Protein 8DMT (pdb70)

B-factor: mean 33.99, std 9.93, range [16.93, 127.54]

Structure (mmCIF, N/CA/C/O backbone):
data_8DMT
#
_entry.id   8DMT
#
_cell.length_a   48.949
_cell.length_b   90.006
_cell.length_c   212.267
_cell.angle_alpha   90.000
_cell.angle_beta   95.890
_cell.angle_gamma   90.000
#
_symmetry.space_group_name_H-M   'P 1 21 1'
#
loop_
_entity.id
_entity.type
_entity.pdbx_description
1 polymer RE54994p
2 non-polymer '[(2R,3S,4R,5R)-5-(6-AMINOPURIN-9-YL)-3,4-DIHYDROXY-OXOLAN-2-YL]METHYL[HYDROXY-[[(2R,3S,4R,5S)-3,4,5-TRIHYDROXYOXOLAN-2-YL]METHOXY]PHOSPHORYL] HYDROGEN PHOSPHATE'
3 water water
#
loop_
_atom_site.group_PDB
_atom_site.id
_atom_site.type_symbol
_atom_site.label_atom_id
_atom_site.label_alt_id
_atom_site.label_comp_id
_atom_site.label_asym_id
_atom_site.label_entity_id
_atom_site.label_seq_id
_atom_site.pdbx_PDB_ins_code
_atom_site.Cartn_x
_atom_site.Cartn_y
_atom_site.Cartn_z
_atom_site.occupancy
_atom_site.B_iso_or_equiv
_atom_site.auth_seq_id
_atom_site.auth_comp_id
_atom_site.auth_asym_id
_atom_site.auth_atom_id
_atom_site.pdbx_PDB_model_num
ATOM 1 N N . SER A 1 5 ? 8.944 52.953 4.743 1.00 38.87 11 SER A N 1
ATOM 2 C CA . SER A 1 5 ? 8.508 51.614 5.121 1.00 34.41 11 SER A CA 1
ATOM 3 C C . SER A 1 5 ? 7.057 51.372 4.718 1.00 34.26 11 SER A C 1
ATOM 4 O O . SER A 1 5 ? 6.318 52.313 4.425 1.00 36.27 11 SER A O 1
ATOM 6 N N . TRP A 1 6 ? 6.656 50.103 4.704 1.00 36.02 12 TRP A N 1
ATOM 7 C CA . TRP A 1 6 ? 5.314 49.656 4.354 1.00 31.59 12 TRP A CA 1
ATOM 8 C C . TRP A 1 6 ? 4.445 49.558 5.606 1.00 30.05 12 TRP A C 1
ATOM 9 O O . TRP A 1 6 ? 4.914 49.096 6.650 1.00 31.42 12 TRP A O 1
ATOM 20 N N . PRO A 1 7 ? 3.173 49.987 5.544 1.00 33.34 13 PRO A N 1
ATOM 21 C CA . PRO A 1 7 ? 2.536 50.593 4.370 1.00 30.40 13 PRO A CA 1
ATOM 22 C C . PRO A 1 7 ? 2.860 52.076 4.221 1.00 35.65 13 PRO A C 1
ATOM 23 O O . PRO A 1 7 ? 3.205 52.732 5.205 1.00 35.61 13 PRO A O 1
ATOM 27 N N . ALA A 1 8 ? 2.752 52.591 2.999 1.00 40.83 14 ALA A N 1
ATOM 28 C CA . ALA A 1 8 ? 3.027 53.997 2.753 1.00 42.45 14 ALA A CA 1
ATOM 29 C C . ALA A 1 8 ? 1.977 54.873 3.428 1.00 45.20 14 ALA A C 1
ATOM 30 O O . ALA A 1 8 ? 0.821 54.480 3.599 1.00 42.81 14 ALA A O 1
ATOM 32 N N . VAL A 1 9 ? 2.395 56.078 3.816 1.00 44.98 15 VAL A N 1
ATOM 33 C CA . VAL A 1 9 ? 1.494 56.981 4.522 1.00 51.33 15 VAL A CA 1
ATOM 34 C C . VAL A 1 9 ? 0.645 57.784 3.544 1.00 56.79 15 VAL A C 1
ATOM 35 O O . VAL A 1 9 ? -0.568 57.928 3.732 1.00 54.88 15 VAL A O 1
ATOM 39 N N . THR A 1 10 ? 1.257 58.315 2.493 1.00 62.23 16 THR A N 1
ATOM 40 C CA . THR A 1 10 ? 0.579 59.167 1.528 1.00 67.95 16 THR A CA 1
ATOM 41 C C . THR A 1 10 ? 0.402 58.428 0.205 1.00 73.79 16 THR A C 1
ATOM 42 O O . THR A 1 10 ? 0.761 57.255 0.064 1.00 72.26 16 THR A O 1
ATOM 46 N N . GLY A 1 11 ? -0.161 59.136 -0.773 1.00 75.65 17 GLY A N 1
ATOM 47 C CA . GLY A 1 11 ? -0.456 58.539 -2.062 1.00 90.03 17 GLY A CA 1
ATOM 48 C C . GLY A 1 11 ? -1.422 57.381 -2.002 1.00 104.76 17 GLY A C 1
ATOM 49 O O . GLY A 1 11 ? -1.460 56.565 -2.926 1.00 104.70 17 GLY A O 1
ATOM 50 N N . ASP A 1 12 ? -2.216 57.290 -0.935 1.00 127.54 18 ASP A N 1
ATOM 51 C CA . ASP A 1 12 ? -3.064 56.128 -0.704 1.00 119.06 18 ASP A CA 1
ATOM 52 C C . ASP A 1 12 ? -4.362 56.205 -1.496 1.00 123.65 18 ASP A C 1
ATOM 53 O O . ASP A 1 12 ? -4.364 56.001 -2.715 1.00 119.95 18 ASP A O 1
ATOM 55 N N . SER A 1 13 ? -5.465 56.509 -0.804 1.00 121.23 19 SER A N 1
ATOM 56 C CA . SER A 1 13 ? -6.816 56.399 -1.342 1.00 118.63 19 SER A CA 1
ATOM 57 C C . SER A 1 13 ? -7.027 54.977 -1.847 1.00 121.17 19 SER A C 1
ATOM 58 O O . SER A 1 13 ? -6.825 54.708 -3.039 1.00 119.04 19 SER A O 1
ATOM 61 N N . PRO A 1 14 ? -7.399 54.044 -0.967 1.00 115.00 20 PRO A N 1
ATOM 62 C CA . PRO A 1 14 ? -7.571 52.646 -1.385 1.00 107.42 20 PRO A CA 1
ATOM 63 C C . PRO A 1 14 ? -8.454 52.522 -2.619 1.00 104.28 20 PRO A C 1
ATOM 64 O O . PRO A 1 14 ? -9.412 53.277 -2.801 1.00 110.81 20 PRO A O 1
ATOM 68 N N . HIS A 1 15 ? -8.113 51.556 -3.474 1.00 88.88 21 HIS A N 1
ATOM 69 C CA . HIS A 1 15 ? -8.772 51.371 -4.762 1.00 73.36 21 HIS A CA 1
ATOM 70 C C . HIS A 1 15 ? -10.275 51.177 -4.608 1.00 69.40 21 HIS A C 1
ATOM 71 O O . HIS A 1 15 ? -11.059 52.026 -5.047 1.00 81.19 21 HIS A O 1
ATOM 73 N N . LEU A 1 16 ? -10.674 50.058 -3.995 1.00 50.86 22 LEU A N 1
ATOM 74 C CA . LEU A 1 16 ? -12.070 49.717 -3.728 1.00 52.92 22 LEU A CA 1
ATOM 75 C C . LEU A 1 16 ? -12.854 49.433 -5.006 1.00 40.67 22 LEU A C 1
ATOM 76 O O . LEU A 1 16 ? -12.874 50.249 -5.932 1.00 41.49 22 LEU A O 1
ATOM 81 N N . THR A 1 17 ? -13.505 48.274 -5.059 1.00 35.94 23 THR A N 1
ATOM 82 C CA . THR A 1 17 ? -14.405 47.947 -6.153 1.00 32.39 23 THR A CA 1
ATOM 83 C C . THR A 1 17 ? -15.752 48.633 -5.934 1.00 30.84 23 THR A C 1
ATOM 84 O O . THR A 1 17 ? -15.978 49.300 -4.923 1.00 27.79 23 THR A O 1
ATOM 88 N N . ASN A 1 18 ? -16.665 48.461 -6.896 1.00 25.26 24 ASN A N 1
ATOM 89 C CA . ASN A 1 18 ? -18.008 49.019 -6.753 1.00 26.41 24 ASN A CA 1
ATOM 90 C C . ASN A 1 18 ? -18.696 48.489 -5.501 1.00 29.54 24 ASN A C 1
ATOM 91 O O . ASN A 1 18 ? -19.445 49.215 -4.837 1.00 28.56 24 ASN A O 1
ATOM 96 N N . PHE A 1 19 ? -18.448 47.223 -5.165 1.00 33.33 25 PHE A N 1
ATOM 97 C CA . PHE A 1 19 ? -19.040 46.617 -3.977 1.00 29.02 25 PHE A CA 1
ATOM 98 C C . PHE A 1 19 ? -18.554 47.311 -2.708 1.00 29.60 25 PHE A C 1
ATOM 99 O O . PHE A 1 19 ? -19.356 47.808 -1.909 1.00 24.87 25 PHE A O 1
ATOM 107 N N . GLY A 1 20 ? -17.234 47.354 -2.507 1.00 27.64 26 GLY A N 1
ATOM 108 C CA . GLY A 1 20 ? -16.690 48.060 -1.360 1.00 26.92 26 GLY A CA 1
ATOM 109 C C . GLY A 1 20 ? -16.927 49.556 -1.412 1.00 33.25 26 GLY A C 1
ATOM 110 O O . GLY A 1 20 ? -17.026 50.207 -0.367 1.00 30.86 26 GLY A O 1
ATOM 111 N N . ARG A 1 21 ? -17.013 50.119 -2.621 1.00 35.45 27 ARG A N 1
ATOM 112 C CA . ARG A 1 21 ? -17.359 51.529 -2.785 1.00 31.99 27 ARG A CA 1
ATOM 113 C C . ARG A 1 21 ? -18.681 51.852 -2.100 1.00 31.18 27 ARG A C 1
ATOM 114 O O . ARG A 1 21 ? -18.791 52.843 -1.370 1.00 32.14 27 ARG A O 1
ATOM 122 N N . LYS A 1 22 ? -19.700 51.014 -2.315 1.00 28.67 28 LYS A N 1
ATOM 123 C CA . LYS A 1 22 ? -21.019 51.317 -1.774 1.00 32.95 28 LYS A CA 1
ATOM 124 C C . LYS A 1 22 ? -21.097 51.043 -0.279 1.00 35.30 28 LYS A C 1
ATOM 125 O O . LYS A 1 22 ? -21.747 51.792 0.457 1.00 36.00 28 LYS A O 1
ATOM 131 N N . LEU A 1 23 ? -20.457 49.975 0.193 1.00 29.09 29 LEU A N 1
ATOM 132 C CA . LEU A 1 23 ? -20.563 49.654 1.611 1.00 30.96 29 LEU A CA 1
ATOM 133 C C . LEU A 1 23 ? -19.866 50.705 2.465 1.00 30.96 29 LEU A C 1
ATOM 134 O O . LEU A 1 23 ? -20.340 51.037 3.558 1.00 33.42 29 LEU A O 1
ATOM 139 N N . LEU A 1 24 ? -18.739 51.240 1.987 1.00 28.93 30 LEU A N 1
ATOM 140 C CA . LEU A 1 24 ? -18.142 52.398 2.642 1.00 31.02 30 LEU A CA 1
ATOM 141 C C . LEU A 1 24 ? -19.016 53.634 2.480 1.00 34.27 30 LEU A C 1
ATOM 142 O O . LEU A 1 24 ? -19.042 54.495 3.367 1.00 34.29 30 LEU A O 1
ATOM 147 N N . LYS A 1 25 ? -19.737 53.737 1.360 1.00 34.90 31 LYS A N 1
ATOM 148 C CA . LYS A 1 25 ? -20.653 54.856 1.159 1.00 34.07 31 LYS A CA 1
ATOM 149 C C . LYS A 1 25 ? -21.761 54.850 2.206 1.00 34.05 31 LYS A C 1
ATOM 150 O O . LYS A 1 25 ? -22.097 55.893 2.779 1.00 39.35 31 LYS A O 1
ATOM 156 N N . ASP A 1 26 ? -22.338 53.676 2.471 1.00 32.46 32 ASP A N 1
ATOM 157 C CA . ASP A 1 26 ? -23.401 53.558 3.460 1.00 35.71 32 ASP A CA 1
ATOM 158 C C . ASP A 1 26 ? -22.917 53.804 4.883 1.00 38.58 32 ASP A C 1
ATOM 159 O O . ASP A 1 26 ? -23.749 53.994 5.777 1.00 39.74 32 ASP A O 1
ATOM 164 N N . CYS A 1 27 ? -21.603 53.802 5.117 1.00 35.98 33 CYS A N 1
ATOM 165 C CA . CYS A 1 27 ? -21.073 54.098 6.442 1.00 34.55 33 CYS A CA 1
ATOM 166 C C . CYS A 1 27 ? -21.121 55.582 6.775 1.00 35.19 33 CYS A C 1
ATOM 167 O O . CYS A 1 27 ? -21.009 55.942 7.951 1.00 34.73 33 CYS A O 1
ATOM 170 N N . ARG A 1 28 ? -21.284 56.447 5.770 1.00 39.43 34 ARG A N 1
ATOM 171 C CA . ARG A 1 28 ? -21.392 57.879 6.020 1.00 39.00 34 ARG A CA 1
ATOM 172 C C . ARG A 1 28 ? -22.649 58.234 6.802 1.00 37.31 34 ARG A C 1
ATOM 173 O O . ARG A 1 28 ? -22.710 59.317 7.395 1.00 37.57 34 ARG A O 1
ATOM 181 N N . GLN A 1 29 ? -23.646 57.352 6.817 1.00 36.51 35 GLN A N 1
ATOM 182 C CA . GLN A 1 29 ? -24.892 57.582 7.532 1.00 39.02 35 GLN A CA 1
ATOM 183 C C . GLN A 1 29 ? -24.914 56.934 8.910 1.00 37.22 35 GLN A C 1
ATOM 184 O O . GLN A 1 29 ? -25.901 57.089 9.636 1.00 37.72 35 GLN A O 1
ATOM 190 N N . VAL A 1 30 ? -23.858 56.214 9.286 1.00 38.04 36 VAL A N 1
ATOM 191 C CA . VAL A 1 30 ? -23.804 55.579 10.598 1.00 35.33 36 VAL A CA 1
ATOM 192 C C . VAL A 1 30 ? -23.610 56.657 11.657 1.00 33.83 36 VAL A C 1
ATOM 193 O O . VAL A 1 30 ? -22.594 57.361 11.670 1.00 35.18 36 VAL A O 1
ATOM 197 N N . GLN A 1 31 ? -24.588 56.790 12.550 1.00 35.07 37 GLN A N 1
ATOM 198 C CA . GLN A 1 31 ? -24.558 57.851 13.547 1.00 30.99 37 GLN A CA 1
ATOM 199 C C . GLN A 1 31 ? -23.532 57.543 14.631 1.00 32.68 37 GLN A C 1
ATOM 200 O O . GLN A 1 31 ? -23.504 56.437 15.181 1.00 29.43 37 GLN A O 1
ATOM 202 N N . LYS A 1 32 ? -22.693 58.524 14.936 1.00 32.60 38 LYS A N 1
ATOM 203 C CA . LYS A 1 32 ? -21.705 58.378 15.998 1.00 31.59 38 LYS A CA 1
ATOM 204 C C . LYS A 1 32 ? -22.396 58.452 17.354 1.00 34.20 38 LYS A C 1
ATOM 205 O O . LYS A 1 32 ? -23.038 59.467 17.655 1.00 35.80 38 LYS A O 1
ATOM 211 N N . PRO A 1 33 ? -22.303 57.418 18.192 1.00 34.95 39 PRO A N 1
ATOM 212 C CA . PRO A 1 33 ? -22.996 57.456 19.488 1.00 33.46 39 PRO A CA 1
ATOM 213 C C . PRO A 1 33 ? -22.404 58.521 20.398 1.00 33.12 39 PRO A C 1
ATOM 214 O O . PRO A 1 33 ? -21.185 58.610 20.565 1.00 31.82 39 PRO A O 1
ATOM 218 N N . ILE A 1 34 ? -23.279 59.330 20.992 1.00 35.83 40 ILE A N 1
ATOM 219 C CA . ILE A 1 34 ? -22.869 60.452 21.831 1.00 39.71 40 ILE A CA 1
ATOM 220 C C . ILE A 1 34 ? -23.000 60.021 23.290 1.00 38.83 40 ILE A C 1
ATOM 221 O O . ILE A 1 34 ? -24.031 59.456 23.688 1.00 38.58 40 ILE A O 1
ATOM 226 N N . GLY A 1 35 ? -21.960 60.279 24.088 1.00 41.95 41 GLY A N 1
ATOM 227 C CA . GLY A 1 35 ? -21.990 59.916 25.484 1.00 41.22 41 GLY A CA 1
ATOM 228 C C . GLY A 1 35 ? -22.772 60.903 26.335 1.00 45.42 41 GLY A C 1
ATOM 229 O O . GLY A 1 35 ? -22.955 62.065 25.978 1.00 46.03 41 GLY A O 1
ATOM 230 N N . GLY A 1 36 ? -23.243 60.420 27.488 1.00 47.86 42 GLY A N 1
ATOM 231 C CA . GLY A 1 36 ? -24.014 61.251 28.394 1.00 50.76 42 GLY A CA 1
ATOM 232 C C . GLY A 1 36 ? -23.741 60.996 29.864 1.00 63.56 42 GLY A C 1
ATOM 233 O O . GLY A 1 36 ? -22.583 60.877 30.275 1.00 64.29 42 GLY A O 1
ATOM 234 N N . TYR A 1 37 ? -24.802 60.929 30.671 1.00 77.58 43 TYR A N 1
ATOM 235 C CA . TYR A 1 37 ? -24.686 60.655 32.098 1.00 77.87 43 TYR A CA 1
ATOM 236 C C . TYR A 1 37 ? -25.173 59.275 32.496 1.00 74.99 43 TYR A C 1
ATOM 237 O O . TYR A 1 37 ? -24.641 58.699 33.447 1.00 75.39 43 TYR A O 1
ATOM 246 N N . GLU A 1 38 ? -26.170 58.736 31.799 1.00 60.36 44 GLU A N 1
ATOM 247 C CA . GLU A 1 38 ? -26.702 57.417 32.098 1.00 50.12 44 GLU A CA 1
ATOM 248 C C . GLU A 1 38 ? -25.908 56.296 31.444 1.00 47.50 44 GLU A C 1
ATOM 249 O O . GLU A 1 38 ? -26.452 55.204 31.265 1.00 45.09 44 GLU A O 1
ATOM 251 N N . ASN A 1 39 ? -24.644 56.528 31.081 1.00 45.34 45 ASN A N 1
ATOM 252 C CA . ASN A 1 39 ? -23.920 55.467 30.400 1.00 39.82 45 ASN A CA 1
ATOM 253 C C . ASN A 1 39 ? -23.545 54.372 31.385 1.00 34.72 45 ASN A C 1
ATOM 254 O O . ASN A 1 39 ? -23.510 53.188 31.031 1.00 34.25 45 ASN A O 1
ATOM 259 N N . LEU A 1 40 ? -23.218 54.767 32.616 1.00 32.40 46 LEU A N 1
ATOM 260 C CA . LEU A 1 40 ? -22.832 53.815 33.647 1.00 32.78 46 LEU A CA 1
ATOM 261 C C . LEU A 1 40 ? -24.012 52.954 34.076 1.00 31.73 46 LEU A C 1
ATOM 262 O O . LEU A 1 40 ? -23.847 51.761 34.354 1.00 34.28 46 LEU A O 1
ATOM 267 N N . GLY A 1 41 ? -25.209 53.541 34.137 1.00 33.75 47 GLY A N 1
ATOM 268 C CA . GLY A 1 41 ? -26.371 52.783 34.573 1.00 29.17 47 GLY A CA 1
ATOM 269 C C . GLY A 1 41 ? -26.660 51.587 33.688 1.00 30.62 47 GLY A C 1
ATOM 270 O O . GLY A 1 41 ? -26.971 50.498 34.179 1.00 27.61 47 GLY A O 1
ATOM 271 N N . ASN A 1 42 ? -26.555 51.770 32.370 1.00 28.42 48 ASN A N 1
ATOM 272 C CA . ASN A 1 42 ? -26.779 50.659 31.452 1.00 29.85 48 ASN A CA 1
ATOM 273 C C . ASN A 1 42 ? -25.684 49.607 31.581 1.00 30.71 48 ASN A C 1
ATOM 274 O O . ASN A 1 42 ? -25.963 48.404 31.525 1.00 28.86 48 ASN A O 1
ATOM 279 N N . VAL A 1 43 ? -24.435 50.042 31.756 1.00 30.25 49 VAL A N 1
ATOM 280 C CA . VAL A 1 43 ? -23.334 49.096 31.925 1.00 25.30 49 VAL A CA 1
ATOM 281 C C . VAL A 1 43 ? -23.516 48.297 33.209 1.00 28.91 49 VAL A C 1
ATOM 282 O O . VAL A 1 43 ? -23.364 47.070 33.224 1.00 26.79 49 VAL A O 1
ATOM 286 N N . ILE A 1 44 ? -23.855 48.984 34.304 1.00 27.58 50 ILE A N 1
ATOM 287 C CA . ILE A 1 44 ? -24.025 48.316 35.594 1.00 27.88 50 ILE A CA 1
ATOM 288 C C . ILE A 1 44 ? -25.114 47.255 35.507 1.00 29.66 50 ILE A C 1
ATOM 289 O O . ILE A 1 44 ? -24.937 46.116 35.957 1.00 28.65 50 ILE A O 1
ATOM 294 N N . LYS A 1 45 ? -26.258 47.613 34.922 1.00 33.76 51 LYS A N 1
ATOM 295 C CA . LYS A 1 45 ? -27.380 46.683 34.851 1.00 31.68 51 LYS A CA 1
ATOM 296 C C . LYS A 1 45 ? -27.084 45.532 33.896 1.00 33.81 51 LYS A C 1
ATOM 297 O O . LYS A 1 45 ? -27.345 44.366 34.214 1.00 32.26 51 LYS A O 1
ATOM 303 N N . LEU A 1 46 ? -26.532 45.839 32.719 1.00 30.03 52 LEU A N 1
ATOM 304 C CA . LEU A 1 46 ? -26.215 44.786 31.759 1.00 31.17 52 LEU A CA 1
ATOM 305 C C . LEU A 1 46 ? -25.061 43.914 32.238 1.00 30.59 52 LEU A C 1
ATOM 306 O O . LEU A 1 46 ? -24.973 42.742 31.853 1.00 29.47 52 LEU A O 1
ATOM 311 N N . SER A 1 47 ? -24.167 44.460 33.067 1.00 28.19 53 SER A N 1
ATOM 312 C CA . SER A 1 47 ? -23.117 43.634 33.652 1.00 28.06 53 SER A CA 1
ATOM 313 C C . SER A 1 47 ? -23.692 42.621 34.632 1.00 30.60 53 SER A C 1
ATOM 314 O O . SER A 1 47 ? -23.182 41.499 34.735 1.00 29.24 53 SER A O 1
ATOM 317 N N . ALA A 1 48 ? -24.749 42.996 35.356 1.00 29.24 54 ALA A N 1
ATOM 318 C CA . ALA A 1 48 ? -25.398 42.050 36.255 1.00 33.18 54 ALA A CA 1
ATOM 319 C C . ALA A 1 48 ? -26.177 40.992 35.485 1.00 34.58 54 ALA A C 1
ATOM 320 O O . ALA A 1 48 ? -26.344 39.869 35.975 1.00 33.33 54 ALA A O 1
ATOM 322 N N . GLU A 1 49 ? -26.656 41.325 34.290 1.00 30.86 55 GLU A N 1
ATOM 323 C CA . GLU A 1 49 ? -27.396 40.387 33.457 1.00 36.65 55 GLU A CA 1
ATOM 324 C C . GLU A 1 49 ? -26.496 39.554 32.556 1.00 32.04 55 GLU A C 1
ATOM 325 O O . GLU A 1 49 ? -27.009 38.755 31.765 1.00 33.25 55 GLU A O 1
ATOM 331 N N . PHE A 1 50 ? -25.182 39.720 32.645 1.00 32.00 56 PHE A N 1
ATOM 332 C CA . PHE A 1 50 ? -24.280 38.920 31.826 1.00 31.41 56 PHE A CA 1
ATOM 333 C C . PHE A 1 50 ? -24.364 37.460 32.255 1.00 31.44 56 PHE A C 1
ATOM 334 O O . PHE A 1 50 ? -24.210 37.158 33.445 1.00 31.52 56 PHE A O 1
ATOM 342 N N . PRO A 1 51 ? -24.602 36.528 31.327 1.00 29.08 57 PRO A N 1
ATOM 343 C CA . PRO A 1 51 ? -24.871 35.137 31.726 1.00 33.81 57 PRO A CA 1
ATOM 344 C C . PRO A 1 51 ? -23.654 34.388 32.243 1.00 33.36 57 PRO A C 1
ATOM 345 O O . PRO A 1 51 ? -23.812 33.261 32.731 1.00 32.76 57 PRO A O 1
ATOM 349 N N . LEU A 1 52 ? -22.458 34.961 32.157 1.00 33.14 58 LEU A N 1
ATOM 350 C CA . LEU A 1 52 ? -21.237 34.285 32.567 1.00 30.20 58 LEU A CA 1
ATOM 351 C C . LEU A 1 52 ? -20.623 34.991 33.767 1.00 32.02 58 LEU A C 1
ATOM 352 O O . LEU A 1 52 ? -20.636 36.223 33.850 1.00 33.39 58 LEU A O 1
ATOM 357 N N . GLU A 1 53 ? -20.088 34.202 34.694 1.00 31.32 59 GLU A N 1
ATOM 358 C CA . GLU A 1 53 ? -19.465 34.752 35.887 1.00 33.80 59 GLU A CA 1
ATOM 359 C C . GLU A 1 53 ? -18.077 35.291 35.566 1.00 31.29 59 GLU A C 1
ATOM 360 O O . GLU A 1 53 ? -17.335 34.711 34.766 1.00 29.47 59 GLU A O 1
ATOM 366 N N . PHE A 1 54 ? -17.736 36.418 36.183 1.00 29.98 60 PHE A N 1
ATOM 367 C CA . PHE A 1 54 ? -16.417 37.001 35.998 1.00 28.79 60 PHE A CA 1
ATOM 368 C C . PHE A 1 54 ? -15.361 36.149 36.693 1.00 27.37 60 PHE A C 1
ATOM 369 O O . PHE A 1 54 ? -15.635 35.465 37.683 1.00 25.22 60 PHE A O 1
ATOM 377 N N . GLY A 1 55 ? -14.139 36.190 36.159 1.00 29.11 61 GLY A N 1
ATOM 378 C CA . GLY A 1 55 ? -13.031 35.535 36.835 1.00 27.89 61 GLY A CA 1
ATOM 379 C C . GLY A 1 55 ? -12.783 36.115 38.214 1.00 29.56 61 GLY A C 1
ATOM 380 O O . GLY A 1 55 ? -12.599 35.382 39.190 1.00 30.78 61 GLY A O 1
ATOM 381 N N . VAL A 1 56 ? -12.766 37.444 38.310 1.00 26.81 62 VAL A N 1
ATOM 382 C CA . VAL A 1 56 ? -12.756 38.152 39.582 1.00 27.26 62 VAL A CA 1
ATOM 383 C C . VAL A 1 56 ? -13.855 39.201 39.545 1.00 29.48 62 VAL A C 1
ATOM 384 O O . VAL A 1 56 ? -14.252 39.678 38.476 1.00 31.11 62 VAL A O 1
ATOM 388 N N . ASN A 1 57 ? -14.352 39.561 40.723 1.00 29.09 63 ASN A N 1
ATOM 389 C CA . ASN A 1 57 ? -15.420 40.540 40.826 1.00 31.68 63 ASN A CA 1
ATOM 390 C C . ASN A 1 57 ? -14.915 41.953 41.087 1.00 31.71 63 ASN A C 1
ATOM 391 O O . ASN A 1 57 ? -15.682 42.901 40.912 1.00 31.07 63 ASN A O 1
ATOM 396 N N . SER A 1 58 ? -13.641 42.121 41.451 1.00 29.51 64 SER A N 1
ATOM 397 C CA . SER A 1 58 ? -13.134 43.438 41.826 1.00 32.71 64 SER A CA 1
ATOM 398 C C . SER A 1 58 ? -13.057 44.406 40.650 1.00 33.85 64 SER A C 1
ATOM 399 O O . SER A 1 58 ? -12.941 45.616 40.872 1.00 32.66 64 SER A O 1
ATOM 402 N N . VAL A 1 59 ? -13.121 43.912 39.414 1.00 32.82 65 VAL A N 1
ATOM 403 C CA . VAL A 1 59 ? -13.008 44.775 38.243 1.00 28.88 65 VAL A CA 1
ATOM 404 C C . VAL A 1 59 ? -14.384 45.250 37.799 1.00 32.14 65 VAL A C 1
ATOM 405 O O . VAL A 1 59 ? -14.514 45.923 36.771 1.00 32.63 65 VAL A O 1
ATOM 409 N N . LYS A 1 60 ? -15.416 44.910 38.565 1.00 31.77 66 LYS A N 1
ATOM 410 C CA . LYS A 1 60 ? -16.766 45.328 38.218 1.00 32.50 66 LYS A CA 1
ATOM 411 C C . LYS A 1 60 ? -16.994 46.780 38.617 1.00 33.30 66 LYS A C 1
ATOM 412 O O . LYS A 1 60 ? -16.351 47.309 39.529 1.00 30.06 66 LYS A O 1
ATOM 418 N N . VAL A 1 61 ? -17.922 47.426 37.911 1.00 35.02 67 VAL A N 1
ATOM 419 C CA . VAL A 1 61 ? -18.117 48.862 38.077 1.00 33.52 67 VAL A CA 1
ATOM 420 C C . VAL A 1 61 ? -18.665 49.183 39.466 1.00 34.33 67 VAL A C 1
ATOM 421 O O . VAL A 1 61 ? -18.270 50.179 40.084 1.00 33.49 67 VAL A O 1
ATOM 425 N N . TYR A 1 62 ? -19.559 48.342 39.994 1.00 30.37 68 TYR A N 1
ATOM 426 C CA . TYR A 1 62 ? -20.244 48.678 41.239 1.00 34.81 68 TYR A CA 1
ATOM 427 C C . TYR A 1 62 ? -19.339 48.606 42.463 1.00 33.90 68 TYR A C 1
ATOM 428 O O . TYR A 1 62 ? -19.732 49.084 43.533 1.00 36.83 68 TYR A O 1
ATOM 437 N N . ARG A 1 63 ? -18.150 48.027 42.331 1.00 33.52 69 ARG A N 1
ATOM 438 C CA . ARG A 1 63 ? -17.176 47.893 43.408 1.00 36.09 69 ARG A CA 1
ATOM 439 C C . ARG A 1 63 ? -16.097 48.961 43.339 1.00 33.61 69 ARG A C 1
ATOM 440 O O . ARG A 1 63 ? -15.180 48.947 44.166 1.00 32.57 69 ARG A O 1
ATOM 448 N N . GLN A 1 64 ? -16.162 49.863 42.356 1.00 31.45 70 GLN A N 1
ATOM 449 C CA . GLN A 1 64 ? -15.254 51.000 42.287 1.00 32.47 70 GLN A CA 1
ATOM 450 C C . GLN A 1 64 ? -15.800 52.131 43.145 1.00 31.24 70 GLN A C 1
ATOM 451 O O . GLN A 1 64 ? -17.014 52.260 43.332 1.00 31.64 70 GLN A O 1
ATOM 457 N N . SER A 1 65 ? -14.889 52.941 43.673 1.00 35.65 71 SER A N 1
ATOM 458 C CA . SER A 1 65 ? -15.272 54.014 44.579 1.00 34.06 71 SER A CA 1
ATOM 459 C C . SER A 1 65 ? -16.280 54.939 43.903 1.00 32.16 71 SER A C 1
ATOM 460 O O . SER A 1 65 ? -16.086 55.309 42.737 1.00 33.43 71 SER A O 1
ATOM 463 N N . PRO A 1 66 ? -17.365 55.320 44.584 1.00 31.98 72 PRO A N 1
ATOM 464 C CA . PRO A 1 66 ? -18.386 56.154 43.927 1.00 31.04 72 PRO A CA 1
ATOM 465 C C . PRO A 1 66 ? -17.868 57.505 43.467 1.00 31.63 72 PRO A C 1
ATOM 466 O O . PRO A 1 66 ? -18.429 58.084 42.529 1.00 32.28 72 PRO A O 1
ATOM 470 N N . SER A 1 67 ? -16.813 58.028 44.096 1.00 30.95 73 SER A N 1
ATOM 471 C CA . SER A 1 67 ? -16.252 59.302 43.664 1.00 33.88 73 SER A CA 1
ATOM 472 C C . SER A 1 67 ? -15.627 59.217 42.280 1.00 35.16 73 SER A C 1
ATOM 473 O O . SER A 1 67 ? -15.446 60.253 41.631 1.00 32.08 73 SER A O 1
ATOM 476 N N . ARG A 1 68 ? -15.294 58.015 41.817 1.00 32.30 74 ARG A N 1
ATOM 477 C CA . ARG A 1 68 ? -14.701 57.815 40.504 1.00 34.35 74 ARG A CA 1
ATOM 478 C C . ARG A 1 68 ? -15.713 57.358 39.462 1.00 31.68 74 ARG A C 1
ATOM 479 O O . ARG A 1 68 ? -15.331 57.106 38.316 1.00 31.64 74 ARG A O 1
ATOM 487 N N . LEU A 1 69 ? -16.993 57.252 39.830 1.00 28.94 75 LEU A N 1
ATOM 488 C CA . LEU A 1 69 ? -18.001 56.795 38.879 1.00 29.96 75 LEU A CA 1
ATOM 489 C C . LEU A 1 69 ? -18.225 57.806 37.762 1.00 29.77 75 LEU A C 1
ATOM 490 O O . LEU A 1 69 ? -18.587 57.420 36.644 1.00 32.42 75 LEU A O 1
ATOM 495 N N . ALA A 1 70 ? -18.022 59.095 38.040 1.00 27.91 76 ALA A N 1
ATOM 496 C CA . ALA A 1 70 ? -18.164 60.104 36.995 1.00 30.65 76 ALA A CA 1
ATOM 497 C C . ALA A 1 70 ? -17.093 59.943 35.926 1.00 31.50 76 ALA A C 1
ATOM 498 O O . ALA A 1 70 ? -17.369 60.108 34.731 1.00 31.95 76 ALA A O 1
ATOM 500 N N . ARG A 1 71 ? -15.864 59.625 36.336 1.00 31.96 77 ARG A N 1
ATOM 501 C CA . ARG A 1 71 ? -14.796 59.406 35.369 1.00 29.89 77 ARG A CA 1
ATOM 502 C C . ARG A 1 71 ? -14.996 58.093 34.620 1.00 30.95 77 ARG A C 1
ATOM 503 O O . ARG A 1 71 ? -14.768 58.023 33.406 1.00 28.18 77 ARG A O 1
ATOM 511 N N . ILE A 1 72 ? -15.429 57.044 35.326 1.00 28.34 78 ILE A N 1
ATOM 512 C CA . ILE A 1 72 ? -15.720 55.770 34.673 1.00 30.06 78 ILE A CA 1
ATOM 513 C C . ILE A 1 72 ? -16.837 55.935 33.651 1.00 30.59 78 ILE A C 1
ATOM 514 O O . ILE A 1 72 ? -16.857 55.246 32.623 1.00 29.15 78 ILE A O 1
ATOM 519 N N . ASN A 1 73 ? -17.774 56.852 33.905 1.00 30.45 79 ASN A N 1
ATOM 520 C CA . ASN A 1 73 ? -18.843 57.109 32.945 1.00 30.03 79 ASN A CA 1
ATOM 521 C C . ASN A 1 73 ? -18.280 57.609 31.620 1.00 31.91 79 ASN A C 1
ATOM 522 O O . ASN A 1 73 ? -18.687 57.150 30.546 1.00 30.77 79 ASN A O 1
ATOM 527 N N . GLU A 1 74 ? -17.338 58.555 31.676 1.00 33.84 80 GLU A N 1
ATOM 528 C CA . GLU A 1 74 ? -16.673 59.005 30.457 1.00 32.17 80 GLU A CA 1
ATOM 529 C C . GLU A 1 74 ? -15.890 57.876 29.803 1.00 27.05 80 GLU A C 1
ATOM 530 O O . GLU A 1 74 ? -15.783 57.826 28.573 1.00 30.07 80 GLU A O 1
ATOM 536 N N . GLU A 1 75 ? -15.334 56.965 30.606 1.00 25.02 81 GLU A N 1
ATOM 537 C CA . GLU A 1 75 ? -14.552 55.866 30.052 1.00 29.61 81 GLU A CA 1
ATOM 538 C C . GLU A 1 75 ? -15.424 54.892 29.271 1.00 27.73 81 GLU A C 1
ATOM 539 O O . GLU A 1 75 ? -14.953 54.282 28.304 1.00 25.56 81 GLU A O 1
ATOM 545 N N . VAL A 1 76 ? -16.689 54.734 29.669 1.00 28.78 82 VAL A N 1
ATOM 546 C CA . VAL A 1 76 ? -17.603 53.878 28.918 1.00 27.82 82 VAL A CA 1
ATOM 547 C C . VAL A 1 76 ? -17.826 54.440 27.520 1.00 25.49 82 VAL A C 1
ATOM 548 O O . VAL A 1 76 ? -17.841 53.698 26.530 1.00 25.97 82 VAL A O 1
ATOM 552 N N . ALA A 1 77 ? -17.987 55.759 27.415 1.00 25.47 83 ALA A N 1
ATOM 553 C CA . ALA A 1 77 ? -18.200 56.408 26.129 1.00 24.67 83 ALA A CA 1
ATOM 554 C C . ALA A 1 77 ? -16.932 56.507 25.291 1.00 24.37 83 ALA A C 1
ATOM 555 O O . ALA A 1 77 ? -17.021 56.828 24.101 1.00 20.86 83 ALA A O 1
ATOM 557 N N . SER A 1 78 ? -15.764 56.243 25.874 1.00 22.00 84 SER A N 1
ATOM 558 C CA . SER A 1 78 ? -14.503 56.331 25.150 1.00 27.02 84 SER A CA 1
ATOM 559 C C . SER A 1 78 ? -14.138 55.045 24.421 1.00 23.68 84 SER A C 1
ATOM 560 O O . SER A 1 78 ? -13.172 55.043 23.650 1.00 21.45 84 SER A O 1
ATOM 563 N N . ALA A 1 79 ? -14.881 53.962 24.638 1.00 22.37 85 ALA A N 1
ATOM 564 C CA . ALA A 1 79 ? -14.560 52.680 24.027 1.00 21.66 85 ALA A CA 1
ATOM 565 C C . ALA A 1 79 ? -15.028 52.631 22.579 1.00 21.10 85 ALA A C 1
ATOM 566 O O . ALA A 1 79 ? -16.116 53.109 22.246 1.00 23.24 85 ALA A O 1
ATOM 568 N N . TYR A 1 80 ? -14.197 52.049 21.715 1.00 20.61 86 TYR A N 1
ATOM 569 C CA . TYR A 1 80 ? -14.610 51.798 20.342 1.00 24.61 86 TYR A CA 1
ATOM 570 C C . TYR A 1 80 ? -13.745 50.695 19.755 1.00 24.90 86 TYR A C 1
ATOM 571 O O . TYR A 1 80 ? -12.573 50.566 20.127 1.00 24.10 86 TYR A O 1
ATOM 580 N N . PRO A 1 81 ? -14.296 49.872 18.866 1.00 25.11 87 PRO A N 1
ATOM 581 C CA . PRO A 1 81 ? -13.451 48.997 18.050 1.00 24.14 87 PRO A CA 1
ATOM 582 C C . PRO A 1 81 ? -12.656 49.809 17.039 1.00 22.38 87 PRO A C 1
ATOM 583 O O . PRO A 1 81 ? -13.028 50.922 16.659 1.00 21.83 87 PRO A O 1
ATOM 587 N N . LEU A 1 82 ? -11.541 49.231 16.598 1.00 24.91 88 LEU A N 1
ATOM 588 C CA . LEU A 1 82 ? -10.569 49.978 15.811 1.00 24.48 88 LEU A CA 1
ATOM 589 C C . LEU A 1 82 ? -9.837 49.041 14.862 1.00 25.46 88 LEU A C 1
ATOM 590 O O . LEU A 1 82 ? -9.411 47.956 15.267 1.00 25.82 88 LEU A O 1
ATOM 595 N N . ILE A 1 83 ? -9.696 49.464 13.602 1.00 21.04 89 ILE A N 1
ATOM 596 C CA . ILE A 1 83 ? -8.936 48.724 12.602 1.00 23.58 89 ILE A CA 1
ATOM 597 C C . ILE A 1 83 ? -8.118 49.702 11.769 1.00 24.65 89 ILE A C 1
ATOM 598 O O . ILE A 1 83 ? -8.448 50.884 11.647 1.00 24.06 89 ILE A O 1
ATOM 603 N N . HIS A 1 84 ? -7.035 49.184 11.195 1.00 23.09 90 HIS A N 1
ATOM 604 C CA . HIS A 1 84 ? -6.245 49.946 10.240 1.00 24.81 90 HIS A CA 1
ATOM 605 C C . HIS A 1 84 ? -7.073 50.241 8.995 1.00 23.31 90 HIS A C 1
ATOM 606 O O . HIS A 1 84 ? -7.984 49.489 8.638 1.00 25.39 90 HIS A O 1
ATOM 613 N N . GLU A 1 85 ? -6.758 51.357 8.331 1.00 23.23 91 GLU A N 1
ATOM 614 C CA . GLU A 1 85 ? -7.383 51.625 7.039 1.00 26.34 91 GLU A CA 1
ATOM 615 C C . GLU A 1 85 ? -7.025 50.544 6.028 1.00 25.22 91 GLU A C 1
ATOM 616 O O . GLU A 1 85 ? -7.830 50.222 5.147 1.00 26.65 91 GLU A O 1
ATOM 622 N N . ARG A 1 86 ? -5.823 49.974 6.149 1.00 23.76 92 ARG A N 1
ATOM 623 C CA . ARG A 1 86 ? -5.452 48.806 5.359 1.00 26.61 92 ARG A CA 1
ATOM 624 C C . ARG A 1 86 ? -6.428 47.660 5.586 1.00 28.37 92 ARG A C 1
ATOM 625 O O . ARG A 1 86 ? -6.834 46.978 4.638 1.00 24.16 92 ARG A O 1
ATOM 633 N N . THR A 1 87 ? -6.816 47.437 6.844 1.00 24.34 93 THR A N 1
ATOM 634 C CA . THR A 1 87 ? -7.727 46.346 7.169 1.00 21.79 93 THR A CA 1
ATOM 635 C C . THR A 1 87 ? -9.141 46.635 6.682 1.00 25.37 93 THR A C 1
ATOM 636 O O . THR A 1 87 ? -9.885 45.703 6.352 1.00 26.45 93 THR A O 1
ATOM 640 N N . LEU A 1 88 ? -9.526 47.913 6.622 1.00 23.09 94 LEU A N 1
ATOM 641 C CA . LEU A 1 88 ? -10.841 48.261 6.096 1.00 21.22 94 LEU A CA 1
ATOM 642 C C . LEU A 1 88 ? -11.004 47.775 4.661 1.00 25.59 94 LEU A C 1
ATOM 643 O O . LEU A 1 88 ? -12.048 47.217 4.301 1.00 23.89 94 LEU A O 1
ATOM 648 N N . GLY A 1 89 ? -9.983 47.978 3.828 1.00 21.90 95 GLY A N 1
ATOM 649 C CA . GLY A 1 89 ? -10.039 47.456 2.473 1.00 20.91 95 GLY A CA 1
ATOM 650 C C . GLY A 1 89 ? -10.141 45.943 2.439 1.00 24.61 95 GLY A C 1
ATOM 651 O O . GLY A 1 89 ? -10.845 45.377 1.598 1.00 26.79 95 GLY A O 1
ATOM 652 N N . LEU A 1 90 ? -9.450 45.268 3.361 1.00 24.76 96 LEU A N 1
ATOM 653 C CA . LEU A 1 90 ? -9.509 43.810 3.405 1.00 25.21 96 LEU A CA 1
ATOM 654 C C . LEU A 1 90 ? -10.892 43.324 3.825 1.00 25.62 96 LEU A C 1
ATOM 655 O O . LEU A 1 90 ? -11.417 42.364 3.250 1.00 22.54 96 LEU A O 1
ATOM 660 N N . TYR A 1 91 ? -11.492 43.971 4.829 1.00 22.93 97 TYR A N 1
ATOM 661 C CA . TYR A 1 91 ? -12.839 43.599 5.254 1.00 23.73 97 TYR A CA 1
ATOM 662 C C . TYR A 1 91 ? -13.832 43.720 4.105 1.00 21.44 97 TYR A C 1
ATOM 663 O O . TYR A 1 91 ? -14.668 42.831 3.898 1.00 22.18 97 TYR A O 1
ATOM 672 N N . LEU A 1 92 ? -13.752 44.814 3.344 1.00 21.73 98 LEU A N 1
ATOM 673 C CA . LEU A 1 92 ? -14.676 45.016 2.233 1.00 23.84 98 LEU A CA 1
ATOM 674 C C . LEU A 1 92 ? -14.422 44.015 1.112 1.00 21.16 98 LEU A C 1
ATOM 675 O O . LEU A 1 92 ? -15.367 43.529 0.481 1.00 27.98 98 LEU A O 1
ATOM 680 N N . GLN A 1 93 ? -13.153 43.696 0.849 1.00 22.25 99 GLN A N 1
ATOM 681 C CA . GLN A 1 93 ? -12.842 42.675 -0.147 1.00 24.84 99 GLN A CA 1
ATOM 682 C C . GLN A 1 93 ? -13.273 41.294 0.332 1.00 25.51 99 GLN A C 1
ATOM 683 O O . GLN A 1 93 ? -13.719 40.463 -0.469 1.00 21.83 99 GLN A O 1
ATOM 689 N N . TYR A 1 94 ? -13.144 41.033 1.634 1.00 26.36 100 TYR A N 1
ATOM 690 C CA . TYR A 1 94 ? -13.565 39.752 2.192 1.00 24.30 100 TYR A CA 1
ATOM 691 C C . TYR A 1 94 ? -15.071 39.570 2.066 1.00 26.70 100 TYR A C 1
ATOM 692 O O . TYR A 1 94 ? -15.547 38.505 1.656 1.00 23.10 100 TYR A O 1
ATOM 701 N N . LEU A 1 95 ? -15.838 40.599 2.436 1.00 22.68 101 LEU A N 1
ATOM 702 C CA . LEU A 1 95 ? -17.285 40.539 2.267 1.00 22.65 101 LEU A CA 1
ATOM 703 C C . LEU A 1 95 ? -17.645 40.239 0.818 1.00 27.50 101 LEU A C 1
ATOM 704 O O . LEU A 1 95 ? -18.450 39.345 0.542 1.00 25.75 101 LEU A O 1
ATOM 709 N N . GLU A 1 96 ? -17.024 40.956 -0.124 1.00 25.70 102 GLU A N 1
ATOM 710 C CA . GLU A 1 96 ? -17.259 40.685 -1.539 1.00 26.36 102 GLU A CA 1
ATOM 711 C C . GLU A 1 96 ? -16.892 39.251 -1.898 1.00 24.11 102 GLU A C 1
ATOM 712 O O . GLU A 1 96 ? -17.608 38.591 -2.660 1.00 26.96 102 GLU A O 1
ATOM 718 N N . HIS A 1 97 ? -15.774 38.753 -1.364 1.00 25.45 103 HIS A N 1
ATOM 719 C CA . HIS A 1 97 ? -15.349 37.391 -1.671 1.00 25.71 103 HIS A CA 1
ATOM 720 C C . HIS A 1 97 ? -16.331 36.366 -1.118 1.00 25.47 103 HIS A C 1
ATOM 721 O O . HIS A 1 97 ? -16.652 35.380 -1.792 1.00 24.29 103 HIS A O 1
ATOM 728 N N . LYS A 1 98 ? -16.818 36.579 0.107 1.00 23.42 104 LYS A N 1
ATOM 729 C CA . LYS A 1 98 ? -17.760 35.636 0.700 1.00 29.41 104 LYS A CA 1
ATOM 730 C C . LYS A 1 98 ? -19.131 35.726 0.045 1.00 27.08 104 LYS A C 1
ATOM 731 O O . LYS A 1 98 ? -19.893 34.752 0.068 1.00 30.26 104 LYS A O 1
ATOM 737 N N . CYS A 1 99 ? -19.460 36.878 -0.544 1.00 29.72 105 CYS A N 1
ATOM 738 C CA . CYS A 1 99 ? -20.762 37.044 -1.181 1.00 31.51 105 CYS A CA 1
ATOM 739 C C . CYS A 1 99 ? -20.904 36.144 -2.402 1.00 32.26 105 CYS A C 1
ATOM 740 O O . CYS A 1 99 ? -21.986 35.602 -2.658 1.00 33.98 105 CYS A O 1
ATOM 743 N N . ARG A 1 100 ? -19.826 35.970 -3.166 1.00 27.03 106 ARG A N 1
ATOM 744 C CA . ARG A 1 100 ? -19.850 35.168 -4.383 1.00 30.25 106 ARG A CA 1
ATOM 745 C C . ARG A 1 100 ? -19.299 33.763 -4.184 1.00 33.86 106 ARG A C 1
ATOM 746 O O . ARG A 1 100 ? -19.868 32.802 -4.711 1.00 38.22 106 ARG A O 1
ATOM 754 N N . TRP A 1 101 ? -18.203 33.616 -3.443 1.00 33.86 107 TRP A N 1
ATOM 755 C CA . TRP A 1 101 ? -17.534 32.330 -3.303 1.00 30.53 107 TRP A CA 1
ATOM 756 C C . TRP A 1 101 ? -17.968 31.556 -2.066 1.00 33.32 107 TRP A C 1
ATOM 757 O O . TRP A 1 101 ? -17.501 30.430 -1.865 1.00 33.25 107 TRP A O 1
ATOM 768 N N . GLY A 1 102 ? -18.839 32.122 -1.236 1.00 31.74 108 GLY A N 1
ATOM 769 C CA . GLY A 1 102 ? -19.312 31.400 -0.074 1.00 34.76 108 GLY A CA 1
ATOM 770 C C . GLY A 1 102 ? -20.176 30.215 -0.459 1.00 32.96 108 GLY A C 1
ATOM 771 O O . GLY A 1 102 ? -20.880 30.226 -1.468 1.00 36.52 108 GLY A O 1
ATOM 772 N N . ASN A 1 103 ? -20.111 29.169 0.359 1.00 31.04 109 ASN A N 1
ATOM 773 C CA . ASN A 1 103 ? -20.920 27.979 0.132 1.00 35.21 109 ASN A CA 1
ATOM 774 C C . ASN A 1 103 ? -22.358 28.256 0.569 1.00 35.84 109 ASN A C 1
ATOM 775 O O . ASN A 1 103 ? -22.727 29.387 0.898 1.00 34.41 109 ASN A O 1
ATOM 780 N N . ALA A 1 104 ? -23.193 27.214 0.579 1.00 31.14 110 ALA A N 1
ATOM 781 C CA . ALA A 1 104 ? -24.597 27.387 0.938 1.00 31.77 110 ALA A CA 1
ATOM 782 C C . ALA A 1 104 ? -24.778 27.828 2.384 1.00 34.47 110 ALA A C 1
ATOM 783 O O . ALA A 1 104 ? -25.829 28.382 2.724 1.00 33.47 110 ALA A O 1
ATOM 785 N N . VAL A 1 105 ? -23.783 27.601 3.237 1.00 34.78 111 VAL A N 1
ATOM 786 C CA . VAL A 1 105 ? -23.877 27.988 4.641 1.00 33.42 111 VAL A CA 1
ATOM 787 C C . VAL A 1 105 ? -23.432 29.431 4.852 1.00 32.60 111 VAL A C 1
ATOM 788 O O . VAL A 1 105 ? -24.021 30.157 5.657 1.00 35.30 111 VAL A O 1
ATOM 792 N N . GLU A 1 106 ? -22.409 29.875 4.120 1.00 32.85 112 GLU A N 1
ATOM 793 C CA . GLU A 1 106 ? -21.824 31.189 4.366 1.00 33.95 112 GLU A CA 1
ATOM 794 C C . GLU A 1 106 ? -22.640 32.311 3.736 1.00 35.87 112 GLU A C 1
ATOM 795 O O . GLU A 1 106 ? -22.792 33.381 4.337 1.00 35.55 112 GLU A O 1
ATOM 801 N N . LYS A 1 107 ? -23.163 32.088 2.530 1.00 35.75 113 LYS A N 1
ATOM 802 C CA . LYS A 1 107 ? -23.859 33.152 1.810 1.00 39.89 113 LYS A CA 1
ATOM 803 C C . LYS A 1 107 ? -25.017 33.780 2.583 1.00 40.57 113 LYS A C 1
ATOM 804 O O . LYS A 1 107 ? -25.135 35.017 2.551 1.00 37.98 113 LYS A O 1
ATOM 810 N N . PRO A 1 108 ? -25.889 33.033 3.273 1.00 41.19 114 PRO A N 1
ATOM 811 C CA . PRO A 1 108 ? -26.960 33.699 4.036 1.00 42.49 114 PRO A CA 1
ATOM 812 C C . PRO A 1 108 ? -26.452 34.596 5.152 1.00 43.07 114 PRO A C 1
ATOM 813 O O . PRO A 1 108 ? -27.211 35.444 5.637 1.00 42.76 114 PRO A O 1
ATOM 817 N N . ILE A 1 109 ? -25.199 34.446 5.572 1.00 39.48 115 ILE A N 1
ATOM 818 C CA . ILE A 1 109 ? -24.659 35.264 6.652 1.00 34.85 115 ILE A CA 1
ATOM 819 C C . ILE A 1 109 ? -24.002 36.532 6.122 1.00 36.49 115 ILE A C 1
ATOM 820 O O . ILE A 1 109 ? -24.204 37.616 6.673 1.00 36.12 115 ILE A O 1
ATOM 825 N N . TYR A 1 110 ? -23.227 36.427 5.041 1.00 37.90 116 TYR A N 1
ATOM 826 C CA . TYR A 1 110 ? -22.345 37.514 4.636 1.00 32.75 116 TYR A CA 1
ATOM 827 C C . TYR A 1 110 ? -22.965 38.495 3.652 1.00 32.01 116 TYR A C 1
ATOM 828 O O . TYR A 1 110 ? -22.504 39.640 3.582 1.00 37.62 116 TYR A O 1
ATOM 837 N N . ARG A 1 111 ? -23.974 38.098 2.883 1.00 38.24 117 ARG A N 1
ATOM 838 C CA . ARG A 1 111 ? -24.570 39.050 1.956 1.00 47.55 117 ARG A CA 1
ATOM 839 C C . ARG A 1 111 ? -25.572 39.955 2.649 1.00 43.90 117 ARG A C 1
ATOM 840 O O . ARG A 1 111 ? -26.283 39.547 3.572 1.00 43.32 117 ARG A O 1
ATOM 848 N N . ASN A 1 112 ? -25.614 41.200 2.179 1.00 36.01 118 ASN A N 1
ATOM 849 C CA . ASN A 1 112 ? -26.317 42.315 2.800 1.00 42.91 118 ASN A CA 1
ATOM 850 C C . ASN A 1 112 ? -25.761 42.657 4.176 1.00 36.82 118 ASN A C 1
ATOM 851 O O . ASN A 1 112 ? -26.387 43.421 4.921 1.00 39.25 118 ASN A O 1
ATOM 856 N N . LEU A 1 113 ? -24.600 42.110 4.532 1.00 32.65 119 LEU A N 1
ATOM 857 C CA . LEU A 1 113 ? -23.873 42.548 5.719 1.00 33.19 119 LEU A CA 1
ATOM 858 C C . LEU A 1 113 ? -23.214 43.887 5.433 1.00 28.63 119 LEU A C 1
ATOM 859 O O . LEU A 1 113 ? -22.313 43.976 4.593 1.00 27.87 119 LEU A O 1
ATOM 864 N N . SER A 1 114 ? -23.662 44.929 6.121 1.00 25.29 120 SER A N 1
ATOM 865 C CA . SER A 1 114 ? -22.937 46.185 6.084 1.00 28.95 120 SER A CA 1
ATOM 866 C C . SER A 1 114 ? -21.560 46.000 6.715 1.00 26.28 120 SER A C 1
ATOM 867 O O . SER A 1 114 ? -21.307 45.039 7.448 1.00 23.96 120 SER A O 1
ATOM 870 N N . LEU A 1 115 ? -20.655 46.927 6.400 1.00 23.03 121 LEU A N 1
ATOM 871 C CA . LEU A 1 115 ? -19.344 46.933 7.040 1.00 24.99 121 LEU A CA 1
ATOM 872 C C . LEU A 1 115 ? -19.467 46.904 8.558 1.00 29.76 121 LEU A C 1
ATOM 873 O O . LEU A 1 115 ? -18.862 46.060 9.229 1.00 27.46 121 LEU A O 1
ATOM 878 N N . CYS A 1 116 ? -20.246 47.835 9.114 1.00 25.34 122 CYS A N 1
ATOM 879 C CA . CYS A 1 116 ? -20.394 47.920 10.561 1.00 26.60 122 CYS A CA 1
ATOM 880 C C . CYS A 1 116 ? -21.062 46.677 11.130 1.00 24.59 122 CYS A C 1
ATOM 881 O O . CYS A 1 116 ? -20.751 46.264 12.253 1.00 25.89 122 CYS A O 1
ATOM 884 N N . GLY A 1 117 ? -21.977 46.066 10.374 1.00 27.36 123 GLY A N 1
ATOM 885 C CA . GLY A 1 117 ? -22.577 44.821 10.817 1.00 26.09 123 GLY A CA 1
ATOM 886 C C . GLY A 1 117 ? -21.598 43.665 10.827 1.00 22.92 123 GLY A C 1
ATOM 887 O O . GLY A 1 117 ? -21.718 42.754 11.651 1.00 21.62 123 GLY A O 1
ATOM 888 N N . PHE A 1 118 ? -20.620 43.682 9.918 1.00 22.03 124 PHE A N 1
ATOM 889 C CA . PHE A 1 118 ? -19.591 42.648 9.924 1.00 25.20 124 PHE A CA 1
ATOM 890 C C . PHE A 1 118 ? -18.651 42.818 11.110 1.00 23.69 124 PHE A C 1
ATOM 891 O O . PHE A 1 118 ? -18.212 41.828 11.709 1.00 23.12 124 PHE A O 1
ATOM 899 N N . VAL A 1 119 ? -18.319 44.064 11.455 1.00 22.16 125 VAL A N 1
ATOM 900 C CA . VAL A 1 119 ? -17.554 44.316 12.672 1.00 21.12 125 VAL A CA 1
ATOM 901 C C . VAL A 1 119 ? -18.350 43.870 13.891 1.00 22.63 125 VAL A C 1
ATOM 902 O O . VAL A 1 119 ? -17.799 43.292 14.836 1.00 22.91 125 VAL A O 1
ATOM 906 N N . GLN A 1 120 ? -19.662 44.121 13.882 1.00 23.07 126 GLN A N 1
ATOM 907 C CA . GLN A 1 120 ? -20.506 43.682 14.988 1.00 21.38 126 GLN A CA 1
ATOM 908 C C . GLN A 1 120 ? -20.556 42.165 15.083 1.00 21.71 126 GLN A C 1
ATOM 909 O O . GLN A 1 120 ? -20.644 41.616 16.187 1.00 23.06 126 GLN A O 1
ATOM 915 N N . ARG A 1 121 ? -20.500 41.470 13.945 1.00 21.98 127 ARG A N 1
ATOM 916 C CA . ARG A 1 121 ? -20.408 40.014 13.982 1.00 19.43 127 ARG A CA 1
ATOM 917 C C . ARG A 1 121 ? -19.079 39.566 14.577 1.00 21.83 127 ARG A C 1
ATOM 918 O O . ARG A 1 121 ? -19.032 38.609 15.359 1.00 23.69 127 ARG A O 1
ATOM 926 N N . LEU A 1 122 ? -17.988 40.252 14.225 1.00 19.76 128 LEU A N 1
ATOM 927 C CA . LEU A 1 122 ? -16.680 39.914 14.776 1.00 22.82 128 LEU A CA 1
ATOM 928 C C . LEU A 1 122 ? -16.577 40.215 16.264 1.00 25.71 128 LEU A C 1
ATOM 929 O O . LEU A 1 122 ? -15.626 39.762 16.905 1.00 27.97 128 LEU A O 1
ATOM 934 N N . LEU A 1 123 ? -17.516 40.978 16.823 1.00 21.94 129 LEU A N 1
ATOM 935 C CA . LEU A 1 123 ? -17.510 41.304 18.244 1.00 25.21 129 LEU A CA 1
ATOM 936 C C . LEU A 1 123 ? -18.426 40.400 19.059 1.00 27.58 129 LEU A C 1
ATOM 937 O O . LEU A 1 123 ? -18.030 39.921 20.126 1.00 25.74 129 LEU A O 1
ATOM 942 N N . VAL A 1 124 ? -19.646 40.157 18.582 1.00 23.63 130 VAL A N 1
ATOM 943 C CA . VAL A 1 124 ? -20.628 39.448 19.399 1.00 25.99 130 VAL A CA 1
ATOM 944 C C . VAL A 1 124 ? -20.541 37.934 19.228 1.00 29.69 130 VAL A C 1
ATOM 945 O O . VAL A 1 124 ? -20.902 37.195 20.147 1.00 33.84 130 VAL A O 1
ATOM 949 N N . LYS A 1 125 ? -20.074 37.458 18.079 1.00 27.39 131 LYS A N 1
ATOM 950 C CA . LYS A 1 125 ? -20.010 36.033 17.801 1.00 27.22 131 LYS A CA 1
ATOM 951 C C . LYS A 1 125 ? -18.697 35.402 18.243 1.00 27.00 131 LYS A C 1
ATOM 952 O O . LYS A 1 125 ? -18.492 34.204 18.008 1.00 24.02 131 LYS A O 1
ATOM 958 N N . ARG A 1 126 ? -17.806 36.169 18.864 1.00 24.39 132 ARG A N 1
ATOM 959 C CA . ARG A 1 126 ? -16.644 35.572 19.502 1.00 23.64 132 ARG A CA 1
ATOM 960 C C . ARG A 1 126 ? -17.090 34.622 20.602 1.00 24.25 132 ARG A C 1
ATOM 961 O O . ARG A 1 126 ? -18.172 34.764 21.178 1.00 27.87 132 ARG A O 1
ATOM 969 N N . CYS A 1 127 ? -16.246 33.640 20.891 1.00 22.91 133 CYS A N 1
ATOM 970 C CA . CYS A 1 127 ? -16.428 32.890 22.118 1.00 24.13 133 CYS A CA 1
ATOM 971 C C . CYS A 1 127 ? -16.101 33.783 23.308 1.00 23.02 133 CYS A C 1
ATOM 972 O O . CYS A 1 127 ? -15.466 34.833 23.175 1.00 25.07 133 CYS A O 1
ATOM 975 N N . ALA A 1 128 ? -16.556 33.366 24.488 1.00 23.00 134 ALA A N 1
ATOM 976 C CA . ALA A 1 128 ? -16.063 33.996 25.705 1.00 23.30 134 ALA A CA 1
ATOM 977 C C . ALA A 1 128 ? -14.593 33.660 25.912 1.00 24.19 134 ALA A C 1
ATOM 978 O O . ALA A 1 128 ? -13.757 34.553 26.094 1.00 24.33 134 ALA A O 1
ATOM 980 N N . SER A 1 129 ? -14.260 32.374 25.860 1.00 22.21 135 SER A N 1
ATOM 981 C CA . SER A 1 129 ? -12.888 31.901 25.945 1.00 23.30 135 SER A CA 1
ATOM 982 C C . SER A 1 129 ? -12.573 31.053 24.721 1.00 28.21 135 SER A C 1
ATOM 983 O O . SER A 1 129 ? -13.438 30.332 24.212 1.00 22.44 135 SER A O 1
ATOM 986 N N . PHE A 1 130 ? -11.328 31.148 24.248 1.00 26.53 136 PHE A N 1
ATOM 987 C CA . PHE A 1 130 ? -10.895 30.405 23.066 1.00 27.76 136 PHE A CA 1
ATOM 988 C C . PHE A 1 130 ? -9.367 30.406 23.086 1.00 27.69 136 PHE A C 1
ATOM 989 O O . PHE A 1 130 ? -8.744 31.380 22.654 1.00 29.56 136 PHE A O 1
ATOM 997 N N . PHE A 1 131 ? -8.781 29.322 23.589 1.00 27.34 137 PHE A N 1
ATOM 998 C CA . PHE A 1 131 ? -7.347 29.273 23.828 1.00 30.03 137 PHE A CA 1
ATOM 999 C C . PHE A 1 131 ? -6.849 27.845 23.633 1.00 32.63 137 PHE A C 1
ATOM 1000 O O . PHE A 1 131 ? -7.620 26.934 23.315 1.00 32.64 137 PHE A O 1
ATOM 1008 N N . ALA A 1 132 ? -5.537 27.669 23.821 1.00 32.89 138 ALA A N 1
ATOM 1009 C CA . ALA A 1 132 ? -4.840 26.388 23.716 1.00 33.83 138 ALA A CA 1
ATOM 1010 C C . ALA A 1 132 ? -4.818 25.861 22.285 1.00 37.27 138 ALA A C 1
ATOM 1011 O O . ALA A 1 132 ? -5.602 26.299 21.437 1.00 36.99 138 ALA A O 1
ATOM 1013 N N . ARG A 1 133 ? -3.913 24.916 22.013 1.00 38.39 139 ARG A N 1
ATOM 1014 C CA . ARG A 1 133 ? -3.737 24.419 20.652 1.00 40.31 139 ARG A CA 1
ATOM 1015 C C . ARG A 1 133 ? -4.950 23.635 20.168 1.00 37.99 139 ARG A C 1
ATOM 1016 O O . ARG A 1 133 ? -5.261 23.658 18.971 1.00 43.70 139 ARG A O 1
ATOM 1018 N N . ASN A 1 134 ? -5.642 22.940 21.068 1.00 32.37 140 ASN A N 1
ATOM 1019 C CA . ASN A 1 134 ? -6.809 22.147 20.707 1.00 35.74 140 ASN A CA 1
ATOM 1020 C C . ASN A 1 134 ? -8.104 22.951 20.737 1.00 38.54 140 ASN A C 1
ATOM 1021 O O . ASN A 1 134 ? -9.184 22.363 20.615 1.00 38.67 140 ASN A O 1
ATOM 1026 N N . ASP A 1 135 ? -8.017 24.271 20.907 1.00 36.76 141 ASP A N 1
ATOM 1027 C CA . ASP A 1 135 ? -9.164 25.177 20.830 1.00 35.22 141 ASP A CA 1
ATOM 1028 C C . ASP A 1 135 ? -10.208 24.860 21.904 1.00 33.00 141 ASP A C 1
ATOM 1029 O O . ASP A 1 135 ? -11.353 24.504 21.617 1.00 28.30 141 ASP A O 1
ATOM 1034 N N . LYS A 1 136 ? -9.791 25.002 23.159 1.00 32.12 142 LYS A N 1
ATOM 1035 C CA . LYS A 1 136 ? -10.741 24.968 24.262 1.00 32.45 142 LYS A CA 1
ATOM 1036 C C . LYS A 1 136 ? -11.594 26.228 24.222 1.00 28.65 142 LYS A C 1
ATOM 1037 O O . LYS A 1 136 ? -11.065 27.342 24.157 1.00 29.45 142 LYS A O 1
ATOM 1043 N N . TYR A 1 137 ? -12.914 26.061 24.248 1.00 26.71 143 TYR A N 1
ATOM 1044 C CA . TYR A 1 137 ? -13.806 27.194 24.055 1.00 29.16 143 TYR A CA 1
ATOM 1045 C C . TYR A 1 137 ? -14.934 27.176 25.076 1.00 31.32 143 TYR A C 1
ATOM 1046 O O . TYR A 1 137 ? -15.301 26.133 25.623 1.00 28.55 143 TYR A O 1
ATOM 1055 N N . LEU A 1 138 ? -15.475 28.368 25.321 1.00 28.32 144 LEU A N 1
ATOM 1056 C CA . LEU A 1 138 ? -16.689 28.554 26.105 1.00 27.20 144 LEU A CA 1
ATOM 1057 C C . LEU A 1 138 ? -17.479 29.679 25.458 1.00 28.24 144 LEU A C 1
ATOM 1058 O O . LEU A 1 138 ? -16.948 30.778 25.271 1.00 30.22 144 LEU A O 1
ATOM 1063 N N . LEU A 1 139 ? -18.727 29.406 25.101 1.00 29.14 145 LEU A N 1
ATOM 1064 C CA . LEU A 1 139 ? -19.566 30.414 24.472 1.00 26.95 145 LEU A CA 1
ATOM 1065 C C . LEU A 1 139 ? -20.281 31.251 25.528 1.00 31.27 145 LEU A C 1
ATOM 1066 O O . LEU A 1 139 ? -20.432 30.847 26.684 1.00 30.30 145 LEU A O 1
ATOM 1071 N N . VAL A 1 140 ? -20.720 32.441 25.110 1.00 29.51 146 VAL A N 1
ATOM 1072 C CA . VAL A 1 140 ? -21.472 33.314 26.006 1.00 30.26 146 VAL A CA 1
ATOM 1073 C C . VAL A 1 140 ? -22.784 32.657 26.415 1.00 31.89 146 VAL A C 1
ATOM 1074 O O . VAL A 1 140 ? -23.263 32.851 27.540 1.00 30.33 146 VAL A O 1
ATOM 1078 N N . SER A 1 141 ? -23.369 31.850 25.531 1.00 31.23 147 SER A N 1
ATOM 1079 C CA . SER A 1 141 ? -24.610 31.148 25.834 1.00 30.49 147 SER A CA 1
ATOM 1080 C C . SER A 1 141 ? -24.416 29.962 26.771 1.00 32.19 147 SER A C 1
ATOM 1081 O O . SER A 1 141 ? -25.408 29.344 27.171 1.00 34.06 147 SER A O 1
ATOM 1084 N N . GLY A 1 142 ? -23.177 29.622 27.128 1.00 31.19 148 GLY A N 1
ATOM 1085 C CA . GLY A 1 142 ? -22.899 28.616 28.132 1.00 31.17 148 GLY A CA 1
ATOM 1086 C C . GLY A 1 142 ? -22.259 27.347 27.611 1.00 36.29 148 GLY A C 1
ATOM 1087 O O . GLY A 1 142 ? -21.613 26.634 28.392 1.00 36.43 148 GLY A O 1
ATOM 1088 N N . GLU A 1 143 ? -22.418 27.036 26.326 1.00 35.14 149 GLU A N 1
ATOM 1089 C CA . GLU A 1 143 ? -21.853 25.808 25.783 1.00 32.27 149 GLU A CA 1
ATOM 1090 C C . GLU A 1 143 ? -20.331 25.858 25.808 1.00 33.23 149 GLU A C 1
ATOM 1091 O O . GLU A 1 143 ? -19.719 26.882 25.488 1.00 32.69 149 GLU A O 1
ATOM 1097 N N . SER A 1 144 ? -19.720 24.741 26.195 1.00 30.12 150 SER A N 1
ATOM 1098 C CA . SER A 1 144 ? -18.273 24.619 26.270 1.00 31.65 150 SER A CA 1
ATOM 1099 C C . SER A 1 144 ? -17.838 23.331 25.585 1.00 35.08 150 SER A C 1
ATOM 1100 O O . SER A 1 144 ? -18.645 22.442 25.299 1.00 37.00 150 SER A O 1
ATOM 1103 N N . GLY A 1 145 ? -16.539 23.243 25.324 1.00 36.31 151 GLY A N 1
ATOM 1104 C CA . GLY A 1 145 ? -15.989 22.076 24.664 1.00 29.25 151 GLY A CA 1
ATOM 1105 C C . GLY A 1 145 ? -14.554 22.332 24.253 1.00 30.19 151 GLY A C 1
ATOM 1106 O O . GLY A 1 145 ? -13.864 23.170 24.836 1.00 29.93 151 GLY A O 1
ATOM 1107 N N . ALA A 1 146 ? -14.124 21.591 23.238 1.00 30.09 152 ALA A N 1
ATOM 1108 C CA . ALA A 1 146 ? -12.785 21.718 22.691 1.00 32.57 152 ALA A CA 1
ATOM 1109 C C . ALA A 1 146 ? -12.839 21.286 21.237 1.00 31.31 152 ALA A C 1
ATOM 1110 O O . ALA A 1 146 ? -13.523 20.315 20.900 1.00 31.49 152 ALA A O 1
ATOM 1112 N N . SER A 1 147 ? -12.142 22.040 20.383 1.00 31.59 153 SER A N 1
ATOM 1113 C CA . SER A 1 147 ? -12.004 21.760 18.957 1.00 32.95 153 SER A CA 1
ATOM 1114 C C . SER A 1 147 ? -13.345 21.854 18.241 1.00 34.16 153 SER A C 1
ATOM 1115 O O . SER A 1 147 ? -14.368 22.187 18.854 1.00 29.62 153 SER A O 1
ATOM 1118 N N . GLY A 1 148 ? -13.341 21.572 16.941 1.00 32.87 154 GLY A N 1
ATOM 1119 C CA . GLY A 1 148 ? -14.547 21.560 16.143 1.00 23.79 154 GLY A CA 1
ATOM 1120 C C . GLY A 1 148 ? -14.814 22.811 15.342 1.00 30.17 154 GLY A C 1
ATOM 1121 O O . GLY A 1 148 ? -15.890 22.919 14.746 1.00 29.11 154 GLY A O 1
ATOM 1122 N N . PHE A 1 149 ? -13.873 23.756 15.298 1.00 29.07 155 PHE A N 1
ATOM 1123 C CA . PHE A 1 149 ? -14.111 25.023 14.621 1.00 30.17 155 PHE A CA 1
ATOM 1124 C C . PHE A 1 149 ? -13.737 25.002 13.146 1.00 28.86 155 PHE A C 1
ATOM 1125 O O . PHE A 1 149 ? -14.204 25.865 12.395 1.00 26.40 155 PHE A O 1
ATOM 1133 N N . GLU A 1 150 ? -12.913 24.045 12.713 1.00 26.86 156 GLU A N 1
ATOM 1134 C CA . GLU A 1 150 ? -12.559 23.970 11.299 1.00 32.87 156 GLU A CA 1
ATOM 1135 C C . GLU A 1 150 ? -13.771 23.656 10.433 1.00 31.89 156 GLU A C 1
ATOM 1136 O O . GLU A 1 150 ? -13.789 24.000 9.245 1.00 35.19 156 GLU A O 1
ATOM 1142 N N . ALA A 1 151 ? -14.786 23.005 11.002 1.00 27.75 157 ALA A N 1
ATOM 1143 C CA . ALA A 1 151 ? -15.999 22.696 10.257 1.00 29.01 157 ALA A CA 1
ATOM 1144 C C . ALA A 1 151 ? -16.948 23.883 10.161 1.00 32.59 157 ALA A C 1
ATOM 1145 O O . ALA A 1 151 ? -17.850 23.869 9.315 1.00 32.39 157 ALA A O 1
ATOM 1147 N N . VAL A 1 152 ? -16.767 24.903 11.005 1.00 29.50 158 VAL A N 1
ATOM 1148 C CA . VAL A 1 152 ? -17.645 26.067 10.975 1.00 31.16 158 VAL A CA 1
ATOM 1149 C C . VAL A 1 152 ? -17.534 26.754 9.623 1.00 31.17 158 VAL A C 1
ATOM 1150 O O . VAL A 1 152 ? -16.431 27.020 9.130 1.00 29.68 158 VAL A O 1
ATOM 1154 N N . GLY A 1 153 ? -18.682 27.038 9.013 1.00 28.14 159 GLY A N 1
ATOM 1155 C CA . GLY A 1 153 ? -18.720 27.671 7.714 1.00 29.81 159 GLY A CA 1
ATOM 1156 C C . GLY A 1 153 ? -18.754 26.723 6.537 1.00 33.84 159 GLY A C 1
ATOM 1157 O O . GLY A 1 153 ? -18.768 27.189 5.390 1.00 33.41 159 GLY A O 1
ATOM 1158 N N . THR A 1 154 ? -18.764 25.416 6.776 1.00 31.89 160 THR A N 1
ATOM 1159 C CA . THR A 1 154 ? -18.846 24.415 5.724 1.00 31.97 160 THR A CA 1
ATOM 1160 C C . THR A 1 154 ? -20.212 23.737 5.767 1.00 36.83 160 THR A C 1
ATOM 1161 O O . THR A 1 154 ? -21.081 24.075 6.576 1.00 38.70 160 THR A O 1
ATOM 1165 N N . ARG A 1 155 ? -20.395 22.759 4.877 1.00 38.99 161 ARG A N 1
ATOM 1166 C CA . ARG A 1 155 ? -21.682 22.083 4.767 1.00 38.17 161 ARG A CA 1
ATOM 1167 C C . ARG A 1 155 ? -21.939 21.119 5.918 1.00 40.59 161 ARG A C 1
ATOM 1168 O O . ARG A 1 155 ? -23.100 20.794 6.187 1.00 45.36 161 ARG A O 1
ATOM 1170 N N . GLU A 1 156 ? -20.896 20.655 6.599 1.00 37.57 162 GLU A N 1
ATOM 1171 C CA . GLU A 1 156 ? -21.032 19.695 7.688 1.00 46.22 162 GLU A CA 1
ATOM 1172 C C . GLU A 1 156 ? -20.618 20.302 9.023 1.00 39.60 162 GLU A C 1
ATOM 1173 O O . GLU A 1 156 ? -19.970 19.657 9.848 1.00 43.29 162 GLU A O 1
ATOM 1179 N N . GLU A 1 157 ? -20.992 21.558 9.246 1.00 39.17 163 GLU A N 1
ATOM 1180 C CA . GLU A 1 157 ? -20.857 22.155 10.565 1.00 39.80 163 GLU A CA 1
ATOM 1181 C C . GLU A 1 157 ? -21.928 21.600 11.498 1.00 32.60 163 GLU A C 1
ATOM 1182 O O . GLU A 1 157 ? -23.023 21.227 11.070 1.00 38.34 163 GLU A O 1
ATOM 1188 N N . LYS A 1 158 ? -21.602 21.540 12.787 1.00 29.27 164 LYS A N 1
ATOM 1189 C CA . LYS A 1 158 ? -22.497 20.986 13.794 1.00 29.53 164 LYS A CA 1
ATOM 1190 C C . LYS A 1 158 ? -22.742 22.016 14.886 1.00 29.33 164 LYS A C 1
ATOM 1191 O O . LYS A 1 158 ? -21.796 22.637 15.382 1.00 27.98 164 LYS A O 1
ATOM 1197 N N . ALA A 1 159 ? -24.010 22.193 15.251 1.00 31.08 165 ALA A N 1
ATOM 1198 C CA . ALA A 1 159 ? -24.353 23.071 16.357 1.00 29.82 165 ALA A CA 1
ATOM 1199 C C . ALA A 1 159 ? -23.737 22.537 17.651 1.00 28.91 165 ALA A C 1
ATOM 1200 O O . ALA A 1 159 ? -23.600 21.323 17.825 1.00 25.08 165 ALA A O 1
ATOM 1202 N N . PRO A 1 160 ? -23.356 23.425 18.587 1.00 26.96 166 PRO A N 1
ATOM 1203 C CA . PRO A 1 160 ? -23.550 24.879 18.573 1.00 26.95 166 PRO A CA 1
ATOM 1204 C C . PRO A 1 160 ? -22.514 25.636 17.747 1.00 28.19 166 PRO A C 1
ATOM 1205 O O . PRO A 1 160 ? -22.540 26.866 17.718 1.00 33.44 166 PRO A O 1
ATOM 1209 N N . LEU A 1 161 ? -21.615 24.909 17.086 1.00 24.96 167 LEU A N 1
ATOM 1210 C CA . LEU A 1 161 ? -20.568 25.531 16.274 1.00 25.56 167 LEU A CA 1
ATOM 1211 C C . LEU A 1 161 ? -21.059 25.681 14.833 1.00 28.82 167 LEU A C 1
ATOM 1212 O O . LEU A 1 161 ? -20.620 24.998 13.905 1.00 28.67 167 LEU A O 1
ATOM 1217 N N . VAL A 1 162 ? -22.002 26.604 14.663 1.00 25.92 168 VAL A N 1
ATOM 1218 C CA . VAL A 1 162 ? -22.523 26.962 13.352 1.00 29.12 168 VAL A CA 1
ATOM 1219 C C . VAL A 1 162 ? -22.149 28.409 13.069 1.00 30.29 168 VAL A C 1
ATOM 1220 O O . VAL A 1 162 ? -21.978 29.217 13.988 1.00 31.12 168 VAL A O 1
ATOM 1224 N N . LEU A 1 163 ? -22.022 28.732 11.778 1.00 31.30 169 LEU A N 1
ATOM 1225 C CA . LEU A 1 163 ? -21.536 30.051 11.383 1.00 29.45 169 LEU A CA 1
ATOM 1226 C C . LEU A 1 163 ? -22.434 31.171 11.892 1.00 28.49 169 LEU A C 1
ATOM 1227 O O . LEU A 1 163 ? -21.951 32.274 12.174 1.00 28.63 169 LEU A O 1
ATOM 1232 N N . ALA A 1 164 ? -23.737 30.915 12.018 1.00 26.00 170 ALA A N 1
ATOM 1233 C CA . ALA A 1 164 ? -24.648 31.942 12.506 1.00 26.97 170 ALA A CA 1
ATOM 1234 C C . ALA A 1 164 ? -24.452 32.237 13.988 1.00 27.96 170 ALA A C 1
ATOM 1235 O O . ALA A 1 164 ? -24.893 33.289 14.460 1.00 30.69 170 ALA A O 1
ATOM 1237 N N . ASN A 1 165 ? -23.798 31.341 14.727 1.00 28.30 171 ASN A N 1
ATOM 1238 C CA . ASN A 1 165 ? -23.628 31.496 16.165 1.00 27.24 171 ASN A CA 1
ATOM 1239 C C . ASN A 1 165 ? -22.192 31.757 16.591 1.00 28.49 171 ASN A C 1
ATOM 1240 O O . ASN A 1 165 ? -21.978 32.431 17.600 1.00 29.38 171 ASN A O 1
ATOM 1245 N N . VAL A 1 166 ? -21.206 31.238 15.859 1.00 27.16 172 VAL A N 1
ATOM 1246 C CA . VAL A 1 166 ? -19.799 31.444 16.171 1.00 24.49 172 VAL A CA 1
ATOM 1247 C C . VAL A 1 166 ? -19.069 31.838 14.892 1.00 26.03 172 VAL A C 1
ATOM 1248 O O . VAL A 1 166 ? -19.636 31.840 13.799 1.00 27.01 172 VAL A O 1
ATOM 1252 N N . LEU A 1 167 ? -17.791 32.169 15.046 1.00 24.97 173 LEU A N 1
ATOM 1253 C CA . LEU A 1 167 ? -16.964 32.586 13.925 1.00 26.17 173 LEU A CA 1
ATOM 1254 C C . LEU A 1 167 ? -16.241 31.395 13.307 1.00 26.65 173 LEU A C 1
ATOM 1255 O O . LEU A 1 167 ? -15.859 30.446 13.997 1.00 24.88 173 LEU A O 1
ATOM 1260 N N . SER A 1 168 ? -16.060 31.455 11.991 1.00 24.10 174 SER A N 1
ATOM 1261 C CA . SER A 1 168 ? -15.198 30.506 11.308 1.00 22.46 174 SER A CA 1
ATOM 1262 C C . SER A 1 168 ? -13.746 30.960 11.412 1.00 24.12 174 SER A C 1
ATOM 1263 O O . SER A 1 168 ? -13.449 32.096 11.792 1.00 25.19 174 SER A O 1
ATOM 1266 N N . TYR A 1 169 ? -12.827 30.055 11.064 1.00 21.78 175 TYR A N 1
ATOM 1267 C CA . TYR A 1 169 ? -11.413 30.417 11.083 1.00 26.63 175 TYR A CA 1
ATOM 1268 C C . TYR A 1 169 ? -11.098 31.529 10.093 1.00 25.73 175 TYR A C 1
ATOM 1269 O O . TYR A 1 169 ? -10.123 32.266 10.282 1.00 28.45 175 TYR A O 1
ATOM 1278 N N . ASP A 1 170 ? -11.901 31.665 9.038 1.00 21.16 176 ASP A N 1
ATOM 1279 C CA . ASP A 1 170 ? -11.748 32.808 8.146 1.00 21.30 176 ASP A CA 1
ATOM 1280 C C . ASP A 1 170 ? -12.168 34.100 8.838 1.00 25.46 176 ASP A C 1
ATOM 1281 O O . ASP A 1 170 ? -11.534 35.146 8.651 1.00 24.96 176 ASP A O 1
ATOM 1286 N N . ASP A 1 171 ? -13.232 34.045 9.644 1.00 23.91 177 ASP A N 1
ATOM 1287 C CA . ASP A 1 171 ? -13.635 35.210 10.426 1.00 22.72 177 ASP A CA 1
ATOM 1288 C C . ASP A 1 171 ? -12.589 35.550 11.480 1.00 22.54 177 ASP A C 1
ATOM 1289 O O . ASP A 1 171 ? -12.223 36.719 11.652 1.00 22.59 177 ASP A O 1
ATOM 1294 N N . ILE A 1 172 ? -12.103 34.536 12.203 1.00 20.42 178 ILE A N 1
ATOM 1295 C CA . ILE A 1 172 ? -11.109 34.768 13.247 1.00 23.05 178 ILE A CA 1
ATOM 1296 C C . ILE A 1 172 ? -9.836 35.357 12.658 1.00 23.66 178 ILE A C 1
ATOM 1297 O O . ILE A 1 172 ? -9.144 36.145 13.316 1.00 24.60 178 ILE A O 1
ATOM 1302 N N . LYS A 1 173 ? -9.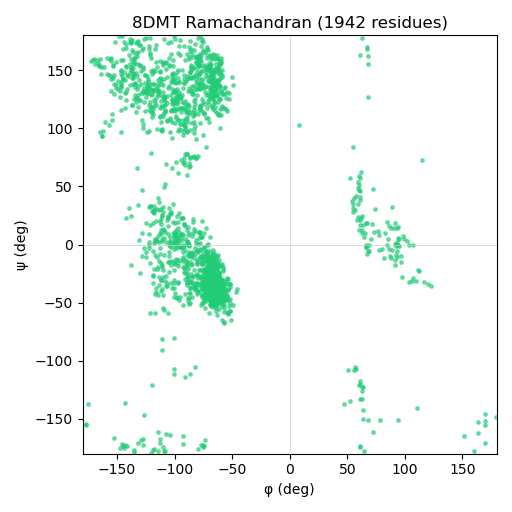509 34.999 11.414 1.00 22.68 179 LYS A N 1
ATOM 1303 C CA . LYS A 1 173 ? -8.339 35.582 10.764 1.00 25.65 179 LYS A CA 1
ATOM 1304 C C . LYS A 1 173 ? -8.490 37.088 10.608 1.00 24.48 179 LYS A C 1
ATOM 1305 O O . LYS A 1 173 ? -7.510 37.834 10.724 1.00 26.73 179 LYS A O 1
ATOM 1311 N N . LEU A 1 174 ? -9.711 37.556 10.346 1.00 25.45 180 LEU A N 1
ATOM 1312 C CA . LEU A 1 174 ? -9.942 38.991 10.244 1.00 22.67 180 LEU A CA 1
ATOM 1313 C C . LEU A 1 174 ? -10.156 39.631 11.605 1.00 22.18 180 LEU A C 1
ATOM 1314 O O . LEU A 1 174 ? -9.791 40.795 11.802 1.00 25.48 180 LEU A O 1
ATOM 1319 N N . SER A 1 175 ? -10.760 38.901 12.543 1.00 23.69 181 SER A N 1
ATOM 1320 C CA . SER A 1 175 ? -10.948 39.427 13.886 1.00 22.51 181 SER A CA 1
ATOM 1321 C C . SER A 1 175 ? -9.623 39.661 14.597 1.00 21.95 181 SER A C 1
ATOM 1322 O O . SER A 1 175 ? -9.563 40.489 15.512 1.00 26.75 181 SER A O 1
ATOM 1325 N N . ALA A 1 176 ? -8.562 38.957 14.193 1.00 22.77 182 ALA A N 1
ATOM 1326 C CA . ALA A 1 176 ? -7.241 39.198 14.758 1.00 23.62 182 ALA A CA 1
ATOM 1327 C C . ALA A 1 176 ? -6.682 40.556 14.357 1.00 22.58 182 ALA A C 1
ATOM 1328 O O . ALA A 1 176 ? -5.735 41.035 14.990 1.00 22.52 182 ALA A O 1
ATOM 1330 N N . LEU A 1 177 ? -7.240 41.182 13.323 1.00 19.21 183 LEU A N 1
ATOM 1331 C CA . LEU A 1 177 ? -6.854 42.524 12.914 1.00 24.64 183 LEU A CA 1
ATOM 1332 C C . LEU A 1 177 ? -7.792 43.589 13.468 1.00 24.95 183 LEU A C 1
ATOM 1333 O O . LEU A 1 177 ? -7.672 44.762 13.099 1.00 23.70 183 LEU A O 1
ATOM 1338 N N . LEU A 1 178 ? -8.719 43.207 14.342 1.00 24.58 184 LEU A N 1
ATOM 1339 C CA . LEU A 1 178 ? -9.681 44.123 14.938 1.00 21.80 184 LEU A CA 1
ATOM 1340 C C . LEU A 1 178 ? -9.327 44.335 16.403 1.00 22.64 184 LEU A C 1
ATOM 1341 O O . LEU A 1 178 ? -9.184 43.367 17.159 1.00 24.36 184 LEU A O 1
ATOM 1346 N N . SER A 1 179 ? -9.188 45.597 16.798 1.00 19.97 185 SER A N 1
ATOM 1347 C CA . SER A 1 179 ? -8.802 45.962 18.150 1.00 24.59 185 SER A CA 1
ATOM 1348 C C . SER A 1 179 ? -9.928 46.725 18.834 1.00 26.48 185 SER A C 1
ATOM 1349 O O . SER A 1 179 ? -10.794 47.315 18.184 1.00 22.99 185 SER A O 1
ATOM 1352 N N . VAL A 1 180 ? -9.908 46.697 20.165 1.00 22.75 186 VAL A N 1
ATOM 1353 C CA . VAL A 1 180 ? -10.804 47.491 20.996 1.00 23.13 186 VAL A CA 1
ATOM 1354 C C . VAL A 1 180 ? -9.949 48.312 21.949 1.00 23.15 186 VAL A C 1
ATOM 1355 O O . VAL A 1 180 ? -9.030 47.779 22.581 1.00 23.09 186 VAL A O 1
ATOM 1359 N N . SER A 1 181 ? -10.246 49.606 22.045 1.00 24.61 187 SER A N 1
ATOM 1360 C CA . SER A 1 181 ? -9.481 50.517 22.882 1.00 21.95 187 SER A CA 1
ATOM 1361 C C . SER A 1 181 ? -10.434 51.429 23.639 1.00 23.80 187 SER A C 1
ATOM 1362 O O . SER A 1 181 ? -11.522 51.754 23.157 1.00 22.09 187 SER A O 1
ATOM 1365 N N . SER A 1 182 ? -10.010 51.844 24.831 1.00 25.40 188 SER A N 1
ATOM 1366 C CA . SER A 1 182 ? -10.822 52.718 25.667 1.00 24.09 188 SER A CA 1
ATOM 1367 C C . SER A 1 182 ? -9.960 53.296 26.776 1.00 22.31 188 SER A C 1
ATOM 1368 O O . SER A 1 182 ? -8.958 52.697 27.176 1.00 22.49 188 SER A O 1
ATOM 1371 N N . ARG A 1 183 ? -10.363 54.467 27.263 1.00 22.24 189 ARG A N 1
ATOM 1372 C CA . ARG A 1 183 ? -9.884 54.921 28.558 1.00 25.24 189 ARG A CA 1
ATOM 1373 C C . ARG A 1 183 ? -10.359 53.950 29.631 1.00 26.14 189 ARG A C 1
ATOM 1374 O O . ARG A 1 183 ? -11.412 53.318 29.503 1.00 24.77 189 ARG A O 1
ATOM 1382 N N . THR A 1 184 ? -9.573 53.817 30.695 1.00 25.11 190 THR A N 1
ATOM 1383 C CA . THR A 1 184 ? -9.900 52.816 31.696 1.00 24.27 190 THR A CA 1
ATOM 1384 C C . THR A 1 184 ? -9.347 53.215 33.053 1.00 27.58 190 THR A C 1
ATOM 1385 O O . THR A 1 184 ? -8.372 53.965 33.155 1.00 29.09 190 THR A O 1
ATOM 1389 N N . GLU A 1 185 ? -10.001 52.709 34.093 1.00 28.53 191 GLU A N 1
ATOM 1390 C CA . GLU A 1 185 ? -9.435 52.716 35.430 1.00 25.61 191 GLU A CA 1
ATOM 1391 C C . GLU A 1 185 ? -8.540 51.497 35.599 1.00 27.51 191 GLU A C 1
ATOM 1392 O O . GLU A 1 185 ? -8.828 50.420 35.068 1.00 27.57 191 GLU A O 1
ATOM 1398 N N . PHE A 1 186 ? -7.445 51.669 36.329 1.00 26.50 192 PHE A N 1
ATOM 1399 C CA . PHE A 1 186 ? -6.524 50.577 36.607 1.00 24.64 192 PHE A CA 1
ATOM 1400 C C . PHE A 1 186 ? -6.788 50.065 38.017 1.00 29.75 192 PHE A C 1
ATOM 1401 O O . PHE A 1 186 ? -6.605 50.799 38.995 1.00 29.34 192 PHE A O 1
ATOM 1409 N N . VAL A 1 187 ? -7.228 48.810 38.112 1.00 27.94 193 VAL A N 1
ATOM 1410 C CA . VAL A 1 187 ? -7.641 48.251 39.395 1.00 26.95 193 VAL A CA 1
ATOM 1411 C C . VAL A 1 187 ? -6.428 47.907 40.252 1.00 27.07 193 VAL A C 1
ATOM 1412 O O . VAL A 1 187 ? -6.408 48.182 41.457 1.00 27.49 193 VAL A O 1
ATOM 1416 N N . ASN A 1 188 ? -5.402 47.307 39.653 1.00 27.28 194 ASN A N 1
ATOM 1417 C CA . ASN A 1 188 ? -4.125 47.098 40.323 1.00 24.09 194 ASN A CA 1
ATOM 1418 C C . ASN A 1 188 ? -3.020 47.324 39.295 1.00 23.75 194 ASN A C 1
ATOM 1419 O O . ASN A 1 188 ? -3.278 47.739 38.161 1.00 24.43 194 ASN A O 1
ATOM 1424 N N . GLU A 1 189 ? -1.775 47.049 39.695 1.00 24.02 195 GLU A N 1
ATOM 1425 C CA . GLU A 1 189 ? -0.629 47.381 38.855 1.00 23.80 195 GLU A CA 1
ATOM 1426 C C . GLU A 1 189 ? -0.599 46.590 37.554 1.00 27.24 195 GLU A C 1
ATOM 1427 O O . GLU A 1 189 ? 0.068 47.013 36.603 1.00 28.89 195 GLU A O 1
ATOM 1433 N N . GLY A 1 190 ? -1.295 45.461 37.485 1.00 26.18 196 GLY A N 1
ATOM 1434 C CA . GLY A 1 190 ? -1.395 44.718 36.248 1.00 26.32 196 GLY A CA 1
ATOM 1435 C C . GLY A 1 190 ? -0.331 43.670 36.021 1.00 26.24 196 GLY A C 1
ATOM 1436 O O . GLY A 1 190 ? -0.195 43.191 34.889 1.00 26.63 196 GLY A O 1
ATOM 1437 N N . GLU A 1 191 ? 0.433 43.303 37.048 1.00 25.61 197 GLU A N 1
ATOM 1438 C CA . GLU A 1 191 ? 1.338 42.173 36.915 1.00 25.37 197 GLU A CA 1
ATOM 1439 C C . GLU A 1 191 ? 0.541 40.907 36.612 1.00 25.99 197 GLU A C 1
ATOM 1440 O O . GLU A 1 191 ? -0.662 40.822 36.875 1.00 25.53 197 GLU A O 1
ATOM 1446 N N . ARG A 1 192 ? 1.226 39.915 36.038 1.00 26.63 198 ARG A N 1
ATOM 1447 C CA . ARG A 1 192 ? 0.530 38.721 35.568 1.00 27.16 198 ARG A CA 1
ATOM 1448 C C . ARG A 1 192 ? -0.175 37.995 36.708 1.00 29.55 198 ARG A C 1
ATOM 1449 O O . ARG A 1 192 ? -1.263 37.438 36.520 1.00 31.28 198 ARG A O 1
ATOM 1457 N N . THR A 1 193 ? 0.418 38.004 37.901 1.00 27.82 199 THR A N 1
ATOM 1458 C CA . THR A 1 193 ? -0.107 37.264 39.040 1.00 29.18 199 THR A CA 1
ATOM 1459 C C . THR A 1 193 ? -1.073 38.082 39.894 1.00 28.94 199 THR A C 1
ATOM 1460 O O . THR A 1 193 ? -1.363 37.684 41.029 1.00 31.94 199 THR A O 1
ATOM 1464 N N . ASN A 1 194 ? -1.584 39.205 39.379 1.00 25.71 200 ASN A N 1
ATOM 1465 C CA . ASN A 1 194 ? -2.381 40.098 40.217 1.00 27.97 200 ASN A CA 1
ATOM 1466 C C . ASN A 1 194 ? -3.684 39.438 40.658 1.00 28.22 200 ASN A C 1
ATOM 1467 O O . ASN A 1 194 ? -4.105 39.600 41.810 1.00 32.45 200 ASN A O 1
ATOM 1472 N N . CYS A 1 195 ? -4.332 38.691 39.761 1.00 25.19 201 CYS A N 1
ATOM 1473 C CA . CYS A 1 195 ? -5.514 37.889 40.088 1.00 33.19 201 CYS A CA 1
ATOM 1474 C C . CYS A 1 195 ? -6.642 38.728 40.686 1.00 28.33 201 CYS A C 1
ATOM 1475 O O . CYS A 1 195 ? -7.436 38.234 41.490 1.00 31.92 201 CYS A O 1
ATOM 1478 N N . GLY A 1 196 ? -6.727 39.999 40.304 1.00 27.74 202 GLY A N 1
ATOM 1479 C CA . GLY A 1 196 ? -7.789 40.856 40.789 1.00 29.16 202 GLY A CA 1
ATOM 1480 C C . GLY A 1 196 ? -7.614 41.379 42.196 1.00 32.27 202 GLY A C 1
ATOM 1481 O O . GLY A 1 196 ? -8.553 41.977 42.735 1.00 26.80 202 GLY A O 1
ATOM 1482 N N . HIS A 1 197 ? -6.453 41.171 42.812 1.00 32.40 203 HIS A N 1
ATOM 1483 C CA . HIS A 1 197 ? -6.208 41.709 44.142 1.00 36.82 203 HIS A CA 1
ATOM 1484 C C . HIS A 1 197 ? -6.156 43.230 44.097 1.00 39.78 203 HIS A C 1
ATOM 1485 O O . HIS A 1 197 ? -5.548 43.821 43.200 1.00 36.41 203 HIS A O 1
ATOM 1492 N N . VAL A 1 198 ? -6.803 43.865 45.070 1.00 39.35 204 VAL A N 1
ATOM 1493 C CA . VAL A 1 198 ? -6.845 45.318 45.180 1.00 40.34 204 VAL A CA 1
ATOM 1494 C C . VAL A 1 198 ? -6.112 45.724 46.450 1.00 44.44 204 VAL A C 1
ATOM 1495 O O . VAL A 1 198 ? -6.372 45.174 47.527 1.00 44.58 204 VAL A O 1
ATOM 1499 N N . ASP A 1 199 ? -5.194 46.676 46.321 1.00 45.25 205 ASP A N 1
ATOM 1500 C CA . ASP A 1 199 ? -4.522 47.295 47.460 1.00 47.35 205 ASP A CA 1
ATOM 1501 C C . ASP A 1 199 ? -5.031 48.731 47.525 1.00 41.94 205 ASP A C 1
ATOM 1502 O O . ASP A 1 199 ? -4.564 49.599 46.782 1.00 41.15 205 ASP A O 1
ATOM 1507 N N . LEU A 1 200 ? -5.993 48.972 48.419 1.00 42.55 206 LEU A N 1
ATOM 1508 C CA . LEU A 1 200 ? -6.760 50.214 48.382 1.00 45.72 206 LEU A CA 1
ATOM 1509 C C . LEU A 1 200 ? -5.882 51.430 48.645 1.00 50.93 206 LEU A C 1
ATOM 1510 O O . LEU A 1 200 ? -6.065 52.482 48.022 1.00 52.01 206 LEU A O 1
ATOM 1515 N N . ASN A 1 201 ? -4.928 51.312 49.566 1.00 58.88 207 ASN A N 1
ATOM 1516 C CA . ASN A 1 201 ? -4.050 52.434 49.875 1.00 62.65 207 ASN A CA 1
ATOM 1517 C C . ASN A 1 201 ? -2.645 52.189 49.340 1.00 57.66 207 ASN A C 1
ATOM 1518 O O . ASN A 1 201 ? -1.659 52.305 50.076 1.00 55.30 207 ASN A O 1
ATOM 1523 N N . THR A 1 202 ? -2.548 51.848 48.059 1.00 48.90 208 THR A N 1
ATOM 1524 C CA . THR A 1 202 ? -1.260 51.697 47.406 1.00 44.18 208 THR A CA 1
ATOM 1525 C C . THR A 1 202 ? -0.717 53.060 46.988 1.00 40.93 208 THR A C 1
ATOM 1526 O O . THR A 1 202 ? -1.460 54.028 46.800 1.00 37.99 208 THR A O 1
ATOM 1530 N N . LYS A 1 203 ? 0.604 53.127 46.844 1.00 39.23 209 LYS A N 1
ATOM 1531 C CA . LYS A 1 203 ? 1.285 54.358 46.472 1.00 37.68 209 LYS A CA 1
ATOM 1532 C C . LYS A 1 203 ? 1.979 54.268 45.121 1.00 31.58 209 LYS A C 1
ATOM 1533 O O . LYS A 1 203 ? 2.630 55.234 44.711 1.00 29.11 209 LYS A O 1
ATOM 1539 N N . THR A 1 204 ? 1.853 53.140 44.415 1.00 30.31 210 THR A N 1
ATOM 1540 C CA . THR A 1 204 ? 2.606 52.908 43.188 1.00 34.46 210 THR A CA 1
ATOM 1541 C C . THR A 1 204 ? 1.704 52.564 42.007 1.00 33.18 210 THR A C 1
ATOM 1542 O O . THR A 1 204 ? 2.184 52.020 41.008 1.00 32.92 210 THR A O 1
ATOM 1546 N N . LEU A 1 205 ? 0.414 52.874 42.091 1.00 31.60 211 LEU A N 1
ATOM 1547 C CA . LEU A 1 205 ? -0.550 52.506 41.059 1.00 29.46 211 LEU A CA 1
ATOM 1548 C C . LEU A 1 205 ? -0.975 53.747 40.285 1.00 29.20 211 LEU A C 1
ATOM 1549 O O . LEU A 1 205 ? -1.584 54.663 40.849 1.00 30.37 211 LEU A O 1
ATOM 1554 N N . GLU A 1 206 ? -0.650 53.773 38.996 1.00 28.86 212 GLU A N 1
ATOM 1555 C CA . GLU A 1 206 ? -1.327 54.659 38.059 1.00 30.69 212 GLU A CA 1
ATOM 1556 C C . GLU A 1 206 ? -2.737 54.124 37.848 1.00 31.29 212 GLU A C 1
ATOM 1557 O O . GLU A 1 206 ? -2.922 53.074 37.226 1.00 36.43 212 GLU A O 1
ATOM 1563 N N . ARG A 1 207 ? -3.729 54.831 38.374 1.00 28.99 213 ARG A N 1
ATOM 1564 C CA . ARG A 1 207 ? -5.097 54.334 38.396 1.00 35.99 213 ARG A CA 1
ATOM 1565 C C . ARG A 1 207 ? -5.916 54.597 37.135 1.00 32.08 213 ARG A C 1
ATOM 1566 O O . ARG A 1 207 ? -6.934 53.929 36.955 1.00 30.73 213 ARG A O 1
ATOM 1574 N N . HIS A 1 208 ? -5.533 55.507 36.245 1.00 29.76 214 HIS A N 1
ATOM 1575 C CA . HIS A 1 208 ? -6.343 55.612 35.037 1.00 31.94 214 HIS A CA 1
ATOM 1576 C C . HIS A 1 208 ? -5.488 55.990 33.833 1.00 28.69 214 HIS A C 1
ATOM 1577 O O . HIS A 1 208 ? -4.493 56.710 33.949 1.00 29.53 214 HIS A O 1
ATOM 1584 N N . GLY A 1 209 ? -5.890 55.473 32.671 1.00 24.86 215 GLY A N 1
ATOM 1585 C CA . GLY A 1 209 ? -5.175 55.677 31.425 1.00 26.62 215 GLY A CA 1
ATOM 1586 C C . GLY A 1 209 ? -5.936 55.078 30.263 1.00 25.74 215 GLY A C 1
ATOM 1587 O O . GLY A 1 209 ? -7.160 55.208 30.187 1.00 26.79 215 GLY A O 1
ATOM 1588 N N . VAL A 1 210 ? -5.228 54.402 29.361 1.00 23.80 216 VAL A N 1
ATOM 1589 C CA . VAL A 1 210 ? -5.819 53.806 28.170 1.00 24.24 216 VAL A CA 1
ATOM 1590 C C . VAL A 1 210 ? -5.349 52.361 28.069 1.00 25.86 216 VAL A C 1
ATOM 1591 O O . VAL A 1 210 ? -4.193 52.052 28.375 1.00 26.28 216 VAL A O 1
ATOM 1595 N N . ILE A 1 211 ? -6.251 51.475 27.651 1.00 19.72 217 ILE A N 1
ATOM 1596 C CA . ILE A 1 211 ? -5.947 50.063 27.453 1.00 22.25 217 ILE A CA 1
ATOM 1597 C C . ILE A 1 211 ? -6.340 49.690 26.028 1.00 23.69 217 ILE A C 1
ATOM 1598 O O . ILE A 1 211 ? -7.439 50.029 25.573 1.00 25.47 217 ILE A O 1
ATOM 1603 N N . VAL A 1 212 ? -5.435 49.021 25.316 1.00 23.78 218 VAL A N 1
ATOM 1604 C CA . VAL A 1 212 ? -5.616 48.710 23.900 1.00 25.02 218 VAL A CA 1
ATOM 1605 C C . VAL A 1 212 ? -5.324 47.231 23.683 1.00 23.31 218 VAL A C 1
ATOM 1606 O O . VAL A 1 212 ? -4.232 46.754 24.015 1.00 23.07 218 VAL A O 1
ATOM 1610 N N . GLY A 1 213 ? -6.288 46.513 23.112 1.00 23.99 219 GLY A N 1
ATOM 1611 C CA . GLY A 1 213 ? -6.118 45.100 22.834 1.00 25.30 219 GLY A CA 1
ATOM 1612 C C . GLY A 1 213 ? -5.457 44.816 21.502 1.00 27.31 219 GLY A C 1
ATOM 1613 O O . GLY A 1 213 ? -6.027 45.102 20.445 1.00 25.69 219 GLY A O 1
ATOM 1614 N N . MET A 1 214 ? -4.255 44.248 21.540 1.00 26.95 220 MET A N 1
ATOM 1615 C CA . MET A 1 214 ? -3.517 43.886 20.339 1.00 24.04 220 MET A CA 1
ATOM 1616 C C . MET A 1 214 ? -3.419 42.375 20.214 1.00 26.18 220 MET A C 1
ATOM 1617 O O . MET A 1 214 ? -3.232 41.667 21.208 1.00 23.86 220 MET A O 1
ATOM 1622 N N . ILE A 1 215 ? -3.542 41.891 18.982 1.00 27.74 221 ILE A N 1
ATOM 1623 C CA . ILE A 1 215 ? -3.599 40.467 18.689 1.00 26.75 221 ILE A CA 1
ATOM 1624 C C . ILE A 1 215 ? -2.407 40.115 17.815 1.00 25.48 221 ILE A C 1
ATOM 1625 O O . ILE A 1 215 ? -2.264 40.644 16.705 1.00 25.78 221 ILE A O 1
ATOM 1630 N N . GLY A 1 216 ? -1.553 39.230 18.316 1.00 24.51 222 GLY A N 1
ATOM 1631 C CA . GLY A 1 216 ? -0.428 38.752 17.548 1.00 24.59 222 GLY A CA 1
ATOM 1632 C C . GLY A 1 216 ? -0.854 37.753 16.486 1.00 28.47 222 GLY A C 1
ATOM 1633 O O . GLY A 1 216 ? -2.035 37.486 16.260 1.00 30.29 222 GLY A O 1
ATOM 1634 N N . ALA A 1 217 ? 0.147 37.189 15.820 1.00 27.38 223 ALA A N 1
ATOM 1635 C CA . ALA A 1 217 ? -0.081 36.220 14.758 1.00 29.62 223 ALA A CA 1
ATOM 1636 C C . ALA A 1 217 ? -0.150 34.819 15.355 1.00 27.13 223 ALA A C 1
ATOM 1637 O O . ALA A 1 217 ? 0.807 34.362 15.991 1.00 27.89 223 ALA A O 1
ATOM 1639 N N . ARG A 1 218 ? -1.281 34.143 15.159 1.00 27.54 224 ARG A N 1
ATOM 1640 C CA . ARG A 1 218 ? -1.411 32.754 15.575 1.00 29.58 224 ARG A CA 1
ATOM 1641 C C . ARG A 1 218 ? -0.820 31.863 14.496 1.00 31.35 224 ARG A C 1
ATOM 1642 O O . ARG A 1 218 ? -1.294 31.846 13.354 1.00 32.67 224 ARG A O 1
ATOM 1650 N N . LEU A 1 219 ? 0.216 31.123 14.872 1.00 31.33 225 LEU A N 1
ATOM 1651 C CA . LEU A 1 219 ? 1.124 30.468 13.941 1.00 30.73 225 LEU A CA 1
ATOM 1652 C C . LEU A 1 219 ? 1.274 28.979 14.195 1.00 32.03 225 LEU A C 1
ATOM 1653 O O . LEU A 1 219 ? 1.998 28.309 13.451 1.00 31.72 225 LEU A O 1
ATOM 1658 N N . SER A 1 220 ? 0.628 28.451 15.238 1.00 32.14 226 SER A N 1
ATOM 1659 C CA . SER A 1 220 ? 0.767 27.054 15.628 1.00 33.70 226 SER A CA 1
ATOM 1660 C C . SER A 1 220 ? -0.263 26.136 14.983 1.00 33.58 226 SER A C 1
ATOM 1661 O O . SER A 1 220 ? -0.003 24.935 14.861 1.00 39.36 226 SER A O 1
ATOM 1664 N N . ARG A 1 221 ? -1.421 26.657 14.580 1.00 34.56 227 ARG A N 1
ATOM 1665 C CA . ARG A 1 221 ? -2.426 25.846 13.896 1.00 33.28 227 ARG A CA 1
ATOM 1666 C C . ARG A 1 221 ? -2.074 25.783 12.416 1.00 35.81 227 ARG A C 1
ATOM 1667 O O . ARG A 1 221 ? -2.116 26.800 11.716 1.00 34.82 227 ARG A O 1
ATOM 1675 N N . ARG A 1 222 ? -1.724 24.592 11.939 1.00 37.46 228 ARG A N 1
ATOM 1676 C CA . ARG A 1 222 ? -1.267 24.446 10.565 1.00 38.03 228 ARG A CA 1
ATOM 1677 C C . ARG A 1 222 ? -2.401 24.710 9.582 1.00 38.40 228 ARG A C 1
ATOM 1678 O O . ARG A 1 222 ? -3.555 24.339 9.819 1.00 33.54 228 ARG A O 1
ATOM 1686 N N . ASN A 1 223 ? -2.057 25.375 8.480 1.00 36.23 229 ASN A N 1
ATOM 1687 C CA . ASN A 1 223 ? -2.964 25.686 7.382 1.00 35.14 229 ASN A CA 1
ATOM 1688 C C . ASN A 1 223 ? -4.118 26.581 7.819 1.00 32.34 229 ASN A C 1
ATOM 1689 O O . ASN A 1 223 ? -5.171 26.608 7.167 1.00 31.14 229 ASN A O 1
ATOM 1694 N N . LEU A 1 224 ? -3.952 27.326 8.909 1.00 33.20 230 LEU A N 1
ATOM 1695 C CA . LEU A 1 224 ? -5.033 28.135 9.460 1.00 30.63 230 LEU A CA 1
ATOM 1696 C C . LEU A 1 224 ? -4.496 29.466 9.961 1.00 29.68 230 LEU A C 1
ATOM 1697 O O . LEU A 1 224 ? -3.481 29.505 10.661 1.00 31.32 230 LEU A O 1
ATOM 1702 N N . MET A 1 225 ? -5.189 30.541 9.604 1.00 30.40 231 MET A N 1
ATOM 1703 C CA . MET A 1 225 ? -4.899 31.915 10.058 1.00 29.31 231 MET A CA 1
ATOM 1704 C C . MET A 1 225 ? -3.517 32.325 9.534 1.00 29.52 231 MET A C 1
ATOM 1705 O O . MET A 1 225 ? -3.164 31.975 8.397 1.00 32.65 231 MET A O 1
ATOM 1710 N N . GLU A 1 226 ? -2.725 33.062 10.321 1.00 29.03 232 GLU A N 1
ATOM 1711 C CA . GLU A 1 226 ? -1.489 33.659 9.822 1.00 30.38 232 GLU A CA 1
ATOM 1712 C C . GLU A 1 226 ? -0.516 32.626 9.268 1.00 28.14 232 GLU A C 1
ATOM 1713 O O . GLU A 1 226 ? 0.389 32.990 8.509 1.00 28.94 232 GLU A O 1
ATOM 1719 N N . PHE A 1 227 ? -0.679 31.352 9.636 1.00 30.87 233 PHE A N 1
ATOM 1720 C CA . PHE A 1 227 ? 0.079 30.280 9.000 1.00 29.33 233 PHE A CA 1
ATOM 1721 C C . PHE A 1 227 ? -0.081 30.310 7.485 1.00 29.80 233 PHE A C 1
ATOM 1722 O O . PHE A 1 227 ? 0.861 29.988 6.752 1.00 28.12 233 PHE A O 1
ATOM 1730 N N . GLN A 1 228 ? -1.261 30.707 7.000 1.00 25.65 234 GLN A N 1
ATOM 1731 C CA . GLN A 1 228 ? -1.523 30.699 5.564 1.00 28.77 234 GLN A CA 1
ATOM 1732 C C . GLN A 1 228 ? -0.676 31.721 4.818 1.00 31.48 234 GLN A C 1
ATOM 1733 O O . GLN A 1 228 ? -0.397 31.540 3.627 1.00 32.63 234 GLN A O 1
ATOM 1739 N N . ASP A 1 229 ? -0.256 32.793 5.488 1.00 28.64 235 ASP A N 1
ATOM 1740 C CA . ASP A 1 229 ? 0.457 33.874 4.824 1.00 27.94 235 ASP A CA 1
ATOM 1741 C C . ASP A 1 229 ? 1.922 33.986 5.215 1.00 30.26 235 ASP A C 1
ATOM 1742 O O . ASP A 1 229 ? 2.689 34.615 4.483 1.00 33.17 235 ASP A O 1
ATOM 1747 N N . ILE A 1 230 ? 2.319 33.408 6.346 1.00 28.08 236 ILE A N 1
ATOM 1748 C CA . ILE A 1 230 ? 3.653 33.580 6.898 1.00 30.07 236 ILE A CA 1
ATOM 1749 C C . ILE A 1 230 ? 4.475 32.299 6.832 1.00 32.88 236 ILE A C 1
ATOM 1750 O O . ILE A 1 230 ? 5.676 32.349 6.555 1.00 33.33 236 ILE A O 1
ATOM 1755 N N . VAL A 1 231 ? 3.856 31.151 7.062 1.00 29.87 237 VAL A N 1
ATOM 1756 C CA . VAL A 1 231 ? 4.550 29.875 6.995 1.00 32.27 237 VAL A CA 1
ATOM 1757 C C . VAL A 1 231 ? 4.344 29.279 5.611 1.00 33.65 237 VAL A C 1
ATOM 1758 O O . VAL A 1 231 ? 3.207 29.167 5.132 1.00 30.23 237 VAL A O 1
ATOM 1762 N N . ILE A 1 232 ? 5.444 28.912 4.961 1.00 32.55 238 ILE A N 1
ATOM 1763 C CA . ILE A 1 232 ? 5.422 28.285 3.647 1.00 34.06 238 ILE A CA 1
ATOM 1764 C C . ILE A 1 232 ? 5.664 26.796 3.857 1.00 36.55 238 ILE A C 1
ATOM 1765 O O . ILE A 1 232 ? 6.791 26.371 4.133 1.00 36.21 238 ILE A O 1
ATOM 1770 N N . ALA A 1 233 ? 4.607 26.001 3.725 1.00 38.04 239 ALA A N 1
ATOM 1771 C CA . ALA A 1 233 ? 4.640 24.586 4.059 1.00 35.56 239 ALA A CA 1
ATOM 1772 C C . ALA A 1 233 ? 4.406 23.736 2.817 1.00 36.18 239 ALA A C 1
ATOM 1773 O O . ALA A 1 233 ? 4.059 24.233 1.743 1.00 37.60 239 ALA A O 1
ATOM 1775 N N . ARG A 1 234 ? 4.593 22.426 2.990 1.00 40.77 240 ARG A N 1
ATOM 1776 C CA . ARG A 1 234 ? 4.495 21.498 1.868 1.00 40.74 240 ARG A CA 1
ATOM 1777 C C . ARG A 1 234 ? 3.044 21.259 1.467 1.00 39.38 240 ARG A C 1
ATOM 1778 O O . ARG A 1 234 ? 2.692 21.355 0.285 1.00 39.54 240 ARG A O 1
ATOM 1786 N N . GLN A 1 235 ? 2.185 20.941 2.439 1.00 36.37 241 GLN A N 1
ATOM 1787 C CA . GLN A 1 235 ? 0.800 20.608 2.123 1.00 38.77 241 GLN A CA 1
ATOM 1788 C C . GLN A 1 235 ? 0.004 21.832 1.682 1.00 35.22 241 GLN A C 1
ATOM 1789 O O . GLN A 1 235 ? -0.868 21.722 0.810 1.00 36.23 241 GLN A O 1
ATOM 1795 N N . GLN A 1 236 ? 0.298 23.001 2.248 1.00 34.61 242 GLN A N 1
ATOM 1796 C CA . GLN A 1 236 ? -0.534 24.184 2.061 1.00 34.85 242 GLN A CA 1
ATOM 1797 C C . GLN A 1 236 ? -0.168 24.976 0.811 1.00 35.56 242 GLN A C 1
ATOM 1798 O O . GLN A 1 236 ? -1.043 25.309 0.006 1.00 33.57 242 GLN A O 1
ATOM 1804 N N . ASN A 1 237 ? 1.116 25.292 0.641 1.00 36.38 243 ASN A N 1
ATOM 1805 C CA . ASN A 1 237 ? 1.560 26.214 -0.403 1.00 31.87 243 ASN A CA 1
ATOM 1806 C C . ASN A 1 237 ? 1.672 25.473 -1.737 1.00 32.54 243 ASN A C 1
ATOM 1807 O O . ASN A 1 237 ? 2.754 25.162 -2.238 1.00 29.64 243 ASN A O 1
ATOM 1812 N N . THR A 1 238 ? 0.508 25.194 -2.317 1.00 31.31 244 THR A N 1
ATOM 1813 C CA . THR A 1 238 ? 0.413 24.514 -3.598 1.00 34.03 244 THR A CA 1
ATOM 1814 C C . THR A 1 238 ? -0.315 25.399 -4.600 1.00 34.73 244 THR A C 1
ATOM 1815 O O . THR A 1 238 ? -1.041 26.327 -4.234 1.00 33.37 244 THR A O 1
ATOM 1819 N N . ARG A 1 239 ? -0.115 25.092 -5.881 1.00 34.36 245 ARG A N 1
ATOM 1820 C CA . ARG A 1 239 ? -0.787 25.848 -6.932 1.00 38.26 245 ARG A CA 1
ATOM 1821 C C . ARG A 1 239 ? -2.29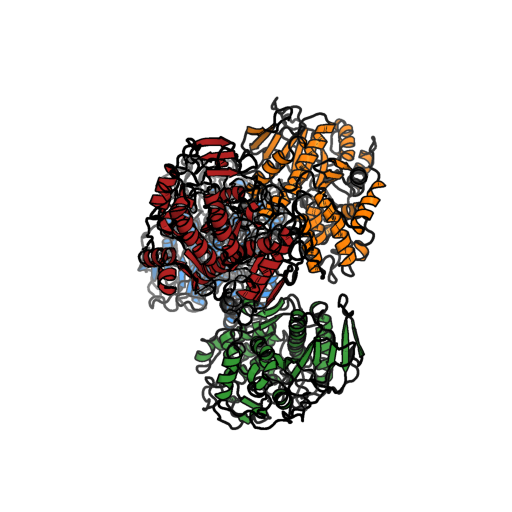5 25.624 -6.904 1.00 42.17 245 ARG A C 1
ATOM 1822 O O . ARG A 1 239 ? -3.069 26.533 -7.232 1.00 37.50 245 ARG A O 1
ATOM 1830 N N . GLU A 1 240 ? -2.725 24.435 -6.499 1.00 38.39 246 GLU A N 1
ATOM 1831 C CA . GLU A 1 240 ? -4.163 24.081 -6.467 1.00 38.16 246 GLU A CA 1
ATOM 1832 C C . GLU A 1 240 ? -4.905 24.813 -5.350 1.00 38.12 246 GLU A C 1
ATOM 1833 O O . GLU A 1 240 ? -6.138 24.797 -5.370 1.00 38.14 246 GLU A O 1
ATOM 1835 N N . ARG A 1 241 ? -4.182 25.448 -4.437 1.00 36.06 247 ARG A N 1
ATOM 1836 C CA . ARG A 1 241 ? -4.839 26.125 -3.303 1.00 34.54 247 ARG A CA 1
ATOM 1837 C C . ARG A 1 241 ? -4.645 27.630 -3.446 1.00 33.22 247 ARG A C 1
ATOM 1838 O O . ARG A 1 241 ? -4.747 28.309 -2.440 1.00 33.70 247 ARG A O 1
ATOM 1846 N N . GLY A 1 242 ? -4.347 28.111 -4.647 1.00 33.54 248 GLY A N 1
ATOM 1847 C CA . GLY A 1 242 ? -4.306 29.564 -4.903 1.00 31.03 248 GLY A CA 1
ATOM 1848 C C . GLY A 1 242 ? -2.966 30.231 -4.744 1.00 34.26 248 GLY A C 1
ATOM 1849 O O . GLY A 1 242 ? -2.889 31.431 -4.983 1.00 42.98 248 GLY A O 1
ATOM 1850 N N . TYR A 1 243 ? -1.943 29.490 -4.364 1.00 33.75 249 TYR A N 1
ATOM 1851 C CA . TYR A 1 243 ? -0.644 30.076 -4.116 1.00 31.82 249 TYR A CA 1
ATOM 1852 C C . TYR A 1 243 ? 0.136 30.193 -5.416 1.00 40.00 249 TYR A C 1
ATOM 1853 O O . TYR A 1 243 ? 0.046 29.330 -6.296 1.00 38.36 249 TYR A O 1
ATOM 1862 N N . GLY A 1 244 ? 0.904 31.270 -5.528 1.00 40.94 250 GLY A N 1
ATOM 1863 C CA . GLY A 1 244 ? 1.806 31.442 -6.646 1.00 31.95 250 GLY A CA 1
ATOM 1864 C C . GLY A 1 244 ? 1.228 32.118 -7.868 1.00 40.72 250 GLY A C 1
ATOM 1865 O O . GLY A 1 244 ? 1.648 31.807 -8.989 1.00 44.01 250 GLY A O 1
ATOM 1866 N N . MET A 1 245 ? 0.286 33.040 -7.695 1.00 43.15 251 MET A N 1
ATOM 1867 C CA . MET A 1 245 ? -0.347 33.729 -8.808 1.00 43.53 251 MET A CA 1
ATOM 1868 C C . MET A 1 245 ? 0.132 35.173 -8.885 1.00 43.99 251 MET A C 1
ATOM 1869 O O . MET A 1 245 ? 0.482 35.786 -7.873 1.00 45.04 251 MET A O 1
ATOM 1874 N N . ALA A 1 246 ? 0.133 35.713 -10.102 1.00 42.86 252 ALA A N 1
ATOM 1875 C CA . ALA A 1 246 ? 0.587 37.076 -10.324 1.00 46.86 252 ALA A CA 1
ATOM 1876 C C . ALA A 1 246 ? -0.460 38.079 -9.840 1.00 52.53 252 ALA A C 1
ATOM 1877 O O . ALA A 1 246 ? -1.572 37.722 -9.438 1.00 55.64 252 ALA A O 1
ATOM 1879 N N . LEU A 1 247 ? -0.083 39.359 -9.892 1.00 50.72 253 LEU A N 1
ATOM 1880 C CA . LEU A 1 247 ? -0.937 40.426 -9.377 1.00 52.00 253 LEU A CA 1
ATOM 1881 C C . LEU A 1 247 ? -2.287 40.446 -10.086 1.00 57.90 253 LEU A C 1
ATOM 1882 O O . LEU A 1 247 ? -3.331 40.196 -9.473 1.00 55.94 253 LEU A O 1
ATOM 1887 N N . ASP A 1 248 ? -2.284 40.744 -11.382 1.00 55.91 254 ASP A N 1
ATOM 1888 C CA . ASP A 1 248 ? -3.511 40.878 -12.153 1.00 57.00 254 ASP A CA 1
ATOM 1889 C C . ASP A 1 248 ? -3.980 39.562 -12.760 1.00 50.25 254 ASP A C 1
ATOM 1890 O O . ASP A 1 248 ? -4.866 39.573 -13.621 1.00 45.70 254 ASP A O 1
ATOM 1895 N N . GLU A 1 249 ? -3.414 38.442 -12.337 1.00 51.78 255 GLU A N 1
ATOM 1896 C CA . GLU A 1 249 ? -3.870 37.132 -12.786 1.00 49.01 255 GLU A CA 1
ATOM 1897 C C . GLU A 1 249 ? -5.214 36.819 -12.141 1.00 43.55 255 GLU A C 1
ATOM 1898 O O . GLU A 1 249 ? -5.257 36.561 -10.931 1.00 44.94 255 GLU A O 1
ATOM 1904 N N . PRO A 1 250 ? -6.319 36.825 -12.887 1.00 40.63 256 PRO A N 1
ATOM 1905 C CA . PRO A 1 250 ? -7.636 36.717 -12.249 1.00 34.97 256 PRO A CA 1
ATOM 1906 C C . PRO A 1 250 ? -7.867 35.340 -11.646 1.00 36.39 256 PRO A C 1
ATOM 1907 O O . PRO A 1 250 ? -7.448 34.318 -12.194 1.00 34.43 256 PRO A O 1
ATOM 1911 N N . ALA A 1 251 ? -8.549 35.328 -10.503 1.00 34.72 257 ALA A N 1
ATOM 1912 C CA . ALA A 1 251 ? -8.837 34.102 -9.773 1.00 31.80 257 ALA A CA 1
ATOM 1913 C C . ALA A 1 251 ? -10.137 33.489 -10.277 1.00 33.21 257 ALA A C 1
ATOM 1914 O O . ALA A 1 251 ? -11.149 34.186 -10.411 1.00 32.34 257 ALA A O 1
ATOM 1916 N N . THR A 1 252 ? -10.108 32.184 -10.550 1.00 32.57 258 THR A N 1
ATOM 1917 C CA . THR A 1 252 ? -11.260 31.480 -11.102 1.00 31.15 258 THR A CA 1
ATOM 1918 C C . THR A 1 252 ? -11.814 30.416 -10.161 1.00 31.60 258 THR A C 1
ATOM 1919 O O . THR A 1 252 ? -12.730 29.681 -10.549 1.00 34.06 258 THR A O 1
ATOM 1923 N N . THR A 1 253 ? -11.283 30.301 -8.945 1.00 31.44 259 THR A N 1
ATOM 1924 C CA . THR A 1 253 ? -11.795 29.376 -7.944 1.00 31.66 259 THR A CA 1
ATOM 1925 C C . THR A 1 253 ? -11.918 30.097 -6.608 1.00 31.69 259 THR A C 1
ATOM 1926 O O . THR A 1 253 ? -11.495 31.246 -6.453 1.00 32.98 259 THR A O 1
ATOM 1930 N N . ARG A 1 254 ? -12.509 29.402 -5.632 1.00 34.02 260 ARG A N 1
ATOM 1931 C CA . ARG A 1 254 ? -12.616 29.960 -4.287 1.00 32.47 260 ARG A CA 1
ATOM 1932 C C . ARG A 1 254 ? -11.245 30.091 -3.636 1.00 31.45 260 ARG A C 1
ATOM 1933 O O . ARG A 1 254 ? -10.943 31.114 -3.012 1.00 31.32 260 ARG A O 1
ATOM 1941 N N . ASP A 1 255 ? -10.406 29.060 -3.765 1.00 30.71 261 ASP A N 1
ATOM 1942 C CA . ASP A 1 255 ? -9.085 29.096 -3.145 1.00 32.60 261 ASP A CA 1
ATOM 1943 C C . ASP A 1 255 ? -8.220 30.197 -3.745 1.00 32.26 261 ASP A C 1
ATOM 1944 O O . ASP A 1 255 ? -7.465 30.864 -3.028 1.00 27.77 261 ASP A O 1
ATOM 1949 N N . GLU A 1 256 ? -8.318 30.404 -5.061 1.00 31.67 262 GLU A N 1
ATOM 1950 C CA . GLU A 1 256 ? -7.510 31.433 -5.708 1.00 32.29 262 GLU A CA 1
ATOM 1951 C C . GLU A 1 256 ? -7.954 32.831 -5.294 1.00 26.92 262 GLU A C 1
ATOM 1952 O O . GLU A 1 256 ? -7.118 33.723 -5.109 1.00 24.16 262 GLU A O 1
ATOM 1958 N N . ASP A 1 257 ? -9.264 33.043 -5.146 1.00 27.25 263 ASP A N 1
ATOM 1959 C CA . ASP A 1 257 ? -9.750 34.358 -4.740 1.00 29.14 263 ASP A CA 1
ATOM 1960 C C . ASP A 1 257 ? -9.449 34.639 -3.274 1.00 25.37 263 ASP A C 1
ATOM 1961 O O . ASP A 1 257 ? -9.216 35.795 -2.903 1.00 24.83 263 ASP A O 1
ATOM 1966 N N . TYR A 1 258 ? -9.455 33.606 -2.430 1.00 22.36 264 TYR A N 1
ATOM 1967 C CA . TYR A 1 258 ? -9.097 33.795 -1.028 1.00 26.85 264 TYR A CA 1
ATOM 1968 C C . TYR A 1 258 ? -7.637 34.207 -0.892 1.00 28.00 264 TYR A C 1
ATOM 1969 O O . TYR A 1 258 ? -7.306 35.129 -0.137 1.00 26.73 264 TYR A O 1
ATOM 1978 N N . ARG A 1 259 ? -6.746 33.531 -1.622 1.00 24.88 265 ARG A N 1
ATOM 1979 C CA . ARG A 1 259 ? -5.339 33.915 -1.608 1.00 26.81 265 ARG A CA 1
ATOM 1980 C C . ARG A 1 259 ? -5.135 35.300 -2.203 1.00 28.61 265 ARG A C 1
ATOM 1981 O O . ARG A 1 259 ? -4.199 36.010 -1.817 1.00 33.51 265 ARG A O 1
ATOM 1989 N N . ARG A 1 260 ? -5.997 35.703 -3.140 1.00 24.89 266 ARG A N 1
ATOM 1990 C CA . ARG A 1 260 ? -5.900 37.043 -3.709 1.00 28.17 266 ARG A CA 1
ATOM 1991 C C . ARG A 1 260 ? -6.213 38.109 -2.666 1.00 29.63 266 ARG A C 1
ATOM 1992 O O . ARG A 1 260 ? -5.604 39.185 -2.671 1.00 29.89 266 ARG A O 1
ATOM 2000 N N . LEU A 1 261 ? -7.164 37.828 -1.768 1.00 28.53 267 LEU A N 1
ATOM 2001 C CA . LEU A 1 261 ? -7.487 38.770 -0.699 1.00 29.28 267 LEU A CA 1
ATOM 2002 C C . LEU A 1 261 ? -6.254 39.114 0.125 1.00 28.46 267 LEU A C 1
ATOM 2003 O O . LEU A 1 261 ? -6.057 40.271 0.513 1.00 26.94 267 LEU A O 1
ATOM 2008 N N . TRP A 1 262 ? -5.412 38.120 0.397 1.00 27.83 268 TRP A N 1
ATOM 2009 C CA . TRP A 1 262 ? -4.264 38.305 1.272 1.00 29.52 268 TRP A CA 1
ATOM 2010 C C . TRP A 1 262 ? -3.012 38.728 0.522 1.00 30.85 268 TRP A C 1
ATOM 2011 O O . TRP A 1 262 ? -2.167 39.427 1.093 1.00 31.63 268 TRP A O 1
ATOM 2022 N N . ARG A 1 263 ? -2.872 38.322 -0.742 1.00 29.80 269 ARG A N 1
ATOM 2023 C CA . ARG A 1 263 ? -1.801 38.866 -1.570 1.00 30.79 269 ARG A CA 1
ATOM 2024 C C . ARG A 1 263 ? -1.930 40.377 -1.701 1.00 34.60 269 ARG A C 1
ATOM 2025 O O . ARG A 1 263 ? -0.934 41.105 -1.611 1.00 33.48 269 ARG A O 1
ATOM 2033 N N . GLU A 1 264 ? -3.153 40.868 -1.901 1.00 34.15 270 GLU A N 1
ATOM 2034 C CA . GLU A 1 264 ? -3.375 42.294 -2.087 1.00 34.73 270 GLU A CA 1
ATOM 2035 C C . GLU A 1 264 ? -3.473 43.051 -0.769 1.00 34.39 270 GLU A C 1
ATOM 2036 O O . GLU A 1 264 ? -3.252 44.267 -0.753 1.00 35.55 270 GLU A O 1
ATOM 2042 N N . PHE A 1 265 ? -3.792 42.367 0.333 1.00 34.09 271 PHE A N 1
ATOM 2043 C CA . PHE A 1 265 ? -3.736 43.012 1.641 1.00 32.13 271 PHE A CA 1
ATOM 2044 C C . PHE A 1 265 ? -2.295 43.317 2.032 1.00 32.57 271 PHE A C 1
ATOM 2045 O O . PHE A 1 265 ? -1.964 44.452 2.394 1.00 30.17 271 PHE A O 1
ATOM 2053 N N . TYR A 1 266 ? -1.423 42.313 1.959 1.00 30.70 272 TYR A N 1
ATOM 2054 C CA . TYR A 1 266 ? -0.010 42.490 2.265 1.00 33.53 272 TYR A CA 1
ATOM 2055 C C . TYR A 1 266 ? 0.776 43.101 1.113 1.00 33.70 272 TYR A C 1
ATOM 2056 O O . TYR A 1 266 ? 1.969 43.377 1.281 1.00 34.50 272 TYR A O 1
ATOM 2065 N N . ALA A 1 267 ? 0.140 43.312 -0.043 1.00 32.06 273 ALA A N 1
ATOM 2066 C CA . ALA A 1 267 ? 0.779 43.930 -1.207 1.00 32.12 273 ALA A CA 1
ATOM 2067 C C . ALA A 1 267 ? 2.020 43.154 -1.644 1.00 36.52 273 ALA A C 1
ATOM 2068 O O . ALA A 1 267 ? 3.053 43.737 -1.980 1.00 37.26 273 ALA A O 1
ATOM 2070 N N . THR A 1 268 ? 1.917 41.828 -1.642 1.00 35.70 274 THR A N 1
ATOM 2071 C CA . THR A 1 268 ? 3.027 40.983 -2.058 1.00 37.43 274 THR A CA 1
ATOM 2072 C C . THR A 1 268 ? 2.484 39.641 -2.523 1.00 39.07 274 THR A C 1
ATOM 2073 O O . THR A 1 268 ? 1.366 39.246 -2.183 1.00 45.70 274 THR A O 1
ATOM 2077 N N . ARG A 1 269 ? 3.299 38.949 -3.312 1.00 36.14 275 ARG A N 1
ATOM 2078 C CA . ARG A 1 269 ? 2.965 37.620 -3.794 1.00 41.39 275 ARG A CA 1
ATOM 2079 C C . ARG A 1 269 ? 2.958 36.615 -2.645 1.00 36.56 275 ARG A C 1
ATOM 2080 O O . ARG A 1 269 ? 3.616 36.798 -1.618 1.00 41.33 275 ARG A O 1
ATOM 2088 N N . ASP A 1 270 ? 2.197 35.540 -2.830 1.00 35.60 276 ASP A N 1
ATOM 2089 C CA . ASP A 1 270 ? 2.349 34.350 -2.010 1.00 36.41 276 ASP A CA 1
ATOM 2090 C C . ASP A 1 270 ? 3.274 33.379 -2.741 1.00 38.60 276 ASP A C 1
ATOM 2091 O O . ASP A 1 270 ? 3.710 33.628 -3.867 1.00 41.20 276 ASP A O 1
ATOM 2096 N N . LEU A 1 271 ? 3.587 32.260 -2.094 1.00 38.57 277 LEU A N 1
ATOM 2097 C CA . LEU A 1 271 ? 4.662 31.406 -2.573 1.00 33.93 277 LEU A CA 1
ATOM 2098 C C . LEU A 1 271 ? 4.241 29.945 -2.569 1.00 37.36 277 LEU A C 1
ATOM 2099 O O . LEU A 1 271 ? 3.600 29.474 -1.626 1.00 34.89 277 LEU A O 1
ATOM 2104 N N . ILE A 1 272 ? 4.607 29.241 -3.635 1.00 34.41 278 ILE A N 1
ATOM 2105 C CA . ILE A 1 272 ? 4.447 27.795 -3.707 1.00 35.14 278 ILE A CA 1
ATOM 2106 C C . ILE A 1 272 ? 5.649 27.140 -3.041 1.00 37.55 278 ILE A C 1
ATOM 2107 O O . ILE A 1 272 ? 6.775 27.646 -3.127 1.00 35.24 278 ILE A O 1
ATOM 2112 N N . HIS A 1 273 ? 5.408 26.024 -2.352 1.00 37.84 279 HIS A N 1
ATOM 2113 C CA . HIS A 1 273 ? 6.487 25.262 -1.735 1.00 43.54 279 HIS A CA 1
ATOM 2114 C C . HIS A 1 273 ? 7.570 24.940 -2.759 1.00 42.95 279 HIS A C 1
ATOM 2115 O O . HIS A 1 273 ? 7.282 24.457 -3.857 1.00 49.14 279 HIS A O 1
ATOM 2122 N N . GLY A 1 274 ? 8.821 25.222 -2.392 1.00 41.40 280 GLY A N 1
ATOM 2123 C CA . GLY A 1 274 ? 9.956 25.072 -3.269 1.00 39.27 280 GLY A CA 1
ATOM 2124 C C . GLY A 1 274 ? 10.482 26.382 -3.824 1.00 42.61 280 GLY A C 1
ATOM 2125 O O . GLY A 1 274 ? 11.690 26.507 -4.052 1.00 41.54 280 GLY A O 1
ATOM 2126 N N . GLN A 1 275 ? 9.600 27.360 -4.045 1.00 41.13 281 GLN A N 1
ATOM 2127 C CA . GLN A 1 275 ? 10.033 28.662 -4.536 1.00 43.15 281 GLN A CA 1
ATOM 2128 C C . GLN A 1 275 ? 10.769 29.466 -3.476 1.00 39.54 281 GLN A C 1
ATOM 2129 O O . GLN A 1 275 ? 11.552 30.357 -3.824 1.00 31.58 281 GLN A O 1
ATOM 2135 N N . ALA A 1 276 ? 10.537 29.179 -2.198 1.00 38.70 282 ALA A N 1
ATOM 2136 C CA . ALA A 1 276 ? 11.099 29.953 -1.096 1.00 39.39 282 ALA A CA 1
ATOM 2137 C C . ALA A 1 276 ? 12.206 29.143 -0.432 1.00 39.61 282 ALA A C 1
ATOM 2138 O O . ALA A 1 276 ? 11.933 28.165 0.272 1.00 45.89 282 ALA A O 1
ATOM 2140 N N . VAL A 1 277 ? 13.446 29.556 -0.652 1.00 38.80 283 VAL A N 1
ATOM 2141 C CA . VAL A 1 277 ? 14.607 28.992 0.021 1.00 42.59 283 VAL A CA 1
ATOM 2142 C C . VAL A 1 277 ? 15.144 30.026 0.996 1.00 44.21 283 VAL A C 1
ATOM 2143 O O . VAL A 1 277 ? 15.142 31.226 0.706 1.00 43.60 283 VAL A O 1
ATOM 2147 N N . ILE A 1 278 ? 15.595 29.553 2.156 1.00 39.61 284 ILE A N 1
ATOM 2148 C CA . ILE A 1 278 ? 15.940 30.435 3.267 1.00 44.49 284 ILE A CA 1
ATOM 2149 C C . ILE A 1 278 ? 17.150 31.284 2.894 1.00 49.62 284 ILE A C 1
ATOM 2150 O O . ILE A 1 278 ? 18.248 30.763 2.666 1.00 50.36 284 ILE A O 1
ATOM 2155 N N . ASP A 1 279 ? 16.950 32.600 2.833 1.00 47.90 285 ASP A N 1
ATOM 2156 C CA . ASP A 1 279 ? 18.028 33.559 2.639 1.00 46.29 285 ASP A CA 1
ATOM 2157 C C . ASP A 1 279 ? 18.238 34.450 3.854 1.00 52.62 285 ASP A C 1
ATOM 2158 O O . ASP A 1 279 ? 19.087 35.348 3.812 1.00 54.48 285 ASP A O 1
ATOM 2163 N N . ASN A 1 280 ? 17.475 34.231 4.925 1.00 55.68 286 ASN A N 1
ATOM 2164 C CA . ASN A 1 280 ? 17.589 34.954 6.190 1.00 59.03 286 ASN A CA 1
ATOM 2165 C C . ASN A 1 280 ? 17.386 36.459 6.036 1.00 58.15 286 ASN A C 1
ATOM 2166 O O . ASN A 1 280 ? 17.863 37.238 6.868 1.00 68.25 286 ASN A O 1
ATOM 2171 N N . GLN A 1 281 ? 16.688 36.895 4.987 1.00 55.76 287 GLN A N 1
ATOM 2172 C CA . GLN A 1 281 ? 16.194 38.267 4.917 1.00 58.80 287 GLN A CA 1
ATOM 2173 C C . GLN A 1 281 ? 14.677 38.301 4.776 1.00 62.29 287 GLN A C 1
ATOM 2174 O O . GLN A 1 281 ? 14.002 38.876 5.636 1.00 60.83 287 GLN A O 1
ATOM 2180 N N . ARG A 1 282 ? 14.112 37.689 3.735 1.00 50.78 288 ARG A N 1
ATOM 2181 C CA . ARG A 1 282 ? 12.673 37.472 3.670 1.00 46.46 288 ARG A CA 1
ATOM 2182 C C . ARG A 1 282 ? 12.272 36.078 4.129 1.00 41.19 288 ARG A C 1
ATOM 2183 O O . ARG A 1 282 ? 11.206 35.915 4.732 1.00 40.86 288 ARG A O 1
ATOM 2191 N N . PHE A 1 283 ? 13.109 35.076 3.878 1.00 41.34 289 PHE A N 1
ATOM 2192 C CA . PHE A 1 283 ? 12.823 33.694 4.238 1.00 40.63 289 PHE A CA 1
ATOM 2193 C C . PHE A 1 283 ? 13.724 33.281 5.392 1.00 42.52 289 PHE A C 1
ATOM 2194 O O . PHE A 1 283 ? 14.953 33.308 5.266 1.00 41.86 289 PHE A O 1
ATOM 2202 N N . GLY A 1 284 ? 13.112 32.906 6.512 1.00 35.18 290 GLY A N 1
ATOM 2203 C CA . GLY A 1 284 ? 13.842 32.432 7.662 1.00 34.47 290 GLY A CA 1
ATOM 2204 C C . GLY A 1 284 ? 13.353 31.069 8.107 1.00 35.18 290 GLY A C 1
ATOM 2205 O O . GLY A 1 284 ? 12.410 30.508 7.542 1.00 34.14 290 GLY A O 1
ATOM 2206 N N . PRO A 1 285 ? 13.992 30.507 9.128 1.00 38.05 291 PRO A N 1
ATOM 2207 C CA . PRO A 1 285 ? 13.551 29.214 9.657 1.00 38.91 291 PRO A CA 1
ATOM 2208 C C . PRO A 1 285 ? 12.322 29.344 10.543 1.00 37.93 291 PRO A C 1
ATOM 2209 O O . PRO A 1 285 ? 12.057 30.391 11.141 1.00 32.84 291 PRO A O 1
ATOM 2213 N N . SER A 1 286 ? 11.562 28.254 10.598 1.00 36.56 292 SER A N 1
ATOM 2214 C CA . SER A 1 286 ? 10.433 28.068 11.499 1.00 38.04 292 SER A CA 1
ATOM 2215 C C . SER A 1 286 ? 10.731 26.869 12.395 1.00 42.07 292 SER A C 1
ATOM 2216 O O . SER A 1 286 ? 11.806 26.264 12.333 1.00 45.69 292 SER A O 1
ATOM 2219 N N . LYS A 1 287 ? 9.764 26.520 13.231 1.00 42.47 293 LYS A N 1
ATOM 2220 C CA . LYS A 1 287 ? 9.969 25.388 14.112 1.00 46.02 293 LYS A CA 1
ATOM 2221 C C . LYS A 1 287 ? 9.936 24.069 13.340 1.00 48.49 293 LYS A C 1
ATOM 2222 O O . LYS A 1 287 ? 10.653 23.127 13.697 1.00 54.92 293 LYS A O 1
ATOM 2228 N N . ASN A 1 288 ? 9.166 23.981 12.256 1.00 44.53 294 ASN A N 1
ATOM 2229 C CA . ASN A 1 288 ? 9.231 22.794 11.412 1.00 48.15 294 ASN A CA 1
ATOM 2230 C C . ASN A 1 288 ? 10.411 22.920 10.456 1.00 48.11 294 ASN A C 1
ATOM 2231 O O . ASN A 1 288 ? 10.534 23.916 9.735 1.00 49.32 294 ASN A O 1
ATOM 2233 N N . LYS A 1 289 ? 11.287 21.914 10.465 1.00 47.09 295 LYS A N 1
ATOM 2234 C CA . LYS A 1 289 ? 12.530 21.996 9.711 1.00 46.52 295 LYS A CA 1
ATOM 2235 C C . LYS A 1 289 ? 12.307 22.005 8.207 1.00 50.53 295 LYS A C 1
ATOM 2236 O O . LYS A 1 289 ? 13.174 22.487 7.472 1.00 48.01 295 LYS A O 1
ATOM 2238 N N . MET A 1 290 ? 11.175 21.489 7.731 1.00 51.27 296 MET A N 1
ATOM 2239 C CA . MET A 1 290 ? 10.888 21.434 6.304 1.00 49.71 296 MET A CA 1
ATOM 2240 C C . MET A 1 290 ? 9.972 22.562 5.843 1.00 47.61 296 MET A C 1
ATOM 2241 O O . MET A 1 290 ? 9.499 22.536 4.702 1.00 53.68 296 MET A O 1
ATOM 2246 N N . ASP A 1 291 ? 9.712 23.545 6.698 1.00 43.44 297 ASP A N 1
ATOM 2247 C CA . ASP A 1 291 ? 8.929 24.719 6.345 1.00 43.69 297 ASP A CA 1
ATOM 2248 C C . ASP A 1 291 ? 9.844 25.928 6.194 1.00 41.03 297 ASP A C 1
ATOM 2249 O O . ASP A 1 291 ? 11.046 25.869 6.467 1.00 45.73 297 ASP A O 1
ATOM 2254 N N . VAL A 1 292 ? 9.257 27.035 5.745 1.00 36.13 298 VAL A N 1
ATOM 2255 C CA . VAL A 1 292 ? 9.972 28.292 5.558 1.00 34.17 298 VAL A CA 1
ATOM 2256 C C . VAL A 1 292 ? 9.129 29.419 6.138 1.00 33.03 298 VAL A C 1
ATOM 2257 O O . VAL A 1 292 ? 7.912 29.469 5.928 1.00 33.22 298 VAL A O 1
ATOM 2261 N N . PHE A 1 293 ? 9.777 30.319 6.872 1.00 31.57 299 PHE A N 1
ATOM 2262 C CA . PHE A 1 293 ? 9.117 31.445 7.519 1.00 30.30 299 PHE A CA 1
ATOM 2263 C C . PHE A 1 293 ? 9.248 32.686 6.645 1.00 32.66 299 PHE A C 1
ATOM 2264 O O . PHE A 1 293 ? 10.358 33.054 6.247 1.00 33.30 299 PHE A O 1
ATOM 2272 N N . ASP A 1 294 ? 8.118 33.327 6.352 1.00 31.80 300 ASP A N 1
ATOM 2273 C CA . ASP A 1 294 ? 8.100 34.542 5.538 1.00 31.12 300 ASP A CA 1
ATOM 2274 C C . ASP A 1 294 ? 8.328 35.736 6.458 1.00 30.86 300 ASP A C 1
ATOM 2275 O O . ASP A 1 294 ? 7.399 36.223 7.107 1.00 30.62 300 ASP A O 1
ATOM 2280 N N . ASN A 1 295 ? 9.574 36.213 6.512 1.00 32.84 301 ASN A N 1
ATOM 2281 C CA . ASN A 1 295 ? 9.904 37.342 7.374 1.00 34.13 301 ASN A CA 1
ATOM 2282 C C . ASN A 1 295 ? 9.293 38.648 6.883 1.00 31.83 301 ASN A C 1
ATOM 2283 O O . ASN A 1 295 ? 9.092 39.562 7.689 1.00 29.88 301 ASN A O 1
ATOM 2288 N N . LEU A 1 296 ? 8.995 38.760 5.587 1.00 29.76 302 LEU A N 1
ATOM 2289 C CA . LEU A 1 296 ? 8.412 39.995 5.074 1.00 28.87 302 LEU A CA 1
ATOM 2290 C C . LEU A 1 296 ? 6.946 40.117 5.472 1.00 30.63 302 LEU A C 1
ATOM 2291 O O . LEU A 1 296 ? 6.514 41.163 5.971 1.00 32.18 302 LEU A O 1
ATOM 2296 N N . VAL A 1 297 ? 6.163 39.055 5.260 1.00 28.68 303 VAL A N 1
ATOM 2297 C CA . VAL A 1 297 ? 4.750 39.091 5.626 1.00 30.04 303 VAL A CA 1
ATOM 2298 C C . VAL A 1 297 ? 4.586 39.242 7.132 1.00 28.37 303 VAL A C 1
ATOM 2299 O O . VAL A 1 297 ? 3.631 39.874 7.602 1.00 30.42 303 VAL A O 1
ATOM 2303 N N . MET A 1 298 ? 5.512 38.681 7.914 1.00 30.19 304 MET A N 1
ATOM 2304 C CA . MET A 1 298 ? 5.478 38.886 9.359 1.00 29.55 304 MET A CA 1
ATOM 2305 C C . MET A 1 298 ? 5.728 40.347 9.713 1.00 26.20 304 MET A C 1
ATOM 2306 O O . MET A 1 298 ? 5.102 40.885 10.634 1.00 23.64 304 MET A O 1
ATOM 2311 N N . LYS A 1 299 ? 6.640 41.003 8.992 1.00 27.54 305 LYS A N 1
ATOM 2312 C CA . LYS A 1 299 ? 6.882 42.425 9.217 1.00 28.28 305 LYS A CA 1
ATOM 2313 C C . LYS A 1 299 ? 5.656 43.256 8.865 1.00 27.96 305 LYS A C 1
ATOM 2314 O O . LYS A 1 299 ? 5.280 44.168 9.610 1.00 27.41 305 LYS A O 1
ATOM 2320 N N . ARG A 1 300 ? 5.018 42.950 7.735 1.00 26.16 306 ARG A N 1
ATOM 2321 C CA . ARG A 1 300 ? 3.871 43.736 7.297 1.00 25.29 306 ARG A CA 1
ATOM 2322 C C . ARG A 1 300 ? 2.666 43.531 8.206 1.00 25.39 306 ARG A C 1
ATOM 2323 O O . ARG A 1 300 ? 1.873 44.459 8.398 1.00 26.39 306 ARG A O 1
ATOM 2331 N N . ARG A 1 301 ? 2.514 42.333 8.776 1.00 24.89 307 ARG A N 1
ATOM 2332 C CA . ARG A 1 301 ? 1.441 42.107 9.739 1.00 26.55 307 ARG A CA 1
ATOM 2333 C C . ARG A 1 301 ? 1.680 42.895 11.021 1.00 27.61 307 ARG A C 1
ATOM 2334 O O . ARG A 1 301 ? 0.756 43.518 11.557 1.00 27.21 307 ARG A O 1
ATOM 2342 N N . TYR A 1 302 ? 2.917 42.881 11.528 1.00 24.60 308 TYR A N 1
ATOM 2343 C CA . TYR A 1 302 ? 3.244 43.687 12.699 1.00 24.04 308 TYR A CA 1
ATOM 2344 C C . TYR A 1 302 ? 3.176 45.176 12.391 1.00 25.53 308 TYR A C 1
ATOM 2345 O O . TYR A 1 302 ? 2.827 45.973 13.270 1.00 24.80 308 TYR A O 1
ATOM 2354 N N . ALA A 1 303 ? 3.507 45.569 11.158 1.00 24.54 309 ALA A N 1
ATOM 2355 C CA . ALA A 1 303 ? 3.437 46.977 10.782 1.00 21.94 309 ALA A CA 1
ATOM 2356 C C . ALA A 1 303 ? 2.017 47.510 10.908 1.00 28.72 309 ALA A C 1
ATOM 2357 O O . ALA A 1 303 ? 1.806 48.632 11.386 1.00 27.06 309 ALA A O 1
ATOM 2359 N N . ILE A 1 304 ? 1.030 46.718 10.486 1.00 25.28 310 ILE A N 1
ATOM 2360 C CA . ILE A 1 304 ? -0.366 47.130 10.599 1.00 24.12 310 ILE A CA 1
ATOM 2361 C C . ILE A 1 304 ? -0.742 47.330 12.062 1.00 26.60 310 ILE A C 1
ATOM 2362 O O . ILE A 1 304 ? -1.373 48.328 12.432 1.00 26.28 310 ILE A O 1
ATOM 2367 N N . SER A 1 305 ? -0.348 46.384 12.918 1.00 25.01 311 SER A N 1
ATOM 2368 C CA . SER A 1 305 ? -0.694 46.472 14.333 1.00 24.03 311 SER A CA 1
ATOM 2369 C C . SER A 1 305 ? -0.010 47.658 14.999 1.00 22.54 311 SER A C 1
ATOM 2370 O O . SER A 1 305 ? -0.590 48.306 15.879 1.00 26.11 311 SER A O 1
ATOM 2373 N N . PHE A 1 306 ? 1.225 47.961 14.593 1.00 22.02 312 PHE A N 1
ATOM 2374 C CA . PHE A 1 306 ? 1.962 49.048 15.228 1.00 26.00 312 PHE A CA 1
ATOM 2375 C C . PHE A 1 306 ? 1.395 50.405 14.833 1.00 25.55 312 PHE A C 1
ATOM 2376 O O . PHE A 1 306 ? 1.359 51.329 15.654 1.00 24.77 312 PHE A O 1
ATOM 2384 N N . ASP A 1 307 ? 0.956 50.548 13.580 1.00 25.19 313 ASP A N 1
ATOM 2385 C CA . ASP A 1 307 ? 0.272 51.772 13.178 1.00 28.66 313 ASP A CA 1
ATOM 2386 C C . ASP A 1 307 ? -0.966 52.006 14.031 1.00 26.31 313 ASP A C 1
ATOM 2387 O O . ASP A 1 307 ? -1.242 53.138 14.443 1.00 26.66 313 ASP A O 1
ATOM 2392 N N . MET A 1 308 ? -1.722 50.942 14.312 1.00 26.79 314 MET A N 1
ATOM 2393 C CA . MET A 1 308 ? -2.895 51.076 15.167 1.00 26.73 314 MET A CA 1
ATOM 2394 C C . MET A 1 308 ? -2.505 51.505 16.575 1.00 26.21 314 MET A C 1
ATOM 2395 O O . MET A 1 308 ? -3.177 52.344 17.182 1.00 26.76 314 MET A O 1
ATOM 2400 N N . LEU A 1 309 ? -1.417 50.947 17.111 1.00 25.52 315 LEU A N 1
ATOM 2401 C CA . LEU A 1 309 ? -1.007 51.286 18.470 1.00 27.62 315 LEU A CA 1
ATOM 2402 C C . LEU A 1 309 ? -0.557 52.738 18.566 1.00 25.91 315 LEU A C 1
ATOM 2403 O O . LEU A 1 309 ? -0.960 53.467 19.480 1.00 28.11 315 LEU A O 1
ATOM 2408 N N . LEU A 1 310 ? 0.275 53.179 17.622 1.00 23.69 316 LEU A N 1
ATOM 2409 C CA . LEU A 1 310 ? 0.839 54.520 17.706 1.00 24.43 316 LEU A CA 1
ATOM 2410 C C . LEU A 1 310 ? -0.202 55.583 17.372 1.00 26.82 316 LEU A C 1
ATOM 2411 O O . LEU A 1 310 ? -0.281 56.613 18.051 1.00 26.21 316 LEU A O 1
ATOM 2416 N N . LEU A 1 311 ? -1.015 55.350 16.338 1.00 25.97 317 LEU A N 1
ATOM 2417 C CA . LEU A 1 311 ? -2.036 56.328 15.976 1.00 27.58 317 LEU A CA 1
ATOM 2418 C C . LEU A 1 311 ? -3.139 56.409 17.023 1.00 27.55 317 LEU A C 1
ATOM 2419 O O . LEU A 1 311 ? -3.708 57.486 17.237 1.00 26.40 317 LEU A O 1
ATOM 2424 N N . GLU A 1 312 ? -3.456 55.292 17.685 1.00 29.36 318 GLU A N 1
ATOM 2425 C CA . GLU A 1 312 ? -4.487 55.316 18.721 1.00 26.42 318 GLU A CA 1
ATOM 2426 C C . GLU A 1 312 ? -3.991 56.019 19.976 1.00 25.74 318 GLU A C 1
ATOM 2427 O O . GLU A 1 312 ? -4.717 56.823 20.571 1.00 26.71 318 GLU A O 1
ATOM 2433 N N . ALA A 1 313 ? -2.760 55.725 20.400 1.00 25.78 319 ALA A N 1
ATOM 2434 C CA . ALA A 1 313 ? -2.186 56.455 21.524 1.00 27.44 319 ALA A CA 1
ATOM 2435 C C . ALA A 1 313 ? -2.026 57.935 21.211 1.00 26.15 319 ALA A C 1
ATOM 2436 O O . ALA A 1 313 ? -2.112 58.770 22.120 1.00 26.43 319 ALA A O 1
ATOM 2438 N N . GLU A 1 314 ? -1.789 58.289 19.946 1.00 28.21 320 GLU A N 1
ATOM 2439 C CA . GLU A 1 314 ? -1.553 59.694 19.635 1.00 26.90 320 GLU A CA 1
ATOM 2440 C C . GLU A 1 314 ? -2.866 60.463 19.683 1.00 29.07 320 GLU A C 1
ATOM 2441 O O . GLU A 1 314 ? -2.897 61.639 20.064 1.00 28.20 320 GLU A O 1
ATOM 2447 N N . ALA A 1 315 ? -3.965 59.790 19.330 1.00 25.63 321 ALA A N 1
ATOM 2448 C CA . ALA A 1 315 ? -5.292 60.391 19.399 1.00 28.40 321 ALA A CA 1
ATOM 2449 C C . ALA A 1 315 ? -5.769 60.542 20.840 1.00 30.14 321 ALA A C 1
ATOM 2450 O O . ALA A 1 315 ? -6.357 61.570 21.199 1.00 30.01 321 ALA A O 1
ATOM 2452 N N . ARG A 1 316 ? -5.544 59.525 21.678 1.00 25.97 322 ARG A N 1
ATOM 2453 C CA . ARG A 1 316 ? -5.965 59.615 23.074 1.00 29.06 322 ARG A CA 1
ATOM 2454 C C . ARG A 1 316 ? -5.207 60.716 23.803 1.00 27.13 322 ARG A C 1
ATOM 2455 O O . ARG A 1 316 ? -5.799 61.512 24.541 1.00 30.40 322 ARG A O 1
ATOM 2463 N N . ALA A 1 317 ? -3.888 60.773 23.607 1.00 26.89 323 ALA A N 1
ATOM 2464 C CA . ALA A 1 317 ? -3.083 61.799 24.260 1.00 33.44 323 ALA A CA 1
ATOM 2465 C C . ALA A 1 317 ? -3.405 63.189 23.730 1.00 30.52 323 ALA A C 1
ATOM 2466 O O . ALA A 1 317 ? -3.301 64.174 24.469 1.00 27.11 323 ALA A O 1
ATOM 2468 N N . LYS A 1 318 ? -3.797 63.288 22.458 1.00 35.31 324 LYS A N 1
ATOM 2469 C CA . LYS A 1 318 ? -4.150 64.581 21.882 1.00 36.46 324 LYS A CA 1
ATOM 2470 C C . LYS A 1 318 ? -5.435 65.127 22.492 1.00 38.04 324 LYS A C 1
ATOM 2471 O O . LYS A 1 318 ? -5.576 66.342 22.674 1.00 34.54 324 LYS A O 1
ATOM 2477 N N . ARG A 1 319 ? -6.381 64.243 22.818 1.00 33.59 325 ARG A N 1
ATOM 2478 C CA . ARG A 1 319 ? -7.670 64.687 23.336 1.00 34.01 325 ARG A CA 1
ATOM 2479 C C . ARG A 1 319 ? -7.545 65.268 24.740 1.00 37.36 325 ARG A C 1
ATOM 2480 O O . ARG A 1 319 ? -8.276 66.203 25.089 1.00 39.54 325 ARG A O 1
ATOM 2488 N N . VAL A 1 320 ? -6.620 64.750 25.549 1.00 35.92 326 VAL A N 1
ATOM 2489 C CA . VAL A 1 320 ? -6.419 65.237 26.910 1.00 31.66 326 VAL A CA 1
ATOM 2490 C C . VAL A 1 320 ? -5.239 66.200 27.003 1.00 31.01 326 VAL A C 1
ATOM 2491 O O . VAL A 1 320 ? -4.862 66.603 28.108 1.00 33.06 326 VAL A O 1
ATOM 2495 N N . LYS A 1 321 ? -4.653 66.581 25.869 1.00 32.53 327 LYS A N 1
ATOM 2496 C CA . LYS A 1 321 ? -3.501 67.481 25.809 1.00 31.24 327 LYS A CA 1
ATOM 2497 C C . LYS A 1 321 ? -2.374 66.990 26.721 1.00 33.06 327 LYS A C 1
ATOM 2498 O O . LYS A 1 321 ? -1.913 67.680 27.633 1.00 30.34 327 LYS A O 1
ATOM 2504 N N . LYS A 1 322 ? -1.945 65.759 26.460 1.00 30.63 328 LYS A N 1
ATOM 2505 C CA . LYS A 1 322 ? -0.822 65.157 27.161 1.00 28.58 328 LYS A CA 1
ATOM 2506 C C . LYS A 1 322 ? 0.025 64.398 26.151 1.00 30.29 328 LYS A C 1
ATOM 2507 O O . LYS A 1 322 ? -0.324 64.285 24.973 1.00 26.11 328 LYS A O 1
ATOM 2513 N N . LEU A 1 323 ? 1.156 63.885 26.622 1.00 30.67 329 LEU A N 1
ATOM 2514 C CA . LEU A 1 323 ? 2.009 63.019 25.822 1.00 29.33 329 LEU A CA 1
ATOM 2515 C C . LEU A 1 323 ? 1.757 61.570 26.212 1.00 27.99 329 LEU A C 1
ATOM 2516 O O . LEU A 1 323 ? 1.552 61.260 27.390 1.00 27.57 329 LEU A O 1
ATOM 2521 N N . ALA A 1 324 ? 1.766 60.686 25.220 1.00 22.71 330 ALA A N 1
ATOM 2522 C CA . ALA A 1 324 ? 1.449 59.287 25.457 1.00 26.61 330 ALA A CA 1
ATOM 2523 C C . ALA A 1 324 ? 2.668 58.529 25.968 1.00 25.04 330 ALA A C 1
ATOM 2524 O O . ALA A 1 324 ? 3.782 58.695 25.463 1.00 24.70 330 ALA A O 1
ATOM 2526 N N . TYR A 1 325 ? 2.445 57.699 26.985 1.00 25.02 331 TYR A N 1
ATOM 2527 C CA . TYR A 1 325 ? 3.435 56.756 27.499 1.00 24.84 331 TYR A CA 1
ATOM 2528 C C . TYR A 1 325 ? 2.912 55.366 27.153 1.00 22.02 331 TYR A C 1
ATOM 2529 O O . TYR A 1 325 ? 2.056 54.823 27.857 1.00 23.46 331 TYR A O 1
ATOM 2538 N N . ILE A 1 326 ? 3.422 54.794 26.068 1.00 25.17 332 ILE A N 1
ATOM 2539 C CA . ILE A 1 326 ? 2.900 53.539 25.540 1.00 25.25 332 ILE A CA 1
ATOM 2540 C C . ILE A 1 326 ? 3.653 52.383 26.188 1.00 25.65 332 ILE A C 1
ATOM 2541 O O . ILE A 1 326 ? 4.856 52.210 25.973 1.00 21.17 332 ILE A O 1
ATOM 2546 N N . HIS A 1 327 ? 2.939 51.592 26.986 1.00 23.82 333 HIS A N 1
ATOM 2547 C CA . HIS A 1 327 ? 3.464 50.339 27.517 1.00 21.96 333 HIS A CA 1
ATOM 2548 C C . HIS A 1 327 ? 3.267 49.259 26.459 1.00 21.93 333 HIS A C 1
ATOM 2549 O O . HIS A 1 327 ? 2.145 48.790 26.241 1.00 20.74 333 HIS A O 1
ATOM 2556 N N . VAL A 1 328 ? 4.350 48.872 25.794 1.00 23.10 334 VAL A N 1
ATOM 2557 C CA . VAL A 1 328 ? 4.294 47.969 24.650 1.00 21.18 334 VAL A CA 1
ATOM 2558 C C . VAL A 1 328 ? 4.641 46.564 25.118 1.00 21.99 334 VAL A C 1
ATOM 2559 O O . VAL A 1 328 ? 5.702 46.342 25.714 1.00 25.01 334 VAL A O 1
ATOM 2563 N N . VAL A 1 329 ? 3.749 45.616 24.849 1.00 20.51 335 VAL A N 1
ATOM 2564 C CA . VAL A 1 329 ? 3.998 44.210 25.120 1.00 23.20 335 VAL A CA 1
ATOM 2565 C C . VAL A 1 329 ? 4.226 43.498 23.794 1.00 22.39 335 VAL A C 1
ATOM 2566 O O . VAL A 1 329 ? 3.786 43.944 22.730 1.00 20.30 335 VAL A O 1
ATOM 2570 N N . GLY A 1 330 ? 4.933 42.375 23.864 1.00 23.13 336 GLY A N 1
A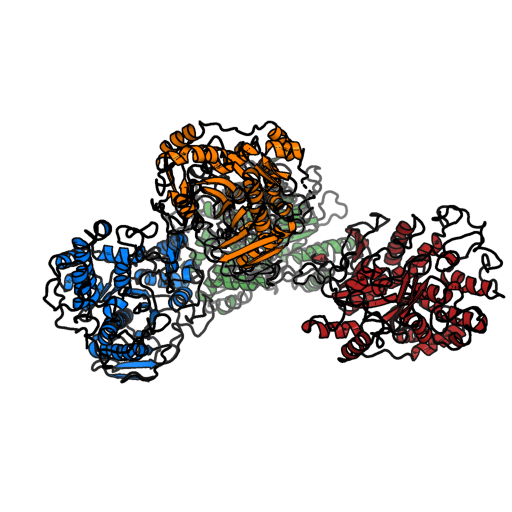TOM 2571 C CA . GLY A 1 330 ? 5.191 41.587 22.677 1.00 24.79 336 GLY A CA 1
ATOM 2572 C C . GLY A 1 330 ? 4.052 40.647 22.345 1.00 24.84 336 GLY A C 1
ATOM 2573 O O . GLY A 1 330 ? 4.149 39.440 22.586 1.00 22.78 336 GLY A O 1
ATOM 2574 N N . PHE A 1 331 ? 2.963 41.185 21.800 1.00 22.48 337 PHE A N 1
ATOM 2575 C CA . PHE A 1 331 ? 1.828 40.347 21.441 1.00 26.22 337 PHE A CA 1
ATOM 2576 C C . PHE A 1 331 ? 2.215 39.410 20.304 1.00 27.23 337 PHE A C 1
ATOM 2577 O O . PHE A 1 331 ? 2.793 39.836 19.299 1.00 25.89 337 PHE A O 1
ATOM 2585 N N . GLY A 1 332 ? 1.902 38.126 20.472 1.00 23.62 338 GLY A N 1
ATOM 2586 C CA . GLY A 1 332 ? 2.358 37.097 19.567 1.00 24.67 338 GLY A CA 1
ATOM 2587 C C . GLY A 1 332 ? 3.704 36.502 19.916 1.00 26.39 338 GLY A C 1
ATOM 2588 O O . GLY A 1 332 ? 4.078 35.475 19.336 1.00 26.09 338 GLY A O 1
ATOM 2589 N N . LEU A 1 333 ? 4.441 37.108 20.846 1.00 24.05 339 LEU A N 1
ATOM 2590 C CA . LEU A 1 333 ? 5.758 36.633 21.244 1.00 25.39 339 LEU A CA 1
ATOM 2591 C C . LEU A 1 333 ? 5.730 35.802 22.520 1.00 23.36 339 LEU A C 1
ATOM 2592 O O . LEU A 1 333 ? 6.776 35.296 22.936 1.00 23.58 339 LEU A O 1
ATOM 2597 N N . GLY A 1 334 ? 4.568 35.654 23.151 1.00 25.70 340 GLY A N 1
ATOM 2598 C CA . GLY A 1 334 ? 4.457 34.839 24.344 1.00 26.05 340 GLY A CA 1
ATOM 2599 C C . GLY A 1 334 ? 4.199 33.382 24.024 1.00 26.65 340 GLY A C 1
ATOM 2600 O O . GLY A 1 334 ? 5.070 32.695 23.484 1.00 30.42 340 GLY A O 1
ATOM 2601 N N . VAL A 1 335 ? 2.997 32.899 24.350 1.00 28.36 341 VAL A N 1
ATOM 2602 C CA . VAL A 1 335 ? 2.633 31.520 24.044 1.00 28.12 341 VAL A CA 1
ATOM 2603 C C . VAL A 1 335 ? 2.419 31.287 22.558 1.00 30.36 341 VAL A C 1
ATOM 2604 O O . VAL A 1 335 ? 2.295 30.132 22.133 1.00 27.19 341 VAL A O 1
ATOM 2608 N N . TRP A 1 336 ? 2.380 32.350 21.756 1.00 29.67 342 TRP A N 1
ATOM 2609 C CA . TRP A 1 336 ? 2.130 32.250 20.326 1.00 30.55 342 TRP A CA 1
ATOM 2610 C C . TRP A 1 336 ? 3.391 32.363 19.483 1.00 28.28 342 TRP A C 1
ATOM 2611 O O . TRP A 1 336 ? 3.296 32.329 18.252 1.00 32.17 342 TRP A O 1
ATOM 2622 N N . LYS A 1 337 ? 4.562 32.501 20.101 1.00 30.02 343 LYS A N 1
ATOM 2623 C CA . LYS A 1 337 ? 5.786 32.655 19.327 1.00 40.18 343 LYS A CA 1
ATOM 2624 C C . LYS A 1 337 ? 6.073 31.384 18.534 1.00 42.71 343 LYS A C 1
ATOM 2625 O O . LYS A 1 337 ? 5.864 30.266 19.016 1.00 43.12 343 LYS A O 1
ATOM 2631 N N . ALA A 1 338 ? 6.520 31.565 17.292 1.00 40.33 344 ALA A N 1
ATOM 2632 C CA . ALA A 1 338 ? 6.763 30.448 16.388 1.00 42.95 344 ALA A CA 1
ATOM 2633 C C . ALA A 1 338 ? 8.123 30.478 15.714 1.00 46.74 344 ALA A C 1
ATOM 2634 O O . ALA A 1 338 ? 8.607 29.417 15.308 1.00 47.47 344 ALA A O 1
ATOM 2636 N N . ALA A 1 339 ? 8.748 31.641 15.568 1.00 38.12 345 ALA A N 1
ATOM 2637 C CA . ALA A 1 339 ? 10.087 31.749 15.014 1.00 39.12 345 ALA A CA 1
ATOM 2638 C C . ALA A 1 339 ? 10.966 32.516 15.989 1.00 36.52 345 ALA A C 1
ATOM 2639 O O . ALA A 1 339 ? 10.504 33.426 16.682 1.00 38.58 345 ALA A O 1
ATOM 2641 N N . GLU A 1 340 ? 12.243 32.133 16.044 1.00 32.98 346 GLU A N 1
ATOM 2642 C CA . GLU A 1 340 ? 13.172 32.788 16.955 1.00 32.16 346 GLU A CA 1
ATOM 2643 C C . GLU A 1 340 ? 13.483 34.220 16.537 1.00 33.74 346 GLU A C 1
ATOM 2644 O O . GLU A 1 340 ? 13.957 35.004 17.366 1.00 34.36 346 GLU A O 1
ATOM 2646 N N . GLN A 1 341 ? 13.222 34.578 15.282 1.00 32.50 347 GLN A N 1
ATOM 2647 C CA . GLN A 1 341 ? 13.514 35.908 14.766 1.00 31.12 347 GLN A CA 1
ATOM 2648 C C . GLN A 1 341 ? 12.310 36.840 14.815 1.00 32.65 347 GLN A C 1
ATOM 2649 O O . GLN A 1 341 ? 12.384 37.956 14.291 1.00 31.60 347 GLN A O 1
ATOM 2655 N N . GLN A 1 342 ? 11.204 36.410 15.431 1.00 30.15 348 GLN A N 1
ATOM 2656 C CA . GLN A 1 342 ? 10.013 37.253 15.484 1.00 30.53 348 GLN A CA 1
ATOM 2657 C C . GLN A 1 342 ? 10.267 38.528 16.278 1.00 34.07 348 GLN A C 1
ATOM 2658 O O . GLN A 1 342 ? 9.842 39.616 15.871 1.00 30.78 348 GLN A O 1
ATOM 2664 N N . GLU A 1 343 ? 10.956 38.413 17.415 1.00 30.20 349 GLU A N 1
ATOM 2665 C CA . GLU A 1 343 ? 11.157 39.572 18.279 1.00 29.09 349 GLU A CA 1
ATOM 2666 C C . GLU A 1 343 ? 12.031 40.622 17.604 1.00 29.17 349 GLU A C 1
ATOM 2667 O O . GLU A 1 343 ? 11.811 41.827 17.780 1.00 28.94 349 GLU A O 1
ATOM 2673 N N . ARG A 1 344 ? 13.026 40.189 16.826 1.00 28.97 350 ARG A N 1
ATOM 2674 C CA . ARG A 1 344 ? 13.832 41.141 16.069 1.00 30.18 350 ARG A CA 1
ATOM 2675 C C . ARG A 1 344 ? 12.995 41.843 15.007 1.00 30.65 350 ARG A C 1
ATOM 2676 O O . ARG A 1 344 ? 13.100 43.062 14.831 1.00 31.51 350 ARG A O 1
ATOM 2678 N N . ILE A 1 345 ? 12.156 41.087 14.294 1.00 30.38 351 ILE A N 1
ATOM 2679 C CA . ILE A 1 345 ? 11.245 41.689 13.324 1.00 28.80 351 ILE A CA 1
ATOM 2680 C C . ILE A 1 345 ? 10.271 42.626 14.025 1.00 26.44 351 ILE A C 1
ATOM 2681 O O . ILE A 1 345 ? 9.922 43.691 13.502 1.00 25.39 351 ILE A O 1
ATOM 2686 N N . PHE A 1 346 ? 9.823 42.243 15.224 1.00 26.03 352 PHE A N 1
ATOM 2687 C CA . PHE A 1 346 ? 8.911 43.070 16.008 1.00 26.98 352 PHE A CA 1
ATOM 2688 C C . PHE A 1 346 ? 9.474 44.473 16.210 1.00 28.25 352 PHE A C 1
ATOM 2689 O O . PHE A 1 346 ? 8.856 45.471 15.823 1.00 23.11 352 PHE A O 1
ATOM 2697 N N . MET A 1 347 ? 10.659 44.563 16.814 1.00 27.54 353 MET A N 1
ATOM 2698 C CA . MET A 1 347 ? 11.208 45.862 17.184 1.00 27.88 353 MET A CA 1
ATOM 2699 C C . MET A 1 347 ? 11.759 46.621 15.984 1.00 28.12 353 MET A C 1
ATOM 2700 O O . MET A 1 347 ? 11.697 47.855 15.962 1.00 27.03 353 MET A O 1
ATOM 2705 N N . GLU A 1 348 ? 12.299 45.914 14.988 1.00 28.08 354 GLU A N 1
ATOM 2706 C CA . GLU A 1 348 ? 12.704 46.575 13.751 1.00 30.59 354 GLU A CA 1
ATOM 2707 C C . GLU A 1 348 ? 11.516 47.265 13.093 1.00 29.47 354 GLU A C 1
ATOM 2708 O O . GLU A 1 348 ? 11.606 48.427 12.679 1.00 28.58 354 GLU A O 1
ATOM 2714 N N . THR A 1 349 ? 10.386 46.560 12.998 1.00 27.36 355 THR A N 1
ATOM 2715 C CA . THR A 1 349 ? 9.199 47.135 12.376 1.00 27.20 355 THR A CA 1
ATOM 2716 C C . THR A 1 349 ? 8.603 48.254 13.220 1.00 28.73 355 THR A C 1
ATOM 2717 O O . THR A 1 349 ? 8.054 49.215 12.670 1.00 28.44 355 THR A O 1
ATOM 2721 N N . PHE A 1 350 ? 8.696 48.151 14.548 1.00 27.15 356 PHE A N 1
ATOM 2722 C CA . PHE A 1 350 ? 8.170 49.207 15.407 1.00 27.30 356 PHE A CA 1
ATOM 2723 C C . PHE A 1 350 ? 8.916 50.516 15.182 1.00 29.71 356 PHE A C 1
ATOM 2724 O O . PHE A 1 350 ? 8.299 51.568 14.975 1.00 25.09 356 PHE A O 1
ATOM 2732 N N . GLU A 1 351 ? 10.250 50.469 15.219 1.00 27.14 357 GLU A N 1
ATOM 2733 C CA . GLU A 1 351 ? 11.038 51.673 14.976 1.00 27.42 357 GLU A CA 1
ATOM 2734 C C . GLU A 1 351 ? 10.808 52.205 13.567 1.00 30.68 357 GLU A C 1
ATOM 2735 O O . GLU A 1 351 ? 10.770 53.423 13.353 1.00 32.51 357 GLU A O 1
ATOM 2741 N N . GLN A 1 352 ? 10.644 51.305 12.594 1.00 29.11 358 GLN A N 1
ATOM 2742 C CA . GLN A 1 352 ? 10.373 51.729 11.224 1.00 27.79 358 GLN A CA 1
ATOM 2743 C C . GLN A 1 352 ? 9.083 52.536 11.144 1.00 27.63 358 GLN A C 1
ATOM 2744 O O . GLN A 1 352 ? 9.045 53.612 10.536 1.00 29.03 358 GLN A O 1
ATOM 2750 N N . ARG A 1 353 ? 8.011 52.031 11.761 1.00 28.56 359 ARG A N 1
ATOM 2751 C CA . ARG A 1 353 ? 6.737 52.740 11.721 1.00 30.87 359 ARG A CA 1
ATOM 2752 C C . ARG A 1 353 ? 6.777 54.020 12.545 1.00 31.27 359 ARG A C 1
ATOM 2753 O O . ARG A 1 353 ? 6.042 54.968 12.247 1.00 29.88 359 ARG A O 1
ATOM 2761 N N . MET A 1 354 ? 7.618 54.068 13.582 1.00 29.04 360 MET A N 1
ATOM 2762 C CA . MET A 1 354 ? 7.764 55.300 14.350 1.00 29.57 360 MET A CA 1
ATOM 2763 C C . MET A 1 354 ? 8.390 56.401 13.504 1.00 33.93 360 MET A C 1
ATOM 2764 O O . MET A 1 354 ? 7.961 57.559 13.566 1.00 35.28 360 MET A O 1
ATOM 2769 N N . ARG A 1 355 ? 9.401 56.058 12.704 1.00 33.72 361 ARG A N 1
ATOM 2770 C CA . ARG A 1 355 ? 10.043 57.043 11.842 1.00 31.36 361 ARG A CA 1
ATOM 2771 C C . ARG A 1 355 ? 9.181 57.376 10.632 1.00 31.94 361 ARG A C 1
ATOM 2772 O O . ARG A 1 355 ? 9.152 58.529 10.186 1.00 36.02 361 ARG A O 1
ATOM 2780 N N . THR A 1 356 ? 8.476 56.382 10.086 1.00 29.37 362 THR A N 1
ATOM 2781 C CA . THR A 1 356 ? 7.646 56.622 8.910 1.00 30.92 362 THR A CA 1
ATOM 2782 C C . THR A 1 356 ? 6.460 57.519 9.243 1.00 30.76 362 THR A C 1
ATOM 2783 O O . THR A 1 356 ? 6.152 58.454 8.494 1.00 30.84 362 THR A O 1
ATOM 2787 N N . LEU A 1 357 ? 5.782 57.253 10.363 1.00 31.32 363 LEU A N 1
ATOM 2788 C CA . LEU A 1 357 ? 4.685 58.123 10.777 1.00 36.52 363 LEU A CA 1
ATOM 2789 C C . LEU A 1 357 ? 5.195 59.518 11.127 1.00 34.34 363 LEU A C 1
ATOM 2790 O O . LEU A 1 357 ? 4.574 60.521 10.759 1.00 33.21 363 LEU A O 1
ATOM 2795 N N . GLY A 1 358 ? 6.323 59.599 11.835 1.00 34.31 364 GLY A N 1
ATOM 2796 C CA . GLY A 1 358 ? 6.988 60.858 12.101 1.00 33.20 364 GLY A CA 1
ATOM 2797 C C . GLY A 1 358 ? 6.171 61.882 12.864 1.00 34.30 364 GLY A C 1
ATOM 2798 O O . GLY A 1 358 ? 5.730 61.631 13.991 1.00 35.48 364 GLY A O 1
ATOM 2799 N N . ASN A 1 359 ? 5.968 63.051 12.252 1.00 33.72 365 ASN A N 1
ATOM 2800 C CA . ASN A 1 359 ? 5.252 64.141 12.904 1.00 35.25 365 ASN A CA 1
ATOM 2801 C C . ASN A 1 359 ? 3.801 63.798 13.200 1.00 34.43 365 ASN A C 1
ATOM 2802 O O . ASN A 1 359 ? 3.158 64.520 13.971 1.00 40.49 365 ASN A O 1
ATOM 2807 N N . ARG A 1 360 ? 3.270 62.721 12.619 1.00 32.41 366 ARG A N 1
ATOM 2808 C CA . ARG A 1 360 ? 1.962 62.221 13.019 1.00 30.82 366 ARG A CA 1
ATOM 2809 C C . ARG A 1 360 ? 1.960 61.669 14.438 1.00 33.25 366 ARG A C 1
ATOM 2810 O O . ARG A 1 360 ? 0.894 61.291 14.937 1.00 28.48 366 ARG A O 1
ATOM 2818 N N . LEU A 1 361 ? 3.122 61.608 15.090 1.00 33.10 367 LEU A N 1
ATOM 2819 C CA . LEU A 1 361 ? 3.257 61.124 16.458 1.00 33.06 367 LEU A CA 1
ATOM 2820 C C . LEU A 1 361 ? 3.731 62.231 17.394 1.00 32.28 367 LEU A C 1
ATOM 2821 O O . LEU A 1 361 ? 4.413 61.965 18.385 1.00 34.37 367 LEU A O 1
ATOM 2826 N N . ASN A 1 362 ? 3.371 63.482 17.090 1.00 33.06 368 ASN A N 1
ATOM 2827 C CA . ASN A 1 362 ? 3.851 64.613 17.879 1.00 35.61 368 ASN A CA 1
ATOM 2828 C C . ASN A 1 362 ? 3.362 64.574 19.322 1.00 37.79 368 ASN A C 1
ATOM 2829 O O . ASN A 1 362 ? 3.933 65.262 20.175 1.00 38.24 368 ASN A O 1
ATOM 2834 N N . ASN A 1 363 ? 2.326 63.791 19.617 1.00 31.40 369 ASN A N 1
ATOM 2835 C CA . ASN A 1 363 ? 1.800 63.678 20.971 1.00 36.41 369 ASN A CA 1
ATOM 2836 C C . ASN A 1 363 ? 2.168 62.357 21.634 1.00 31.17 369 ASN A C 1
ATOM 2837 O O . ASN A 1 363 ? 1.648 62.049 22.711 1.00 30.42 369 ASN A O 1
ATOM 2842 N N . VAL A 1 364 ? 3.043 61.568 21.017 1.00 32.36 370 VAL A N 1
ATOM 2843 C CA . VAL A 1 364 ? 3.598 60.378 21.651 1.00 28.24 370 VAL A CA 1
ATOM 2844 C C . VAL A 1 364 ? 4.920 60.758 22.304 1.00 27.49 370 VAL A C 1
ATOM 2845 O O . VAL A 1 364 ? 5.813 61.308 21.648 1.00 30.88 370 VAL A O 1
ATOM 2849 N N . GLY A 1 365 ? 5.045 60.470 23.595 1.00 27.10 371 GLY A N 1
ATOM 2850 C CA . GLY A 1 365 ? 6.223 60.873 24.335 1.00 27.87 371 GLY A CA 1
ATOM 2851 C C . GLY A 1 365 ? 7.240 59.769 24.538 1.00 27.94 371 GLY A C 1
ATOM 2852 O O . GLY A 1 365 ? 8.440 59.983 24.344 1.00 27.38 371 GLY A O 1
ATOM 2853 N N . LEU A 1 366 ? 6.776 58.584 24.928 1.00 29.28 372 LEU A N 1
ATOM 2854 C CA . LEU A 1 366 ? 7.677 57.495 25.273 1.00 28.06 372 LEU A CA 1
ATOM 2855 C C . LEU A 1 366 ? 7.070 56.167 24.845 1.00 26.28 372 LEU A C 1
ATOM 2856 O O . LEU A 1 366 ? 5.856 55.967 24.946 1.00 26.09 372 LEU A O 1
ATOM 2861 N N . VAL A 1 367 ? 7.927 55.266 24.375 1.00 20.59 373 VAL A N 1
ATOM 2862 C CA . VAL A 1 367 ? 7.555 53.893 24.059 1.00 26.44 373 VAL A CA 1
ATOM 2863 C C . VAL A 1 367 ? 8.338 52.978 24.991 1.00 22.79 373 VAL A C 1
ATOM 2864 O O . VAL A 1 367 ? 9.575 52.986 24.981 1.00 25.22 373 VAL A O 1
ATOM 2868 N N . HIS A 1 368 ? 7.621 52.199 25.797 1.00 23.81 374 HIS A N 1
ATOM 2869 C CA . HIS A 1 368 ? 8.226 51.322 26.796 1.00 24.88 374 HIS A CA 1
ATOM 2870 C C . HIS A 1 368 ? 8.008 49.873 26.379 1.00 25.69 374 HIS A C 1
ATOM 2871 O O . HIS A 1 368 ? 6.896 49.347 26.497 1.00 22.45 374 HIS A O 1
ATOM 2878 N N . PHE A 1 369 ? 9.070 49.230 25.898 1.00 24.91 375 PHE A N 1
ATOM 2879 C CA . PHE A 1 369 ? 9.026 47.811 25.560 1.00 26.59 375 PHE A CA 1
ATOM 2880 C C . PHE A 1 369 ? 9.261 47.005 26.831 1.00 27.80 375 PHE A C 1
ATOM 2881 O O . PHE A 1 369 ? 10.365 47.014 27.385 1.00 26.13 375 PHE A O 1
ATOM 2889 N N . SER A 1 370 ? 8.228 46.310 27.297 1.00 25.54 376 SER A N 1
ATOM 2890 C CA . SER A 1 370 ? 8.280 45.574 28.551 1.00 25.78 376 SER A CA 1
ATOM 2891 C C . SER A 1 370 ? 8.268 44.075 28.288 1.00 23.48 376 SER A C 1
ATOM 2892 O O . SER A 1 370 ? 7.511 43.589 27.441 1.00 23.31 376 SER A O 1
ATOM 2895 N N . TRP A 1 371 ? 9.111 43.352 29.029 1.00 26.87 377 TRP A N 1
ATOM 2896 C CA . TRP A 1 371 ? 9.230 41.897 28.927 1.00 27.33 377 TRP A CA 1
ATOM 2897 C C . TRP A 1 371 ? 9.654 41.472 27.521 1.00 28.31 377 TRP A C 1
ATOM 2898 O O . TRP A 1 371 ? 9.036 40.613 26.888 1.00 28.47 377 TRP A O 1
ATOM 2909 N N . PHE A 1 372 ? 10.725 42.091 27.034 1.00 29.36 378 PHE A N 1
ATOM 2910 C CA . PHE A 1 372 ? 11.379 41.700 25.795 1.00 32.65 378 PHE A CA 1
ATOM 2911 C C . PHE A 1 372 ? 12.762 41.152 26.119 1.00 32.91 378 PHE A C 1
ATOM 2912 O O . PHE A 1 372 ? 13.438 41.647 27.026 1.00 31.90 378 PHE A O 1
ATOM 2920 N N . SER A 1 373 ? 13.181 40.125 25.377 1.00 31.82 379 SER A N 1
ATOM 2921 C CA . SER A 1 373 ? 14.471 39.503 25.652 1.00 34.75 379 SER A CA 1
ATOM 2922 C C . SER A 1 373 ? 15.623 40.245 24.987 1.00 35.29 379 SER A C 1
ATOM 2923 O O . SER A 1 373 ? 16.753 40.194 25.486 1.00 37.50 379 SER A O 1
ATOM 2926 N N . ILE A 1 374 ? 15.368 40.933 23.878 1.00 31.37 380 ILE A N 1
ATOM 2927 C CA . ILE A 1 374 ? 16.394 41.717 23.198 1.00 31.92 380 ILE A CA 1
ATOM 2928 C C . ILE A 1 374 ? 16.473 43.090 23.851 1.00 34.90 380 ILE A C 1
ATOM 2929 O O . ILE A 1 374 ? 15.453 43.768 24.023 1.00 38.88 380 ILE A O 1
ATOM 2934 N N . THR A 1 375 ? 17.688 43.504 24.212 1.00 30.36 381 THR A N 1
ATOM 2935 C CA . THR A 1 375 ? 17.892 44.746 24.945 1.00 32.51 381 THR A CA 1
ATOM 2936 C C . THR A 1 375 ? 18.263 45.926 24.057 1.00 36.01 381 THR A C 1
ATOM 2937 O O . THR A 1 375 ? 18.173 47.072 24.511 1.00 36.39 381 THR A O 1
ATOM 2941 N N . HIS A 1 376 ? 18.678 45.683 22.815 1.00 32.11 382 HIS A N 1
ATOM 2942 C CA . HIS A 1 376 ? 18.997 46.765 21.893 1.00 32.81 382 HIS A CA 1
ATOM 2943 C C . HIS A 1 376 ? 18.700 46.305 20.474 1.00 32.49 382 HIS A C 1
ATOM 2944 O O . HIS A 1 376 ? 19.073 45.193 20.091 1.00 32.81 382 HIS A O 1
ATOM 2951 N N . CYS A 1 377 ? 18.028 47.162 19.704 1.00 31.24 383 CYS A N 1
ATOM 2952 C CA . CYS A 1 377 ? 17.672 46.839 18.323 1.00 33.25 383 CYS A CA 1
ATOM 2953 C C . CYS A 1 377 ? 17.717 48.135 17.520 1.00 33.04 383 CYS A C 1
ATOM 2954 O O . CYS A 1 377 ? 16.743 48.894 17.510 1.00 31.36 383 CYS A O 1
ATOM 2957 N N . GLY A 1 378 ? 18.841 48.373 16.848 1.00 34.70 384 GLY A N 1
ATOM 2958 C CA . GLY A 1 378 ? 18.984 49.592 16.070 1.00 27.03 384 GLY A CA 1
ATOM 2959 C C . GLY A 1 378 ? 18.909 50.812 16.965 1.00 33.45 384 GLY A C 1
ATOM 2960 O O . GLY A 1 378 ? 19.642 50.934 17.953 1.00 31.69 384 GLY A O 1
ATOM 2961 N N . GLY A 1 379 ? 18.006 51.730 16.624 1.00 29.52 385 GLY A N 1
ATOM 2962 C CA . GLY A 1 379 ? 17.797 52.906 17.445 1.00 28.59 385 GLY A CA 1
ATOM 2963 C C . GLY A 1 379 ? 17.087 52.639 18.755 1.00 28.05 385 GLY A C 1
ATOM 2964 O O . GLY A 1 379 ? 17.030 53.538 19.601 1.00 31.89 385 GLY A O 1
ATOM 2965 N N . LEU A 1 380 ? 16.556 51.434 18.945 1.00 27.27 386 LEU A N 1
ATOM 2966 C CA . LEU A 1 380 ? 15.813 51.093 20.151 1.00 31.36 386 LEU A CA 1
ATOM 2967 C C . LEU A 1 380 ? 16.767 50.566 21.216 1.00 32.72 386 LEU A C 1
ATOM 2968 O O . LEU A 1 380 ? 17.386 49.511 21.038 1.00 34.56 386 LEU A O 1
ATOM 2973 N N . SER A 1 381 ? 16.880 51.303 22.316 1.00 28.47 387 SER A N 1
ATOM 2974 C CA . SER A 1 381 ? 17.611 50.856 23.492 1.00 28.94 387 SER A CA 1
ATOM 2975 C C . SER A 1 381 ? 17.099 51.652 24.682 1.00 31.39 387 SER A C 1
ATOM 2976 O O . SER A 1 381 ? 16.487 52.712 24.521 1.00 30.29 387 SER A O 1
ATOM 2979 N N . ASN A 1 382 ? 17.345 51.122 25.878 1.00 29.56 388 ASN A N 1
ATOM 2980 C CA . ASN A 1 382 ? 16.879 51.779 27.093 1.00 28.61 388 ASN A CA 1
ATOM 2981 C C . ASN A 1 382 ? 17.463 53.183 27.189 1.00 28.68 388 ASN A C 1
ATOM 2982 O O . ASN A 1 382 ? 18.685 53.356 27.236 1.00 29.01 388 ASN A O 1
ATOM 2987 N N . GLY A 1 383 ? 16.586 54.184 27.204 1.00 28.62 389 GLY A N 1
ATOM 2988 C CA . GLY A 1 383 ? 17.000 55.568 27.268 1.00 26.71 389 GLY A CA 1
ATOM 2989 C C . GLY A 1 383 ? 17.321 56.211 25.936 1.00 32.20 389 GLY A C 1
ATOM 2990 O O . GLY A 1 383 ? 17.758 57.369 25.918 1.00 36.21 389 GLY A O 1
ATOM 2991 N N . SER A 1 384 ? 17.120 55.509 24.824 1.00 29.30 390 SER A N 1
ATOM 2992 C CA . SER A 1 384 ? 17.422 56.072 23.519 1.00 31.73 390 SER A CA 1
ATOM 2993 C C . SER A 1 384 ? 16.339 57.063 23.099 1.00 30.37 390 SER A C 1
ATOM 2994 O O . SER A 1 384 ? 15.320 57.241 23.772 1.00 35.17 390 SER A O 1
ATOM 2997 N N . LEU A 1 385 ? 16.573 57.717 21.963 1.00 33.10 391 LEU A N 1
ATOM 2998 C CA . LEU A 1 385 ? 15.653 58.718 21.434 1.00 33.60 391 LEU A CA 1
ATOM 2999 C C . LEU A 1 385 ? 15.502 58.507 19.938 1.00 31.36 391 LEU A C 1
ATOM 3000 O O . LEU A 1 385 ? 16.487 58.584 19.198 1.00 37.10 391 LEU A O 1
ATOM 3005 N N . ILE A 1 386 ? 14.273 58.247 19.496 1.00 30.45 392 ILE A N 1
ATOM 3006 C CA . ILE A 1 386 ? 13.969 58.163 18.070 1.00 32.16 392 ILE A CA 1
ATOM 3007 C C . ILE A 1 386 ? 13.768 59.593 17.577 1.00 35.16 392 ILE A C 1
ATOM 3008 O O . ILE A 1 386 ? 12.722 60.201 17.807 1.00 33.50 392 ILE A O 1
ATOM 3013 N N . GLU A 1 387 ? 14.780 60.136 16.904 1.00 40.03 393 GLU A N 1
ATOM 3014 C CA . GLU A 1 387 ? 14.747 61.527 16.469 1.00 38.71 393 GLU A CA 1
ATOM 3015 C C . GLU A 1 387 ? 13.668 61.727 15.413 1.00 36.30 393 GLU A C 1
ATOM 3016 O O . GLU A 1 387 ? 13.664 61.049 14.380 1.00 38.16 393 GLU A O 1
ATOM 3022 N N . ILE A 1 388 ? 12.750 62.658 15.674 1.00 37.16 394 ILE A N 1
ATOM 3023 C CA . ILE A 1 388 ? 11.736 63.062 14.714 1.00 38.38 394 ILE A CA 1
ATOM 3024 C C . ILE A 1 388 ? 11.823 64.576 14.561 1.00 42.29 394 ILE A C 1
ATOM 3025 O O . ILE A 1 388 ? 11.573 65.305 15.528 1.00 38.24 394 ILE A O 1
ATOM 3030 N N . PRO A 1 389 ? 12.179 65.100 13.390 1.00 43.36 395 PRO A N 1
ATOM 3031 C CA . PRO A 1 389 ? 12.235 66.559 13.220 1.00 41.33 395 PRO A CA 1
ATOM 3032 C C . PRO A 1 389 ? 10.847 67.171 13.346 1.00 38.84 395 PRO A C 1
ATOM 3033 O O . PRO A 1 389 ? 9.887 66.701 12.732 1.00 36.31 395 PRO A O 1
ATOM 3037 N N . GLY A 1 390 ? 10.749 68.227 14.150 1.00 36.91 396 GLY A N 1
ATOM 3038 C CA . GLY A 1 390 ? 9.485 68.880 14.405 1.00 36.81 396 GLY A CA 1
ATOM 3039 C C . GLY A 1 390 ? 8.740 68.382 15.624 1.00 43.23 396 GLY A C 1
ATOM 3040 O O . GLY A 1 390 ? 7.697 68.954 15.968 1.00 42.28 396 GLY A O 1
ATOM 3041 N N . HIS A 1 391 ? 9.234 67.339 16.284 1.00 40.35 397 HIS A N 1
ATOM 3042 C CA . HIS A 1 391 ? 8.572 66.837 17.477 1.00 41.41 397 HIS A CA 1
ATOM 3043 C C . HIS A 1 391 ? 8.755 67.826 18.627 1.00 44.45 397 HIS A C 1
ATOM 3044 O O . HIS A 1 391 ? 9.830 68.417 18.771 1.00 47.51 397 HIS A O 1
ATOM 3051 N N . PRO A 1 392 ? 7.722 68.037 19.451 1.00 47.12 398 PRO A N 1
ATOM 3052 C CA . PRO A 1 392 ? 7.864 68.988 20.570 1.00 47.21 398 PRO A CA 1
ATOM 3053 C C . PRO A 1 392 ? 9.016 68.657 21.503 1.00 50.51 398 PRO A C 1
ATOM 3054 O O . PRO A 1 392 ? 9.763 69.559 21.902 1.00 50.40 398 PRO A O 1
ATOM 3058 N N . LYS A 1 393 ? 9.182 67.385 21.864 1.00 48.15 399 LYS A N 1
ATOM 3059 C CA . LYS A 1 393 ? 10.311 66.940 22.670 1.00 53.17 399 LYS A CA 1
ATOM 3060 C C . LYS A 1 393 ? 11.429 66.348 21.818 1.00 50.48 399 LYS A C 1
ATOM 3061 O O 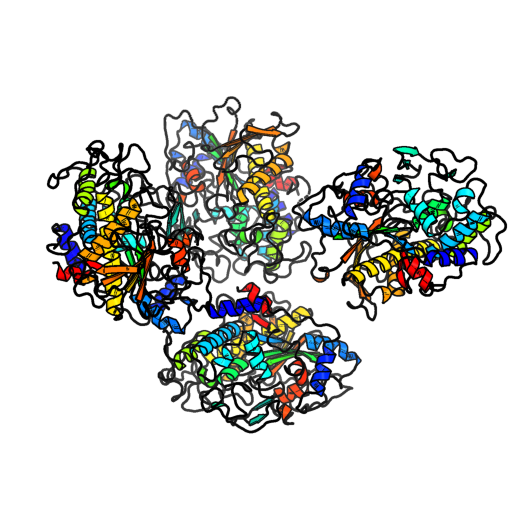. LYS A 1 393 ? 12.205 65.521 22.312 1.00 53.07 399 LYS A O 1
ATOM 3067 N N . ASP A 1 394 ? 11.505 66.741 20.543 1.00 46.64 400 ASP A N 1
ATOM 3068 C CA . ASP A 1 394 ? 12.566 66.360 19.613 1.00 49.12 400 ASP A CA 1
ATOM 3069 C C . ASP A 1 394 ? 12.528 64.883 19.232 1.00 44.26 400 ASP A C 1
ATOM 3070 O O . ASP A 1 394 ? 13.301 64.448 18.373 1.00 40.06 400 ASP A O 1
ATOM 3075 N N . GLY A 1 395 ? 11.643 64.106 19.842 1.00 42.95 401 GLY A N 1
ATOM 3076 C CA . GLY A 1 395 ? 11.542 62.701 19.494 1.00 34.30 401 GLY A CA 1
ATOM 3077 C C . GLY A 1 395 ? 10.784 61.930 20.563 1.00 35.31 401 GLY A C 1
ATOM 3078 O O . GLY A 1 395 ? 10.075 62.512 21.381 1.00 37.62 401 GLY A O 1
ATOM 3079 N N . ILE A 1 396 ? 10.965 60.610 20.532 1.00 30.63 402 ILE A N 1
ATOM 3080 C CA . ILE A 1 396 ? 10.282 59.690 21.432 1.00 32.06 402 ILE A CA 1
ATOM 3081 C C . ILE A 1 396 ? 11.328 58.891 22.197 1.00 29.14 402 ILE A C 1
ATOM 3082 O O . ILE A 1 396 ? 12.156 58.190 21.596 1.00 29.61 402 ILE A O 1
ATOM 3087 N N . ARG A 1 397 ? 11.295 59.011 23.522 1.00 27.48 403 ARG A N 1
ATOM 3088 C CA . ARG A 1 397 ? 12.093 58.171 24.408 1.00 34.70 403 ARG A CA 1
ATOM 3089 C C . ARG A 1 397 ? 11.749 56.698 24.205 1.00 27.45 403 ARG A C 1
ATOM 3090 O O . ARG A 1 397 ? 10.603 56.344 23.923 1.00 26.14 403 ARG A O 1
ATOM 3098 N N . VAL A 1 398 ? 12.755 55.838 24.341 1.00 27.65 404 VAL A N 1
ATOM 3099 C CA . VAL A 1 398 ? 12.568 54.391 24.346 1.00 26.53 404 VAL A CA 1
ATOM 3100 C C . VAL A 1 398 ? 13.045 53.858 25.685 1.00 26.29 404 VAL A C 1
ATOM 3101 O O . VAL A 1 398 ? 14.117 54.243 26.162 1.00 31.70 404 VAL A O 1
ATOM 3105 N N . LEU A 1 399 ? 12.239 52.996 26.299 1.00 25.00 405 LEU A N 1
ATOM 3106 C CA . LEU A 1 399 ? 12.613 52.296 27.519 1.00 26.23 405 LEU A CA 1
ATOM 3107 C C . LEU A 1 399 ? 12.397 50.809 27.297 1.00 28.24 405 LEU A C 1
ATOM 3108 O O . LEU A 1 399 ? 11.342 50.400 26.801 1.00 30.26 405 LEU A O 1
ATOM 3113 N N . ILE A 1 400 ? 13.396 50.006 27.651 1.00 27.26 406 ILE A N 1
ATOM 3114 C CA . ILE A 1 400 ? 13.355 48.558 27.469 1.00 26.89 406 ILE A CA 1
ATOM 3115 C C . ILE A 1 400 ? 13.683 47.925 28.815 1.00 31.09 406 ILE A C 1
ATOM 3116 O O . ILE A 1 400 ? 14.855 47.837 29.199 1.00 34.58 406 ILE A O 1
ATOM 3121 N N . SER A 1 401 ? 12.654 47.481 29.532 1.00 28.33 407 SER A N 1
ATOM 3122 C CA . SER A 1 401 ? 12.816 46.835 30.827 1.00 29.66 407 SER A CA 1
ATOM 3123 C C . SER A 1 401 ? 11.479 46.234 31.231 1.00 29.50 407 SER A C 1
ATOM 3124 O O . SER A 1 401 ? 10.424 46.635 30.731 1.00 27.14 407 SER A O 1
ATOM 3127 N N . LYS A 1 402 ? 11.537 45.265 32.142 1.00 28.61 408 LYS A N 1
ATOM 3128 C CA . LYS A 1 402 ? 10.321 44.695 32.703 1.00 26.59 408 LYS A CA 1
ATOM 3129 C C . LYS A 1 402 ? 9.619 45.734 33.568 1.00 25.62 408 LYS A C 1
ATOM 3130 O O . LYS A 1 402 ? 10.229 46.323 34.466 1.00 27.85 408 LYS A O 1
ATOM 3136 N N . ARG A 1 403 ? 8.337 45.960 33.298 1.00 28.15 409 ARG A N 1
ATOM 3137 C CA . ARG A 1 403 ? 7.579 46.969 34.020 1.00 27.37 409 ARG A CA 1
ATOM 3138 C C . ARG A 1 403 ? 6.139 46.505 34.167 1.00 27.29 409 ARG A C 1
ATOM 3139 O O . ARG A 1 403 ? 5.571 45.922 33.239 1.00 27.16 409 ARG A O 1
ATOM 3147 N N . ASN A 1 404 ? 5.562 46.756 35.338 1.00 21.79 410 ASN A N 1
ATOM 3148 C CA . ASN A 1 404 ? 4.143 46.507 35.525 1.00 21.46 410 ASN A CA 1
ATOM 3149 C C . ASN A 1 404 ? 3.338 47.456 34.640 1.00 26.79 410 ASN A C 1
ATOM 3150 O O . ASN A 1 404 ? 3.677 48.639 34.531 1.00 24.51 410 ASN A O 1
ATOM 3155 N N . PRO A 1 405 ? 2.282 46.965 33.985 1.00 23.73 411 PRO A N 1
ATOM 3156 C CA . PRO A 1 405 ? 1.530 47.829 33.054 1.00 24.85 411 PRO A CA 1
ATOM 3157 C C . PRO A 1 405 ? 1.031 49.122 33.677 1.00 27.10 411 PRO A C 1
ATOM 3158 O O . PRO A 1 405 ? 1.160 50.191 33.067 1.00 26.90 411 PRO A O 1
ATOM 3162 N N . ALA A 1 406 ? 0.471 49.058 34.886 1.00 26.01 412 ALA A N 1
ATOM 3163 C CA . ALA A 1 406 ? -0.110 50.224 35.540 1.00 24.46 412 ALA A CA 1
ATOM 3164 C C . ALA A 1 406 ? 0.764 50.761 36.668 1.00 27.33 412 ALA A C 1
ATOM 3165 O O . ALA A 1 406 ? 0.251 51.411 37.585 1.00 31.38 412 ALA A O 1
ATOM 3167 N N . ARG A 1 407 ? 2.069 50.497 36.627 1.00 28.25 413 ARG A N 1
ATOM 3168 C CA . ARG A 1 407 ? 2.981 51.124 37.574 1.00 29.09 413 ARG A CA 1
ATOM 3169 C C . ARG A 1 407 ? 2.905 52.637 37.424 1.00 30.64 413 ARG A C 1
ATOM 3170 O O . ARG A 1 407 ? 2.945 53.163 36.307 1.00 26.56 413 ARG A O 1
ATOM 3178 N N . LYS A 1 408 ? 2.779 53.334 38.551 1.00 30.30 414 LYS A N 1
ATOM 3179 C CA . LYS A 1 408 ? 2.564 54.774 38.519 1.00 28.02 414 LYS A CA 1
ATOM 3180 C C . LYS A 1 408 ? 3.722 55.484 37.830 1.00 27.31 414 LYS A C 1
ATOM 3181 O O . LYS A 1 408 ? 4.893 55.173 38.062 1.00 30.82 414 LYS A O 1
ATOM 3187 N N . LEU A 1 409 ? 3.382 56.440 36.965 1.00 26.91 415 LEU A N 1
ATOM 3188 C CA . LEU A 1 409 ? 4.375 57.283 36.301 1.00 32.51 415 LEU A CA 1
ATOM 3189 C C . LEU A 1 409 ? 4.761 58.399 37.268 1.00 33.57 415 LEU A C 1
ATOM 3190 O O . LEU A 1 409 ? 4.365 59.559 37.133 1.00 32.38 415 LEU A O 1
ATOM 3195 N N . SER A 1 410 ? 5.553 58.027 38.274 1.00 35.63 416 SER A N 1
ATOM 3196 C CA . SER A 1 410 ? 5.937 58.951 39.331 1.00 39.14 416 SER A CA 1
ATOM 3197 C C . SER A 1 410 ? 7.200 59.738 39.013 1.00 41.37 416 SER A C 1
ATOM 3198 O O . SER A 1 410 ? 7.420 60.796 39.614 1.00 39.81 416 SER A O 1
ATOM 3201 N N . ASP A 1 411 ? 8.028 59.251 38.093 1.00 42.51 417 ASP A N 1
ATOM 3202 C CA . ASP A 1 411 ? 9.261 59.947 37.764 1.00 46.59 417 ASP A CA 1
ATOM 3203 C C . ASP A 1 411 ? 8.947 61.324 37.183 1.00 47.87 417 ASP A C 1
ATOM 3204 O O . ASP A 1 411 ? 7.977 61.474 36.430 1.00 40.95 417 ASP A O 1
ATOM 3209 N N . PRO A 1 412 ? 9.735 62.350 37.515 1.00 50.37 418 PRO A N 1
ATOM 3210 C CA . PRO A 1 412 ? 9.502 63.672 36.910 1.00 51.08 418 PRO A CA 1
ATOM 3211 C C . PRO A 1 412 ? 9.701 63.679 35.409 1.00 51.82 418 PRO A C 1
ATOM 3212 O O . PRO A 1 412 ? 9.135 64.542 34.726 1.00 54.15 418 PRO A O 1
ATOM 3216 N N . GLU A 1 413 ? 10.484 62.740 34.873 1.00 66.04 419 GLU A N 1
ATOM 3217 C CA . GLU A 1 413 ? 10.661 62.651 33.429 1.00 58.63 419 GLU A CA 1
ATOM 3218 C C . GLU A 1 413 ? 9.357 62.289 32.728 1.00 59.68 419 GLU A C 1
ATOM 3219 O O . GLU A 1 413 ? 9.129 62.706 31.586 1.00 61.42 419 GLU A O 1
ATOM 3225 N N . HIS A 1 414 ? 8.491 61.523 33.392 1.00 50.68 420 HIS A N 1
ATOM 3226 C CA . HIS A 1 414 ? 7.226 61.082 32.817 1.00 42.65 420 HIS A CA 1
ATOM 3227 C C . HIS A 1 414 ? 6.019 61.705 33.506 1.00 40.35 420 HIS A C 1
ATOM 3228 O O . HIS A 1 414 ? 4.887 61.290 33.240 1.00 39.81 420 HIS A O 1
ATOM 3235 N N . ALA A 1 415 ? 6.233 62.689 34.377 1.00 43.65 421 ALA A N 1
ATOM 3236 C CA . ALA A 1 415 ? 5.156 63.230 35.199 1.00 42.02 421 ALA A CA 1
ATOM 3237 C C . ALA A 1 415 ? 4.045 63.815 34.335 1.00 38.23 421 ALA A C 1
ATOM 3238 O O . ALA A 1 415 ? 4.291 64.679 33.488 1.00 39.62 421 ALA A O 1
ATOM 3240 N N . GLY A 1 416 ? 2.822 63.336 34.552 1.00 34.98 422 GLY A N 1
ATOM 3241 C CA . GLY A 1 416 ? 1.661 63.880 33.880 1.00 34.69 422 GLY A CA 1
ATOM 3242 C C . GLY A 1 416 ? 1.397 63.352 32.489 1.00 33.88 422 GLY A C 1
ATOM 3243 O O . GLY A 1 416 ? 0.542 63.907 31.790 1.00 31.97 422 GLY A O 1
ATOM 3244 N N . MET A 1 417 ? 2.096 62.307 32.059 1.00 32.25 423 MET A N 1
ATOM 3245 C CA . MET A 1 417 ? 1.845 61.742 30.744 1.00 32.69 423 MET A CA 1
ATOM 3246 C C . MET A 1 417 ? 0.641 60.804 30.789 1.00 29.23 423 MET A C 1
ATOM 3247 O O . MET A 1 417 ? 0.221 60.339 31.852 1.00 24.22 423 MET A O 1
ATOM 3252 N N . LEU A 1 418 ? 0.080 60.534 29.613 1.00 26.49 424 LEU A N 1
ATOM 3253 C CA . LEU A 1 418 ? -1.051 59.624 29.492 1.00 27.58 424 LEU A CA 1
ATOM 3254 C C . LEU A 1 418 ? -0.534 58.208 29.272 1.00 26.11 424 LEU A C 1
ATOM 3255 O O . LEU A 1 418 ? 0.103 57.924 28.251 1.00 26.98 424 LEU A O 1
ATOM 3260 N N . LEU A 1 419 ? -0.812 57.322 30.224 1.00 23.58 425 LEU A N 1
ATOM 3261 C CA . LEU A 1 419 ? -0.368 55.938 30.133 1.00 23.19 425 LEU A CA 1
ATOM 3262 C C . LEU A 1 419 ? -1.281 55.165 29.190 1.00 26.25 425 LEU A C 1
ATOM 3263 O O . LEU A 1 419 ? -2.475 54.998 29.467 1.00 23.27 425 LEU A O 1
ATOM 3268 N N . VAL A 1 420 ? -0.723 54.698 28.077 1.00 24.50 426 VAL A N 1
ATOM 3269 C CA . VAL A 1 420 ? -1.436 53.868 27.112 1.00 24.45 426 VAL A CA 1
ATOM 3270 C C . VAL A 1 420 ? -0.863 52.462 27.206 1.00 23.08 426 VAL A C 1
ATOM 3271 O O . VAL A 1 420 ? 0.336 52.256 26.980 1.00 24.88 426 VAL A O 1
ATOM 3275 N N . VAL A 1 421 ? -1.712 51.495 27.542 1.00 23.67 427 VAL A N 1
ATOM 3276 C CA . VAL A 1 421 ? -1.289 50.121 27.784 1.00 20.08 427 VAL A CA 1
ATOM 3277 C C . VAL A 1 421 ? -1.801 49.240 26.655 1.00 23.73 427 VAL A C 1
ATOM 3278 O O . VAL A 1 421 ? -2.999 49.245 26.346 1.00 22.43 427 VAL A O 1
ATOM 3282 N N . SER A 1 422 ? -0.895 48.486 26.044 1.00 20.75 428 SER A N 1
ATOM 3283 C CA . SER A 1 422 ? -1.249 47.433 25.107 1.00 22.29 428 SER A CA 1
ATOM 3284 C C . SER A 1 422 ? -1.257 46.094 25.833 1.00 21.77 428 SER A C 1
ATOM 3285 O O . SER A 1 422 ? -0.528 45.895 26.808 1.00 24.88 428 SER A O 1
ATOM 3288 N N . TYR A 1 423 ? -2.097 45.177 25.360 1.00 23.07 429 TYR A N 1
ATOM 3289 C CA . TYR A 1 423 ? -2.134 43.841 25.938 1.00 23.12 429 TYR A CA 1
ATOM 3290 C C . TYR A 1 423 ? -2.455 42.828 24.849 1.00 24.48 429 TYR A C 1
ATOM 3291 O O . TYR A 1 423 ? -3.151 43.135 23.876 1.00 23.64 429 TYR A O 1
ATOM 3300 N N . ALA A 1 424 ? -1.927 41.618 25.023 1.00 22.36 430 ALA A N 1
ATOM 3301 C CA . ALA A 1 424 ? -2.062 40.563 24.026 1.00 24.31 430 ALA A CA 1
ATOM 3302 C C . ALA A 1 424 ? -3.452 39.944 24.113 1.00 27.44 430 ALA A C 1
ATOM 3303 O O . ALA A 1 424 ? -3.816 39.358 25.139 1.00 24.54 430 ALA A O 1
ATOM 3305 N N . TRP A 1 425 ? -4.219 40.063 23.034 1.00 26.26 431 TRP A N 1
ATOM 3306 C CA . TRP A 1 425 ? -5.605 39.629 22.982 1.00 23.19 431 TRP A CA 1
ATOM 3307 C C . TRP A 1 425 ? -5.752 38.441 22.027 1.00 28.18 431 TRP A C 1
ATOM 3308 O O . TRP A 1 425 ? -4.766 37.862 21.554 1.00 25.03 431 TRP A O 1
ATOM 3319 N N . ASP A 1 426 ? -7.002 38.075 21.750 1.00 26.61 432 ASP A N 1
ATOM 3320 C CA . ASP A 1 426 ? -7.346 36.982 20.855 1.00 25.12 432 ASP A CA 1
ATOM 3321 C C . ASP A 1 426 ? -8.496 37.430 19.967 1.00 25.87 432 ASP A C 1
ATOM 3322 O O . ASP A 1 426 ? -9.391 38.152 20.416 1.00 26.33 432 ASP A O 1
ATOM 3327 N N . GLY A 1 427 ? -8.469 36.999 18.705 1.00 24.06 433 GLY A N 1
ATOM 3328 C CA . GLY A 1 427 ? -9.509 37.390 17.770 1.00 22.54 433 GLY A CA 1
ATOM 3329 C C . GLY A 1 427 ? -10.846 36.721 18.011 1.00 26.00 433 GLY A C 1
ATOM 3330 O O . GLY A 1 427 ? -11.872 37.225 17.543 1.00 25.38 433 GLY A O 1
ATOM 3331 N N . ASN A 1 428 ? -10.863 35.604 18.737 1.00 24.94 434 ASN A N 1
ATOM 3332 C CA . ASN A 1 428 ? -12.080 34.829 18.946 1.00 23.03 434 ASN A CA 1
ATOM 3333 C C . ASN A 1 428 ? -12.431 34.720 20.427 1.00 22.68 434 ASN A C 1
ATOM 3334 O O . ASN A 1 428 ? -12.979 33.709 20.869 1.00 25.34 434 ASN A O 1
ATOM 3339 N N . ALA A 1 429 ? -12.130 35.754 21.208 1.00 23.26 435 ALA A N 1
ATOM 3340 C CA . ALA A 1 429 ? -12.401 35.703 22.635 1.00 24.48 435 ALA A CA 1
ATOM 3341 C C . ALA A 1 429 ? -12.761 37.090 23.142 1.00 22.51 435 ALA A C 1
ATOM 3342 O O . ALA A 1 429 ? -12.305 38.104 22.608 1.00 24.25 435 ALA A O 1
ATOM 3344 N N . LEU A 1 430 ? -13.595 37.118 24.178 1.00 23.65 436 LEU A N 1
ATOM 3345 C CA . LEU A 1 430 ? -13.862 38.349 24.892 1.00 24.47 436 LEU A CA 1
ATOM 3346 C C . LEU A 1 430 ? -12.608 38.777 25.651 1.00 25.04 436 LEU A C 1
ATOM 3347 O O . LEU A 1 430 ? -11.689 37.977 25.844 1.00 25.32 436 LEU A O 1
ATOM 3352 N N . PRO A 1 431 ? -12.532 40.042 26.064 1.00 25.78 437 PRO A N 1
ATOM 3353 C CA . PRO A 1 431 ? -11.393 40.480 26.880 1.00 25.22 437 PRO A CA 1
ATOM 3354 C C . PRO A 1 431 ? -11.198 39.581 28.092 1.00 26.27 437 PRO A C 1
ATOM 3355 O O . PRO A 1 431 ? -12.119 39.356 28.880 1.00 23.63 437 PRO A O 1
ATOM 3359 N N . GLY A 1 432 ? -9.981 39.049 28.226 1.00 25.96 438 GLY A N 1
ATOM 3360 C CA . GLY A 1 432 ? -9.630 38.122 29.278 1.00 28.59 438 GLY A CA 1
ATOM 3361 C C . GLY A 1 432 ? -9.481 36.689 28.805 1.00 26.65 438 GLY A C 1
ATOM 3362 O O . GLY A 1 432 ? -8.669 35.943 29.368 1.00 28.30 438 GLY A O 1
ATOM 3363 N N . ASN A 1 433 ? -10.248 36.293 27.786 1.00 26.97 439 ASN A N 1
ATOM 3364 C CA . ASN A 1 433 ? -10.192 34.946 27.227 1.00 24.15 439 ASN A CA 1
ATOM 3365 C C . ASN A 1 433 ? -10.437 33.896 28.304 1.00 26.10 439 ASN A C 1
ATOM 3366 O O . ASN A 1 433 ? -11.563 33.746 28.789 1.00 26.87 439 ASN A O 1
ATOM 3371 N N . GLU A 1 434 ? -9.383 33.172 28.691 1.00 26.35 440 GLU A N 1
ATOM 3372 C CA . GLU A 1 434 ? -9.488 32.168 29.745 1.00 27.82 440 GLU A CA 1
ATOM 3373 C C . GLU A 1 434 ? -9.879 32.765 31.090 1.00 29.87 440 GLU A C 1
ATOM 3374 O O . GLU A 1 434 ? -10.154 32.009 32.029 1.00 33.54 440 GLU A O 1
ATOM 3380 N N . PHE A 1 435 ? -9.891 34.096 31.203 1.00 28.82 441 PHE A N 1
ATOM 3381 C CA . PHE A 1 435 ? -10.424 34.765 32.385 1.00 30.40 441 PHE A CA 1
ATOM 3382 C C . PHE A 1 435 ? -11.831 34.278 32.709 1.00 29.50 441 PHE A C 1
ATOM 3383 O O . PHE A 1 435 ? -12.208 34.172 33.882 1.00 28.75 441 PHE A O 1
ATOM 3391 N N . TRP A 1 436 ? -12.615 33.958 31.679 1.00 28.28 442 TRP A N 1
ATOM 3392 C CA . TRP A 1 436 ? -13.981 33.484 31.859 1.00 30.22 442 TRP A CA 1
ATOM 3393 C C . TRP A 1 436 ? -14.058 32.008 32.225 1.00 32.84 442 TRP A C 1
ATOM 3394 O O . TRP A 1 436 ? -15.157 31.514 32.501 1.00 29.13 442 TRP A O 1
ATOM 3405 N N . MET A 1 437 ? -12.932 31.296 32.231 1.00 33.13 443 MET A N 1
ATOM 3406 C CA . MET A 1 437 ? -12.867 29.925 32.720 1.00 32.28 443 MET A CA 1
ATOM 3407 C C . MET A 1 437 ? -12.083 29.833 34.026 1.00 33.58 443 MET A C 1
ATOM 3408 O O . MET A 1 437 ? -11.471 28.802 34.319 1.00 38.81 443 MET A O 1
ATOM 3413 N N . LYS A 1 438 ? -12.083 30.917 34.804 1.00 34.15 444 LYS A N 1
ATOM 3414 C CA . LYS A 1 438 ? -11.462 30.989 36.127 1.00 34.41 444 LYS A CA 1
ATOM 3415 C C . LYS A 1 438 ? -9.948 30.798 36.084 1.00 35.05 444 LYS A C 1
ATOM 3416 O O . LYS A 1 438 ? -9.327 30.524 37.117 1.00 37.74 444 LYS A O 1
ATOM 3422 N N . MET A 1 439 ? -9.336 30.941 34.912 1.00 33.19 445 MET A N 1
ATOM 3423 C CA . MET A 1 439 ? -7.880 30.936 34.779 1.00 34.78 445 MET A CA 1
ATOM 3424 C C . MET A 1 439 ? -7.447 32.396 34.682 1.00 37.66 445 MET A C 1
ATOM 3425 O O . MET A 1 439 ? -7.612 33.037 33.641 1.00 36.85 445 MET A O 1
ATOM 3430 N N . LEU A 1 440 ? -6.892 32.918 35.776 1.00 34.68 446 LEU A N 1
ATOM 3431 C CA . LEU A 1 440 ? -6.715 34.351 35.957 1.00 31.91 446 LEU A CA 1
ATOM 3432 C C . LEU A 1 440 ? -5.296 34.841 35.696 1.00 31.92 446 LEU A C 1
ATOM 3433 O O . LEU A 1 440 ? -5.096 36.056 35.563 1.00 35.96 446 LEU A O 1
ATOM 3438 N N . GLN A 1 441 ? -4.313 33.935 35.616 1.00 30.91 447 GLN A N 1
ATOM 3439 C CA . GLN A 1 441 ? -2.898 34.297 35.650 1.00 32.51 447 GLN A CA 1
ATOM 3440 C C . GLN A 1 441 ? -2.066 33.483 34.671 1.00 33.47 447 GLN A C 1
ATOM 3441 O O . GLN A 1 441 ? -0.882 33.225 34.924 1.00 34.71 447 GLN A O 1
ATOM 3447 N N . SER A 1 442 ? -2.649 33.085 33.542 1.00 31.91 448 SER A N 1
ATOM 3448 C CA . SER A 1 442 ? -1.938 32.255 32.578 1.00 33.42 448 SER A CA 1
ATOM 3449 C C . SER A 1 442 ? -1.387 33.033 31.394 1.00 34.01 448 SER A C 1
ATOM 3450 O O . SER A 1 442 ? -0.357 32.639 30.843 1.00 32.23 448 SER A O 1
ATOM 3453 N N . THR A 1 443 ? -2.045 34.118 30.979 1.00 27.01 449 THR A N 1
ATOM 3454 C CA . THR A 1 443 ? -1.543 34.968 29.905 1.00 30.65 449 THR A CA 1
ATOM 3455 C C . THR A 1 443 ? -1.762 36.427 30.283 1.00 28.12 449 THR A C 1
ATOM 3456 O O . THR A 1 443 ? -2.342 36.742 31.326 1.00 30.20 449 THR A O 1
ATOM 3460 N N . GLY A 1 444 ? -1.288 37.327 29.419 1.00 24.66 450 GLY A N 1
ATOM 3461 C CA . GLY A 1 444 ? -1.580 38.738 29.591 1.00 25.92 450 GLY A CA 1
ATOM 3462 C C . GLY A 1 444 ? -3.029 39.091 29.333 1.00 27.10 450 GLY A C 1
ATOM 3463 O O . GLY A 1 444 ? -3.504 40.119 29.827 1.00 26.16 450 GLY A O 1
ATOM 3464 N N . ASP A 1 445 ? -3.739 38.259 28.569 1.00 26.42 451 ASP A N 1
ATOM 3465 C CA . ASP A 1 445 ? -5.163 38.482 28.343 1.00 26.72 451 ASP A CA 1
ATOM 3466 C C . ASP A 1 445 ? -5.946 38.365 29.645 1.00 26.94 451 ASP A C 1
ATOM 3467 O O . ASP A 1 445 ? -6.710 39.266 30.009 1.00 28.75 451 ASP A O 1
ATOM 3472 N N . SER A 1 446 ? -5.763 37.254 30.365 1.00 27.83 452 SER A N 1
ATOM 3473 C CA . SER A 1 446 ? -6.488 37.053 31.615 1.00 27.49 452 SER A CA 1
ATOM 3474 C C . SER A 1 446 ? -6.006 37.998 32.708 1.00 26.58 452 SER A C 1
ATOM 3475 O O . SER A 1 446 ? -6.796 38.395 33.573 1.00 26.39 452 SER A O 1
ATOM 3478 N N . SER A 1 447 ? -4.723 38.367 32.691 1.00 26.86 453 SER A N 1
ATOM 3479 C CA . SER A 1 447 ? -4.210 39.285 33.703 1.00 23.90 453 SER A CA 1
ATOM 3480 C C . SER A 1 447 ? -4.739 40.698 33.499 1.00 25.05 453 SER A C 1
ATOM 3481 O O . SER A 1 447 ? -4.931 41.433 34.475 1.00 25.76 453 SER A O 1
ATOM 3484 N N . THR A 1 448 ? -4.983 41.096 32.248 1.00 21.50 454 THR A N 1
ATOM 3485 C CA . THR A 1 448 ? -5.515 42.430 31.990 1.00 24.82 454 THR A CA 1
ATOM 3486 C C . THR A 1 448 ? -6.960 42.549 32.461 1.00 22.91 454 THR A C 1
ATOM 3487 O O . THR A 1 448 ? -7.336 43.551 33.080 1.00 24.27 454 THR A O 1
ATOM 3491 N N . ALA A 1 449 ? -7.782 41.533 32.186 1.00 21.57 455 ALA A N 1
ATOM 3492 C CA . ALA A 1 449 ? -9.172 41.558 32.630 1.00 25.93 45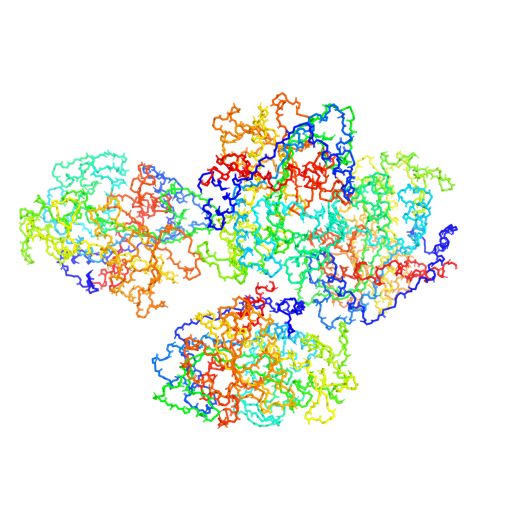5 ALA A CA 1
ATOM 3493 C C . ALA A 1 449 ? -9.298 41.502 34.146 1.00 24.84 455 ALA A C 1
ATOM 3494 O O . ALA A 1 449 ? -10.369 41.814 34.678 1.00 21.54 455 ALA A O 1
ATOM 3496 N N . CYS A 1 450 ? -8.239 41.104 34.850 1.00 24.90 456 CYS A N 1
ATOM 3497 C CA . CYS A 1 450 ? -8.218 41.128 36.305 1.00 23.61 456 CYS A CA 1
ATOM 3498 C C . CYS A 1 450 ? -7.717 42.451 36.867 1.00 23.36 456 CYS A C 1
ATOM 3499 O O . CYS A 1 450 ? -7.810 42.665 38.081 1.00 24.26 456 CYS A O 1
ATOM 3502 N N . SER A 1 451 ? -7.201 43.344 36.021 1.00 20.51 457 SER A N 1
ATOM 3503 C CA . SER A 1 451 ? -6.600 44.586 36.479 1.00 25.33 457 SER A CA 1
ATOM 3504 C C . SER A 1 451 ? -7.205 45.837 35.857 1.00 25.16 457 SER A C 1
ATOM 3505 O O . SER A 1 451 ? -6.893 46.942 36.316 1.00 26.51 457 SER A O 1
ATOM 3508 N N . THR A 1 452 ? -8.040 45.705 34.826 1.00 21.50 458 THR A N 1
ATOM 3509 C CA . THR A 1 452 ? -8.693 46.860 34.220 1.00 22.84 458 THR A CA 1
ATOM 3510 C C . THR A 1 452 ? -10.199 46.638 34.147 1.00 24.57 458 THR A C 1
ATOM 3511 O O . THR A 1 452 ? -10.725 45.708 34.765 1.00 25.98 458 THR A O 1
ATOM 3515 N N . LEU A 1 453 ? -10.901 47.483 33.391 1.00 22.33 459 LEU A N 1
ATOM 3516 C CA . LEU A 1 453 ? -12.345 47.370 33.226 1.00 26.88 459 LEU A CA 1
ATOM 3517 C C . LEU A 1 453 ? -12.730 46.830 31.852 1.00 26.54 459 LEU A C 1
ATOM 3518 O O . LEU A 1 453 ? -13.857 47.051 31.398 1.00 28.19 459 LEU A O 1
ATOM 3523 N N . VAL A 1 454 ? -11.816 46.121 31.184 1.00 23.66 460 VAL A N 1
ATOM 3524 C CA . VAL A 1 454 ? -12.092 45.648 29.830 1.00 22.66 460 VAL A CA 1
ATOM 3525 C C . VAL A 1 454 ? -13.193 44.596 29.828 1.00 23.54 460 VAL A C 1
ATOM 3526 O O . VAL A 1 454 ? -13.930 44.466 28.843 1.00 27.85 460 VAL A O 1
ATOM 3530 N N . ALA A 1 455 ? -13.330 43.833 30.917 1.00 23.91 461 ALA A N 1
ATOM 3531 C CA . ALA A 1 455 ? -14.348 42.790 30.973 1.00 23.39 461 ALA A CA 1
ATOM 3532 C C . ALA A 1 455 ? -15.761 43.353 30.892 1.00 25.93 461 ALA A C 1
ATOM 3533 O O . ALA A 1 455 ? -16.704 42.597 30.633 1.00 22.97 461 ALA A O 1
ATOM 3535 N N . GLU A 1 456 ? -15.928 44.653 31.107 1.00 31.11 462 GLU A N 1
ATOM 3536 C CA . GLU A 1 456 ? -17.211 45.327 30.949 1.00 29.16 462 GLU A CA 1
ATOM 3537 C C . GLU A 1 456 ? -17.202 46.377 29.851 1.00 27.63 462 GLU A C 1
ATOM 3538 O O . GLU A 1 456 ? -18.173 46.483 29.099 1.00 30.11 462 GLU A O 1
ATOM 3544 N N . LEU A 1 457 ? -16.125 47.157 29.737 1.00 27.59 463 LEU A N 1
ATOM 3545 C CA . LEU A 1 457 ? -16.104 48.269 28.792 1.00 28.30 463 LEU A CA 1
ATOM 3546 C C . LEU A 1 457 ? -15.773 47.804 27.379 1.00 26.15 463 LEU A C 1
ATOM 3547 O O . LEU A 1 457 ? -16.306 48.348 26.405 1.00 25.98 463 LEU A O 1
ATOM 3552 N N . HIS A 1 458 ? -14.895 46.811 27.245 1.00 26.03 464 HIS A N 1
ATOM 3553 C CA . HIS A 1 458 ? -14.589 46.213 25.954 1.00 27.58 464 HIS A CA 1
ATOM 3554 C C . HIS A 1 458 ? -15.472 45.006 25.653 1.00 26.56 464 HIS A C 1
ATOM 3555 O O . HIS A 1 458 ? -15.133 44.201 24.778 1.00 25.89 464 HIS A O 1
ATOM 3562 N N . ASN A 1 459 ? -16.592 44.866 26.363 1.00 25.14 465 ASN A N 1
ATOM 3563 C CA . ASN A 1 459 ? -17.497 43.742 26.182 1.00 28.68 465 ASN A CA 1
ATOM 3564 C C . ASN A 1 459 ? -18.706 44.195 25.382 1.00 26.34 465 ASN A C 1
ATOM 3565 O O . ASN A 1 459 ? -19.468 45.049 25.864 1.00 24.12 465 ASN A O 1
ATOM 3570 N N . PRO A 1 460 ? -18.931 43.665 24.175 1.00 25.63 466 PRO A N 1
ATOM 3571 C CA . PRO A 1 460 ? -20.083 44.106 23.373 1.00 23.53 466 PRO A CA 1
ATOM 3572 C C . PRO A 1 460 ? -21.426 43.632 23.905 1.00 24.23 466 PRO A C 1
ATOM 3573 O O . PRO A 1 460 ? -22.461 44.026 23.355 1.00 27.15 466 PRO A O 1
ATOM 3577 N N . TYR A 1 461 ? -21.448 42.797 24.944 1.00 25.59 467 TYR A N 1
ATOM 3578 C CA . TYR A 1 461 ? -22.693 42.423 25.600 1.00 25.54 467 TYR A CA 1
ATOM 3579 C C . TYR A 1 461 ? -23.038 43.336 26.767 1.00 24.55 467 TYR A C 1
ATOM 3580 O O . TYR A 1 461 ? -24.205 43.389 27.172 1.00 22.50 467 TYR A O 1
ATOM 3589 N N . ILE A 1 462 ? -22.054 44.048 27.314 1.00 27.56 468 ILE A N 1
ATOM 3590 C CA . ILE A 1 462 ? -22.254 44.953 28.444 1.00 28.54 468 ILE A CA 1
ATOM 3591 C C . ILE A 1 462 ? -22.215 46.412 27.995 1.00 25.77 468 ILE A C 1
ATOM 3592 O O . ILE A 1 462 ? -23.176 47.157 28.190 1.00 27.45 468 ILE A O 1
ATOM 3597 N N . ASN A 1 463 ? -21.105 46.838 27.390 1.00 23.30 469 ASN A N 1
ATOM 3598 C CA . ASN A 1 463 ? -20.993 48.185 26.829 1.00 24.55 469 ASN A CA 1
ATOM 3599 C C . ASN A 1 463 ? -21.524 48.167 25.394 1.00 27.42 469 ASN A C 1
ATOM 3600 O O . ASN A 1 463 ? -20.792 48.297 24.412 1.00 26.90 469 ASN A O 1
ATOM 3605 N N . THR A 1 464 ? -22.846 48.007 25.294 1.00 30.05 470 THR A N 1
ATOM 3606 C CA . THR A 1 464 ? -23.471 47.766 23.997 1.00 27.55 470 THR A CA 1
ATOM 3607 C C . THR A 1 464 ? -23.498 49.015 23.125 1.00 27.67 470 THR A C 1
ATOM 3608 O O . THR A 1 464 ? -23.516 48.905 21.893 1.00 28.62 470 THR A O 1
ATOM 3612 N N . LYS A 1 465 ? -23.505 50.202 23.731 1.00 27.51 471 LYS A N 1
ATOM 3613 C CA . LYS A 1 465 ? -23.648 51.423 22.944 1.00 26.24 471 LYS A CA 1
ATOM 3614 C C . LYS A 1 465 ? -22.361 51.791 22.217 1.00 29.30 471 LYS A C 1
ATOM 3615 O O . LYS A 1 465 ? -22.397 52.169 21.041 1.00 25.54 471 LYS A O 1
ATOM 3621 N N . PHE A 1 466 ? -21.219 51.689 22.894 1.00 28.75 472 PHE A N 1
ATOM 3622 C CA . PHE A 1 466 ? -19.956 52.153 22.338 1.00 25.34 472 PHE A CA 1
ATOM 3623 C C . PHE A 1 466 ? -19.041 51.036 21.867 1.00 26.29 472 PHE A C 1
ATOM 3624 O O . PHE A 1 466 ? -18.095 51.311 21.125 1.00 26.11 472 PHE A O 1
ATOM 3632 N N . CYS A 1 467 ? -19.300 49.796 22.265 1.00 24.86 473 CYS A N 1
ATOM 3633 C CA . CYS A 1 467 ? -18.537 48.652 21.768 1.00 27.69 473 CYS A CA 1
ATOM 3634 C C . CYS A 1 467 ? -19.401 47.845 20.801 1.00 28.82 473 CYS A C 1
ATOM 3635 O O . CYS A 1 467 ? -19.829 46.724 21.080 1.00 26.76 473 CYS A O 1
ATOM 3638 N N . ASN A 1 468 ? -19.667 48.459 19.643 1.00 27.81 474 ASN A N 1
ATOM 3639 C CA . ASN A 1 468 ? -20.348 47.781 18.552 1.00 26.96 474 ASN A CA 1
ATOM 3640 C C . ASN A 1 468 ? -19.755 48.282 17.242 1.00 25.71 474 ASN A C 1
ATOM 3641 O O . ASN A 1 468 ? -18.922 49.192 17.224 1.00 21.97 474 ASN A O 1
ATOM 3646 N N . GLY A 1 469 ? -20.188 47.679 16.132 1.00 26.02 475 GLY A N 1
ATOM 3647 C CA . GLY A 1 469 ? -19.658 48.071 14.831 1.00 26.88 475 GLY A CA 1
ATOM 3648 C C . GLY A 1 469 ? -20.015 49.496 14.457 1.00 27.53 475 GLY A C 1
ATOM 3649 O O . GLY A 1 469 ? -19.245 50.181 13.781 1.00 25.16 475 GLY A O 1
ATOM 3650 N N . GLY A 1 470 ? -21.188 49.962 14.895 1.00 29.81 476 GLY A N 1
ATOM 3651 C CA . GLY A 1 470 ? -21.608 51.334 14.644 1.00 27.17 476 GLY A CA 1
ATOM 3652 C C . GLY A 1 470 ? -20.698 52.383 15.245 1.00 25.64 476 GLY A C 1
ATOM 3653 O O . GLY A 1 470 ? -20.828 53.562 14.897 1.00 27.40 476 GLY A O 1
ATOM 3654 N N . ASN A 1 471 ? -19.789 51.989 16.137 1.00 24.48 477 ASN A N 1
ATOM 3655 C CA . ASN A 1 471 ? -18.785 52.884 16.695 1.00 23.86 477 ASN A CA 1
ATOM 3656 C C . ASN A 1 471 ? -17.381 52.535 16.214 1.00 23.96 477 ASN A C 1
ATOM 3657 O O . ASN A 1 471 ? -16.400 52.844 16.897 1.00 25.86 477 ASN A O 1
ATOM 3662 N N . LEU A 1 472 ? -17.268 51.890 15.055 1.00 22.87 478 LEU A N 1
ATOM 3663 C CA . LEU A 1 472 ? -15.962 51.521 14.527 1.00 25.94 478 LEU A CA 1
ATOM 3664 C C . LEU A 1 472 ? -15.148 52.766 14.205 1.00 24.26 478 LEU A C 1
ATOM 3665 O O . LEU A 1 472 ? -15.645 53.706 13.578 1.00 24.80 478 LEU A O 1
ATOM 3670 N N . HIS A 1 473 ? -13.896 52.775 14.647 1.00 23.04 479 HIS A N 1
ATOM 3671 C CA . HIS A 1 473 ? -12.961 53.846 14.343 1.00 25.22 479 HIS A CA 1
ATOM 3672 C C . HIS A 1 473 ? -11.865 53.310 13.433 1.00 25.20 479 HIS A C 1
ATOM 3673 O O . HIS A 1 473 ? -11.433 52.162 13.576 1.00 24.99 479 HIS A O 1
ATOM 3680 N N . ILE A 1 474 ? -11.428 54.138 12.489 1.00 27.46 480 ILE A N 1
ATOM 3681 C CA . ILE A 1 474 ? -10.439 53.750 11.491 1.00 27.94 480 ILE A CA 1
ATOM 3682 C C . ILE A 1 474 ? -9.132 54.465 11.797 1.00 27.51 480 ILE A C 1
ATOM 3683 O O . ILE A 1 474 ? -9.100 55.697 11.905 1.00 30.42 480 ILE A O 1
ATOM 3688 N N . ALA A 1 475 ? -8.058 53.693 11.938 1.00 26.01 481 ALA A N 1
ATOM 3689 C CA . ALA A 1 475 ? -6.720 54.243 12.138 1.00 28.43 481 ALA A CA 1
ATOM 3690 C C . ALA A 1 475 ? -6.082 54.428 10.768 1.00 29.02 481 ALA A C 1
ATOM 3691 O O . ALA A 1 475 ? -5.576 53.475 10.170 1.00 25.07 481 ALA A O 1
ATOM 3693 N N . SER A 1 476 ? -6.117 55.658 10.262 1.00 30.93 482 SER A N 1
ATOM 3694 C CA . SER A 1 476 ? -5.513 55.986 8.980 1.00 31.77 482 SER A CA 1
ATOM 3695 C C . SER A 1 476 ? -4.273 56.831 9.213 1.00 32.97 482 SER A C 1
ATOM 3696 O O . SER A 1 476 ? -4.362 57.869 9.885 1.00 34.60 482 SER A O 1
ATOM 3699 N N . PRO A 1 477 ? -3.105 56.432 8.703 1.00 32.99 483 PRO A N 1
ATOM 3700 C CA . PRO A 1 477 ? -1.919 57.291 8.852 1.00 32.97 483 PRO A CA 1
ATOM 3701 C C . PRO A 1 477 ? -2.112 58.675 8.261 1.00 33.89 483 PRO A C 1
ATOM 3702 O O . PRO A 1 477 ? -1.557 59.648 8.785 1.00 37.12 483 PRO A O 1
ATOM 3706 N N . GLU A 1 478 ? -2.902 58.797 7.196 1.00 38.84 484 GLU A N 1
ATOM 3707 C CA . GLU A 1 478 ? -3.137 60.100 6.585 1.00 40.89 484 GLU A CA 1
ATOM 3708 C C . GLU A 1 478 ? -4.105 60.941 7.410 1.00 33.16 484 GLU A C 1
ATOM 3709 O O . GLU A 1 478 ? -3.818 62.100 7.727 1.00 39.33 484 GLU A O 1
ATOM 3715 N N . HIS A 1 479 ? -5.254 60.372 7.767 1.00 35.09 485 HIS A N 1
ATOM 3716 C CA . HIS A 1 479 ? -6.330 61.117 8.406 1.00 38.24 485 HIS A CA 1
ATOM 3717 C C . HIS A 1 479 ? -6.389 60.921 9.916 1.00 36.20 485 HIS A C 1
ATOM 3718 O O . HIS A 1 479 ? -7.314 61.431 10.555 1.00 37.05 485 HIS A O 1
ATOM 3725 N N . GLY A 1 480 ? -5.432 60.204 10.501 1.00 34.76 486 GLY A N 1
ATOM 3726 C CA . GLY A 1 480 ? -5.454 59.975 11.933 1.00 32.59 486 GLY A CA 1
ATOM 3727 C C . GLY A 1 480 ? -6.443 58.885 12.319 1.00 35.54 486 GLY A C 1
ATOM 3728 O O . GLY A 1 480 ? -6.726 57.963 11.551 1.00 31.86 486 GLY A O 1
ATOM 3729 N N . VAL A 1 481 ? -6.971 59.000 13.534 1.00 31.55 487 VAL A N 1
ATOM 3730 C CA . VAL A 1 481 ? -7.988 58.086 14.041 1.00 30.23 487 VAL A CA 1
ATOM 3731 C C . VAL A 1 481 ? -9.333 58.796 13.972 1.00 32.77 487 VAL A C 1
ATOM 3732 O O . VAL A 1 481 ? -9.552 59.799 14.662 1.00 38.41 487 VAL A O 1
ATOM 3736 N N . LEU A 1 482 ? -10.231 58.281 13.136 1.00 24.98 488 LEU A N 1
ATOM 3737 C CA . LEU A 1 482 ? -11.537 58.884 12.922 1.00 29.37 488 LEU A CA 1
ATOM 3738 C C . LEU A 1 482 ? -12.624 57.829 13.056 1.00 30.54 488 LEU A C 1
ATOM 3739 O O . LEU A 1 482 ? -12.386 56.638 12.836 1.00 29.42 488 LEU A O 1
ATOM 3744 N N . HIS A 1 483 ? -13.822 58.281 13.416 1.00 29.88 489 HIS A N 1
ATOM 3745 C CA . HIS A 1 483 ? -14.989 57.415 13.346 1.00 28.29 489 HIS A CA 1
ATOM 3746 C C . HIS A 1 483 ? -15.227 56.990 11.901 1.00 27.37 489 HIS A C 1
ATOM 3747 O O . HIS A 1 483 ? -14.874 57.702 10.957 1.00 30.00 489 HIS A O 1
ATOM 3754 N N . ILE A 1 484 ? -15.829 55.809 11.736 1.00 26.85 490 ILE A N 1
ATOM 3755 C CA . ILE A 1 484 ? -16.022 55.242 10.402 1.00 25.14 490 ILE A CA 1
ATOM 3756 C C . ILE A 1 484 ? -16.816 56.187 9.509 1.00 30.28 490 ILE A C 1
ATOM 3757 O O . ILE A 1 484 ? -16.597 56.235 8.292 1.00 32.31 490 ILE A O 1
ATOM 3762 N N . ALA A 1 485 ? -17.731 56.968 10.091 1.00 30.63 491 ALA A N 1
ATOM 3763 C CA . ALA A 1 485 ? -18.516 57.903 9.291 1.00 32.53 491 ALA A CA 1
ATOM 3764 C C . ALA A 1 485 ? -17.649 59.025 8.733 1.00 34.87 491 ALA A C 1
ATOM 3765 O O . ALA A 1 485 ? -17.801 59.411 7.568 1.00 33.81 491 ALA A O 1
ATOM 3767 N N . GLU A 1 486 ? -16.735 59.562 9.544 1.00 32.00 492 GLU A N 1
ATOM 3768 C CA . GLU A 1 486 ? -15.879 60.640 9.057 1.00 36.32 492 GLU A CA 1
ATOM 3769 C C . GLU A 1 486 ? -14.820 60.130 8.091 1.00 35.84 492 GLU A C 1
ATOM 3770 O O . GLU A 1 486 ? -14.490 60.814 7.115 1.00 40.28 492 GLU A O 1
ATOM 3776 N N . TYR A 1 487 ? -14.269 58.943 8.344 1.00 32.45 493 TYR A N 1
ATOM 3777 C CA . TYR A 1 487 ? -13.323 58.376 7.391 1.00 34.79 493 TYR A CA 1
ATOM 3778 C C . TYR A 1 487 ? -13.988 58.130 6.044 1.00 36.49 493 TYR A C 1
ATOM 3779 O O . TYR A 1 487 ? -13.379 58.352 4.990 1.00 37.43 493 TYR A O 1
ATOM 3788 N N . ALA A 1 488 ? -15.239 57.665 6.058 1.00 35.31 494 ALA A N 1
ATOM 3789 C CA . ALA A 1 488 ? -15.951 57.431 4.807 1.00 37.24 494 ALA A CA 1
ATOM 3790 C C . ALA A 1 488 ? -16.243 58.740 4.086 1.00 41.27 494 ALA A C 1
ATOM 3791 O O . ALA A 1 488 ? -16.117 58.821 2.859 1.00 42.81 494 ALA A O 1
ATOM 3793 N N . LYS A 1 489 ? -16.625 59.780 4.832 1.00 39.93 495 LYS A N 1
ATOM 3794 C CA . LYS A 1 489 ? -16.895 61.073 4.211 1.00 41.30 495 LYS A CA 1
ATOM 3795 C C . LYS A 1 489 ? -15.644 61.671 3.582 1.00 44.01 495 LYS A C 1
ATOM 3796 O O . LYS A 1 489 ? -15.740 62.416 2.600 1.00 49.78 495 LYS A O 1
ATOM 3802 N N . ARG A 1 490 ? -14.465 61.357 4.120 1.00 44.81 496 ARG A N 1
ATOM 3803 C CA . ARG A 1 490 ? -13.236 62.024 3.712 1.00 49.45 496 ARG A CA 1
ATOM 3804 C C . ARG A 1 490 ? -12.394 61.219 2.730 1.00 48.83 496 ARG A C 1
ATOM 3805 O O . ARG A 1 490 ? -11.372 61.732 2.259 1.00 53.23 496 ARG A O 1
ATOM 3813 N N . VAL A 1 491 ? -12.783 59.989 2.400 1.00 47.56 497 VAL A N 1
ATOM 3814 C CA . VAL A 1 491 ? -12.084 59.234 1.370 1.00 52.91 497 VAL A CA 1
ATOM 3815 C C . VAL A 1 491 ? -12.966 58.988 0.146 1.00 48.37 497 VAL A C 1
ATOM 3816 O O . VAL A 1 491 ? -12.429 58.714 -0.938 1.00 51.00 497 VAL A O 1
ATOM 3820 N N . ILE A 1 492 ? -14.287 59.096 0.276 1.00 47.82 498 ILE A N 1
ATOM 3821 C CA . ILE A 1 492 ? -15.202 58.962 -0.849 1.00 53.27 498 ILE A CA 1
ATOM 3822 C C . ILE A 1 492 ? -15.248 60.261 -1.646 1.00 52.40 498 ILE A C 1
ATOM 3823 O O . ILE A 1 492 ? -15.553 61.322 -1.101 1.00 52.27 498 ILE A O 1
ATOM 3828 N N . SER B 1 5 ? -16.043 0.118 51.231 1.00 37.31 11 SER B N 1
ATOM 3829 C CA . SER B 1 5 ? -17.054 -0.873 51.578 1.00 39.30 11 SER B CA 1
ATOM 3830 C C . SER B 1 5 ? -18.424 -0.232 51.778 1.00 33.28 11 SER B C 1
ATOM 3831 O O . SER B 1 5 ? -19.431 -0.931 51.875 1.00 36.66 11 SER B O 1
ATOM 3834 N N . TRP B 1 6 ? -18.458 1.100 51.845 1.00 33.46 12 TRP B N 1
ATOM 3835 C CA . TRP B 1 6 ? -19.777 1.708 51.982 1.00 34.86 12 TRP B CA 1
ATOM 3836 C C . TRP B 1 6 ? -20.422 1.888 50.609 1.00 34.50 12 TRP B C 1
ATOM 3837 O O . TRP B 1 6 ? -19.759 2.328 49.665 1.00 33.16 12 TRP B O 1
ATOM 3848 N N . PRO B 1 7 ? -21.717 1.560 50.466 1.00 34.66 13 PRO B N 1
ATOM 3849 C CA . PRO B 1 7 ? -22.558 1.020 51.540 1.00 33.87 13 PRO B CA 1
ATOM 3850 C C . PRO B 1 7 ? -22.423 -0.491 51.699 1.00 32.82 13 PRO B C 1
ATOM 3851 O O . PRO B 1 7 ? -22.120 -1.189 50.731 1.00 31.52 13 PRO B O 1
ATOM 3855 N N . ALA B 1 8 ? -22.639 -0.977 52.919 1.00 33.85 14 ALA B N 1
ATOM 3856 C CA . ALA B 1 8 ? -22.516 -2.401 53.192 1.00 32.82 14 ALA B CA 1
ATOM 3857 C C . ALA B 1 8 ? -23.564 -3.188 52.416 1.00 40.73 14 ALA B C 1
ATOM 3858 O O . ALA B 1 8 ? -24.649 -2.688 52.105 1.00 40.78 14 ALA B O 1
ATOM 3860 N N . VAL B 1 9 ? -23.229 -4.440 52.104 1.00 40.57 15 VAL B N 1
ATOM 3861 C CA . VAL B 1 9 ? -24.116 -5.255 51.282 1.00 41.79 15 VAL B CA 1
ATOM 3862 C C . VAL B 1 9 ? -25.313 -5.756 52.084 1.00 47.07 15 VAL B C 1
ATOM 3863 O O . VAL B 1 9 ? -26.417 -5.884 51.542 1.00 51.13 15 VAL B O 1
ATOM 3867 N N . THR B 1 10 ? -25.129 -6.042 53.371 1.00 45.35 16 THR B N 1
ATOM 3868 C CA . THR B 1 10 ? -26.204 -6.534 54.222 1.00 54.14 16 THR B CA 1
ATOM 3869 C C . THR B 1 10 ? -26.214 -5.750 55.525 1.00 55.08 16 THR B C 1
ATOM 3870 O O . THR B 1 10 ? -25.189 -5.665 56.209 1.00 64.43 16 THR B O 1
ATOM 3872 N N . GLY B 1 11 ? -27.368 -5.184 55.863 1.00 59.56 17 GLY B N 1
ATOM 3873 C CA . GLY B 1 11 ? -27.513 -4.421 57.089 1.00 59.31 17 GLY B CA 1
ATOM 3874 C C . GLY B 1 11 ? -27.799 -2.951 56.855 1.00 58.22 17 GLY B C 1
ATOM 3875 O O . GLY B 1 11 ? -27.098 -2.083 57.374 1.00 56.93 17 GLY B O 1
ATOM 3876 N N . PRO B 1 14 ? -32.617 0.068 54.951 1.00 86.09 20 PRO B N 1
ATOM 3877 C CA . PRO B 1 14 ? -33.811 -0.413 55.650 1.00 85.20 20 PRO B CA 1
ATOM 3878 C C . PRO B 1 14 ? -34.384 0.616 56.637 1.00 84.11 20 PRO B C 1
ATOM 3879 O O . PRO B 1 14 ? -34.317 1.813 56.319 1.00 86.48 20 PRO B O 1
ATOM 3883 N N . HIS B 1 15 ? -34.849 0.171 57.815 1.00 75.74 21 HIS B N 1
ATOM 3884 C CA . HIS B 1 15 ? -35.923 0.802 58.593 1.00 65.19 21 HIS B CA 1
ATOM 3885 C C . HIS B 1 15 ? -36.646 1.935 57.879 1.00 52.49 21 HIS B C 1
ATOM 3886 O O . HIS B 1 15 ? -36.147 3.067 57.828 1.00 52.79 21 HIS B O 1
ATOM 3893 N N . LEU B 1 16 ? -37.833 1.649 57.374 1.00 47.19 22 LEU B N 1
ATOM 3894 C CA . LEU B 1 16 ? -38.738 2.671 56.888 1.00 42.85 22 LEU B CA 1
ATOM 3895 C C . LEU B 1 16 ? -39.631 3.161 58.024 1.00 38.32 22 LEU B C 1
ATOM 3896 O O . LEU B 1 16 ? -39.742 2.528 59.076 1.00 41.09 22 LEU B O 1
ATOM 3901 N N . THR B 1 17 ? -40.264 4.310 57.800 1.00 31.79 23 THR B N 1
ATOM 3902 C CA . THR B 1 17 ? -41.277 4.810 58.718 1.00 32.40 23 THR B CA 1
ATOM 3903 C C . THR B 1 17 ? -42.636 4.213 58.358 1.00 30.57 23 THR B C 1
ATOM 3904 O O . THR B 1 17 ? -42.782 3.491 57.369 1.00 29.61 23 THR B O 1
ATOM 3908 N N . ASN B 1 18 ? -43.648 4.503 59.180 1.00 31.18 24 ASN B N 1
ATOM 3909 C CA . ASN B 1 18 ? -44.996 4.038 58.864 1.00 30.44 24 ASN B CA 1
ATOM 3910 C C . ASN B 1 18 ? -45.491 4.634 57.554 1.00 31.09 24 ASN B C 1
ATOM 3911 O O . ASN B 1 18 ? -46.256 3.990 56.825 1.00 31.17 24 ASN B O 1
ATOM 3916 N N . PHE B 1 19 ? -45.063 5.857 57.240 1.00 31.02 25 PHE B N 1
ATOM 3917 C CA . PHE B 1 19 ? -45.358 6.445 55.938 1.00 29.65 25 PHE B CA 1
ATOM 3918 C C . PHE B 1 19 ? -44.647 5.684 54.827 1.00 27.02 25 PHE B C 1
ATOM 3919 O O . PHE B 1 19 ? -45.278 5.237 53.862 1.00 22.98 25 PHE B O 1
ATOM 3927 N N . GLY B 1 20 ? -43.326 5.531 54.947 1.00 27.57 26 GLY B N 1
ATOM 3928 C CA . GLY B 1 20 ? -42.569 4.843 53.916 1.00 26.32 26 GLY B CA 1
ATOM 3929 C C . GLY B 1 20 ? -42.931 3.379 53.782 1.00 29.50 26 GLY B C 1
ATOM 3930 O O . GLY B 1 20 ? -42.892 2.826 52.680 1.00 31.70 26 GLY B O 1
ATOM 3931 N N . ARG B 1 21 ? -43.285 2.729 54.894 1.00 31.24 27 ARG B N 1
ATOM 3932 C CA . ARG B 1 21 ? -43.689 1.329 54.825 1.00 27.21 27 ARG B CA 1
ATOM 3933 C C . ARG B 1 21 ? -44.956 1.165 53.996 1.00 30.07 27 ARG B C 1
ATOM 3934 O O . ARG B 1 21 ? -45.038 0.267 53.152 1.00 28.23 27 ARG B O 1
ATOM 3942 N N . LYS B 1 22 ? -45.948 2.033 54.214 1.00 26.93 28 LYS B N 1
ATOM 3943 C CA . LYS B 1 22 ? -47.202 1.929 53.473 1.00 27.37 28 LYS B CA 1
ATOM 3944 C C . LYS B 1 22 ? -46.985 2.143 51.980 1.00 32.35 28 LYS B C 1
ATOM 3945 O O . LYS B 1 22 ? -47.606 1.464 51.153 1.00 31.91 28 LYS B O 1
ATOM 3947 N N . LEU B 1 23 ? -46.109 3.082 51.616 1.00 34.09 29 LEU B N 1
ATOM 3948 C CA . LEU B 1 23 ? -45.837 3.332 50.204 1.00 30.77 29 LEU B CA 1
ATOM 3949 C C . LEU B 1 23 ? -45.154 2.133 49.557 1.00 29.83 29 LEU B C 1
ATOM 3950 O O . LEU B 1 23 ? -45.555 1.687 48.475 1.00 28.84 29 LEU B O 1
ATOM 3955 N N . LEU B 1 24 ? -44.117 1.598 50.206 1.00 28.75 30 LEU B N 1
ATOM 3956 C CA . LEU B 1 24 ? -43.475 0.391 49.696 1.00 32.95 30 LEU B CA 1
ATOM 3957 C C . LEU B 1 24 ? -44.430 -0.794 49.742 1.00 30.37 30 LEU B C 1
ATOM 3958 O O . LEU B 1 24 ? -44.430 -1.639 48.839 1.00 32.08 30 LEU B O 1
ATOM 3963 N N . LYS B 1 25 ? -45.254 -0.869 50.790 1.00 31.81 31 LYS B N 1
ATOM 3964 C CA . LYS B 1 25 ? -46.260 -1.923 50.882 1.00 35.64 31 LYS B CA 1
ATOM 3965 C C . LYS B 1 25 ? -47.234 -1.852 49.714 1.00 30.43 31 LYS B C 1
ATOM 3966 O O . LYS B 1 25 ? -47.680 -2.886 49.203 1.00 29.06 31 LYS B O 1
ATOM 3972 N N . ASP B 1 26 ? -47.566 -0.638 49.273 1.00 30.24 32 ASP B N 1
ATOM 3973 C CA . ASP B 1 26 ? -48.476 -0.458 48.150 1.00 35.73 32 ASP B CA 1
ATOM 3974 C C . ASP B 1 26 ? -47.847 -0.825 46.813 1.00 37.62 32 ASP B C 1
ATOM 3975 O O . ASP B 1 26 ? -48.574 -0.948 45.822 1.00 37.77 32 ASP B O 1
ATOM 3980 N N . CYS B 1 27 ? -46.525 -0.995 46.756 1.00 29.62 33 CYS B N 1
ATOM 3981 C CA . CYS B 1 27 ? -45.877 -1.402 45.515 1.00 33.12 33 CYS B CA 1
ATOM 3982 C C . CYS B 1 27 ? -46.058 -2.883 45.217 1.00 36.63 33 CYS B C 1
ATOM 3983 O O . CYS B 1 27 ? -45.798 -3.309 44.087 1.00 38.62 33 CYS B O 1
ATOM 3986 N N . ARG B 1 28 ? -46.501 -3.673 46.199 1.00 31.52 34 ARG B N 1
ATOM 3987 C CA . ARG B 1 28 ? -46.640 -5.111 46.005 1.00 34.94 34 ARG B CA 1
ATOM 3988 C C . ARG B 1 28 ? -47.742 -5.463 45.017 1.00 38.38 34 ARG B C 1
ATOM 3989 O O . ARG B 1 28 ? -47.734 -6.571 44.469 1.00 44.76 34 ARG B O 1
ATOM 3997 N N . GLN B 1 29 ? -48.690 -4.558 44.786 1.00 41.63 35 GLN B N 1
ATOM 3998 C CA . GLN B 1 29 ? -49.730 -4.781 43.794 1.00 44.36 35 GLN B CA 1
ATOM 3999 C C . GLN B 1 29 ? -49.378 -4.208 42.426 1.00 46.04 35 GLN B C 1
ATOM 4000 O O . GLN B 1 29 ? -50.121 -4.440 41.467 1.00 45.12 35 GLN B O 1
ATOM 4006 N N . VAL B 1 30 ? -48.272 -3.473 42.307 1.00 44.35 36 VAL B N 1
ATOM 4007 C CA . VAL B 1 30 ? -47.829 -3.035 40.994 1.00 43.80 36 VAL B CA 1
ATOM 4008 C C . VAL B 1 30 ? -47.356 -4.250 40.211 1.00 39.12 36 VAL B C 1
ATOM 4009 O O . VAL B 1 30 ? -46.625 -5.102 40.720 1.00 44.82 36 VAL B O 1
ATOM 4013 N N . GLN B 1 31 ? -47.799 -4.346 38.973 1.00 44.72 37 GLN B N 1
ATOM 4014 C CA . GLN B 1 31 ? -47.602 -5.501 38.105 1.00 47.18 37 GLN B CA 1
ATOM 4015 C C . GLN B 1 31 ? -46.619 -5.205 36.988 1.00 40.84 37 GLN B C 1
ATOM 4016 O O . GLN B 1 31 ? -46.780 -4.236 36.236 1.00 40.48 37 GLN B O 1
ATOM 4022 N N . LYS B 1 32 ? -45.627 -6.077 36.877 1.00 39.18 38 LYS B N 1
ATOM 4023 C CA . LYS B 1 32 ? -44.553 -5.946 35.910 1.00 39.48 38 LYS B CA 1
ATOM 4024 C C . LYS B 1 32 ? -45.107 -6.072 34.502 1.00 38.13 38 LYS B C 1
ATOM 4025 O O . LYS B 1 32 ? -45.739 -7.089 34.180 1.00 33.17 38 LYS B O 1
ATOM 4031 N N . PRO B 1 33 ? -44.915 -5.076 33.647 1.00 37.32 39 PRO B N 1
ATOM 4032 C CA . PRO B 1 33 ? -45.406 -5.185 32.274 1.00 32.76 39 PRO B CA 1
ATOM 4033 C C . PRO B 1 33 ? -44.698 -6.303 31.526 1.00 37.51 39 PRO B C 1
ATOM 4034 O O . PRO B 1 33 ? -43.485 -6.496 31.656 1.00 39.38 39 PRO B O 1
ATOM 4038 N N . ILE B 1 34 ? -45.475 -7.052 30.748 1.00 36.93 40 ILE B N 1
ATOM 4039 C CA . ILE B 1 34 ? -44.964 -8.132 29.911 1.00 38.92 40 ILE B CA 1
ATOM 4040 C C . ILE B 1 34 ? -45.162 -7.740 28.453 1.00 36.83 40 ILE B C 1
ATOM 4041 O O . ILE B 1 34 ? -46.250 -7.296 28.059 1.00 40.02 40 ILE B O 1
ATOM 4046 N N . GLY B 1 35 ? -44.110 -7.892 27.660 1.00 35.83 41 GLY B N 1
ATOM 4047 C CA . GLY B 1 35 ? -44.161 -7.616 26.242 1.00 41.70 41 GLY B CA 1
ATOM 4048 C C . GLY B 1 35 ? -44.286 -8.888 25.426 1.00 42.64 41 GLY B C 1
ATOM 4049 O O . GLY B 1 35 ? -43.881 -9.965 25.856 1.00 45.13 41 GLY B O 1
ATOM 4050 N N . GLY B 1 36 ? -44.873 -8.751 24.240 1.00 45.93 42 GLY B N 1
ATOM 4051 C CA . GLY B 1 36 ? -44.952 -9.853 23.302 1.00 42.77 42 GLY B CA 1
ATOM 4052 C C . GLY B 1 36 ? -44.252 -9.513 22.005 1.00 42.87 42 GLY B C 1
ATOM 4053 O O . GLY B 1 36 ? -43.055 -9.210 21.999 1.00 49.51 42 GLY B O 1
ATOM 4054 N N . TYR B 1 37 ? -44.989 -9.554 20.897 1.00 41.91 43 TYR B N 1
ATOM 4055 C CA . TYR B 1 37 ? -44.459 -9.147 19.605 1.00 46.00 43 TYR B CA 1
ATOM 4056 C C . TYR B 1 37 ? -44.971 -7.786 19.157 1.00 45.01 43 TYR B C 1
ATOM 4057 O O . TYR B 1 37 ? -44.452 -7.238 18.179 1.00 43.02 43 TYR B O 1
ATOM 4066 N N . GLU B 1 38 ? -45.966 -7.227 19.847 1.00 47.35 44 GLU B N 1
ATOM 4067 C CA . GLU B 1 38 ? -46.537 -5.933 19.501 1.00 47.56 44 GLU B CA 1
ATOM 4068 C C . GLU B 1 38 ? -45.904 -4.783 20.278 1.00 47.55 44 GLU B C 1
ATOM 4069 O O . GLU B 1 38 ? -46.529 -3.725 20.418 1.00 52.41 44 GLU B O 1
ATOM 4071 N N . ASN B 1 39 ? -44.682 -4.964 20.786 1.00 38.56 45 ASN B N 1
ATOM 4072 C CA . ASN B 1 39 ? -44.016 -3.878 21.497 1.00 34.19 45 ASN B CA 1
ATOM 4073 C C . ASN B 1 39 ? -43.640 -2.741 20.556 1.00 31.79 45 ASN B C 1
ATOM 4074 O O . ASN B 1 39 ? -43.669 -1.572 20.957 1.00 33.81 45 ASN B O 1
ATOM 4079 N N . LEU B 1 40 ? -43.293 -3.061 19.307 1.00 31.88 46 LEU B N 1
ATOM 4080 C CA . LEU B 1 40 ? -42.842 -2.035 18.372 1.00 32.51 46 LEU B CA 1
ATOM 4081 C C . LEU B 1 40 ? -43.975 -1.114 17.943 1.00 31.49 46 LEU B C 1
ATOM 4082 O O . LEU B 1 40 ? -43.732 0.061 17.643 1.00 31.62 46 LEU B O 1
ATOM 4087 N N . GLY B 1 41 ? -45.209 -1.623 17.903 1.00 31.30 47 GLY B N 1
ATOM 4088 C CA . GLY B 1 41 ? -46.317 -0.821 17.406 1.00 29.71 47 GLY B CA 1
ATOM 4089 C C . GLY B 1 41 ? -46.518 0.457 18.198 1.00 34.40 47 GLY B C 1
ATOM 4090 O O . GLY B 1 41 ? -46.714 1.533 17.628 1.00 37.36 47 GLY B O 1
ATOM 4091 N N . ASN B 1 42 ? -46.463 0.356 19.527 1.00 32.63 48 ASN B N 1
ATOM 4092 C CA . ASN B 1 42 ? -46.635 1.538 20.365 1.00 28.39 48 ASN B CA 1
ATOM 4093 C C . ASN B 1 42 ? -45.462 2.498 20.216 1.00 30.24 48 ASN B C 1
ATOM 4094 O O . ASN B 1 42 ? -45.654 3.719 20.165 1.00 30.60 48 ASN B O 1
ATOM 4099 N N . VAL B 1 43 ? -44.240 1.966 20.139 1.00 27.97 49 VAL B N 1
ATOM 4100 C CA . VAL B 1 43 ? -43.059 2.820 20.048 1.00 29.21 49 VAL B CA 1
ATOM 4101 C C . VAL B 1 43 ? -43.032 3.556 18.714 1.00 31.11 49 VAL B C 1
ATOM 4102 O O . VAL B 1 43 ? -42.790 4.767 18.662 1.00 30.65 49 VAL B O 1
ATOM 4106 N N . ILE B 1 44 ? -43.283 2.835 17.618 1.00 31.29 50 ILE B N 1
ATOM 4107 C CA . ILE B 1 44 ? -43.285 3.458 16.296 1.00 31.68 50 ILE B CA 1
ATOM 4108 C C . ILE B 1 44 ? -44.347 4.547 16.219 1.00 33.54 50 ILE B C 1
ATOM 4109 O O . ILE B 1 44 ? -44.109 5.634 15.677 1.00 31.08 50 ILE B O 1
ATOM 4114 N N . LYS B 1 45 ? -45.531 4.279 16.773 1.00 32.58 51 LYS B N 1
ATOM 4115 C CA . LYS B 1 45 ? -46.633 5.230 16.676 1.00 35.98 51 LYS B CA 1
ATOM 4116 C C . LYS B 1 45 ? -46.379 6.465 17.533 1.00 34.96 51 LYS B C 1
ATOM 4117 O O . LYS B 1 45 ? -46.581 7.598 17.081 1.00 37.13 51 LYS B O 1
ATOM 4123 N N . LEU B 1 46 ? -45.930 6.268 18.775 1.00 28.63 52 LEU B N 1
ATOM 4124 C CA . LEU B 1 46 ? -45.676 7.404 19.653 1.00 35.49 52 LEU B CA 1
ATOM 4125 C C . LEU B 1 46 ? -44.408 8.159 19.278 1.00 32.46 52 LEU B C 1
ATOM 4126 O O . LEU B 1 46 ? -44.275 9.334 19.637 1.00 28.49 52 LEU B O 1
ATOM 4131 N N . SER B 1 47 ? -43.477 7.519 18.568 1.00 32.46 53 SER B N 1
ATOM 4132 C CA . SER B 1 47 ? -42.293 8.235 18.102 1.00 33.33 53 SER B CA 1
ATOM 4133 C C . SER B 1 47 ? -42.650 9.227 17.004 1.00 34.33 53 SER B C 1
ATOM 4134 O O . SER B 1 47 ? -42.137 10.352 16.984 1.00 32.62 53 SER B O 1
ATOM 4137 N N . ALA B 1 48 ? -43.531 8.830 16.082 1.00 35.22 54 ALA B N 1
ATOM 4138 C CA . ALA B 1 48 ? -43.956 9.729 15.018 1.00 33.71 54 ALA B CA 1
ATOM 4139 C C . ALA B 1 48 ? -44.804 10.881 15.538 1.00 36.06 54 ALA B C 1
ATOM 4140 O O . ALA B 1 48 ? -44.892 11.919 14.874 1.00 40.59 54 ALA B O 1
ATOM 4142 N N . GLU B 1 49 ? -45.425 10.725 16.705 1.00 35.87 55 GLU B N 1
ATOM 4143 C CA . GLU B 1 49 ? -46.270 11.755 17.289 1.00 36.73 55 GLU B CA 1
ATOM 4144 C C . GLU B 1 49 ? -45.556 12.561 18.367 1.00 34.18 55 GLU B C 1
ATOM 4145 O O . GLU B 1 49 ? -46.192 13.381 19.036 1.00 33.66 55 GLU B O 1
ATOM 4151 N N . PHE B 1 50 ? -44.258 12.348 18.549 1.00 34.64 56 PHE B N 1
ATOM 4152 C CA . PHE B 1 50 ? -43.510 13.116 19.537 1.00 34.10 56 PHE B CA 1
ATOM 4153 C C . PHE B 1 50 ? -43.349 14.553 19.051 1.00 34.83 56 PHE B C 1
ATOM 4154 O O . PHE B 1 50 ? -42.913 14.772 17.915 1.00 36.27 56 PHE B O 1
ATOM 4162 N N . PRO B 1 51 ? -43.681 15.553 19.874 1.00 34.78 57 PRO B N 1
ATOM 4163 C CA . PRO B 1 51 ? -43.705 16.942 19.389 1.00 33.59 57 PRO B CA 1
ATOM 4164 C C . PRO B 1 51 ? -42.335 17.546 19.121 1.00 35.10 57 PRO B C 1
ATOM 4165 O O . PRO B 1 51 ? -42.267 18.704 18.695 1.00 38.17 57 PRO B O 1
ATOM 4169 N N . LEU B 1 52 ? -41.246 16.818 19.348 1.00 37.49 58 LEU B N 1
ATOM 4170 C CA . LEU B 1 52 ? -39.902 17.340 19.146 1.00 36.11 58 LEU B CA 1
ATOM 4171 C C . LEU B 1 52 ? -39.181 16.529 18.081 1.00 38.05 58 LEU B C 1
ATOM 4172 O O . LEU B 1 52 ? -39.277 15.298 18.052 1.00 41.82 58 LEU B O 1
ATOM 4177 N N . GLU B 1 53 ? -38.460 17.225 17.207 1.00 33.27 59 GLU B N 1
ATOM 4178 C CA . GLU B 1 53 ? -37.668 16.557 16.186 1.00 34.45 59 GLU B CA 1
ATOM 4179 C C . GLU B 1 53 ? -36.377 16.023 16.789 1.00 32.07 59 GLU B C 1
ATOM 4180 O O . GLU B 1 53 ? -35.735 16.684 17.611 1.00 30.44 59 GLU B O 1
ATOM 4186 N N . PHE B 1 54 ? -36.001 14.819 16.374 1.00 30.17 60 PHE B N 1
ATOM 4187 C CA . PHE B 1 54 ? -34.768 14.214 16.850 1.00 29.45 60 PHE B CA 1
ATOM 4188 C C . PHE B 1 54 ? -33.565 14.956 16.282 1.00 27.38 60 PHE B C 1
ATOM 4189 O O . PHE B 1 54 ? -33.637 15.583 15.222 1.00 27.91 60 PHE B O 1
ATOM 4197 N N . GLY B 1 55 ? -32.449 14.892 17.011 1.00 27.33 61 GLY B N 1
ATOM 4198 C CA . GLY B 1 55 ? -31.206 15.429 16.481 1.00 25.10 61 GLY B CA 1
ATOM 4199 C C . GLY B 1 55 ? -30.808 14.762 15.179 1.00 28.28 61 GLY B C 1
ATOM 4200 O O . GLY B 1 55 ? -30.418 15.428 14.217 1.00 31.26 61 GLY B O 1
ATOM 4201 N N . VAL B 1 56 ? -30.901 13.433 15.134 1.00 27.37 62 VAL B N 1
ATOM 4202 C CA . VAL B 1 56 ? -30.746 12.666 13.905 1.00 26.71 62 VAL B CA 1
ATOM 4203 C C . VAL B 1 56 ? -31.843 11.613 13.864 1.00 28.32 62 VAL B C 1
ATOM 4204 O O . VAL B 1 56 ? -32.269 11.091 14.899 1.00 28.77 62 VAL B O 1
ATOM 4208 N N . ASN B 1 57 ? -32.304 11.304 12.656 1.00 28.53 63 ASN B N 1
ATOM 4209 C CA . ASN B 1 57 ? -33.375 10.336 12.461 1.00 28.32 63 ASN B CA 1
ATOM 4210 C C . ASN B 1 57 ? -32.866 8.916 12.252 1.00 25.80 63 ASN B C 1
ATOM 4211 O O . ASN B 1 57 ? -33.680 7.991 12.170 1.00 27.77 63 ASN B O 1
ATOM 4216 N N . SER B 1 58 ? -31.550 8.719 12.167 1.00 24.53 64 SER B N 1
ATOM 4217 C CA . SER B 1 58 ? -31.007 7.383 11.952 1.00 29.89 64 SER B CA 1
ATOM 4218 C C . SER B 1 58 ? -31.133 6.488 13.178 1.00 30.31 64 SER B C 1
ATOM 4219 O O . SER B 1 58 ? -30.949 5.272 13.055 1.00 30.11 64 SER B O 1
ATOM 4222 N N . VAL B 1 59 ? -31.442 7.052 14.351 1.00 25.44 65 VAL B N 1
ATOM 4223 C CA . VAL B 1 59 ? -31.605 6.255 15.562 1.00 26.29 65 VAL B CA 1
ATOM 4224 C C . VAL B 1 59 ? -33.043 5.811 15.779 1.00 29.82 65 VAL B C 1
ATOM 4225 O O . VAL B 1 59 ? -33.326 5.124 16.771 1.00 33.07 65 VAL B O 1
ATOM 4229 N N . LYS B 1 60 ? -33.959 6.180 14.891 1.00 29.45 66 LYS B N 1
ATOM 4230 C CA . LYS B 1 60 ? -35.351 5.797 15.045 1.00 30.95 66 LYS B CA 1
ATOM 4231 C C . LYS B 1 60 ? -35.567 4.364 14.564 1.00 31.89 66 LYS B C 1
ATOM 4232 O O . LYS B 1 60 ? -34.757 3.798 13.825 1.00 33.32 66 LYS B O 1
ATOM 4238 N N . VAL B 1 61 ? -36.684 3.778 14.999 1.00 32.83 67 VAL B N 1
ATOM 4239 C CA . VAL B 1 61 ? -36.930 2.363 14.738 1.00 31.54 67 VAL B CA 1
ATOM 4240 C C . VAL B 1 61 ? -37.169 2.116 13.253 1.00 29.68 67 VAL B C 1
ATOM 4241 O O . VAL B 1 61 ? -36.661 1.140 12.686 1.00 29.69 67 VAL B O 1
ATOM 4245 N N . TYR B 1 62 ? -37.934 2.990 12.593 1.00 27.85 68 TYR B N 1
ATOM 4246 C CA . TYR B 1 62 ? -38.283 2.748 11.197 1.00 31.98 68 TYR B CA 1
ATOM 4247 C C . TYR B 1 62 ? -37.088 2.858 10.257 1.00 33.64 68 TYR B C 1
ATOM 4248 O O . TYR B 1 62 ? -37.191 2.423 9.106 1.00 34.81 68 TYR B O 1
ATOM 4257 N N . ARG B 1 63 ? -35.969 3.419 10.711 1.00 33.90 69 ARG B N 1
ATOM 4258 C CA . ARG B 1 63 ? -34.757 3.468 9.905 1.00 30.42 69 ARG B CA 1
ATOM 4259 C C . ARG B 1 63 ? -33.890 2.227 10.060 1.00 29.24 69 ARG B C 1
ATOM 4260 O O . ARG B 1 63 ? -32.930 2.063 9.299 1.00 28.00 69 ARG B O 1
ATOM 4268 N N . GLN B 1 64 ? -34.201 1.356 11.015 1.00 29.13 70 GLN B N 1
ATOM 4269 C CA . GLN B 1 64 ? -33.407 0.158 11.231 1.00 30.15 70 GLN B CA 1
ATOM 4270 C C . GLN B 1 64 ? -33.791 -0.931 10.234 1.00 29.95 70 GLN B C 1
ATOM 4271 O O . GLN B 1 64 ? -34.875 -0.921 9.643 1.00 26.20 70 GLN B O 1
ATOM 4277 N N . SER B 1 65 ? -32.878 -1.879 10.053 1.00 31.54 71 SER B N 1
ATOM 4278 C CA . SER B 1 65 ? -33.100 -2.949 9.094 1.00 32.14 71 SER B CA 1
ATOM 4279 C C . SER B 1 65 ? -34.271 -3.820 9.541 1.00 30.84 71 SER B C 1
ATOM 4280 O O . SER B 1 65 ? -34.431 -4.078 10.740 1.00 29.67 71 SER B O 1
ATOM 4283 N N . PRO B 1 66 ? -35.112 -4.281 8.611 1.00 31.24 72 PRO B N 1
ATOM 4284 C CA . PRO B 1 66 ? -36.257 -5.116 9.011 1.00 31.12 72 PRO B CA 1
ATOM 4285 C C . PRO B 1 66 ? -35.853 -6.418 9.678 1.00 30.51 72 PRO B C 1
ATOM 4286 O O . PRO B 1 66 ? -36.633 -6.967 10.467 1.00 28.64 72 PRO B O 1
ATOM 4290 N N . SER B 1 67 ? -34.655 -6.931 9.389 1.00 30.95 73 SER B N 1
ATOM 4291 C CA . SER B 1 67 ? -34.202 -8.174 9.999 1.00 32.91 73 SER B CA 1
ATOM 4292 C C . SER B 1 67 ? -33.750 -7.991 11.441 1.00 31.32 73 SER B C 1
ATOM 4293 O O . SER B 1 67 ? -33.630 -8.983 12.169 1.00 28.49 73 SER B O 1
ATOM 4296 N N . ARG B 1 68 ? -33.490 -6.758 11.867 1.00 34.44 74 ARG B N 1
ATOM 4297 C CA . ARG B 1 68 ? -33.169 -6.467 13.257 1.00 30.78 74 ARG B CA 1
ATOM 4298 C C . ARG B 1 68 ? -34.393 -6.066 14.069 1.00 28.64 74 ARG B C 1
ATOM 4299 O O . ARG B 1 68 ? -34.275 -5.862 15.281 1.00 26.67 74 ARG B O 1
ATOM 4307 N N . LEU B 1 69 ? -35.563 -5.960 13.432 1.00 30.28 75 LEU B N 1
ATOM 4308 C CA . LEU B 1 69 ? -36.748 -5.461 14.123 1.00 27.55 75 LEU B CA 1
ATOM 4309 C C . LEU B 1 69 ? -37.235 -6.441 15.183 1.00 30.80 75 LEU B C 1
ATOM 4310 O O . LEU B 1 69 ? -37.731 -6.025 16.236 1.00 31.47 75 LEU B O 1
ATOM 4315 N N . ALA B 1 70 ? -37.111 -7.745 14.920 1.00 28.62 76 ALA B N 1
ATOM 4316 C CA . ALA B 1 70 ? -37.525 -8.737 15.907 1.00 28.66 76 ALA B CA 1
ATOM 4317 C C . ALA B 1 70 ? -36.728 -8.594 17.197 1.00 32.13 76 ALA B C 1
ATOM 4318 O O . ALA B 1 70 ? -37.284 -8.706 18.297 1.00 30.96 76 ALA B O 1
ATOM 4320 N N . ARG B 1 71 ? -35.423 -8.339 17.083 1.00 31.02 77 ARG B N 1
ATOM 4321 C CA . ARG B 1 71 ? -34.604 -8.127 18.271 1.00 26.62 77 ARG B CA 1
ATOM 4322 C C . ARG B 1 71 ? -34.919 -6.786 18.923 1.00 28.84 77 ARG B C 1
ATOM 4323 O O . ARG B 1 71 ? -34.988 -6.692 20.154 1.00 27.29 77 ARG B O 1
ATOM 4331 N N . ILE B 1 72 ? -35.110 -5.740 18.114 1.00 28.03 78 ILE B N 1
ATOM 4332 C CA . ILE B 1 72 ? -35.470 -4.427 18.647 1.00 30.59 78 ILE B CA 1
ATOM 4333 C C . ILE B 1 72 ? -36.789 -4.488 19.399 1.00 32.46 78 ILE B C 1
ATOM 4334 O O . ILE B 1 72 ? -36.961 -3.809 20.420 1.00 31.34 78 ILE B O 1
ATOM 4339 N N . ASN B 1 73 ? -37.744 -5.284 18.905 1.00 30.75 79 ASN B N 1
ATOM 4340 C CA . ASN B 1 73 ? -38.974 -5.534 19.652 1.00 33.59 79 ASN B CA 1
ATOM 4341 C C . ASN B 1 73 ? -38.666 -5.993 21.060 1.00 32.42 79 ASN B C 1
ATOM 4342 O O . ASN B 1 73 ? -39.412 -5.696 21.999 1.00 28.70 79 ASN B O 1
ATOM 4347 N N . GLU B 1 74 ? -37.575 -6.739 21.223 1.00 38.78 80 GLU B N 1
ATOM 4348 C CA . GLU B 1 74 ? -37.364 -7.406 22.496 1.00 41.62 80 GLU B CA 1
ATOM 4349 C C . GLU B 1 74 ? -36.729 -6.400 23.442 1.00 39.87 80 GLU B C 1
ATOM 4350 O O . GLU B 1 74 ? -37.024 -6.389 24.639 1.00 38.21 80 GLU B O 1
ATOM 4356 N N . GLU B 1 75 ? -35.848 -5.556 22.881 1.00 31.88 81 GLU B N 1
ATOM 4357 C CA . GLU B 1 75 ? -35.161 -4.448 23.541 1.00 30.76 81 GLU B CA 1
ATOM 4358 C C . GLU B 1 75 ? -36.120 -3.364 24.042 1.00 30.01 81 GLU B C 1
ATOM 4359 O O . GLU B 1 75 ? -35.818 -2.671 25.026 1.00 28.08 81 GLU B O 1
ATOM 4365 N N . VAL B 1 76 ? -37.230 -3.131 23.335 1.00 31.66 82 VAL B N 1
ATOM 4366 C CA . VAL B 1 76 ? -38.257 -2.237 23.867 1.00 25.08 82 VAL B CA 1
ATOM 4367 C C . VAL B 1 76 ? -38.725 -2.738 25.226 1.00 27.21 82 VAL B C 1
ATOM 4368 O O . VAL B 1 76 ? -38.853 -1.965 26.184 1.00 25.95 82 VAL B O 1
ATOM 4372 N N . ALA B 1 77 ? -38.949 -4.046 25.338 1.00 27.47 83 ALA B N 1
ATOM 4373 C CA . ALA B 1 77 ? -39.404 -4.650 26.582 1.00 26.16 83 ALA B CA 1
ATOM 4374 C C . ALA B 1 77 ? -38.296 -4.809 27.613 1.00 26.05 83 ALA B C 1
ATOM 4375 O O . ALA B 1 77 ? -38.593 -5.128 28.770 1.00 29.45 83 ALA B O 1
ATOM 4377 N N . SER B 1 78 ? -37.036 -4.600 27.232 1.00 27.92 84 SER B N 1
ATOM 4378 C CA . SER B 1 78 ? -35.928 -4.735 28.169 1.00 23.90 84 SER B CA 1
ATOM 4379 C C . SER B 1 78 ? -35.659 -3.463 28.962 1.00 24.21 84 SER B C 1
ATOM 4380 O O . SER B 1 78 ? -34.834 -3.490 29.881 1.00 24.38 84 SER B O 1
ATOM 4383 N N . ALA B 1 79 ? -36.331 -2.362 28.637 1.00 23.90 85 ALA B N 1
ATOM 4384 C CA . ALA B 1 79 ? -36.077 -1.092 29.298 1.00 24.85 85 ALA B CA 1
ATOM 4385 C C . ALA B 1 79 ? -36.813 -1.004 30.629 1.00 23.23 85 ALA B C 1
ATOM 4386 O O . ALA B 1 79 ? -37.920 -1.527 30.789 1.00 24.98 85 ALA B O 1
ATOM 4388 N N . TYR B 1 80 ? -36.178 -0.337 31.591 1.00 22.89 86 TYR B N 1
ATOM 4389 C CA . TYR B 1 80 ? -36.822 -0.002 32.854 1.00 23.45 86 TYR B CA 1
ATOM 4390 C C . TYR B 1 80 ? -36.006 1.077 33.547 1.00 24.34 86 TYR B C 1
ATOM 4391 O O . TYR B 1 80 ? -34.780 1.116 33.391 1.00 26.58 86 TYR B O 1
ATOM 4400 N N . PRO B 1 81 ? -36.650 1.977 34.286 1.00 26.07 87 PRO B N 1
ATOM 4401 C CA . PRO B 1 81 ? -35.897 2.858 35.182 1.00 22.86 87 PRO B CA 1
ATOM 4402 C C . PRO B 1 81 ? -35.355 2.070 36.363 1.00 23.41 87 PRO B C 1
ATOM 4403 O O . PRO B 1 81 ? -35.911 1.043 36.761 1.00 21.67 87 PRO B O 1
ATOM 4407 N N . LEU B 1 82 ? -34.251 2.559 36.924 1.00 24.15 88 LEU B N 1
ATOM 4408 C CA . LEU B 1 82 ? -33.516 1.787 37.916 1.00 24.38 88 LEU B CA 1
ATOM 4409 C C . LEU B 1 82 ? -32.884 2.717 38.941 1.00 23.22 88 LEU B C 1
ATOM 4410 O O . LEU B 1 82 ? -32.298 3.741 38.575 1.00 24.02 88 LEU B O 1
ATOM 4415 N N . ILE B 1 83 ? -33.005 2.354 40.220 1.00 20.38 89 ILE B N 1
ATOM 4416 C CA . ILE B 1 83 ? -32.401 3.101 41.316 1.00 24.17 89 ILE B CA 1
ATOM 4417 C C . ILE B 1 83 ? -31.759 2.122 42.288 1.00 24.88 89 ILE B C 1
ATOM 4418 O O . ILE B 1 83 ? -32.120 0.945 42.355 1.00 29.19 89 ILE B O 1
ATOM 4423 N N . HIS B 1 84 ? -30.789 2.627 43.044 1.00 20.75 90 HIS B N 1
ATOM 4424 C CA . HIS B 1 84 ? -30.228 1.870 44.152 1.00 24.57 90 HIS B CA 1
ATOM 4425 C C . HIS B 1 84 ? -31.265 1.736 45.262 1.00 24.44 90 HIS B C 1
ATOM 4426 O O . HIS B 1 84 ? -32.129 2.598 45.437 1.00 26.69 90 HIS B O 1
ATOM 4433 N N . GLU B 1 85 ? -31.182 0.636 46.015 1.00 27.33 91 GLU B N 1
ATOM 4434 C CA . GLU B 1 85 ? -32.146 0.438 47.093 1.00 29.20 91 GLU B CA 1
ATOM 4435 C C . GLU B 1 85 ? -31.982 1.485 48.187 1.00 27.89 91 GLU B C 1
ATOM 4436 O O . GLU B 1 85 ? -32.960 1.835 48.858 1.00 28.74 91 GLU B O 1
ATOM 4442 N N . ARG B 1 86 ? -30.765 2.000 48.378 1.00 25.51 92 ARG B N 1
ATOM 4443 C CA . ARG B 1 86 ? -30.581 3.133 49.278 1.00 25.91 92 ARG B CA 1
ATOM 4444 C C . ARG B 1 86 ? -31.281 4.372 48.738 1.00 25.96 92 ARG B C 1
ATOM 4445 O O . ARG B 1 86 ? -31.838 5.167 49.506 1.00 24.47 92 ARG B O 1
ATOM 4453 N N . THR B 1 87 ? -31.262 4.553 47.415 1.00 26.24 93 THR B N 1
ATOM 4454 C CA . THR B 1 87 ? -32.024 5.635 46.800 1.00 24.58 93 THR B CA 1
ATOM 4455 C C . THR B 1 87 ? -33.523 5.429 46.979 1.00 24.35 93 THR B C 1
ATOM 4456 O O . THR B 1 87 ? -34.274 6.404 47.094 1.00 24.97 93 THR B O 1
ATOM 4460 N N . LEU B 1 88 ? -33.972 4.172 47.009 1.00 24.52 94 LEU B N 1
ATOM 4461 C CA . LEU B 1 88 ? -35.384 3.889 47.243 1.00 23.90 94 LEU B CA 1
ATOM 4462 C C . LEU B 1 88 ? -35.833 4.423 48.598 1.00 26.80 94 LEU B C 1
ATOM 4463 O O . LEU B 1 88 ? -36.849 5.121 48.698 1.00 26.22 94 LEU B O 1
ATOM 4468 N N . GLY B 1 89 ? -35.088 4.097 49.656 1.00 28.15 95 GLY B N 1
ATOM 4469 C CA . GLY B 1 89 ? -35.408 4.637 50.966 1.00 25.55 95 GLY B CA 1
ATOM 4470 C C . GLY B 1 89 ? -35.334 6.150 51.011 1.00 25.70 95 GLY B C 1
ATOM 4471 O O . GLY B 1 89 ? -36.088 6.791 51.747 1.00 27.89 95 GLY B O 1
ATOM 4472 N N . LEU B 1 90 ? -34.433 6.740 50.223 1.00 26.16 96 LEU B N 1
ATOM 4473 C CA . LEU B 1 90 ? -34.363 8.194 50.133 1.00 22.01 96 LEU B CA 1
ATOM 4474 C C . LEU B 1 90 ? -35.617 8.764 49.482 1.00 23.73 96 LEU B C 1
ATOM 4475 O O . LEU B 1 90 ? -36.119 9.813 49.902 1.00 22.43 96 LEU B O 1
ATOM 4480 N N . TYR B 1 91 ? -36.138 8.084 48.457 1.00 23.61 97 TYR B N 1
ATOM 4481 C CA . TYR B 1 91 ? -37.362 8.543 47.807 1.00 23.24 97 TYR B CA 1
ATOM 4482 C C . TYR B 1 91 ? -38.543 8.510 48.769 1.00 23.55 97 TYR B C 1
ATOM 4483 O O . TYR B 1 91 ? -39.358 9.439 48.797 1.00 25.33 97 TYR B O 1
ATOM 4492 N N . LEU B 1 92 ? -38.651 7.444 49.565 1.00 25.91 98 LEU B N 1
ATOM 4493 C CA . LEU B 1 92 ? -39.758 7.331 50.509 1.00 24.82 98 LEU B CA 1
ATOM 4494 C C . LEU B 1 92 ? -39.664 8.390 51.601 1.00 22.00 98 LEU B C 1
ATOM 4495 O O . LEU B 1 92 ? -40.686 8.939 52.031 1.00 22.82 98 LEU B O 1
ATOM 4500 N N . GLN B 1 93 ? -38.449 8.691 52.062 1.00 25.72 99 GLN B N 1
ATOM 4501 C CA . GLN B 1 93 ? -38.278 9.744 53.056 1.00 26.93 99 GLN B CA 1
ATOM 4502 C C . GLN B 1 93 ? -38.531 11.122 52.459 1.00 24.61 99 GLN B C 1
ATOM 4503 O O . GLN B 1 93 ? -39.022 12.018 53.155 1.00 24.96 99 GLN B O 1
ATOM 4509 N N . TYR B 1 94 ? -38.204 11.309 51.179 1.00 26.95 100 TYR B N 1
ATOM 4510 C CA . TYR B 1 94 ? -38.445 12.593 50.528 1.00 27.35 100 TYR B CA 1
ATOM 4511 C C . TYR B 1 94 ? -39.936 12.869 50.389 1.00 26.96 100 TYR B C 1
ATOM 4512 O O . TYR B 1 94 ? -40.380 14.012 50.556 1.00 27.50 100 TYR B O 1
ATOM 4521 N N . LEU B 1 95 ? -40.724 11.837 50.081 1.00 25.84 101 LEU B N 1
ATOM 4522 C CA . LEU B 1 95 ? -42.167 12.019 49.967 1.00 26.87 101 LEU B CA 1
ATOM 4523 C C . LEU B 1 95 ? -42.782 12.390 51.310 1.00 25.04 101 LEU B C 1
ATOM 4524 O O . LEU B 1 95 ? -43.662 13.256 51.380 1.00 27.88 101 LEU B O 1
ATOM 4529 N N . GLU B 1 96 ? -42.327 11.750 52.391 1.00 24.98 102 GLU B N 1
ATOM 4530 C CA . GLU B 1 96 ? -42.804 12.116 53.720 1.00 27.49 102 GLU B CA 1
ATOM 4531 C C . GLU B 1 96 ? -42.403 13.543 54.073 1.00 27.89 102 GLU B C 1
ATOM 4532 O O . GLU B 1 96 ? -43.180 14.280 54.691 1.00 26.89 102 GLU B O 1
ATOM 4538 N N . HIS B 1 97 ? -41.194 13.950 53.683 1.00 26.36 103 HIS B N 1
ATOM 4539 C CA . HIS B 1 97 ? -40.732 15.302 53.979 1.00 24.81 103 HIS B CA 1
ATOM 4540 C C . HIS B 1 97 ? -41.578 16.342 53.255 1.00 26.81 103 HIS B C 1
ATOM 4541 O O . HIS B 1 97 ? -42.004 17.338 53.852 1.00 27.52 103 HIS B O 1
ATOM 4548 N N . LYS B 1 98 ? -41.835 16.126 51.963 1.00 26.94 104 LYS B N 1
ATOM 4549 C CA . LYS B 1 98 ? -42.611 17.093 51.192 1.00 29.98 104 LYS B CA 1
ATOM 4550 C C . LYS B 1 98 ? -44.068 17.121 51.639 1.00 28.42 104 LYS B C 1
ATOM 4551 O O . LYS B 1 98 ? -44.702 18.183 51.639 1.00 27.95 104 LYS B O 1
ATOM 4557 N N . CYS B 1 99 ? -44.618 15.966 52.021 1.00 23.96 105 CYS B N 1
ATOM 4558 C CA . CYS B 1 99 ? -45.991 15.934 52.515 1.00 27.89 105 CYS B CA 1
ATOM 4559 C C . CYS B 1 99 ? -46.131 16.690 53.829 1.00 28.01 105 CYS B C 1
ATOM 4560 O O . CYS B 1 99 ? -47.209 17.214 54.130 1.00 29.11 105 CYS B O 1
ATOM 4563 N N . ARG B 1 100 ? -45.058 16.764 54.615 1.00 26.11 106 ARG B N 1
ATOM 4564 C CA . ARG B 1 100 ? -45.084 17.434 55.909 1.00 26.41 106 ARG B CA 1
ATOM 4565 C C . ARG B 1 100 ? -44.606 18.880 55.818 1.00 29.89 106 ARG B C 1
ATOM 4566 O O . ARG B 1 100 ? -45.235 19.780 56.383 1.00 25.57 106 ARG B O 1
ATOM 4574 N N . TRP B 1 101 ? -43.505 19.120 55.107 1.00 27.11 107 TRP B N 1
ATOM 4575 C CA . TRP B 1 101 ? -42.840 20.417 55.110 1.00 29.95 107 TRP B CA 1
ATOM 4576 C C . TRP B 1 101 ? -42.989 21.174 53.797 1.00 28.98 107 TRP B C 1
ATOM 4577 O O . TRP B 1 101 ? -42.381 22.237 53.636 1.00 28.60 107 TRP B O 1
ATOM 4588 N N . GLY B 1 102 ? -43.775 20.659 52.855 1.00 28.00 108 GLY B N 1
ATOM 4589 C CA . GLY B 1 102 ? -43.960 21.359 51.600 1.00 32.82 108 GLY B CA 1
ATOM 4590 C C . GLY B 1 102 ? -44.815 22.602 51.761 1.00 30.41 108 GLY B C 1
ATOM 4591 O O . GLY B 1 102 ? -45.674 22.691 52.638 1.00 28.90 108 GLY B O 1
ATOM 4592 N N . ASN B 1 103 ? -44.566 23.583 50.897 1.00 27.95 109 ASN B N 1
ATOM 4593 C CA . ASN B 1 103 ? -45.385 24.783 50.880 1.00 31.71 109 ASN B CA 1
ATOM 4594 C C . ASN B 1 103 ? -46.688 24.509 50.130 1.00 35.97 109 ASN B C 1
ATOM 4595 O O . ASN B 1 103 ? -46.969 23.384 49.706 1.00 30.74 109 ASN B O 1
ATOM 4600 N N . ALA B 1 104 ? -47.500 25.556 49.960 1.00 36.36 110 ALA B N 1
ATOM 4601 C CA . ALA B 1 104 ? -48.809 25.391 49.337 1.00 33.30 110 ALA B CA 1
ATOM 4602 C C . ALA B 1 104 ? -48.713 24.944 47.884 1.00 30.75 110 ALA B C 1
ATOM 4603 O O . ALA B 1 104 ? -49.695 24.425 47.342 1.00 31.53 110 ALA B O 1
ATOM 4605 N N . VAL B 1 105 ? -47.560 25.130 47.243 1.00 32.72 111 VAL B N 1
ATOM 4606 C CA . VAL B 1 105 ? -47.406 24.718 45.852 1.00 33.94 111 VAL B CA 1
ATOM 4607 C C . VAL B 1 105 ? -47.065 23.235 45.759 1.00 31.68 111 VAL B C 1
ATOM 4608 O O . VAL B 1 105 ? -47.540 22.532 44.861 1.00 31.51 111 VAL B O 1
ATOM 4612 N N . GLU B 1 106 ? -46.255 22.733 46.692 1.00 30.49 112 GLU B N 1
ATOM 4613 C CA . GLU B 1 106 ? -45.806 21.346 46.625 1.00 29.65 112 GLU B CA 1
ATOM 4614 C C . GLU B 1 106 ? -46.790 20.378 47.269 1.00 28.04 112 GLU B C 1
ATOM 4615 O O . GLU B 1 106 ? -46.884 19.224 46.837 1.00 30.61 112 GLU B O 1
ATOM 4621 N N . LYS B 1 107 ? -47.518 20.822 48.293 1.00 28.88 113 LYS B N 1
ATOM 4622 C CA . LYS B 1 107 ? -48.419 19.932 49.022 1.00 29.43 113 LYS B CA 1
ATOM 4623 C C . LYS B 1 107 ? -49.431 19.201 48.143 1.00 33.63 113 LYS B C 1
ATOM 4624 O O . LYS B 1 107 ? -49.611 17.988 48.347 1.00 30.18 113 LYS B O 1
ATOM 4630 N N . PRO B 1 108 ? -50.115 19.832 47.179 1.00 31.36 114 PRO B N 1
ATOM 4631 C CA . PRO B 1 108 ? -51.058 19.063 46.349 1.00 33.68 114 PRO B CA 1
ATOM 4632 C C . PRO B 1 108 ? -50.379 18.109 45.383 1.00 34.12 114 PRO B C 1
ATOM 4633 O O . PRO B 1 108 ? -51.029 17.166 44.914 1.00 25.92 114 PRO B O 1
ATOM 4637 N N . ILE B 1 109 ? -49.103 18.318 45.073 1.00 31.16 115 ILE B N 1
ATOM 4638 C CA . ILE B 1 109 ? -48.413 17.478 44.099 1.00 24.03 115 ILE B CA 1
ATOM 4639 C C . ILE B 1 109 ? -47.815 16.239 44.752 1.00 26.85 115 ILE B C 1
ATOM 4640 O O . ILE B 1 109 ? -47.909 15.140 44.201 1.00 29.49 115 ILE B O 1
ATOM 4645 N N . TYR B 1 110 ? -47.208 16.383 45.930 1.00 25.89 116 TYR B N 1
ATOM 4646 C CA . TYR B 1 110 ? -46.527 15.262 46.567 1.00 29.97 116 TYR B CA 1
ATOM 4647 C C . TYR B 1 110 ? -47.435 14.443 47.474 1.00 28.36 116 TYR B C 1
ATOM 4648 O O . TYR B 1 110 ? -47.185 13.247 47.665 1.00 26.34 116 TYR B O 1
ATOM 4657 N N . ARG B 1 111 ? -48.474 15.047 48.042 1.00 28.75 117 ARG B N 1
ATOM 4658 C CA . ARG B 1 111 ? -49.449 14.272 48.795 1.00 31.97 117 ARG B CA 1
ATOM 4659 C C . ARG B 1 111 ? -50.237 13.383 47.842 1.00 29.09 117 ARG B C 1
ATOM 4660 O O . ARG B 1 111 ? -50.665 13.831 46.773 1.00 31.35 117 ARG B O 1
ATOM 4668 N N . ASN B 1 112 ? -50.407 12.118 48.229 1.00 30.98 118 ASN B N 1
ATOM 4669 C CA . ASN B 1 112 ? -51.063 11.061 47.461 1.00 36.23 118 ASN B CA 1
ATOM 4670 C C . ASN B 1 112 ? -50.229 10.562 46.288 1.00 33.22 118 ASN B C 1
ATOM 4671 O O . ASN B 1 112 ? -50.748 9.815 45.449 1.00 41.99 118 ASN B O 1
ATOM 4676 N N . LEU B 1 113 ? -48.956 10.943 46.198 1.00 30.95 119 LEU B N 1
ATOM 4677 C CA . LEU B 1 113 ? -48.062 10.312 45.233 1.00 31.32 119 LEU B CA 1
ATOM 4678 C C . LEU B 1 113 ? -47.639 8.939 45.725 1.00 30.16 119 LEU B C 1
ATOM 4679 O O . LEU B 1 113 ? -47.107 8.805 46.829 1.00 28.47 119 LEU B O 1
ATOM 4684 N N . SER B 1 114 ? -47.864 7.924 44.901 1.00 31.36 120 SER B N 1
ATOM 4685 C CA . SER B 1 114 ? -47.233 6.640 45.135 1.00 29.65 120 SER B CA 1
ATOM 4686 C C . SER B 1 114 ? -45.743 6.728 44.815 1.00 27.24 120 SER B C 1
ATOM 4687 O O . SER B 1 114 ? -45.276 7.660 44.151 1.00 24.52 120 SER B O 1
ATOM 4690 N N . LEU B 1 115 ? -44.988 5.748 45.319 1.00 26.71 121 LEU B N 1
ATOM 4691 C CA . LEU B 1 115 ? -43.581 5.633 44.948 1.00 26.49 121 LEU B CA 1
ATOM 4692 C C . LEU B 1 115 ? -43.409 5.644 43.436 1.00 27.39 121 LEU B C 1
ATOM 4693 O O . LEU B 1 115 ? -42.678 6.477 42.888 1.00 25.60 121 LEU B O 1
ATOM 4698 N N . CYS B 1 116 ? -44.067 4.709 42.747 1.00 25.86 122 CYS B N 1
ATOM 4699 C CA . CYS B 1 116 ? -43.933 4.634 41.299 1.00 25.92 122 CYS B CA 1
ATOM 4700 C C . CYS B 1 116 ? -44.441 5.903 40.632 1.00 24.41 122 CYS B C 1
ATOM 4701 O O . CYS B 1 116 ? -43.907 6.312 39.596 1.00 26.17 122 CYS B O 1
ATOM 4704 N N . GLY B 1 117 ? -45.464 6.539 41.209 1.00 23.75 123 GLY B N 1
ATOM 4705 C CA . GLY B 1 117 ? -45.919 7.818 40.692 1.00 23.16 123 GLY B CA 1
ATOM 4706 C C . GLY B 1 117 ? -44.885 8.917 40.829 1.00 22.69 123 GLY B C 1
ATOM 4707 O O . GLY B 1 117 ? -44.852 9.847 40.018 1.00 23.27 123 GLY B O 1
ATOM 4708 N N . PHE B 1 118 ? -44.029 8.832 41.851 1.00 24.97 124 PHE B N 1
ATOM 4709 C CA . PHE B 1 118 ? -42.958 9.812 41.991 1.00 21.19 124 PHE B CA 1
ATOM 4710 C C . PHE B 1 118 ? -41.864 9.581 40.956 1.00 23.86 124 PHE B C 1
ATOM 4711 O O . PHE B 1 118 ? -41.337 10.538 40.377 1.00 23.11 124 PHE B O 1
ATOM 4719 N N . VAL B 1 119 ? -41.507 8.316 40.714 1.00 23.39 125 VAL B N 1
ATOM 4720 C CA . VAL B 1 119 ? -40.531 8.003 39.674 1.00 21.04 125 VAL B CA 1
ATOM 4721 C C . VAL B 1 119 ? -41.067 8.409 38.308 1.00 23.93 125 VAL B C 1
ATOM 4722 O O . VAL B 1 119 ? -40.328 8.929 37.462 1.00 19.94 125 VAL B O 1
ATOM 4726 N N . GLN B 1 120 ? -42.364 8.186 38.074 1.00 22.78 126 GLN B N 1
ATOM 4727 C CA . GLN B 1 120 ? -42.969 8.586 36.807 1.00 22.32 126 GLN B CA 1
ATOM 4728 C C . GLN B 1 120 ? -42.946 10.100 36.640 1.00 24.33 126 GLN B C 1
ATOM 4729 O O . GLN B 1 120 ? -42.742 10.604 35.530 1.00 24.08 126 GLN B O 1
ATOM 4735 N N . ARG B 1 121 ? -43.155 10.841 37.730 1.00 20.94 127 ARG B N 1
ATOM 4736 C CA . ARG B 1 121 ? -42.988 12.289 37.675 1.00 20.37 127 ARG B CA 1
ATOM 4737 C C . ARG B 1 121 ? -41.551 12.659 37.329 1.00 22.51 127 ARG B C 1
ATOM 4738 O O . ARG B 1 121 ? -41.312 13.544 36.500 1.00 26.29 127 ARG B O 1
ATOM 4746 N N . LEU B 1 122 ? -40.581 11.981 37.948 1.00 20.59 128 LEU B N 1
ATOM 4747 C CA . LEU B 1 122 ? -39.176 12.253 37.667 1.00 22.96 128 LEU B CA 1
ATOM 4748 C C . LEU B 1 122 ? -38.806 11.963 36.219 1.00 27.62 128 LEU B C 1
ATOM 4749 O O . LEU B 1 122 ? -37.781 12.461 35.743 1.00 27.64 128 LEU B O 1
ATOM 4754 N N . LEU B 1 123 ? -39.611 11.171 35.509 1.00 26.55 129 LEU B N 1
ATOM 4755 C CA . LEU B 1 123 ? -39.317 10.822 34.124 1.00 26.18 129 LEU B CA 1
ATOM 4756 C C . LEU B 1 123 ? -39.979 11.774 33.133 1.00 26.28 129 LEU B C 1
ATOM 4757 O O . LEU B 1 123 ? -39.307 12.321 32.253 1.00 27.00 129 LEU B O 1
ATOM 4762 N N . VAL B 1 124 ? -41.294 11.986 33.263 1.00 23.62 130 VAL B N 1
ATOM 4763 C CA . VAL B 1 124 ? -42.045 12.734 32.257 1.00 26.16 130 VAL B CA 1
ATOM 4764 C C . VAL B 1 124 ? -42.146 14.221 32.565 1.00 29.83 130 VAL B C 1
ATOM 4765 O O . VAL B 1 124 ? -42.725 14.968 31.764 1.00 31.12 130 VAL B O 1
ATOM 4769 N N . LYS B 1 125 ? -41.612 14.680 33.694 1.00 27.79 131 LYS B N 1
ATOM 4770 C CA . LYS B 1 125 ? -41.550 16.106 33.980 1.00 23.17 131 LYS B CA 1
ATOM 4771 C C . LYS B 1 125 ? -40.154 16.677 33.793 1.00 23.98 131 LYS B C 1
ATOM 4772 O O . LYS B 1 125 ? -39.947 17.869 34.046 1.00 27.93 131 LYS B O 1
ATOM 4778 N N . ARG B 1 126 ? -39.193 15.862 33.365 1.00 26.52 132 ARG B N 1
ATOM 4779 C CA . ARG B 1 126 ? -37.907 16.385 32.936 1.00 22.36 132 ARG B CA 1
ATOM 4780 C C . ARG B 1 126 ? -38.093 17.342 31.766 1.00 23.85 132 ARG B C 1
ATOM 4781 O O . ARG B 1 126 ? -39.093 17.300 31.043 1.00 26.54 132 ARG B O 1
ATOM 4789 N N . CYS B 1 127 ? -37.108 18.209 31.576 1.00 23.72 133 CYS B N 1
ATOM 4790 C CA . CYS B 1 127 ? -36.999 18.879 30.295 1.00 25.67 133 CYS B CA 1
ATOM 4791 C C . CYS B 1 127 ? -36.516 17.884 29.247 1.00 25.76 133 CYS B C 1
ATOM 4792 O O . CYS B 1 127 ? -35.960 16.829 29.563 1.00 27.59 133 CYS B O 1
ATOM 4795 N N . ALA B 1 128 ? -36.750 18.218 27.981 1.00 23.62 134 ALA B N 1
ATOM 4796 C CA . ALA B 1 128 ? -36.079 17.484 26.916 1.00 25.02 134 ALA B CA 1
ATOM 4797 C C . ALA B 1 128 ? -34.593 17.805 26.915 1.00 27.14 134 ALA B C 1
ATOM 4798 O O . ALA B 1 128 ? -33.747 16.904 26.854 1.00 27.46 134 ALA B O 1
ATOM 4800 N N . SER B 1 129 ? -34.261 19.088 27.003 1.00 27.18 135 SER B N 1
ATOM 4801 C CA . SER B 1 129 ? -32.888 19.558 27.074 1.00 28.12 135 SER B CA 1
ATOM 4802 C C . SER B 1 129 ? -32.736 20.441 28.302 1.00 27.16 135 SER B C 1
ATOM 4803 O O . SER B 1 129 ? -33.623 21.240 28.615 1.00 26.05 135 SER B O 1
ATOM 4806 N N . PHE B 1 130 ? -31.614 20.282 29.004 1.00 25.73 136 PHE B N 1
ATOM 4807 C CA . PHE B 1 130 ? -31.346 21.056 30.219 1.00 24.56 136 PHE B CA 1
ATOM 4808 C C . PHE B 1 130 ? -29.841 20.933 30.479 1.00 27.32 136 PHE B C 1
ATOM 4809 O O . PHE B 1 130 ? -29.391 19.981 31.118 1.00 31.27 136 PHE B O 1
ATOM 4817 N N . PHE B 1 131 ? -29.081 21.897 29.966 1.00 26.85 137 PHE B N 1
ATOM 4818 C CA . PHE B 1 131 ? -27.629 21.811 29.982 1.00 30.53 137 PHE B CA 1
ATOM 4819 C C . PHE B 1 131 ? -27.046 23.199 30.209 1.00 27.86 137 PHE B C 1
ATOM 4820 O O . PHE B 1 131 ? -27.770 24.172 30.439 1.00 26.47 137 PHE B O 1
ATOM 4828 N N . ALA B 1 132 ? -25.714 23.269 30.140 1.00 26.57 138 ALA B N 1
ATOM 4829 C CA . ALA B 1 132 ? -24.932 24.492 30.294 1.00 33.79 138 ALA B CA 1
ATOM 4830 C C . ALA B 1 132 ? -24.992 25.035 31.717 1.00 35.89 138 ALA B C 1
ATOM 4831 O O . ALA B 1 132 ? -25.942 24.777 32.463 1.00 35.25 138 ALA B O 1
ATOM 4833 N N . ARG B 1 133 ? -23.965 25.797 32.089 1.00 39.98 139 ARG B N 1
ATOM 4834 C CA . ARG B 1 133 ? -23.831 26.358 33.424 1.00 36.12 139 ARG B CA 1
ATOM 4835 C C . ARG B 1 133 ? -24.894 27.408 33.727 1.00 39.53 139 ARG B C 1
ATOM 4836 O O . ARG B 1 133 ? -25.003 27.846 34.877 1.00 43.16 139 ARG B O 1
ATOM 4844 N N . ASN B 1 134 ? -25.688 27.800 32.729 1.00 41.66 140 ASN B N 1
ATOM 4845 C CA . ASN B 1 134 ? -26.696 28.841 32.864 1.00 36.59 140 ASN B CA 1
ATOM 4846 C C . ASN B 1 134 ? -28.120 28.301 32.784 1.00 36.31 140 ASN B C 1
ATOM 4847 O O . ASN B 1 134 ? -29.069 29.092 32.815 1.00 37.74 140 ASN B O 1
ATOM 4852 N N . ASP B 1 135 ? -28.288 26.978 32.671 1.00 33.22 141 ASP B N 1
ATOM 4853 C CA . ASP B 1 135 ? -29.597 26.314 32.676 1.00 33.04 141 ASP B CA 1
ATOM 4854 C C . ASP B 1 135 ? -30.369 26.568 31.378 1.00 33.78 141 ASP B C 1
ATOM 4855 O O . ASP B 1 135 ? -31.553 26.909 31.395 1.00 33.65 141 ASP B O 1
ATOM 4860 N N . LYS B 1 136 ? -29.692 26.389 30.245 1.00 33.65 142 LYS B N 1
ATOM 4861 C CA . LYS B 1 136 ? -30.383 26.403 28.961 1.00 34.08 142 LYS B CA 1
ATOM 4862 C C . LYS B 1 136 ? -31.298 25.190 28.865 1.00 29.85 142 LYS B C 1
ATOM 4863 O O . LYS B 1 136 ? -30.863 24.057 29.088 1.00 31.57 142 LYS B O 1
ATOM 4869 N N . TYR B 1 137 ? -32.567 25.422 28.534 1.00 28.08 143 TYR B N 1
ATOM 4870 C CA . TYR B 1 137 ? -33.554 24.355 28.586 1.00 26.89 143 TYR B CA 1
ATOM 4871 C C . TYR B 1 137 ? -34.467 24.394 27.370 1.00 28.45 143 TYR B C 1
ATOM 4872 O O . TYR B 1 137 ? -34.692 25.447 26.767 1.00 27.87 143 TYR B O 1
ATOM 4881 N N . LEU B 1 138 ? -34.988 23.219 27.024 1.00 27.36 144 LEU B N 1
ATOM 4882 C CA . LEU B 1 138 ? -36.079 23.067 26.073 1.00 28.00 144 LEU B CA 1
ATOM 4883 C C . LEU B 1 138 ? -37.094 22.106 26.671 1.00 27.46 144 LEU B C 1
ATOM 4884 O O . LEU B 1 138 ? -36.736 20.992 27.067 1.00 27.35 144 LEU B O 1
ATOM 4889 N N . LEU B 1 139 ? -38.347 22.538 26.748 1.00 28.25 145 LEU B N 1
ATOM 4890 C CA . LEU B 1 139 ? -39.410 21.694 27.268 1.00 30.35 145 LEU B CA 1
ATOM 4891 C C . LEU B 1 139 ? -39.984 20.825 26.157 1.00 29.30 145 LEU B C 1
ATOM 4892 O O . LEU B 1 139 ? -39.962 21.193 24.979 1.00 32.76 145 LEU B O 1
ATOM 4897 N N . VAL B 1 140 ? -40.494 19.654 26.548 1.00 28.55 146 VAL B N 1
ATOM 4898 C CA . VAL B 1 140 ? -41.127 18.755 25.586 1.00 32.90 146 VAL B CA 1
ATOM 4899 C C . VAL B 1 140 ? -42.293 19.447 24.894 1.00 32.18 146 VAL B C 1
ATOM 4900 O O . VAL B 1 140 ? -42.575 19.185 23.718 1.00 32.05 146 VAL B O 1
ATOM 4904 N N . SER B 1 141 ? -42.973 20.353 25.595 1.00 35.64 147 SER B N 1
ATOM 4905 C CA . SER B 1 141 ? -44.091 21.095 25.027 1.00 34.26 147 SER B CA 1
ATOM 4906 C C . SER B 1 141 ? -43.653 22.242 24.123 1.00 38.90 147 SER B C 1
ATOM 4907 O O . SER B 1 141 ? -44.516 22.967 23.615 1.00 43.48 147 SER B O 1
ATOM 4910 N N . GLY B 1 142 ? -42.349 22.435 23.915 1.00 35.55 148 GLY B N 1
ATOM 4911 C CA . GLY B 1 142 ? -41.841 23.356 22.919 1.00 32.85 148 GLY B CA 1
ATOM 4912 C C . GLY B 1 142 ? -41.153 24.590 23.467 1.00 35.74 148 GLY B C 1
ATOM 4913 O O . GLY B 1 142 ? -40.357 25.205 22.745 1.00 36.28 148 GLY B O 1
ATOM 4914 N N . GLU B 1 143 ? -41.431 24.976 24.709 1.00 33.87 149 GLU B N 1
ATOM 4915 C CA . GLU B 1 143 ? -40.857 26.201 25.250 1.00 34.72 149 GLU B CA 1
ATOM 4916 C C . GLU B 1 143 ? -39.356 26.051 25.476 1.00 34.02 149 GLU B C 1
ATOM 4917 O O . GLU B 1 143 ? -38.859 24.981 25.837 1.00 33.25 149 GLU B O 1
ATOM 4923 N N . SER B 1 144 ? -38.632 27.147 25.257 1.00 33.84 150 SER B N 1
ATOM 4924 C CA . SER B 1 144 ? -37.189 27.175 25.434 1.00 32.73 150 SER B CA 1
ATOM 4925 C C . SER B 1 144 ? -36.790 28.487 26.094 1.00 33.16 150 SER B C 1
ATOM 4926 O O . SER B 1 144 ? -37.555 29.454 26.117 1.00 37.74 150 SER B O 1
ATOM 4929 N N . GLY B 1 145 ? -35.579 28.507 26.632 1.00 30.86 151 GLY B N 1
ATOM 4930 C CA . GLY B 1 145 ? -35.068 29.688 27.311 1.00 29.95 151 GLY B CA 1
ATOM 4931 C C . GLY B 1 145 ? -33.867 29.330 28.172 1.00 32.42 151 GLY B C 1
ATOM 4932 O O . GLY B 1 145 ? -33.152 28.368 27.889 1.00 33.53 151 GLY B O 1
ATOM 4933 N N . ALA B 1 146 ? -33.671 30.123 29.222 1.00 29.20 152 ALA B N 1
ATOM 4934 C CA . ALA B 1 146 ? -32.558 29.915 30.137 1.00 32.07 152 ALA B CA 1
ATOM 4935 C C . ALA B 1 146 ? -32.961 30.367 31.533 1.00 35.82 152 ALA B C 1
ATOM 4936 O O . ALA B 1 146 ? -33.657 31.374 31.688 1.00 36.72 152 ALA B O 1
ATOM 4938 N N . SER B 1 147 ? -32.524 29.604 32.538 1.00 34.12 153 SER B N 1
ATOM 4939 C CA . SER B 1 147 ? -32.744 29.913 33.948 1.00 31.84 153 SER B CA 1
ATOM 4940 C C . SER B 1 147 ? -34.225 29.975 34.308 1.00 31.51 153 SER B C 1
ATOM 4941 O O . SER B 1 147 ? -35.090 29.662 33.483 1.00 34.73 153 SER B O 1
ATOM 4944 N N . GLY B 1 148 ? -34.520 30.374 35.544 1.00 31.91 154 GLY B N 1
ATOM 4945 C CA . GLY B 1 148 ? -35.875 30.404 36.050 1.00 31.36 154 GLY B CA 1
ATOM 4946 C C . GLY B 1 148 ? -36.301 29.166 36.807 1.00 34.03 154 GLY B C 1
ATOM 4947 O O . GLY B 1 148 ? -37.474 29.068 37.187 1.00 33.15 154 GLY B O 1
ATOM 4948 N N . PHE B 1 149 ? -35.387 28.224 37.047 1.00 31.88 155 PHE B N 1
ATOM 4949 C CA . PHE B 1 149 ? -35.735 26.957 37.675 1.00 30.84 155 PHE B CA 1
ATOM 4950 C C . PHE B 1 149 ? -35.610 26.978 39.190 1.00 33.99 155 PHE B C 1
ATOM 4951 O O . PHE B 1 149 ? -36.204 26.122 39.857 1.00 33.54 155 PHE B O 1
ATOM 4959 N N . GLU B 1 150 ? -34.851 27.923 39.749 1.00 34.55 156 GLU B N 1
ATOM 4960 C CA . GLU B 1 150 ? -34.728 28.000 41.201 1.00 35.52 156 GLU B CA 1
ATOM 4961 C C . GLU B 1 150 ? -36.057 28.346 41.857 1.00 32.34 156 GLU B C 1
ATOM 4962 O O . GLU B 1 150 ? -36.301 27.960 43.006 1.00 37.24 156 GLU B O 1
ATOM 4968 N N . ALA B 1 151 ? -36.928 29.060 41.145 1.00 33.77 157 ALA B N 1
ATOM 4969 C CA . ALA B 1 151 ? -38.222 29.454 41.685 1.00 37.42 157 ALA B CA 1
ATOM 4970 C C . ALA B 1 151 ? -39.288 28.377 41.534 1.00 32.36 157 ALA B C 1
ATOM 4971 O O . ALA B 1 151 ? -40.390 28.546 42.067 1.00 34.64 157 ALA B O 1
ATOM 4973 N N . VAL B 1 152 ? -38.994 27.285 40.828 1.00 32.08 158 VAL B N 1
ATOM 4974 C CA . VAL B 1 152 ? -39.972 26.218 40.650 1.00 32.08 158 VAL B CA 1
ATOM 4975 C C . VAL B 1 152 ? -40.269 25.572 41.996 1.00 32.07 158 VAL B C 1
ATOM 4976 O O . VAL B 1 152 ? -39.354 25.174 42.729 1.00 31.87 158 VAL B O 1
ATOM 4980 N N . GLY B 1 153 ? -41.553 25.468 42.330 1.00 33.80 159 GLY B N 1
ATOM 4981 C CA . GLY B 1 153 ? -41.971 24.885 43.585 1.00 28.70 159 GLY B CA 1
ATOM 4982 C C . GLY B 1 153 ? -42.170 25.867 44.716 1.00 34.29 159 GLY B C 1
ATOM 4983 O O . GLY B 1 153 ? -42.489 25.441 45.834 1.00 40.17 159 GLY B O 1
ATOM 4984 N N . THR B 1 154 ? -41.988 27.160 44.471 1.00 38.97 160 THR B N 1
ATOM 4985 C CA . THR B 1 154 ? -42.205 28.200 45.465 1.00 39.85 160 THR B CA 1
ATOM 4986 C C . THR B 1 154 ? -43.372 29.083 45.034 1.00 40.65 160 THR B C 1
ATOM 4987 O O . THR B 1 154 ? -44.017 28.849 44.007 1.00 39.22 160 THR B O 1
ATOM 4991 N N . ARG B 1 155 ? -43.640 30.115 45.837 1.00 45.54 161 ARG B N 1
ATOM 4992 C CA . ARG B 1 155 ? -44.769 30.997 45.555 1.00 45.64 161 ARG B CA 1
ATOM 4993 C C . ARG B 1 155 ? -44.551 31.812 44.287 1.00 42.00 161 ARG B C 1
ATOM 4994 O O . ARG B 1 155 ? -45.513 32.100 43.566 1.00 49.79 161 ARG B O 1
ATOM 4996 N N . GLU B 1 156 ? -43.306 32.184 43.994 1.00 43.53 162 GLU B N 1
ATOM 4997 C CA . GLU B 1 156 ? -42.992 33.035 42.856 1.00 48.55 162 GLU B CA 1
ATOM 4998 C C . GLU B 1 156 ? -42.645 32.244 41.598 1.00 45.81 162 GLU B C 1
ATOM 4999 O O . GLU B 1 156 ? -41.972 32.780 40.709 1.00 47.18 162 GLU B O 1
ATOM 5005 N N . GLU B 1 157 ? -43.083 30.991 41.501 1.00 44.60 163 GLU B N 1
ATOM 5006 C CA . GLU B 1 157 ? -42.851 30.223 40.286 1.00 41.06 163 GLU B CA 1
ATOM 5007 C C . GLU B 1 157 ? -43.667 30.803 39.137 1.00 44.21 163 GLU B C 1
ATOM 5008 O O . GLU B 1 157 ? -44.821 31.204 39.312 1.00 42.25 163 GLU B O 1
ATOM 5014 N N . LYS B 1 158 ? -43.054 30.862 37.959 1.00 44.95 164 LYS B N 1
ATOM 5015 C CA . LYS B 1 158 ? -43.643 31.510 36.796 1.00 47.02 164 LYS B CA 1
ATOM 5016 C C . LYS B 1 158 ? -43.772 30.506 35.661 1.00 42.35 164 LYS B C 1
ATOM 5017 O O . LYS B 1 158 ? -42.820 29.777 35.362 1.00 44.34 164 LYS B O 1
ATOM 5023 N N . ALA B 1 159 ? -44.947 30.473 35.037 1.00 39.70 165 ALA B N 1
ATOM 5024 C CA . ALA B 1 159 ? -45.167 29.600 33.896 1.00 40.71 165 ALA B CA 1
ATOM 5025 C C . ALA B 1 159 ? -44.201 29.962 32.768 1.00 41.15 165 ALA B C 1
ATOM 5026 O O . ALA B 1 159 ? -43.846 31.132 32.596 1.00 41.62 165 ALA B O 1
ATOM 5028 N N . PRO B 1 160 ? -43.756 28.973 31.973 1.00 40.93 166 PRO B N 1
ATOM 5029 C CA . PRO B 1 160 ? -44.145 27.559 32.032 1.00 39.26 166 PRO B CA 1
ATOM 5030 C C . PRO B 1 160 ? -43.402 26.758 33.099 1.00 36.34 166 PRO B C 1
ATOM 5031 O O . PRO B 1 160 ? -43.636 25.557 33.231 1.00 37.41 166 PRO B O 1
ATOM 5035 N N . LEU B 1 161 ? -42.523 27.418 33.852 1.00 33.68 167 LEU B N 1
ATOM 5036 C CA . LEU B 1 161 ? -41.721 26.742 34.873 1.00 33.88 167 LEU B CA 1
ATOM 5037 C C . LEU B 1 161 ? -42.499 26.694 36.190 1.00 34.25 167 LEU B C 1
ATOM 5038 O O . LEU B 1 161 ? -42.224 27.415 37.151 1.00 35.32 167 LEU B O 1
ATOM 5043 N N . VAL B 1 162 ? -43.494 25.812 36.213 1.00 32.82 168 VAL B N 1
ATOM 5044 C CA . VAL B 1 162 ? -44.312 25.575 37.395 1.00 29.82 168 VAL B CA 1
ATOM 5045 C C . VAL B 1 162 ? -44.138 24.124 37.819 1.00 31.59 168 VAL B C 1
ATOM 5046 O O . VAL B 1 162 ? -43.936 23.234 36.986 1.00 30.59 168 VAL B O 1
ATOM 5050 N N . LEU B 1 163 ? -44.227 23.889 39.133 1.00 27.99 169 LEU B N 1
ATOM 5051 C CA . LEU B 1 163 ? -43.904 22.576 39.686 1.00 26.28 169 LEU B CA 1
ATOM 5052 C C . LEU B 1 163 ? -44.796 21.476 39.121 1.00 29.54 169 LEU B C 1
ATOM 5053 O O . LEU B 1 163 ? -44.370 20.319 39.031 1.00 31.85 169 LEU B O 1
ATOM 5058 N N . ALA B 1 164 ? -46.028 21.810 38.733 1.00 27.05 170 ALA B N 1
ATOM 5059 C CA . ALA B 1 164 ? -46.927 20.802 38.183 1.00 27.08 170 ALA B CA 1
ATOM 5060 C C . ALA B 1 164 ? -46.499 20.333 36.799 1.00 29.67 170 ALA B C 1
ATOM 5061 O O . ALA B 1 164 ? -46.915 19.252 36.370 1.00 32.35 170 ALA B O 1
ATOM 5063 N N . ASN B 1 165 ? -45.677 21.112 36.097 1.00 28.00 171 ASN B N 1
ATOM 5064 C CA . ASN B 1 165 ? -45.240 20.766 34.751 1.00 29.11 171 ASN B CA 1
ATOM 5065 C C . ASN B 1 165 ? -43.760 20.434 34.649 1.00 29.12 171 ASN B C 1
ATOM 5066 O O . ASN B 1 165 ? -43.381 19.632 33.793 1.00 29.83 171 ASN B O 1
ATOM 5071 N N . VAL B 1 166 ? -42.913 21.028 35.491 1.00 28.13 172 VAL B N 1
ATOM 5072 C CA . VAL B 1 166 ? -41.476 20.795 35.455 1.00 31.17 172 VAL B CA 1
ATOM 5073 C C . VAL B 1 166 ? -41.005 20.401 36.849 1.00 28.05 172 VAL B C 1
ATOM 5074 O O . VAL B 1 166 ? -41.736 20.505 37.834 1.00 27.33 172 VAL B O 1
ATOM 5078 N N . LEU B 1 167 ? -39.756 19.947 36.917 1.00 29.44 173 LEU B N 1
ATOM 5079 C CA . LEU B 1 167 ? -39.157 19.507 38.168 1.00 25.47 173 LEU B CA 1
ATOM 5080 C C . LEU B 1 167 ? -38.472 20.668 38.875 1.00 26.39 173 LEU B C 1
ATOM 5081 O O . LEU B 1 167 ? -37.829 21.509 38.239 1.00 29.19 173 LEU B O 1
ATOM 5086 N N . SER B 1 168 ? -38.613 20.707 40.196 1.00 21.64 174 SER B N 1
ATOM 5087 C CA . SER B 1 168 ? -37.811 21.605 41.007 1.00 24.37 174 SER B CA 1
ATOM 5088 C C . SER B 1 168 ? -36.410 21.028 41.184 1.00 24.81 174 SER B C 1
ATOM 5089 O O . SER B 1 168 ? -36.167 19.844 40.940 1.00 23.02 174 SER B O 1
ATOM 5092 N N . TYR B 1 169 ? -35.479 21.884 41.617 1.00 24.64 175 TYR B N 1
ATOM 5093 C CA . TYR B 1 169 ? -34.123 21.408 41.877 1.00 23.97 175 TYR B CA 1
ATOM 5094 C C . TYR B 1 169 ? -34.103 20.318 42.937 1.00 24.43 175 TYR B C 1
ATOM 5095 O O . TYR B 1 169 ? -33.233 19.440 42.904 1.00 29.13 175 TYR B O 1
ATOM 5104 N N . ASP B 1 170 ? -35.044 20.355 43.882 1.00 24.42 176 ASP B N 1
ATOM 5105 C CA . ASP B 1 170 ? -35.186 19.246 44.818 1.00 25.90 176 ASP B CA 1
ATOM 5106 C C . ASP B 1 170 ? -35.523 17.954 44.084 1.00 25.55 176 ASP B C 1
ATOM 5107 O O . ASP B 1 170 ? -34.979 16.890 44.402 1.00 26.65 176 ASP B O 1
ATOM 5112 N N . ASP B 1 171 ? -36.413 18.030 43.091 1.00 23.84 177 ASP B N 1
ATOM 5113 C CA . ASP B 1 171 ? -36.730 16.856 42.285 1.00 24.69 177 ASP B CA 1
ATOM 5114 C C . ASP B 1 171 ? -35.535 16.430 41.441 1.00 25.93 177 ASP B C 1
ATOM 5115 O O . ASP B 1 171 ? -35.191 15.243 41.390 1.00 23.39 177 ASP B O 1
ATOM 5120 N N . ILE B 1 172 ? -34.890 17.389 40.769 1.00 22.08 178 ILE B N 1
ATOM 5121 C CA . ILE B 1 172 ? -33.779 17.059 39.880 1.00 27.06 178 ILE B CA 1
ATOM 5122 C C . ILE B 1 172 ? -32.632 16.429 40.655 1.00 23.97 178 ILE B C 1
ATOM 5123 O O . ILE B 1 172 ? -31.922 15.560 40.133 1.00 22.66 178 ILE B O 1
ATOM 5128 N N . LYS B 1 173 ? -32.428 16.849 41.906 1.00 24.33 179 LYS B N 1
ATOM 5129 C CA . LYS B 1 173 ? -31.387 16.239 42.726 1.00 24.33 179 LYS B CA 1
ATOM 5130 C C . LYS B 1 173 ? -31.669 14.765 42.979 1.00 23.70 179 LYS B C 1
ATOM 5131 O O . LYS B 1 173 ? -30.734 13.962 43.085 1.00 25.73 179 LYS B O 1
ATOM 5137 N N . LEU B 1 174 ? -32.946 14.389 43.082 1.00 23.92 180 LEU B N 1
ATOM 5138 C CA . LEU B 1 174 ? -33.301 12.982 43.214 1.00 22.78 180 LEU B CA 1
ATOM 5139 C C . LEU B 1 174 ? -33.288 12.264 41.873 1.00 22.98 180 LEU B C 1
ATOM 5140 O O . LEU B 1 174 ? -32.959 11.074 41.815 1.00 24.77 180 LEU B O 1
ATOM 5145 N N . SER B 1 175 ? -33.649 12.963 40.795 1.00 22.92 181 SER B N 1
ATOM 5146 C CA . SER B 1 175 ? -33.610 12.363 39.468 1.00 20.46 181 SER B CA 1
ATOM 5147 C C . SER B 1 175 ? -32.190 12.043 39.026 1.00 22.79 181 SER B C 1
ATOM 5148 O O . SER B 1 175 ? -32.002 11.174 38.168 1.00 25.78 181 SER B O 1
ATOM 5151 N N . ALA B 1 176 ? -31.188 12.721 39.594 1.00 23.79 182 ALA B N 1
ATOM 5152 C CA . ALA B 1 176 ? -29.799 12.399 39.296 1.00 21.23 182 ALA B CA 1
ATOM 5153 C C . ALA B 1 176 ? -29.411 11.013 39.791 1.00 24.24 182 ALA B C 1
ATOM 5154 O O . ALA B 1 176 ? -28.416 10.454 39.318 1.00 24.88 182 ALA B O 1
ATOM 5156 N N . LEU B 1 177 ? -30.168 10.450 40.730 1.00 22.59 183 LEU B N 1
ATOM 5157 C CA . LEU B 1 177 ? -29.934 9.104 41.230 1.00 26.22 183 LEU B CA 1
ATOM 5158 C C . LEU B 1 177 ? -30.825 8.071 40.553 1.00 26.18 183 LEU B C 1
ATOM 5159 O O . LEU B 1 177 ? -30.933 6.942 41.042 1.00 25.33 183 LEU B O 1
ATOM 5164 N N . LEU B 1 178 ? -31.462 8.432 39.441 1.00 24.02 184 LEU B N 1
ATOM 5165 C CA . LEU B 1 178 ? -32.378 7.554 38.723 1.00 23.32 184 LEU B CA 1
ATOM 5166 C C . LEU B 1 178 ? -31.813 7.288 37.336 1.00 26.26 184 LEU B C 1
ATOM 5167 O O . LEU B 1 178 ? -31.566 8.228 36.572 1.00 26.31 184 LEU B O 1
ATOM 5172 N N . SER B 1 179 ? -31.609 6.015 37.015 1.00 23.83 185 SER B N 1
ATOM 5173 C CA . SER B 1 179 ? -31.063 5.598 35.735 1.00 29.13 185 SER B CA 1
ATOM 5174 C C . SER B 1 179 ? -32.113 4.848 34.927 1.00 26.24 185 SER B C 1
ATOM 5175 O O . SER B 1 179 ? -33.082 4.311 35.470 1.00 25.34 185 SER B O 1
ATOM 5178 N N . VAL B 1 180 ? -31.909 4.824 33.613 1.00 25.44 186 VAL B N 1
ATOM 5179 C CA . VAL B 1 180 ? -32.713 4.028 32.693 1.00 27.25 186 VAL B CA 1
ATOM 5180 C C . VAL B 1 180 ? -31.767 3.142 31.896 1.00 25.65 186 VAL B C 1
ATOM 5181 O O . VAL B 1 180 ? -30.806 3.635 31.293 1.00 25.29 186 VAL B O 1
ATOM 5185 N N . SER B 1 181 ? -32.035 1.839 31.900 1.00 20.40 187 SER B N 1
ATOM 5186 C CA . SER B 1 181 ? -31.181 0.861 31.245 1.00 23.25 187 SER B CA 1
ATOM 5187 C C . SER B 1 181 ? -32.020 -0.035 30.347 1.00 25.25 187 SER B C 1
ATOM 5188 O O . SER B 1 181 ? -33.191 -0.303 30.631 1.00 23.62 187 SER B O 1
ATOM 5191 N N . SER B 1 182 ? -31.407 -0.501 29.262 1.00 22.67 188 SER B N 1
ATOM 5192 C CA . SER B 1 182 ? -32.100 -1.353 28.306 1.00 25.50 188 SER B CA 1
ATOM 5193 C C . SER B 1 182 ? -31.085 -2.000 27.382 1.00 27.36 188 SER B C 1
ATOM 5194 O O . SER B 1 182 ? -29.991 -1.468 27.170 1.00 26.78 188 SER B O 1
ATOM 5197 N N . ARG B 1 183 ? -31.461 -3.153 26.837 1.00 24.88 189 ARG B N 1
ATOM 5198 C CA . ARG B 1 183 ? -30.763 -3.678 25.677 1.00 27.89 189 ARG B CA 1
ATOM 5199 C C . ARG B 1 183 ? -31.004 -2.756 24.488 1.00 28.37 189 ARG B C 1
ATOM 5200 O O . ARG B 1 183 ? -32.056 -2.124 24.370 1.00 27.57 189 ARG B O 1
ATOM 5208 N N . THR B 1 184 ? -30.013 -2.668 23.606 1.00 27.18 190 THR B N 1
ATOM 5209 C CA . THR B 1 184 ? -30.106 -1.723 22.505 1.00 30.71 190 THR B CA 1
ATOM 5210 C C . THR B 1 184 ? -29.329 -2.235 21.305 1.00 27.74 190 THR B C 1
ATOM 5211 O O . THR B 1 184 ? -28.426 -3.067 21.427 1.00 28.25 190 THR B O 1
ATOM 5215 N N . GLU B 1 185 ? -29.710 -1.731 20.137 1.00 27.37 191 GLU B N 1
ATOM 5216 C CA . GLU B 1 185 ? -28.880 -1.824 18.950 1.00 28.26 191 GLU B CA 1
ATOM 5217 C C . GLU B 1 185 ? -27.914 -0.650 18.931 1.00 30.61 191 GLU B C 1
ATOM 5218 O O . GLU B 1 185 ? -28.221 0.440 19.421 1.00 30.33 191 GLU B O 1
ATOM 5224 N N . PHE B 1 186 ? -26.736 -0.882 18.369 1.00 30.06 192 PHE B N 1
ATOM 5225 C CA . PHE B 1 186 ? -25.722 0.154 18.232 1.00 29.06 192 PHE B CA 1
ATOM 5226 C C . PHE B 1 186 ? -25.703 0.605 16.776 1.00 30.36 192 PHE B C 1
ATOM 5227 O O . PHE B 1 186 ? -25.278 -0.145 15.891 1.00 28.82 192 PHE B O 1
ATOM 5235 N N . VAL B 1 187 ? -26.183 1.827 16.535 1.00 26.43 193 VAL B N 1
ATOM 5236 C CA . VAL B 1 187 ? -26.291 2.334 15.171 1.00 28.11 193 VAL B CA 1
ATOM 5237 C C . VAL B 1 187 ? -24.908 2.510 14.555 1.00 28.24 193 VAL B C 1
ATOM 5238 O O . VAL B 1 187 ? -24.689 2.182 13.382 1.00 29.62 193 VAL B O 1
ATOM 5242 N N . ASN B 1 188 ? -23.955 3.020 15.330 1.00 26.34 194 ASN B N 1
ATOM 5243 C CA . ASN B 1 188 ? -22.562 3.088 14.908 1.00 24.82 194 ASN B CA 1
ATOM 5244 C C . ASN B 1 188 ? -21.689 2.822 16.130 1.00 24.50 194 ASN B C 1
ATOM 5245 O O . ASN B 1 188 ? -22.184 2.469 17.205 1.00 26.54 194 ASN B O 1
ATOM 5250 N N . GLU B 1 189 ? -20.376 2.996 15.966 1.00 25.69 195 GLU B N 1
ATOM 5251 C CA . GLU B 1 189 ? -19.439 2.628 17.021 1.00 24.96 195 GLU B CA 1
ATOM 5252 C C . GLU B 1 189 ? -19.532 3.542 18.236 1.00 25.83 195 GLU B C 1
ATOM 5253 O O . GLU B 1 189 ? -19.053 3.169 19.312 1.00 25.18 195 GLU B O 1
ATOM 5259 N N . GLY B 1 190 ? -20.129 4.720 18.094 1.00 27.55 196 GLY B N 1
ATOM 5260 C CA . GLY B 1 190 ? -20.413 5.558 19.240 1.00 27.00 196 GLY B CA 1
ATOM 5261 C C . GLY B 1 190 ? -19.364 6.585 19.592 1.00 25.54 196 GLY B C 1
ATOM 5262 O O . GLY B 1 190 ? -19.411 7.133 20.699 1.00 26.78 196 GLY B O 1
ATOM 5263 N N . GLU B 1 191 ? -18.414 6.862 18.701 1.00 24.60 197 GLU B N 1
ATOM 5264 C CA . GLU B 1 191 ? -17.470 7.939 18.954 1.00 28.87 197 GLU B CA 1
ATOM 5265 C C . GLU B 1 191 ? -18.219 9.262 19.091 1.00 27.09 197 GLU B C 1
ATOM 5266 O O . GLU B 1 191 ? -19.330 9.434 18.581 1.00 27.58 197 GLU B O 1
ATOM 5272 N N . ARG B 1 192 ? -17.599 10.206 19.805 1.00 26.00 198 ARG B N 1
ATOM 5273 C CA . ARG B 1 192 ? -18.293 11.445 20.146 1.00 28.30 198 ARG B CA 1
ATOM 5274 C C . ARG B 1 192 ? -18.730 12.217 18.907 1.00 29.46 198 ARG B C 1
ATOM 5275 O O . ARG B 1 192 ? -19.750 12.914 18.940 1.00 30.57 198 ARG B O 1
ATOM 5283 N N . THR B 1 193 ? -17.992 12.094 17.804 1.00 28.45 199 THR B N 1
ATOM 5284 C CA . THR B 1 193 ? -18.298 12.818 16.578 1.00 31.12 199 THR B CA 1
ATOM 5285 C C . THR B 1 193 ? -19.091 11.979 15.581 1.00 30.75 199 THR B C 1
ATOM 5286 O O . THR B 1 193 ? -19.115 12.308 14.390 1.00 30.42 199 THR B O 1
ATOM 5290 N N . ASN B 1 194 ? -19.747 10.909 16.040 1.00 29.12 200 ASN B N 1
ATOM 5291 C CA . ASN B 1 194 ? -20.432 10.015 15.108 1.00 29.48 200 ASN B CA 1
ATOM 5292 C C . ASN B 1 194 ? -21.607 10.709 14.429 1.00 29.11 200 ASN B C 1
ATOM 5293 O O . ASN B 1 194 ? -21.854 10.491 13.237 1.00 28.90 200 ASN B O 1
ATOM 5298 N N . CYS B 1 195 ? -22.335 11.550 15.168 1.00 24.57 201 CYS B N 1
ATOM 5299 C CA . CYS B 1 195 ? -23.397 12.392 14.606 1.00 25.25 201 CYS B CA 1
ATOM 5300 C C . CYS B 1 195 ? -24.438 11.572 13.847 1.00 25.99 201 CYS B C 1
ATOM 5301 O O . CYS B 1 195 ? -24.997 12.015 12.842 1.00 27.23 201 CYS B O 1
ATOM 5304 N N . GLY B 1 196 ? -24.704 10.361 14.333 1.00 26.78 202 GLY B N 1
ATOM 5305 C CA . GLY B 1 196 ? -25.712 9.518 13.720 1.00 27.67 202 GLY B CA 1
ATOM 5306 C C . GLY B 1 196 ? -25.339 8.940 12.375 1.00 25.42 202 GLY B C 1
ATOM 5307 O O . GLY B 1 196 ? -26.222 8.495 11.638 1.00 22.98 202 GLY B O 1
ATOM 5308 N N . HIS B 1 197 ? -24.054 8.931 12.031 1.00 26.78 203 HIS B N 1
ATOM 5309 C CA . HIS B 1 197 ? -23.624 8.365 10.762 1.00 29.87 203 HIS B CA 1
ATOM 5310 C C . HIS B 1 197 ? -23.724 6.844 10.789 1.00 29.51 203 HIS B C 1
ATOM 5311 O O . HIS B 1 197 ? -23.558 6.204 11.831 1.00 30.41 203 HIS B O 1
ATOM 5318 N N . VAL B 1 198 ? -23.999 6.265 9.622 1.00 31.90 204 VAL B N 1
ATOM 5319 C CA . VAL B 1 198 ? -24.172 4.825 9.474 1.00 33.73 204 VAL B CA 1
ATOM 5320 C C . VAL B 1 198 ? -23.259 4.337 8.359 1.00 36.36 204 VAL B C 1
ATOM 5321 O O . VAL B 1 198 ? -23.254 4.904 7.261 1.00 36.56 204 VAL B O 1
ATOM 5325 N N . ASP B 1 199 ? -22.489 3.289 8.642 1.00 33.70 205 ASP B N 1
ATOM 5326 C CA . ASP B 1 199 ? -21.682 2.598 7.642 1.00 42.15 205 ASP B CA 1
ATOM 5327 C C . ASP B 1 199 ? -22.336 1.245 7.387 1.00 44.50 205 ASP B C 1
ATOM 5328 O O . ASP B 1 199 ? -22.371 0.387 8.276 1.00 45.93 205 ASP B O 1
ATOM 5333 N N . LEU B 1 200 ? -22.854 1.057 6.173 1.00 40.84 206 LEU B N 1
ATOM 5334 C CA . LEU B 1 200 ? -23.626 -0.135 5.846 1.00 48.71 206 LEU B CA 1
ATOM 5335 C C . LEU B 1 200 ? -22.768 -1.379 5.650 1.00 50.09 206 LEU B C 1
ATOM 5336 O O . LEU B 1 200 ? -23.324 -2.476 5.526 1.00 53.28 206 LEU B O 1
ATOM 5341 N N . ASN B 1 201 ? -21.440 -1.245 5.621 1.00 54.86 207 ASN B N 1
ATOM 5342 C CA . ASN B 1 201 ? -20.534 -2.375 5.416 1.00 56.31 207 ASN B CA 1
ATOM 5343 C C . ASN B 1 201 ? -19.419 -2.303 6.463 1.00 55.56 207 ASN B C 1
ATOM 5344 O O . ASN B 1 201 ? -18.247 -2.108 6.139 1.00 65.17 207 ASN B O 1
ATOM 5349 N N . THR B 1 202 ? -19.795 -2.469 7.728 1.00 49.62 208 THR B N 1
ATOM 5350 C CA . THR B 1 202 ? -18.855 -2.412 8.837 1.00 47.30 208 THR B CA 1
ATOM 5351 C C . THR B 1 202 ? -18.520 -3.818 9.314 1.00 40.46 208 THR B C 1
ATOM 5352 O O . THR B 1 202 ? -19.392 -4.690 9.376 1.00 39.51 208 THR B O 1
ATOM 5356 N N . LYS B 1 203 ? -17.249 -4.032 9.647 1.00 44.17 209 LYS B N 1
ATOM 5357 C CA . LYS B 1 203 ? -16.800 -5.260 10.283 1.00 44.34 209 LYS B CA 1
ATOM 5358 C C . LYS B 1 203 ? -16.323 -5.035 11.710 1.00 44.97 209 LYS B C 1
ATOM 5359 O O . LYS B 1 203 ? -15.977 -6.004 12.395 1.00 48.33 209 LYS B O 1
ATOM 5361 N N . THR B 1 204 ? -16.304 -3.786 12.179 1.00 39.38 210 THR B N 1
ATOM 5362 C CA . THR B 1 204 ? -15.769 -3.435 13.489 1.00 41.71 210 THR B CA 1
ATOM 5363 C C . THR B 1 204 ? -16.837 -2.830 14.395 1.00 40.58 210 THR B C 1
ATOM 5364 O O . THR B 1 204 ? -16.528 -2.018 15.271 1.00 34.94 210 THR B O 1
ATOM 5368 N N . LEU B 1 205 ? -18.095 -3.220 14.205 1.00 41.89 211 LEU B N 1
ATOM 5369 C CA . LEU B 1 205 ? -19.206 -2.707 14.997 1.00 36.83 211 LEU B CA 1
ATOM 5370 C C . LEU B 1 205 ? -19.857 -3.855 15.753 1.00 33.34 211 LEU B C 1
ATOM 5371 O O . LEU B 1 205 ? -20.264 -4.851 15.145 1.00 38.90 211 LEU B O 1
ATOM 5376 N N . GLU B 1 206 ? -19.950 -3.717 17.074 1.00 31.65 212 GLU B N 1
ATOM 5377 C CA . GLU B 1 206 ? -20.749 -4.634 17.877 1.00 34.23 212 GLU B CA 1
ATOM 5378 C C . GLU B 1 206 ? -22.217 -4.258 17.713 1.00 33.44 212 GLU B C 1
ATOM 5379 O O . GLU B 1 206 ? -22.613 -3.131 18.029 1.00 33.66 212 GLU B O 1
ATOM 5385 N N . ARG B 1 207 ? -23.020 -5.201 17.217 1.00 33.42 213 ARG B N 1
ATOM 5386 C CA . ARG B 1 207 ? -24.360 -4.863 16.747 1.00 34.25 213 ARG B CA 1
ATOM 5387 C C . ARG B 1 207 ? -25.284 -4.483 17.897 1.00 32.84 213 ARG B C 1
ATOM 5388 O O . ARG B 1 207 ? -25.987 -3.467 17.829 1.00 32.06 213 ARG B O 1
ATOM 5396 N N . HIS B 1 208 ? -25.305 -5.283 18.961 1.00 32.43 214 HIS B N 1
ATOM 5397 C CA . HIS B 1 208 ? -26.260 -5.077 20.039 1.00 32.58 214 HIS B CA 1
ATOM 5398 C C . HIS B 1 208 ? -25.580 -5.259 21.389 1.00 28.54 214 HIS B C 1
ATOM 5399 O O . HIS B 1 208 ? -24.528 -5.894 21.505 1.00 25.37 214 HIS B O 1
ATOM 5406 N N . GLY B 1 209 ? -26.208 -4.689 22.413 1.00 26.44 215 GLY B N 1
ATOM 5407 C CA . GLY B 1 209 ? -25.723 -4.783 23.774 1.00 27.15 215 GLY B CA 1
ATOM 5408 C C . GLY B 1 209 ? -26.662 -4.105 24.749 1.00 24.58 215 GLY B C 1
ATOM 5409 O O . GLY B 1 209 ? -27.857 -3.969 24.471 1.00 28.00 215 GLY B O 1
ATOM 5410 N N . VAL B 1 210 ? -26.138 -3.670 25.890 1.00 24.21 216 VAL B N 1
ATOM 5411 C CA . VAL B 1 210 ? -26.914 -2.972 26.906 1.00 22.63 216 VAL B CA 1
ATOM 5412 C C . VAL B 1 210 ? -26.389 -1.547 27.016 1.00 26.89 216 VAL B C 1
ATOM 5413 O O . VAL B 1 210 ? -25.175 -1.318 26.974 1.00 28.58 216 VAL B O 1
ATOM 5417 N N . ILE B 1 211 ? -27.305 -0.589 27.140 1.00 21.78 217 ILE B N 1
ATOM 5418 C CA . ILE B 1 211 ? -26.961 0.813 27.339 1.00 20.60 217 ILE B CA 1
ATOM 5419 C C . ILE B 1 211 ? -27.552 1.260 28.671 1.00 20.73 217 ILE B C 1
ATOM 5420 O O . ILE B 1 211 ? -28.734 1.020 28.946 1.00 25.36 217 ILE B O 1
ATOM 5425 N N . VAL B 1 212 ? -26.724 1.881 29.507 1.00 20.37 218 VAL B N 1
ATOM 5426 C CA . VAL B 1 212 ? -27.120 2.283 30.853 1.00 22.14 218 VAL B CA 1
ATOM 5427 C C . VAL B 1 212 ? -26.745 3.745 31.045 1.00 23.16 218 VAL B C 1
ATOM 5428 O O . VAL B 1 212 ? -25.576 4.116 30.881 1.00 23.08 218 VAL B O 1
ATOM 5432 N N . GLY B 1 213 ? -27.727 4.569 31.399 1.00 24.08 219 GLY B N 1
ATOM 5433 C CA . GLY B 1 213 ? -27.485 5.981 31.616 1.00 22.66 219 GLY B CA 1
ATOM 5434 C C . GLY B 1 213 ? -27.126 6.322 33.046 1.00 26.04 219 GLY B C 1
ATOM 5435 O O . GLY B 1 213 ? -27.980 6.268 33.935 1.00 27.43 219 GLY B O 1
ATOM 5436 N N . MET B 1 214 ? -25.866 6.674 33.280 1.00 24.25 220 MET B N 1
ATOM 5437 C CA . MET B 1 214 ? -25.399 7.070 34.599 1.00 23.57 220 MET B CA 1
ATOM 5438 C C . MET B 1 214 ? -25.266 8.585 34.676 1.00 27.16 220 MET B C 1
ATOM 5439 O O . MET B 1 214 ? -24.930 9.250 33.693 1.00 28.25 220 MET B O 1
ATOM 5444 N N . ILE B 1 215 ? -25.537 9.127 35.860 1.00 26.58 221 ILE B N 1
ATOM 5445 C CA . ILE B 1 215 ? -25.554 10.567 36.085 1.00 23.99 221 ILE B CA 1
ATOM 5446 C C . ILE B 1 215 ? -24.518 10.896 37.150 1.00 23.44 221 ILE B C 1
ATOM 5447 O O . ILE B 1 215 ? -24.621 10.429 38.291 1.00 23.55 221 ILE B O 1
ATOM 5452 N N . GLY B 1 216 ? -23.524 11.699 36.778 1.00 21.50 222 GLY B N 1
ATOM 5453 C CA . GLY B 1 216 ? -22.527 12.156 37.718 1.00 25.56 222 GLY B CA 1
ATOM 5454 C C . GLY B 1 216 ? -23.043 13.278 38.597 1.00 26.18 222 GLY B C 1
ATOM 5455 O O . GLY B 1 216 ? -24.182 13.732 38.488 1.00 24.13 222 GLY B O 1
ATOM 5456 N N . ALA B 1 217 ? -22.171 13.735 39.491 1.00 24.89 223 ALA B N 1
ATOM 5457 C CA . ALA B 1 217 ? -22.522 14.793 40.429 1.00 27.18 223 ALA B CA 1
ATOM 5458 C C . ALA B 1 217 ? -22.366 16.151 39.759 1.00 28.31 223 ALA B C 1
ATOM 5459 O O . ALA B 1 217 ? -21.284 16.483 39.260 1.00 28.77 223 ALA B O 1
ATOM 5461 N N . ARG B 1 218 ? -23.441 16.936 39.749 1.00 28.20 224 ARG B N 1
ATOM 5462 C CA . ARG B 1 218 ? -23.406 18.292 39.217 1.00 29.66 224 ARG B CA 1
ATOM 5463 C C . ARG B 1 218 ? -23.085 19.255 40.352 1.00 29.96 224 ARG B C 1
ATOM 5464 O O . ARG B 1 218 ? -23.864 19.385 41.303 1.00 29.17 224 ARG B O 1
ATOM 5472 N N . LEU B 1 219 ? -21.942 19.934 40.248 1.00 30.03 225 LEU B N 1
ATOM 5473 C CA . LEU B 1 219 ? -21.470 20.831 41.295 1.00 30.12 225 LEU B CA 1
ATOM 5474 C C . LEU B 1 219 ? -21.286 22.257 40.786 1.00 34.23 225 LEU B C 1
ATOM 5475 O O . LEU B 1 219 ? -20.614 23.063 41.439 1.00 37.64 225 LEU B O 1
ATOM 5480 N N . SER B 1 220 ? -21.880 22.589 39.640 1.00 33.79 226 SER B N 1
ATOM 5481 C CA . SER B 1 220 ? -21.690 23.898 39.027 1.00 33.84 226 SER B CA 1
ATOM 5482 C C . SER B 1 220 ? -22.680 24.940 39.539 1.00 37.82 226 SER B C 1
ATOM 5483 O O . SER B 1 220 ? -22.292 26.089 39.781 1.00 42.15 226 SER B O 1
ATOM 5486 N N . ARG B 1 221 ? -23.952 24.578 39.705 1.00 29.83 227 ARG B N 1
ATOM 5487 C CA . ARG B 1 221 ? -24.932 25.495 40.282 1.00 32.75 227 ARG B CA 1
ATOM 5488 C C . ARG B 1 221 ? -24.683 25.586 41.780 1.00 31.97 227 ARG B C 1
ATOM 5489 O O . ARG B 1 221 ? -24.891 24.612 42.511 1.00 31.45 227 ARG B O 1
ATOM 5497 N N . ARG B 1 222 ? -24.233 26.750 42.236 1.00 32.98 228 ARG B N 1
ATOM 5498 C CA . ARG B 1 222 ? -23.974 26.937 43.655 1.00 36.19 228 ARG B CA 1
ATOM 5499 C C . ARG B 1 222 ? -25.260 26.768 44.456 1.00 33.24 228 ARG B C 1
ATOM 5500 O O . ARG B 1 222 ? -26.340 27.182 44.025 1.00 34.81 228 ARG B O 1
ATOM 5508 N N . ASN B 1 223 ? -25.135 26.120 45.615 1.00 32.00 229 ASN B N 1
ATOM 5509 C CA . ASN B 1 223 ? -26.220 25.893 46.566 1.00 32.66 229 ASN B CA 1
ATOM 5510 C C . ASN B 1 223 ? -27.310 24.971 46.026 1.00 29.82 229 ASN B C 1
ATOM 5511 O O . ASN B 1 223 ? -28.421 24.952 46.566 1.00 30.96 229 ASN B O 1
ATOM 5516 N N . LEU B 1 224 ? -27.035 24.189 44.982 1.00 28.84 230 LEU B N 1
ATOM 5517 C CA . LEU B 1 224 ? -28.064 23.349 44.388 1.00 29.24 230 LEU B CA 1
ATOM 5518 C C . LEU B 1 224 ? -27.511 21.975 44.040 1.00 27.11 230 LEU B C 1
ATOM 5519 O O . LEU B 1 224 ? -26.344 21.826 43.671 1.00 25.34 230 LEU B O 1
ATOM 5524 N N . MET B 1 225 ? -28.389 20.975 44.145 1.00 29.93 231 MET B N 1
ATOM 5525 C CA . MET B 1 225 ? -28.071 19.568 43.912 1.00 27.86 231 MET B CA 1
ATOM 5526 C C . MET B 1 225 ? -26.798 19.119 44.619 1.00 29.48 231 MET B C 1
ATOM 5527 O O . MET B 1 225 ? -26.592 19.457 45.788 1.00 26.39 231 MET B O 1
ATOM 5532 N N . GLU B 1 226 ? -25.951 18.342 43.937 1.00 29.29 232 GLU B N 1
ATOM 5533 C CA . GLU B 1 226 ? -24.826 17.696 44.612 1.00 29.10 232 GLU B CA 1
ATOM 5534 C C . GLU B 1 226 ? -23.875 18.696 45.256 1.00 29.81 232 GLU B C 1
ATOM 5535 O O . GLU B 1 226 ? -23.079 18.310 46.119 1.00 31.63 232 GLU B O 1
ATOM 5541 N N . PHE B 1 227 ? -23.935 19.967 44.852 1.00 30.65 233 PHE B N 1
ATOM 5542 C CA . PHE B 1 227 ? -23.220 21.016 45.571 1.00 28.85 233 PHE B CA 1
ATOM 5543 C C . PHE B 1 227 ? -23.642 21.070 47.034 1.00 26.17 233 PHE B C 1
ATOM 5544 O O . PHE B 1 227 ? -22.818 21.363 47.908 1.00 25.13 233 PHE B O 1
ATOM 5552 N N . GLN B 1 228 ? -24.915 20.779 47.320 1.00 24.50 234 GLN B N 1
ATOM 5553 C CA . GLN B 1 228 ? -25.436 20.899 48.677 1.00 27.23 234 GLN B CA 1
ATOM 5554 C C . GLN B 1 228 ? -24.768 19.938 49.652 1.00 25.80 234 GLN B C 1
ATOM 5555 O O . GLN B 1 228 ? -24.768 20.202 50.858 1.00 29.36 234 GLN B O 1
ATOM 5561 N N . ASP B 1 229 ? -24.200 18.834 49.164 1.00 27.07 235 ASP B N 1
ATOM 5562 C CA . ASP B 1 229 ? -23.621 17.819 50.032 1.00 26.49 235 ASP B CA 1
ATOM 5563 C C . ASP B 1 229 ? -22.127 17.610 49.846 1.00 25.69 235 ASP B C 1
ATOM 5564 O O . ASP B 1 229 ? -21.481 17.086 50.760 1.00 24.75 235 ASP B O 1
ATOM 5569 N N . ILE B 1 230 ? -21.561 17.995 48.707 1.00 29.08 236 ILE B N 1
ATOM 5570 C CA . ILE B 1 230 ? -20.160 17.735 48.411 1.00 29.29 236 ILE B CA 1
ATOM 5571 C C . ILE B 1 230 ? -19.299 18.974 48.619 1.00 28.23 236 ILE B C 1
ATOM 5572 O O . ILE B 1 230 ? -18.173 18.873 49.108 1.00 28.58 236 ILE B O 1
ATOM 5577 N N . VAL B 1 231 ? -19.812 20.150 48.271 1.00 27.82 237 VAL B N 1
ATOM 5578 C CA . VAL B 1 231 ? -19.072 21.400 48.403 1.00 30.24 237 VAL B CA 1
ATOM 5579 C C . VAL B 1 231 ? -19.510 22.098 49.681 1.00 28.84 237 VAL B C 1
ATOM 5580 O O . VAL B 1 231 ? -20.708 22.316 49.903 1.00 30.47 237 VAL B O 1
ATOM 5584 N N . ILE B 1 232 ? -18.543 22.450 50.520 1.00 32.01 238 ILE B N 1
ATOM 5585 C CA . ILE B 1 232 ? -18.802 23.148 51.777 1.00 33.98 238 ILE B CA 1
ATOM 5586 C C . ILE B 1 232 ? -18.455 24.611 51.525 1.00 35.11 238 ILE B C 1
ATOM 5587 O O . ILE B 1 232 ? -17.312 25.044 51.685 1.00 35.68 238 ILE B O 1
ATOM 5592 N N . ALA B 1 233 ? -19.461 25.384 51.122 1.00 37.69 239 ALA B N 1
ATOM 5593 C CA . ALA B 1 233 ? -19.274 26.758 50.690 1.00 37.81 239 ALA B CA 1
ATOM 5594 C C . ALA B 1 233 ? -19.646 27.731 51.807 1.00 41.57 239 ALA B C 1
ATOM 5595 O O . ALA B 1 233 ? -20.073 27.344 52.897 1.00 38.38 239 ALA B O 1
ATOM 5597 N N . ARG B 1 234 ? -19.492 29.023 51.511 1.00 45.02 240 ARG B N 1
ATOM 5598 C CA . ARG B 1 234 ? -19.638 30.061 52.526 1.00 40.54 240 ARG B CA 1
ATOM 5599 C C . ARG B 1 234 ? -21.100 30.397 52.800 1.00 45.30 240 ARG B C 1
ATOM 5600 O O . ARG B 1 234 ? -21.494 30.557 53.961 1.00 44.35 240 ARG B O 1
ATOM 5608 N N . GLN B 1 235 ? -21.917 30.509 51.753 1.00 42.39 241 GLN B N 1
ATOM 5609 C CA . GLN B 1 235 ? -23.298 30.947 51.907 1.00 44.14 241 GLN B CA 1
ATOM 5610 C C . GLN B 1 235 ? -24.258 29.816 52.247 1.00 41.46 241 GLN B C 1
ATOM 5611 O O . GLN B 1 235 ? -25.365 30.087 52.725 1.00 39.84 241 GLN B O 1
ATOM 5617 N N . GLN B 1 236 ? -23.864 28.564 52.021 1.00 37.36 242 GLN B N 1
ATOM 5618 C CA . GLN B 1 236 ? -24.765 27.425 52.150 1.00 32.83 242 GLN B CA 1
ATOM 5619 C C . GLN B 1 236 ? -24.641 26.711 53.491 1.00 32.05 242 GLN B C 1
ATOM 5620 O O . GLN B 1 236 ? -25.654 26.413 54.130 1.00 31.24 242 GLN B O 1
ATOM 5626 N N . ASN B 1 237 ? -23.415 26.437 53.937 1.00 35.52 243 ASN B N 1
ATOM 5627 C CA . ASN B 1 237 ? -23.187 25.554 55.082 1.00 33.76 243 ASN B CA 1
ATOM 5628 C C . ASN B 1 237 ? -23.250 26.349 56.388 1.00 31.87 243 ASN B C 1
ATOM 5629 O O . ASN B 1 237 ? -22.243 26.649 57.033 1.00 32.41 243 ASN B O 1
ATOM 5634 N N . THR B 1 238 ? -24.480 26.680 56.777 1.00 32.84 244 THR B N 1
ATOM 5635 C CA . THR B 1 238 ? -24.752 27.372 58.029 1.00 32.13 244 THR B CA 1
ATOM 5636 C C . THR B 1 238 ? -25.803 26.604 58.816 1.00 34.00 244 THR B C 1
ATOM 5637 O O . THR B 1 238 ? -26.640 25.900 58.243 1.00 34.22 244 THR B O 1
ATOM 5641 N N . ARG B 1 239 ? -25.752 26.748 60.144 1.00 37.12 245 ARG B N 1
ATOM 5642 C CA .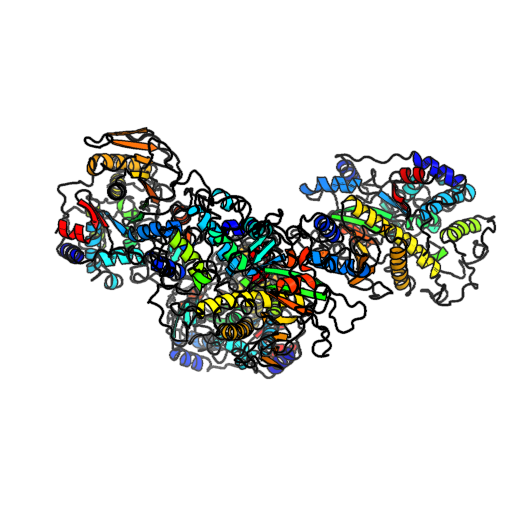 ARG B 1 239 ? -26.718 26.065 61.001 1.00 35.78 245 ARG B CA 1
ATOM 5643 C C . ARG B 1 239 ? -28.137 26.559 60.750 1.00 37.64 245 ARG B C 1
ATOM 5644 O O . ARG B 1 239 ? -29.093 25.783 60.863 1.00 34.12 245 ARG B O 1
ATOM 5652 N N . GLU B 1 240 ? -28.294 27.838 60.399 1.00 35.71 246 GLU B N 1
ATOM 5653 C CA . GLU B 1 240 ? -29.609 28.370 60.059 1.00 35.02 246 GLU B CA 1
ATOM 5654 C C . GLU B 1 240 ? -30.188 27.737 58.801 1.00 34.67 246 GLU B C 1
ATOM 5655 O O . GLU B 1 240 ? -31.387 27.891 58.546 1.00 34.40 246 GLU B O 1
ATOM 5657 N N . ARG B 1 241 ? -29.371 27.042 58.010 1.00 33.09 247 ARG B N 1
ATOM 5658 C CA . ARG B 1 241 ? -29.839 26.289 56.856 1.00 32.02 247 ARG B CA 1
ATOM 5659 C C . ARG B 1 241 ? -29.963 24.798 57.150 1.00 33.20 247 ARG B C 1
ATOM 5660 O O . ARG B 1 241 ? -30.219 24.014 56.231 1.00 36.51 247 ARG B O 1
ATOM 5662 N N . GLY B 1 242 ? -29.784 24.393 58.406 1.00 34.98 248 GLY B N 1
ATOM 5663 C CA . GLY B 1 242 ? -29.916 23.008 58.803 1.00 31.45 248 GLY B CA 1
ATOM 5664 C C . GLY B 1 242 ? -28.629 22.214 58.829 1.00 34.97 248 GLY B C 1
ATOM 5665 O O . GLY B 1 242 ? -28.677 21.003 59.077 1.00 40.13 248 GLY B O 1
ATOM 5666 N N . TYR B 1 243 ? -27.485 22.850 58.593 1.00 35.88 249 TYR B N 1
ATOM 5667 C CA . TYR B 1 243 ? -26.213 22.150 58.512 1.00 33.28 249 TYR B CA 1
ATOM 5668 C C . TYR B 1 243 ? -25.591 21.983 59.894 1.00 38.40 249 TYR B C 1
ATOM 5669 O O . TYR B 1 243 ? -25.837 22.773 60.809 1.00 43.57 249 TYR B O 1
ATOM 5678 N N . GLY B 1 244 ? -24.780 20.933 60.036 1.00 38.01 250 GLY B N 1
ATOM 5679 C CA . GLY B 1 244 ? -23.997 20.714 61.233 1.00 40.31 250 GLY B CA 1
ATOM 5680 C C . GLY B 1 244 ? -24.673 19.912 62.325 1.00 44.94 250 GLY B C 1
ATOM 5681 O O . GLY B 1 244 ? -24.023 19.605 63.333 1.00 47.57 250 GLY B O 1
ATOM 5682 N N . MET B 1 245 ? -25.945 19.559 62.164 1.00 44.64 251 MET B N 1
ATOM 5683 C CA . MET B 1 245 ? -26.657 18.839 63.210 1.00 44.57 251 MET B CA 1
ATOM 5684 C C . MET B 1 245 ? -26.137 17.413 63.346 1.00 51.03 251 MET B C 1
ATOM 5685 O O . MET B 1 245 ? -25.689 16.794 62.378 1.00 52.41 251 MET B O 1
ATOM 5690 N N . ALA B 1 246 ? -26.210 16.891 64.569 1.00 48.52 252 ALA B N 1
ATOM 5691 C CA . ALA B 1 246 ? -25.854 15.500 64.807 1.00 49.15 252 ALA B CA 1
ATOM 5692 C C . ALA B 1 246 ? -26.818 14.577 64.070 1.00 59.69 252 ALA B C 1
ATOM 5693 O O . ALA B 1 246 ? -27.961 14.938 63.777 1.00 59.59 252 ALA B O 1
ATOM 5695 N N . LEU B 1 247 ? -26.343 13.366 63.769 1.00 63.00 253 LEU B N 1
ATOM 5696 C CA . LEU B 1 247 ? -27.142 12.423 62.994 1.00 60.45 253 LEU B CA 1
ATOM 5697 C C . LEU B 1 247 ? -28.368 11.929 63.752 1.00 64.95 253 LEU B C 1
ATOM 5698 O O . LEU B 1 247 ? -29.299 11.411 63.126 1.00 67.29 253 LEU B O 1
ATOM 5703 N N . ASP B 1 248 ? -28.394 12.077 65.076 1.00 64.94 254 ASP B N 1
ATOM 5704 C CA . ASP B 1 248 ? -29.498 11.598 65.898 1.00 70.74 254 ASP B CA 1
ATOM 5705 C C . ASP B 1 248 ? -30.325 12.732 66.491 1.00 65.18 254 ASP B C 1
ATOM 5706 O O . ASP B 1 248 ? -31.134 12.491 67.393 1.00 63.87 254 ASP B O 1
ATOM 5711 N N . GLU B 1 249 ? -30.146 13.958 66.007 1.00 60.51 255 GLU B N 1
ATOM 5712 C CA . GLU B 1 249 ? -30.867 15.114 66.529 1.00 53.16 255 GLU B CA 1
ATOM 5713 C C . GLU B 1 249 ? -32.124 15.361 65.702 1.00 52.83 255 GLU B C 1
ATOM 5714 O O . GLU B 1 249 ? -32.040 15.438 64.470 1.00 46.57 255 GLU B O 1
ATOM 5720 N N . PRO B 1 250 ? -33.292 15.485 66.331 1.00 49.27 256 PRO B N 1
ATOM 5721 C CA . PRO B 1 250 ? -34.531 15.634 65.560 1.00 41.62 256 PRO B CA 1
ATOM 5722 C C . PRO B 1 250 ? -34.591 16.965 64.826 1.00 43.78 256 PRO B C 1
ATOM 5723 O O . PRO B 1 250 ? -34.035 17.975 65.265 1.00 41.33 256 PRO B O 1
ATOM 5727 N N . ALA B 1 251 ? -35.283 16.951 63.691 1.00 39.96 257 ALA B N 1
ATOM 5728 C CA . ALA B 1 251 ? -35.453 18.129 62.853 1.00 36.43 257 ALA B CA 1
ATOM 5729 C C . ALA B 1 251 ? -36.788 18.792 63.166 1.00 32.32 257 ALA B C 1
ATOM 5730 O O . ALA B 1 251 ? -37.828 18.125 63.183 1.00 34.63 257 ALA B O 1
ATOM 5732 N N . THR B 1 252 ? -36.756 20.104 63.407 1.00 30.48 258 THR B N 1
ATOM 5733 C CA . THR B 1 252 ? -37.944 20.845 63.805 1.00 34.41 258 THR B CA 1
ATOM 5734 C C . THR B 1 252 ? -38.365 21.923 62.818 1.00 33.56 258 THR B C 1
ATOM 5735 O O . THR B 1 252 ? -39.448 22.495 62.982 1.00 32.16 258 THR B O 1
ATOM 5739 N N . THR B 1 253 ? -37.551 22.225 61.814 1.00 33.92 259 THR B N 1
ATOM 5740 C CA . THR B 1 253 ? -37.906 23.203 60.803 1.00 32.54 259 THR B CA 1
ATOM 5741 C C .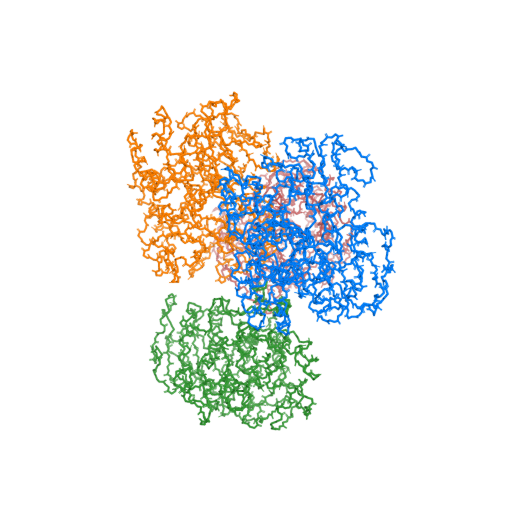 THR B 1 253 ? -37.889 22.549 59.434 1.00 33.66 259 THR B C 1
ATOM 5742 O O . THR B 1 253 ? -37.325 21.468 59.241 1.00 27.61 259 THR B O 1
ATOM 5746 N N . ARG B 1 254 ? -38.521 23.227 58.480 1.00 36.98 260 ARG B N 1
ATOM 5747 C CA . ARG B 1 254 ? -38.503 22.740 57.111 1.00 33.39 260 ARG B CA 1
ATOM 5748 C C . ARG B 1 254 ? -37.075 22.459 56.653 1.00 33.12 260 ARG B C 1
ATOM 5749 O O . ARG B 1 254 ? -36.790 21.401 56.079 1.00 29.84 260 ARG B O 1
ATOM 5757 N N . ASP B 1 255 ? -36.175 23.430 56.844 1.00 34.24 261 ASP B N 1
ATOM 5758 C CA . ASP B 1 255 ? -34.832 23.318 56.282 1.00 33.00 261 ASP B CA 1
ATOM 5759 C C . ASP B 1 255 ? -34.009 22.262 57.002 1.00 34.14 261 ASP B C 1
ATOM 5760 O O . ASP B 1 255 ? -33.142 21.630 56.388 1.00 28.49 261 ASP B O 1
ATOM 5765 N N . GLU B 1 256 ? -34.263 22.055 58.296 1.00 31.62 262 GLU B N 1
ATOM 5766 C CA . GLU B 1 256 ? -33.516 21.046 59.035 1.00 32.08 262 GLU B CA 1
ATOM 5767 C C . GLU B 1 256 ? -33.900 19.641 58.590 1.00 30.17 262 GLU B C 1
ATOM 5768 O O . GLU B 1 256 ? -33.050 18.745 58.546 1.00 30.45 262 GLU B O 1
ATOM 5774 N N . ASP B 1 257 ? -35.176 19.430 58.255 1.00 27.90 263 ASP B N 1
ATOM 5775 C CA . ASP B 1 257 ? -35.615 18.109 57.817 1.00 29.02 263 ASP B CA 1
ATOM 5776 C C . ASP B 1 257 ? -35.043 17.761 56.449 1.00 28.62 263 ASP B C 1
ATOM 5777 O O . ASP B 1 257 ? -34.723 16.596 56.182 1.00 23.93 263 ASP B O 1
ATOM 5782 N N . TYR B 1 258 ? -34.912 18.755 55.568 1.00 29.41 264 TYR B N 1
ATOM 5783 C CA . TYR B 1 258 ? -34.319 18.508 54.258 1.00 27.39 264 TYR B CA 1
ATOM 5784 C C . TYR B 1 258 ? -32.858 18.095 54.386 1.00 28.36 264 TYR B C 1
ATOM 5785 O O . TYR B 1 258 ? -32.400 17.179 53.693 1.00 27.08 264 TYR B O 1
ATOM 5794 N N . ARG B 1 259 ? -32.109 18.759 55.271 1.00 29.44 265 ARG B N 1
ATOM 5795 C CA . ARG B 1 259 ? -30.721 18.372 55.499 1.00 31.85 265 ARG B CA 1
ATOM 5796 C C . ARG B 1 259 ? -30.622 16.989 56.128 1.00 29.64 265 ARG B C 1
ATOM 5797 O O . ARG B 1 259 ? -29.668 16.251 55.852 1.00 31.07 265 ARG B O 1
ATOM 5805 N N . ARG B 1 260 ? -31.589 16.621 56.972 1.00 26.22 266 ARG B N 1
ATOM 5806 C CA . ARG B 1 260 ? -31.582 15.292 57.573 1.00 31.03 266 ARG B CA 1
ATOM 5807 C C . ARG B 1 260 ? -31.773 14.204 56.525 1.00 29.82 266 ARG B C 1
ATOM 5808 O O . ARG B 1 260 ? -31.240 13.099 56.679 1.00 30.45 266 ARG B O 1
ATOM 5816 N N . LEU B 1 261 ? -32.529 14.496 55.463 1.00 26.25 267 LEU B N 1
ATOM 5817 C CA . LEU B 1 261 ? -32.698 13.540 54.373 1.00 29.84 267 LEU B CA 1
ATOM 5818 C C . LEU B 1 261 ? -31.353 13.119 53.799 1.00 27.10 267 LEU B C 1
ATOM 5819 O O . LEU B 1 261 ? -31.087 11.928 53.604 1.00 29.19 267 LEU B O 1
ATOM 5824 N N . TRP B 1 262 ? -30.486 14.093 53.530 1.00 27.38 268 TRP B N 1
ATOM 5825 C CA . TRP B 1 262 ? -29.233 13.809 52.843 1.00 27.50 268 TRP B CA 1
ATOM 5826 C C . TRP B 1 262 ? -28.131 13.376 53.798 1.00 27.83 268 TRP B C 1
ATOM 5827 O O . TRP B 1 262 ? -27.207 12.668 53.385 1.00 32.36 268 TRP B O 1
ATOM 5838 N N . ARG B 1 263 ? -28.208 13.782 55.066 1.00 28.62 269 ARG B N 1
ATOM 5839 C CA . ARG B 1 263 ? -27.307 13.224 56.068 1.00 31.49 269 ARG B CA 1
ATOM 5840 C C . ARG B 1 263 ? -27.568 11.736 56.258 1.00 30.62 269 ARG B C 1
ATOM 5841 O O . ARG B 1 263 ? -26.635 10.925 56.288 1.00 30.23 269 ARG B O 1
ATOM 5849 N N . GLU B 1 264 ? -28.843 11.357 56.379 1.00 31.00 270 GLU B N 1
ATOM 5850 C CA . GLU B 1 264 ? -29.190 9.953 56.571 1.00 27.94 270 GLU B CA 1
ATOM 5851 C C . GLU B 1 264 ? -28.866 9.126 55.333 1.00 25.91 270 GLU B C 1
ATOM 5852 O O . GLU B 1 264 ? -28.425 7.977 55.445 1.00 28.56 270 GLU B O 1
ATOM 5858 N N . PHE B 1 265 ? -29.080 9.693 54.143 1.00 27.16 271 PHE B N 1
ATOM 5859 C CA . PHE B 1 265 ? -28.791 8.967 52.910 1.00 27.08 271 PHE B CA 1
ATOM 5860 C C . PHE B 1 265 ? -27.302 8.667 52.789 1.00 30.54 271 PHE B C 1
ATOM 5861 O O . PHE B 1 265 ? -26.905 7.528 52.513 1.00 29.61 271 PHE B O 1
ATOM 5869 N N . TYR B 1 266 ? -26.460 9.679 52.999 1.00 28.59 272 TYR B N 1
ATOM 5870 C CA . TYR B 1 266 ? -25.017 9.493 52.936 1.00 29.76 272 TYR B CA 1
ATOM 5871 C C . TYR B 1 266 ? -24.432 8.943 54.229 1.00 31.94 272 TYR B C 1
ATOM 5872 O O . TYR B 1 266 ? -23.244 8.600 54.251 1.00 31.90 272 TYR B O 1
ATOM 5881 N N . ALA B 1 267 ? -25.232 8.854 55.294 1.00 32.57 273 ALA B N 1
ATOM 5882 C CA . ALA B 1 267 ? -24.794 8.301 56.578 1.00 31.98 273 ALA B CA 1
ATOM 5883 C C . ALA B 1 267 ? -23.557 9.025 57.104 1.00 34.11 273 ALA B C 1
ATOM 5884 O O . ALA B 1 267 ? -22.639 8.414 57.654 1.00 36.10 273 ALA B O 1
ATOM 5886 N N . THR B 1 268 ? -23.531 10.344 56.931 1.00 29.30 274 THR B N 1
ATOM 5887 C CA . THR B 1 268 ? -22.421 11.153 57.411 1.00 40.19 274 THR B CA 1
ATOM 5888 C C . THR B 1 268 ? -22.916 12.564 57.695 1.00 38.50 274 THR B C 1
ATOM 5889 O O . THR B 1 268 ? -23.808 13.070 57.009 1.00 36.32 274 THR B O 1
ATOM 5893 N N . ARG B 1 269 ? -22.338 13.183 58.720 1.00 41.31 275 ARG B N 1
ATOM 5894 C CA . ARG B 1 269 ? -22.761 14.513 59.135 1.00 42.92 275 ARG B CA 1
ATOM 5895 C C . ARG B 1 269 ? -22.285 15.567 58.142 1.00 39.43 275 ARG B C 1
ATOM 5896 O O . ARG B 1 269 ? -21.138 15.543 57.687 1.00 37.31 275 ARG B O 1
ATOM 5904 N N . ASP B 1 270 ? -23.176 16.496 57.804 1.00 36.73 276 ASP B N 1
ATOM 5905 C CA . ASP B 1 270 ? -22.788 17.614 56.959 1.00 37.35 276 ASP B CA 1
ATOM 5906 C C . ASP B 1 270 ? -22.044 18.661 57.784 1.00 35.33 276 ASP B C 1
ATOM 5907 O O . ASP B 1 270 ? -22.108 18.683 59.016 1.00 35.24 276 ASP B O 1
ATOM 5912 N N . LEU B 1 271 ? -21.333 19.539 57.086 1.00 33.39 277 LEU B N 1
ATOM 5913 C CA . LEU B 1 271 ? -20.351 20.406 57.717 1.00 32.75 277 LEU B CA 1
ATOM 5914 C C . LEU B 1 271 ? -20.814 21.858 57.714 1.00 31.98 277 LEU B C 1
ATOM 5915 O O . LEU B 1 271 ? -21.645 22.273 56.902 1.00 29.93 277 LEU B O 1
ATOM 5920 N N . ILE B 1 272 ? -20.259 22.625 58.648 1.00 33.51 278 ILE B N 1
ATOM 5921 C CA . ILE B 1 272 ? -20.451 24.067 58.723 1.00 30.58 278 ILE B CA 1
ATOM 5922 C C . ILE B 1 272 ? -19.233 24.736 58.104 1.00 35.60 278 ILE B C 1
ATOM 5923 O O . ILE B 1 272 ? -18.108 24.231 58.200 1.00 37.62 278 ILE B O 1
ATOM 5928 N N . HIS B 1 273 ? -19.458 25.871 57.441 1.00 35.37 279 HIS B N 1
ATOM 5929 C CA . HIS B 1 273 ? -18.361 26.629 56.850 1.00 37.97 279 HIS B CA 1
ATOM 5930 C C . HIS B 1 273 ? -17.334 26.989 57.916 1.00 39.52 279 HIS B C 1
ATOM 5931 O O . HIS B 1 273 ? -17.640 27.710 58.871 1.00 41.23 279 HIS B O 1
ATOM 5938 N N . GLY B 1 274 ? -16.111 26.479 57.751 1.00 40.30 280 GLY B N 1
ATOM 5939 C CA . GLY B 1 274 ? -15.042 26.637 58.713 1.00 34.90 280 GLY B CA 1
ATOM 5940 C C . GLY B 1 274 ? -14.689 25.356 59.443 1.00 36.40 280 GLY B C 1
ATOM 5941 O O . GLY B 1 274 ? -13.526 25.167 59.818 1.00 45.04 280 GLY B O 1
ATOM 5942 N N . GLN B 1 275 ? -15.670 24.472 59.651 1.00 38.61 281 GLN B N 1
ATOM 5943 C CA . GLN B 1 275 ? -15.392 23.193 60.295 1.00 35.63 281 GLN B CA 1
ATOM 5944 C C . GLN B 1 275 ? -14.495 22.312 59.434 1.00 38.43 281 GLN B C 1
ATOM 5945 O O . GLN B 1 275 ? -13.764 21.468 59.965 1.00 39.11 281 GLN B O 1
ATOM 5951 N N . ALA B 1 276 ? -14.540 22.486 58.117 1.00 37.20 282 ALA B N 1
ATOM 5952 C CA . ALA B 1 276 ? -13.774 21.667 57.188 1.00 36.81 282 ALA B CA 1
ATOM 5953 C C . ALA B 1 276 ? -12.554 22.446 56.715 1.00 40.57 282 ALA B C 1
ATOM 5954 O O . ALA B 1 276 ? -12.688 23.536 56.148 1.00 40.67 282 ALA B O 1
ATOM 5956 N N . VAL B 1 277 ? -11.372 21.884 56.949 1.00 39.79 283 VAL B N 1
ATOM 5957 C CA . VAL B 1 277 ? -10.108 22.480 56.535 1.00 37.85 283 VAL B CA 1
ATOM 5958 C C . VAL B 1 277 ? -9.476 21.579 55.485 1.00 42.32 283 VAL B C 1
ATOM 5959 O O . VAL B 1 277 ? -9.478 20.350 55.626 1.00 37.62 283 VAL B O 1
ATOM 5963 N N . ILE B 1 278 ? -8.948 22.192 54.425 1.00 43.14 284 ILE B N 1
ATOM 5964 C CA . ILE B 1 278 ? -8.336 21.430 53.342 1.00 37.87 284 ILE B CA 1
ATOM 5965 C C . ILE B 1 278 ? -7.139 20.661 53.879 1.00 41.13 284 ILE B C 1
ATOM 5966 O O . ILE B 1 278 ? -6.208 21.244 54.449 1.00 41.56 284 ILE B O 1
ATOM 5971 N N . ASP B 1 279 ? -7.165 19.340 53.707 1.00 45.37 285 ASP B N 1
ATOM 5972 C CA . ASP B 1 279 ? -6.023 18.493 54.009 1.00 50.36 285 ASP B CA 1
ATOM 5973 C C . ASP B 1 279 ? -5.697 17.534 52.873 1.00 47.71 285 ASP B C 1
ATOM 5974 O O . ASP B 1 279 ? -4.796 16.701 53.027 1.00 48.71 285 ASP B O 1
ATOM 5979 N N . ASN B 1 280 ? -6.408 17.624 51.747 1.00 40.29 286 ASN B N 1
ATOM 5980 C CA . ASN B 1 280 ? -6.230 16.754 50.586 1.00 39.69 286 ASN B CA 1
ATOM 5981 C C . ASN B 1 280 ? -6.489 15.286 50.917 1.00 41.41 286 ASN B C 1
ATOM 5982 O O . ASN B 1 280 ? -6.099 14.396 50.155 1.00 39.24 286 ASN B O 1
ATOM 5987 N N . GLN B 1 281 ? -7.155 15.022 52.046 1.00 41.52 287 GLN B N 1
ATOM 5988 C CA . GLN B 1 281 ? -7.512 13.669 52.424 1.00 40.94 287 GLN B CA 1
ATOM 5989 C C . GLN B 1 281 ? -9.046 13.564 52.312 1.00 40.58 287 GLN B C 1
ATOM 5990 O O . GLN B 1 281 ? -9.551 13.214 51.235 1.00 36.40 287 GLN B O 1
ATOM 5992 N N . ARG B 1 282 ? -9.789 13.851 53.376 1.00 44.63 288 ARG B N 1
ATOM 5993 C CA . ARG B 1 282 ? -11.243 13.899 53.236 1.00 39.08 288 ARG B CA 1
ATOM 5994 C C . ARG B 1 282 ? -11.707 15.211 52.618 1.00 37.05 288 ARG B C 1
ATOM 5995 O O . ARG B 1 282 ? -12.745 15.243 51.947 1.00 34.77 288 ARG B O 1
ATOM 6003 N N . PHE B 1 283 ? -10.959 16.292 52.827 1.00 34.42 289 PHE B N 1
ATOM 6004 C CA . PHE B 1 283 ? -11.325 17.613 52.331 1.00 37.39 289 PHE B CA 1
ATOM 6005 C C . PHE B 1 283 ? -10.253 18.096 51.366 1.00 37.66 289 PHE B C 1
ATOM 6006 O O . PHE B 1 283 ? -9.096 18.284 51.759 1.00 37.49 289 PHE B O 1
ATOM 6014 N N . GLY B 1 284 ? -10.638 18.293 50.108 1.00 35.95 290 GLY B N 1
ATOM 6015 C CA . GLY B 1 284 ? -9.733 18.775 49.095 1.00 35.61 290 GLY B CA 1
ATOM 6016 C C . GLY B 1 284 ? -10.215 20.070 48.477 1.00 32.13 290 GLY B C 1
ATOM 6017 O O . GLY B 1 284 ? -11.289 20.582 48.810 1.00 31.95 290 GLY B O 1
ATOM 6018 N N . PRO B 1 285 ? -9.428 20.628 47.564 1.00 34.89 291 PRO B N 1
ATOM 6019 C CA . PRO B 1 285 ? -9.811 21.891 46.928 1.00 34.62 291 PRO B CA 1
ATOM 6020 C C . PRO B 1 285 ? -10.884 21.690 45.868 1.00 40.00 291 PRO B C 1
ATOM 6021 O O . PRO B 1 285 ? -11.132 20.583 45.387 1.00 39.13 291 PRO B O 1
ATOM 6025 N N . SER B 1 286 ? -11.524 22.798 45.514 1.00 48.14 292 SER B N 1
ATOM 6026 C CA . SER B 1 286 ? -12.544 22.845 44.477 1.00 47.25 292 SER B CA 1
ATOM 6027 C C . SER B 1 286 ? -12.074 23.756 43.347 1.00 55.96 292 SER B C 1
ATOM 6028 O O . SER B 1 286 ? -10.952 24.268 43.357 1.00 53.08 292 SER B O 1
ATOM 6031 N N . LYS B 1 287 ? -12.950 23.953 42.358 1.00 76.80 293 LYS B N 1
ATOM 6032 C CA . LYS B 1 287 ? -12.665 24.934 41.318 1.00 78.56 293 LYS B CA 1
ATOM 6033 C C . LYS B 1 287 ? -12.651 26.347 41.885 1.00 79.89 293 LYS B C 1
ATOM 6034 O O . LYS B 1 287 ? -11.894 27.200 41.408 1.00 91.76 293 LYS B O 1
ATOM 6036 N N . ASN B 1 288 ? -13.475 26.609 42.896 1.00 61.98 294 ASN B N 1
ATOM 6037 C CA . ASN B 1 288 ? -13.446 27.868 43.628 1.00 58.47 294 ASN B CA 1
ATOM 6038 C C . ASN B 1 288 ? -12.489 27.717 44.804 1.00 56.21 294 ASN B C 1
ATOM 6039 O O . ASN B 1 288 ? -12.661 26.821 45.639 1.00 56.11 294 ASN B O 1
ATOM 6044 N N . LYS B 1 289 ? -11.482 28.592 44.869 1.00 52.81 295 LYS B N 1
ATOM 6045 C CA . LYS B 1 289 ? -10.458 28.481 45.901 1.00 52.02 295 LYS B CA 1
ATOM 6046 C C . LYS B 1 289 ? -11.002 28.742 47.300 1.00 52.25 295 LYS B C 1
ATOM 6047 O O . LYS B 1 289 ? -10.352 28.368 48.282 1.00 48.02 295 LYS B O 1
ATOM 6049 N N . MET B 1 290 ? -12.169 29.370 47.416 1.00 52.56 296 MET B N 1
ATOM 6050 C CA . MET B 1 290 ? -12.766 29.655 48.713 1.00 55.69 296 MET B CA 1
ATOM 6051 C C . MET B 1 290 ? -13.762 28.591 49.155 1.00 53.93 296 MET B C 1
ATOM 6052 O O . MET B 1 290 ? -14.410 28.762 50.193 1.00 52.40 296 MET B O 1
ATOM 6057 N N . ASP B 1 291 ? -13.895 27.504 48.402 1.00 52.05 297 ASP B N 1
ATOM 6058 C CA . ASP B 1 291 ? -14.779 26.403 48.751 1.00 48.40 297 ASP B CA 1
ATOM 6059 C C . ASP B 1 291 ? -13.976 25.232 49.308 1.00 45.35 297 ASP B C 1
ATOM 6060 O O . ASP B 1 291 ? -12.743 25.241 49.332 1.00 50.21 297 ASP B O 1
ATOM 6065 N N . VAL B 1 292 ? -14.700 24.212 49.763 1.00 41.64 298 VAL B N 1
ATOM 6066 C CA . VAL B 1 292 ? -14.108 22.984 50.281 1.00 33.85 298 VAL B CA 1
ATOM 6067 C C . VAL B 1 292 ? -14.826 21.803 49.641 1.00 37.85 298 VAL B C 1
ATOM 6068 O O . VAL B 1 292 ? -16.060 21.783 49.576 1.00 37.67 298 VAL B O 1
ATOM 6072 N N . PHE B 1 293 ? -14.055 20.827 49.169 1.00 34.77 299 PHE B N 1
ATOM 6073 C CA . PHE B 1 293 ? -14.588 19.636 48.520 1.00 30.39 299 PHE B CA 1
ATOM 6074 C C . PHE B 1 293 ? -14.569 18.477 49.510 1.00 30.02 299 PHE B C 1
ATOM 6075 O O . PHE B 1 293 ? -13.513 18.144 50.058 1.00 30.09 299 PHE B O 1
ATOM 6083 N N . ASP B 1 294 ? -15.730 17.867 49.738 1.00 27.35 300 ASP B N 1
ATOM 6084 C CA . ASP B 1 294 ? -15.842 16.718 50.636 1.00 31.48 300 ASP B CA 1
ATOM 6085 C C . ASP B 1 294 ? -15.612 15.453 49.817 1.00 32.28 300 ASP B C 1
ATOM 6086 O O . ASP B 1 294 ? -16.525 14.949 49.158 1.00 29.60 300 ASP B O 1
ATOM 6091 N N . ASN B 1 295 ? -14.382 14.933 49.865 1.00 32.91 301 ASN B N 1
ATOM 6092 C CA . ASN B 1 295 ? -14.043 13.753 49.077 1.00 31.03 301 ASN B CA 1
ATOM 6093 C C . ASN B 1 295 ? -14.798 12.517 49.550 1.00 27.97 301 ASN B C 1
ATOM 6094 O O . ASN B 1 295 ? -15.016 11.589 48.763 1.00 26.49 301 ASN B O 1
ATOM 6099 N N . LEU B 1 296 ? -15.204 12.483 50.822 1.00 25.72 302 LEU B N 1
ATOM 6100 C CA . LEU B 1 296 ? -15.929 11.324 51.334 1.00 29.69 302 LEU B CA 1
ATOM 6101 C C . LEU B 1 296 ? -17.320 11.230 50.718 1.00 28.96 302 LEU B C 1
ATOM 6102 O O . LEU B 1 296 ? -17.711 10.176 50.202 1.00 24.13 302 LEU B O 1
ATOM 6107 N N . VAL B 1 297 ? -18.083 12.325 50.764 1.00 27.41 303 VAL B N 1
ATOM 6108 C CA . VAL B 1 297 ? -19.415 12.329 50.164 1.00 30.12 303 VAL B CA 1
ATOM 6109 C C . VAL B 1 297 ? -19.326 12.115 48.660 1.00 27.61 303 VAL B C 1
ATOM 6110 O O . VAL B 1 297 ? -20.219 11.508 48.055 1.00 26.40 303 VAL B O 1
ATOM 6114 N N . MET B 1 298 ? -18.249 12.592 48.032 1.00 25.51 304 MET B N 1
ATOM 6115 C CA . MET B 1 298 ? -18.039 12.309 46.616 1.00 25.57 304 MET B CA 1
ATOM 6116 C C . MET B 1 298 ? -17.825 10.820 46.379 1.00 27.85 304 MET B C 1
ATOM 6117 O O . MET B 1 298 ? -18.359 10.253 45.418 1.00 26.78 304 MET B O 1
ATOM 6122 N N . LYS B 1 299 ? -17.048 10.169 47.249 1.00 28.54 305 LYS B N 1
ATOM 6123 C CA . LYS B 1 299 ? -16.841 8.729 47.125 1.00 27.75 305 LYS B CA 1
ATOM 6124 C C . LYS B 1 299 ? -18.143 7.967 47.332 1.00 27.35 305 LYS B C 1
ATOM 6125 O O . LYS B 1 299 ? -18.415 6.983 46.633 1.00 29.03 305 LYS B O 1
ATOM 6131 N N . ARG B 1 300 ? -18.970 8.415 48.279 1.00 28.55 306 ARG B N 1
ATOM 6132 C CA . ARG B 1 300 ? -20.219 7.717 48.561 1.00 29.48 306 ARG B CA 1
ATOM 6133 C C . ARG B 1 300 ? -21.252 7.943 47.466 1.00 27.00 306 ARG B C 1
ATOM 6134 O O . ARG B 1 300 ? -22.048 7.043 47.172 1.00 22.26 306 ARG B O 1
ATOM 6142 N N . ARG B 1 301 ? -21.258 9.130 46.853 1.00 28.89 307 ARG B N 1
ATOM 6143 C CA . ARG B 1 301 ? -22.162 9.378 45.735 1.00 26.83 307 ARG B CA 1
ATOM 6144 C C . ARG B 1 301 ? -21.820 8.490 44.543 1.00 29.02 307 ARG B C 1
ATOM 6145 O O . ARG B 1 301 ? -22.718 7.976 43.866 1.00 29.25 307 ARG B O 1
ATOM 6153 N N . TYR B 1 302 ? -20.526 8.298 44.272 1.00 28.45 308 TYR B N 1
ATOM 6154 C CA . TYR B 1 302 ? -20.122 7.368 43.220 1.00 27.49 308 TYR B CA 1
ATOM 6155 C C . TYR B 1 302 ? -20.370 5.919 43.614 1.00 26.40 308 TYR B C 1
ATOM 6156 O O . TYR B 1 302 ? -20.649 5.084 42.746 1.00 29.00 308 TYR B O 1
ATOM 6165 N N . ALA B 1 303 ? -20.266 5.604 44.907 1.00 24.41 309 ALA B N 1
ATOM 6166 C CA . ALA B 1 303 ? -20.532 4.245 45.366 1.00 28.02 309 ALA B CA 1
ATOM 6167 C C . ALA B 1 303 ? -21.955 3.820 45.029 1.00 30.96 309 ALA B C 1
ATOM 6168 O O . ALA B 1 303 ? -22.193 2.670 44.637 1.00 28.12 309 ALA B O 1
ATOM 6170 N N . ILE B 1 304 ? -22.915 4.736 45.176 1.00 30.17 310 ILE B N 1
ATOM 6171 C CA . ILE B 1 304 ? -24.290 4.448 44.780 1.00 24.83 310 ILE B CA 1
ATOM 6172 C C . ILE B 1 304 ? -24.370 4.214 43.277 1.00 27.71 310 ILE B C 1
ATOM 6173 O O . ILE B 1 304 ? -25.035 3.281 42.812 1.00 27.36 310 ILE B O 1
ATOM 6178 N N . SER B 1 305 ? -23.684 5.052 42.495 1.00 26.36 311 SER B N 1
ATOM 6179 C CA . SER B 1 305 ? -23.729 4.916 41.042 1.00 23.66 311 SER B CA 1
ATOM 6180 C C . SER B 1 305 ? -23.071 3.620 40.585 1.00 26.79 311 SER B C 1
ATOM 6181 O O . SER B 1 305 ? -23.606 2.913 39.723 1.00 29.36 311 SER B O 1
ATOM 6184 N N . PHE B 1 306 ? -21.909 3.291 41.154 1.00 24.14 312 PHE B N 1
ATOM 6185 C CA . PHE B 1 306 ? -21.172 2.115 40.701 1.00 27.57 312 PHE B CA 1
ATOM 6186 C C . PHE B 1 306 ? -21.916 0.829 41.036 1.00 29.98 312 PHE B C 1
ATOM 6187 O O . PHE B 1 306 ? -21.879 -0.133 40.260 1.00 27.76 312 PHE B O 1
ATOM 6195 N N . ASP B 1 307 ? -22.594 0.793 42.186 1.00 29.63 313 ASP B N 1
ATOM 6196 C CA . ASP B 1 307 ? -23.403 -0.373 42.526 1.00 25.52 313 ASP B CA 1
ATOM 6197 C C . ASP B 1 307 ? -24.499 -0.598 41.493 1.00 26.75 313 ASP B C 1
ATOM 6198 O O . ASP B 1 307 ? -24.760 -1.738 41.093 1.00 28.63 313 ASP B O 1
ATOM 6203 N N . MET B 1 308 ? -25.145 0.480 41.043 1.00 24.36 314 MET B N 1
ATOM 6204 C CA . MET B 1 308 ? -26.185 0.349 40.028 1.00 29.37 314 MET B CA 1
ATOM 6205 C C . MET B 1 308 ? -25.607 -0.178 38.721 1.00 27.77 314 MET B C 1
ATOM 6206 O O . MET B 1 308 ? -26.161 -1.098 38.111 1.00 27.94 314 MET B O 1
ATOM 6211 N N . LEU B 1 309 ? -24.484 0.393 38.280 1.00 26.90 315 LEU B N 1
ATOM 6212 C CA . LEU B 1 309 ? -23.891 -0.010 37.008 1.00 25.58 315 LEU B CA 1
ATOM 6213 C C . LEU B 1 309 ? -23.435 -1.464 37.048 1.00 26.61 315 LEU B C 1
ATOM 6214 O O . LEU B 1 309 ? -23.701 -2.236 36.119 1.00 28.17 315 LEU B O 1
ATOM 6219 N N . LEU B 1 310 ? -22.746 -1.856 38.121 1.00 26.80 316 LEU B N 1
ATOM 6220 C CA . LEU B 1 310 ? -22.213 -3.213 38.203 1.00 24.54 316 LEU B CA 1
ATOM 6221 C C . LEU B 1 310 ? -23.330 -4.238 38.358 1.00 25.76 316 LEU B C 1
ATOM 6222 O O . LEU B 1 310 ? -23.329 -5.276 37.684 1.00 27.95 316 LEU B O 1
ATOM 6227 N N . LEU B 1 311 ? -24.296 -3.966 39.240 1.00 23.31 317 LEU B N 1
ATOM 6228 C CA . LEU B 1 311 ? -25.392 -4.910 39.435 1.00 24.74 317 LEU B CA 1
ATOM 6229 C C . LEU B 1 311 ? -26.293 -4.991 38.209 1.00 25.90 317 LEU B C 1
ATOM 6230 O O . LEU B 1 311 ? -26.845 -6.059 37.920 1.00 25.22 317 LEU B O 1
ATOM 6235 N N . GLU B 1 312 ? -26.454 -3.884 37.479 1.00 29.01 318 GLU B N 1
ATOM 6236 C CA . GLU B 1 312 ? -27.249 -3.922 36.256 1.00 27.25 318 GLU B CA 1
ATOM 6237 C C . GLU B 1 312 ? -26.554 -4.741 35.175 1.00 27.92 318 GLU B C 1
ATOM 6238 O O . GLU B 1 312 ? -27.198 -5.537 34.483 1.00 28.33 318 GLU B O 1
ATOM 6244 N N . ALA B 1 313 ? -25.240 -4.562 35.018 1.00 25.40 319 ALA B N 1
ATOM 6245 C CA . ALA B 1 313 ? -24.498 -5.363 34.050 1.00 25.96 319 ALA B CA 1
ATOM 6246 C C . ALA B 1 313 ? -24.466 -6.830 34.458 1.00 29.45 319 ALA B C 1
ATOM 6247 O O . ALA B 1 313 ? -24.533 -7.720 33.602 1.00 32.01 319 ALA B O 1
ATOM 6249 N N . GLU B 1 314 ? -24.356 -7.100 35.762 1.00 26.87 320 GLU B N 1
ATOM 6250 C CA . GLU B 1 314 ? -24.460 -8.467 36.261 1.00 25.91 320 GLU B CA 1
ATOM 6251 C C . GLU B 1 314 ? -25.782 -9.103 35.849 1.00 29.96 320 GLU B C 1
ATOM 6252 O O . GLU B 1 314 ? -25.817 -10.237 35.357 1.00 35.43 320 GLU B O 1
ATOM 6258 N N . ALA B 1 315 ? -26.886 -8.376 36.038 1.00 25.28 321 ALA B N 1
ATOM 6259 C CA . ALA B 1 315 ? -28.203 -8.933 35.752 1.00 26.89 321 ALA B CA 1
ATOM 6260 C C . ALA B 1 315 ? -28.422 -9.112 34.255 1.00 29.93 321 ALA B C 1
ATOM 6261 O O . ALA B 1 315 ? -28.969 -10.134 33.823 1.00 35.96 321 ALA B O 1
ATOM 6263 N N . ARG B 1 316 ? -28.011 -8.129 33.449 1.00 29.90 322 ARG B N 1
ATOM 6264 C CA . ARG B 1 316 ? -28.197 -8.228 32.004 1.00 29.32 322 ARG B CA 1
ATOM 6265 C C . ARG B 1 316 ? -27.446 -9.425 31.436 1.00 29.98 322 ARG B C 1
ATOM 6266 O O . ARG B 1 316 ? -27.995 -10.201 30.645 1.00 30.39 322 ARG B O 1
ATOM 6274 N N . ALA B 1 317 ? -26.184 -9.592 31.835 1.00 29.97 323 ALA B N 1
ATOM 6275 C CA . ALA B 1 317 ? -25.392 -10.714 31.351 1.00 33.73 323 ALA B CA 1
ATOM 6276 C C . ALA B 1 317 ? -25.921 -12.051 31.849 1.00 33.38 323 ALA B C 1
ATOM 6277 O O . ALA B 1 317 ? -25.602 -13.090 31.261 1.00 32.79 323 ALA B O 1
ATOM 6279 N N . LYS B 1 318 ? -26.729 -12.052 32.911 1.00 33.16 324 LYS B N 1
ATOM 6280 C CA . LYS B 1 318 ? -27.168 -13.315 33.492 1.00 32.41 324 LYS B CA 1
ATOM 6281 C C . LYS B 1 318 ? -28.281 -13.969 32.677 1.00 35.28 324 LYS B C 1
ATOM 6282 O O . LYS B 1 318 ? -28.281 -15.194 32.513 1.00 43.84 324 LYS B O 1
ATOM 6288 N N . ARG B 1 319 ? -29.238 -13.189 32.161 1.00 32.47 325 ARG B N 1
ATOM 6289 C CA . ARG B 1 319 ? -30.289 -13.787 31.341 1.00 41.23 325 ARG B CA 1
ATOM 6290 C C . ARG B 1 319 ? -29.834 -14.116 29.923 1.00 41.55 325 ARG B C 1
ATOM 6291 O O . ARG B 1 319 ? -30.525 -14.878 29.239 1.00 45.97 325 ARG B O 1
ATOM 6299 N N . VAL B 1 320 ? -28.698 -13.581 29.466 1.00 38.77 326 VAL B N 1
ATOM 6300 C CA . VAL B 1 320 ? -28.124 -13.997 28.196 1.00 37.99 326 VAL B CA 1
ATOM 6301 C C . VAL B 1 320 ? -27.064 -15.070 28.372 1.00 36.29 326 VAL B C 1
ATOM 6302 O O . VAL B 1 320 ? -26.492 -15.532 27.374 1.00 42.21 326 VAL B O 1
ATOM 6306 N N . LYS B 1 321 ? -26.781 -15.475 29.613 1.00 35.70 327 LYS B N 1
ATOM 6307 C CA . LYS B 1 321 ? -25.801 -16.518 29.917 1.00 40.89 327 LYS B CA 1
ATOM 6308 C C . LYS B 1 321 ? -24.415 -16.140 29.393 1.00 40.45 327 LYS B C 1
ATOM 6309 O O . LYS B 1 321 ? -23.734 -16.931 28.737 1.00 40.03 327 LYS B O 1
ATOM 6315 N N . LYS B 1 322 ? -23.996 -14.911 29.694 1.00 36.09 328 LYS B N 1
ATOM 6316 C CA . LYS B 1 322 ? -22.737 -14.375 29.198 1.00 33.05 328 LYS B CA 1
ATOM 6317 C C . LYS B 1 322 ? -22.024 -13.640 30.325 1.00 34.90 328 LYS B C 1
ATOM 6318 O O . LYS B 1 322 ? -22.546 -13.494 31.435 1.00 33.22 328 LYS B O 1
ATOM 6324 N N . LEU B 1 323 ? -20.813 -13.177 30.028 1.00 31.60 329 LEU B N 1
ATOM 6325 C CA . LEU B 1 323 ? -20.052 -12.316 30.920 1.00 31.28 329 LEU B CA 1
ATOM 6326 C C . LEU B 1 323 ? -20.145 -10.879 30.425 1.00 30.60 329 LEU B C 1
ATOM 6327 O O . LEU B 1 323 ? -20.157 -10.629 29.216 1.00 29.30 329 LEU B O 1
ATOM 6332 N N . ALA B 1 324 ? -20.212 -9.937 31.361 1.00 26.63 330 ALA B N 1
ATOM 6333 C CA . ALA B 1 324 ? -20.414 -8.539 31.010 1.00 27.77 330 ALA B CA 1
ATOM 6334 C C . ALA B 1 324 ? -19.090 -7.870 30.659 1.00 27.08 330 ALA B C 1
ATOM 6335 O O . ALA B 1 324 ? -18.116 -7.962 31.413 1.00 29.38 330 ALA B O 1
ATOM 6337 N N . TYR B 1 325 ? -19.059 -7.201 29.508 1.00 25.97 331 TYR B N 1
ATOM 6338 C CA . TYR B 1 325 ? -17.950 -6.336 29.109 1.00 24.36 331 TYR B CA 1
ATOM 6339 C C . TYR B 1 325 ? -18.430 -4.904 29.316 1.00 23.60 331 TYR B C 1
ATOM 6340 O O . TYR B 1 325 ? -19.110 -4.337 28.458 1.00 26.57 331 TYR B O 1
ATOM 6349 N N . ILE B 1 326 ? -18.080 -4.322 30.458 1.00 23.99 332 ILE B N 1
ATOM 6350 C CA . ILE B 1 326 ? -18.594 -3.015 30.854 1.00 25.28 332 ILE B CA 1
ATOM 6351 C C . ILE B 1 326 ? -17.705 -1.926 30.268 1.00 24.19 332 ILE B C 1
ATOM 6352 O O . ILE B 1 326 ? -16.508 -1.858 30.569 1.00 25.74 332 ILE B O 1
ATOM 6357 N N . HIS B 1 327 ? -18.292 -1.070 29.436 1.00 26.43 333 HIS B N 1
ATOM 6358 C CA . HIS B 1 327 ? -17.621 0.124 28.936 1.00 27.51 333 HIS B CA 1
ATOM 6359 C C . HIS B 1 327 ? -17.926 1.270 29.895 1.00 23.29 333 HIS B C 1
ATOM 6360 O O . HIS B 1 327 ? -19.048 1.788 29.919 1.00 22.55 333 HIS B O 1
ATOM 6367 N N . VAL B 1 328 ? -16.933 1.659 30.690 1.00 22.63 334 VAL B N 1
ATOM 6368 C CA . VAL B 1 328 ? -17.108 2.646 31.749 1.00 24.86 334 VAL B CA 1
ATOM 6369 C C . VAL B 1 328 ? -16.648 4.002 31.236 1.00 25.23 334 VAL B C 1
ATOM 6370 O O . VAL B 1 328 ? -15.494 4.161 30.820 1.00 25.65 334 VAL B O 1
ATOM 6374 N N . VAL B 1 329 ? -17.547 4.980 31.268 1.00 18.46 335 VAL B N 1
ATOM 6375 C CA . VAL B 1 329 ? -17.203 6.367 30.986 1.00 21.94 335 VAL B CA 1
ATOM 6376 C C . VAL B 1 329 ? -17.166 7.125 32.304 1.00 23.68 335 VAL B C 1
ATOM 6377 O O . VAL B 1 329 ? -17.827 6.754 33.281 1.00 20.71 335 VAL B O 1
ATOM 6381 N N . GLY B 1 330 ? -16.376 8.192 32.338 1.00 24.71 336 GLY B N 1
ATOM 6382 C CA . GLY B 1 330 ? -16.270 8.995 33.538 1.00 25.05 336 GLY B CA 1
ATOM 6383 C C . GLY B 1 330 ? -17.381 10.016 33.658 1.00 27.95 336 GLY B C 1
ATOM 6384 O O . GLY B 1 330 ? -17.163 11.205 33.403 1.00 26.80 336 GLY B O 1
ATOM 6385 N N . PHE B 1 331 ? -18.578 9.570 34.036 1.00 27.66 337 PHE B N 1
ATOM 6386 C CA . PHE B 1 331 ? -19.693 10.494 34.188 1.00 26.59 337 PHE B CA 1
ATOM 6387 C C . PHE B 1 331 ? -19.429 11.431 35.359 1.00 23.53 337 PHE B C 1
ATOM 6388 O O . PHE B 1 331 ? -19.055 10.992 36.451 1.00 25.04 337 PHE B O 1
ATOM 6396 N N . GLY B 1 332 ? -19.608 12.730 35.120 1.00 24.70 338 GLY B N 1
ATOM 6397 C CA . GLY B 1 332 ? -19.247 13.749 36.077 1.00 25.65 338 GLY B CA 1
ATOM 6398 C C . GLY B 1 332 ? -17.842 14.291 35.926 1.00 26.87 338 GLY B C 1
ATOM 6399 O O . GLY B 1 332 ? -17.532 15.336 36.512 1.00 26.90 338 GLY B O 1
ATOM 6400 N N . LEU B 1 333 ? -16.987 13.625 35.150 1.00 23.48 339 LEU B N 1
ATOM 6401 C CA . LEU B 1 333 ? -15.592 14.014 34.995 1.00 28.28 339 LEU B CA 1
ATOM 6402 C C . LEU B 1 333 ? -15.329 14.819 33.728 1.00 26.96 339 LEU B C 1
ATOM 6403 O O . LEU B 1 333 ? -14.173 15.161 33.459 1.00 25.43 339 LEU B O 1
ATOM 6408 N N . GLY B 1 334 ? -16.362 15.129 32.948 1.00 25.08 340 GLY B N 1
ATOM 6409 C CA . GLY B 1 334 ? -16.194 15.893 31.727 1.00 26.71 340 GLY B CA 1
ATOM 6410 C C . GLY B 1 334 ? -16.560 17.355 31.890 1.00 28.33 340 GLY B C 1
ATOM 6411 O O . GLY B 1 334 ? -15.825 18.118 32.521 1.00 30.12 340 GLY B O 1
ATOM 6412 N N . VAL B 1 335 ? -17.700 17.759 31.323 1.00 26.89 341 VAL B N 1
ATOM 6413 C CA . VAL B 1 335 ? -18.158 19.129 31.484 1.00 27.41 341 VAL B CA 1
ATOM 6414 C C . VAL B 1 335 ? -18.671 19.388 32.895 1.00 26.14 341 VAL B C 1
ATOM 6415 O O . VAL B 1 335 ? -18.848 20.550 33.282 1.00 27.18 341 VAL B O 1
ATOM 6419 N N . TRP B 1 336 ? -18.917 18.343 33.684 1.00 27.67 342 TRP B N 1
ATOM 6420 C CA . TRP B 1 336 ? -19.337 18.510 35.071 1.00 24.79 342 TRP B CA 1
ATOM 6421 C C . TRP B 1 336 ? -18.179 18.401 36.050 1.00 28.42 342 TRP B C 1
ATOM 6422 O O . TRP B 1 336 ? -18.399 18.488 37.261 1.00 34.39 342 TRP B O 1
ATOM 6433 N N . LYS B 1 337 ? -16.961 18.201 35.544 1.00 28.01 343 LYS B N 1
ATOM 6434 C CA . LYS B 1 337 ? -15.758 18.207 36.365 1.00 30.82 343 LYS B CA 1
ATOM 6435 C C . LYS B 1 337 ? -15.723 19.434 37.269 1.00 29.00 343 LYS B C 1
ATOM 6436 O O . LYS B 1 337 ? -16.046 20.548 36.846 1.00 33.05 343 LYS B O 1
ATOM 6442 N N . ALA B 1 338 ? -15.334 19.221 38.528 1.00 28.24 344 ALA B N 1
ATOM 6443 C CA . ALA B 1 338 ? -15.246 20.320 39.488 1.00 35.20 344 ALA B CA 1
ATOM 6444 C C . ALA B 1 338 ? -14.005 20.276 40.366 1.00 34.97 344 ALA B C 1
ATOM 6445 O O . ALA B 1 338 ? -13.665 21.302 40.967 1.00 37.14 344 ALA B O 1
ATOM 6447 N N . ALA B 1 339 ? -13.315 19.142 40.474 1.00 28.93 345 ALA B N 1
ATOM 6448 C CA . ALA B 1 339 ? -12.092 19.046 41.255 1.00 32.25 345 ALA B CA 1
ATOM 6449 C C . ALA B 1 339 ? -11.153 18.080 40.553 1.00 33.01 345 ALA B C 1
ATOM 6450 O O . ALA B 1 339 ? -11.596 17.068 40.002 1.00 29.72 345 ALA B O 1
ATOM 6452 N N . GLU B 1 340 ? -9.858 18.399 40.576 1.00 33.27 346 GLU B N 1
ATOM 6453 C CA . GLU B 1 340 ? -8.874 17.566 39.897 1.00 28.19 346 GLU B CA 1
ATOM 6454 C C . GLU B 1 340 ? -8.749 16.182 40.520 1.00 28.66 346 GLU B C 1
ATOM 6455 O O . GLU B 1 340 ? -8.193 15.280 39.885 1.00 30.83 346 GLU B O 1
ATOM 6457 N N . GLN B 1 341 ? -9.255 15.992 41.736 1.00 30.01 347 GLN B N 1
ATOM 6458 C CA . GLN B 1 341 ? -9.143 14.720 42.436 1.00 29.35 347 GLN B CA 1
ATOM 6459 C C . GLN B 1 341 ? -10.340 13.804 42.215 1.00 31.07 347 GLN B C 1
ATOM 6460 O O . GLN B 1 341 ? -10.343 12.684 42.734 1.00 33.05 347 GLN B O 1
ATOM 6466 N N . GLN B 1 342 ? -11.350 14.245 41.458 1.00 28.68 348 GLN B N 1
ATOM 6467 C CA . GLN B 1 342 ? -12.528 13.410 41.239 1.00 29.96 348 GLN B CA 1
ATOM 6468 C C . GLN B 1 342 ? -12.179 12.143 40.468 1.00 26.67 348 GLN B C 1
ATOM 6469 O O . GLN B 1 342 ? -12.728 11.070 40.744 1.00 28.26 348 GLN B O 1
ATOM 6475 N N . GLU B 1 343 ? -11.275 12.251 39.492 1.00 28.73 349 GLU B N 1
ATOM 6476 C CA . GLU B 1 343 ? -10.938 11.098 38.662 1.00 28.35 349 GLU B CA 1
ATOM 6477 C C . GLU B 1 343 ? -10.304 9.987 39.489 1.00 30.29 349 GLU B C 1
ATOM 6478 O O . GLU B 1 343 ? -10.579 8.802 39.265 1.00 27.42 349 GLU B O 1
ATOM 6484 N N . ARG B 1 344 ? -9.453 10.349 40.452 1.00 28.46 350 ARG B N 1
ATOM 6485 C CA . ARG B 1 344 ? -8.878 9.340 41.335 1.00 33.57 350 ARG B CA 1
ATOM 6486 C C . ARG B 1 344 ? -9.934 8.759 42.269 1.00 31.60 350 ARG B C 1
ATOM 6487 O O . ARG B 1 344 ? -9.906 7.561 42.575 1.00 32.17 350 ARG B O 1
ATOM 6495 N N . ILE B 1 345 ? -10.872 9.595 42.731 1.00 28.75 351 ILE B N 1
ATOM 6496 C CA . ILE B 1 345 ? -11.974 9.112 43.559 1.00 29.88 351 ILE B CA 1
ATOM 6497 C C . ILE B 1 345 ? -12.879 8.201 42.748 1.00 29.25 351 ILE B C 1
ATOM 6498 O O . ILE B 1 345 ? -13.368 7.188 43.256 1.00 29.04 351 ILE B O 1
ATOM 6503 N N . PHE B 1 346 ? -13.098 8.525 41.475 1.00 27.92 352 PHE B N 1
ATOM 6504 C CA . PHE B 1 346 ? -13.783 7.606 40.569 1.00 27.57 352 PHE B CA 1
ATOM 6505 C C . PHE B 1 346 ? -13.115 6.224 40.546 1.00 29.42 352 PHE B C 1
ATOM 6506 O O . PHE B 1 346 ? -13.759 5.220 40.810 1.00 26.49 352 PHE B O 1
ATOM 6514 N N . MET B 1 347 ? -11.838 6.126 40.185 1.00 33.30 353 MET B N 1
ATOM 6515 C CA . MET B 1 347 ? -11.184 4.804 40.185 1.00 33.35 353 MET B CA 1
ATOM 6516 C C . MET B 1 347 ? -11.334 4.098 41.536 1.00 31.92 353 MET B C 1
ATOM 6517 O O . MET B 1 347 ? -11.807 2.950 41.627 1.00 34.07 353 MET B O 1
ATOM 6522 N N . GLU B 1 348 ? -10.826 4.743 42.577 1.00 29.34 354 GLU B N 1
ATOM 6523 C CA . GLU B 1 348 ? -10.715 4.108 43.875 1.00 33.09 354 GLU B CA 1
ATOM 6524 C C . GLU B 1 348 ? -12.059 3.576 44.316 1.00 30.18 354 GLU B C 1
ATOM 6525 O O . GLU B 1 348 ? -12.159 2.447 44.802 1.00 33.57 354 GLU B O 1
ATOM 6531 N N . THR B 1 349 ? -13.115 4.377 44.141 1.00 29.22 355 THR B N 1
ATOM 6532 C CA . THR B 1 349 ? -14.447 3.932 44.537 1.00 32.00 355 THR B CA 1
ATOM 6533 C C . THR B 1 349 ? -14.926 2.776 43.665 1.00 29.60 355 THR B C 1
ATOM 6534 O O . THR B 1 349 ? -15.602 1.859 44.151 1.00 27.45 355 THR B O 1
ATOM 6538 N N . PHE B 1 350 ? -14.574 2.791 42.378 1.00 28.65 356 PHE B N 1
ATOM 6539 C CA . PHE B 1 350 ? -15.007 1.720 41.486 1.00 29.04 356 PHE B CA 1
ATOM 6540 C C . PHE B 1 350 ? -14.377 0.390 41.879 1.00 28.29 356 PHE B C 1
ATOM 6541 O O . PHE B 1 350 ? -15.066 -0.634 41.956 1.00 25.46 356 PHE B O 1
ATOM 6549 N N . GLU B 1 351 ? -13.066 0.385 42.136 1.00 30.08 357 GLU B N 1
ATOM 6550 C CA . GLU B 1 351 ? -12.407 -0.842 42.570 1.00 26.80 357 GLU B CA 1
ATOM 6551 C C . GLU B 1 351 ? -12.933 -1.299 43.926 1.00 30.60 357 GLU B C 1
ATOM 6552 O O . GLU B 1 351 ? -13.081 -2.502 44.171 1.00 32.55 357 GLU B O 1
ATOM 6558 N N . GLN B 1 352 ? -13.229 -0.349 44.817 1.00 26.37 358 GLN B N 1
ATOM 6559 C CA . GLN B 1 352 ? -13.753 -0.702 46.133 1.00 26.71 358 GLN B CA 1
ATOM 6560 C C . GLN B 1 352 ? -15.094 -1.416 46.023 1.00 27.53 358 GLN B C 1
ATOM 6561 O O . GLN B 1 352 ? -15.330 -2.419 46.707 1.00 28.06 358 GLN B O 1
ATOM 6567 N N . ARG B 1 353 ? -15.989 -0.911 45.169 1.00 27.19 359 ARG B N 1
ATOM 6568 C CA . ARG B 1 353 ? -17.299 -1.535 45.022 1.00 26.59 359 ARG B CA 1
ATOM 6569 C C . ARG B 1 353 ? -17.202 -2.889 44.332 1.00 25.60 359 ARG B C 1
ATOM 6570 O O . ARG B 1 353 ? -17.984 -3.796 44.641 1.00 27.94 359 ARG B O 1
ATOM 6578 N N . MET B 1 354 ? -16.257 -3.046 43.401 1.00 26.18 360 MET B N 1
ATOM 6579 C CA . MET B 1 354 ? -16.075 -4.336 42.743 1.00 29.45 360 MET B CA 1
ATOM 6580 C C . MET B 1 354 ? -15.673 -5.411 43.743 1.00 31.09 360 MET B C 1
ATOM 6581 O O . MET B 1 354 ? -16.163 -6.545 43.680 1.00 32.55 360 MET B O 1
ATOM 6586 N N . ARG B 1 355 ? -14.787 -5.071 44.681 1.00 28.46 361 ARG B N 1
ATOM 6587 C CA . ARG B 1 355 ? -14.337 -6.045 45.668 1.00 29.79 361 ARG B CA 1
ATOM 6588 C C . ARG B 1 355 ? -15.388 -6.280 46.746 1.00 30.31 361 ARG B C 1
ATOM 6589 O O . ARG B 1 355 ? -15.535 -7.406 47.235 1.00 33.15 361 ARG B O 1
ATOM 6597 N N . THR B 1 356 ? -16.123 -5.234 47.129 1.00 26.96 362 THR B N 1
ATOM 6598 C CA . THR B 1 356 ? -17.155 -5.393 48.149 1.00 31.73 362 THR B CA 1
ATOM 6599 C C . THR B 1 356 ? -18.293 -6.275 47.651 1.00 32.38 362 THR B C 1
ATOM 6600 O O . THR B 1 356 ? -18.757 -7.166 48.373 1.00 36.62 362 THR B O 1
ATOM 6604 N N . LEU B 1 357 ? -18.754 -6.047 46.418 1.00 27.91 363 LEU B N 1
ATOM 6605 C CA . LEU B 1 357 ? -19.821 -6.876 45.867 1.00 35.01 363 LEU B CA 1
ATOM 6606 C C . LEU B 1 357 ? -19.353 -8.312 45.662 1.00 33.41 363 LEU B C 1
ATOM 6607 O O . LEU B 1 357 ? -20.124 -9.257 45.866 1.00 30.18 363 LEU B O 1
ATOM 6612 N N . GLY B 1 358 ? -18.099 -8.493 45.259 1.00 31.36 364 GLY B N 1
ATOM 6613 C CA . GLY B 1 358 ? -17.495 -9.816 45.244 1.00 34.04 364 GLY B CA 1
ATOM 6614 C C . GLY B 1 358 ? -18.187 -10.766 44.285 1.00 33.21 364 GLY B C 1
ATOM 6615 O O . GLY B 1 358 ? -18.300 -10.503 43.081 1.00 34.28 364 GLY B O 1
ATOM 6616 N N . ASN B 1 359 ? -18.659 -11.893 44.823 1.00 34.87 365 ASN B N 1
ATOM 6617 C CA . ASN B 1 359 ? -19.290 -12.930 44.015 1.00 35.75 365 ASN B CA 1
ATOM 6618 C C . ASN B 1 359 ? -20.626 -12.498 43.428 1.00 32.81 365 ASN B C 1
ATOM 6619 O O . ASN B 1 359 ? -21.156 -13.200 42.560 1.00 35.05 365 ASN B O 1
ATOM 6624 N N . ARG B 1 360 ? -21.184 -11.372 43.876 1.00 30.33 366 ARG B N 1
ATOM 6625 C CA . ARG B 1 360 ? -22.380 -10.829 43.247 1.00 31.40 366 ARG B CA 1
ATOM 6626 C C . ARG B 1 360 ? -22.110 -10.299 41.845 1.00 33.99 366 ARG B C 1
ATOM 6627 O O . ARG B 1 360 ? -23.056 -9.903 41.158 1.00 29.62 366 ARG B O 1
ATOM 6635 N N . LEU B 1 361 ? -20.848 -10.280 41.412 1.00 33.35 367 LEU B N 1
ATOM 6636 C CA . LEU B 1 361 ? -20.463 -9.837 40.079 1.00 30.14 367 LEU B CA 1
ATOM 6637 C C . LEU B 1 361 ? -19.801 -10.965 39.294 1.00 32.97 367 LEU B C 1
ATOM 6638 O O . LEU B 1 361 ? -18.948 -10.718 38.439 1.00 33.60 367 LEU B O 1
ATOM 6643 N N . ASN B 1 362 ? -20.186 -12.212 39.579 1.00 33.43 368 ASN B N 1
ATOM 6644 C CA . ASN B 1 362 ? -19.576 -13.354 38.907 1.00 37.75 368 ASN B CA 1
ATOM 6645 C C . ASN B 1 362 ? -19.878 -13.380 37.415 1.00 37.42 368 ASN B C 1
ATOM 6646 O O . ASN B 1 362 ? -19.137 -14.014 36.657 1.00 40.83 368 ASN B O 1
ATOM 6651 N N . ASN B 1 363 ? -20.943 -12.712 36.976 1.00 35.17 369 ASN B N 1
ATOM 6652 C CA . ASN B 1 363 ? -21.270 -12.612 35.561 1.00 33.81 369 ASN B CA 1
ATOM 6653 C C . ASN B 1 363 ? -20.695 -11.358 34.913 1.00 31.72 369 ASN B C 1
ATOM 6654 O O . ASN B 1 363 ? -21.038 -11.054 33.766 1.00 33.00 369 ASN B O 1
ATOM 6659 N N . VAL B 1 364 ? -19.838 -10.627 35.619 1.00 33.69 370 VAL B N 1
ATOM 6660 C CA . VAL B 1 364 ? -19.119 -9.487 35.063 1.00 32.40 370 VAL B CA 1
ATOM 6661 C C . VAL B 1 364 ? -17.731 -9.967 34.668 1.00 28.26 370 VAL B C 1
ATOM 6662 O O . VAL B 1 364 ? -16.988 -10.494 35.503 1.00 38.15 370 VAL B O 1
ATOM 6666 N N . GLY B 1 365 ? -17.377 -9.789 33.400 1.00 27.95 371 GLY B N 1
ATOM 6667 C CA . GLY B 1 365 ? -16.117 -10.308 32.909 1.00 30.77 371 GLY B CA 1
ATOM 6668 C C . GLY B 1 365 ? -15.013 -9.278 32.793 1.00 33.76 371 GLY B C 1
ATOM 6669 O O . GLY B 1 365 ? -13.847 -9.581 33.065 1.00 30.01 371 GLY B O 1
ATOM 6670 N N . LEU B 1 366 ? -15.361 -8.057 32.392 1.00 32.69 372 LEU B N 1
ATOM 6671 C CA . LEU B 1 366 ? -14.356 -7.038 32.132 1.00 28.80 372 LEU B CA 1
ATOM 6672 C C . LEU B 1 366 ? -14.953 -5.653 32.329 1.00 29.62 372 LEU B C 1
ATOM 6673 O O . LEU B 1 366 ? -16.121 -5.418 32.009 1.00 27.18 372 LEU B O 1
ATOM 6678 N N . VAL B 1 367 ? -14.139 -4.743 32.857 1.00 31.80 373 VAL B N 1
ATOM 6679 C CA . VAL B 1 367 ? -14.464 -3.324 32.933 1.00 27.29 373 VAL B CA 1
ATOM 6680 C C . VAL B 1 367 ? -13.440 -2.569 32.096 1.00 28.45 373 VAL B C 1
ATOM 6681 O O . VAL B 1 367 ? -12.235 -2.835 32.192 1.00 29.53 373 VAL B O 1
ATOM 6685 N N . HIS B 1 368 ? -13.917 -1.650 31.261 1.00 27.13 374 HIS B N 1
ATOM 6686 C CA . HIS B 1 368 ? -13.057 -0.881 30.366 1.00 26.86 374 HIS B CA 1
ATOM 6687 C C . HIS B 1 368 ? -13.220 0.599 30.684 1.00 26.83 374 HIS B C 1
ATOM 6688 O O . HIS B 1 368 ? -14.297 1.169 30.481 1.00 26.58 374 HIS B O 1
ATOM 6695 N N . PHE B 1 369 ? -12.150 1.217 31.178 1.00 30.24 375 PHE B N 1
ATOM 6696 C CA . PHE B 1 369 ? -12.143 2.642 31.498 1.00 26.58 375 PHE B CA 1
ATOM 6697 C C . PHE B 1 369 ? -11.657 3.397 30.268 1.00 30.94 375 PHE B C 1
ATOM 6698 O O . PHE B 1 369 ? -10.459 3.427 29.974 1.00 36.96 375 PHE B O 1
ATOM 6706 N N . SER B 1 370 ? -12.589 4.008 29.543 1.00 32.73 376 SER B N 1
ATOM 6707 C CA . SER B 1 370 ? -12.273 4.752 28.333 1.00 37.15 376 SER B CA 1
ATOM 6708 C C . SER B 1 370 ? -12.238 6.246 28.622 1.00 32.13 376 SER B C 1
ATOM 6709 O O . SER B 1 370 ? -13.075 6.767 29.366 1.00 33.80 376 SER B O 1
ATOM 6712 N N . TRP B 1 371 ? -11.258 6.926 28.024 1.00 28.92 377 TRP B N 1
ATOM 6713 C CA . TRP B 1 371 ? -11.088 8.373 28.155 1.00 30.70 377 TRP B CA 1
ATOM 6714 C C . TRP B 1 371 ? -10.863 8.777 29.612 1.00 32.98 377 TRP B C 1
ATOM 6715 O O . TRP B 1 371 ? -11.473 9.716 30.128 1.00 30.92 377 TRP B O 1
ATOM 6726 N N . PHE B 1 372 ? -9.975 8.044 30.275 1.00 33.83 378 PHE B N 1
ATOM 6727 C CA . PHE B 1 372 ? -9.445 8.410 31.580 1.00 33.90 378 PHE B CA 1
ATOM 6728 C C . PHE B 1 372 ? -7.971 8.753 31.426 1.00 36.92 378 PHE B C 1
ATOM 6729 O O . PHE B 1 372 ? -7.240 8.067 30.704 1.00 39.27 378 PHE B O 1
ATOM 6737 N N . SER B 1 373 ? -7.533 9.818 32.099 1.00 35.77 379 SER B N 1
ATOM 6738 C CA . SER B 1 373 ? -6.129 10.206 32.008 1.00 41.58 379 SER B CA 1
ATOM 6739 C C . SER B 1 373 ? -5.243 9.367 32.919 1.00 38.56 379 SER B C 1
ATOM 6740 O O . SER B 1 373 ? -4.047 9.215 32.644 1.00 42.89 379 SER B O 1
ATOM 6743 N N . ILE B 1 374 ? -5.802 8.816 33.991 1.00 39.13 380 ILE B N 1
ATOM 6744 C CA . ILE B 1 374 ? -5.041 7.994 34.924 1.00 35.79 380 ILE B CA 1
ATOM 6745 C C . ILE B 1 374 ? -4.808 6.620 34.311 1.00 41.04 380 ILE B C 1
ATOM 6746 O O . ILE B 1 374 ? -5.703 6.041 33.683 1.00 42.86 380 ILE B O 1
ATOM 6751 N N . THR B 1 375 ? -3.593 6.093 34.484 1.00 40.96 381 THR B N 1
ATOM 6752 C CA . THR B 1 375 ? -3.257 4.755 34.021 1.00 43.37 381 THR B CA 1
ATOM 6753 C C . THR B 1 375 ? -3.052 3.751 35.146 1.00 39.40 381 THR B C 1
ATOM 6754 O O . THR B 1 375 ? -3.173 2.546 34.903 1.00 36.77 381 THR B O 1
ATOM 6758 N N . HIS B 1 376 ? -2.748 4.208 36.360 1.00 38.89 382 HIS B N 1
ATOM 6759 C CA . HIS B 1 376 ? -2.552 3.334 37.508 1.00 41.53 382 HIS B CA 1
ATOM 6760 C C . HIS B 1 376 ? -3.296 3.905 38.704 1.00 44.45 382 HIS B C 1
ATOM 6761 O O . HIS B 1 376 ? -3.135 5.085 39.032 1.00 47.64 382 HIS B O 1
ATOM 6768 N N . CYS B 1 377 ? -4.110 3.069 39.353 1.00 41.44 383 CYS B N 1
ATOM 6769 C CA . CYS B 1 377 ? -4.800 3.485 40.573 1.00 42.76 383 CYS B CA 1
ATOM 6770 C C . CYS B 1 377 ? -5.155 2.223 41.358 1.00 37.71 383 CYS B C 1
ATOM 6771 O O . CYS B 1 377 ? -6.122 1.536 41.020 1.00 36.60 383 CYS B O 1
ATOM 6774 N N . GLY B 1 378 ? -4.381 1.945 42.402 1.00 38.84 384 GLY B N 1
ATOM 6775 C CA . GLY B 1 378 ? -4.614 0.742 43.184 1.00 42.26 384 GLY B CA 1
ATOM 6776 C C . GLY B 1 378 ? -4.416 -0.493 42.330 1.00 40.00 384 GLY B C 1
ATOM 6777 O O . GLY B 1 378 ? -3.432 -0.616 41.591 1.00 41.39 384 GLY B O 1
ATOM 6778 N N . GLY B 1 379 ? -5.363 -1.421 42.419 1.00 40.88 385 GLY B N 1
ATOM 6779 C CA . GLY B 1 379 ? -5.337 -2.611 41.597 1.00 41.72 385 GLY B CA 1
ATOM 6780 C C . GLY B 1 379 ? -5.779 -2.414 40.167 1.00 39.99 385 GLY B C 1
ATOM 6781 O O . GLY B 1 379 ? -5.895 -3.393 39.424 1.00 38.34 385 GLY B O 1
ATOM 6782 N N . LEU B 1 380 ? -6.028 -1.175 39.751 1.00 42.18 386 LEU B N 1
ATOM 6783 C CA . LEU B 1 380 ? -6.511 -0.875 38.411 1.00 40.80 386 LEU B CA 1
ATOM 6784 C C . LEU B 1 380 ? -5.348 -0.473 37.513 1.00 39.95 386 LEU B C 1
ATOM 6785 O O . LEU B 1 380 ? -4.580 0.434 37.851 1.00 38.72 386 LEU B O 1
ATOM 6790 N N . SER B 1 381 ? -5.229 -1.151 36.375 1.00 36.86 387 SER B N 1
ATOM 6791 C CA . SER B 1 381 ? -4.246 -0.817 35.354 1.00 37.61 387 SER B CA 1
ATOM 6792 C C . SER B 1 381 ? -4.641 -1.533 34.072 1.00 34.81 387 SER B C 1
ATOM 6793 O O . SER B 1 381 ? -5.401 -2.505 34.094 1.00 32.89 387 SER B O 1
ATOM 6796 N N . ASN B 1 382 ? -4.121 -1.035 32.950 1.00 35.00 388 ASN B N 1
ATOM 6797 C CA . ASN B 1 382 ? -4.424 -1.619 31.649 1.00 33.49 388 ASN B CA 1
ATOM 6798 C C . ASN B 1 382 ? -3.973 -3.074 31.596 1.00 36.79 388 ASN B C 1
ATOM 6799 O O . ASN B 1 382 ? -2.787 -3.357 31.400 1.00 43.57 388 ASN B O 1
ATOM 6804 N N . GLY B 1 383 ? -4.913 -4.001 31.771 1.00 32.00 389 GLY B N 1
ATOM 6805 C CA . GLY B 1 383 ? -4.611 -5.417 31.783 1.00 32.58 389 GLY B CA 1
ATOM 6806 C C . GLY B 1 383 ? -4.602 -6.054 33.153 1.00 34.86 389 GLY B C 1
ATOM 6807 O O . GLY B 1 383 ? -4.364 -7.264 33.254 1.00 34.59 389 GLY B O 1
ATOM 6808 N N . SER B 1 384 ? -4.861 -5.284 34.204 1.00 34.53 390 SER B N 1
ATOM 6809 C CA . SER B 1 384 ? -4.830 -5.796 35.561 1.00 38.67 390 SER B CA 1
ATOM 6810 C C . SER B 1 384 ? -6.014 -6.729 35.816 1.00 39.63 390 SER B C 1
ATOM 6811 O O . SER B 1 384 ? -6.975 -6.788 35.045 1.00 36.74 390 SER B O 1
ATOM 6814 N N . LEU B 1 385 ? -5.941 -7.458 36.929 1.00 38.45 391 LEU B N 1
ATOM 6815 C CA . LEU B 1 385 ? -6.986 -8.397 37.323 1.00 37.68 391 LEU B CA 1
ATOM 6816 C C . LEU B 1 385 ? -7.425 -8.082 38.745 1.00 36.77 391 LEU B C 1
ATOM 6817 O O . LEU B 1 385 ? -6.600 -8.074 39.664 1.00 35.83 391 LEU B O 1
ATOM 6822 N N . ILE B 1 386 ? -8.719 -7.820 38.922 1.00 32.74 392 ILE B N 1
ATOM 6823 C CA . ILE B 1 386 ? -9.299 -7.618 40.251 1.00 34.39 392 ILE B CA 1
ATOM 6824 C C . ILE B 1 386 ? -9.814 -8.984 40.693 1.00 37.99 392 ILE B C 1
ATOM 6825 O O . ILE B 1 386 ? -10.933 -9.388 40.376 1.00 42.32 392 ILE B O 1
ATOM 6830 N N . GLU B 1 387 ? -8.977 -9.708 41.432 1.00 36.54 393 GLU B N 1
ATOM 6831 C CA . GLU B 1 387 ? -9.290 -11.088 41.773 1.00 42.59 393 GLU B CA 1
ATOM 6832 C C . GLU B 1 387 ? -10.445 -11.155 42.765 1.00 40.31 393 GLU B C 1
ATOM 6833 O O . GLU B 1 387 ? -10.560 -10.331 43.679 1.00 34.25 393 GLU B O 1
ATOM 6839 N N . ILE B 1 388 ? -11.328 -12.136 42.559 1.00 40.98 394 ILE B N 1
ATOM 6840 C CA . ILE B 1 388 ? -12.468 -12.368 43.424 1.00 39.86 394 ILE B CA 1
ATOM 6841 C C . ILE B 1 388 ? -12.571 -13.870 43.652 1.00 43.22 394 ILE B C 1
ATOM 6842 O O . ILE B 1 388 ? -12.725 -14.633 42.693 1.00 42.52 394 ILE B O 1
ATOM 6847 N N . PRO B 1 389 ? -12.483 -14.352 44.895 1.00 45.67 395 PRO B N 1
ATOM 6848 C CA . PRO B 1 389 ? -12.534 -15.803 45.127 1.00 43.76 395 PRO B CA 1
ATOM 6849 C C . PRO B 1 389 ? -13.886 -16.378 44.723 1.00 40.73 395 PRO B C 1
ATOM 6850 O O . PRO B 1 389 ? -14.940 -15.891 45.138 1.00 42.69 395 PRO B O 1
ATOM 6854 N N . GLY B 1 390 ? -13.848 -17.428 43.900 1.00 47.70 396 GLY B N 1
ATOM 6855 C CA . GLY B 1 390 ? -15.035 -18.077 43.400 1.00 49.50 396 GLY B CA 1
ATOM 6856 C C . GLY B 1 390 ? -15.473 -17.617 42.024 1.00 46.02 396 GLY B C 1
ATOM 6857 O O . GLY B 1 390 ? -16.298 -18.291 41.394 1.00 49.33 396 GLY B O 1
ATOM 6858 N N . HIS B 1 391 ? -14.948 -16.494 41.550 1.00 46.13 397 HIS B N 1
ATOM 6859 C CA . HIS B 1 391 ? -15.298 -15.997 40.229 1.00 47.59 397 HIS B CA 1
ATOM 6860 C C . HIS B 1 391 ? -14.881 -17.015 39.169 1.00 49.66 397 HIS B C 1
ATOM 6861 O O . HIS B 1 391 ? -13.787 -17.585 39.253 1.00 54.28 397 HIS B O 1
ATOM 6868 N N . PRO B 1 392 ? -15.734 -17.287 38.173 1.00 53.31 398 PRO B N 1
ATOM 6869 C CA . PRO B 1 3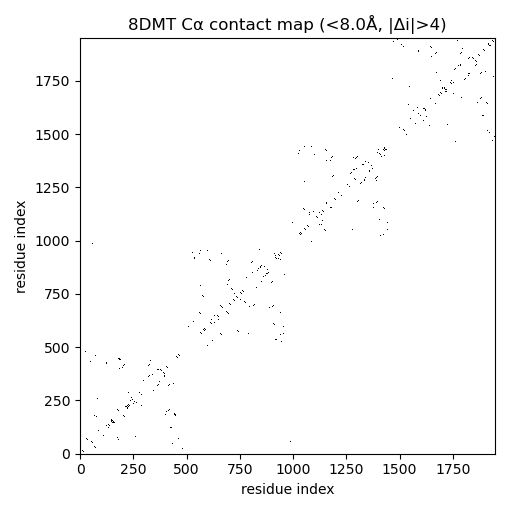92 ? -15.390 -18.322 37.178 1.00 53.72 398 PRO B CA 1
ATOM 6870 C C . PRO B 1 392 ? -14.091 -18.047 36.440 1.00 52.98 398 PRO B C 1
ATOM 6871 O O . PRO B 1 392 ? -13.303 -18.973 36.214 1.00 60.45 398 PRO B O 1
ATOM 6875 N N . LYS B 1 393 ? -13.850 -16.797 36.051 1.00 53.48 399 LYS B N 1
ATOM 6876 C CA . LYS B 1 393 ? -12.584 -16.377 35.470 1.00 53.89 399 LYS B CA 1
ATOM 6877 C C . LYS B 1 393 ? -11.576 -15.937 36.527 1.00 52.49 399 LYS B C 1
ATOM 6878 O O . LYS B 1 393 ? -10.583 -15.282 36.189 1.00 53.05 399 LYS B O 1
ATOM 6884 N N . ASP B 1 394 ? -11.821 -16.270 37.796 1.00 53.44 400 ASP B N 1
ATOM 6885 C CA . ASP B 1 394 ? -10.994 -15.945 38.957 1.00 54.31 400 ASP B CA 1
ATOM 6886 C C . ASP B 1 394 ? -10.939 -14.451 39.255 1.00 53.30 400 ASP B C 1
ATOM 6887 O O . ASP B 1 394 ? -10.306 -14.057 40.244 1.00 51.90 400 ASP B O 1
ATOM 6892 N N . GLY B 1 395 ? -11.579 -13.609 38.453 1.00 46.78 401 GLY B N 1
ATOM 6893 C CA . GLY B 1 395 ? -11.554 -12.183 38.698 1.00 44.34 401 GLY B CA 1
ATOM 6894 C C . GLY B 1 395 ? -12.134 -11.427 37.519 1.00 46.33 401 GLY B C 1
ATOM 6895 O O . GLY B 1 395 ? -12.698 -12.016 36.594 1.00 49.94 401 GLY B O 1
ATOM 6896 N N . ILE B 1 396 ? -11.979 -10.106 37.574 1.00 38.36 402 ILE B N 1
ATOM 6897 C CA . ILE B 1 396 ? -12.471 -9.204 36.540 1.00 34.97 402 ILE B CA 1
ATOM 6898 C C . ILE B 1 396 ? -11.278 -8.510 35.899 1.00 33.37 402 ILE B C 1
ATOM 6899 O O . ILE B 1 396 ? -10.454 -7.909 36.598 1.00 35.23 402 ILE B O 1
ATOM 6904 N N . ARG B 1 397 ? -11.188 -8.595 34.575 1.00 28.96 403 ARG B N 1
ATOM 6905 C CA . ARG B 1 397 ? -10.116 -7.942 33.840 1.00 33.52 403 ARG B CA 1
ATOM 6906 C C . ARG B 1 397 ? -10.406 -6.452 33.689 1.00 34.25 403 ARG B C 1
ATOM 6907 O O . ARG B 1 397 ? -11.559 -6.029 33.573 1.00 33.91 403 ARG B O 1
ATOM 6915 N N . VAL B 1 398 ? -9.340 -5.654 33.698 1.00 33.07 404 VAL B N 1
ATOM 6916 C CA . VAL B 1 398 ? -9.434 -4.202 33.610 1.00 32.27 404 VAL B CA 1
ATOM 6917 C C . VAL B 1 398 ? -8.666 -3.737 32.382 1.00 32.49 404 VAL B C 1
ATOM 6918 O O . VAL B 1 398 ? -7.537 -4.181 32.145 1.00 33.59 404 VAL B O 1
ATOM 6922 N N . LEU B 1 399 ? -9.278 -2.847 31.605 1.00 30.47 405 LEU B N 1
ATOM 6923 C CA . LEU B 1 399 ? -8.619 -2.187 30.486 1.00 29.71 405 LEU B CA 1
ATOM 6924 C C . LEU B 1 399 ? -8.782 -0.684 30.648 1.00 31.92 405 LEU B C 1
ATOM 6925 O O . LEU B 1 399 ? -9.889 -0.204 30.913 1.00 34.32 405 LEU B O 1
ATOM 6930 N N . ILE B 1 400 ? -7.684 0.051 30.503 1.00 33.67 406 ILE B N 1
ATOM 6931 C CA . ILE B 1 400 ? -7.688 1.508 30.595 1.00 31.97 406 ILE B CA 1
ATOM 6932 C C . ILE B 1 400 ? -7.103 2.035 29.292 1.00 34.57 406 ILE B C 1
ATOM 6933 O O . ILE B 1 400 ? -5.878 2.113 29.134 1.00 36.50 406 ILE B O 1
ATOM 6938 N N . SER B 1 401 ? -7.974 2.399 28.356 1.00 37.57 407 SER B N 1
ATOM 6939 C CA . SER B 1 401 ? -7.562 2.915 27.058 1.00 35.17 407 SER B CA 1
ATOM 6940 C C . SER B 1 401 ? -8.773 3.543 26.387 1.00 33.10 407 SER B C 1
ATOM 6941 O O . SER B 1 401 ? -9.919 3.200 26.691 1.00 35.88 407 SER B O 1
ATOM 6944 N N . LYS B 1 402 ? -8.504 4.471 25.471 1.00 30.67 408 LYS B N 1
ATOM 6945 C CA . LYS B 1 402 ? -9.574 5.086 24.700 1.00 33.72 408 LYS B CA 1
ATOM 6946 C C . LYS B 1 402 ? -10.199 4.053 23.772 1.00 37.99 408 LYS B C 1
ATOM 6947 O O . LYS B 1 402 ? -9.497 3.380 23.011 1.00 37.23 408 LYS B O 1
ATOM 6953 N N . ARG B 1 403 ? -11.521 3.923 23.839 1.00 34.11 409 ARG B N 1
ATOM 6954 C CA . ARG B 1 403 ? -12.223 2.907 23.070 1.00 33.38 409 ARG B CA 1
ATOM 6955 C C . ARG B 1 403 ? -13.589 3.435 22.661 1.00 30.80 409 ARG B C 1
ATOM 6956 O O . ARG B 1 403 ? -14.289 4.054 23.467 1.00 28.05 409 ARG B O 1
ATOM 6964 N N . ASN B 1 404 ? -13.954 3.193 21.407 1.00 31.89 410 ASN B N 1
ATOM 6965 C CA . ASN B 1 404 ? -15.297 3.522 20.959 1.00 27.53 410 ASN B CA 1
ATOM 6966 C C . ASN B 1 404 ? -16.307 2.657 21.708 1.00 27.37 410 ASN B C 1
ATOM 6967 O O . ASN B 1 404 ? -16.053 1.469 21.939 1.00 25.30 410 ASN B O 1
ATOM 6972 N N . PRO B 1 405 ? -17.449 3.220 22.116 1.00 26.37 411 PRO B N 1
ATOM 6973 C CA . PRO B 1 405 ? -18.405 2.436 22.920 1.00 27.17 411 PRO B CA 1
ATOM 6974 C C . PRO B 1 405 ? -18.844 1.137 22.266 1.00 25.85 411 PRO B C 1
ATOM 6975 O O . PRO B 1 405 ? -18.933 0.108 22.947 1.00 23.80 411 PRO B O 1
ATOM 6979 N N . ALA B 1 406 ? -19.111 1.148 20.960 1.00 21.95 412 ALA B N 1
ATOM 6980 C CA . ALA B 1 406 ? -19.625 -0.022 20.260 1.00 28.30 412 ALA B CA 1
ATOM 6981 C C . ALA B 1 406 ? -18.610 -0.611 19.283 1.00 29.35 412 ALA B C 1
ATOM 6982 O O . ALA B 1 406 ? -18.988 -1.179 18.255 1.00 29.75 412 ALA B O 1
ATOM 6984 N N . ARG B 1 407 ? -17.321 -0.485 19.586 1.00 28.11 413 ARG B N 1
ATOM 6985 C CA . ARG B 1 407 ? -16.304 -1.153 18.786 1.00 29.06 413 ARG B CA 1
ATOM 6986 C C . ARG B 1 407 ? -16.416 -2.661 18.981 1.00 33.59 413 ARG B C 1
ATOM 6987 O O . ARG B 1 407 ? -16.576 -3.140 20.108 1.00 28.35 413 ARG B O 1
ATOM 6995 N N . LYS B 1 408 ? -16.353 -3.403 17.874 1.00 36.41 414 LYS B N 1
ATOM 6996 C CA . LYS B 1 408 ? -16.515 -4.852 17.907 1.00 35.20 414 LYS B CA 1
ATOM 6997 C C . LYS B 1 408 ? -15.544 -5.495 18.888 1.00 37.80 414 LYS B C 1
ATOM 6998 O O . LYS B 1 408 ? -14.346 -5.199 18.885 1.00 41.89 414 LYS B O 1
ATOM 7004 N N . LEU B 1 409 ? -16.073 -6.375 19.734 1.00 38.09 415 LEU B N 1
ATOM 7005 C CA . LEU B 1 409 ? -15.251 -7.177 20.638 1.00 38.17 415 LEU B CA 1
ATOM 7006 C C . LEU B 1 409 ? -14.721 -8.363 19.842 1.00 50.23 415 LEU B C 1
ATOM 7007 O O . LEU B 1 409 ? -15.355 -9.416 19.750 1.00 49.34 415 LEU B O 1
ATOM 7012 N N . SER B 1 410 ? -13.542 -8.182 19.246 1.00 53.52 416 SER B N 1
ATOM 7013 C CA . SER B 1 410 ? -12.948 -9.185 18.373 1.00 55.09 416 SER B CA 1
ATOM 7014 C C . SER B 1 410 ? -11.906 -10.052 19.068 1.00 56.69 416 SER B C 1
ATOM 7015 O O . SER B 1 410 ? -11.517 -11.084 18.512 1.00 57.26 416 SER B O 1
ATOM 7018 N N . ASP B 1 411 ? -11.445 -9.660 20.250 1.00 56.29 417 ASP B N 1
ATOM 7019 C CA . ASP B 1 411 ? -10.511 -10.489 20.997 1.00 59.11 417 ASP B CA 1
ATOM 7020 C C . ASP B 1 411 ? -11.188 -11.802 21.379 1.00 60.38 417 ASP B C 1
ATOM 7021 O O . ASP B 1 411 ? -12.306 -11.781 21.913 1.00 59.57 417 ASP B O 1
ATOM 7026 N N . PRO B 1 412 ? -10.572 -12.955 21.097 1.00 60.85 418 PRO B N 1
ATOM 7027 C CA . PRO B 1 412 ? -11.175 -14.231 21.524 1.00 55.71 418 PRO B CA 1
ATOM 7028 C C . PRO B 1 412 ? -11.501 -14.284 23.007 1.00 53.30 418 PRO B C 1
ATOM 7029 O O . PRO B 1 412 ? -12.547 -14.824 23.388 1.00 52.32 418 PRO B O 1
ATOM 7033 N N . GLU B 1 413 ? -10.635 -13.731 23.859 1.00 53.87 419 GLU B N 1
ATOM 7034 C CA . GLU B 1 413 ? -10.945 -13.652 25.281 1.00 54.62 419 GLU B CA 1
ATOM 7035 C C . GLU B 1 413 ? -12.067 -12.665 25.569 1.00 55.73 419 GLU B C 1
ATOM 7036 O O . GLU B 1 413 ? -12.639 -12.697 26.664 1.00 55.25 419 GLU B O 1
ATOM 7038 N N . HIS B 1 414 ? -12.396 -11.793 24.613 1.00 55.48 420 HIS B N 1
ATOM 7039 C CA . HIS B 1 414 ? -13.459 -10.814 24.780 1.00 53.16 420 HIS B CA 1
ATOM 7040 C C . HIS B 1 414 ? -14.647 -11.049 23.858 1.00 49.81 420 HIS B C 1
ATOM 7041 O O . HIS B 1 414 ? -15.703 -10.443 24.075 1.00 42.78 420 HIS B O 1
ATOM 7048 N N . ALA B 1 415 ? -14.506 -11.888 22.837 1.00 47.59 421 ALA B N 1
ATOM 7049 C CA . ALA B 1 415 ? -15.640 -12.220 21.989 1.00 49.16 421 ALA B CA 1
ATOM 7050 C C . ALA B 1 415 ? -16.602 -13.135 22.737 1.00 48.41 421 ALA B C 1
ATOM 7051 O O . ALA B 1 415 ? -16.197 -13.968 23.553 1.00 46.47 421 ALA B O 1
ATOM 7053 N N . GLY B 1 416 ? -17.891 -12.969 22.457 1.00 37.59 422 GLY B N 1
ATOM 7054 C CA . GLY B 1 416 ? -18.916 -13.719 23.146 1.00 38.10 422 GLY B CA 1
ATOM 7055 C C . GLY B 1 416 ? -19.394 -13.108 24.445 1.00 35.71 422 GLY B C 1
ATOM 7056 O O . GLY B 1 416 ? -20.309 -13.661 25.069 1.00 36.91 422 GLY B O 1
ATOM 7057 N N . MET B 1 417 ? -18.804 -11.999 24.880 1.00 33.97 423 MET B N 1
ATOM 7058 C CA . MET B 1 417 ? -19.295 -11.300 26.055 1.00 32.59 423 MET B CA 1
ATOM 7059 C C . MET B 1 417 ? -20.429 -10.354 25.675 1.00 29.60 423 MET B C 1
ATOM 7060 O O . MET B 1 417 ? -20.633 -10.022 24.505 1.00 27.21 423 MET B O 1
ATOM 7065 N N . LEU B 1 418 ? -21.172 -9.921 26.689 1.00 29.78 424 LEU B N 1
ATOM 7066 C CA . LEU B 1 418 ? -22.238 -8.946 26.505 1.00 27.30 424 LEU B CA 1
ATOM 7067 C C . LEU B 1 418 ? -21.673 -7.549 26.726 1.00 23.52 424 LEU B C 1
ATOM 7068 O O . LEU B 1 418 ? -21.136 -7.255 27.800 1.00 25.41 424 LEU B O 1
ATOM 7073 N N . LEU B 1 419 ? -21.790 -6.696 25.713 1.00 23.86 425 LEU B N 1
ATOM 7074 C CA . LEU B 1 419 ? -21.316 -5.323 25.814 1.00 24.78 425 LEU B CA 1
ATOM 7075 C C . LEU B 1 419 ? -22.312 -4.497 26.620 1.00 25.35 425 LEU B C 1
ATOM 7076 O O . LEU B 1 419 ? -23.478 -4.364 26.231 1.00 22.77 425 LEU B O 1
ATOM 7081 N N . VAL B 1 420 ? -21.856 -3.951 27.741 1.00 23.02 426 VAL B N 1
ATOM 7082 C CA . VAL B 1 420 ? -22.650 -3.055 28.573 1.00 23.88 426 VAL B CA 1
ATOM 7083 C C . VAL B 1 420 ? -22.009 -1.677 28.484 1.00 21.27 426 VAL B C 1
ATOM 7084 O O . VAL B 1 420 ? -20.902 -1.463 28.993 1.00 23.18 426 VAL B O 1
ATOM 7088 N N . VAL B 1 421 ? -22.695 -0.743 27.835 1.00 22.00 427 VAL B N 1
ATOM 7089 C CA . VAL B 1 421 ? -22.179 0.602 27.617 1.00 19.79 427 VAL B CA 1
ATOM 7090 C C . VAL B 1 421 ? -22.852 1.545 28.604 1.00 22.42 427 VAL B C 1
ATOM 7091 O O . VAL B 1 421 ? -24.085 1.615 28.670 1.00 23.15 427 VAL B O 1
ATOM 7095 N N . SER B 1 422 ? -22.044 2.264 29.375 1.00 18.21 428 SER B N 1
ATOM 7096 C CA . SER B 1 422 ? -22.525 3.338 30.227 1.00 22.93 428 SER B CA 1
ATOM 7097 C C . SER B 1 422 ? -22.318 4.674 29.526 1.00 20.31 428 SER B C 1
ATOM 7098 O O . SER B 1 422 ? -21.375 4.846 28.749 1.00 21.33 428 SER B O 1
ATOM 7101 N N . TYR B 1 423 ? -23.213 5.622 29.796 1.00 23.32 429 TYR B N 1
ATOM 7102 C CA . TYR B 1 423 ? -23.076 6.962 29.247 1.00 24.32 429 TYR B CA 1
ATOM 7103 C C . TYR B 1 423 ? -23.514 7.987 30.282 1.00 24.32 429 TYR B C 1
ATOM 7104 O O . TYR B 1 423 ? -24.330 7.700 31.161 1.00 25.31 429 TYR B O 1
ATOM 7113 N N . ALA B 1 424 ? -22.949 9.188 30.169 1.00 30.56 430 ALA B N 1
ATOM 7114 C CA . ALA B 1 424 ? -23.212 10.262 31.118 1.00 27.35 430 ALA B CA 1
ATOM 7115 C C . ALA B 1 424 ? -24.516 10.961 30.753 1.00 27.33 430 ALA B C 1
ATOM 7116 O O . ALA B 1 424 ? -24.652 11.500 29.650 1.00 32.31 430 ALA B O 1
ATOM 7118 N N . TRP B 1 425 ? -25.466 10.958 31.681 1.00 23.31 431 TRP B N 1
ATOM 7119 C CA . TRP B 1 425 ? -26.806 11.478 31.467 1.00 26.62 431 TRP B CA 1
ATOM 7120 C C . TRP B 1 425 ? -27.024 12.730 32.319 1.00 26.50 431 TRP B C 1
ATOM 7121 O O . TRP B 1 425 ? -26.082 13.306 32.876 1.00 23.28 431 TRP B O 1
ATOM 7132 N N . ASP B 1 426 ? -28.283 13.154 32.416 1.00 23.65 432 ASP B N 1
ATOM 7133 C CA . ASP B 1 426 ? -28.673 14.327 33.183 1.00 25.25 432 ASP B CA 1
ATOM 7134 C C . ASP B 1 426 ? -29.980 14.027 33.900 1.00 27.37 432 ASP B C 1
ATOM 7135 O O . ASP B 1 426 ? -30.835 13.308 33.372 1.00 28.40 432 ASP B O 1
ATOM 7140 N N . GLY B 1 427 ? -30.131 14.581 35.104 1.00 22.56 433 GLY B N 1
ATOM 7141 C CA . GLY B 1 427 ? -31.326 14.314 35.885 1.00 23.19 433 GLY B CA 1
ATOM 7142 C C . GLY B 1 427 ? -32.568 14.999 35.353 1.00 24.76 433 GLY B C 1
ATOM 7143 O O . GLY B 1 427 ? -33.685 14.530 35.589 1.00 23.38 433 GLY B O 1
ATOM 7144 N N . ASN B 1 428 ? -32.401 16.104 34.629 1.00 23.90 434 ASN B N 1
ATOM 7145 C CA . ASN B 1 428 ? -33.522 16.896 34.139 1.00 24.58 434 ASN B CA 1
ATOM 7146 C C . ASN B 1 428 ? -33.557 16.943 32.616 1.00 25.66 434 ASN B C 1
ATOM 7147 O O . ASN B 1 428 ? -33.964 17.946 32.028 1.00 27.37 434 ASN B O 1
ATOM 7152 N N . ALA B 1 429 ? -33.135 15.866 31.958 1.00 26.07 435 ALA B N 1
ATOM 7153 C CA . ALA B 1 429 ? -33.082 15.852 30.505 1.00 22.69 435 ALA B CA 1
ATOM 7154 C C . ALA B 1 429 ? -33.467 14.483 29.972 1.00 24.07 435 ALA B C 1
ATOM 7155 O O . ALA B 1 429 ? -33.115 13.454 30.556 1.00 25.97 435 ALA B O 1
ATOM 7157 N N . LEU B 1 430 ? -34.197 14.484 28.856 1.00 26.13 436 LEU B N 1
ATOM 7158 C CA . LEU B 1 430 ? -34.444 13.264 28.112 1.00 26.23 436 LEU B CA 1
ATOM 7159 C C . LEU B 1 430 ? -33.118 12.709 27.591 1.00 24.92 436 LEU B C 1
ATOM 7160 O O . LEU B 1 430 ? -32.107 13.416 27.574 1.00 25.60 436 LEU B O 1
ATOM 7165 N N . PRO B 1 431 ? -33.089 11.439 27.183 1.00 25.75 437 PRO B N 1
ATOM 7166 C CA . PRO B 1 431 ? -31.844 10.875 26.639 1.00 23.08 437 PRO B CA 1
ATOM 7167 C C . PRO B 1 431 ? -31.316 11.708 25.480 1.00 25.69 437 PRO B C 1
ATOM 7168 O O . PRO B 1 431 ? -32.029 11.984 24.512 1.00 24.90 437 PRO B O 1
ATOM 7172 N N . GLY B 1 432 ? -30.053 12.123 25.596 1.00 26.57 438 GLY B N 1
ATOM 7173 C CA . GLY B 1 432 ? -29.393 12.956 24.616 1.00 27.16 438 GLY B CA 1
ATOM 7174 C C . GLY B 1 432 ? -29.199 14.392 25.063 1.00 29.19 438 GLY B C 1
ATOM 7175 O O . GLY B 1 432 ? -28.243 15.044 24.623 1.00 29.24 438 GLY B O 1
ATOM 7176 N N . ASN B 1 433 ? -30.086 14.895 25.925 1.00 30.39 439 ASN B N 1
ATOM 7177 C CA . ASN B 1 433 ? -30.014 16.257 26.449 1.00 28.02 439 ASN B CA 1
ATOM 7178 C C . ASN B 1 433 ? -30.014 17.289 25.327 1.00 29.18 439 ASN B C 1
ATOM 7179 O O . ASN B 1 433 ? -31.053 17.540 24.708 1.00 28.21 439 ASN B O 1
ATOM 7184 N N . GLU B 1 434 ? -28.853 17.894 25.058 1.00 24.94 440 GLU B N 1
ATOM 7185 C CA . GLU B 1 434 ? -28.742 18.869 23.978 1.00 28.96 440 GLU B CA 1
ATOM 7186 C C . GLU B 1 434 ? -28.950 18.247 22.604 1.00 31.07 440 GLU B C 1
ATOM 7187 O O . GLU B 1 434 ? -28.997 18.980 21.610 1.00 28.56 440 GLU B O 1
ATOM 7193 N N . PHE B 1 435 ? -29.060 16.918 22.531 1.00 31.33 441 PHE B N 1
ATOM 7194 C CA . PHE B 1 435 ? -29.451 16.240 21.300 1.00 26.92 441 PHE B CA 1
ATOM 7195 C C . PHE B 1 435 ? -30.762 16.787 20.753 1.00 27.22 441 PHE B C 1
ATOM 7196 O O . PHE B 1 435 ? -30.966 16.815 19.534 1.00 29.09 441 PHE B O 1
ATOM 7204 N N . TRP B 1 436 ? -31.657 17.235 21.633 1.00 25.21 442 TRP B N 1
ATOM 7205 C CA . TRP B 1 436 ? -32.941 17.787 21.226 1.00 25.72 442 TRP B CA 1
ATOM 7206 C C . TRP B 1 436 ? -32.868 19.265 20.868 1.00 25.12 442 TRP B C 1
ATOM 7207 O O . TRP B 1 436 ? -33.851 19.811 20.353 1.00 24.54 442 TRP B O 1
ATOM 7218 N N . MET B 1 437 ? -31.739 19.925 21.131 1.00 26.90 443 MET B N 1
ATOM 7219 C CA . MET B 1 437 ? -31.464 21.255 20.600 1.00 27.06 443 MET B CA 1
ATOM 7220 C C . MET B 1 437 ? -30.467 21.206 19.447 1.00 28.11 443 MET B C 1
ATOM 7221 O O . MET B 1 437 ? -29.728 22.171 19.219 1.00 28.27 443 MET B O 1
ATOM 7226 N N . LYS B 1 438 ? -30.425 20.079 18.732 1.00 26.72 444 LYS B N 1
ATOM 7227 C CA . LYS B 1 438 ? -29.667 19.893 17.497 1.00 26.34 444 LYS B CA 1
ATOM 7228 C C . LYS B 1 438 ? -28.156 19.935 17.699 1.00 26.15 444 LYS B C 1
ATOM 7229 O O . LYS B 1 438 ? -27.411 20.126 16.733 1.00 27.61 444 LYS B O 1
ATOM 7231 N N . MET B 1 439 ? -27.675 19.755 18.926 1.00 26.23 445 MET B N 1
ATOM 7232 C CA . MET B 1 439 ? -26.249 19.604 19.193 1.00 25.46 445 MET B CA 1
ATOM 7233 C C . MET B 1 439 ? -25.958 18.124 19.406 1.00 27.94 445 MET B C 1
ATOM 7234 O O . MET B 1 439 ? -26.450 17.524 20.367 1.00 30.38 445 MET B O 1
ATOM 7239 N N . LEU B 1 440 ? -25.156 17.540 18.513 1.00 28.86 446 LEU B N 1
ATOM 7240 C CA . LEU B 1 440 ? -25.011 16.094 18.434 1.00 26.22 446 LEU B CA 1
ATOM 7241 C C . LEU B 1 440 ? -23.667 15.565 18.914 1.00 25.71 446 LEU B C 1
ATOM 7242 O O . LEU B 1 440 ? -23.519 14.344 19.040 1.00 27.18 446 LEU B O 1
ATOM 7247 N N . GLN B 1 441 ? -22.685 16.430 19.184 1.00 24.76 447 GLN B N 1
ATOM 7248 C CA . GLN B 1 441 ? -21.343 15.930 19.459 1.00 25.92 447 GLN B CA 1
ATOM 7249 C C . GLN B 1 441 ? -20.616 16.713 20.549 1.00 25.04 447 GLN B C 1
ATOM 7250 O O . GLN B 1 441 ? -19.380 16.681 20.598 1.00 29.07 447 GLN B O 1
ATOM 7256 N N . SER B 1 442 ? -21.337 17.404 21.428 1.00 27.27 448 SER B N 1
ATOM 7257 C CA . SER B 1 442 ? -20.686 18.196 22.464 1.00 28.46 448 SER B CA 1
ATOM 7258 C C . SER B 1 442 ? -20.392 17.400 23.728 1.00 27.06 448 SER B C 1
ATOM 7259 O O . SER B 1 442 ? -19.427 17.714 24.434 1.00 32.68 448 SER B O 1
ATOM 7262 N N . THR B 1 443 ? -21.190 16.378 24.030 1.00 26.86 449 THR B N 1
ATOM 7263 C CA . THR B 1 443 ? -20.988 15.564 25.221 1.00 27.11 449 THR B CA 1
ATOM 7264 C C . THR B 1 443 ? -21.294 14.108 24.899 1.00 24.51 449 THR B C 1
ATOM 7265 O O . THR B 1 443 ? -21.778 13.773 23.815 1.00 23.01 449 THR B O 1
ATOM 7269 N N . GLY B 1 444 ? -21.006 13.237 25.869 1.00 22.59 450 GLY B N 1
ATOM 7270 C CA . GLY B 1 444 ? -21.327 11.829 25.721 1.00 25.75 450 GLY B CA 1
ATOM 7271 C C . GLY B 1 444 ? -22.812 11.539 25.693 1.00 27.50 450 GLY B C 1
ATOM 7272 O O . GLY B 1 444 ? -23.220 10.497 25.170 1.00 24.69 450 GLY B O 1
ATOM 7273 N N . ASP B 1 445 ? -23.630 12.439 26.244 1.00 24.00 451 ASP B N 1
ATOM 7274 C CA . ASP B 1 445 ? -25.076 12.241 26.222 1.00 23.38 451 ASP B CA 1
ATOM 7275 C C . ASP B 1 445 ? -25.621 12.342 24.803 1.00 28.39 451 ASP B C 1
ATOM 7276 O O . ASP B 1 445 ? -26.343 11.451 24.339 1.00 26.85 451 ASP B O 1
ATOM 7281 N N . SER B 1 446 ? -25.282 13.422 24.095 1.00 25.77 452 SER B N 1
ATOM 7282 C CA . SER B 1 446 ? -25.785 13.604 22.737 1.00 26.71 452 SER B CA 1
ATOM 7283 C C . SER B 1 446 ? -25.189 12.577 21.782 1.00 24.67 452 SER B C 1
ATOM 7284 O O . SER B 1 446 ? -25.880 12.083 20.884 1.00 23.24 452 SER B O 1
ATOM 7287 N N . SER B 1 447 ? -23.908 12.245 21.958 1.00 23.65 453 SER B N 1
ATOM 7288 C CA . SER B 1 447 ? -23.280 11.247 21.099 1.00 22.83 453 SER B CA 1
ATOM 7289 C C . SER B 1 447 ? -23.917 9.876 21.291 1.00 26.85 453 SER B C 1
ATOM 7290 O O . SER B 1 447 ? -24.036 9.098 20.337 1.00 25.81 453 SER B O 1
ATOM 7293 N N . THR B 1 448 ? -24.333 9.563 22.520 1.00 23.72 454 THR B N 1
ATOM 7294 C CA . THR B 1 448 ? -25.014 8.296 22.769 1.00 23.78 454 THR B CA 1
ATOM 7295 C C . THR B 1 448 ? -26.369 8.256 22.073 1.00 23.50 454 THR B C 1
ATOM 7296 O O . THR B 1 448 ? -26.749 7.228 21.500 1.00 25.42 454 THR B O 1
ATOM 7300 N N . ALA B 1 449 ? -27.110 9.366 22.108 1.00 23.03 455 ALA B N 1
ATOM 7301 C CA . ALA B 1 449 ? -28.403 9.429 21.437 1.00 25.45 455 ALA B CA 1
ATOM 7302 C C . ALA B 1 449 ? -28.283 9.382 19.921 1.00 24.97 455 ALA B C 1
ATOM 7303 O O . ALA B 1 449 ? -29.293 9.158 19.246 1.00 23.86 455 ALA B O 1
ATOM 7305 N N . CYS B 1 450 ? -27.087 9.592 19.373 1.00 23.12 456 CYS B N 1
ATOM 7306 C CA . CYS B 1 450 ? -26.855 9.466 17.942 1.00 25.22 456 CYS B CA 1
ATOM 7307 C C . CYS B 1 450 ? -26.375 8.079 17.540 1.00 25.30 456 CYS B C 1
ATOM 7308 O O . CYS B 1 450 ? -26.403 7.752 16.348 1.00 26.96 456 CYS B O 1
ATOM 7311 N N . SER B 1 451 ? -25.944 7.257 18.497 1.00 25.13 457 SER B N 1
ATOM 7312 C CA . SER B 1 451 ? -25.397 5.941 18.207 1.00 26.86 457 SER B CA 1
ATOM 7313 C C . SER B 1 451 ? -26.226 4.791 18.757 1.00 28.00 457 SER B C 1
ATOM 7314 O O . SER B 1 451 ? -25.957 3.638 18.401 1.00 26.66 457 SER B O 1
ATOM 7317 N N . THR B 1 452 ? -27.208 5.060 19.615 1.00 25.96 458 THR B N 1
ATOM 7318 C CA . THR B 1 452 ? -28.035 4.003 20.184 1.00 27.52 458 THR B CA 1
ATOM 7319 C C . THR B 1 452 ? -29.513 4.309 19.974 1.00 28.17 458 THR B C 1
ATOM 7320 O O . THR B 1 452 ? -29.861 5.261 19.269 1.00 23.74 458 THR B O 1
ATOM 7324 N N . LEU B 1 453 ? -30.388 3.509 20.586 1.00 24.54 459 LEU B N 1
ATOM 7325 C CA . LEU B 1 453 ? -31.829 3.711 20.506 1.00 22.93 459 LEU B CA 1
ATOM 7326 C C . LEU B 1 453 ? -32.395 4.327 21.782 1.00 26.71 459 LEU B C 1
ATOM 7327 O O . LEU B 1 453 ? -33.578 4.140 22.089 1.00 28.32 459 LEU B O 1
ATOM 7332 N N . VAL B 1 454 ? -31.572 5.066 22.531 1.00 25.24 460 VAL B N 1
ATOM 7333 C CA . VAL B 1 454 ? -32.020 5.612 23.809 1.00 26.58 460 VAL B CA 1
ATOM 7334 C C . VAL B 1 454 ? -33.060 6.705 23.607 1.00 26.02 460 VAL B C 1
ATOM 7335 O O . VAL B 1 454 ? -33.940 6.894 24.455 1.00 26.56 460 VAL B O 1
ATOM 7339 N N . ALA B 1 455 ? -32.985 7.438 22.492 1.00 23.23 461 ALA B N 1
ATOM 7340 C CA . ALA B 1 455 ? -33.903 8.549 22.268 1.00 25.17 461 ALA B CA 1
ATOM 7341 C C . ALA B 1 455 ? -35.352 8.093 22.175 1.00 27.50 461 ALA B C 1
ATOM 7342 O O . ALA B 1 455 ? -36.261 8.913 22.347 1.00 29.57 461 ALA B O 1
ATOM 7344 N N . GLU B 1 456 ? -35.588 6.811 21.909 1.00 27.87 462 GLU B N 1
ATOM 7345 C CA . GLU B 1 456 ? -36.928 6.239 21.890 1.00 29.08 462 GLU B CA 1
ATOM 7346 C C . GLU B 1 456 ? -37.160 5.219 22.991 1.00 30.17 462 GLU B C 1
ATOM 7347 O O . GLU B 1 456 ? -38.214 5.238 23.631 1.00 33.06 462 GLU B O 1
ATOM 7353 N N . LEU B 1 457 ? -36.194 4.331 23.237 1.00 30.67 463 LEU B N 1
ATOM 7354 C CA . LEU B 1 457 ? -36.395 3.250 24.196 1.00 30.70 463 LEU B CA 1
ATOM 7355 C C . LEU B 1 457 ? -36.276 3.727 25.638 1.00 29.55 463 LEU B C 1
ATOM 7356 O O . LEU B 1 457 ? -36.894 3.138 26.532 1.00 26.98 463 LEU B O 1
ATOM 7361 N N . HIS B 1 458 ? -35.491 4.774 25.887 1.00 28.58 464 HIS B N 1
ATOM 7362 C CA . HIS B 1 458 ? -35.396 5.382 27.207 1.00 24.45 464 HIS B CA 1
ATOM 7363 C C . HIS B 1 458 ? -36.247 6.640 27.324 1.00 27.91 464 HIS B C 1
ATOM 7364 O O . HIS B 1 458 ? -36.114 7.379 28.305 1.00 27.63 464 HIS B O 1
ATOM 7371 N N . ASN B 1 459 ? -37.114 6.898 26.345 1.00 30.05 465 ASN B N 1
ATOM 7372 C CA . ASN B 1 459 ? -37.958 8.084 26.352 1.00 28.84 465 ASN B CA 1
ATOM 7373 C C . ASN B 1 459 ? -39.305 7.723 26.963 1.00 27.78 465 ASN B C 1
ATOM 7374 O O . ASN B 1 459 ? -40.046 6.924 26.369 1.00 30.28 465 ASN B O 1
ATOM 7379 N N . PRO B 1 460 ? -39.667 8.272 28.127 1.00 28.65 466 PRO B N 1
ATOM 7380 C CA . PRO B 1 460 ? -40.964 7.928 28.734 1.00 26.91 466 PRO B CA 1
ATOM 7381 C C . PRO B 1 460 ? -42.166 8.390 27.927 1.00 26.02 466 PRO B C 1
ATOM 7382 O O . PRO B 1 460 ? -43.281 7.928 28.200 1.00 22.96 466 PRO B O 1
ATOM 7386 N N . TYR B 1 461 ? -41.986 9.283 26.953 1.00 26.95 467 TYR B N 1
ATOM 7387 C CA . TYR B 1 461 ? -43.072 9.687 26.071 1.00 26.20 467 TYR B CA 1
ATOM 7388 C C . TYR B 1 461 ? -43.225 8.775 24.861 1.00 29.25 467 TYR B C 1
ATOM 7389 O O . TYR B 1 461 ? -44.207 8.912 24.123 1.00 29.43 467 TYR B O 1
ATOM 7398 N N . ILE B 1 462 ? -42.285 7.859 24.639 1.00 27.68 468 ILE B N 1
ATOM 7399 C CA . ILE B 1 462 ? -42.324 6.976 23.479 1.00 28.59 468 ILE B CA 1
ATOM 7400 C C . ILE B 1 462 ? -42.448 5.533 23.950 1.00 24.23 468 ILE B C 1
ATOM 7401 O O . ILE B 1 462 ? -43.405 4.834 23.601 1.00 29.01 468 ILE B O 1
ATOM 7406 N N . ASN B 1 463 ? -41.483 5.079 24.749 1.00 25.70 469 ASN B N 1
ATOM 7407 C CA . ASN B 1 463 ? -41.529 3.738 25.335 1.00 28.87 469 ASN B CA 1
ATOM 7408 C C . ASN B 1 463 ? -42.327 3.790 26.639 1.00 27.83 469 ASN B C 1
ATOM 7409 O O . ASN B 1 463 ? -41.811 3.608 27.742 1.00 28.23 469 ASN B O 1
ATOM 7414 N N . THR B 1 464 ? -43.629 4.041 26.487 1.00 27.73 470 THR B N 1
ATOM 7415 C CA . THR B 1 464 ? -44.481 4.284 27.647 1.00 31.25 470 THR B CA 1
ATOM 7416 C C . THR B 1 464 ? -44.829 3.008 28.404 1.00 30.01 470 THR B C 1
ATOM 7417 O O . THR B 1 464 ? -45.077 3.063 29.613 1.00 29.26 470 THR B O 1
ATOM 7421 N N . LYS B 1 465 ? -44.858 1.859 27.726 1.00 27.90 471 LYS B N 1
ATOM 7422 C CA . LYS B 1 465 ? -45.227 0.627 28.414 1.00 27.90 471 LYS B CA 1
ATOM 7423 C C . LYS B 1 465 ? -44.125 0.149 29.352 1.00 31.00 471 LYS B C 1
ATOM 7424 O O . LYS B 1 465 ? -44.417 -0.472 30.380 1.00 29.30 471 LYS B O 1
ATOM 7430 N N . PHE B 1 466 ? -42.867 0.437 29.031 1.00 27.07 472 PHE B N 1
ATOM 7431 C CA . PHE B 1 466 ? -41.743 -0.100 29.783 1.00 27.36 472 PHE B CA 1
ATOM 7432 C C . PHE B 1 466 ? -40.870 0.954 30.445 1.00 25.43 472 PHE B C 1
ATOM 7433 O O . PHE B 1 466 ? -40.244 0.657 31.464 1.00 23.59 472 PHE B O 1
ATOM 7441 N N . CYS B 1 467 ? -40.807 2.169 29.906 1.00 27.64 473 CYS B N 1
ATOM 7442 C CA . CYS B 1 467 ? -40.061 3.252 30.545 1.00 26.09 473 CYS B CA 1
ATOM 7443 C C . CYS B 1 467 ? -41.030 4.146 31.316 1.00 29.06 473 CYS B C 1
ATOM 7444 O O . CYS B 1 467 ? -41.318 5.286 30.947 1.00 30.90 473 CYS B O 1
ATOM 7447 N N . ASN B 1 468 ? -41.543 3.591 32.412 1.00 25.51 474 ASN B N 1
ATOM 7448 C CA . ASN B 1 468 ? -42.470 4.309 33.273 1.00 29.04 474 ASN B CA 1
ATOM 7449 C C . ASN B 1 468 ? -42.220 3.902 34.719 1.00 29.07 474 ASN B C 1
ATOM 7450 O O . ASN B 1 468 ? -41.507 2.936 35.002 1.00 26.84 474 ASN B O 1
ATOM 7455 N N . GLY B 1 469 ? -42.828 4.657 35.638 1.00 23.82 475 GLY B N 1
ATOM 7456 C CA . GLY B 1 469 ? -42.601 4.419 37.054 1.00 26.26 475 GLY B CA 1
ATOM 7457 C C . GLY B 1 469 ? -43.081 3.060 37.526 1.00 28.68 475 GLY B C 1
ATOM 7458 O O . GLY B 1 469 ? -42.515 2.491 38.463 1.00 28.29 475 GLY B O 1
ATOM 7459 N N . GLY B 1 470 ? -44.124 2.522 36.891 1.00 30.76 476 GLY B N 1
ATOM 7460 C CA . GLY B 1 470 ? -44.626 1.212 37.266 1.00 26.31 476 GLY B CA 1
ATOM 7461 C C . GLY B 1 470 ? -43.665 0.077 36.981 1.00 30.99 476 GLY B C 1
ATOM 7462 O O . GLY B 1 470 ? -43.804 -1.001 37.568 1.00 32.44 476 GLY B O 1
ATOM 7463 N N . ASN B 1 471 ? -42.694 0.295 36.093 1.00 31.48 477 ASN B N 1
ATOM 7464 C CA . ASN B 1 471 ? -41.685 -0.700 35.759 1.00 27.18 477 ASN B CA 1
ATOM 7465 C C . ASN B 1 471 ? -40.352 -0.425 36.449 1.00 23.88 477 ASN B C 1
ATOM 7466 O O . ASN B 1 471 ? -39.315 -0.933 36.009 1.00 23.06 477 ASN B O 1
ATOM 7471 N N . LEU B 1 472 ? -40.359 0.367 37.518 1.00 22.93 478 LEU B N 1
ATOM 7472 C CA . LEU B 1 472 ? -39.124 0.691 38.218 1.00 25.60 478 LEU B CA 1
ATOM 7473 C C . LEU B 1 472 ? -38.478 -0.569 38.783 1.00 24.86 478 LEU B C 1
ATOM 7474 O O . LEU B 1 472 ? -39.151 -1.432 39.352 1.00 25.54 478 LEU B O 1
ATOM 7479 N N . HIS B 1 473 ? -37.165 -0.676 38.609 1.00 21.79 479 HIS B N 1
ATOM 7480 C CA . HIS B 1 473 ? -36.391 -1.788 39.135 1.00 23.66 479 HIS B CA 1
ATOM 7481 C C . HIS B 1 473 ? -35.446 -1.290 40.220 1.00 26.17 479 HIS B C 1
ATOM 7482 O O . HIS B 1 473 ? -34.975 -0.150 40.182 1.00 22.28 479 HIS B O 1
ATOM 7489 N N . ILE B 1 474 ? -35.177 -2.156 41.192 1.00 24.51 480 ILE B N 1
ATOM 7490 C CA . ILE B 1 474 ? -34.359 -1.819 42.351 1.00 25.17 480 ILE B CA 1
ATOM 7491 C C . ILE B 1 474 ? -33.050 -2.588 42.256 1.00 24.90 480 ILE B C 1
ATOM 7492 O O . ILE B 1 474 ? -33.046 -3.825 42.258 1.00 26.70 480 ILE B O 1
ATOM 7497 N N . ALA B 1 475 ? -31.941 -1.857 42.174 1.00 26.81 481 ALA B N 1
ATOM 7498 C CA . ALA B 1 475 ? -30.612 -2.459 42.238 1.00 26.61 481 ALA B CA 1
ATOM 7499 C C . ALA B 1 475 ? -30.261 -2.660 43.706 1.00 27.36 481 ALA B C 1
ATOM 7500 O O . ALA B 1 475 ? -29.845 -1.725 44.394 1.00 29.03 481 ALA B O 1
ATOM 7502 N N . SER B 1 476 ? -30.442 -3.884 44.196 1.00 30.16 482 SER B N 1
ATOM 7503 C CA . SER B 1 476 ? -30.166 -4.208 45.587 1.00 32.50 482 SER B CA 1
ATOM 7504 C C . SER B 1 476 ? -28.918 -5.070 45.667 1.00 33.16 482 SER B C 1
ATOM 7505 O O . SER B 1 476 ? -28.869 -6.133 45.030 1.00 34.48 482 SER B O 1
ATOM 7508 N N . PRO B 1 477 ? -27.892 -4.657 46.416 1.00 37.38 483 PRO B N 1
ATOM 7509 C CA . PRO B 1 477 ? -26.693 -5.502 46.539 1.00 36.26 483 PRO B CA 1
ATOM 7510 C C . PRO B 1 477 ? -26.984 -6.886 47.095 1.00 39.55 483 PRO B C 1
ATOM 7511 O O . PRO B 1 477 ? -26.315 -7.850 46.705 1.00 40.92 483 PRO B O 1
ATOM 7515 N N . GLU B 1 478 ? -27.969 -7.018 47.983 1.00 40.72 484 GLU B N 1
ATOM 7516 C CA . GLU B 1 478 ? -28.282 -8.311 48.576 1.00 41.80 484 GLU B CA 1
ATOM 7517 C C . GLU B 1 478 ? -29.217 -9.148 47.713 1.00 37.58 484 GLU B C 1
ATOM 7518 O O . GLU B 1 478 ? -29.156 -10.383 47.766 1.00 41.39 484 GLU B O 1
ATOM 7524 N N . HIS B 1 479 ? -30.068 -8.514 46.906 1.00 37.77 485 HIS B N 1
ATOM 7525 C CA . HIS B 1 479 ? -31.100 -9.228 46.163 1.00 38.52 485 HIS B CA 1
ATOM 7526 C C . HIS B 1 479 ? -31.005 -9.029 44.655 1.00 38.52 485 HIS B C 1
ATOM 7527 O O . HIS B 1 479 ? -31.919 -9.442 43.931 1.00 36.27 485 HIS B O 1
ATOM 7534 N N . GLY B 1 480 ? -29.930 -8.419 44.161 1.00 36.06 486 GLY B N 1
ATOM 7535 C CA . GLY B 1 480 ? -29.810 -8.219 42.731 1.00 30.35 486 GLY B CA 1
ATOM 7536 C C . GLY B 1 480 ? -30.766 -7.150 42.219 1.00 28.41 486 GLY B C 1
ATOM 7537 O O . GLY B 1 480 ? -31.293 -6.323 42.968 1.00 29.31 486 GLY B O 1
ATOM 7538 N N . VAL B 1 481 ? -30.986 -7.182 40.909 1.00 28.00 487 VAL B N 1
ATOM 7539 C CA . VAL B 1 481 ? -31.860 -6.224 40.240 1.00 28.69 487 VAL B CA 1
ATOM 7540 C C . VAL B 1 481 ? -33.255 -6.833 40.168 1.00 26.34 487 VAL B C 1
ATOM 7541 O O . VAL B 1 481 ? -33.502 -7.756 39.388 1.00 26.10 487 VAL B O 1
ATOM 7545 N N . LEU B 1 482 ? -34.170 -6.311 40.980 1.00 25.37 488 LEU B N 1
ATOM 7546 C CA . LEU B 1 482 ? -35.534 -6.809 41.053 1.00 22.22 488 LEU B CA 1
ATOM 7547 C C . LEU B 1 482 ? -36.518 -5.712 40.671 1.00 24.51 488 LEU B C 1
ATOM 7548 O O . LEU B 1 482 ? -36.284 -4.527 40.928 1.00 25.12 488 LEU B O 1
ATOM 7553 N N . HIS B 1 483 ? -37.621 -6.122 40.049 1.00 23.24 489 HIS B N 1
ATOM 7554 C CA . HIS B 1 483 ? -38.741 -5.215 39.852 1.00 22.53 489 HIS B CA 1
ATOM 7555 C C . HIS B 1 483 ? -39.255 -4.738 41.206 1.00 26.51 489 HIS B C 1
ATOM 7556 O O . HIS B 1 483 ? -39.169 -5.450 42.211 1.00 23.69 489 HIS B O 1
ATOM 7563 N N . ILE B 1 484 ? -39.784 -3.510 41.230 1.00 25.68 490 ILE B N 1
ATOM 7564 C CA . ILE B 1 484 ? -40.144 -2.871 42.495 1.00 21.21 490 ILE B CA 1
ATOM 7565 C C . ILE B 1 484 ? -41.157 -3.706 43.269 1.00 25.10 490 ILE B C 1
ATOM 7566 O O . ILE B 1 484 ? -41.123 -3.746 44.506 1.00 27.01 490 ILE B O 1
ATOM 7571 N N . ALA B 1 485 ? -42.058 -4.398 42.568 1.00 22.42 491 ALA B N 1
ATOM 7572 C CA . ALA B 1 485 ? -43.035 -5.236 43.256 1.00 29.61 491 ALA B CA 1
ATOM 7573 C C . ALA B 1 485 ? -42.373 -6.445 43.901 1.00 30.38 491 ALA B C 1
ATOM 7574 O O . ALA B 1 485 ? -42.684 -6.792 45.047 1.00 32.08 491 ALA B O 1
ATOM 7576 N N . GLU B 1 486 ? -41.472 -7.109 43.174 1.00 29.07 492 GLU B N 1
ATOM 7577 C CA . GLU B 1 486 ? -40.768 -8.253 43.740 1.00 28.90 492 GLU B CA 1
ATOM 7578 C C . GLU B 1 486 ? -39.872 -7.827 44.895 1.00 31.07 492 GLU B C 1
ATOM 7579 O O . GLU B 1 486 ? -39.734 -8.554 45.885 1.00 33.20 492 GLU B O 1
ATOM 7581 N N . TYR B 1 487 ? -39.256 -6.646 44.788 1.00 25.36 493 TYR B N 1
ATOM 7582 C CA . TYR B 1 487 ? -38.433 -6.149 45.885 1.00 30.54 493 TYR B CA 1
ATOM 7583 C C . TYR B 1 487 ? -39.280 -5.850 47.114 1.00 30.33 493 TYR B C 1
ATOM 7584 O O . TYR B 1 487 ? -38.872 -6.152 48.242 1.00 29.67 493 TYR B O 1
ATOM 7593 N N . ALA B 1 488 ? -40.455 -5.247 46.917 1.00 26.71 494 ALA B N 1
ATOM 7594 C CA . ALA B 1 488 ? -41.324 -4.936 48.047 1.00 32.70 494 ALA B CA 1
ATOM 7595 C C . ALA B 1 488 ? -41.757 -6.203 48.773 1.00 35.46 494 ALA B C 1
ATOM 7596 O O . ALA B 1 488 ? -41.735 -6.258 50.008 1.00 36.81 494 ALA B O 1
ATOM 7598 N N . LYS B 1 489 ? -42.145 -7.238 48.023 1.00 32.73 495 LYS B N 1
ATOM 7599 C CA . LYS B 1 489 ? -42.490 -8.512 48.646 1.00 30.29 495 LYS B CA 1
ATOM 7600 C C . LYS B 1 489 ? -41.284 -9.150 49.322 1.00 33.78 495 LYS B C 1
ATOM 7601 O O . LYS B 1 489 ? -41.442 -9.897 50.294 1.00 39.69 495 LYS B O 1
ATOM 7607 N N . ARG B 1 490 ? -40.078 -8.865 48.828 1.00 33.50 496 ARG B N 1
ATOM 7608 C CA . ARG B 1 490 ? -38.881 -9.489 49.381 1.00 33.47 496 ARG B CA 1
ATOM 7609 C C . ARG B 1 490 ? -38.487 -8.881 50.721 1.00 36.96 496 ARG B C 1
ATOM 7610 O O . ARG B 1 490 ? -37.976 -9.592 51.594 1.00 41.29 496 ARG B O 1
ATOM 7618 N N . VAL B 1 491 ? -38.719 -7.582 50.910 1.00 38.37 497 VAL B N 1
ATOM 7619 C CA . VAL B 1 491 ? -38.229 -6.889 52.096 1.00 38.87 497 VAL B CA 1
ATOM 7620 C C . VAL B 1 491 ? -39.317 -6.592 53.125 1.00 42.23 497 VAL B C 1
ATOM 7621 O O . VAL B 1 491 ? -38.996 -6.424 54.311 1.00 41.22 497 VAL B O 1
ATOM 7625 N N . ILE B 1 492 ? -40.582 -6.525 52.718 1.00 44.01 498 ILE B N 1
ATOM 7626 C CA . ILE B 1 492 ? -41.659 -6.206 53.651 1.00 50.36 498 ILE B CA 1
ATOM 7627 C C . ILE B 1 492 ? -41.933 -7.389 54.572 1.00 62.78 498 ILE B C 1
ATOM 7628 O O . ILE B 1 492 ? -42.280 -8.478 54.115 1.00 74.50 498 ILE B O 1
ATOM 7633 N N . SER C 1 5 ? -42.697 43.146 52.023 1.00 37.50 11 SER C N 1
ATOM 7634 C CA . SER C 1 5 ? -42.433 44.528 52.407 1.00 33.33 11 SER C CA 1
ATOM 7635 C C . SER C 1 5 ? -40.940 44.838 52.370 1.00 36.38 11 SER C C 1
ATOM 7636 O O . SER C 1 5 ? -40.104 43.944 52.511 1.00 33.09 11 SER C O 1
ATOM 7639 N N . TRP C 1 6 ? -40.614 46.114 52.179 1.00 33.28 12 TRP C N 1
ATOM 7640 C CA . TRP C 1 6 ? -39.227 46.557 52.157 1.00 31.33 12 TRP C CA 1
ATOM 7641 C C . TRP C 1 6 ? -38.687 46.659 53.584 1.00 35.06 12 TRP C C 1
ATOM 7642 O O . TRP C 1 6 ? -39.390 47.133 54.481 1.00 34.03 12 TRP C O 1
ATOM 7653 N N . PRO C 1 7 ? -37.441 46.220 53.826 1.00 33.58 13 PRO C N 1
ATOM 7654 C CA . PRO C 1 7 ? -36.560 45.610 52.826 1.00 33.55 13 PRO C CA 1
ATOM 7655 C C . PRO C 1 7 ? -36.787 44.110 52.684 1.00 36.38 13 PRO C C 1
ATOM 7656 O O . PRO C 1 7 ? -37.259 43.466 53.622 1.00 31.39 13 PRO C O 1
ATOM 7660 N N . ALA C 1 8 ? -36.455 43.566 51.516 1.00 35.95 14 ALA C N 1
ATOM 7661 C CA . ALA C 1 8 ? -36.603 42.136 51.293 1.00 39.95 14 ALA C CA 1
ATOM 7662 C C . ALA C 1 8 ? -35.621 41.360 52.161 1.00 40.38 14 ALA C C 1
ATOM 7663 O O . ALA C 1 8 ? -34.478 41.777 52.366 1.00 44.15 14 ALA C O 1
ATOM 7665 N N . VAL C 1 9 ? -36.076 40.217 52.669 1.00 39.91 15 VAL C N 1
ATOM 7666 C CA . VAL C 1 9 ? -35.261 39.361 53.522 1.00 41.74 15 VAL C CA 1
ATOM 7667 C C . VAL C 1 9 ? -34.233 38.635 52.664 1.00 48.11 15 VAL C C 1
ATOM 7668 O O . VAL C 1 9 ? -33.394 37.884 53.176 1.00 53.95 15 VAL C O 1
ATOM 7672 N N . THR C 1 10 ? -34.284 38.867 51.356 1.00 48.70 16 THR C N 1
ATOM 7673 C CA . THR C 1 10 ? -33.539 38.054 50.401 1.00 54.25 16 THR C CA 1
ATOM 7674 C C . THR C 1 10 ? -33.257 38.874 49.147 1.00 54.52 16 THR C C 1
ATOM 7675 O O . THR C 1 10 ? -34.178 39.237 48.409 1.00 58.55 16 THR C O 1
ATOM 7679 N N . GLY C 1 11 ? -31.981 39.182 48.918 1.00 62.61 17 GLY C N 1
ATOM 7680 C CA . GLY C 1 11 ? -31.567 39.904 47.725 1.00 66.49 17 GLY C CA 1
ATOM 7681 C C . GLY C 1 11 ? -31.663 41.410 47.797 1.00 74.66 17 GLY C C 1
ATOM 7682 O O . GLY C 1 11 ? -31.678 42.064 46.749 1.00 71.43 17 GLY C O 1
ATOM 7683 N N . ASP C 1 12 ? -31.720 41.986 48.998 1.00 91.00 18 ASP C N 1
ATOM 7684 C CA . ASP C 1 12 ? -31.902 43.424 49.145 1.00 76.78 18 ASP C CA 1
ATOM 7685 C C . ASP C 1 12 ? -30.639 44.158 49.574 1.00 84.90 18 ASP C C 1
ATOM 7686 O O . ASP C 1 12 ? -30.594 45.387 49.466 1.00 78.48 18 ASP C O 1
ATOM 7688 N N . SER C 1 13 ? -29.627 43.446 50.054 1.00 92.21 19 SER C N 1
ATOM 7689 C CA . SER C 1 13 ? -28.404 44.083 50.519 1.00 84.75 19 SER C CA 1
ATOM 7690 C C . SER C 1 13 ? -27.685 44.763 49.359 1.00 86.17 19 SER C C 1
ATOM 7691 O O . SER C 1 13 ? -27.293 44.081 48.399 1.00 83.49 19 SER C O 1
ATOM 7694 N N . PRO C 1 14 ? -27.497 46.082 49.396 1.00 91.18 20 PRO C N 1
ATOM 7695 C CA . PRO C 1 14 ? -26.746 46.744 48.323 1.00 80.76 20 PRO C CA 1
ATOM 7696 C C . PRO C 1 14 ? -25.298 46.277 48.311 1.00 76.57 20 PRO C C 1
ATOM 7697 O O . PRO C 1 14 ? -24.682 46.071 49.359 1.00 73.00 20 PRO C O 1
ATOM 7701 N N . HIS C 1 15 ? -24.764 46.104 47.105 1.00 65.63 21 HIS C N 1
ATOM 7702 C CA . HIS C 1 15 ? -23.440 45.520 46.949 1.00 54.70 21 HIS C CA 1
ATOM 7703 C C . HIS C 1 15 ? -22.369 46.415 47.560 1.00 43.67 21 HIS C C 1
ATOM 7704 O O . HIS C 1 15 ? -22.424 47.643 47.457 1.00 45.28 21 HIS C O 1
ATOM 7711 N N . LEU C 1 16 ? -21.390 45.785 48.200 1.00 38.73 22 LEU C N 1
ATOM 7712 C CA . LEU C 1 16 ? -20.284 46.512 48.801 1.00 38.23 22 LEU C CA 1
ATOM 7713 C C . LEU C 1 16 ? -19.242 46.857 47.747 1.00 32.66 22 LEU C C 1
ATOM 7714 O O . LEU C 1 16 ? -18.975 46.071 46.834 1.00 37.62 22 LEU C O 1
ATOM 7719 N N . THR C 1 17 ? -18.657 48.043 47.875 1.00 26.76 23 THR C N 1
ATOM 7720 C CA . THR C 1 17 ? -17.521 48.394 47.044 1.00 30.28 23 THR C CA 1
ATOM 7721 C C . THR C 1 17 ? -16.265 47.697 47.563 1.00 30.83 23 THR C C 1
ATOM 7722 O O . THR C 1 17 ? -16.258 47.089 48.637 1.00 34.43 23 THR C O 1
ATOM 7726 N N . ASN C 1 18 ? -15.189 47.783 46.777 1.00 33.68 24 ASN C N 1
ATOM 7727 C CA . ASN C 1 18 ? -13.916 47.225 47.221 1.00 30.11 24 ASN C CA 1
ATOM 7728 C C . ASN C 1 18 ? -13.452 47.869 48.521 1.00 29.02 24 ASN C C 1
ATOM 7729 O O . ASN C 1 18 ? -12.771 47.223 49.326 1.00 30.11 24 ASN C O 1
ATOM 7734 N N . PHE C 1 19 ? -13.818 49.133 48.744 1.00 30.28 25 PHE C N 1
ATOM 7735 C CA . PHE C 1 19 ? -13.500 49.792 50.007 1.00 31.10 25 PHE C CA 1
ATOM 7736 C C . PHE C 1 19 ? -14.215 49.113 51.169 1.00 32.34 25 PHE C C 1
ATOM 7737 O O . PHE C 1 19 ? -13.581 48.701 52.148 1.00 32.82 25 PHE C O 1
ATOM 7745 N N . GLY C 1 20 ? -15.541 48.988 51.077 1.00 29.98 26 GLY C N 1
ATOM 7746 C CA . GLY C 1 20 ? -16.299 48.388 52.160 1.00 31.63 26 GLY C CA 1
ATOM 7747 C C . GLY C 1 20 ? -16.012 46.913 52.354 1.00 30.12 26 GLY C C 1
ATOM 7748 O O . GLY C 1 20 ? -16.046 46.416 53.483 1.00 27.54 26 GLY C O 1
ATOM 7749 N N . ARG C 1 21 ? -15.727 46.195 51.265 1.00 29.26 27 ARG C N 1
ATOM 7750 C CA . ARG C 1 21 ? -15.411 44.775 51.380 1.00 31.88 27 ARG C CA 1
ATOM 7751 C C . ARG C 1 21 ? -14.132 44.554 52.177 1.00 33.21 27 ARG C C 1
ATOM 7752 O O . ARG C 1 21 ? -14.056 43.634 53.000 1.00 35.17 27 ARG C O 1
ATOM 7760 N N . LYS C 1 22 ? -13.114 45.385 51.941 1.00 31.61 28 LYS C N 1
ATOM 7761 C CA . LYS C 1 22 ? -11.887 45.305 52.727 1.00 35.36 28 LYS C CA 1
ATOM 7762 C C . LYS C 1 22 ? -12.167 45.582 54.198 1.00 36.35 28 LYS C C 1
ATOM 7763 O O . LYS C 1 22 ? -11.697 44.855 55.080 1.00 38.03 28 LYS C O 1
ATOM 7769 N N . LEU C 1 23 ? -12.923 46.647 54.480 1.00 35.58 29 LEU C N 1
ATOM 7770 C CA . LEU C 1 23 ? -13.271 46.965 55.861 1.00 34.93 29 LEU C CA 1
ATOM 7771 C C . LEU C 1 23 ? -14.018 45.814 56.518 1.00 35.14 29 LEU C C 1
ATOM 7772 O O . LEU C 1 23 ? -13.737 45.457 57.669 1.00 35.75 29 LEU C O 1
ATOM 7777 N N . LEU C 1 24 ? -14.974 45.219 55.801 1.00 34.89 30 LEU C N 1
ATOM 7778 C CA . LEU C 1 24 ? -15.687 44.067 56.338 1.00 34.46 30 LEU C CA 1
ATOM 7779 C C . LEU C 1 24 ? -14.767 42.862 56.482 1.00 35.09 30 LEU C C 1
ATOM 7780 O O . LEU C 1 24 ? -14.952 42.051 57.396 1.00 35.82 30 LEU C O 1
ATOM 7785 N N . LYS C 1 25 ? -13.780 42.727 55.591 1.00 33.78 31 LYS C N 1
ATOM 7786 C CA . LYS C 1 25 ? -12.784 41.670 55.738 1.00 35.49 31 LYS C CA 1
ATOM 7787 C C . LYS C 1 25 ? -12.042 41.797 57.061 1.00 39.28 31 LYS C C 1
ATOM 7788 O O . LYS C 1 25 ? -11.825 40.800 57.760 1.00 40.96 31 LYS C O 1
ATOM 7794 N N . ASP C 1 26 ? -11.647 43.021 57.423 1.00 36.45 32 ASP C N 1
ATOM 7795 C CA . ASP C 1 26 ? -10.936 43.243 58.676 1.00 38.55 32 ASP C CA 1
ATOM 7796 C C . ASP C 1 26 ? -11.793 42.909 59.890 1.00 39.32 32 ASP C C 1
ATOM 7797 O O . ASP C 1 26 ? -11.247 42.642 60.966 1.00 41.43 32 ASP C O 1
ATOM 7802 N N . CYS C 1 27 ? -13.120 42.916 59.742 1.00 37.03 33 CYS C N 1
ATOM 7803 C CA . CYS C 1 27 ? -13.998 42.570 60.852 1.00 35.07 33 CYS C CA 1
ATOM 7804 C C . CYS C 1 27 ? -13.991 41.077 61.152 1.00 38.38 33 CYS C C 1
ATOM 7805 O O . CYS C 1 27 ? -14.450 40.673 62.225 1.00 43.58 33 CYS C O 1
ATOM 7808 N N . ARG C 1 28 ? -13.485 40.253 60.232 1.00 37.88 34 ARG C N 1
ATOM 7809 C CA . ARG C 1 28 ? -13.441 38.814 60.463 1.00 37.89 34 ARG C CA 1
ATOM 7810 C C . ARG C 1 28 ? -12.445 38.431 61.549 1.00 37.98 34 ARG C C 1
ATOM 7811 O O . ARG C 1 28 ? -12.554 37.338 62.114 1.00 41.36 34 ARG C O 1
ATOM 7819 N N . GLN C 1 29 ? -11.482 39.302 61.855 1.00 38.65 35 GLN C N 1
ATOM 7820 C CA . GLN C 1 29 ? -10.490 39.026 62.884 1.00 39.86 35 GLN C CA 1
ATOM 7821 C C . GLN C 1 29 ? -10.831 39.648 64.232 1.00 43.39 35 GLN C C 1
ATOM 7822 O O . GLN C 1 29 ? -10.271 39.224 65.249 1.00 46.65 35 GLN C O 1
ATOM 7828 N N . VAL C 1 30 ? -11.721 40.637 64.265 1.00 39.98 36 VAL C N 1
ATOM 7829 C CA . VAL C 1 30 ? -12.208 41.191 65.525 1.00 40.86 36 VAL C CA 1
ATOM 7830 C C . VAL C 1 30 ? -13.093 40.137 66.184 1.00 42.17 36 VAL C C 1
ATOM 7831 O O . VAL C 1 30 ? -14.224 39.910 65.749 1.00 49.96 36 VAL C O 1
ATOM 7835 N N . GLN C 1 31 ? -12.589 39.493 67.230 1.00 44.58 37 GLN C N 1
ATOM 7836 C CA . GLN C 1 31 ? -13.284 38.367 67.836 1.00 55.11 37 GLN C CA 1
ATOM 7837 C C . GLN C 1 31 ? -14.131 38.810 69.025 1.00 49.66 37 GLN C C 1
ATOM 7838 O O . GLN C 1 31 ? -13.963 39.901 69.575 1.00 44.69 37 GLN C O 1
ATOM 7844 N N . LYS C 1 32 ? -15.055 37.930 69.413 1.00 42.93 38 LYS C N 1
ATOM 7845 C CA . LYS C 1 32 ? -16.042 38.196 70.450 1.00 37.42 38 LYS C CA 1
ATOM 7846 C C . LYS C 1 32 ? -15.397 38.142 71.834 1.00 38.12 38 LYS C C 1
ATOM 7847 O O . LYS C 1 32 ? -14.578 37.260 72.103 1.00 41.00 38 LYS C O 1
ATOM 7853 N N . PRO C 1 33 ? -15.747 39.069 72.724 1.00 40.02 39 PRO C N 1
ATOM 7854 C CA . PRO C 1 33 ? -15.237 38.995 74.098 1.00 38.20 39 PRO C CA 1
ATOM 7855 C C . PRO C 1 33 ? -15.902 37.865 74.869 1.00 38.73 39 PRO C C 1
ATOM 7856 O O . PRO C 1 33 ? -17.118 37.667 74.795 1.00 34.95 39 PRO C O 1
ATOM 7860 N N . ILE C 1 34 ? -15.089 37.120 75.613 1.00 44.78 40 ILE C N 1
ATOM 7861 C CA . ILE C 1 34 ? -15.553 35.981 76.397 1.00 46.16 40 ILE C CA 1
ATOM 7862 C C . ILE C 1 34 ? -15.804 36.444 77.824 1.00 41.38 40 ILE C C 1
ATOM 7863 O O . ILE C 1 34 ? -14.914 37.016 78.465 1.00 48.58 40 ILE C O 1
ATOM 7865 N N . GLY C 1 35 ? -17.009 36.194 78.323 1.00 36.27 41 GLY C N 1
ATOM 7866 C CA . GLY C 1 35 ? -17.400 36.613 79.659 1.00 42.34 41 GLY C CA 1
ATOM 7867 C C . GLY C 1 35 ? -17.238 35.490 80.669 1.00 43.01 41 GLY C C 1
ATOM 7868 O O . GLY C 1 35 ? -17.479 34.322 80.362 1.00 44.69 41 GLY C O 1
ATOM 7869 N N . GLY C 1 36 ? -16.826 35.862 81.877 1.00 41.10 42 GLY C N 1
ATOM 7870 C CA . GLY C 1 36 ? -16.668 34.942 82.980 1.00 42.82 42 GLY C CA 1
ATOM 7871 C C . GLY C 1 36 ? -17.428 35.426 84.201 1.00 48.12 42 GLY C C 1
ATOM 7872 O O . GLY C 1 36 ? -18.489 36.045 84.099 1.00 51.48 42 GLY C O 1
ATOM 7873 N N . TYR C 1 37 ? -16.863 35.132 85.371 1.00 53.72 43 TYR C N 1
ATOM 7874 C CA . TYR C 1 37 ? -17.446 35.564 86.633 1.00 50.77 43 TYR C CA 1
ATOM 7875 C C . TYR C 1 37 ? -16.942 36.926 87.086 1.00 45.61 43 TYR C C 1
ATOM 7876 O O . TYR C 1 37 ? -17.533 37.516 87.998 1.00 49.69 43 TYR C O 1
ATOM 7885 N N . GLU C 1 38 ? -15.872 37.435 86.480 1.00 43.60 44 GLU C N 1
ATOM 7886 C CA . GLU C 1 38 ? -15.295 38.720 86.846 1.00 39.46 44 GLU C CA 1
ATOM 7887 C C . GLU C 1 38 ? -15.816 39.868 85.993 1.00 38.35 44 GLU C C 1
ATOM 7888 O O . GLU C 1 38 ? -15.283 40.979 86.086 1.00 40.97 44 GLU C O 1
ATOM 7890 N N . ASN C 1 39 ? -16.835 39.626 85.163 1.00 34.93 45 ASN C N 1
ATOM 7891 C CA . ASN C 1 39 ? -17.416 40.702 84.364 1.00 32.64 45 ASN C CA 1
ATOM 7892 C C . ASN C 1 39 ? -17.932 41.826 85.248 1.00 34.19 45 ASN C C 1
ATOM 7893 O O . ASN C 1 39 ? -17.885 43.001 84.866 1.00 34.44 45 ASN C O 1
ATOM 7898 N N . LEU C 1 40 ? -18.434 41.479 86.433 1.00 31.99 46 LEU C N 1
ATOM 7899 C CA . LEU C 1 40 ? -19.152 42.447 87.250 1.00 29.95 46 LEU C CA 1
ATOM 7900 C C . LEU C 1 40 ? -18.185 43.422 87.912 1.00 31.46 46 LEU C C 1
ATOM 7901 O O . LEU C 1 40 ? -18.525 44.591 88.128 1.00 32.20 46 LEU C O 1
ATOM 7906 N N . GLY C 1 41 ? -16.971 42.958 88.217 1.00 32.80 47 GLY C N 1
ATOM 7907 C CA . GLY C 1 41 ? -16.015 43.801 88.912 1.00 31.24 47 GLY C CA 1
ATOM 7908 C C . GLY C 1 41 ? -15.545 44.982 88.083 1.00 38.18 47 GLY C C 1
ATOM 7909 O O . GLY C 1 41 ? -15.335 46.080 88.610 1.00 37.12 47 GLY C O 1
ATOM 7910 N N . ASN C 1 42 ? -15.356 44.775 86.777 1.00 38.58 48 ASN C N 1
ATOM 7911 C CA . ASN C 1 42 ? -15.000 45.892 85.906 1.00 35.38 48 ASN C CA 1
ATOM 7912 C C . ASN C 1 42 ? -16.118 46.924 85.874 1.00 32.51 48 ASN C C 1
ATOM 7913 O O . ASN C 1 42 ? -15.862 48.133 85.945 1.00 30.92 48 ASN C O 1
ATOM 7918 N N . VAL C 1 43 ? -17.367 46.464 85.781 1.00 31.29 49 VAL C N 1
ATOM 7919 C CA . VAL C 1 43 ? -18.501 47.381 85.720 1.00 29.80 49 VAL C CA 1
ATOM 7920 C C . VAL C 1 43 ? -18.631 48.158 87.024 1.00 35.49 49 VAL C C 1
ATOM 7921 O O . VAL C 1 43 ? -18.936 49.356 87.021 1.00 35.58 49 VAL C O 1
ATOM 7925 N N . ILE C 1 44 ? -18.382 47.497 88.156 1.00 35.16 50 ILE C N 1
ATOM 7926 C CA . ILE C 1 44 ? -18.524 48.157 89.451 1.00 33.61 50 ILE C CA 1
ATOM 7927 C C . ILE C 1 44 ? -17.437 49.209 89.638 1.00 32.16 50 ILE C C 1
ATOM 7928 O O . ILE C 1 44 ? -17.715 50.347 90.035 1.00 30.25 50 ILE C O 1
ATOM 7933 N N . LYS C 1 45 ? -16.183 48.844 89.357 1.00 30.81 51 LYS C N 1
ATOM 7934 C CA . LYS C 1 45 ? -15.079 49.777 89.563 1.00 33.57 51 LYS C CA 1
ATOM 7935 C C . LYS C 1 45 ? -15.199 50.988 88.646 1.00 39.18 51 LYS C C 1
ATOM 7936 O O . LYS C 1 45 ? -15.003 52.129 89.082 1.00 35.81 51 LYS C O 1
ATOM 7942 N N . LEU C 1 46 ? -15.524 50.761 87.372 1.00 38.89 52 LEU C N 1
ATOM 7943 C CA . LEU C 1 46 ? -15.645 51.867 86.430 1.00 38.48 52 LEU C CA 1
ATOM 7944 C C . LEU C 1 46 ? -16.900 52.696 86.669 1.00 35.28 52 LEU C C 1
ATOM 7945 O O . LEU C 1 46 ? -16.939 53.865 86.271 1.00 30.87 52 LEU C O 1
ATOM 7950 N N . SER C 1 47 ? -17.922 52.123 87.309 1.00 35.14 53 SER C N 1
ATOM 7951 C CA . SER C 1 47 ? -19.107 52.905 87.649 1.00 35.82 53 SER C CA 1
ATOM 7952 C C . SER C 1 47 ? -18.826 53.849 88.811 1.00 36.58 53 SER C C 1
ATOM 7953 O O . SER C 1 47 ? -19.341 54.972 88.845 1.00 32.68 53 SER C O 1
ATOM 7956 N N . ALA C 1 48 ? -18.013 53.408 89.775 1.00 38.21 54 ALA C N 1
ATOM 7957 C CA . ALA C 1 48 ? -17.634 54.275 90.883 1.00 38.47 54 ALA C CA 1
ATOM 7958 C C . ALA C 1 48 ? -16.694 55.388 90.446 1.00 36.82 54 ALA C C 1
ATOM 7959 O O . ALA C 1 48 ? -16.547 56.379 91.170 1.00 41.21 54 ALA C O 1
ATOM 7961 N N . GLU C 1 49 ? -16.059 55.250 89.284 1.00 37.10 55 GLU C N 1
ATOM 7962 C CA . GLU C 1 49 ? -15.161 56.265 88.753 1.00 41.53 55 GLU C CA 1
ATOM 7963 C C . GLU C 1 49 ? -15.779 57.062 87.613 1.00 37.52 55 GLU C C 1
ATOM 7964 O O . GLU C 1 49 ? -15.119 57.953 87.069 1.00 34.57 55 GLU C O 1
ATOM 7970 N N . PHE C 1 50 ? -17.018 56.759 87.238 1.00 36.34 56 PHE C N 1
ATOM 7971 C CA . PHE C 1 50 ? -17.711 57.540 86.224 1.00 34.43 56 PHE C CA 1
ATOM 7972 C C . PHE C 1 50 ? -17.836 58.986 86.696 1.00 33.66 56 PHE C C 1
ATOM 7973 O O . PHE C 1 50 ? -18.356 59.231 87.794 1.00 39.52 56 PHE C O 1
ATOM 7981 N N . PRO C 1 51 ? -17.377 59.963 85.913 1.00 35.49 57 PRO C N 1
ATOM 7982 C CA . PRO C 1 51 ? -17.313 61.349 86.393 1.00 36.46 57 PRO C CA 1
ATOM 7983 C C . PRO C 1 51 ? -18.652 62.066 86.469 1.00 37.91 57 PRO C C 1
ATOM 7984 O O . PRO C 1 51 ? -18.665 63.280 86.686 1.00 42.56 57 PRO C O 1
ATOM 7988 N N . LEU C 1 52 ? -19.773 61.367 86.304 1.00 39.26 58 LEU C N 1
ATOM 7989 C CA . LEU C 1 52 ? -21.091 61.976 86.387 1.00 37.10 58 LEU C CA 1
ATOM 7990 C C . LEU C 1 52 ? -21.941 61.228 87.402 1.00 36.80 58 LEU C C 1
ATOM 7991 O O . LEU C 1 52 ? -21.830 60.008 87.552 1.00 35.86 58 LEU C O 1
ATOM 7996 N N . GLU C 1 53 ? -22.793 61.975 88.098 1.00 36.62 59 GLU C N 1
ATOM 7997 C CA . GLU C 1 53 ? -23.694 61.384 89.077 1.00 38.21 59 GLU C CA 1
ATOM 7998 C C . GLU C 1 53 ? -24.921 60.805 88.385 1.00 34.98 59 GLU C C 1
ATOM 7999 O O . GLU C 1 53 ? -25.459 61.395 87.443 1.00 29.47 59 GLU C O 1
ATOM 8001 N N . PHE C 1 54 ? -25.353 59.638 88.852 1.00 37.22 60 PHE C N 1
ATOM 8002 C CA . PHE C 1 54 ? -26.563 59.024 88.328 1.00 32.14 60 PHE C CA 1
ATOM 8003 C C . PHE C 1 54 ? -27.783 59.840 88.738 1.00 30.80 60 PHE C C 1
ATOM 8004 O O . PHE C 1 54 ? -27.787 60.516 89.771 1.00 31.63 60 PHE C O 1
ATOM 8012 N N . GLY C 1 55 ? -28.822 59.786 87.905 1.00 27.58 61 GLY C N 1
ATOM 8013 C CA . GLY C 1 55 ? -30.077 60.420 88.274 1.00 32.78 61 GLY C CA 1
ATOM 8014 C C . GLY C 1 55 ? -30.655 59.839 89.549 1.00 31.44 61 GLY C C 1
ATOM 8015 O O . GLY C 1 55 ? -31.126 60.570 90.422 1.00 30.35 61 GLY C O 1
ATOM 8016 N N . VAL C 1 56 ? -30.626 58.516 89.671 1.00 31.61 62 VAL C N 1
ATOM 8017 C CA . VAL C 1 56 ? -30.895 57.817 90.919 1.00 31.95 62 VAL C CA 1
ATOM 8018 C C . VAL C 1 56 ? -29.858 56.718 91.076 1.00 31.17 62 VAL C C 1
ATOM 8019 O O . VAL C 1 56 ? -29.425 56.109 90.096 1.00 28.94 62 VAL C O 1
ATOM 8023 N N . ASN C 1 57 ? -29.454 56.476 92.320 1.00 34.33 63 ASN C N 1
ATOM 8024 C CA . ASN C 1 57 ? -28.456 55.461 92.632 1.00 37.01 63 ASN C CA 1
ATOM 8025 C C . ASN C 1 57 ? -29.064 54.082 92.850 1.00 35.25 63 ASN C C 1
ATOM 8026 O O . ASN C 1 57 ? -28.321 53.124 93.085 1.00 35.74 63 ASN C O 1
ATOM 8031 N N . SER C 1 58 ? -30.389 53.957 92.772 1.00 31.67 64 SER C N 1
ATOM 8032 C CA . SER C 1 58 ? -31.050 52.679 92.997 1.00 33.63 64 SER C CA 1
ATOM 8033 C C . SER C 1 58 ? -30.903 51.714 91.827 1.00 30.83 64 SER C C 1
ATOM 8034 O O . SER C 1 58 ? -31.253 50.538 91.970 1.00 33.06 64 SER C O 1
ATOM 8037 N N . VAL C 1 59 ? -30.400 52.175 90.679 1.00 31.74 65 VAL C N 1
ATOM 8038 C CA . VAL C 1 59 ? -30.184 51.306 89.529 1.00 29.68 65 VAL C CA 1
ATOM 8039 C C . VAL C 1 59 ? -28.736 50.857 89.401 1.00 32.51 65 VAL C C 1
ATOM 8040 O O . VAL C 1 59 ? -28.393 50.171 88.429 1.00 31.88 65 VAL C O 1
ATOM 8044 N N . LYS C 1 60 ? -27.878 51.221 90.350 1.00 30.15 66 LYS C N 1
ATOM 8045 C CA . LYS C 1 60 ? -26.484 50.815 90.306 1.00 35.15 66 LYS C CA 1
ATOM 8046 C C . LYS C 1 60 ? -26.332 49.375 90.792 1.00 34.54 66 LYS C C 1
ATOM 8047 O O . LYS C 1 60 ? -27.198 48.826 91.479 1.00 30.54 66 LYS C O 1
ATOM 8053 N N . VAL C 1 61 ? -25.204 48.763 90.421 1.00 34.38 67 VAL C N 1
ATOM 8054 C CA . VAL C 1 61 ? -24.997 47.347 90.710 1.00 34.99 67 VAL C CA 1
ATOM 8055 C C . VAL C 1 61 ? -24.754 47.123 92.198 1.00 33.40 67 VAL C C 1
ATOM 8056 O O . VAL C 1 61 ? -25.324 46.203 92.798 1.00 30.63 67 VAL C O 1
ATOM 8060 N N . TYR C 1 62 ? -23.919 47.962 92.821 1.00 34.66 68 TYR C N 1
ATOM 8061 C CA . TYR C 1 62 ? -23.538 47.754 94.217 1.00 38.57 68 TYR C CA 1
ATOM 8062 C C . TYR C 1 62 ? -24.734 47.730 95.160 1.00 36.81 68 TYR C C 1
ATOM 8063 O O . TYR C 1 62 ? -24.638 47.186 96.265 1.00 34.11 68 TYR C O 1
ATOM 8072 N N . ARG C 1 63 ? -25.855 48.295 94.743 1.00 34.82 69 ARG C N 1
ATOM 8073 C CA . ARG C 1 63 ? -27.020 48.484 95.587 1.00 32.44 69 ARG C CA 1
ATOM 8074 C C . ARG C 1 63 ? -28.177 47.591 95.139 1.00 32.77 69 ARG C C 1
ATOM 8075 O O . ARG C 1 63 ? -29.347 47.863 95.436 1.00 33.12 69 ARG C O 1
ATOM 8083 N N . GLN C 1 64 ? -27.862 46.517 94.416 1.00 36.90 70 GLN C N 1
ATOM 8084 C CA . GLN C 1 64 ? -28.774 45.410 94.174 1.00 29.42 70 GLN C CA 1
ATOM 8085 C C . GLN C 1 64 ? -28.468 44.306 95.174 1.00 32.34 70 GLN C C 1
ATOM 8086 O O . GLN C 1 64 ? -27.426 44.311 95.836 1.00 29.20 70 GLN C O 1
ATOM 8092 N N . SER C 1 65 ? -29.400 43.372 95.292 1.00 31.32 71 SER C N 1
ATOM 8093 C CA . SER C 1 65 ? -29.229 42.281 96.236 1.00 33.93 71 SER C CA 1
ATOM 8094 C C . SER C 1 65 ? -28.006 41.449 95.852 1.00 34.15 71 SER C C 1
ATOM 8095 O O . SER C 1 65 ? -27.762 41.215 94.663 1.00 29.42 71 SER C O 1
ATOM 8098 N N . PRO C 1 66 ? -27.212 40.995 96.828 1.00 32.22 72 PRO C N 1
ATOM 8099 C CA . PRO C 1 66 ? -26.005 40.226 96.482 1.00 31.32 72 PRO C CA 1
ATOM 8100 C C . PRO C 1 66 ? -26.308 38.882 95.849 1.00 33.15 72 PRO C C 1
ATOM 8101 O O . PRO C 1 66 ? -25.515 38.405 95.028 1.00 32.53 72 PRO C O 1
ATOM 8105 N N . SER C 1 67 ? -27.428 38.251 96.207 1.00 28.88 73 SER C N 1
ATOM 8106 C CA . SER C 1 67 ? -27.780 36.966 95.618 1.00 32.35 73 SER C CA 1
ATOM 8107 C C . SER C 1 67 ? -28.191 37.080 94.157 1.00 35.89 73 SER C C 1
ATOM 8108 O O . SER C 1 67 ? -28.244 36.057 93.466 1.00 33.66 73 SER C O 1
ATOM 8111 N N . ARG C 1 68 ? -28.486 38.285 93.676 1.00 31.25 74 ARG C N 1
ATOM 8112 C CA . ARG C 1 68 ? -28.796 38.514 92.272 1.00 34.04 74 ARG C CA 1
ATOM 8113 C C . ARG C 1 68 ? -27.581 38.950 91.467 1.00 32.89 74 ARG C C 1
ATOM 8114 O O . ARG C 1 68 ? -27.693 39.129 90.251 1.00 31.92 74 ARG C O 1
ATOM 8122 N N . LEU C 1 69 ? -26.426 39.120 92.114 1.00 31.88 75 LEU C N 1
ATOM 8123 C CA . LEU C 1 69 ? -25.241 39.589 91.402 1.00 30.34 75 LEU C CA 1
ATOM 8124 C C . LEU C 1 69 ? -24.733 38.558 90.403 1.00 33.42 75 LEU C C 1
ATOM 8125 O O . LEU C 1 69 ? -24.063 38.922 89.430 1.00 29.14 75 LEU C O 1
ATOM 8130 N N . ALA C 1 70 ? -25.034 37.277 90.623 1.00 31.92 76 ALA C N 1
ATOM 8131 C CA . ALA C 1 70 ? -24.647 36.249 89.663 1.00 32.07 76 ALA C CA 1
ATOM 8132 C C . ALA C 1 70 ? -25.367 36.447 88.335 1.00 31.67 76 ALA C C 1
ATOM 8133 O O . ALA C 1 70 ? -24.749 36.399 87.265 1.00 29.42 76 ALA C O 1
ATOM 8135 N N . ARG C 1 71 ? -26.681 36.679 88.386 1.00 31.55 77 ARG C N 1
ATOM 8136 C CA . ARG C 1 71 ? -27.444 36.892 87.161 1.00 30.54 77 ARG C CA 1
ATOM 8137 C C . ARG C 1 71 ? -27.085 38.223 86.510 1.00 33.93 77 ARG C C 1
ATOM 8138 O O . ARG C 1 71 ? -27.041 38.326 85.279 1.00 34.23 77 ARG C O 1
ATOM 8146 N N . ILE C 1 72 ? -26.827 39.254 87.318 1.00 30.63 78 ILE C N 1
ATOM 8147 C CA . ILE C 1 72 ? -26.396 40.535 86.765 1.00 30.98 78 ILE C CA 1
ATOM 8148 C C . ILE C 1 72 ? -25.038 40.394 86.092 1.00 32.46 78 ILE C C 1
ATOM 8149 O O . ILE C 1 72 ? -24.751 41.079 85.101 1.00 29.49 78 ILE C O 1
ATOM 8154 N N . ASN C 1 73 ? -24.191 39.493 86.600 1.00 32.10 79 ASN C N 1
ATOM 8155 C CA . ASN C 1 73 ? -22.866 39.307 86.018 1.00 31.20 79 ASN C CA 1
ATOM 8156 C C . ASN C 1 73 ? -22.954 38.817 84.578 1.00 30.54 79 ASN C C 1
ATOM 8157 O O . ASN C 1 73 ? -22.206 39.283 83.710 1.00 32.64 79 ASN C O 1
ATOM 8162 N N . GLU C 1 74 ? -23.858 37.875 84.302 1.00 31.36 80 GLU C N 1
ATOM 8163 C CA . GLU C 1 74 ? -24.059 37.432 82.928 1.00 36.21 80 GLU C CA 1
ATOM 8164 C C . GLU C 1 74 ? -24.884 38.423 82.119 1.00 32.35 80 GLU C C 1
ATOM 8165 O O . GLU C 1 74 ? -24.804 38.413 80.885 1.00 30.06 80 GLU C O 1
ATOM 8171 N N . GLU C 1 75 ? -25.667 39.279 82.782 1.00 30.57 81 GLU C N 1
ATOM 8172 C CA . GLU C 1 75 ? -26.357 40.352 82.073 1.00 28.80 81 GLU C CA 1
ATOM 8173 C C . GLU C 1 75 ? -25.364 41.360 81.509 1.00 28.51 81 GLU C C 1
ATOM 8174 O O . GLU C 1 75 ? -25.582 41.915 80.425 1.00 25.73 81 GLU C O 1
ATOM 8180 N N . VAL C 1 76 ? -24.274 41.614 82.239 1.00 27.09 82 VAL C N 1
ATOM 8181 C CA . VAL C 1 76 ? -23.196 42.456 81.723 1.00 23.22 82 VAL C CA 1
ATOM 8182 C C . VAL C 1 76 ? -22.669 41.891 80.411 1.00 24.33 82 VAL C C 1
ATOM 8183 O O . VAL C 1 76 ? -22.507 42.613 79.420 1.00 24.85 82 VAL C O 1
ATOM 8187 N N . ALA C 1 77 ? -22.403 40.584 80.386 1.00 25.59 83 ALA C N 1
ATOM 8188 C CA . ALA C 1 77 ? -21.874 39.928 79.198 1.00 23.08 83 ALA C CA 1
ATOM 8189 C C . ALA C 1 77 ? -22.903 39.790 78.083 1.00 25.69 83 ALA C C 1
ATOM 8190 O O . ALA C 1 77 ? -22.526 39.442 76.959 1.00 26.92 83 ALA C O 1
ATOM 8192 N N . SER C 1 78 ? -24.178 40.051 78.359 1.00 27.51 84 SER C N 1
ATOM 8193 C CA . SER C 1 78 ? -25.230 39.930 77.360 1.00 22.97 84 SER C CA 1
ATOM 8194 C C . SER C 1 78 ? -25.458 41.215 76.576 1.00 24.81 84 SER C C 1
ATOM 8195 O O . SER C 1 78 ? -26.352 41.253 75.725 1.00 27.02 84 SER C O 1
ATOM 8198 N N . ALA C 1 79 ? -24.674 42.260 76.832 1.00 25.26 85 ALA C N 1
ATOM 8199 C CA . ALA C 1 79 ? -24.861 43.545 76.175 1.00 25.87 85 ALA C CA 1
ATOM 8200 C C . ALA C 1 79 ? -24.009 43.641 74.918 1.00 28.93 85 ALA C C 1
ATOM 8201 O O . ALA C 1 79 ? -22.872 43.161 74.884 1.00 31.28 85 ALA C O 1
ATOM 8203 N N . TYR C 1 80 ? -24.568 44.266 73.882 1.00 25.01 86 TYR C N 1
ATOM 8204 C CA . TYR C 1 80 ? -23.823 44.555 72.664 1.00 26.27 86 TYR C CA 1
ATOM 8205 C C . TYR C 1 80 ? -24.559 45.635 71.889 1.00 27.96 86 TYR C C 1
ATOM 8206 O O . TYR C 1 80 ? -25.781 45.764 72.025 1.00 25.05 86 TYR C O 1
ATOM 8215 N N . PRO C 1 81 ? -23.854 46.431 71.091 1.00 27.91 87 PRO C N 1
ATOM 8216 C CA . PRO C 1 81 ? -24.535 47.306 70.134 1.00 23.24 87 PRO C CA 1
ATOM 8217 C C . PRO C 1 81 ? -25.054 46.507 68.950 1.00 22.72 87 PRO C C 1
ATOM 8218 O O . PRO C 1 81 ? -24.529 45.446 68.604 1.00 25.57 87 PRO C O 1
ATOM 8222 N N . LEU C 1 82 ? -26.106 47.032 68.325 1.00 24.19 88 LEU C N 1
ATOM 8223 C CA . LEU C 1 82 ? -26.829 46.288 67.302 1.00 23.99 88 LEU C CA 1
ATOM 8224 C C . LEU C 1 82 ? -27.268 47.220 66.184 1.00 24.92 88 LEU C C 1
ATOM 8225 O O . LEU C 1 82 ? -27.849 48.276 66.447 1.00 29.26 88 LEU C O 1
ATOM 8230 N N . ILE C 1 83 ? -26.991 46.823 64.940 1.00 24.08 89 ILE C N 1
ATOM 8231 C CA . ILE C 1 83 ? -27.434 47.556 63.762 1.00 25.44 89 ILE C CA 1
ATOM 8232 C C . ILE C 1 83 ? -28.014 46.576 62.752 1.00 27.18 89 ILE C C 1
ATOM 8233 O O . ILE C 1 83 ? -27.698 45.384 62.747 1.00 23.55 89 ILE C O 1
ATOM 8238 N N . HIS C 1 84 ? -28.880 47.103 61.892 1.00 28.52 90 HIS C N 1
ATOM 8239 C CA . HIS C 1 84 ? -29.377 46.351 60.752 1.00 27.48 90 HIS C CA 1
ATOM 8240 C C . HIS C 1 84 ? -28.256 46.146 59.742 1.00 27.51 90 HIS C C 1
ATOM 8241 O O . HIS C 1 84 ? -27.310 46.935 59.666 1.00 28.09 90 HIS C O 1
ATOM 8248 N N . GLU C 1 85 ? -28.360 45.069 58.961 1.00 26.47 91 GLU C N 1
ATOM 8249 C CA . GLU C 1 85 ? -27.347 44.829 57.938 1.00 29.57 91 GLU C CA 1
ATOM 8250 C C . GLU C 1 85 ? -27.398 45.889 56.847 1.00 25.47 91 GLU C C 1
ATOM 8251 O O . GLU C 1 85 ? -26.376 46.177 56.215 1.00 28.31 91 GLU C O 1
ATOM 8257 N N . ARG C 1 86 ? -28.573 46.478 56.608 1.00 27.31 92 ARG C N 1
ATOM 8258 C CA . ARG C 1 86 ? -28.648 47.630 55.716 1.00 28.28 92 ARG C CA 1
ATOM 8259 C C . ARG C 1 86 ? -27.886 48.813 56.297 1.00 26.53 92 ARG C C 1
ATOM 8260 O O . ARG C 1 86 ? -27.188 49.532 55.571 1.00 27.12 92 ARG C O 1
ATOM 8268 N N . THR C 1 87 ? -28.014 49.033 57.609 1.00 29.60 93 THR C N 1
ATOM 8269 C CA . THR C 1 87 ? -27.217 50.056 58.276 1.00 27.00 93 THR C CA 1
ATOM 8270 C C . THR C 1 87 ? -25.734 49.729 58.194 1.00 28.74 93 THR C C 1
ATOM 8271 O O . THR C 1 87 ? -24.894 50.637 58.146 1.00 27.75 93 THR C O 1
ATOM 8275 N N . LEU C 1 88 ? -25.398 48.438 58.155 1.00 26.39 94 LEU C N 1
ATOM 8276 C CA . LEU C 1 88 ? -24.004 48.036 58.022 1.00 26.36 94 LEU C CA 1
ATOM 8277 C C . LEU C 1 88 ? -23.411 48.555 56.719 1.00 28.61 94 LEU C C 1
ATOM 8278 O O . LEU C 1 88 ? -22.320 49.137 56.706 1.00 28.63 94 LEU C O 1
ATOM 8283 N N . GLY C 1 89 ? -24.121 48.354 55.606 1.00 25.34 95 GLY C N 1
ATOM 8284 C CA . GLY C 1 89 ? -23.650 48.871 54.334 1.00 29.96 95 GLY C CA 1
ATOM 8285 C C . GLY C 1 89 ? -23.640 50.384 54.276 1.00 28.50 95 GLY C C 1
ATOM 8286 O O . GLY C 1 89 ? -22.778 50.978 53.622 1.00 32.73 95 GLY C O 1
ATOM 8287 N N . LEU C 1 90 ? -24.590 51.029 54.956 1.00 26.37 96 LEU C N 1
ATOM 8288 C CA . LEU C 1 90 ? -24.606 52.487 55.000 1.00 27.16 96 LEU C CA 1
ATOM 8289 C C . LEU C 1 90 ? -23.433 53.026 55.810 1.00 26.51 96 LEU C C 1
ATOM 8290 O O . LEU C 1 90 ? -22.861 54.068 55.467 1.00 26.68 96 LEU C O 1
ATOM 8295 N N . TYR C 1 91 ? -23.059 52.330 56.886 1.00 29.24 97 TYR C N 1
ATOM 8296 C CA . TYR C 1 91 ? -21.888 52.727 57.661 1.00 27.95 97 TYR C CA 1
ATOM 8297 C C . TYR C 1 91 ? -20.622 52.637 56.818 1.00 26.10 97 TYR C C 1
ATOM 8298 O O . TYR C 1 91 ? -19.807 53.567 56.795 1.00 22.60 97 TYR C O 1
ATOM 8307 N N . LEU C 1 92 ? -20.445 51.514 56.117 1.00 29.98 98 LEU C N 1
ATOM 8308 C CA . LEU C 1 92 ? -19.255 51.321 55.295 1.00 28.65 98 LEU C CA 1
ATOM 8309 C C . LEU C 1 92 ? -19.167 52.373 54.196 1.00 29.28 98 LEU C C 1
ATOM 8310 O O . LEU C 1 92 ? -18.083 52.897 53.911 1.00 29.00 98 LEU C O 1
ATOM 8315 N N . GLN C 1 93 ? -20.300 52.699 53.572 1.00 27.69 99 GLN C N 1
ATOM 8316 C CA . GLN C 1 93 ? -20.308 53.718 52.529 1.00 26.60 99 GLN C CA 1
ATOM 8317 C C . GLN C 1 93 ? -20.071 55.109 53.102 1.00 25.22 99 GLN C C 1
ATOM 8318 O O . GLN C 1 93 ? -19.479 55.962 52.431 1.00 28.47 99 GLN C O 1
ATOM 8324 N N . TYR C 1 94 ? -20.525 55.356 54.333 1.00 26.00 100 TYR C N 1
ATOM 8325 C CA . TYR C 1 94 ? -20.281 56.643 54.975 1.00 27.52 100 TYR C CA 1
ATOM 8326 C C . TYR C 1 94 ? -18.793 56.865 55.212 1.00 29.04 100 TYR C C 1
ATOM 8327 O O . TYR C 1 94 ? -18.283 57.975 55.015 1.00 28.10 100 TYR C O 1
ATOM 8336 N N . LEU C 1 95 ? -18.080 55.819 55.639 1.00 26.80 101 LEU C N 1
ATOM 8337 C CA . LEU C 1 95 ? -16.639 55.936 55.831 1.00 29.08 101 LEU C CA 1
ATOM 8338 C C . LEU C 1 95 ? -15.932 56.216 54.511 1.00 32.12 101 LEU C C 1
ATOM 8339 O O . LEU C 1 95 ? -15.018 57.046 54.452 1.00 33.75 101 LEU C O 1
ATOM 8344 N N . GLU C 1 96 ? -16.349 55.539 53.438 1.00 28.89 102 GLU C N 1
ATOM 8345 C CA . GLU C 1 96 ? -15.756 55.790 52.128 1.00 31.19 102 GLU C CA 1
ATOM 8346 C C . GLU C 1 96 ? -16.053 57.205 51.651 1.00 32.86 102 GLU C C 1
ATOM 8347 O O . GLU C 1 96 ? -15.196 57.855 51.040 1.00 28.59 102 GLU C O 1
ATOM 8353 N N . HIS C 1 97 ? -17.263 57.698 51.921 1.00 30.21 103 HIS C N 1
ATOM 8354 C CA . HIS C 1 97 ? -17.625 59.050 51.510 1.00 28.57 103 HIS C CA 1
ATOM 8355 C C . HIS C 1 97 ? -16.775 60.088 52.233 1.00 32.96 103 HIS C C 1
ATOM 8356 O O . HIS C 1 97 ? -16.220 60.999 51.607 1.00 31.41 103 HIS C O 1
ATOM 8363 N N . LYS C 1 98 ? -16.656 59.960 53.557 1.00 31.54 104 LYS C N 1
ATOM 8364 C CA . LYS C 1 98 ? -15.883 60.928 54.329 1.00 32.65 104 LYS C CA 1
ATOM 8365 C C . LYS C 1 98 ? -14.392 60.829 54.033 1.00 34.99 104 LYS C C 1
ATOM 8366 O O . LYS C 1 98 ? -13.679 61.837 54.114 1.00 33.78 104 LYS C O 1
ATOM 8372 N N . CYS C 1 99 ? -13.901 59.635 53.688 1.00 36.01 105 CYS C N 1
ATOM 8373 C CA . CYS C 1 99 ? -12.480 59.468 53.402 1.00 37.00 105 CYS C CA 1
ATOM 8374 C C . CYS C 1 99 ? -12.047 60.212 52.147 1.00 36.41 105 CYS C C 1
ATOM 8375 O O . CYS C 1 99 ? -10.850 60.469 51.977 1.00 42.99 105 CYS C O 1
ATOM 8378 N N . ARG C 1 100 ? -12.985 60.563 51.268 1.00 32.56 106 ARG C N 1
ATOM 8379 C CA . ARG C 1 100 ? -12.682 61.343 50.077 1.00 37.06 106 ARG C CA 1
ATOM 8380 C C . ARG C 1 100 ? -13.307 62.728 50.083 1.00 35.56 106 ARG C C 1
ATOM 8381 O O . ARG C 1 100 ? -12.694 63.670 49.575 1.00 36.20 106 ARG C O 1
ATOM 8389 N N . TRP C 1 101 ? -14.504 62.877 50.644 1.00 35.19 107 TRP C N 1
ATOM 8390 C CA . TRP C 1 101 ? -15.227 64.140 50.614 1.00 33.36 107 TRP C CA 1
ATOM 8391 C C . TRP C 1 101 ? -15.185 64.889 51.939 1.00 36.41 107 TRP C C 1
ATOM 8392 O O . TRP C 1 101 ? -15.813 65.946 52.056 1.00 36.08 107 TRP C O 1
ATOM 8403 N N . GLY C 1 102 ? -14.468 64.373 52.935 1.00 33.95 108 GLY C N 1
ATOM 8404 C CA . GLY C 1 102 ? -14.333 65.085 54.190 1.00 36.07 108 GLY C CA 1
ATOM 8405 C C . GLY C 1 102 ? -13.332 66.222 54.095 1.00 39.75 108 GLY C C 1
ATOM 8406 O O . GLY C 1 102 ? -12.355 66.167 53.350 1.00 37.39 108 GLY C O 1
ATOM 8407 N N . ASN C 1 103 ? -13.587 67.272 54.871 1.00 39.52 109 ASN C N 1
ATOM 8408 C CA . ASN C 1 103 ? -12.723 68.445 54.876 1.00 41.54 109 ASN C CA 1
ATOM 8409 C C . ASN C 1 103 ? -11.441 68.134 55.651 1.00 38.48 109 ASN C C 1
ATOM 8410 O O . ASN C 1 103 ? -11.183 66.993 56.047 1.00 36.69 109 ASN C O 1
ATOM 8415 N N . ALA C 1 104 ? -10.617 69.159 55.878 1.00 35.74 110 ALA C N 1
ATOM 8416 C CA . ALA C 1 104 ? -9.354 68.960 56.580 1.00 38.77 110 ALA C CA 1
ATOM 8417 C C . ALA C 1 104 ? -9.551 68.634 58.054 1.00 41.43 110 ALA C C 1
ATOM 8418 O O . ALA C 1 104 ? -8.619 68.135 58.694 1.00 45.71 110 ALA C O 1
ATOM 8420 N N . VAL C 1 105 ? -10.728 68.908 58.607 1.00 37.74 111 VAL C N 1
ATOM 8421 C CA . VAL C 1 105 ? -11.019 68.551 59.992 1.00 37.50 111 VAL C CA 1
ATOM 8422 C C . VAL C 1 105 ? -11.544 67.124 60.093 1.00 36.42 111 VAL C C 1
ATOM 8423 O O . VAL C 1 105 ? -11.199 66.390 61.024 1.00 32.11 111 VAL C O 1
ATOM 8427 N N . GLU C 1 106 ? -12.359 66.704 59.124 1.00 38.39 112 GLU C N 1
ATOM 8428 C CA . GLU C 1 106 ? -13.010 65.402 59.203 1.00 37.09 112 GLU C CA 1
ATOM 8429 C C . GLU C 1 106 ? -12.096 64.279 58.737 1.00 35.46 112 GLU C C 1
ATOM 8430 O O . GLU C 1 106 ? -12.099 63.193 59.326 1.00 38.02 112 GLU C O 1
ATOM 8436 N N . LYS C 1 107 ? -11.305 64.519 57.686 1.00 38.06 113 LYS C N 1
ATOM 8437 C CA . LYS C 1 107 ? -10.618 63.418 57.015 1.00 40.81 113 LYS C CA 1
ATOM 8438 C C . LYS C 1 107 ? -9.575 62.741 57.902 1.00 37.96 113 LYS C C 1
ATOM 8439 O O . LYS C 1 107 ? -9.455 61.513 57.844 1.00 36.89 113 LYS C O 1
ATOM 8445 N N . PRO C 1 108 ? -8.792 63.465 58.713 1.00 40.13 114 PRO C N 1
ATOM 8446 C CA . PRO C 1 108 ? -7.862 62.762 59.621 1.00 40.30 114 PRO C CA 1
ATOM 8447 C C . PRO C 1 108 ? -8.553 61.946 60.706 1.00 38.36 114 PRO C C 1
ATOM 8448 O O . PRO C 1 108 ? -7.903 61.089 61.317 1.00 40.85 114 PRO C O 1
ATOM 8452 N N . ILE C 1 109 ? -9.836 62.179 60.970 1.00 36.56 115 ILE C N 1
ATOM 8453 C CA . ILE C 1 109 ? -10.553 61.418 61.991 1.00 37.92 115 ILE C CA 1
ATOM 8454 C C . ILE C 1 109 ? -11.163 60.147 61.413 1.00 42.04 115 ILE C C 1
ATOM 8455 O O . ILE C 1 109 ? -11.046 59.066 61.996 1.00 41.10 115 ILE C O 1
ATOM 8460 N N . TYR C 1 110 ? -11.817 60.250 60.255 1.00 37.12 116 TYR C N 1
ATOM 8461 C CA . TYR C 1 110 ? -12.466 59.096 59.647 1.00 39.04 116 TYR C CA 1
ATOM 8462 C C . TYR C 1 110 ? -11.496 58.187 58.903 1.00 39.52 116 TYR C C 1
ATOM 8463 O O . TYR C 1 110 ? -11.874 57.063 58.555 1.00 40.28 116 TYR C O 1
ATOM 8472 N N . ARG C 1 111 ? -10.264 58.636 58.657 1.00 39.36 117 ARG C N 1
ATOM 8473 C CA . ARG C 1 111 ? -9.298 57.790 57.962 1.00 42.57 117 ARG C CA 1
ATOM 8474 C C . ARG C 1 111 ? -8.803 56.662 58.859 1.00 45.17 117 ARG C C 1
ATOM 8475 O O . ARG C 1 111 ? -8.703 55.511 58.420 1.00 50.84 117 ARG C O 1
ATOM 8483 N N . ASN C 1 112 ? -8.492 56.971 60.117 1.00 45.29 118 ASN C N 1
ATOM 8484 C CA . ASN C 1 112 ? -8.014 55.977 61.069 1.00 49.24 118 ASN C CA 1
ATOM 8485 C C . ASN C 1 112 ? -9.132 55.124 61.649 1.00 49.31 118 ASN C C 1
ATOM 8486 O O . ASN C 1 112 ? -8.892 54.387 62.611 1.00 48.90 118 ASN C O 1
ATOM 8491 N N . LEU C 1 113 ? -10.339 55.203 61.099 1.00 46.16 119 LEU C N 1
ATOM 8492 C CA . LEU C 1 113 ? -11.486 54.483 61.631 1.00 38.61 119 LEU C CA 1
ATOM 8493 C C . LEU C 1 113 ? -11.735 53.220 60.818 1.00 38.79 119 LEU C C 1
ATOM 8494 O O . LEU C 1 113 ? -11.761 53.264 59.584 1.00 42.93 119 LEU C O 1
ATOM 8499 N N . SER C 1 114 ? -11.910 52.100 61.512 1.00 33.95 120 SER C N 1
ATOM 8500 C CA . SER C 1 114 ? -12.386 50.876 60.891 1.00 33.95 120 SER C CA 1
ATOM 8501 C C . SER C 1 114 ? -13.906 50.838 61.024 1.00 30.78 120 SER C C 1
ATOM 8502 O O . SER C 1 114 ? -14.545 51.850 61.323 1.00 33.48 120 SER C O 1
ATOM 8505 N N . LEU C 1 115 ? -14.517 49.677 60.813 1.00 28.76 121 LEU C N 1
ATOM 8506 C CA . LEU C 1 115 ? -15.966 49.660 60.954 1.00 29.69 121 LEU C CA 1
ATOM 8507 C C . LEU C 1 115 ? -16.254 49.821 62.435 1.00 33.17 121 LEU C C 1
ATOM 8508 O O . LEU C 1 115 ? -16.931 50.758 62.860 1.00 30.54 121 LEU C O 1
ATOM 8513 N N . CYS C 1 116 ? -15.728 48.879 63.218 1.00 26.20 122 CYS C N 1
ATOM 8514 C CA . CYS C 1 116 ? -15.971 48.863 64.655 1.00 31.26 122 CYS C CA 1
ATOM 8515 C C . CYS C 1 116 ? -15.438 50.125 65.315 1.00 30.88 122 CYS C C 1
ATOM 8516 O O . CYS C 1 116 ? -16.087 50.691 66.203 1.00 30.38 122 CYS C O 1
ATOM 8519 N N . GLY C 1 117 ? -14.254 50.578 64.897 1.00 29.17 123 GLY C N 1
ATOM 8520 C CA . GLY C 1 117 ? -13.735 51.836 65.408 1.00 30.65 123 GLY C CA 1
ATOM 8521 C C . GLY C 1 117 ? -14.694 52.985 65.180 1.00 30.31 123 GLY C C 1
ATOM 8522 O O . GLY C 1 117 ? -14.789 53.901 66.000 1.00 34.95 123 GLY C O 1
ATOM 8523 N N . PHE C 1 118 ? -15.428 52.947 64.065 1.00 30.34 124 PHE C N 1
ATOM 8524 C CA . PHE C 1 118 ? -16.465 53.944 63.832 1.00 30.06 124 PHE C CA 1
ATOM 8525 C C . PHE C 1 118 ? -17.644 53.739 64.775 1.00 29.77 124 PHE C C 1
ATOM 8526 O O . PHE C 1 118 ? -18.196 54.710 65.307 1.00 25.91 124 PHE C O 1
ATOM 8534 N N . VAL C 1 119 ? -18.050 52.484 64.988 1.00 28.65 125 VAL C N 1
ATOM 8535 C CA . VAL C 1 119 ? -19.109 52.203 65.954 1.00 28.15 125 VAL C CA 1
ATOM 8536 C C . VAL C 1 119 ? -18.672 52.623 67.350 1.00 27.40 125 VAL C C 1
ATOM 8537 O O . VAL C 1 119 ? -19.457 53.190 68.120 1.00 30.52 125 VAL C O 1
ATOM 8541 N N . GLN C 1 120 ? -17.409 52.358 67.695 1.00 26.33 126 GLN C N 1
ATOM 8542 C CA . GLN C 1 120 ? -16.888 52.794 68.987 1.00 26.48 126 GLN C CA 1
ATOM 8543 C C . GLN C 1 120 ? -16.926 54.311 69.112 1.00 27.51 126 GLN C C 1
ATOM 8544 O O . GLN C 1 120 ? -17.210 54.844 70.191 1.00 31.77 126 GLN C O 1
ATOM 8550 N N . ARG C 1 121 ? -16.645 55.024 68.018 1.00 27.38 127 ARG C N 1
ATOM 8551 C CA . ARG C 1 121 ? -16.768 56.478 68.039 1.00 26.49 127 ARG C CA 1
ATOM 8552 C C . ARG C 1 121 ? -18.202 56.902 68.327 1.00 26.12 127 ARG C C 1
ATOM 8553 O O . ARG C 1 121 ? -18.440 57.811 69.131 1.00 28.02 127 ARG C O 1
ATOM 8561 N N . LEU C 1 122 ? -19.172 56.248 67.685 1.00 22.07 128 LEU C N 1
ATOM 8562 C CA . LEU C 1 122 ? -20.577 56.553 67.925 1.00 25.82 128 LEU C CA 1
ATOM 8563 C C . LEU C 1 122 ? -21.019 56.223 69.343 1.00 30.45 128 LEU C C 1
ATOM 8564 O O . LEU C 1 122 ? -22.103 56.654 69.750 1.00 31.04 128 LEU C O 1
ATOM 8569 N N . LEU C 1 123 ? -20.220 55.472 70.100 1.00 29.48 129 LEU C N 1
ATOM 8570 C CA . LEU C 1 123 ? -20.573 55.085 71.460 1.00 28.61 129 LEU C CA 1
ATOM 8571 C C . LEU C 1 123 ? -19.960 56.003 72.510 1.00 30.43 129 LEU C C 1
ATOM 8572 O O . LEU C 1 123 ? -20.662 56.457 73.418 1.00 32.84 129 LEU C O 1
ATOM 8577 N N . VAL C 1 124 ? -18.665 56.295 72.403 1.00 27.49 130 VAL C N 1
ATOM 8578 C CA . VAL C 1 124 ? -17.995 57.073 73.440 1.00 28.35 130 VAL C CA 1
ATOM 8579 C C . VAL C 1 124 ? -18.066 58.577 73.182 1.00 33.47 130 VAL C C 1
ATOM 8580 O O . VAL C 1 124 ? -18.166 59.359 74.132 1.00 36.30 130 VAL C O 1
ATOM 8584 N N . LYS C 1 125 ? -18.024 59.008 71.921 1.00 32.03 131 LYS C N 1
ATOM 8585 C CA . LYS C 1 125 ? -18.061 60.433 71.620 1.00 30.28 131 LYS C CA 1
ATOM 8586 C C . LYS C 1 125 ? -19.465 61.018 71.697 1.00 34.45 131 LYS C C 1
ATOM 8587 O O . LYS C 1 125 ? -19.647 62.195 71.367 1.00 35.02 131 LYS C O 1
ATOM 8593 N N . ARG C 1 126 ? -20.451 60.231 72.119 1.00 32.22 132 ARG C N 1
ATOM 8594 C CA . ARG C 1 126 ? -21.770 60.765 72.413 1.00 32.22 132 ARG C CA 1
ATOM 8595 C C . ARG C 1 126 ? -21.695 61.775 73.553 1.00 28.68 132 ARG C C 1
ATOM 8596 O O . ARG C 1 126 ? -20.741 61.805 74.334 1.00 33.11 132 ARG C O 1
ATOM 8604 N N . CYS C 1 127 ? -22.727 62.603 73.646 1.00 28.14 133 CYS C N 1
ATOM 8605 C CA . CYS C 1 127 ? -22.949 63.340 74.875 1.00 27.19 133 CYS C CA 1
ATOM 8606 C C . CYS C 1 127 ? -23.579 62.419 75.913 1.00 32.34 133 CYS C C 1
ATOM 8607 O O . CYS C 1 127 ? -24.125 61.360 75.592 1.00 32.45 133 CYS C O 1
ATOM 8610 N N . ALA C 1 128 ? -23.484 62.826 77.177 1.00 32.33 134 ALA C N 1
ATOM 8611 C CA . ALA C 1 128 ? -24.274 62.163 78.205 1.00 26.38 134 ALA C CA 1
ATOM 8612 C C . ALA C 1 128 ? -25.735 62.576 78.095 1.00 29.62 134 ALA C C 1
ATOM 8613 O O . ALA C 1 128 ? -26.637 61.730 78.109 1.00 30.41 134 ALA C O 1
ATOM 8615 N N . SER C 1 129 ? -25.982 63.875 77.964 1.00 31.14 135 SER C N 1
ATOM 8616 C CA . SER C 1 129 ? -27.315 64.421 77.769 1.00 32.95 135 SER C CA 1
ATOM 8617 C C . SER C 1 129 ? -27.338 65.241 76.487 1.00 32.49 135 SER C C 1
ATOM 8618 O O . SER C 1 129 ? -26.378 65.953 76.177 1.00 31.49 135 SER C O 1
ATOM 8621 N N . PHE C 1 130 ? -28.438 65.127 75.739 1.00 32.33 136 PHE C N 1
ATOM 8622 C CA . PHE C 1 130 ? -28.587 65.845 74.472 1.00 31.63 136 PHE C CA 1
ATOM 8623 C C . PHE C 1 130 ? -30.069 65.784 74.101 1.00 32.63 136 PHE C C 1
ATOM 8624 O O . PHE C 1 130 ? -30.521 64.791 73.527 1.00 38.14 136 PHE C O 1
ATOM 8632 N N . PHE C 1 131 ? -30.806 66.841 74.436 1.00 34.88 137 PHE C N 1
ATOM 8633 C CA . PHE C 1 131 ? -32.247 66.863 74.232 1.00 37.41 137 PHE C CA 1
ATOM 8634 C C . PHE C 1 131 ? -32.687 68.289 73.923 1.00 36.32 137 PHE C C 1
ATOM 8635 O O . PHE C 1 131 ? -31.863 69.197 73.773 1.00 41.27 137 PHE C O 1
ATOM 8643 N N . ALA C 1 132 ? -34.007 68.468 73.813 1.00 34.60 138 ALA C N 1
ATOM 8644 C CA . ALA C 1 132 ? -34.654 69.749 73.538 1.00 42.45 138 ALA C CA 1
ATOM 8645 C C . ALA C 1 132 ? -34.340 70.265 72.137 1.00 45.22 138 ALA C C 1
ATOM 8646 O O . ALA C 1 132 ? -33.454 69.742 71.453 1.00 39.54 138 ALA C O 1
ATOM 8648 N N . ARG C 1 133 ? -35.074 71.292 71.701 1.00 48.03 139 ARG C N 1
ATOM 8649 C CA . ARG C 1 133 ? -34.905 71.820 70.352 1.00 41.75 139 ARG C CA 1
ATOM 8650 C C . ARG C 1 133 ? -33.639 72.655 70.213 1.00 43.87 139 ARG C C 1
ATOM 8651 O O . ARG C 1 133 ? -33.051 72.700 69.127 1.00 47.36 139 ARG C O 1
ATOM 8653 N N . ASN C 1 134 ? -33.209 73.320 71.283 1.00 45.04 140 ASN C N 1
ATOM 8654 C CA . ASN C 1 134 ? -31.999 74.129 71.263 1.00 46.58 140 ASN C CA 1
ATOM 8655 C C . ASN C 1 134 ? -30.746 73.321 71.582 1.00 44.41 140 ASN C C 1
ATOM 8656 O O . ASN C 1 134 ? -29.682 73.912 71.797 1.00 50.24 140 ASN C O 1
ATOM 8661 N N . ASP C 1 135 ? -30.856 71.992 71.627 1.00 39.58 141 ASP C N 1
ATOM 8662 C CA . ASP C 1 135 ? -29.714 71.096 71.822 1.00 38.23 141 ASP C CA 1
ATOM 8663 C C . ASP C 1 135 ? -28.993 71.374 73.141 1.00 39.08 141 ASP C C 1
ATOM 8664 O O . ASP C 1 135 ? -27.780 71.594 73.179 1.00 40.46 141 ASP C O 1
ATOM 8669 N N . LYS C 1 136 ? -29.753 71.364 74.233 1.00 40.85 142 LYS C N 1
ATOM 8670 C CA . LYS C 1 136 ? -29.147 71.414 75.557 1.00 38.89 142 LYS C CA 1
ATOM 8671 C C . LYS C 1 136 ? -28.375 70.124 75.801 1.00 38.61 142 LYS C C 1
ATOM 8672 O O . LYS C 1 136 ? -28.921 69.027 75.648 1.00 38.03 142 LYS C O 1
ATOM 8674 N N . TYR C 1 137 ? -27.102 70.250 76.171 1.00 39.35 143 TYR C N 1
ATOM 8675 C CA . TYR C 1 137 ? -26.219 69.095 76.212 1.00 36.85 143 TYR C CA 1
ATOM 8676 C C . TYR C 1 137 ? -25.408 69.078 77.500 1.00 40.71 143 TYR C C 1
ATOM 8677 O O . TYR C 1 137 ? -25.272 70.088 78.195 1.00 37.74 143 TYR C O 1
ATOM 8686 N N . LEU C 1 138 ? -24.871 67.897 77.802 1.00 40.73 144 LEU C N 1
ATOM 8687 C CA . LEU C 1 138 ? -23.956 67.698 78.920 1.00 36.46 144 LEU C CA 1
ATOM 8688 C C . LEU C 1 138 ? -22.964 66.620 78.517 1.00 38.92 144 LEU C C 1
ATOM 8689 O O . LEU C 1 138 ? -23.357 65.471 78.294 1.00 36.95 144 LEU C O 1
ATOM 8694 N N . LEU C 1 139 ? -21.691 66.987 78.414 1.00 42.47 145 LEU C N 1
ATOM 8695 C CA . LEU C 1 139 ? -20.671 66.030 78.021 1.00 38.81 145 LEU C CA 1
ATOM 8696 C C . LEU C 1 139 ? -20.258 65.166 79.210 1.00 42.01 145 LEU C C 1
ATOM 8697 O O . LEU C 1 139 ? -20.507 65.500 80.372 1.00 41.20 145 LEU C O 1
ATOM 8702 N N . VAL C 1 140 ? -19.622 64.033 78.900 1.00 43.25 146 VAL C N 1
ATOM 8703 C CA . VAL C 1 140 ? -19.116 63.153 79.951 1.00 42.87 146 VAL C CA 1
ATOM 8704 C C . VAL C 1 140 ? -18.083 63.882 80.800 1.00 39.67 146 VAL C C 1
ATOM 8705 O O . VAL C 1 140 ? -17.987 63.664 82.014 1.00 38.23 146 VAL C O 1
ATOM 8709 N N . SER C 1 141 ? -17.314 64.771 80.183 1.00 42.19 147 SER C N 1
ATOM 8710 C CA . SER C 1 141 ? -16.322 65.586 80.878 1.00 45.98 147 SER C CA 1
ATOM 8711 C C . SER C 1 141 ? -16.943 66.695 81.754 1.00 46.22 147 SER C C 1
ATOM 8712 O O . SER C 1 141 ? -16.216 67.605 82.177 1.00 47.85 147 SER C O 1
ATOM 8715 N N . GLY C 1 142 ? -18.249 66.650 82.039 1.00 50.64 148 GLY C N 1
ATOM 8716 C CA . GLY C 1 142 ? -18.892 67.614 82.904 1.00 57.96 148 GLY C CA 1
ATOM 8717 C C . GLY C 1 142 ? -19.240 68.942 82.261 1.00 57.58 148 GLY C C 1
ATOM 8718 O O . GLY C 1 142 ? -19.877 69.778 82.911 1.00 55.94 148 GLY C O 1
ATOM 8719 N N . GLU C 1 143 ? -18.865 69.147 81.003 1.00 52.56 149 GLU C N 1
ATOM 8720 C CA . GLU C 1 143 ? -19.075 70.409 80.306 1.00 54.19 149 GLU C CA 1
ATOM 8721 C C . GLU C 1 143 ? -20.486 70.465 79.729 1.00 47.91 149 GLU C C 1
ATOM 8722 O O . GLU C 1 143 ? -20.934 69.515 79.089 1.00 44.20 149 GLU C O 1
ATOM 8728 N N . SER C 1 144 ? -21.191 71.578 79.957 1.00 46.53 150 SER C N 1
ATOM 8729 C CA . SER C 1 144 ? -22.578 71.706 79.524 1.00 42.74 150 SER C CA 1
ATOM 8730 C C . SER C 1 144 ? -22.826 73.070 78.896 1.00 42.28 150 SER C C 1
ATOM 8731 O O . SER C 1 144 ? -22.031 74.001 79.031 1.00 44.77 150 SER C O 1
ATOM 8734 N N . GLY C 1 145 ? -23.961 73.174 78.213 1.00 41.18 151 GLY C N 1
ATOM 8735 C CA . GLY C 1 145 ? -24.353 74.385 77.519 1.00 39.67 151 GLY C CA 1
ATOM 8736 C C . GLY C 1 145 ? -25.557 74.108 76.644 1.00 41.14 151 GLY C C 1
ATOM 8737 O O . GLY C 1 145 ? -26.403 73.285 77.004 1.00 40.74 151 GLY C O 1
ATOM 8738 N N . ALA C 1 146 ? -25.645 74.768 75.492 1.00 39.68 152 ALA C N 1
ATOM 8739 C CA . ALA C 1 146 ? -26.747 74.545 74.568 1.00 41.20 152 ALA C CA 1
ATOM 8740 C C . ALA C 1 146 ? -26.302 74.918 73.162 1.00 40.22 152 ALA C C 1
ATOM 8741 O O . ALA C 1 146 ? -25.554 75.882 72.979 1.00 40.43 152 ALA C O 1
ATOM 8743 N N . SER C 1 147 ? -26.754 74.135 72.180 1.00 36.36 153 SER C N 1
ATOM 8744 C CA . SER C 1 147 ? -26.518 74.405 70.764 1.00 38.49 153 SER C CA 1
ATOM 8745 C C . SER C 1 147 ? -25.035 74.423 70.409 1.00 37.13 153 SER C C 1
ATOM 8746 O O . SER C 1 147 ? -24.181 74.099 71.240 1.00 38.01 153 SER C O 1
ATOM 8749 N N . GLY C 1 148 ? -24.725 74.800 69.170 1.00 31.82 154 GLY C N 1
ATOM 8750 C CA . GLY C 1 148 ? -23.363 74.809 68.683 1.00 37.04 154 GLY C CA 1
ATOM 8751 C C . GLY C 1 148 ? -22.930 73.553 67.961 1.00 39.80 154 GLY C C 1
ATOM 8752 O O . GLY C 1 148 ? -21.784 73.490 67.498 1.00 39.38 154 GLY C O 1
ATOM 8753 N N . PHE C 1 149 ? -23.805 72.553 67.845 1.00 32.72 155 PHE C N 1
ATOM 8754 C CA . PHE C 1 149 ? -23.445 71.298 67.199 1.00 38.40 155 PHE C CA 1
ATOM 8755 C C . PHE C 1 149 ? -23.491 71.372 65.679 1.00 41.16 155 PHE C C 1
ATOM 8756 O O . PHE C 1 149 ? -23.099 70.404 65.017 1.00 37.06 155 PHE C O 1
ATOM 8764 N N . GLU C 1 150 ? -23.963 72.483 65.112 1.00 41.35 156 GLU C N 1
ATOM 8765 C CA . GLU C 1 150 ? -23.892 72.655 63.665 1.00 40.82 156 GLU C CA 1
ATOM 8766 C C . GLU C 1 150 ? -22.449 72.815 63.205 1.00 38.00 156 GLU C C 1
ATOM 8767 O O . GLU C 1 150 ? -22.078 72.342 62.124 1.00 33.84 156 GLU C O 1
ATOM 8773 N N . ALA C 1 151 ? -21.621 73.471 64.018 1.00 40.84 157 ALA C N 1
ATOM 8774 C CA . ALA C 1 151 ? -20.237 73.746 63.658 1.00 39.99 157 ALA C CA 1
ATOM 8775 C C . ALA C 1 151 ? -19.320 72.543 63.828 1.00 39.79 157 ALA C C 1
ATOM 8776 O O . ALA C 1 151 ? -18.174 72.593 63.370 1.00 45.65 157 ALA C O 1
ATOM 8778 N N . VAL C 1 152 ? -19.787 71.472 64.469 1.00 40.20 158 VAL C N 1
ATOM 8779 C CA . VAL C 1 152 ? -18.943 70.304 64.700 1.00 35.80 158 VAL C CA 1
ATOM 8780 C C . VAL C 1 152 ? -18.631 69.642 63.365 1.00 36.82 158 VAL C C 1
ATOM 8781 O O . VAL C 1 152 ? -19.533 69.178 62.657 1.00 30.76 158 VAL C O 1
ATOM 8785 N N . GLY C 1 153 ? -17.346 69.590 63.018 1.00 36.26 159 GLY C N 1
ATOM 8786 C CA . GLY C 1 153 ? -16.905 68.995 61.775 1.00 34.67 159 GLY C CA 1
ATOM 8787 C C . GLY C 1 153 ? -16.552 69.977 60.681 1.00 38.64 159 GLY C C 1
ATOM 8788 O O . GLY C 1 153 ? -16.223 69.544 59.569 1.00 40.80 159 GLY C O 1
ATOM 8789 N N . THR C 1 154 ? -16.609 71.275 60.953 1.00 38.86 160 THR C N 1
ATOM 8790 C CA . THR C 1 154 ? -16.282 72.308 59.983 1.00 43.63 160 THR C CA 1
ATOM 8791 C C . THR C 1 154 ? -14.969 72.984 60.370 1.00 44.21 160 THR C C 1
ATOM 8792 O O . THR C 1 154 ? -14.365 72.685 61.404 1.00 49.95 160 THR C O 1
ATOM 8796 N N . ARG C 1 155 ? -14.528 73.912 59.518 1.00 43.18 161 ARG C N 1
ATOM 8797 C CA . ARG C 1 155 ? -13.272 74.610 59.772 1.00 47.35 161 ARG C CA 1
ATOM 8798 C C . ARG C 1 155 ? -13.381 75.555 60.961 1.00 47.75 161 ARG C C 1
ATOM 8799 O O . ARG C 1 155 ? -12.371 75.849 61.610 1.00 54.49 161 ARG C O 1
ATOM 8801 N N . GLU C 1 156 ? -14.585 76.037 61.264 1.00 45.23 162 GLU C N 1
ATOM 8802 C CA . GLU C 1 156 ? -14.770 76.974 62.364 1.00 50.18 162 GLU C CA 1
ATOM 8803 C C . GLU C 1 156 ? -15.497 76.321 63.533 1.00 56.11 162 GLU C C 1
ATOM 8804 O O . GLU C 1 156 ? -16.467 76.878 64.056 1.00 57.43 162 GLU C O 1
ATOM 8806 N N . GLU C 1 157 ? -15.040 75.142 63.950 1.00 64.13 163 GLU C N 1
ATOM 8807 C CA . GLU C 1 157 ? -15.612 74.458 65.101 1.00 59.29 163 GLU C CA 1
ATOM 8808 C C . GLU C 1 157 ? -14.954 74.972 66.375 1.00 63.43 163 GLU C C 1
ATOM 8809 O O . GLU C 1 157 ? -13.726 75.088 66.445 1.00 62.70 163 GLU C O 1
ATOM 8815 N N . LYS C 1 158 ? -15.772 75.284 67.375 1.00 59.69 164 LYS C N 1
ATOM 8816 C CA . LYS C 1 158 ? -15.295 75.856 68.625 1.00 68.90 164 LYS C CA 1
ATOM 8817 C C . LYS C 1 158 ? -15.316 74.808 69.730 1.00 62.25 164 LYS C C 1
ATOM 8818 O O . LYS C 1 158 ? -16.281 74.050 69.866 1.00 59.17 164 LYS C O 1
ATOM 8820 N N . ALA C 1 159 ? -14.241 74.772 70.514 1.00 59.36 165 ALA C N 1
ATOM 8821 C CA . ALA C 1 159 ? -14.175 73.877 71.657 1.00 56.18 165 ALA C CA 1
ATOM 8822 C C . ALA C 1 159 ? -15.230 74.274 72.690 1.00 51.52 165 ALA C C 1
ATOM 8823 O O . ALA C 1 159 ? -15.604 75.447 72.785 1.00 54.82 165 ALA C O 1
ATOM 8825 N N . PRO C 1 160 ? -15.734 73.314 73.486 1.00 53.50 166 PRO C N 1
ATOM 8826 C CA . PRO C 1 160 ? -15.363 71.895 73.516 1.00 51.95 166 PRO C CA 1
ATOM 8827 C C . PRO C 1 160 ? -16.089 71.050 72.473 1.00 46.75 166 PRO C C 1
ATOM 8828 O O . PRO C 1 160 ? -16.005 69.822 72.512 1.00 43.54 166 PRO C O 1
ATOM 8832 N N . LEU C 1 161 ? -16.796 71.702 71.552 1.00 46.37 167 LEU C N 1
ATOM 8833 C CA . LEU C 1 161 ? -17.545 70.993 70.513 1.00 44.94 167 LEU C CA 1
ATOM 8834 C C . LEU C 1 161 ? -16.676 70.852 69.263 1.00 41.83 167 LEU C C 1
ATOM 8835 O O . LEU C 1 161 ? -16.899 71.473 68.222 1.00 40.57 167 LEU C O 1
ATOM 8840 N N . VAL C 1 162 ? -15.658 70.004 69.392 1.00 41.66 168 VAL C N 1
ATOM 8841 C CA . VAL C 1 162 ? -14.763 69.669 68.293 1.00 41.11 168 VAL C CA 1
ATOM 8842 C C . VAL C 1 162 ? -15.031 68.230 67.876 1.00 40.87 168 VAL C C 1
ATOM 8843 O O . VAL C 1 162 ? -15.513 67.411 68.667 1.00 37.15 168 VAL C O 1
ATOM 8847 N N . LEU C 1 163 ? -14.713 67.924 66.615 1.00 40.93 169 LEU C N 1
ATOM 8848 C CA . LEU C 1 163 ? -15.052 66.616 66.061 1.00 37.44 169 LEU C CA 1
ATOM 8849 C C . LEU C 1 163 ? -14.281 65.489 66.736 1.00 34.72 169 LEU C C 1
ATOM 8850 O O . LEU C 1 163 ? -14.765 64.352 66.783 1.00 32.91 169 LEU C O 1
ATOM 8855 N N . ALA C 1 164 ? -13.089 65.775 67.262 1.00 37.05 170 ALA C N 1
ATOM 8856 C CA . ALA C 1 164 ? -12.311 64.749 67.946 1.00 36.72 170 ALA C CA 1
ATOM 8857 C C . ALA C 1 164 ? -12.909 64.349 69.286 1.00 36.20 170 ALA C C 1
ATOM 8858 O O . ALA C 1 164 ? -12.507 63.320 69.840 1.00 37.75 170 ALA C O 1
ATOM 8860 N N . ASN C 1 165 ? -13.854 65.122 69.813 1.00 36.18 171 ASN C N 1
ATOM 8861 C CA . ASN C 1 165 ? -14.456 64.843 71.114 1.00 38.59 171 ASN C CA 1
ATOM 8862 C C . ASN C 1 165 ? -15.940 64.533 71.046 1.00 33.90 171 ASN C C 1
ATOM 8863 O O . ASN C 1 165 ? -16.416 63.680 71.800 1.00 37.34 171 ASN C O 1
ATOM 8868 N N . VAL C 1 166 ? -16.690 65.203 70.170 1.00 31.71 172 VAL C N 1
ATOM 8869 C CA . VAL C 1 166 ? -18.132 64.981 70.081 1.00 30.99 172 VAL C CA 1
ATOM 8870 C C . VAL C 1 166 ? -18.488 64.512 68.676 1.00 33.10 172 VAL C C 1
ATOM 8871 O O . VAL C 1 166 ? -17.611 64.360 67.818 1.00 33.60 172 VAL C O 1
ATOM 8875 N N . LEU C 1 167 ? -19.773 64.281 68.435 1.00 31.53 173 LEU C N 1
ATOM 8876 C CA . LEU C 1 167 ? -20.261 63.822 67.145 1.00 28.44 173 LEU C CA 1
ATOM 8877 C C . LEU C 1 167 ? -20.837 64.989 66.357 1.00 32.35 173 LEU C C 1
ATOM 8878 O O . LEU C 1 167 ? -21.466 65.886 66.925 1.00 28.53 173 LEU C O 1
ATOM 8883 N N . SER C 1 168 ? -20.606 64.980 65.046 1.00 28.79 174 SER C N 1
ATOM 8884 C CA . SER C 1 168 ? -21.289 65.896 64.147 1.00 28.81 174 SER C CA 1
ATOM 8885 C C . SER C 1 168 ? -22.712 65.405 63.886 1.00 26.76 174 SER C C 1
ATOM 8886 O O . SER C 1 168 ? -23.033 64.228 64.077 1.00 27.41 174 SER C O 1
ATOM 8889 N N . TYR C 1 169 ? -23.574 66.334 63.459 1.00 27.98 175 TYR C N 1
ATOM 8890 C CA . TYR C 1 169 ? -24.911 65.938 63.020 1.00 34.23 175 TYR C CA 1
ATOM 8891 C C . TYR C 1 169 ? -24.885 64.854 61.954 1.00 30.86 175 TYR C C 1
ATOM 8892 O O . TYR C 1 169 ? -25.824 64.055 61.874 1.00 33.68 175 TYR C O 1
ATOM 8901 N N . ASP C 1 170 ? -23.841 64.791 61.127 1.00 26.83 176 ASP C N 1
ATOM 8902 C CA . ASP C 1 170 ? -23.738 63.657 60.215 1.00 28.99 176 ASP C CA 1
ATOM 8903 C C . ASP C 1 170 ? -23.568 62.363 61.000 1.00 29.29 176 ASP C C 1
ATOM 8904 O O . ASP C 1 170 ? -24.222 61.355 60.713 1.00 29.13 176 ASP C O 1
ATOM 8909 N N . ASP C 1 171 ? -22.717 62.392 62.029 1.00 26.43 177 ASP C N 1
ATOM 8910 C CA . ASP C 1 171 ? -22.494 61.210 62.855 1.00 27.52 177 ASP C CA 1
ATOM 8911 C C . ASP C 1 171 ? -23.741 60.849 63.653 1.00 27.64 177 ASP C C 1
ATOM 8912 O O . ASP C 1 171 ? -24.119 59.676 63.735 1.00 31.12 177 ASP C O 1
ATOM 8917 N N . ILE C 1 172 ? -24.387 61.848 64.262 1.00 27.17 178 ILE C N 1
ATOM 8918 C CA . ILE C 1 172 ? -25.563 61.578 65.087 1.00 29.51 178 ILE C CA 1
ATOM 8919 C C . ILE C 1 172 ? -26.685 60.981 64.250 1.00 26.64 178 ILE C C 1
ATOM 8920 O O . ILE C 1 172 ? -27.465 60.155 64.740 1.00 25.18 178 ILE C O 1
ATOM 8925 N N . LYS C 1 173 ? -26.784 61.378 62.979 1.00 26.17 179 LYS C N 1
ATOM 8926 C CA . LYS C 1 173 ? -27.805 60.807 62.107 1.00 30.69 179 LYS C CA 1
ATOM 8927 C C . LYS C 1 173 ? -27.582 59.313 61.906 1.00 29.84 179 LYS C C 1
ATOM 8928 O O . LYS C 1 173 ? -28.542 58.538 61.833 1.00 29.87 179 LYS C O 1
ATOM 8934 N N . LEU C 1 174 ? -26.319 58.891 61.817 1.00 27.77 180 LEU C N 1
ATOM 8935 C CA . LEU C 1 174 ? -26.026 57.465 61.723 1.00 26.76 180 LEU C CA 1
ATOM 8936 C C . LEU C 1 174 ? -26.219 56.772 63.064 1.00 29.16 180 LEU C C 1
ATOM 8937 O O . LEU C 1 174 ? -26.694 55.631 63.117 1.00 29.74 180 LEU C O 1
ATOM 8942 N N . SER C 1 175 ? -25.847 57.441 64.157 1.00 26.58 181 SER C N 1
ATOM 8943 C CA . SER C 1 175 ? -25.995 56.853 65.482 1.00 29.03 181 SER C CA 1
ATOM 8944 C C . SER C 1 175 ? -27.454 56.616 65.846 1.00 27.67 181 SER C C 1
ATOM 8945 O O . SER C 1 175 ? -27.738 55.788 66.718 1.00 23.94 181 SER C O 1
ATOM 8948 N N . ALA C 1 176 ? -28.384 57.322 65.198 1.00 26.46 182 ALA C N 1
ATOM 8949 C CA . ALA C 1 176 ? -29.805 57.071 65.402 1.00 27.82 182 ALA C CA 1
ATOM 8950 C C . ALA C 1 176 ? -30.239 55.710 64.878 1.00 29.97 182 ALA C C 1
ATOM 8951 O O . ALA C 1 176 ? -31.338 55.256 65.215 1.00 27.77 182 ALA C O 1
ATOM 8953 N N . LEU C 1 177 ? -29.416 55.057 64.060 1.00 30.71 183 LEU C N 1
ATOM 8954 C CA . LEU C 1 177 ? -29.664 53.696 63.609 1.00 29.49 183 LEU C CA 1
ATOM 8955 C C . LEU C 1 177 ? -28.876 52.672 64.414 1.00 27.82 183 LEU C C 1
ATOM 8956 O O . LEU C 1 177 ? -28.796 51.508 64.010 1.00 31.37 183 LEU C O 1
ATOM 8961 N N . LEU C 1 178 ? -28.293 53.081 65.537 1.00 28.72 184 LEU C N 1
ATOM 8962 C CA . LEU C 1 178 ? -27.472 52.218 66.375 1.00 28.76 184 LEU C CA 1
ATOM 8963 C C . LEU C 1 178 ? -28.197 51.971 67.690 1.00 25.23 184 LEU C C 1
ATOM 8964 O O . LEU C 1 178 ? -28.472 52.916 68.438 1.00 29.47 184 LEU C O 1
ATOM 8969 N N . SER C 1 179 ? -28.502 50.709 67.967 1.00 25.35 185 SER C N 1
ATOM 8970 C CA . SER C 1 179 ? -29.175 50.309 69.192 1.00 29.09 185 SER C CA 1
ATOM 8971 C C . SER C 1 179 ? -28.219 49.538 70.092 1.00 29.08 185 SER C C 1
ATOM 8972 O O . SER C 1 179 ? -27.227 48.962 69.638 1.00 27.31 185 SER C O 1
ATOM 8975 N N . VAL C 1 180 ? -28.527 49.544 71.387 1.00 27.41 186 VAL C N 1
ATOM 8976 C CA . VAL C 1 180 ? -27.832 48.732 72.377 1.00 27.03 186 VAL C CA 1
ATOM 8977 C C . VAL C 1 180 ? -28.865 47.862 73.077 1.00 29.64 186 VAL C C 1
ATOM 8978 O O . VAL C 1 180 ? -29.947 48.338 73.439 1.00 26.60 186 VAL C O 1
ATOM 8982 N N . SER C 1 181 ? -28.534 46.586 73.259 1.00 27.89 187 SER C N 1
ATOM 8983 C CA . SER C 1 181 ? -29.468 45.615 73.805 1.00 28.03 187 SER C CA 1
ATOM 8984 C C . SER C 1 181 ? -28.753 44.719 74.805 1.00 26.54 187 SER C C 1
ATOM 8985 O O . SER C 1 181 ? -27.553 44.462 74.681 1.00 27.95 187 SER C O 1
ATOM 8988 N N . SER C 1 182 ? -29.509 44.239 75.790 1.00 26.80 188 SER C N 1
ATOM 8989 C CA . SER C 1 182 ? -28.973 43.361 76.822 1.00 25.57 188 SER C CA 1
ATOM 8990 C C . SER C 1 182 ? -30.122 42.809 77.648 1.00 26.46 188 SER C C 1
ATOM 8991 O O . SER C 1 182 ? -31.217 43.379 77.683 1.00 26.09 188 SER C O 1
ATOM 8994 N N . ARG C 1 183 ? -29.855 41.690 78.314 1.00 26.63 189 ARG C N 1
ATOM 8995 C CA . ARG C 1 183 ? -30.694 41.284 79.428 1.00 26.59 189 ARG C CA 1
ATOM 8996 C C . ARG C 1 183 ? -30.489 42.252 80.587 1.00 27.75 189 ARG C C 1
ATOM 8997 O O . ARG C 1 183 ? -29.438 42.887 80.713 1.00 29.06 189 ARG C O 1
ATOM 9005 N N . THR C 1 184 ? -31.501 42.367 81.442 1.00 25.58 190 THR C N 1
ATOM 9006 C CA . THR C 1 184 ? -31.416 43.313 82.542 1.00 29.12 190 THR C CA 1
ATOM 9007 C C . THR C 1 184 ? -32.321 42.871 83.680 1.00 29.46 190 THR C C 1
ATOM 9008 O O . THR C 1 184 ? -33.247 42.077 83.497 1.00 30.06 190 THR C O 1
ATOM 9012 N N . GLU C 1 185 ? -32.029 43.399 84.864 1.00 30.92 191 GLU C N 1
ATOM 9013 C CA . GLU C 1 185 ? -32.937 43.313 85.996 1.00 31.90 191 GLU C CA 1
ATOM 9014 C C . GLU C 1 185 ? -33.868 44.516 85.970 1.00 29.68 191 GLU C C 1
ATOM 9015 O O . GLU C 1 185 ? -33.457 45.627 85.619 1.00 27.99 191 GLU C O 1
ATOM 9021 N N . PHE C 1 186 ? -35.126 44.289 86.329 1.00 25.59 192 PHE C N 1
ATOM 9022 C CA . PHE C 1 186 ? -36.126 45.349 86.386 1.00 24.10 192 PHE C CA 1
ATOM 9023 C C . PHE C 1 186 ? -36.217 45.836 87.828 1.00 28.24 192 PHE C C 1
ATOM 9024 O O . PHE C 1 186 ? -36.746 45.133 88.696 1.00 32.26 192 PHE C O 1
ATOM 9032 N N . VAL C 1 187 ? -35.690 47.036 88.080 1.00 24.52 193 VAL C N 1
ATOM 9033 C CA . VAL C 1 187 ? -35.674 47.572 89.438 1.00 28.28 193 VAL C CA 1
ATOM 9034 C C . VAL C 1 187 ? -37.093 47.854 89.917 1.00 27.64 193 VAL C C 1
ATOM 9035 O O . VAL C 1 187 ? -37.435 47.594 91.078 1.00 29.79 193 VAL C O 1
ATOM 9039 N N . ASN C 1 188 ? -37.941 48.379 89.038 1.00 26.53 194 ASN C N 1
ATOM 9040 C CA . ASN C 1 188 ? -39.357 48.550 89.339 1.00 24.11 194 ASN C CA 1
ATOM 9041 C C . ASN C 1 188 ? -40.145 48.337 88.049 1.00 28.72 194 ASN C C 1
ATOM 9042 O O . ASN C 1 188 ? -39.592 47.919 87.027 1.00 28.57 194 ASN C O 1
ATOM 9047 N N . GLU C 1 189 ? -41.446 48.632 88.097 1.00 26.00 195 GLU C N 1
ATOM 9048 C CA . GLU C 1 189 ? -42.325 48.306 86.979 1.00 26.56 195 GLU C CA 1
ATOM 9049 C C . GLU C 1 189 ? -42.074 49.176 85.753 1.00 26.54 195 GLU C C 1
ATOM 9050 O O . GLU C 1 189 ? -42.435 48.774 84.642 1.00 26.01 195 GLU C O 1
ATOM 9056 N N . GLY C 1 190 ? -41.474 50.350 85.922 1.00 26.68 196 GLY C N 1
ATOM 9057 C CA . GLY C 1 190 ? -41.049 51.145 84.791 1.00 26.94 196 GLY C CA 1
ATOM 9058 C C . GLY C 1 190 ? -42.026 52.189 84.303 1.00 23.68 196 GLY C C 1
ATOM 9059 O O . GLY C 1 190 ? -41.853 52.693 83.186 1.00 24.97 196 GLY C O 1
ATOM 9060 N N . GLU C 1 191 ? -43.045 52.528 85.088 1.00 27.45 197 GLU C N 1
ATOM 9061 C CA . GLU C 1 191 ? -43.913 53.638 84.724 1.00 27.86 197 GLU C CA 1
ATOM 9062 C C . GLU C 1 191 ? -43.095 54.923 84.614 1.00 27.66 197 GLU C C 1
ATOM 9063 O O . GLU C 1 191 ? -41.985 55.030 85.142 1.00 26.88 197 GLU C O 1
ATOM 9069 N N . ARG C 1 192 ? -43.655 55.907 83.903 1.00 26.42 198 ARG C N 1
ATOM 9070 C CA . ARG C 1 192 ? -42.905 57.130 83.630 1.00 27.25 198 ARG C CA 1
ATOM 9071 C C . ARG C 1 192 ? -42.487 57.838 84.912 1.00 27.66 198 ARG C C 1
ATOM 9072 O O . ARG C 1 192 ? -41.417 58.455 84.958 1.00 28.49 198 ARG C O 1
ATOM 9080 N N . THR C 1 193 ? -43.300 57.745 85.965 1.00 29.67 199 THR C N 1
ATOM 9081 C CA . THR C 1 193 ? -43.015 58.395 87.237 1.00 28.97 199 THR C CA 1
ATOM 9082 C C . THR C 1 193 ? -42.465 57.422 88.278 1.00 29.94 199 THR C C 1
ATOM 9083 O O . THR C 1 193 ? -42.745 57.573 89.473 1.00 32.07 199 THR C O 1
ATOM 9087 N N . ASN C 1 194 ? -41.669 56.434 87.855 1.00 31.33 200 ASN C N 1
ATOM 9088 C CA . ASN C 1 194 ? -41.169 55.426 88.788 1.00 29.55 200 ASN C CA 1
ATOM 9089 C C . ASN C 1 194 ? -40.020 55.969 89.635 1.00 27.90 200 ASN C C 1
ATOM 9090 O O . ASN C 1 194 ? -40.040 55.845 90.867 1.00 27.99 200 ASN C O 1
ATOM 9095 N N . CYS C 1 195 ? -39.000 56.547 88.990 1.00 29.60 201 CYS C N 1
ATOM 9096 C CA . CYS C 1 195 ? -38.036 57.421 89.642 1.00 30.25 201 CYS C CA 1
ATOM 9097 C C . CYS C 1 195 ? -37.047 56.659 90.515 1.00 30.15 201 CYS C C 1
ATOM 9098 O O . CYS C 1 195 ? -36.579 57.180 91.530 1.00 29.85 201 CYS C O 1
ATOM 9101 N N . GLY C 1 196 ? -36.727 55.423 90.141 1.00 29.84 202 GLY C N 1
ATOM 9102 C CA . GLY C 1 196 ? -35.862 54.600 90.957 1.00 28.46 202 GLY C CA 1
ATOM 9103 C C . GLY C 1 196 ? -36.467 54.113 92.252 1.00 27.76 202 GLY C C 1
ATOM 9104 O O . GLY C 1 196 ? -35.757 53.483 93.043 1.00 31.34 202 GLY C O 1
ATOM 9105 N N . HIS C 1 197 ? -37.746 54.387 92.506 1.00 27.54 203 HIS C N 1
ATOM 9106 C CA . HIS C 1 197 ? -38.379 53.875 93.712 1.00 32.48 203 HIS C CA 1
ATOM 9107 C C . HIS C 1 197 ? -38.476 52.359 93.646 1.00 34.09 203 HIS C C 1
ATOM 9108 O O . HIS C 1 197 ? -38.789 51.784 92.599 1.00 31.25 203 HIS C O 1
ATOM 9115 N N . VAL C 1 198 ? -38.197 51.712 94.772 1.00 33.46 204 VAL C N 1
ATOM 9116 C CA . VAL C 1 198 ? -38.175 50.260 94.866 1.00 35.94 204 VAL C CA 1
ATOM 9117 C C . VAL C 1 198 ? -39.172 49.825 95.928 1.00 34.84 204 VAL C C 1
ATOM 9118 O O . VAL C 1 198 ? -39.239 50.415 97.012 1.00 34.42 204 VAL C O 1
ATOM 9122 N N . ASP C 1 199 ? -39.951 48.796 95.610 1.00 36.09 205 ASP C N 1
ATOM 9123 C CA . ASP C 1 199 ? -40.869 48.164 96.555 1.00 37.16 205 ASP C CA 1
ATOM 9124 C C . ASP C 1 199 ? -40.369 46.740 96.772 1.00 38.34 205 ASP C C 1
ATOM 9125 O O . ASP C 1 199 ? -40.613 45.857 95.945 1.00 40.52 205 ASP C O 1
ATOM 9127 N N . LEU C 1 200 ? -39.661 46.519 97.881 1.00 37.55 206 LEU C N 1
ATOM 9128 C CA . LEU C 1 200 ? -39.063 45.216 98.148 1.00 43.28 206 LEU C CA 1
ATOM 9129 C C . LEU C 1 200 ? -40.094 44.129 98.424 1.00 46.59 206 LEU C C 1
ATOM 9130 O O . LEU C 1 200 ? -39.730 42.948 98.446 1.00 44.49 206 LEU C O 1
ATOM 9135 N N . ASN C 1 201 ? -41.359 44.490 98.634 1.00 40.84 207 ASN C N 1
ATOM 9136 C CA . ASN C 1 201 ? -42.412 43.525 98.919 1.00 42.51 207 ASN C CA 1
ATOM 9137 C C . ASN C 1 201 ? -43.389 43.363 97.762 1.00 45.48 207 ASN C C 1
ATOM 9138 O O . ASN C 1 201 ? -44.448 42.753 97.940 1.00 45.13 207 ASN C O 1
ATOM 9143 N N . THR C 1 202 ? -43.061 43.888 96.584 1.00 46.74 208 THR C N 1
ATOM 9144 C CA . THR C 1 202 ? -43.997 43.850 95.470 1.00 43.08 208 THR C CA 1
ATOM 9145 C C . THR C 1 202 ? -44.137 42.433 94.924 1.00 41.21 208 THR C C 1
ATOM 9146 O O . THR C 1 202 ? -43.181 41.652 94.908 1.00 36.48 208 THR C O 1
ATOM 9150 N N . LYS C 1 203 ? -45.353 42.098 94.498 1.00 39.58 209 LYS C N 1
ATOM 9151 C CA . LYS C 1 203 ? -45.645 40.820 93.865 1.00 40.44 209 LYS C CA 1
ATOM 9152 C C . LYS C 1 203 ? -46.063 40.985 92.411 1.00 37.81 209 LYS C C 1
ATOM 9153 O O . LYS C 1 203 ? -46.478 40.009 91.778 1.00 37.75 209 LYS C O 1
ATOM 9155 N N . THR C 1 204 ? -45.959 42.198 91.867 1.00 34.78 210 THR C N 1
ATOM 9156 C CA . THR C 1 204 ? -46.425 42.514 90.522 1.00 33.23 210 THR C CA 1
ATOM 9157 C C . THR C 1 204 ? -45.285 42.982 89.623 1.00 34.53 210 THR C C 1
ATOM 9158 O O . THR C 1 204 ? -45.504 43.748 88.682 1.00 32.60 210 THR C O 1
ATOM 9162 N N . LEU C 1 205 ? -44.064 42.527 89.891 1.00 30.67 211 LEU C N 1
ATOM 9163 C CA . LEU C 1 205 ? -42.883 42.969 89.159 1.00 29.90 211 LEU C CA 1
ATOM 9164 C C . LEU C 1 205 ? -42.197 41.770 88.523 1.00 35.04 211 LEU C C 1
ATOM 9165 O O . LEU C 1 205 ? -41.814 40.826 89.223 1.00 42.18 211 LEU C O 1
ATOM 9170 N N . GLU C 1 206 ? -42.044 41.809 87.201 1.00 30.27 212 GLU C N 1
ATOM 9171 C CA . GLU C 1 206 ? -41.213 40.833 86.509 1.00 33.93 212 GLU C CA 1
ATOM 9172 C C . GLU C 1 206 ? -39.751 41.113 86.833 1.00 36.76 212 GLU C C 1
ATOM 9173 O O . GLU C 1 206 ? -39.261 42.224 86.602 1.00 35.42 212 GLU C O 1
ATOM 9179 N N . ARG C 1 207 ? -39.054 40.109 87.369 1.00 36.87 213 ARG C N 1
ATOM 9180 C CA . ARG C 1 207 ? -37.731 40.347 87.939 1.00 39.55 213 ARG C CA 1
ATOM 9181 C C . ARG C 1 207 ? -36.708 40.701 86.864 1.00 37.35 213 ARG C C 1
ATOM 9182 O O . ARG C 1 207 ? -35.975 41.688 86.996 1.00 37.15 213 ARG C O 1
ATOM 9190 N N . HIS C 1 208 ? -36.636 39.909 85.797 1.00 36.55 214 HIS C N 1
ATOM 9191 C CA . HIS C 1 208 ? -35.623 40.110 84.772 1.00 35.28 214 HIS C CA 1
ATOM 9192 C C . HIS C 1 208 ? -36.248 39.966 83.392 1.00 34.24 214 HIS C C 1
ATOM 9193 O O . HIS C 1 208 ? -37.376 39.490 83.237 1.00 39.14 214 HIS C O 1
ATOM 9200 N N . GLY C 1 209 ? -35.490 40.389 82.383 1.00 28.36 215 GLY C N 1
ATOM 9201 C CA . GLY C 1 209 ? -35.927 40.335 81.003 1.00 26.00 215 GLY C CA 1
ATOM 9202 C C . GLY C 1 209 ? -34.882 40.894 80.060 1.00 27.00 215 GLY C C 1
ATOM 9203 O O . GLY C 1 209 ? -33.682 40.797 80.334 1.00 26.25 215 GLY C O 1
ATOM 9204 N N . VAL C 1 210 ? -35.319 41.487 78.952 1.00 26.43 216 VAL C N 1
ATOM 9205 C CA . VAL C 1 210 ? -34.423 42.073 77.961 1.00 25.91 216 VAL C CA 1
ATOM 9206 C C . VAL C 1 210 ? -34.855 43.512 77.714 1.00 27.41 216 VAL C C 1
ATOM 9207 O O . VAL C 1 210 ? -36.050 43.788 77.560 1.00 27.42 216 VAL C O 1
ATOM 9211 N N . ILE C 1 211 ? -33.887 44.425 77.690 1.00 25.20 217 ILE C N 1
ATOM 9212 C CA . ILE C 1 211 ? -34.125 45.836 77.409 1.00 25.60 217 ILE C CA 1
ATOM 9213 C C . ILE C 1 211 ? -33.403 46.189 76.114 1.00 25.10 217 ILE C C 1
ATOM 9214 O O . ILE C 1 211 ? -32.249 45.791 75.912 1.00 26.30 217 ILE C O 1
ATOM 9219 N N . VAL C 1 212 ? -34.090 46.907 75.227 1.00 21.55 218 VAL C N 1
ATOM 9220 C CA . VAL C 1 212 ? -33.547 47.261 73.918 1.00 25.45 218 VAL C CA 1
ATOM 9221 C C . VAL C 1 212 ? -33.846 48.731 73.654 1.00 28.06 218 VAL C C 1
ATOM 9222 O O . VAL C 1 212 ? -35.008 49.151 73.707 1.00 25.11 218 VAL C O 1
ATOM 9226 N N . GLY C 1 213 ? -32.807 49.508 73.358 1.00 29.24 219 GLY C N 1
ATOM 9227 C CA . GLY C 1 213 ? -32.971 50.919 73.079 1.00 27.55 219 GLY C CA 1
ATOM 9228 C C . GLY C 1 213 ? -33.261 51.223 71.625 1.00 27.21 219 GLY C C 1
ATOM 9229 O O . GLY C 1 213 ? -32.404 51.025 70.759 1.00 25.85 219 GLY C O 1
ATOM 9230 N N . MET C 1 214 ? -34.468 51.705 71.347 1.00 29.64 220 MET C N 1
ATOM 9231 C CA . MET C 1 214 ? -34.869 52.096 70.005 1.00 26.14 220 MET C CA 1
ATOM 9232 C C . MET C 1 214 ? -34.816 53.613 69.870 1.00 27.66 220 MET C C 1
ATOM 9233 O O . MET C 1 214 ? -35.078 54.349 70.824 1.00 29.63 220 MET C O 1
ATOM 9238 N N . ILE C 1 215 ? -34.471 54.076 68.672 1.00 28.56 221 ILE C N 1
ATOM 9239 C CA . ILE C 1 215 ? -34.319 55.500 68.393 1.00 27.66 221 ILE C CA 1
ATOM 9240 C C . ILE C 1 215 ? -35.288 55.876 67.283 1.00 26.84 221 ILE C C 1
ATOM 9241 O O . ILE C 1 215 ? -35.186 55.362 66.161 1.00 27.05 221 ILE C O 1
ATOM 9246 N N . GLY C 1 216 ? -36.219 56.769 67.592 1.00 29.42 222 GLY C N 1
ATOM 9247 C CA . GLY C 1 216 ? -37.142 57.266 66.599 1.00 30.63 222 GLY C CA 1
ATOM 9248 C C . GLY C 1 216 ? -36.472 58.251 65.657 1.00 28.72 222 GLY C C 1
ATOM 9249 O O . GLY C 1 216 ? -35.260 58.474 65.677 1.00 29.72 222 GLY C O 1
ATOM 9250 N N . ALA C 1 217 ? -37.299 58.856 64.811 1.00 30.13 223 ALA C N 1
ATOM 9251 C CA . ALA C 1 217 ? -36.831 59.827 63.832 1.00 33.96 223 ALA C CA 1
ATOM 9252 C C . ALA C 1 217 ? -36.965 61.231 64.410 1.00 30.92 223 ALA C C 1
ATOM 9253 O O . ALA C 1 217 ? -38.077 61.680 64.708 1.00 31.54 223 ALA C O 1
ATOM 9255 N N . ARG C 1 218 ? -35.836 61.918 64.573 1.00 31.13 224 ARG C N 1
ATOM 9256 C CA . ARG C 1 218 ? -35.852 63.311 65.008 1.00 31.95 224 ARG C CA 1
ATOM 9257 C C . ARG C 1 218 ? -36.114 64.194 63.796 1.00 33.28 224 ARG C C 1
ATOM 9258 O O . ARG C 1 218 ? -35.284 64.276 62.884 1.00 31.64 224 ARG C O 1
ATOM 9266 N N . LEU C 1 219 ? -37.271 64.853 63.783 1.00 32.48 225 LEU C N 1
ATOM 9267 C CA . LEU C 1 219 ? -37.654 65.737 62.695 1.00 35.28 225 LEU C CA 1
ATOM 9268 C C . LEU C 1 219 ? -37.810 67.185 63.136 1.00 36.56 225 LEU C C 1
ATOM 9269 O O . LEU C 1 219 ? -38.187 68.030 62.316 1.00 41.13 225 LEU C O 1
ATOM 9274 N N . SER C 1 220 ? -37.528 67.495 64.403 1.00 44.91 226 SER C N 1
ATOM 9275 C CA . SER C 1 220 ? -37.696 68.850 64.913 1.00 46.49 226 SER C CA 1
ATOM 9276 C C . SER C 1 220 ? -36.540 69.768 64.543 1.00 44.11 226 SER C C 1
ATOM 9277 O O . SER C 1 220 ? -36.683 70.992 64.644 1.00 46.59 226 SER C O 1
ATOM 9280 N N . ARG C 1 221 ? -35.405 69.213 64.124 1.00 37.97 227 ARG C N 1
ATOM 9281 C CA . ARG C 1 221 ? -34.231 69.995 63.752 1.00 38.66 227 ARG C CA 1
ATOM 9282 C C . ARG C 1 221 ? -34.207 70.129 62.233 1.00 42.97 227 ARG C C 1
ATOM 9283 O O . ARG C 1 221 ? -33.939 69.155 61.521 1.00 40.42 227 ARG C O 1
ATOM 9291 N N . ARG C 1 222 ? -34.485 71.334 61.742 1.00 37.96 228 ARG C N 1
ATOM 9292 C CA . ARG C 1 222 ? -34.616 71.550 60.308 1.00 37.99 228 ARG C CA 1
ATOM 9293 C C . ARG C 1 222 ? -33.286 71.332 59.597 1.00 37.07 228 ARG C C 1
ATOM 9294 O O . ARG C 1 222 ? -32.218 71.664 60.120 1.00 39.11 228 ARG C O 1
ATOM 9302 N N . ASN C 1 223 ? -33.364 70.757 58.397 1.00 37.92 229 ASN C N 1
ATOM 9303 C CA . ASN C 1 223 ? -32.231 70.456 57.525 1.00 38.96 229 ASN C CA 1
ATOM 9304 C C . ASN C 1 223 ? -31.255 69.455 58.135 1.00 35.93 229 ASN C C 1
ATOM 9305 O O . ASN C 1 223 ? -30.172 69.241 57.578 1.00 37.33 229 ASN C O 1
ATOM 9310 N N . LEU C 1 224 ? -31.606 68.821 59.252 1.00 38.96 230 LEU C N 1
ATOM 9311 C CA . LEU C 1 224 ? -30.673 67.967 59.971 1.00 38.41 230 LEU C CA 1
ATOM 9312 C C . LEU C 1 224 ? -31.318 66.634 60.321 1.00 36.19 230 LEU C C 1
ATOM 9313 O O . LEU C 1 224 ? -32.512 66.559 60.625 1.00 35.40 230 LEU C O 1
ATOM 9318 N N . MET C 1 225 ? -30.496 65.584 60.277 1.00 33.90 231 MET C N 1
ATOM 9319 C CA . MET C 1 225 ? -30.872 64.197 60.600 1.00 40.70 231 MET C CA 1
ATOM 9320 C C . MET C 1 225 ? -32.104 63.808 59.782 1.00 36.52 231 MET C C 1
ATOM 9321 O O . MET C 1 225 ? -32.132 64.075 58.573 1.00 37.22 231 MET C O 1
ATOM 9326 N N . GLU C 1 226 ? -33.119 63.174 60.377 1.00 32.23 232 GLU C N 1
ATOM 9327 C CA . GLU C 1 226 ? -34.186 62.567 59.586 1.00 32.53 232 GLU C CA 1
ATOM 9328 C C . GLU C 1 226 ? -35.018 63.593 58.825 1.00 34.86 232 GLU C C 1
ATOM 9329 O O . GLU C 1 226 ? -35.755 63.212 57.909 1.00 33.17 232 GLU C O 1
ATOM 9335 N N . PHE C 1 227 ? -34.921 64.876 59.182 1.00 35.97 233 PHE C N 1
ATOM 9336 C CA . PHE C 1 227 ? -35.527 65.925 58.368 1.00 33.51 233 PHE C CA 1
ATOM 9337 C C . PHE C 1 227 ? -34.991 65.903 56.943 1.00 33.38 233 PHE C C 1
ATOM 9338 O O . PHE C 1 227 ? -35.725 66.219 55.999 1.00 31.26 233 PHE C O 1
ATOM 9346 N N . GLN C 1 228 ? -33.719 65.534 56.769 1.00 34.27 234 GLN C N 1
ATOM 9347 C CA . GLN C 1 228 ? -33.098 65.561 55.449 1.00 32.53 234 GLN C CA 1
ATOM 9348 C C . GLN C 1 228 ? -33.747 64.580 54.492 1.00 31.31 234 GLN C C 1
ATOM 9349 O O . GLN C 1 228 ? -33.668 64.760 53.271 1.00 32.23 234 GLN C O 1
ATOM 9355 N N . ASP C 1 229 ? -34.388 63.543 55.023 1.00 32.68 235 ASP C N 1
ATOM 9356 C CA . ASP C 1 229 ? -34.835 62.413 54.222 1.00 32.28 235 ASP C CA 1
ATOM 9357 C C . ASP C 1 229 ? -36.348 62.297 54.146 1.00 32.21 235 ASP C C 1
ATOM 9358 O O . ASP C 1 229 ? -36.866 61.795 53.142 1.00 31.52 235 ASP C O 1
ATOM 9363 N N . ILE C 1 230 ? -37.057 62.769 55.172 1.00 29.93 236 ILE C N 1
ATOM 9364 C CA . ILE C 1 230 ? -38.484 62.558 55.297 1.00 32.82 236 ILE C CA 1
ATOM 9365 C C . ILE C 1 230 ? -39.289 63.822 55.001 1.00 35.54 236 ILE C C 1
ATOM 9366 O O . ILE C 1 230 ? -40.390 63.725 54.447 1.00 33.87 236 ILE C O 1
ATOM 9371 N N . VAL C 1 231 ? -38.766 65.001 55.327 1.00 32.07 237 VAL C N 1
ATOM 9372 C CA . VAL C 1 231 ? -39.450 66.262 55.069 1.00 33.38 237 VAL C CA 1
ATOM 9373 C C . VAL C 1 231 ? -38.888 66.874 53.794 1.00 33.00 237 VAL C C 1
ATOM 9374 O O . VAL C 1 231 ? -37.669 67.036 53.657 1.00 33.89 237 VAL C O 1
ATOM 9378 N N . ILE C 1 232 ? -39.775 67.211 52.863 1.00 33.34 238 ILE C N 1
ATOM 9379 C CA . ILE C 1 232 ? -39.407 67.895 51.628 1.00 34.30 238 ILE C CA 1
ATOM 9380 C C . ILE C 1 232 ? -39.632 69.383 51.871 1.00 37.25 238 ILE C C 1
ATOM 9381 O O . ILE C 1 232 ? -40.770 69.862 51.873 1.00 35.67 238 ILE C O 1
ATOM 9386 N N . ALA C 1 233 ? -38.544 70.117 52.084 1.00 38.03 239 ALA C N 1
ATOM 9387 C CA . ALA C 1 233 ? -38.596 71.533 52.412 1.00 37.59 239 ALA C CA 1
ATOM 9388 C C . ALA C 1 233 ? -38.139 72.376 51.228 1.00 38.13 239 ALA C C 1
ATOM 9389 O O . ALA C 1 233 ? -37.404 71.915 50.351 1.00 38.56 239 ALA C O 1
ATOM 9391 N N . ARG C 1 234 ? -38.581 73.635 51.225 1.00 39.33 240 ARG C N 1
ATOM 9392 C CA . ARG C 1 234 ? -38.301 74.524 50.101 1.00 40.10 240 ARG C CA 1
ATOM 9393 C C . ARG C 1 234 ? -36.817 74.864 50.006 1.00 37.12 240 ARG C C 1
ATOM 9394 O O . ARG C 1 234 ? -36.258 74.919 48.905 1.00 36.46 240 ARG C O 1
ATOM 9402 N N . GLN C 1 235 ? -36.162 75.093 51.145 1.00 35.56 241 GLN C N 1
ATOM 9403 C CA . GLN C 1 235 ? -34.770 75.521 51.149 1.00 35.24 241 GLN C CA 1
ATOM 9404 C C . GLN C 1 235 ? -33.788 74.365 51.259 1.00 38.86 241 GLN C C 1
ATOM 9405 O O . GLN C 1 235 ? -32.612 74.536 50.918 1.00 38.22 241 GLN C O 1
ATOM 9411 N N . GLN C 1 236 ? -34.235 73.199 51.722 1.00 40.60 242 GLN C N 1
ATOM 9412 C CA . GLN C 1 236 ? -33.369 72.029 51.793 1.00 36.02 242 GLN C CA 1
ATOM 9413 C C . GLN C 1 236 ? -33.384 71.232 50.494 1.00 31.68 242 GLN C C 1
ATOM 9414 O O . GLN C 1 236 ? -32.327 70.846 49.986 1.00 32.23 242 GLN C O 1
ATOM 9420 N N . ASN C 1 237 ? -34.572 70.990 49.942 1.00 34.61 243 ASN C N 1
ATOM 9421 C CA . ASN C 1 237 ? -34.732 70.091 48.799 1.00 33.11 243 ASN C CA 1
ATOM 9422 C C . ASN C 1 237 ? -34.531 70.863 47.495 1.00 35.77 243 ASN C C 1
ATOM 9423 O O . ASN C 1 237 ? -35.439 71.053 46.683 1.00 31.81 243 ASN C O 1
ATOM 9428 N N . THR C 1 238 ? -33.298 71.316 47.310 1.00 33.50 244 THR C N 1
ATOM 9429 C CA . THR C 1 238 ? -32.860 71.941 46.073 1.00 32.82 244 THR C CA 1
ATOM 9430 C C . THR C 1 238 ? -31.756 71.093 45.453 1.00 38.79 244 THR C C 1
ATOM 9431 O O . THR C 1 238 ? -31.211 70.190 46.095 1.00 35.68 244 THR C O 1
ATOM 9435 N N . ARG C 1 239 ? -31.415 71.400 44.193 1.00 38.04 245 ARG C N 1
ATOM 9436 C CA . ARG C 1 239 ? -30.423 70.590 43.491 1.00 39.78 245 ARG C CA 1
ATOM 9437 C C . ARG C 1 239 ? -29.000 70.990 43.861 1.00 41.85 245 ARG C C 1
ATOM 9438 O O . ARG C 1 239 ? -28.136 70.119 44.037 1.00 40.65 245 ARG C O 1
ATOM 9446 N N . GLU C 1 240 ? -28.740 72.292 44.043 1.00 39.07 246 GLU C N 1
ATOM 9447 C CA . GLU C 1 240 ? -27.397 72.692 44.451 1.00 39.59 246 GLU C CA 1
ATOM 9448 C C . GLU C 1 240 ? -26.999 72.026 45.757 1.00 41.88 246 GLU C C 1
ATOM 9449 O O . GLU C 1 240 ? -25.804 71.869 46.025 1.00 42.94 246 GLU C O 1
ATOM 9451 N N . ARG C 1 241 ? -27.979 71.597 46.551 1.00 38.30 247 ARG C N 1
ATOM 9452 C CA . ARG C 1 241 ? -27.734 70.844 47.770 1.00 36.31 247 ARG C CA 1
ATOM 9453 C C . ARG C 1 241 ? -27.655 69.341 47.537 1.00 39.65 247 ARG C C 1
ATOM 9454 O O . ARG C 1 241 ? -27.459 68.595 48.501 1.00 40.24 247 ARG C O 1
ATOM 9462 N N . GLY C 1 242 ? -27.811 68.880 46.295 1.00 40.58 248 GLY C N 1
ATOM 9463 C CA . GLY C 1 242 ? -27.625 67.483 45.956 1.00 37.98 248 GLY C CA 1
ATOM 9464 C C . GLY C 1 242 ? -28.886 66.653 45.840 1.00 37.80 248 GLY C C 1
ATOM 9465 O O . GLY C 1 242 ? -28.784 65.438 45.631 1.00 34.01 248 GLY C O 1
ATOM 9466 N N . TYR C 1 243 ? -30.064 67.260 45.956 1.00 38.11 249 TYR C N 1
ATOM 9467 C CA . TYR C 1 243 ? -31.308 66.504 45.943 1.00 36.18 249 TYR C CA 1
ATOM 9468 C C . TYR C 1 243 ? -31.804 66.274 44.521 1.00 39.25 249 TYR C C 1
ATOM 9469 O O . TYR C 1 243 ? -31.597 67.096 43.626 1.00 39.20 249 TYR C O 1
ATOM 9478 N N . GLY C 1 244 ? -32.473 65.142 44.324 1.00 36.97 250 GLY C N 1
ATOM 9479 C CA . GLY C 1 244 ? -33.176 64.881 43.083 1.00 34.23 250 GLY C CA 1
ATOM 9480 C C . GLY C 1 244 ? -32.393 64.158 42.013 1.00 41.45 250 GLY C C 1
ATOM 9481 O O . GLY C 1 244 ? -32.791 64.204 40.843 1.00 43.40 250 GLY C O 1
ATOM 9482 N N . MET C 1 245 ? -31.301 63.489 42.365 1.00 43.36 251 MET C N 1
ATOM 9483 C CA . MET C 1 245 ? -30.511 62.758 41.386 1.00 41.35 251 MET C CA 1
ATOM 9484 C C . MET C 1 245 ? -31.062 61.351 41.193 1.00 42.08 251 MET C C 1
ATOM 9485 O O . MET C 1 245 ? -31.617 60.744 42.113 1.00 42.59 251 MET C O 1
ATOM 9490 N N . ALA C 1 246 ? -30.902 60.837 39.977 1.00 46.75 252 ALA C N 1
ATOM 9491 C CA . ALA C 1 246 ? -31.385 59.509 39.647 1.00 45.89 252 ALA C CA 1
ATOM 9492 C C . ALA C 1 246 ? -30.384 58.446 40.094 1.00 44.89 252 ALA C C 1
ATOM 9493 O O . ALA C 1 246 ? -29.273 58.742 40.544 1.00 47.41 252 ALA C O 1
ATOM 9495 N N . LEU C 1 247 ? -30.797 57.188 39.972 1.00 48.36 253 LEU C N 1
ATOM 9496 C CA . LEU C 1 247 ? -29.895 56.082 40.249 1.00 47.54 253 LEU C CA 1
ATOM 9497 C C . LEU C 1 247 ? -28.779 56.042 39.212 1.00 48.74 253 LEU C C 1
ATOM 9498 O O . LEU C 1 247 ? -28.966 56.416 38.050 1.00 48.08 253 LEU C O 1
ATOM 9500 N N . ASP C 1 248 ? -27.596 55.615 39.660 1.00 47.22 254 ASP C N 1
ATOM 9501 C CA . ASP C 1 248 ? -26.408 55.479 38.822 1.00 48.26 254 ASP C CA 1
ATOM 9502 C C . ASP C 1 248 ? -25.885 56.824 38.323 1.00 44.85 254 ASP C C 1
ATOM 9503 O O . ASP C 1 248 ? -24.808 56.882 37.722 1.00 50.10 254 ASP C O 1
ATOM 9505 N N . GLU C 1 249 ? -26.630 57.906 38.560 1.00 42.37 255 GLU C N 1
ATOM 9506 C CA . GLU C 1 249 ? -26.132 59.249 38.290 1.00 41.61 255 GLU C CA 1
ATOM 9507 C C . GLU C 1 249 ? -24.915 59.497 39.170 1.00 40.98 255 GLU C C 1
ATOM 9508 O O . GLU C 1 249 ? -25.048 59.591 40.397 1.00 45.83 255 GLU C O 1
ATOM 9514 N N . PRO C 1 250 ? -23.718 59.603 38.595 1.00 40.93 256 PRO C N 1
ATOM 9515 C CA . PRO C 1 250 ? -22.514 59.724 39.427 1.00 35.69 256 PRO C CA 1
ATOM 9516 C C . PRO C 1 250 ? -22.466 61.070 40.134 1.00 34.69 256 PRO C C 1
ATOM 9517 O O . PRO C 1 250 ? -22.653 62.121 39.517 1.00 31.24 256 PRO C O 1
ATOM 9521 N N . ALA C 1 251 ? -22.219 61.028 41.441 1.00 34.34 257 ALA C N 1
ATOM 9522 C CA . ALA C 1 251 ? -22.131 62.241 42.240 1.00 34.65 257 ALA C CA 1
ATOM 9523 C C . ALA C 1 251 ? -20.770 62.896 42.047 1.00 34.52 257 ALA C C 1
ATOM 9524 O O . ALA C 1 251 ? -19.735 62.222 42.075 1.00 31.32 257 ALA C O 1
ATOM 9526 N N . THR C 1 252 ? -20.772 64.216 41.854 1.00 33.45 258 THR C N 1
ATOM 9527 C CA . THR C 1 252 ? -19.549 64.962 41.594 1.00 38.69 258 THR C CA 1
ATOM 9528 C C . THR C 1 252 ? -19.291 66.071 42.603 1.00 37.03 258 THR C C 1
ATOM 9529 O O . THR C 1 252 ? -18.285 66.779 42.477 1.00 34.62 258 THR C O 1
ATOM 9533 N N . THR C 1 253 ? -20.166 66.254 43.583 1.00 36.98 259 THR C N 1
ATOM 9534 C CA . THR C 1 253 ? -19.964 67.238 44.632 1.00 37.17 259 THR C CA 1
ATOM 9535 C C . THR C 1 253 ? -19.986 66.545 45.983 1.00 37.45 259 THR C C 1
ATOM 9536 O O . THR C 1 253 ? -20.378 65.381 46.113 1.00 34.83 259 THR C O 1
ATOM 9540 N N . ARG C 1 254 ? -19.575 67.285 47.006 1.00 40.04 260 ARG C N 1
ATOM 9541 C CA . ARG C 1 254 ? -19.606 66.702 48.334 1.00 37.37 260 ARG C CA 1
ATOM 9542 C C . ARG C 1 254 ? -21.041 66.494 48.801 1.00 38.62 260 ARG C C 1
ATOM 9543 O O . ARG C 1 254 ? -21.336 65.527 49.515 1.00 40.48 260 ARG C O 1
ATOM 9551 N N . ASP C 1 255 ? -21.942 67.413 48.440 1.00 34.86 261 ASP C N 1
ATOM 9552 C CA . ASP C 1 255 ? -23.337 67.288 48.849 1.00 36.95 261 ASP C CA 1
ATOM 9553 C C . ASP C 1 255 ? -24.054 66.196 48.072 1.00 38.60 261 ASP C C 1
ATOM 9554 O O . ASP C 1 255 ? -24.957 65.547 48.610 1.00 35.35 261 ASP C O 1
ATOM 9559 N N . GLU C 1 256 ? -23.680 65.986 46.807 1.00 37.95 262 GLU C N 1
ATOM 9560 C CA . GLU C 1 256 ? -24.356 64.974 46.004 1.00 34.93 262 GLU C CA 1
ATOM 9561 C C . GLU C 1 256 ? -23.969 63.570 46.447 1.00 32.35 262 GLU C C 1
ATOM 9562 O O . GLU C 1 256 ? -24.801 62.655 46.420 1.00 29.65 262 GLU C O 1
ATOM 9568 N N . ASP C 1 257 ? -22.711 63.375 46.851 1.00 35.27 263 ASP C N 1
ATOM 9569 C CA . ASP C 1 257 ? -22.307 62.077 47.380 1.00 33.48 263 ASP C CA 1
ATOM 9570 C C . ASP C 1 257 ? -22.971 61.791 48.720 1.00 32.96 263 ASP C C 1
ATOM 9571 O O . ASP C 1 257 ? -23.279 60.633 49.022 1.00 31.40 263 ASP C O 1
ATOM 9576 N N . TYR C 1 258 ? -23.195 62.826 49.533 1.00 30.92 264 TYR C N 1
ATOM 9577 C CA . TYR C 1 258 ? -23.919 62.637 50.785 1.00 31.30 264 TYR C CA 1
ATOM 9578 C C . TYR C 1 258 ? -25.364 62.232 50.525 1.00 31.67 264 TYR C C 1
ATOM 9579 O O . TYR C 1 258 ? -25.896 61.342 51.199 1.00 31.10 264 TYR C O 1
ATOM 9588 N N . ARG C 1 259 ? -26.016 62.874 49.553 1.00 31.38 265 ARG C N 1
ATOM 9589 C CA . ARG C 1 259 ? -27.386 62.504 49.217 1.00 31.33 265 ARG C CA 1
ATOM 9590 C C . ARG C 1 259 ? -27.459 61.099 48.634 1.00 32.46 265 ARG C C 1
ATOM 9591 O O . ARG C 1 259 ? -28.459 60.400 48.830 1.00 32.26 265 ARG C O 1
ATOM 9599 N N . ARG C 1 260 ? -26.415 60.670 47.919 1.00 31.04 266 ARG C N 1
ATOM 9600 C CA . ARG C 1 260 ? -26.402 59.323 47.361 1.00 32.88 266 ARG C CA 1
ATOM 9601 C C . ARG C 1 260 ? -26.336 58.264 48.454 1.00 30.00 266 ARG C C 1
ATOM 9602 O O . ARG C 1 260 ? -26.846 57.153 48.269 1.00 32.18 266 ARG C O 1
ATOM 9610 N N . LEU C 1 261 ? -25.716 58.588 49.592 1.00 33.34 267 LEU C N 1
ATOM 9611 C CA . LEU C 1 261 ? -25.657 57.647 50.708 1.00 33.22 267 LEU C CA 1
ATOM 9612 C C . LEU C 1 261 ? -27.055 57.259 51.169 1.00 29.22 267 LEU C C 1
ATOM 9613 O O . LEU C 1 261 ? -27.370 56.072 51.313 1.00 29.83 267 LEU C O 1
ATOM 9618 N N . TRP C 1 262 ? -27.911 58.254 51.400 1.00 29.27 268 TRP C N 1
ATOM 9619 C CA . TRP C 1 262 ? -29.244 57.993 51.925 1.00 32.72 268 TRP C CA 1
ATOM 9620 C C . TRP C 1 262 ? -30.214 57.553 50.837 1.00 32.49 268 TRP C C 1
ATOM 9621 O O . TRP C 1 262 ? -31.180 56.839 51.129 1.00 29.92 268 TRP C O 1
ATOM 9632 N N . ARG C 1 263 ? -29.978 57.965 49.589 1.00 33.87 269 ARG C N 1
ATOM 9633 C CA . ARG C 1 263 ? -30.768 57.441 48.480 1.00 30.59 269 ARG C CA 1
ATOM 9634 C C . ARG C 1 263 ? -30.588 55.935 48.346 1.00 34.58 269 ARG C C 1
ATOM 9635 O O . ARG C 1 263 ? -31.552 55.208 48.080 1.00 34.21 269 ARG C O 1
ATOM 9643 N N . GLU C 1 264 ? -29.359 55.449 48.529 1.00 32.52 270 GLU C N 1
ATOM 9644 C CA . GLU C 1 264 ? -29.091 54.023 48.389 1.00 32.84 270 GLU C CA 1
ATOM 9645 C C . GLU C 1 264 ? -29.467 53.242 49.642 1.00 30.65 270 GLU C C 1
ATOM 9646 O O . GLU C 1 264 ? -29.770 52.047 49.552 1.00 31.37 270 GLU C O 1
ATOM 9652 N N . PHE C 1 265 ? -29.456 53.890 50.809 1.00 28.94 271 PHE C N 1
ATOM 9653 C CA . PHE C 1 265 ? -29.889 53.218 52.029 1.00 28.69 271 PHE C CA 1
ATOM 9654 C C . PHE C 1 265 ? -31.388 52.945 51.998 1.00 32.35 271 PHE C C 1
ATOM 9655 O O . PHE C 1 265 ? -31.831 51.818 52.251 1.00 31.39 271 PHE C O 1
ATOM 9663 N N . TYR C 1 266 ? -32.186 53.968 51.687 1.00 31.06 272 TYR C N 1
ATOM 9664 C CA . TYR C 1 266 ? -33.630 53.811 51.581 1.00 28.92 272 TYR C CA 1
ATOM 9665 C C . TYR C 1 266 ? -34.070 53.270 50.226 1.00 32.10 272 TYR C C 1
ATOM 9666 O O . TYR C 1 266 ? -35.241 52.903 50.079 1.00 31.45 272 TYR C O 1
ATOM 9675 N N . ALA C 1 267 ? -33.167 53.222 49.244 1.00 29.84 273 ALA C N 1
ATOM 9676 C CA . ALA C 1 267 ? -33.455 52.679 47.916 1.00 31.54 273 ALA C CA 1
ATOM 9677 C C . ALA C 1 267 ? -34.594 53.434 47.231 1.00 35.61 273 ALA C C 1
ATOM 9678 O O . ALA C 1 267 ? -35.396 52.852 46.497 1.00 38.90 273 ALA C O 1
ATOM 9680 N N . THR C 1 268 ? -34.672 54.740 47.478 1.00 36.13 274 THR C N 1
ATOM 9681 C CA . THR C 1 268 ? -35.621 55.610 46.796 1.00 38.28 274 THR C CA 1
ATOM 9682 C C . THR C 1 268 ? -34.905 56.882 46.370 1.00 37.91 274 THR C C 1
ATOM 9683 O O . THR C 1 268 ? -33.847 57.228 46.899 1.00 37.36 274 THR C O 1
ATOM 9687 N N . ARG C 1 269 ? -35.497 57.574 45.400 1.00 45.36 275 ARG C N 1
ATOM 9688 C CA . ARG C 1 269 ? -35.022 58.904 45.048 1.00 43.16 275 ARG C CA 1
ATOM 9689 C C . ARG C 1 269 ? -35.460 59.912 46.102 1.00 42.34 275 ARG C C 1
ATOM 9690 O O . ARG C 1 269 ? -36.612 59.908 46.543 1.00 47.61 275 ARG C O 1
ATOM 9698 N N . ASP C 1 270 ? -34.535 60.772 46.517 1.00 39.09 276 ASP C N 1
ATOM 9699 C CA . ASP C 1 270 ? -34.953 61.936 47.278 1.00 37.11 276 ASP C CA 1
ATOM 9700 C C . ASP C 1 270 ? -35.577 62.957 46.330 1.00 38.01 276 ASP C C 1
ATOM 9701 O O . ASP C 1 270 ? -35.473 62.851 45.105 1.00 35.36 276 ASP C O 1
ATOM 9706 N N . LEU C 1 271 ? -36.238 63.956 46.900 1.00 37.69 277 LEU C N 1
ATOM 9707 C CA . LEU C 1 271 ? -37.099 64.823 46.114 1.00 34.54 277 LEU C CA 1
ATOM 9708 C C . LEU C 1 271 ? -36.656 66.275 46.178 1.00 34.14 277 LEU C C 1
ATOM 9709 O O . LEU C 1 271 ? -36.094 66.736 47.176 1.00 36.13 277 LEU C O 1
ATOM 9714 N N . ILE C 1 272 ? -36.923 66.979 45.089 1.00 34.30 278 ILE C N 1
ATOM 9715 C CA . ILE C 1 272 ? -36.755 68.422 44.990 1.00 35.57 278 ILE C CA 1
ATOM 9716 C C . ILE C 1 272 ? -38.101 69.079 45.266 1.00 38.04 278 ILE C C 1
ATOM 9717 O O . ILE C 1 272 ? -39.147 68.579 44.835 1.00 35.65 278 ILE C O 1
ATOM 9722 N N . HIS C 1 273 ? -38.081 70.186 46.010 1.00 34.66 279 HIS C N 1
ATOM 9723 C CA . HIS C 1 273 ? -39.316 70.875 46.361 1.00 36.92 279 HIS C CA 1
ATOM 9724 C C . HIS C 1 273 ? -40.102 71.237 45.107 1.00 41.94 279 HIS C C 1
ATOM 9725 O O . HIS C 1 273 ? -39.544 71.716 44.117 1.00 45.10 279 HIS C O 1
ATOM 9732 N N . GLY C 1 274 ? -41.413 70.991 45.152 1.00 40.03 280 GLY C N 1
ATOM 9733 C CA . GLY C 1 274 ? -42.286 71.152 44.018 1.00 44.46 280 GLY C CA 1
ATOM 9734 C C . GLY C 1 274 ? -42.559 69.861 43.270 1.00 40.50 280 GLY C C 1
ATOM 9735 O O . GLY C 1 274 ? -43.619 69.727 42.649 1.00 40.42 280 GLY C O 1
ATOM 9736 N N . GLN C 1 275 ? -41.623 68.912 43.315 1.00 36.99 281 GLN C N 1
ATOM 9737 C CA . GLN C 1 275 ? -41.828 67.604 42.709 1.00 40.44 281 GLN C CA 1
ATOM 9738 C C . GLN C 1 275 ? -42.767 66.717 43.516 1.00 43.64 281 GLN C C 1
ATOM 9739 O O . GLN C 1 275 ? -43.177 65.665 43.014 1.00 42.59 281 GLN C O 1
ATOM 9745 N N . ALA C 1 276 ? -43.117 67.107 44.740 1.00 44.90 282 ALA C N 1
ATOM 9746 C CA . ALA C 1 276 ? -43.899 66.266 45.645 1.00 42.70 282 ALA C CA 1
ATOM 9747 C C . ALA C 1 276 ? -45.179 66.993 46.046 1.00 42.10 282 ALA C C 1
ATOM 9748 O O . ALA C 1 276 ? -45.170 67.827 46.957 1.00 44.99 282 ALA C O 1
ATOM 9750 N N . VAL C 1 277 ? -46.275 66.676 45.363 1.00 50.10 283 VAL C N 1
ATOM 9751 C CA . VAL C 1 277 ? -47.598 67.122 45.782 1.00 47.68 283 VAL C CA 1
ATOM 9752 C C . VAL C 1 277 ? -48.064 66.271 46.952 1.00 47.62 283 VAL C C 1
ATOM 9753 O O . VAL C 1 277 ? -47.939 65.042 46.928 1.00 48.05 283 VAL C O 1
ATOM 9757 N N . ILE C 1 278 ? -48.603 66.927 47.979 1.00 49.85 284 ILE C N 1
ATOM 9758 C CA . ILE C 1 278 ? -49.296 66.239 49.061 1.00 49.59 284 ILE C CA 1
ATOM 9759 C C . ILE C 1 278 ? -50.517 65.544 48.476 1.00 54.29 284 ILE C C 1
ATOM 9760 O O . ILE C 1 278 ? -51.450 66.200 47.995 1.00 51.87 284 ILE C O 1
ATOM 9765 N N . ASP C 1 279 ? -50.508 64.214 48.489 1.00 57.26 285 ASP C N 1
ATOM 9766 C CA . ASP C 1 279 ? -51.621 63.422 47.994 1.00 51.20 285 ASP C CA 1
ATOM 9767 C C . ASP C 1 279 ? -52.188 62.487 49.050 1.00 53.13 285 ASP C C 1
ATOM 9768 O O . ASP C 1 279 ? -53.106 61.717 48.745 1.00 54.30 285 ASP C O 1
ATOM 9773 N N . ASN C 1 280 ? -51.663 62.527 50.275 1.00 54.75 286 ASN C N 1
ATOM 9774 C CA . ASN C 1 280 ? -52.057 61.637 51.365 1.00 53.83 286 ASN C CA 1
ATOM 9775 C C . ASN C 1 280 ? -51.858 60.167 51.010 1.00 52.69 286 ASN C C 1
ATOM 9776 O O . ASN C 1 280 ? -52.477 59.288 51.617 1.00 56.36 286 ASN C O 1
ATOM 9781 N N . GLN C 1 281 ? -50.999 59.889 50.028 1.00 51.12 287 GLN C N 1
ATOM 9782 C CA . GLN C 1 281 ? -50.606 58.527 49.693 1.00 52.38 287 GLN C CA 1
ATOM 9783 C C . GLN C 1 281 ? -49.148 58.319 50.080 1.00 44.57 287 GLN C C 1
ATOM 9784 O O . GLN C 1 281 ? -48.855 57.771 51.147 1.00 43.05 287 GLN C O 1
ATOM 9786 N N . ARG C 1 282 ? -48.224 58.759 49.223 1.00 41.49 288 ARG C N 1
ATOM 9787 C CA . ARG C 1 282 ? -46.821 58.789 49.620 1.00 35.72 288 ARG C CA 1
ATOM 9788 C C . ARG C 1 282 ? -46.476 60.071 50.368 1.00 38.02 288 ARG C C 1
ATOM 9789 O O . ARG C 1 282 ? -45.625 60.052 51.265 1.00 39.66 288 ARG C O 1
ATOM 9797 N N . PHE C 1 283 ? -47.126 61.179 50.030 1.00 41.68 289 PHE C N 1
ATOM 9798 C CA . PHE C 1 283 ? -46.814 62.482 50.598 1.00 39.15 289 PHE C CA 1
ATOM 9799 C C . PHE C 1 283 ? -47.982 62.978 51.435 1.00 43.49 289 PHE C C 1
ATOM 9800 O O . PHE C 1 283 ? -49.135 62.921 50.996 1.00 44.22 289 PHE C O 1
ATOM 9808 N N . GLY C 1 284 ? -47.679 63.465 52.636 1.00 38.34 290 GLY C N 1
ATOM 9809 C CA . GLY C 1 284 ? -48.684 63.985 53.529 1.00 37.32 290 GLY C CA 1
ATOM 9810 C C . GLY C 1 284 ? -48.258 65.290 54.168 1.00 40.73 290 GLY C C 1
ATOM 9811 O O . GLY C 1 284 ? -47.174 65.818 53.899 1.00 39.50 290 GLY C O 1
ATOM 9812 N N . PRO C 1 285 ? -49.107 65.838 55.030 1.00 39.30 291 PRO C N 1
ATOM 9813 C CA . PRO C 1 285 ? -48.790 67.110 55.684 1.00 40.98 291 PRO C CA 1
ATOM 9814 C C . PRO C 1 285 ? -47.756 66.931 56.789 1.00 45.06 291 PRO C C 1
ATOM 9815 O O . PRO C 1 285 ? -47.469 65.825 57.246 1.00 41.71 291 PRO C O 1
ATOM 9819 N N . SER C 1 286 ? -47.198 68.061 57.213 1.00 49.64 292 SER C N 1
ATOM 9820 C CA . SER C 1 286 ? -46.207 68.117 58.277 1.00 59.78 292 SER C CA 1
ATOM 9821 C C . SER C 1 286 ? -46.667 69.119 59.331 1.00 58.69 292 SER C C 1
ATOM 9822 O O . SER C 1 286 ? -47.705 69.773 59.186 1.00 58.92 292 SER C O 1
ATOM 9825 N N . LYS C 1 287 ? -45.886 69.236 60.407 1.00 57.94 293 LYS C N 1
ATOM 9826 C CA . LYS C 1 287 ? -46.166 70.254 61.413 1.00 62.29 293 LYS C CA 1
ATOM 9827 C C . LYS C 1 287 ? -45.936 71.660 60.877 1.00 60.62 293 LYS C C 1
ATOM 9828 O O . LYS C 1 287 ? -46.439 72.625 61.462 1.00 57.69 293 LYS C O 1
ATOM 9830 N N . ASN C 1 288 ? -45.185 71.792 59.788 1.00 61.82 294 ASN C N 1
ATOM 9831 C CA . ASN C 1 288 ? -45.024 73.052 59.077 1.00 59.24 294 ASN C CA 1
ATOM 9832 C C . ASN C 1 288 ? -45.909 73.015 57.837 1.00 65.78 294 ASN C C 1
ATOM 9833 O O . ASN C 1 288 ? -45.919 72.019 57.107 1.00 63.17 294 ASN C O 1
ATOM 9838 N N . LYS C 1 289 ? -46.648 74.103 57.605 1.00 58.20 295 LYS C N 1
ATOM 9839 C CA . LYS C 1 289 ? -47.662 74.101 56.554 1.00 52.23 295 LYS C CA 1
ATOM 9840 C C . LYS C 1 289 ? -47.041 73.947 55.170 1.00 54.51 295 LYS C C 1
ATOM 9841 O O . LYS C 1 289 ? -47.570 73.215 54.325 1.00 49.35 295 LYS C O 1
ATOM 9843 N N . MET C 1 290 ? -45.922 74.623 54.920 1.00 53.89 296 MET C N 1
ATOM 9844 C CA . MET C 1 290 ? -45.323 74.643 53.591 1.00 52.15 296 MET C CA 1
ATOM 9845 C C . MET C 1 290 ? -44.469 73.417 53.291 1.00 50.24 296 MET C C 1
ATOM 9846 O O . MET C 1 290 ? -43.959 73.301 52.171 1.00 50.40 296 MET C O 1
ATOM 9848 N N . ASP C 1 291 ? -44.304 72.504 54.243 1.00 50.22 297 ASP C N 1
ATOM 9849 C CA . ASP C 1 291 ? -43.462 71.336 54.042 1.00 48.38 297 ASP C CA 1
ATOM 9850 C C . ASP C 1 291 ? -44.275 70.161 53.502 1.00 41.81 297 ASP C C 1
ATOM 9851 O O . ASP C 1 291 ? -45.506 70.193 53.440 1.00 44.76 297 ASP C O 1
ATOM 9856 N N . VAL C 1 292 ? -43.560 69.111 53.103 1.00 40.30 298 VAL C N 1
ATOM 9857 C CA . VAL C 1 292 ? -44.162 67.875 52.618 1.00 39.56 298 VAL C CA 1
ATOM 9858 C C . VAL C 1 292 ? -43.542 66.712 53.380 1.00 36.88 298 VAL C C 1
ATOM 9859 O O . VAL C 1 292 ? -42.314 66.623 53.495 1.00 37.02 298 VAL C O 1
ATOM 9863 N N . PHE C 1 293 ? -44.388 65.830 53.902 1.00 36.65 299 PHE C N 1
ATOM 9864 C CA . PHE C 1 293 ? -43.955 64.655 54.646 1.00 34.89 299 PHE C CA 1
ATOM 9865 C C . PHE C 1 293 ? -43.922 63.450 53.714 1.00 33.45 299 PHE C C 1
ATOM 9866 O O . PHE C 1 293 ? -44.910 63.162 53.032 1.00 35.72 299 PHE C O 1
ATOM 9874 N N . ASP C 1 294 ? -42.789 62.750 53.687 1.00 34.37 300 ASP C N 1
ATOM 9875 C CA . ASP C 1 294 ? -42.598 61.591 52.814 1.00 34.20 300 ASP C CA 1
ATOM 9876 C C . ASP C 1 294 ? -42.937 60.333 53.609 1.00 31.25 300 ASP C C 1
ATOM 9877 O O . ASP C 1 294 ? -42.109 59.821 54.367 1.00 30.39 300 ASP C O 1
ATOM 9882 N N . ASN C 1 295 ? -44.161 59.831 53.425 1.00 30.63 301 ASN C N 1
ATOM 9883 C CA . ASN C 1 295 ? -44.608 58.667 54.182 1.00 32.70 301 ASN C CA 1
ATOM 9884 C C . ASN C 1 295 ? -43.821 57.413 53.819 1.00 33.32 301 ASN C C 1
ATOM 9885 O O . ASN C 1 295 ? -43.650 56.528 54.666 1.00 29.64 301 ASN C O 1
ATOM 9890 N N . LEU C 1 296 ? -43.342 57.315 52.576 1.00 31.37 302 LEU C N 1
ATOM 9891 C CA . LEU C 1 296 ? -42.590 56.133 52.165 1.00 30.13 302 LEU C CA 1
ATOM 9892 C C . LEU C 1 296 ? -41.277 56.025 52.931 1.00 29.39 302 LEU C C 1
ATOM 9893 O O . LEU C 1 296 ? -40.975 54.980 53.519 1.00 29.06 302 LEU C O 1
ATOM 9898 N N . VAL C 1 297 ? -40.482 57.099 52.937 1.00 29.81 303 VAL C N 1
ATOM 9899 C CA . VAL C 1 297 ? -39.206 57.069 53.646 1.00 28.70 303 VAL C CA 1
ATOM 9900 C C . VAL C 1 297 ? -39.426 56.876 55.140 1.00 26.87 303 VAL C C 1
ATOM 9901 O O . VAL C 1 297 ? -38.604 56.252 55.822 1.00 26.02 303 VAL C O 1
ATOM 9905 N N . MET C 1 298 ? -40.539 57.385 55.674 1.00 28.11 304 MET C N 1
ATOM 9906 C CA . MET C 1 298 ? -40.864 57.112 57.070 1.00 26.68 304 MET C CA 1
ATOM 9907 C C . MET C 1 298 ? -41.146 55.630 57.276 1.00 30.65 304 MET C C 1
ATOM 9908 O O . MET C 1 298 ? -40.669 55.022 58.241 1.00 29.64 304 MET C O 1
ATOM 9913 N N . LYS C 1 299 ? -41.929 55.032 56.373 1.00 29.18 305 LYS C N 1
ATOM 9914 C CA . LYS C 1 299 ? -42.205 53.602 56.452 1.00 28.44 305 LYS C CA 1
ATOM 9915 C C . LYS C 1 299 ? -40.917 52.789 56.423 1.00 30.61 305 LYS C C 1
ATOM 9916 O O . LYS C 1 299 ? -40.769 51.819 57.176 1.00 34.91 305 LYS C O 1
ATOM 9922 N N . ARG C 1 300 ? -39.968 53.178 55.572 1.00 29.12 306 ARG C N 1
ATOM 9923 C CA . ARG C 1 300 ? -38.718 52.440 55.451 1.00 32.49 306 ARG C CA 1
ATOM 9924 C C . ARG C 1 300 ? -37.772 52.683 56.621 1.00 29.21 306 ARG C C 1
ATOM 9925 O O . ARG C 1 300 ? -36.916 51.835 56.891 1.00 31.36 306 ARG C O 1
ATOM 9933 N N . ARG C 1 301 ? -37.907 53.811 57.323 1.00 29.09 307 ARG C N 1
ATOM 9934 C CA . ARG C 1 301 ? -37.070 54.048 58.496 1.00 32.72 307 ARG C CA 1
ATOM 9935 C C . ARG C 1 301 ? -37.551 53.225 59.686 1.00 27.84 307 ARG C C 1
ATOM 9936 O O . ARG C 1 301 ? -36.741 52.607 60.389 1.00 26.87 307 ARG C O 1
ATOM 9944 N N . TYR C 1 302 ? -38.865 53.210 59.930 1.00 30.05 308 TYR C N 1
ATOM 9945 C CA . TYR C 1 302 ? -39.431 52.294 60.917 1.00 31.27 308 TYR C CA 1
ATOM 9946 C C . TYR C 1 302 ? -39.208 50.834 60.539 1.00 33.65 308 TYR C C 1
ATOM 9947 O O . TYR C 1 302 ? -38.998 49.991 61.419 1.00 29.12 308 TYR C O 1
ATOM 9956 N N . ALA C 1 303 ? -39.254 50.507 59.244 1.00 26.80 309 ALA C N 1
ATOM 9957 C CA . ALA C 1 303 ? -39.061 49.115 58.842 1.00 31.98 309 ALA C CA 1
ATOM 9958 C C . ALA C 1 303 ? -37.689 48.607 59.264 1.00 30.69 309 ALA C C 1
ATOM 9959 O O . ALA C 1 303 ? -37.550 47.459 59.702 1.00 28.78 309 ALA C O 1
ATOM 9961 N N . ILE C 1 304 ? -36.664 49.454 59.146 1.00 28.06 310 ILE C N 1
ATOM 9962 C CA . ILE C 1 304 ? -35.329 49.078 59.600 1.00 31.69 310 ILE C CA 1
ATOM 9963 C C . ILE C 1 304 ? -35.319 48.875 61.109 1.00 32.82 310 ILE C C 1
ATOM 9964 O O . ILE C 1 304 ? -34.740 47.907 61.618 1.00 30.41 310 ILE C O 1
ATOM 9969 N N . SER C 1 305 ? -35.966 49.780 61.848 1.00 32.71 311 SER C N 1
ATOM 9970 C CA . SER C 1 305 ? -36.000 49.666 63.302 1.00 28.26 311 SER C CA 1
ATOM 9971 C C . SER C 1 305 ? -36.780 48.434 63.743 1.00 28.07 311 SER C C 1
ATOM 9972 O O . SER C 1 305 ? -36.342 47.700 64.636 1.00 26.94 311 SER C O 1
ATOM 9975 N N . PHE C 1 306 ? -37.938 48.188 63.124 1.00 26.98 312 PHE C N 1
ATOM 9976 C CA . PHE C 1 306 ? -38.766 47.057 63.529 1.00 26.61 312 PHE C CA 1
ATOM 9977 C C . PHE C 1 306 ? -38.043 45.735 63.310 1.00 29.17 312 PHE C C 1
ATOM 9978 O O . PHE C 1 306 ? -38.196 44.797 64.102 1.00 24.71 312 PHE C O 1
ATOM 9986 N N . ASP C 1 307 ? -37.250 45.640 62.240 1.00 30.81 313 ASP C N 1
ATOM 9987 C CA . ASP C 1 307 ? -36.449 44.441 62.023 1.00 28.81 313 ASP C CA 1
ATOM 9988 C C . ASP C 1 307 ? -35.431 44.255 63.139 1.00 29.44 313 ASP C C 1
ATOM 9989 O O . ASP C 1 307 ? -35.159 43.124 63.559 1.00 28.18 313 ASP C O 1
ATOM 9994 N N . MET C 1 308 ? -34.858 45.355 63.636 1.00 24.09 314 MET C N 1
ATOM 9995 C CA . MET C 1 308 ? -33.908 45.263 64.740 1.00 31.14 314 MET C CA 1
ATOM 9996 C C . MET C 1 308 ? -34.572 44.683 65.983 1.00 29.71 314 MET C C 1
ATOM 9997 O O . MET C 1 308 ? -34.062 43.736 66.591 1.00 27.70 314 MET C O 1
ATOM 10002 N N . LEU C 1 309 ? -35.719 45.246 66.373 1.00 28.59 315 LEU C N 1
ATOM 10003 C CA . LEU C 1 309 ? -36.373 44.833 67.611 1.00 29.04 315 LEU C CA 1
ATOM 10004 C C . LEU C 1 309 ? -36.895 43.405 67.520 1.00 27.30 315 LEU C C 1
ATOM 10005 O O . LEU C 1 309 ? -36.746 42.623 68.467 1.00 25.52 315 LEU C O 1
ATOM 10010 N N . LEU C 1 310 ? -37.514 43.046 66.394 1.00 23.08 316 LEU C N 1
ATOM 10011 C CA . LEU C 1 310 ? -38.106 41.718 66.266 1.00 28.10 316 LEU C CA 1
ATOM 10012 C C . LEU C 1 310 ? -37.033 40.637 66.216 1.00 28.19 316 LEU C C 1
ATOM 10013 O O . LEU C 1 310 ? -37.147 39.605 66.888 1.00 27.36 316 LEU C O 1
ATOM 10018 N N . LEU C 1 311 ? -35.979 40.855 65.424 1.00 27.23 317 LEU C N 1
ATOM 10019 C CA . LEU C 1 311 ? -34.901 39.875 65.351 1.00 27.67 317 LEU C CA 1
ATOM 10020 C C . LEU C 1 311 ? -34.139 39.776 66.665 1.00 26.55 317 LEU C C 1
ATOM 10021 O O . LEU C 1 311 ? -33.622 38.704 67.000 1.00 30.04 317 LEU C O 1
ATOM 10026 N N . GLU C 1 312 ? -34.057 40.874 67.421 1.00 28.44 318 GLU C N 1
ATOM 10027 C CA . GLU C 1 312 ? -33.384 40.823 68.714 1.00 28.41 318 GLU C CA 1
ATOM 10028 C C . GLU C 1 312 ? -34.227 40.087 69.747 1.00 27.23 318 GLU C C 1
ATOM 10029 O O . GLU C 1 312 ? -33.708 39.252 70.496 1.00 29.47 318 GLU C O 1
ATOM 10035 N N . ALA C 1 313 ? -35.529 40.381 69.804 1.00 28.43 319 ALA C N 1
ATOM 10036 C CA . ALA C 1 313 ? -36.409 39.646 70.707 1.00 26.76 319 ALA C CA 1
ATOM 10037 C C . ALA C 1 313 ? -36.437 38.162 70.368 1.00 28.06 319 ALA C C 1
ATOM 10038 O O . ALA C 1 313 ? -36.562 37.322 71.266 1.00 27.64 319 ALA C O 1
ATOM 10040 N N . GLU C 1 314 ? -36.313 37.822 69.084 1.00 30.91 320 GLU C N 1
ATOM 10041 C CA . GLU C 1 314 ? -36.275 36.420 68.683 1.00 29.48 320 GLU C CA 1
ATOM 10042 C C . GLU C 1 314 ? -34.995 35.746 69.162 1.00 27.16 320 GLU C C 1
ATOM 10043 O O . GLU C 1 314 ? -35.034 34.648 69.729 1.00 28.66 320 GLU C O 1
ATOM 10049 N N . ALA C 1 315 ? -33.847 36.394 68.945 1.00 29.12 321 ALA C N 1
ATOM 10050 C CA . ALA C 1 315 ? -32.571 35.790 69.316 1.00 28.12 321 ALA C CA 1
ATOM 10051 C C . ALA C 1 315 ? -32.451 35.622 70.825 1.00 27.38 321 ALA C C 1
ATOM 10052 O O . ALA C 1 315 ? -31.890 34.629 71.302 1.00 30.97 321 ALA C O 1
ATOM 10054 N N . ARG C 1 316 ? -32.972 36.581 71.594 1.00 31.29 322 ARG C N 1
ATOM 10055 C CA . ARG C 1 316 ? -32.906 36.472 73.048 1.00 31.31 322 ARG C CA 1
ATOM 10056 C C . ARG C 1 316 ? -33.842 35.386 73.564 1.00 31.45 322 ARG C C 1
ATOM 10057 O O . ARG C 1 316 ? -33.473 34.613 74.457 1.00 28.26 322 ARG C O 1
ATOM 10065 N N . ALA C 1 317 ? -35.057 35.312 73.016 1.00 28.65 323 ALA C N 1
ATOM 10066 C CA . ALA C 1 317 ? -36.013 34.308 73.471 1.00 29.90 323 ALA C CA 1
ATOM 10067 C C . ALA C 1 317 ? -35.598 32.903 73.055 1.00 31.70 323 ALA C C 1
ATOM 10068 O O . ALA C 1 317 ? -35.881 31.938 73.773 1.00 31.84 323 ALA C O 1
ATOM 10070 N N . LYS C 1 318 ? -34.930 32.768 71.908 1.00 30.50 324 LYS C N 1
ATOM 10071 C CA . LYS C 1 318 ? -34.503 31.448 71.456 1.00 32.65 324 LYS C CA 1
ATOM 10072 C C . LYS C 1 318 ? -33.348 30.922 72.298 1.00 33.86 324 LYS C C 1
ATOM 10073 O O . LYS C 1 318 ? -33.279 29.722 72.587 1.00 37.44 324 LYS C O 1
ATOM 10075 N N . ARG C 1 319 ? -32.432 31.807 72.704 1.00 32.27 325 ARG C N 1
ATOM 10076 C CA . ARG C 1 319 ? -31.286 31.389 73.502 1.00 36.01 325 ARG C CA 1
ATOM 10077 C C . ARG C 1 319 ? -31.689 30.885 74.881 1.00 34.90 325 ARG C C 1
ATOM 10078 O O . ARG C 1 319 ? -30.918 30.149 75.508 1.00 31.86 325 ARG C O 1
ATOM 10086 N N . VAL C 1 320 ? -32.871 31.260 75.366 1.00 32.10 326 VAL C N 1
ATOM 10087 C CA . VAL C 1 320 ? -33.367 30.829 76.665 1.00 32.15 326 VAL C CA 1
ATOM 10088 C C . VAL C 1 320 ? -34.560 29.888 76.524 1.00 32.57 326 VAL C C 1
ATOM 10089 O O . VAL C 1 320 ? -35.204 29.547 77.523 1.00 33.01 326 VAL C O 1
ATOM 10093 N N . LYS C 1 321 ? -34.863 29.450 75.298 1.00 33.83 327 LYS C N 1
ATOM 10094 C CA . LYS C 1 321 ? -35.914 28.463 75.034 1.00 35.41 327 LYS C CA 1
ATOM 10095 C C . LYS C 1 321 ? -37.287 28.961 75.483 1.00 34.46 327 LYS C C 1
ATOM 10096 O O . LYS C 1 321 ? -38.089 28.208 76.039 1.00 34.60 327 LYS C O 1
ATOM 10102 N N . LYS C 1 322 ? -37.568 30.238 75.231 1.00 33.91 328 LYS C N 1
ATOM 10103 C CA . LYS C 1 322 ? -38.836 30.846 75.602 1.00 32.08 328 LYS C CA 1
ATOM 10104 C C . LYS C 1 322 ? -39.423 31.578 74.404 1.00 30.38 328 LYS C C 1
ATOM 10105 O O . LYS C 1 322 ? -38.788 31.723 73.355 1.00 28.15 328 LYS C O 1
ATOM 10111 N N . LEU C 1 323 ? -40.662 32.028 74.575 1.00 33.67 329 LEU C N 1
ATOM 10112 C CA . LEU C 1 323 ? -41.339 32.865 73.595 1.00 28.98 329 LEU C CA 1
ATOM 10113 C C . LEU C 1 323 ? -41.244 34.313 74.048 1.00 26.79 329 LEU C C 1
ATOM 10114 O O . LEU C 1 323 ? -41.465 34.617 75.226 1.00 26.88 329 LEU C O 1
ATOM 10119 N N . ALA C 1 324 ? -41.021 35.240 73.121 1.00 29.95 330 ALA C N 1
ATOM 10120 C CA . ALA C 1 324 ? -40.823 36.665 73.487 1.00 27.16 330 ALA C CA 1
ATOM 10121 C C . ALA C 1 324 ? -42.111 37.467 73.603 1.00 25.81 330 ALA C C 1
ATOM 10122 O O . ALA C 1 324 ? -42.958 37.375 72.735 1.00 28.56 330 ALA C O 1
ATOM 10124 N N . TYR C 1 325 ? -42.229 38.197 74.691 1.00 28.89 331 TYR C N 1
ATOM 10125 C CA . TYR C 1 325 ? -43.361 39.119 74.910 1.00 32.78 331 TYR C CA 1
ATOM 10126 C C . TYR C 1 325 ? -42.730 40.502 74.801 1.00 31.25 331 TYR C C 1
ATOM 10127 O O . TYR C 1 325 ? -41.965 40.884 75.677 1.00 31.63 331 TYR C O 1
ATOM 10136 N N . ILE C 1 326 ? -43.063 41.216 73.740 1.00 28.59 332 ILE C N 1
ATOM 10137 C CA . ILE C 1 326 ? -42.375 42.490 73.452 1.00 27.18 332 ILE C CA 1
ATOM 10138 C C . ILE C 1 326 ? -43.196 43.691 73.902 1.00 28.83 332 ILE C C 1
ATOM 10139 O O . ILE C 1 326 ? -44.285 43.877 73.386 1.00 29.74 332 ILE C O 1
ATOM 10144 N N . HIS C 1 327 ? -42.681 44.421 74.886 1.00 28.72 333 HIS C N 1
ATOM 10145 C CA . HIS C 1 327 ? -43.307 45.682 75.243 1.00 25.87 333 HIS C CA 1
ATOM 10146 C C . HIS C 1 327 ? -42.889 46.715 74.204 1.00 26.43 333 HIS C C 1
ATOM 10147 O O . HIS C 1 327 ? -41.747 47.180 74.199 1.00 25.13 333 HIS C O 1
ATOM 10154 N N . VAL C 1 328 ? -43.804 47.057 73.302 1.00 25.42 334 VAL C N 1
ATOM 10155 C CA . VAL C 1 328 ? -43.520 47.968 72.200 1.00 24.23 334 VAL C CA 1
ATOM 10156 C C . VAL C 1 328 ? -43.977 49.362 72.600 1.00 24.84 334 VAL C C 1
ATOM 10157 O O . VAL C 1 328 ? -45.171 49.593 72.824 1.00 25.85 334 VAL C O 1
ATOM 10161 N N . VAL C 1 329 ? -43.030 50.287 72.700 1.00 25.10 335 VAL C N 1
ATOM 10162 C CA . VAL C 1 329 ? -43.336 51.687 72.927 1.00 24.48 335 VAL C CA 1
ATOM 10163 C C . VAL C 1 329 ? -43.221 52.421 71.599 1.00 28.07 335 VAL C C 1
ATOM 10164 O O . VAL C 1 329 ? -42.570 51.963 70.655 1.00 24.71 335 VAL C O 1
ATOM 10168 N N . GLY C 1 330 ? -43.865 53.580 71.520 1.00 29.73 336 GLY C N 1
ATOM 10169 C CA . GLY C 1 330 ? -43.844 54.358 70.299 1.00 27.06 336 GLY C CA 1
ATOM 10170 C C . GLY C 1 330 ? -42.684 55.327 70.227 1.00 28.20 336 GLY C C 1
ATOM 10171 O O . GLY C 1 330 ? -42.860 56.528 70.454 1.00 31.04 336 GLY C O 1
ATOM 10172 N N . PHE C 1 331 ? -41.491 54.824 69.918 1.00 26.40 337 PHE C N 1
ATOM 10173 C CA . PHE C 1 331 ? -40.334 55.699 69.788 1.00 31.98 337 PHE C CA 1
ATOM 10174 C C . PHE C 1 331 ? -40.491 56.589 68.561 1.00 30.07 337 PHE C C 1
ATOM 10175 O O . PHE C 1 331 ? -40.862 56.120 67.480 1.00 29.78 337 PHE C O 1
ATOM 10183 N N . GLY C 1 332 ? -40.216 57.880 68.736 1.00 25.94 338 GLY C N 1
ATOM 10184 C CA . GLY C 1 332 ? -40.489 58.869 67.720 1.00 27.99 338 GLY C CA 1
ATOM 10185 C C . GLY C 1 332 ? -41.888 59.442 67.757 1.00 33.83 338 GLY C C 1
ATOM 10186 O O . GLY C 1 332 ? -42.156 60.423 67.053 1.00 32.53 338 GLY C O 1
ATOM 10187 N N . LEU C 1 333 ? -42.785 58.871 68.561 1.00 29.40 339 LEU C N 1
ATOM 10188 C CA . LEU C 1 333 ? -44.173 59.305 68.630 1.00 25.25 339 LEU C CA 1
ATOM 10189 C C . LEU C 1 333 ? -44.484 60.134 69.869 1.00 30.34 339 LEU C C 1
ATOM 10190 O O . LEU C 1 333 ? -45.623 60.585 70.026 1.00 32.48 339 LEU C O 1
ATOM 10195 N N . GLY C 1 334 ? -43.511 60.343 70.752 1.00 28.76 340 GLY C N 1
ATOM 10196 C CA . GLY C 1 334 ? -43.730 61.161 71.928 1.00 26.79 340 GLY C CA 1
ATOM 10197 C C . GLY C 1 334 ? -43.387 62.615 71.684 1.00 32.83 340 GLY C C 1
ATOM 10198 O O . GLY C 1 334 ? -44.039 63.286 70.878 1.00 33.90 340 GLY C O 1
ATOM 10199 N N . VAL C 1 335 ? -42.354 63.113 72.367 1.00 32.48 341 VAL C N 1
ATOM 10200 C CA . VAL C 1 335 ? -41.896 64.482 72.153 1.00 31.44 341 VAL C CA 1
ATOM 10201 C C . VAL C 1 335 ? -41.308 64.695 70.769 1.00 29.02 341 VAL C C 1
ATOM 10202 O O . VAL C 1 335 ? -41.043 65.840 70.388 1.00 27.59 341 VAL C O 1
ATOM 10206 N N . TRP C 1 336 ? -41.104 63.625 70.004 1.00 29.00 342 TRP C N 1
ATOM 10207 C CA . TRP C 1 336 ? -40.433 63.696 68.714 1.00 31.67 342 TRP C CA 1
ATOM 10208 C C . TRP C 1 336 ? -41.376 63.593 67.524 1.00 32.93 342 TRP C C 1
ATOM 10209 O O . TRP C 1 336 ? -40.908 63.655 66.383 1.00 35.28 342 TRP C O 1
ATOM 10220 N N . LYS C 1 337 ? -42.679 63.433 67.742 1.00 32.22 343 LYS C N 1
ATOM 10221 C CA . LYS C 1 337 ? -43.577 63.207 66.619 1.00 35.30 343 LYS C CA 1
ATOM 10222 C C . LYS C 1 337 ? -43.889 64.528 65.924 1.00 33.80 343 LYS C C 1
ATOM 10223 O O . LYS C 1 337 ? -44.099 65.560 66.571 1.00 35.50 343 LYS C O 1
ATOM 10229 N N . ALA C 1 338 ? -43.878 64.494 64.590 1.00 36.22 344 ALA C N 1
ATOM 10230 C CA . ALA C 1 338 ? -44.021 65.690 63.774 1.00 40.99 344 ALA C CA 1
ATOM 10231 C C . ALA C 1 338 ? -45.208 65.657 62.827 1.00 39.88 344 ALA C C 1
ATOM 10232 O O . ALA C 1 338 ? -45.589 66.714 62.312 1.00 42.85 344 ALA C O 1
ATOM 10234 N N . ALA C 1 339 ? -45.792 64.488 62.573 1.00 37.42 345 ALA C N 1
ATOM 10235 C CA . ALA C 1 339 ? -46.983 64.367 61.748 1.00 40.40 345 ALA C CA 1
ATOM 10236 C C . ALA C 1 339 ? -47.949 63.413 62.433 1.00 37.81 345 ALA C C 1
ATOM 10237 O O . ALA C 1 339 ? -47.528 62.427 63.043 1.00 37.03 345 ALA C O 1
ATOM 10239 N N . GLU C 1 340 ? -49.245 63.712 62.334 1.00 39.53 346 GLU C N 1
ATOM 10240 C CA . GLU C 1 340 ? -50.241 62.908 63.030 1.00 45.88 346 GLU C CA 1
ATOM 10241 C C . GLU C 1 340 ? -50.452 61.541 62.394 1.00 44.25 346 GLU C C 1
ATOM 10242 O O . GLU C 1 340 ? -51.079 60.678 63.019 1.00 42.41 346 GLU C O 1
ATOM 10248 N N . GLN C 1 341 ? -49.953 61.321 61.180 1.00 37.93 347 GLN C N 1
ATOM 10249 C CA . GLN C 1 341 ? -50.067 60.029 60.518 1.00 33.78 347 GLN C CA 1
ATOM 10250 C C . GLN C 1 341 ? -48.928 59.082 60.870 1.00 34.32 347 GLN C C 1
ATOM 10251 O O . GLN C 1 341 ? -48.912 57.949 60.378 1.00 36.50 347 GLN C O 1
ATOM 10257 N N . GLN C 1 342 ? -47.981 59.517 61.705 1.00 33.13 348 GLN C N 1
ATOM 10258 C CA . GLN C 1 342 ? -46.848 58.666 62.056 1.00 32.60 348 GLN C CA 1
ATOM 10259 C C . GLN C 1 342 ? -47.300 57.414 62.795 1.00 31.79 348 GLN C C 1
ATOM 10260 O O . GLN C 1 342 ? -46.733 56.332 62.601 1.00 30.51 348 GLN C O 1
ATOM 10266 N N . GLU C 1 343 ? -48.316 57.543 63.652 1.00 33.08 349 GLU C N 1
ATOM 10267 C CA . GLU C 1 343 ? -48.753 56.409 64.460 1.00 34.05 349 GLU C CA 1
ATOM 10268 C C . GLU C 1 343 ? -49.301 55.284 63.592 1.00 29.91 349 GLU C C 1
ATOM 10269 O O . GLU C 1 343 ? -49.022 54.106 63.842 1.00 30.55 349 GLU C O 1
ATOM 10275 N N . ARG C 1 344 ? -50.085 55.626 62.567 1.00 30.01 350 ARG C N 1
ATOM 10276 C CA . ARG C 1 344 ? -50.582 54.604 61.652 1.00 35.18 350 ARG C CA 1
ATOM 10277 C C . ARG C 1 344 ? -49.444 53.976 60.858 1.00 35.32 350 ARG C C 1
ATOM 10278 O O . ARG C 1 344 ? -49.393 52.750 60.699 1.00 34.07 350 ARG C O 1
ATOM 10286 N N . ILE C 1 345 ? -48.522 54.800 60.353 1.00 34.34 351 ILE C N 1
ATOM 10287 C CA . ILE C 1 345 ? -47.366 54.279 59.629 1.00 35.12 351 ILE C CA 1
ATOM 10288 C C . ILE C 1 345 ? -46.533 53.384 60.538 1.00 30.34 351 ILE C C 1
ATOM 10289 O O . ILE C 1 345 ? -45.981 52.367 60.099 1.00 29.70 351 ILE C O 1
ATOM 10294 N N . PHE C 1 346 ? -46.441 53.742 61.820 1.00 30.84 352 PHE C N 1
ATOM 10295 C CA . PHE C 1 346 ? -45.764 52.897 62.799 1.00 30.88 352 PHE C CA 1
ATOM 10296 C C . PHE C 1 346 ? -46.382 51.504 62.840 1.00 28.83 352 PHE C C 1
ATOM 10297 O O . PHE C 1 346 ? -45.701 50.497 62.612 1.00 27.96 352 PHE C O 1
ATOM 10305 N N . MET C 1 347 ? -47.685 51.430 63.120 1.00 29.97 353 MET C N 1
ATOM 10306 C CA . MET C 1 347 ? -48.325 50.137 63.337 1.00 29.99 353 MET C CA 1
ATOM 10307 C C . MET C 1 347 ? -48.467 49.354 62.036 1.00 32.86 353 MET C C 1
ATOM 10308 O O . MET C 1 347 ? -48.317 48.126 62.028 1.00 27.54 353 MET C O 1
ATOM 10313 N N . GLU C 1 348 ? -48.759 50.041 60.928 1.00 32.38 354 GLU C N 1
ATOM 10314 C CA . GLU C 1 348 ? -48.849 49.356 59.640 1.00 32.93 354 GLU C CA 1
ATOM 10315 C C . GLU C 1 348 ? -47.524 48.696 59.279 1.00 31.54 354 GLU C C 1
ATOM 10316 O O . GLU C 1 348 ? -47.484 47.518 58.907 1.00 29.29 354 GLU C O 1
ATOM 10322 N N . THR C 1 349 ? -46.425 49.446 59.390 1.00 34.81 355 THR C N 1
ATOM 10323 C CA . THR C 1 349 ? -45.115 48.895 59.060 1.00 30.23 355 THR C CA 1
ATOM 10324 C C . THR C 1 349 ? -44.717 47.782 60.019 1.00 27.23 355 THR C C 1
ATOM 10325 O O . THR C 1 349 ? -44.042 46.828 59.615 1.00 26.43 355 THR C O 1
ATOM 10329 N N . PHE C 1 350 ? -45.123 47.881 61.287 1.00 29.63 356 PHE C N 1
ATOM 10330 C CA . PHE C 1 350 ? -44.794 46.837 62.253 1.00 29.28 356 PHE C CA 1
ATOM 10331 C C . PHE C 1 350 ? -45.460 45.519 61.879 1.00 28.41 356 PHE C C 1
ATOM 10332 O O . PHE C 1 350 ? -44.826 44.458 61.913 1.00 25.79 356 PHE C O 1
ATOM 10340 N N . GLU C 1 351 ? -46.745 45.568 61.520 1.00 28.81 357 GLU C N 1
ATOM 10341 C CA . GLU C 1 351 ? -47.437 44.357 61.090 1.00 29.78 357 GLU C CA 1
ATOM 10342 C C . GLU C 1 351 ? -46.831 43.805 59.807 1.00 25.59 357 GLU C C 1
ATOM 10343 O O . GLU C 1 351 ? -46.732 42.585 59.631 1.00 26.87 357 GLU C O 1
ATOM 10349 N N . GLN C 1 352 ? -46.411 44.691 58.901 1.00 22.74 358 GLN C N 1
ATOM 10350 C CA . GLN C 1 352 ? -45.834 44.237 57.640 1.00 27.51 358 GLN C CA 1
ATOM 10351 C C . GLN C 1 352 ? -44.480 43.573 57.855 1.00 29.49 358 GLN C C 1
ATOM 10352 O O . GLN C 1 352 ? -44.161 42.577 57.196 1.00 27.09 358 GLN C O 1
ATOM 10358 N N . ARG C 1 353 ? -43.668 44.109 58.769 1.00 26.84 359 ARG C N 1
ATOM 10359 C CA . ARG C 1 353 ? -42.383 43.484 59.058 1.00 25.96 359 ARG C CA 1
ATOM 10360 C C . ARG C 1 353 ? -42.559 42.143 59.759 1.00 27.40 359 ARG C C 1
ATOM 10361 O O . ARG C 1 353 ? -41.715 41.253 59.609 1.00 28.27 359 ARG C O 1
ATOM 10369 N N . MET C 1 354 ? -43.641 41.979 60.525 1.00 26.94 360 MET C N 1
ATOM 10370 C CA . MET C 1 354 ? -43.934 40.679 61.121 1.00 27.15 360 MET C CA 1
ATOM 10371 C C . MET C 1 354 ? -44.237 39.644 60.046 1.00 29.47 360 MET C C 1
ATOM 10372 O O . MET C 1 354 ? -43.645 38.559 60.025 1.00 32.59 360 MET C O 1
ATOM 10377 N N . ARG C 1 355 ? -45.163 39.968 59.139 1.00 25.97 361 ARG C N 1
ATOM 10378 C CA . ARG C 1 355 ? -45.524 39.033 58.078 1.00 29.35 361 ARG C CA 1
ATOM 10379 C C . ARG C 1 355 ? -44.349 38.773 57.146 1.00 29.22 361 ARG C C 1
ATOM 10380 O O . ARG C 1 355 ? -44.153 37.643 56.684 1.00 36.99 361 ARG C O 1
ATOM 10388 N N . THR C 1 356 ? -43.557 39.808 56.857 1.00 27.98 362 THR C N 1
ATOM 10389 C CA . THR C 1 356 ? -42.420 39.645 55.958 1.00 28.27 362 THR C CA 1
ATOM 10390 C C . THR C 1 356 ? -41.381 38.704 56.555 1.00 31.07 362 THR C C 1
ATOM 10391 O O . THR C 1 356 ? -40.874 37.806 55.873 1.00 32.83 362 THR C O 1
ATOM 10395 N N . LEU C 1 357 ? -41.051 38.895 57.835 1.00 30.35 363 LEU C N 1
ATOM 10396 C CA . LEU C 1 357 ? -40.091 38.009 58.484 1.00 30.55 363 LEU C CA 1
ATOM 10397 C C . LEU C 1 357 ? -40.666 36.607 58.651 1.00 31.74 363 LEU C C 1
ATOM 10398 O O . LEU C 1 357 ? -39.944 35.613 58.506 1.00 31.65 363 LEU C O 1
ATOM 10403 N N . GLY C 1 358 ? -41.957 36.510 58.955 1.00 28.33 364 GLY C N 1
ATOM 10404 C CA . GLY C 1 358 ? -42.645 35.229 58.925 1.00 30.48 364 GLY C CA 1
ATOM 10405 C C . GLY C 1 358 ? -42.083 34.238 59.926 1.00 32.47 364 GLY C C 1
ATOM 10406 O O . GLY C 1 358 ? -42.043 34.493 61.137 1.00 36.28 364 GLY C O 1
ATOM 10407 N N . ASN C 1 359 ? -41.640 33.085 59.415 1.00 34.11 365 ASN C N 1
ATOM 10408 C CA . ASN C 1 359 ? -41.137 32.016 60.272 1.00 36.11 365 ASN C CA 1
ATOM 10409 C C . ASN C 1 359 ? -39.889 32.422 61.042 1.00 33.18 365 ASN C C 1
ATOM 10410 O O . ASN C 1 359 ? -39.557 31.778 62.043 1.00 29.90 365 ASN C O 1
ATOM 10415 N N . ARG C 1 360 ? -39.191 33.471 60.601 1.00 29.41 366 ARG C N 1
ATOM 10416 C CA . ARG C 1 360 ? -38.025 33.954 61.329 1.00 31.11 366 ARG C CA 1
ATOM 10417 C C . ARG C 1 360 ? -38.379 34.496 62.707 1.00 33.84 366 ARG C C 1
ATOM 10418 O O . ARG C 1 360 ? -37.470 34.759 63.503 1.00 31.87 366 ARG C O 1
ATOM 10426 N N . LEU C 1 361 ? -39.668 34.666 63.008 1.00 29.79 367 LEU C N 1
ATOM 10427 C CA . LEU C 1 361 ? -40.133 35.132 64.308 1.00 31.69 367 LEU C CA 1
ATOM 10428 C C . LEU C 1 361 ? -40.837 34.026 65.089 1.00 29.52 367 LEU C C 1
ATOM 10429 O O . LEU C 1 361 ? -41.759 34.296 65.861 1.00 29.30 367 LEU C O 1
ATOM 10434 N N . ASN C 1 362 ? -40.407 32.775 64.901 1.00 33.18 368 ASN C N 1
ATOM 10435 C CA . ASN C 1 362 ? -41.082 31.648 65.537 1.00 33.42 368 ASN C CA 1
ATOM 10436 C C . ASN C 1 362 ? -40.952 31.661 67.054 1.00 31.82 368 ASN C C 1
ATOM 10437 O O . ASN C 1 362 ? -41.737 30.992 67.734 1.00 33.14 368 ASN C O 1
ATOM 10442 N N . ASN C 1 363 ? -39.985 32.395 67.600 1.00 32.12 369 ASN C N 1
ATOM 10443 C CA . ASN C 1 363 ? -39.823 32.517 69.042 1.00 29.56 369 ASN C CA 1
ATOM 10444 C C . ASN C 1 363 ? -40.403 33.817 69.586 1.00 28.44 369 ASN C C 1
ATOM 10445 O O . ASN C 1 363 ? -40.192 34.136 70.760 1.00 28.59 369 ASN C O 1
ATOM 10450 N N . VAL C 1 364 ? -41.120 34.572 68.760 1.00 29.83 370 VAL C N 1
ATOM 10451 C CA . VAL C 1 364 ? -41.874 35.732 69.217 1.00 31.08 370 VAL C CA 1
ATOM 10452 C C . VAL C 1 364 ? -43.299 35.277 69.501 1.00 27.65 370 VAL C C 1
ATOM 10453 O O . VAL C 1 364 ? -43.974 34.737 68.617 1.00 29.37 370 VAL C O 1
ATOM 10457 N N . GLY C 1 365 ? -43.757 35.486 70.731 1.00 28.51 371 GLY C N 1
ATOM 10458 C CA . GLY C 1 365 ? -45.070 35.015 71.118 1.00 26.29 371 GLY C CA 1
ATOM 10459 C C . GLY C 1 365 ? -46.127 36.098 71.177 1.00 28.39 371 GLY C C 1
ATOM 10460 O O . GLY C 1 365 ? -47.298 35.842 70.881 1.00 31.11 371 GLY C O 1
ATOM 10461 N N . LEU C 1 366 ? -45.733 37.312 71.554 1.00 28.96 372 LEU C N 1
ATOM 10462 C CA . LEU C 1 366 ? -46.697 38.391 71.714 1.00 29.84 372 LEU C CA 1
ATOM 10463 C C . LEU C 1 366 ? -45.990 39.728 71.541 1.00 31.09 372 LEU C C 1
ATOM 10464 O O . LEU C 1 366 ? -44.824 39.882 71.916 1.00 32.95 372 LEU C O 1
ATOM 10469 N N . VAL C 1 367 ? -46.709 40.686 70.962 1.00 32.30 373 VAL C N 1
ATOM 10470 C CA . VAL C 1 367 ? -46.274 42.076 70.883 1.00 28.41 373 VAL C CA 1
ATOM 10471 C C . VAL C 1 367 ? -47.338 42.937 71.550 1.00 26.94 373 VAL C C 1
ATOM 10472 O O . VAL C 1 367 ? -48.534 42.786 71.270 1.00 24.53 373 VAL C O 1
ATOM 10476 N N . HIS C 1 368 ? -46.908 43.821 72.447 1.00 26.38 374 HIS C N 1
ATOM 10477 C CA . HIS C 1 368 ? -47.814 44.663 73.222 1.00 27.76 374 HIS C CA 1
ATOM 10478 C C . HIS C 1 368 ? -47.508 46.121 72.915 1.00 28.01 374 HIS C C 1
ATOM 10479 O O . HIS C 1 368 ? -46.459 46.639 73.316 1.00 29.11 374 HIS C O 1
ATOM 10486 N N . PHE C 1 369 ? -48.421 46.779 72.206 1.00 30.15 375 PHE C N 1
ATOM 10487 C CA . PHE C 1 369 ? -48.298 48.203 71.916 1.00 27.83 375 PHE C CA 1
ATOM 10488 C C . PHE C 1 369 ? -48.866 48.985 73.093 1.00 27.32 375 PHE C C 1
ATOM 10489 O O . PHE C 1 369 ? -50.087 49.060 73.266 1.00 30.07 375 PHE C O 1
ATOM 10497 N N . SER C 1 370 ? -47.988 49.563 73.906 1.00 28.49 376 SER C N 1
ATOM 10498 C CA . SER C 1 370 ? -48.398 50.340 75.066 1.00 30.97 376 SER C CA 1
ATOM 10499 C C . SER C 1 370 ? -48.374 51.827 74.744 1.00 27.50 376 SER C C 1
ATOM 10500 O O . SER C 1 370 ? -47.452 52.316 74.083 1.00 28.29 376 SER C O 1
ATOM 10503 N N . TRP C 1 371 ? -49.397 52.536 75.223 1.00 26.56 377 TRP C N 1
ATOM 10504 C CA . TRP C 1 371 ? -49.543 53.976 75.025 1.00 30.65 377 TRP C CA 1
ATOM 10505 C C . TRP C 1 371 ? -49.619 54.313 73.534 1.00 30.98 377 TRP C C 1
ATOM 10506 O O . TRP C 1 371 ? -48.810 55.065 72.988 1.00 27.83 377 TRP C O 1
ATOM 10517 N N . PHE C 1 372 ? -50.619 53.728 72.882 1.00 33.61 378 PHE C N 1
ATOM 10518 C CA . PHE C 1 372 ? -50.912 53.995 71.483 1.00 35.24 378 PHE C CA 1
ATOM 10519 C C . PHE C 1 372 ? -52.344 54.487 71.344 1.00 38.83 378 PHE C C 1
ATOM 10520 O O . PHE C 1 372 ? -53.257 53.970 71.998 1.00 35.65 378 PHE C O 1
ATOM 10528 N N . SER C 1 373 ? -52.530 55.493 70.485 1.00 40.16 379 SER C N 1
ATOM 10529 C CA . SER C 1 373 ? -53.852 56.086 70.299 1.00 43.25 379 SER C CA 1
ATOM 10530 C C . SER C 1 373 ? -54.761 55.229 69.432 1.00 43.23 379 SER C C 1
ATOM 10531 O O . SER C 1 373 ? -55.974 55.208 69.650 1.00 38.80 379 SER C O 1
ATOM 10534 N N . ILE C 1 374 ? -54.196 54.516 68.470 1.00 43.05 380 ILE C N 1
ATOM 10535 C CA . ILE C 1 374 ? -54.973 53.721 67.525 1.00 42.81 380 ILE C CA 1
ATOM 10536 C C . ILE C 1 374 ? -55.369 52.401 68.176 1.00 40.78 380 ILE C C 1
ATOM 10537 O O . ILE C 1 374 ? -54.540 51.731 68.802 1.00 39.71 380 ILE C O 1
ATOM 10542 N N . THR C 1 375 ? -56.641 52.018 68.029 1.00 41.26 381 THR C N 1
ATOM 10543 C CA . THR C 1 375 ? -57.135 50.758 68.575 1.00 36.92 381 THR C CA 1
ATOM 10544 C C . THR C 1 375 ? -57.236 49.648 67.537 1.00 37.63 381 THR C C 1
ATOM 10545 O O . THR C 1 375 ? -57.235 48.470 67.912 1.00 32.71 381 THR C O 1
ATOM 10549 N N . HIS C 1 376 ? -57.313 49.990 66.252 1.00 38.27 382 HIS C N 1
ATOM 10550 C CA . HIS C 1 376 ? -57.417 48.999 65.189 1.00 40.79 382 HIS C CA 1
ATOM 10551 C C . HIS C 1 376 ? -56.626 49.474 63.980 1.00 37.20 382 HIS C C 1
ATOM 10552 O O . HIS C 1 376 ? -56.787 50.616 63.540 1.00 44.48 382 HIS C O 1
ATOM 10559 N N . CYS C 1 377 ? -55.782 48.595 63.444 1.00 37.15 383 CYS C N 1
ATOM 10560 C CA . CYS C 1 377 ? -54.976 48.923 62.271 1.00 35.70 383 CYS C CA 1
ATOM 10561 C C . CYS C 1 377 ? -54.645 47.628 61.543 1.00 36.13 383 CYS C C 1
ATOM 10562 O O . CYS C 1 377 ? -53.811 46.849 62.015 1.00 35.06 383 CYS C O 1
ATOM 10565 N N . GLY C 1 378 ? -55.288 47.407 60.402 1.00 40.45 384 GLY C N 1
ATOM 10566 C CA . GLY C 1 378 ? -55.068 46.178 59.658 1.00 36.06 384 GLY C CA 1
ATOM 10567 C C . GLY C 1 378 ? -55.474 44.978 60.490 1.00 37.73 384 GLY C C 1
ATOM 10568 O O . GLY C 1 378 ? -56.640 44.819 60.872 1.00 33.74 384 GLY C O 1
ATOM 10569 N N . GLY C 1 379 ? -54.505 44.117 60.784 1.00 35.15 385 GLY C N 1
ATOM 10570 C CA . GLY C 1 379 ? -54.721 42.985 61.657 1.00 34.53 385 GLY C CA 1
ATOM 10571 C C . GLY C 1 379 ? -54.359 43.220 63.103 1.00 36.97 385 GLY C C 1
ATOM 10572 O O . GLY C 1 379 ? -54.454 42.294 63.915 1.00 39.19 385 GLY C O 1
ATOM 10573 N N . LEU C 1 380 ? -53.949 44.436 63.456 1.00 36.61 386 LEU C N 1
ATOM 10574 C CA . LEU C 1 380 ? -53.530 44.758 64.816 1.00 35.34 386 LEU C CA 1
ATOM 10575 C C . LEU C 1 380 ? -54.740 45.219 65.619 1.00 34.93 386 LEU C C 1
ATOM 10576 O O . LEU C 1 380 ? -55.264 46.315 65.396 1.00 36.64 386 LEU C O 1
ATOM 10581 N N . SER C 1 381 ? -55.181 44.381 66.552 1.00 33.69 387 SER C N 1
ATOM 10582 C CA . SER C 1 381 ? -56.204 44.759 67.515 1.00 39.27 387 SER C CA 1
ATOM 10583 C C . SER C 1 381 ? -55.909 44.037 68.819 1.00 32.27 387 SER C C 1
ATOM 10584 O O . SER C 1 381 ? -55.209 43.021 68.841 1.00 34.22 387 SER C O 1
ATOM 10587 N N . ASN C 1 382 ? -56.442 44.579 69.913 1.00 27.70 388 ASN C N 1
ATOM 10588 C CA . ASN C 1 382 ? -56.202 43.999 71.228 1.00 31.74 388 ASN C CA 1
ATOM 10589 C C . ASN C 1 382 ? -56.738 42.575 71.294 1.00 30.26 388 ASN C C 1
ATOM 10590 O O . ASN C 1 382 ? -57.953 42.359 71.243 1.00 34.45 388 ASN C O 1
ATOM 10595 N N . GLY C 1 383 ? -55.838 41.600 71.399 1.00 31.86 389 GLY C N 1
ATOM 10596 C CA . GLY C 1 383 ? -56.216 40.206 71.448 1.00 36.05 389 GLY C CA 1
ATOM 10597 C C . GLY C 1 383 ? -56.192 39.481 70.121 1.00 36.83 389 GLY C C 1
ATOM 10598 O O . GLY C 1 383 ? -56.481 38.278 70.087 1.00 37.05 389 GLY C O 1
ATOM 10599 N N . SER C 1 384 ? -55.855 40.164 69.029 1.00 34.56 390 SER C N 1
ATOM 10600 C CA . SER C 1 384 ? -55.836 39.538 67.717 1.00 36.63 390 SER C CA 1
ATOM 10601 C C . SER C 1 384 ? -54.594 38.662 67.566 1.00 30.57 390 SER C C 1
ATOM 10602 O O . SER C 1 384 ? -53.733 38.593 68.448 1.00 31.53 390 SER C O 1
ATOM 10605 N N . LEU C 1 385 ? -54.498 37.986 66.424 1.00 30.68 391 LEU C N 1
ATOM 10606 C CA . LEU C 1 385 ? -53.403 37.066 66.142 1.00 32.30 391 LEU C CA 1
ATOM 10607 C C . LEU C 1 385 ? -52.875 37.340 64.743 1.00 35.40 391 LEU C C 1
ATOM 10608 O O . LEU C 1 385 ? -53.635 37.293 63.771 1.00 36.36 391 LEU C O 1
ATOM 10613 N N . ILE C 1 386 ? -51.580 37.634 64.644 1.00 34.48 392 ILE C N 1
ATOM 10614 C CA . ILE C 1 386 ? -50.910 37.746 63.350 1.00 34.08 392 ILE C CA 1
ATOM 10615 C C . ILE C 1 386 ? -50.539 36.327 62.929 1.00 34.33 392 ILE C C 1
ATOM 10616 O O . ILE C 1 386 ? -49.509 35.792 63.344 1.00 32.66 392 ILE C O 1
ATOM 10621 N N . GLU C 1 387 ? -51.388 35.709 62.111 1.00 36.46 393 GLU C N 1
ATOM 10622 C CA . GLU C 1 387 ? -51.242 34.297 61.780 1.00 36.57 393 GLU C CA 1
ATOM 10623 C C . GLU C 1 387 ? -49.983 34.070 60.953 1.00 32.04 393 GLU C C 1
ATOM 10624 O O . GLU C 1 387 ? -49.844 34.614 59.852 1.00 34.17 393 GLU C O 1
ATOM 10626 N N . ILE C 1 388 ? -49.067 33.268 61.486 1.00 33.73 394 ILE C N 1
ATOM 10627 C CA . ILE C 1 388 ? -47.865 32.859 60.765 1.00 34.11 394 ILE C CA 1
ATOM 10628 C C . ILE C 1 388 ? -47.885 31.340 60.644 1.00 38.23 394 ILE C C 1
ATOM 10629 O O . ILE C 1 388 ? -47.815 30.639 61.664 1.00 33.91 394 ILE C O 1
ATOM 10634 N N . PRO C 1 389 ? -47.999 30.790 59.436 1.00 36.85 395 PRO C N 1
ATOM 10635 C CA . PRO C 1 389 ? -48.002 29.328 59.290 1.00 36.07 395 PRO C CA 1
ATOM 10636 C C . PRO C 1 389 ? -46.674 28.731 59.732 1.00 37.78 395 PRO C C 1
ATOM 10637 O O . PRO C 1 389 ? -45.601 29.221 59.373 1.00 39.60 395 PRO C O 1
ATOM 10641 N N . GLY C 1 390 ? -46.755 27.662 60.522 1.00 37.75 396 GLY C N 1
ATOM 10642 C CA . GLY C 1 390 ? -45.590 27.034 61.098 1.00 36.78 396 GLY C CA 1
ATOM 10643 C C . GLY C 1 390 ? -45.195 27.559 62.462 1.00 37.33 396 GLY C C 1
ATOM 10644 O O . GLY C 1 390 ? -44.431 26.892 63.169 1.00 41.22 396 GLY C O 1
ATOM 10645 N N . HIS C 1 391 ? -45.691 28.731 62.847 1.00 37.49 397 HIS C N 1
ATOM 10646 C CA . HIS C 1 391 ? -45.385 29.286 64.157 1.00 34.58 397 HIS C CA 1
ATOM 10647 C C . HIS C 1 391 ? -45.888 28.345 65.249 1.00 38.80 397 HIS C C 1
ATOM 10648 O O . HIS C 1 391 ? -46.955 27.736 65.099 1.00 41.45 397 HIS C O 1
ATOM 10655 N N . PRO C 1 392 ? -45.141 28.184 66.348 1.00 40.65 398 PRO C N 1
ATOM 10656 C CA . PRO C 1 392 ? -45.589 27.265 67.413 1.00 39.24 398 PRO C CA 1
ATOM 10657 C C . PRO C 1 392 ? -46.998 27.542 67.914 1.00 40.15 398 PRO C C 1
ATOM 10658 O O . PRO C 1 392 ? -47.806 26.611 68.030 1.00 42.85 398 PRO C O 1
ATOM 10662 N N . LYS C 1 393 ? -47.318 28.800 68.213 1.00 39.84 399 LYS C N 1
ATOM 10663 C CA . LYS C 1 393 ? -48.656 29.186 68.639 1.00 41.60 399 LYS C CA 1
ATOM 10664 C C . LYS C 1 393 ? -49.530 29.645 67.478 1.00 38.85 399 LYS C C 1
ATOM 10665 O O . LYS C 1 393 ? -50.491 30.392 67.697 1.00 42.66 399 LYS C O 1
ATOM 10671 N N . ASP C 1 394 ? -49.213 29.220 66.253 1.00 39.56 400 ASP C N 1
ATOM 10672 C CA . ASP C 1 394 ? -49.883 29.581 65.005 1.00 38.31 400 ASP C CA 1
ATOM 10673 C C . ASP C 1 394 ? -49.710 31.051 64.640 1.00 37.59 400 ASP C C 1
ATOM 10674 O O . ASP C 1 394 ? -50.216 31.477 63.594 1.00 38.26 400 ASP C O 1
ATOM 10679 N N . GLY C 1 395 ? -49.016 31.835 65.449 1.00 35.72 401 GLY C N 1
ATOM 10680 C CA . GLY C 1 395 ? -48.832 33.240 65.155 1.00 34.10 401 GLY C CA 1
ATOM 10681 C C . GLY C 1 395 ? -48.460 34.006 66.406 1.00 35.97 401 GLY C C 1
ATOM 10682 O O . GLY C 1 395 ? -48.301 33.442 67.489 1.00 35.99 401 GLY C O 1
ATOM 10683 N N . ILE C 1 396 ? -48.327 35.316 66.228 1.00 32.86 402 ILE C N 1
ATOM 10684 C CA . ILE C 1 396 ? -47.940 36.223 67.302 1.00 30.83 402 ILE C CA 1
ATOM 10685 C C . ILE C 1 396 ? -49.189 36.920 67.821 1.00 29.14 402 ILE C C 1
ATOM 10686 O O . ILE C 1 396 ? -49.903 37.584 67.059 1.00 32.44 402 ILE C O 1
ATOM 10691 N N . ARG C 1 397 ? -49.457 36.764 69.114 1.00 29.70 403 ARG C N 1
ATOM 10692 C CA . ARG C 1 397 ? -50.561 37.469 69.747 1.00 29.64 403 ARG C CA 1
ATOM 10693 C C . ARG C 1 397 ? -50.266 38.965 69.804 1.00 30.32 403 ARG C C 1
ATOM 10694 O O . ARG C 1 397 ? -49.114 39.391 69.926 1.00 32.68 403 ARG C O 1
ATOM 10702 N N . VAL C 1 398 ? -51.321 39.769 69.698 1.00 25.30 404 VAL C N 1
ATOM 10703 C CA . VAL C 1 398 ? -51.211 41.221 69.723 1.00 30.24 404 VAL C CA 1
ATOM 10704 C C . VAL C 1 398 ? -52.052 41.759 70.872 1.00 32.78 404 VAL C C 1
ATOM 10705 O O . VAL C 1 398 ? -53.169 41.286 71.112 1.00 33.73 404 VAL C O 1
ATOM 10709 N N . LEU C 1 399 ? -51.509 42.743 71.585 1.00 27.91 405 LEU C N 1
ATOM 10710 C CA . LEU C 1 399 ? -52.226 43.428 72.650 1.00 30.49 405 LEU C CA 1
ATOM 10711 C C . LEU C 1 399 ? -51.990 44.925 72.522 1.00 28.52 405 LEU C C 1
ATOM 10712 O O . LEU C 1 399 ? -50.870 45.362 72.247 1.00 26.05 405 LEU C O 1
ATOM 10717 N N . ILE C 1 400 ? -53.052 45.705 72.712 1.00 29.00 406 ILE C N 1
ATOM 10718 C CA . ILE C 1 400 ? -52.983 47.162 72.675 1.00 27.84 406 ILE C CA 1
ATOM 10719 C C . ILE C 1 400 ? -53.636 47.682 73.947 1.00 29.26 406 ILE C C 1
ATOM 10720 O O . ILE C 1 400 ? -54.864 47.626 74.087 1.00 30.58 406 ILE C O 1
ATOM 10725 N N . SER C 1 401 ? -52.821 48.188 74.870 1.00 30.03 407 SER C N 1
ATOM 10726 C CA . SER C 1 401 ? -53.295 48.724 76.139 1.00 31.01 407 SER C CA 1
ATOM 10727 C C . SER C 1 401 ? -52.120 49.375 76.851 1.00 30.64 407 SER C C 1
ATOM 10728 O O . SER C 1 401 ? -50.958 49.056 76.584 1.00 30.12 407 SER C O 1
ATOM 10731 N N . LYS C 1 402 ? -52.438 50.292 77.762 1.00 32.23 408 LYS C N 1
ATOM 10732 C CA . LYS C 1 402 ? -51.414 50.896 78.604 1.00 28.18 408 LYS C CA 1
ATOM 10733 C C . LYS C 1 402 ? -50.905 49.864 79.601 1.00 30.66 408 LYS C C 1
ATOM 10734 O O . LYS C 1 402 ? -51.682 49.320 80.393 1.00 33.11 408 LYS C O 1
ATOM 10740 N N . ARG C 1 403 ? -49.604 49.592 79.562 1.00 30.05 409 ARG C N 1
ATOM 10741 C CA . ARG C 1 403 ? -48.999 48.603 80.440 1.00 26.84 409 ARG C CA 1
ATOM 10742 C C . ARG C 1 403 ? -47.669 49.130 80.953 1.00 31.81 409 ARG C C 1
ATOM 10743 O O . ARG C 1 403 ? -46.894 49.723 80.196 1.00 30.86 409 ARG C O 1
ATOM 10751 N N . ASN C 1 404 ? -47.415 48.924 82.240 1.00 30.07 410 ASN C N 1
ATOM 10752 C CA . ASN C 1 404 ? -46.094 49.205 82.775 1.00 30.07 410 ASN C CA 1
ATOM 10753 C C . ASN C 1 404 ? -45.080 48.269 82.121 1.00 29.20 410 ASN C C 1
ATOM 10754 O O . ASN C 1 404 ? -45.370 47.083 81.926 1.00 29.56 410 ASN C O 1
ATOM 10759 N N . PRO C 1 405 ? -43.896 48.768 81.755 1.00 27.03 411 PRO C N 1
ATOM 10760 C CA . PRO C 1 405 ? -42.929 47.917 81.038 1.00 29.20 411 PRO C CA 1
ATOM 10761 C C . PRO C 1 405 ? -42.612 46.606 81.740 1.00 29.06 411 PRO C C 1
ATOM 10762 O O . PRO C 1 405 ? -42.474 45.573 81.073 1.00 25.76 411 PRO C O 1
ATOM 10766 N N . ALA C 1 406 ? -42.506 46.613 83.068 1.00 28.08 412 ALA C N 1
ATOM 10767 C CA . ALA C 1 406 ? -42.126 45.429 83.828 1.00 30.69 412 ALA C CA 1
ATOM 10768 C C . ALA C 1 406 ? -43.258 44.918 84.715 1.00 29.97 412 ALA C C 1
ATOM 10769 O O . ALA C 1 406 ? -43.008 44.335 85.773 1.00 28.29 412 ALA C O 1
ATOM 10771 N N . ARG C 1 407 ? -44.507 45.136 84.306 1.00 33.16 413 ARG C N 1
ATOM 10772 C CA . ARG C 1 407 ? -45.628 44.509 84.992 1.00 31.84 413 ARG C CA 1
ATOM 10773 C C . ARG C 1 407 ? -45.516 42.996 84.859 1.00 31.36 413 ARG C C 1
ATOM 10774 O O . ARG C 1 407 ? -45.338 42.471 83.756 1.00 29.07 413 ARG C O 1
ATOM 10782 N N . LYS C 1 408 ? -45.603 42.298 85.991 1.00 33.88 414 LYS C N 1
ATOM 10783 C CA . LYS C 1 408 ? -45.347 40.863 86.010 1.00 34.77 414 LYS C CA 1
ATOM 10784 C C . LYS C 1 408 ? -46.309 40.127 85.087 1.00 34.99 414 LYS C C 1
ATOM 10785 O O . LYS C 1 408 ? -47.520 40.360 85.115 1.00 34.63 414 LYS C O 1
ATOM 10791 N N . LEU C 1 409 ? -45.757 39.237 84.261 1.00 37.93 415 LEU C N 1
ATOM 10792 C CA . LEU C 1 409 ? -46.549 38.428 83.335 1.00 36.77 415 LEU C CA 1
ATOM 10793 C C . LEU C 1 409 ? -47.290 37.367 84.145 1.00 37.20 415 LEU C C 1
ATOM 10794 O O . LEU C 1 409 ? -46.856 36.221 84.285 1.00 40.99 415 LEU C O 1
ATOM 10799 N N . SER C 1 410 ? -48.435 37.768 84.695 1.00 43.17 416 SER C N 1
ATOM 10800 C CA . SER C 1 410 ? -49.225 36.892 85.551 1.00 44.11 416 SER C CA 1
ATOM 10801 C C . SER C 1 410 ? -50.228 36.052 84.775 1.00 45.27 416 SER C C 1
ATOM 10802 O O . SER C 1 410 ? -50.634 34.988 85.258 1.00 44.49 416 SER C O 1
ATOM 10805 N N . ASP C 1 411 ? -50.641 36.508 83.597 1.00 45.32 417 ASP C N 1
ATOM 10806 C CA . ASP C 1 411 ? -51.547 35.727 82.767 1.00 45.34 417 ASP C CA 1
ATOM 10807 C C . ASP C 1 411 ? -50.916 34.372 82.460 1.00 47.27 417 ASP C C 1
ATOM 10808 O O . ASP C 1 411 ? -49.750 34.319 82.043 1.00 45.34 417 ASP C O 1
ATOM 10813 N N . PRO C 1 412 ? -51.633 33.263 82.666 1.00 50.27 418 PRO C N 1
ATOM 10814 C CA . PRO C 1 412 ? -51.032 31.947 82.392 1.00 44.81 418 PRO C CA 1
ATOM 10815 C C . PRO C 1 412 ? -50.599 31.775 80.949 1.00 46.76 418 PRO C C 1
ATOM 10816 O O . PRO C 1 412 ? -49.588 31.110 80.689 1.00 41.92 418 PRO C O 1
ATOM 10820 N N . GLU C 1 413 ? -51.327 32.364 79.998 1.00 44.78 419 GLU C N 1
ATOM 10821 C CA . GLU C 1 413 ? -50.899 32.344 78.606 1.00 44.52 419 GLU C CA 1
ATOM 10822 C C . GLU C 1 413 ? -49.670 33.210 78.361 1.00 41.91 419 GLU C C 1
ATOM 10823 O O . GLU C 1 413 ? -49.069 33.110 77.286 1.00 41.31 419 GLU C O 1
ATOM 10825 N N . HIS C 1 414 ? -49.286 34.053 79.324 1.00 39.75 420 HIS C N 1
ATOM 10826 C CA . HIS C 1 414 ? -48.085 34.868 79.216 1.00 38.83 420 HIS C CA 1
ATOM 10827 C C . HIS C 1 414 ? -46.990 34.471 80.194 1.00 37.01 420 HIS C C 1
ATOM 10828 O O . HIS C 1 414 ? -45.842 34.886 80.007 1.00 36.39 420 HIS C O 1
ATOM 10835 N N . ALA C 1 415 ? -47.311 33.692 81.224 1.00 34.01 421 ALA C N 1
ATOM 10836 C CA . ALA C 1 415 ? -46.307 33.282 82.196 1.00 36.29 421 ALA C CA 1
ATOM 10837 C C . ALA C 1 415 ? -45.300 32.337 81.553 1.00 39.03 421 ALA C C 1
ATOM 10838 O O . ALA C 1 415 ? -45.647 31.518 80.698 1.00 42.57 421 ALA C O 1
ATOM 10840 N N . GLY C 1 416 ? -44.042 32.455 81.973 1.00 34.46 422 GLY C N 1
ATOM 10841 C CA . GLY C 1 416 ? -42.970 31.686 81.383 1.00 32.63 422 GLY C CA 1
ATOM 10842 C C . GLY C 1 416 ? -42.377 32.282 80.127 1.00 34.84 422 GLY C C 1
ATOM 10843 O O . GLY C 1 416 ? -41.455 31.687 79.555 1.00 33.90 422 GLY C O 1
ATOM 10844 N N . MET C 1 417 ? -42.874 33.430 79.678 1.00 32.79 423 MET C N 1
ATOM 10845 C CA . MET C 1 417 ? -42.346 34.106 78.505 1.00 31.20 423 MET C CA 1
ATOM 10846 C C . MET C 1 417 ? -41.201 35.033 78.895 1.00 26.84 423 MET C C 1
ATOM 10847 O O . MET C 1 417 ? -41.038 35.403 80.060 1.00 34.70 423 MET C O 1
ATOM 10852 N N . LEU C 1 418 ? -40.403 35.406 77.899 1.00 26.47 424 LEU C N 1
ATOM 10853 C CA . LEU C 1 418 ? -39.301 36.338 78.100 1.00 28.88 424 LEU C CA 1
ATOM 10854 C C . LEU C 1 418 ? -39.782 37.751 77.796 1.00 29.86 424 LEU C C 1
ATOM 10855 O O . LEU C 1 418 ? -40.164 38.052 76.659 1.00 30.33 424 LEU C O 1
ATOM 10860 N N . LEU C 1 419 ? -39.762 38.614 78.809 1.00 27.04 425 LEU C N 1
ATOM 10861 C CA . LEU C 1 419 ? -40.210 39.991 78.649 1.00 26.95 425 LEU C CA 1
ATOM 10862 C C . LEU C 1 419 ? -39.132 40.802 77.939 1.00 26.43 425 LEU C C 1
ATOM 10863 O O . LEU C 1 419 ? -38.033 40.989 78.473 1.00 27.52 425 LEU C O 1
ATOM 10868 N N . VAL C 1 420 ? -39.444 41.281 76.739 1.00 23.90 426 VAL C N 1
ATOM 10869 C CA . VAL C 1 420 ? -38.535 42.099 75.945 1.00 25.98 426 VAL C CA 1
ATOM 10870 C C . VAL C 1 420 ? -39.096 43.514 75.925 1.00 26.56 426 VAL C C 1
ATOM 10871 O O . VAL C 1 420 ? -40.155 43.763 75.339 1.00 26.67 426 VAL C O 1
ATOM 10875 N N . VAL C 1 421 ? -38.393 44.444 76.561 1.00 26.65 427 VAL C N 1
ATOM 10876 C CA . VAL C 1 421 ? -38.848 45.825 76.678 1.00 24.64 427 VAL C CA 1
ATOM 10877 C C . VAL C 1 421 ? -38.081 46.687 75.688 1.00 23.44 427 VAL C C 1
ATOM 10878 O O . VAL C 1 421 ? -36.845 46.653 75.645 1.00 25.32 427 VAL C O 1
ATOM 10882 N N . SER C 1 422 ? -38.813 47.457 74.890 1.00 23.32 428 SER C N 1
ATOM 10883 C CA . SER C 1 422 ? -38.234 48.496 74.054 1.00 26.86 428 SER C CA 1
ATOM 10884 C C . SER C 1 422 ? -38.449 49.852 74.713 1.00 26.55 428 SER C C 1
ATOM 10885 O O . SER C 1 422 ? -39.447 50.072 75.405 1.00 21.59 428 SER C O 1
ATOM 10888 N N . TYR C 1 423 ? -37.496 50.759 74.507 1.00 26.62 429 TYR C N 1
ATOM 10889 C CA . TYR C 1 423 ? -37.629 52.116 75.015 1.00 24.80 429 TYR C CA 1
ATOM 10890 C C . TYR C 1 423 ? -37.063 53.097 73.999 1.00 25.80 429 TYR C C 1
ATOM 10891 O O . TYR C 1 423 ? -36.202 52.757 73.184 1.00 25.28 429 TYR C O 1
ATOM 10900 N N . ALA C 1 424 ? -37.577 54.324 74.051 1.00 28.78 430 ALA C N 1
ATOM 10901 C CA . ALA C 1 424 ? -37.238 55.363 73.087 1.00 25.25 430 ALA C CA 1
ATOM 10902 C C . ALA C 1 424 ? -35.937 56.038 73.501 1.00 27.31 430 ALA C C 1
ATOM 10903 O O . ALA C 1 424 ? -35.879 56.697 74.545 1.00 27.34 430 ALA C O 1
ATOM 10905 N N . TRP C 1 425 ? -34.902 55.890 72.672 1.00 28.22 431 TRP C N 1
ATOM 10906 C CA . TRP C 1 425 ? -33.563 56.363 72.977 1.00 32.30 431 TRP C CA 1
ATOM 10907 C C . TRP C 1 425 ? -33.220 57.594 72.132 1.00 28.81 431 TRP C C 1
ATOM 10908 O O . TRP C 1 425 ? -34.110 58.249 71.572 1.00 27.14 431 TRP C O 1
ATOM 10919 N N . ASP C 1 426 ? -31.927 57.905 72.048 1.00 27.89 432 ASP C N 1
ATOM 10920 C CA . ASP C 1 426 ? -31.422 59.082 71.359 1.00 27.85 432 ASP C CA 1
ATOM 10921 C C . ASP C 1 426 ? -30.025 58.765 70.848 1.00 28.67 432 ASP C C 1
ATOM 10922 O O . ASP C 1 426 ? -29.223 58.155 71.560 1.00 30.47 432 ASP C O 1
ATOM 10927 N N . GLY C 1 427 ? -29.739 59.183 69.614 1.00 22.54 433 GLY C N 1
ATOM 10928 C CA . GLY C 1 427 ? -28.473 58.838 68.989 1.00 25.13 433 GLY C CA 1
ATOM 10929 C C . GLY C 1 427 ? -27.264 59.532 69.582 1.00 28.38 433 GLY C C 1
ATOM 10930 O O . GLY C 1 427 ? -26.138 59.063 69.386 1.00 28.63 433 GLY C O 1
ATOM 10931 N N . ASN C 1 428 ? -27.466 60.634 70.306 1.00 28.45 434 ASN C N 1
ATOM 10932 C CA . ASN C 1 428 ? -26.367 61.435 70.833 1.00 29.39 434 ASN C CA 1
ATOM 10933 C C . ASN C 1 428 ? -26.401 61.521 72.355 1.00 26.65 434 ASN C C 1
ATOM 10934 O O . ASN C 1 428 ? -25.931 62.500 72.938 1.00 30.16 434 ASN C O 1
ATOM 10939 N N . ALA C 1 429 ? -26.945 60.505 73.018 1.00 25.81 435 ALA C N 1
ATOM 10940 C CA . ALA C 1 429 ? -27.077 60.538 74.465 1.00 28.28 435 ALA C CA 1
ATOM 10941 C C . ALA C 1 429 ? -26.787 59.166 75.052 1.00 30.59 435 ALA C C 1
ATOM 10942 O O . ALA C 1 429 ? -27.091 58.134 74.448 1.00 29.04 435 ALA C O 1
ATOM 10944 N N . LEU C 1 430 ? -26.185 59.171 76.242 1.00 30.64 436 LEU C N 1
ATOM 10945 C CA . LEU C 1 430 ? -26.035 57.953 77.014 1.00 29.19 436 LEU C CA 1
ATOM 10946 C C . LEU C 1 430 ? -27.413 57.441 77.427 1.00 30.32 436 LEU C C 1
ATOM 10947 O O . LEU C 1 430 ? -28.391 58.195 77.419 1.00 26.48 436 LEU C O 1
ATOM 10952 N N . PRO C 1 431 ? -27.523 56.150 77.773 1.00 29.39 437 PRO C N 1
ATOM 10953 C CA . PRO C 1 431 ? -28.810 55.630 78.253 1.00 28.02 437 PRO C CA 1
ATOM 10954 C C . PRO C 1 431 ? -29.326 56.426 79.437 1.00 28.55 437 PRO C C 1
ATOM 10955 O O . PRO C 1 431 ? -28.696 56.465 80.500 1.00 29.47 437 PRO C O 1
ATOM 10959 N N . GLY C 1 432 ? -30.471 57.083 79.249 1.00 27.28 438 GLY C N 1
ATOM 10960 C CA . GLY C 1 432 ? -31.029 58.007 80.220 1.00 31.36 438 GLY C CA 1
ATOM 10961 C C . GLY C 1 432 ? -31.194 59.417 79.686 1.00 30.09 438 GLY C C 1
ATOM 10962 O O . GLY C 1 432 ? -32.154 60.104 80.053 1.00 30.76 438 GLY C O 1
ATOM 10963 N N . ASN C 1 433 ? -30.289 59.850 78.805 1.00 29.22 439 ASN C N 1
ATOM 10964 C CA . ASN C 1 433 ? -30.281 61.205 78.265 1.00 29.92 439 ASN C CA 1
ATOM 10965 C C . ASN C 1 433 ? -30.366 62.232 79.388 1.00 30.76 439 ASN C C 1
ATOM 10966 O O . ASN C 1 433 ? -29.400 62.423 80.134 1.00 27.44 439 ASN C O 1
ATOM 10971 N N . GLU C 1 434 ? -31.521 62.887 79.528 1.00 27.35 440 GLU C N 1
ATOM 10972 C CA . GLU C 1 434 ? -31.697 63.879 80.583 1.00 31.40 440 GLU C CA 1
ATOM 10973 C C . GLU C 1 434 ? -31.684 63.265 81.976 1.00 28.20 440 GLU C C 1
ATOM 10974 O O . GLU C 1 434 ? -31.683 64.010 82.962 1.00 29.79 440 GLU C O 1
ATOM 10980 N N . PHE C 1 435 ? -31.688 61.932 82.078 1.00 28.99 441 PHE C N 1
ATOM 10981 C CA . PHE C 1 435 ? -31.468 61.261 83.355 1.00 28.07 441 PHE C CA 1
ATOM 10982 C C . PHE C 1 435 ? -30.167 61.713 84.003 1.00 30.98 441 PHE C C 1
ATOM 10983 O O . PHE C 1 435 ? -30.049 61.712 85.234 1.00 31.55 441 PHE C O 1
ATOM 10991 N N . TRP C 1 436 ? -29.188 62.117 83.195 1.00 28.38 442 TRP C N 1
ATOM 10992 C CA . TRP C 1 436 ? -27.913 62.618 83.690 1.00 27.74 442 TRP C CA 1
ATOM 10993 C C . TRP C 1 436 ? -27.966 64.091 84.085 1.00 30.88 442 TRP C C 1
ATOM 10994 O O . TRP C 1 436 ? -26.913 64.695 84.311 1.00 31.12 442 TRP C O 1
ATOM 11005 N N . MET C 1 437 ? -29.159 64.677 84.171 1.00 35.10 443 MET C N 1
ATOM 11006 C CA . MET C 1 437 ? -29.354 66.032 84.672 1.00 33.80 443 MET C CA 1
ATOM 11007 C C . MET C 1 437 ? -30.479 66.058 85.700 1.00 34.37 443 MET C C 1
ATOM 11008 O O . MET C 1 437 ? -31.237 67.026 85.799 1.00 38.69 443 MET C O 1
ATOM 11013 N N . LYS C 1 438 ? -30.601 64.976 86.470 1.00 33.56 444 LYS C N 1
ATOM 11014 C CA . LYS C 1 438 ? -31.587 64.786 87.532 1.00 39.52 444 LYS C CA 1
ATOM 11015 C C . LYS C 1 438 ? -33.029 64.850 87.038 1.00 41.34 444 LYS C C 1
ATOM 11016 O O . LYS C 1 438 ? -33.955 64.924 87.857 1.00 45.95 444 LYS C O 1
ATOM 11022 N N . MET C 1 439 ? -33.253 64.810 85.728 1.00 32.70 445 MET C N 1
ATOM 11023 C CA . MET C 1 439 ? -34.598 64.809 85.153 1.00 33.79 445 MET C CA 1
ATOM 11024 C C . MET C 1 439 ? -34.999 63.358 84.916 1.00 32.71 445 MET C C 1
ATOM 11025 O O . MET C 1 439 ? -34.555 62.733 83.951 1.00 33.28 445 MET C O 1
ATOM 11030 N N . LEU C 1 440 ? -35.862 62.829 85.785 1.00 33.98 446 LEU C N 1
ATOM 11031 C CA . LEU C 1 440 ? -36.075 61.389 85.876 1.00 31.91 446 LEU C CA 1
ATOM 11032 C C . LEU C 1 440 ? -37.404 60.900 85.320 1.00 30.97 446 LEU C C 1
ATOM 11033 O O . LEU C 1 440 ? -37.488 59.744 84.904 1.00 30.52 446 LEU C O 1
ATOM 11038 N N . GLN C 1 441 ? -38.444 61.725 85.306 1.00 30.87 447 GLN C N 1
ATOM 11039 C CA . GLN C 1 441 ? -39.774 61.281 84.912 1.00 30.78 447 GLN C CA 1
ATOM 11040 C C . GLN C 1 441 ? -40.287 62.091 83.728 1.00 28.39 447 GLN C C 1
ATOM 11041 O O . GLN C 1 441 ? -41.479 62.392 83.625 1.00 30.91 447 GLN C O 1
ATOM 11047 N N . SER C 1 442 ? -39.378 62.499 82.856 1.00 28.33 448 SER C N 1
ATOM 11048 C CA . SER C 1 442 ? -39.705 63.383 81.712 1.00 29.36 448 SER C CA 1
ATOM 11049 C C . SER C 1 442 ? -39.924 62.590 80.425 1.00 32.91 448 SER C C 1
ATOM 11050 O O . SER C 1 442 ? -40.719 63.045 79.610 1.00 34.96 448 SER C O 1
ATOM 11053 N N . THR C 1 443 ? -39.234 61.467 80.253 1.00 29.66 449 THR C N 1
ATOM 11054 C CA . THR C 1 443 ? -39.353 60.720 78.981 1.00 36.84 449 THR C CA 1
ATOM 11055 C C . THR C 1 443 ? -39.086 59.231 79.135 1.00 32.09 449 THR C C 1
ATOM 11056 O O . THR C 1 443 ? -39.054 58.758 80.254 1.00 28.56 449 THR C O 1
ATOM 11060 N N . GLY C 1 444 ? -38.906 58.564 78.001 1.00 36.42 450 GLY C N 1
ATOM 11061 C CA . GLY C 1 444 ? -38.590 57.134 77.969 1.00 30.49 450 GLY C CA 1
ATOM 11062 C C . GLY C 1 444 ? -37.223 56.819 78.506 1.00 31.30 450 GLY C C 1
ATOM 11063 O O . GLY C 1 444 ? -37.170 55.948 79.354 1.00 27.69 450 GLY C O 1
ATOM 11064 N N . ASP C 1 445 ? -36.158 57.461 78.009 1.00 30.43 451 ASP C N 1
ATOM 11065 C CA . ASP C 1 445 ? -34.900 57.159 78.685 1.00 31.87 451 ASP C CA 1
ATOM 11066 C C . ASP C 1 445 ? -35.014 57.320 80.187 1.00 32.87 451 ASP C C 1
ATOM 11067 O O . ASP C 1 445 ? -34.860 56.356 80.942 1.00 36.37 451 ASP C O 1
ATOM 11072 N N . SER C 1 446 ? -35.252 58.560 80.634 1.00 30.68 452 SER C N 1
ATOM 11073 C CA . SER C 1 446 ? -35.171 58.899 82.051 1.00 29.73 452 SER C CA 1
ATOM 11074 C C . SER C 1 446 ? -36.013 57.958 82.901 1.00 26.98 452 SER C C 1
ATOM 11075 O O . SER C 1 446 ? -35.610 57.573 84.004 1.00 34.42 452 SER C O 1
ATOM 11078 N N . SER C 1 447 ? -37.171 57.544 82.387 1.00 26.24 453 SER C N 1
ATOM 11079 C CA . SER C 1 447 ? -37.960 56.543 83.093 1.00 29.63 453 SER C CA 1
ATOM 11080 C C . SER C 1 447 ? -37.332 55.159 82.972 1.00 29.39 453 SER C C 1
ATOM 11081 O O . SER C 1 447 ? -37.327 54.390 83.940 1.00 27.61 453 SER C O 1
ATOM 11084 N N . THR C 1 448 ? -36.794 54.823 81.796 1.00 25.10 454 THR C N 1
ATOM 11085 C CA . THR C 1 448 ? -36.157 53.520 81.624 1.00 27.91 454 THR C CA 1
ATOM 11086 C C . THR C 1 448 ? -34.861 53.427 82.421 1.00 26.87 454 THR C C 1
ATOM 11087 O O . THR C 1 448 ? -34.585 52.399 83.052 1.00 26.01 454 THR C O 1
ATOM 11091 N N . ALA C 1 449 ? -34.055 54.492 82.409 1.00 24.17 455 ALA C N 1
ATOM 11092 C CA . ALA C 1 449 ? -32.811 54.492 83.170 1.00 30.75 455 ALA C CA 1
ATOM 11093 C C . ALA C 1 449 ? -33.052 54.415 84.672 1.00 30.34 455 ALA C C 1
ATOM 11094 O O . ALA C 1 449 ? -32.157 53.987 85.410 1.00 22.97 455 ALA C O 1
ATOM 11096 N N . CYS C 1 450 ? -34.233 54.818 85.139 1.00 26.99 456 CYS C N 1
ATOM 11097 C CA . CYS C 1 450 ? -34.578 54.736 86.552 1.00 27.73 456 CYS C CA 1
ATOM 11098 C C . CYS C 1 450 ? -35.175 53.393 86.943 1.00 30.27 456 CYS C C 1
ATOM 11099 O O . CYS C 1 450 ? -35.388 53.151 88.136 1.00 25.87 456 CYS C O 1
ATOM 11102 N N . SER C 1 451 ? -35.445 52.513 85.978 1.00 27.47 457 SER C N 1
ATOM 11103 C CA . SER C 1 451 ? -36.100 51.245 86.257 1.00 24.72 457 SER C CA 1
ATOM 11104 C C . SER C 1 451 ? -35.331 50.030 85.758 1.00 24.84 457 SER C C 1
ATOM 11105 O O . SER C 1 451 ? -35.749 48.901 86.037 1.00 25.93 457 SER C O 1
ATOM 11108 N N . THR C 1 452 ? -34.237 50.220 85.022 1.00 24.48 458 THR C N 1
ATOM 11109 C CA . THR C 1 452 ? -33.448 49.101 84.523 1.00 24.99 458 THR C CA 1
ATOM 11110 C C . THR C 1 452 ? -31.978 49.295 84.868 1.00 27.07 458 THR C C 1
ATOM 11111 O O . THR C 1 452 ? -31.632 50.170 85.669 1.00 27.27 458 THR C O 1
ATOM 11115 N N . LEU C 1 453 ? -31.104 48.486 84.267 1.00 24.72 459 LEU C N 1
ATOM 11116 C CA . LEU C 1 453 ? -29.667 48.576 84.491 1.00 24.78 459 LEU C CA 1
ATOM 11117 C C . LEU C 1 453 ? -28.933 49.179 83.297 1.00 24.12 459 LEU C C 1
ATOM 11118 O O . LEU C 1 453 ? -27.723 48.981 83.155 1.00 27.33 459 LEU C O 1
ATOM 11123 N N . VAL C 1 454 ? -29.641 49.919 82.439 1.00 26.73 460 VAL C N 1
ATOM 11124 C CA . VAL C 1 454 ? -29.023 50.435 81.221 1.00 25.41 460 VAL C CA 1
ATOM 11125 C C . VAL C 1 454 ? -28.008 51.526 81.535 1.00 24.69 460 VAL C C 1
ATOM 11126 O O . VAL C 1 454 ? -27.057 51.732 80.770 1.00 25.31 460 VAL C O 1
ATOM 11130 N N . ALA C 1 455 ? -28.181 52.239 82.653 1.00 24.95 461 ALA C N 1
ATOM 11131 C CA . ALA C 1 455 ? -27.273 53.336 82.977 1.00 23.77 461 ALA C CA 1
ATOM 11132 C C . ALA C 1 455 ? -25.840 52.850 83.151 1.00 26.78 461 ALA C C 1
ATOM 11133 O O . ALA C 1 455 ? -24.896 53.627 82.971 1.00 27.46 461 ALA C O 1
ATOM 11135 N N . GLU C 1 456 ? -25.658 51.578 83.497 1.00 31.17 462 GLU C N 1
ATOM 11136 C CA . GLU C 1 456 ? -24.340 50.961 83.584 1.00 29.34 462 GLU C CA 1
ATOM 11137 C C . GLU C 1 456 ? -24.086 49.932 82.496 1.00 29.33 462 GLU C C 1
ATOM 11138 O O . GLU C 1 456 ? -23.002 49.918 81.908 1.00 32.48 462 GLU C O 1
ATOM 11144 N N . LEU C 1 457 ? -25.066 49.074 82.204 1.00 26.27 463 LEU C N 1
ATOM 11145 C CA . LEU C 1 457 ? -24.855 47.961 81.286 1.00 27.52 463 LEU C CA 1
ATOM 11146 C C . LEU C 1 457 ? -24.891 48.380 79.822 1.00 28.00 463 LEU C C 1
ATOM 11147 O O . LEU C 1 457 ? -24.343 47.665 78.975 1.00 25.34 463 LEU C O 1
ATOM 11152 N N . HIS C 1 458 ? -25.525 49.507 79.501 1.00 28.54 464 HIS C N 1
ATOM 11153 C CA . HIS C 1 458 ? -25.505 50.057 78.151 1.00 30.24 464 HIS C CA 1
ATOM 11154 C C . HIS C 1 458 ? -24.595 51.277 78.049 1.00 25.22 464 HIS C C 1
ATOM 11155 O O . HIS C 1 458 ? -24.679 52.034 77.077 1.00 26.13 464 HIS C O 1
ATOM 11162 N N . ASN C 1 459 ? -23.726 51.480 79.039 1.00 26.08 465 ASN C N 1
ATOM 11163 C CA . ASN C 1 459 ? -22.828 52.623 79.058 1.00 31.03 465 ASN C CA 1
ATOM 11164 C C . ASN C 1 459 ? -21.462 52.201 78.546 1.00 30.46 465 ASN C C 1
ATOM 11165 O O . ASN C 1 459 ? -20.812 51.351 79.177 1.00 26.78 465 ASN C O 1
ATOM 11170 N N . PRO C 1 460 ? -20.987 52.748 77.423 1.00 28.62 466 PRO C N 1
ATOM 11171 C CA . PRO C 1 460 ? -19.659 52.363 76.919 1.00 25.96 466 PRO C CA 1
ATOM 11172 C C . PRO C 1 460 ? -18.510 52.842 77.789 1.00 27.13 466 PRO C C 1
ATOM 11173 O O . PRO C 1 460 ? -17.371 52.412 77.566 1.00 27.21 466 PRO C O 1
ATOM 11177 N N . TYR C 1 461 ? -18.764 53.719 78.760 1.00 30.49 467 TYR C N 1
ATOM 11178 C CA . TYR C 1 461 ? -17.741 54.118 79.717 1.00 27.40 467 TYR C CA 1
ATOM 11179 C C . TYR C 1 461 ? -17.698 53.218 80.942 1.00 28.39 467 TYR C C 1
ATOM 11180 O O . TYR C 1 461 ? -16.700 53.233 81.671 1.00 30.23 467 TYR C O 1
ATOM 11189 N N . ILE C 1 462 ? -18.749 52.441 81.182 1.00 28.08 468 ILE C N 1
ATOM 11190 C CA . ILE C 1 462 ? -18.839 51.554 82.334 1.00 29.71 468 ILE C CA 1
ATOM 11191 C C . ILE C 1 462 ? -18.745 50.090 81.915 1.00 29.27 468 ILE C C 1
ATOM 11192 O O . ILE C 1 462 ? -17.905 49.344 82.419 1.00 31.76 468 ILE C O 1
ATOM 11197 N N . ASN C 1 463 ? -19.603 49.663 80.990 1.00 28.39 469 ASN C N 1
ATOM 11198 C CA . ASN C 1 463 ? -19.536 48.309 80.440 1.00 31.02 469 ASN C CA 1
ATOM 11199 C C . ASN C 1 463 ? -18.640 48.318 79.200 1.00 30.73 469 ASN C C 1
ATOM 11200 O O . ASN C 1 463 ? -19.077 48.133 78.063 1.00 26.93 469 ASN C O 1
ATOM 11205 N N . THR C 1 464 ? -17.348 48.541 79.452 1.00 29.41 470 THR C N 1
ATOM 11206 C CA . THR C 1 464 ? -16.396 48.713 78.358 1.00 30.47 470 THR C CA 1
ATOM 11207 C C . THR C 1 464 ? -16.125 47.407 77.623 1.00 34.56 470 THR C C 1
ATOM 11208 O O . THR C 1 464 ? -15.830 47.426 76.422 1.00 32.29 470 THR C O 1
ATOM 11212 N N . LYS C 1 465 ? -16.217 46.270 78.315 1.00 32.39 471 LYS C N 1
ATOM 11213 C CA . LYS C 1 465 ? -15.839 45.004 77.696 1.00 27.75 471 LYS C CA 1
ATOM 11214 C C . LYS C 1 465 ? -16.856 44.562 76.651 1.00 27.54 471 LYS C C 1
ATOM 11215 O O . LYS C 1 465 ? -16.484 43.987 75.622 1.00 29.91 471 LYS C O 1
ATOM 11221 N N . PHE C 1 466 ? -18.142 44.834 76.883 1.00 27.87 472 PHE C N 1
ATOM 11222 C CA . PHE C 1 466 ? -19.195 44.326 76.016 1.00 28.08 472 PHE C CA 1
ATOM 11223 C C . PHE C 1 466 ? -19.975 45.398 75.270 1.00 29.66 472 PHE C C 1
ATOM 11224 O O . PHE C 1 466 ? -20.589 45.080 74.245 1.00 28.14 472 PHE C O 1
ATOM 11232 N N . CYS C 1 467 ? -19.974 46.643 75.738 1.00 29.97 473 CYS C N 1
ATOM 11233 C CA . CYS C 1 467 ? -20.639 47.731 75.023 1.00 26.39 473 CYS C CA 1
ATOM 11234 C C . CYS C 1 467 ? -19.594 48.570 74.287 1.00 30.01 473 CYS C C 1
ATOM 11235 O O . CYS C 1 467 ? -19.350 49.739 74.588 1.00 31.59 473 CYS C O 1
ATOM 11238 N N . ASN C 1 468 ? -18.967 47.932 73.300 1.00 28.80 474 ASN C N 1
ATOM 11239 C CA . ASN C 1 468 ? -17.956 48.579 72.479 1.00 31.44 474 ASN C CA 1
ATOM 11240 C C . ASN C 1 468 ? -18.162 48.178 71.025 1.00 32.48 474 ASN C C 1
ATOM 11241 O O . ASN C 1 468 ? -19.000 47.332 70.701 1.00 29.60 474 ASN C O 1
ATOM 11246 N N . GLY C 1 469 ? -17.376 48.799 70.142 1.00 31.80 475 GLY C N 1
ATOM 11247 C CA . GLY C 1 469 ? -17.497 48.512 68.723 1.00 27.24 475 GLY C CA 1
ATOM 11248 C C . GLY C 1 469 ? -17.067 47.108 68.352 1.00 30.46 475 GLY C C 1
ATOM 11249 O O . GLY C 1 469 ? -17.604 46.522 67.406 1.00 31.02 475 GLY C O 1
ATOM 11250 N N . GLY C 1 470 ? -16.099 46.548 69.080 1.00 29.44 476 GLY C N 1
ATOM 11251 C CA . GLY C 1 470 ? -15.649 45.195 68.801 1.00 32.31 476 GLY C CA 1
ATOM 11252 C C . GLY C 1 470 ? -16.692 44.131 69.066 1.00 31.31 476 GLY C C 1
ATOM 11253 O O . GLY C 1 470 ? -16.588 43.027 68.521 1.00 30.93 476 GLY C O 1
ATOM 11254 N N . ASN C 1 471 ? -17.694 44.437 69.890 1.00 30.79 477 ASN C N 1
ATOM 11255 C CA . ASN C 1 471 ? -18.784 43.521 70.192 1.00 26.77 477 ASN C CA 1
ATOM 11256 C C . ASN C 1 471 ? -20.038 43.829 69.379 1.00 26.62 477 ASN C C 1
ATOM 11257 O O . ASN C 1 471 ? -21.133 43.392 69.748 1.00 25.48 477 ASN C O 1
ATOM 11262 N N . LEU C 1 472 ? -19.898 44.570 68.281 1.00 27.84 478 LEU C N 1
ATOM 11263 C CA . LEU C 1 472 ? -21.057 44.957 67.488 1.00 23.42 478 LEU C CA 1
ATOM 11264 C C . LEU C 1 472 ? -21.749 43.730 66.908 1.00 24.18 478 LEU C C 1
ATOM 11265 O O . LEU C 1 472 ? -21.102 42.808 66.404 1.00 23.00 478 LEU C O 1
ATOM 11270 N N . HIS C 1 473 ? -23.075 43.722 66.988 1.00 23.84 479 HIS C N 1
ATOM 11271 C CA . HIS C 1 473 ? -23.889 42.653 66.436 1.00 23.47 479 HIS C CA 1
ATOM 11272 C C . HIS C 1 473 ? -24.718 43.175 65.270 1.00 24.20 479 HIS C C 1
ATOM 11273 O O . HIS C 1 473 ? -25.096 44.350 65.229 1.00 21.03 479 HIS C O 1
ATOM 11280 N N . ILE C 1 474 ? -24.991 42.288 64.317 1.00 23.95 480 ILE C N 1
ATOM 11281 C CA . ILE C 1 474 ? -25.739 42.619 63.111 1.00 25.94 480 ILE C CA 1
ATOM 11282 C C . ILE C 1 474 ? -27.099 41.943 63.185 1.00 24.86 480 ILE C C 1
ATOM 11283 O O . ILE C 1 474 ? -27.188 40.745 63.478 1.00 28.11 480 ILE C O 1
ATOM 11288 N N . ALA C 1 475 ? -28.153 42.709 62.922 1.00 26.20 481 ALA C N 1
ATOM 11289 C CA . ALA C 1 475 ? -29.511 42.179 62.824 1.00 25.58 481 ALA C CA 1
ATOM 11290 C C . ALA C 1 475 ? -29.804 41.952 61.345 1.00 27.70 481 ALA C C 1
ATOM 11291 O O . ALA C 1 475 ? -30.163 42.884 60.621 1.00 31.05 481 ALA C O 1
ATOM 11293 N N . SER C 1 476 ? -29.639 40.710 60.896 1.00 28.32 482 SER C N 1
ATOM 11294 C CA . SER C 1 476 ? -29.865 40.352 59.504 1.00 32.74 482 SER C CA 1
ATOM 11295 C C . SER C 1 476 ? -31.085 39.453 59.403 1.00 33.37 482 SER C C 1
ATOM 11296 O O . SER C 1 476 ? -31.126 38.406 60.065 1.00 37.07 482 SER C O 1
ATOM 11299 N N . PRO C 1 477 ? -32.100 39.815 58.613 1.00 34.49 483 PRO C N 1
ATOM 11300 C CA . PRO C 1 477 ? -33.253 38.912 58.456 1.00 35.59 483 PRO C CA 1
ATOM 11301 C C . PRO C 1 477 ? -32.869 37.530 57.960 1.00 36.94 483 PRO C C 1
ATOM 11302 O O . PRO C 1 477 ? -33.421 36.529 58.434 1.00 36.68 483 PRO C O 1
ATOM 11306 N N . GLU C 1 478 ? -31.922 37.446 57.024 1.00 38.88 484 GLU C N 1
ATOM 11307 C CA . GLU C 1 478 ? -31.525 36.148 56.488 1.00 41.44 484 GLU C CA 1
ATOM 11308 C C . GLU C 1 478 ? -30.691 35.360 57.492 1.00 40.81 484 GLU C C 1
ATOM 11309 O O . GLU C 1 478 ? -30.851 34.141 57.618 1.00 39.09 484 GLU C O 1
ATOM 11315 N N . HIS C 1 479 ? -29.801 36.037 58.220 1.00 40.17 485 HIS C N 1
ATOM 11316 C CA . HIS C 1 479 ? -28.860 35.361 59.103 1.00 38.11 485 HIS C CA 1
ATOM 11317 C C . HIS C 1 479 ? -29.232 35.440 60.578 1.00 34.20 485 HIS C C 1
ATOM 11318 O O . HIS C 1 479 ? -28.712 34.648 61.370 1.00 35.37 485 HIS C O 1
ATOM 11325 N N . GLY C 1 480 ? -30.108 36.363 60.967 1.00 33.07 486 GLY C N 1
ATOM 11326 C CA . GLY C 1 480 ? -30.448 36.524 62.368 1.00 35.14 486 GLY C CA 1
ATOM 11327 C C . GLY C 1 480 ? -29.606 37.585 63.046 1.00 31.41 486 GLY C C 1
ATOM 11328 O O . GLY C 1 480 ? -29.161 38.539 62.401 1.00 29.42 486 GLY C O 1
ATOM 11329 N N . VAL C 1 481 ? -29.383 37.433 64.347 1.00 30.82 487 VAL C N 1
ATOM 11330 C CA . VAL C 1 481 ? -28.529 38.334 65.112 1.00 27.03 487 VAL C CA 1
ATOM 11331 C C . VAL C 1 481 ? -27.177 37.657 65.288 1.00 28.60 487 VAL C C 1
ATOM 11332 O O . VAL C 1 481 ? -27.083 36.591 65.908 1.00 27.12 487 VAL C O 1
ATOM 11336 N N . LEU C 1 482 ? -26.130 38.271 64.740 1.00 28.30 488 LEU C N 1
ATOM 11337 C CA . LEU C 1 482 ? -24.803 37.675 64.731 1.00 27.31 488 LEU C CA 1
ATOM 11338 C C . LEU C 1 482 ? -23.764 38.717 65.113 1.00 25.72 488 LEU C C 1
ATOM 11339 O O . LEU C 1 482 ? -23.906 39.901 64.799 1.00 26.33 488 LEU C O 1
ATOM 11344 N N . HIS C 1 483 ? -22.715 38.259 65.792 1.00 27.45 489 HIS C N 1
ATOM 11345 C CA . HIS C 1 483 ? -21.545 39.096 66.015 1.00 25.71 489 HIS C CA 1
ATOM 11346 C C . HIS C 1 483 ? -20.958 39.526 64.675 1.00 25.49 489 HIS C C 1
ATOM 11347 O O . HIS C 1 483 ? -21.072 38.820 63.669 1.00 27.40 489 HIS C O 1
ATOM 11354 N N . ILE C 1 484 ? -20.330 40.706 64.665 1.00 25.65 490 ILE C N 1
ATOM 11355 C CA . ILE C 1 484 ? -19.857 41.288 63.410 1.00 27.23 490 ILE C CA 1
ATOM 11356 C C . ILE C 1 484 ? -18.861 40.359 62.723 1.00 28.36 490 ILE C C 1
ATOM 11357 O O . ILE C 1 484 ? -18.844 40.247 61.491 1.00 29.32 490 ILE C O 1
ATOM 11362 N N . ALA C 1 485 ? -18.030 39.665 63.505 1.00 29.43 491 ALA C N 1
ATOM 11363 C CA . ALA C 1 485 ? -17.062 38.745 62.916 1.00 35.08 491 ALA C CA 1
ATOM 11364 C C . ALA C 1 485 ? -17.757 37.589 62.211 1.00 32.91 491 ALA C C 1
ATOM 11365 O O . ALA C 1 485 ? -17.385 37.220 61.091 1.00 33.13 491 ALA C O 1
ATOM 11367 N N . GLU C 1 486 ? -18.771 37.003 62.852 1.00 33.99 492 GLU C N 1
ATOM 11368 C CA . GLU C 1 486 ? -19.470 35.880 62.239 1.00 34.26 492 GLU C CA 1
ATOM 11369 C C . GLU C 1 486 ? -20.315 36.324 61.053 1.00 34.90 492 GLU C C 1
ATOM 11370 O O . GLU C 1 486 ? -20.452 35.573 60.079 1.00 36.53 492 GLU C O 1
ATOM 11376 N N . TYR C 1 487 ? -20.889 37.529 61.109 1.00 28.82 493 TYR C N 1
ATOM 11377 C CA . TYR C 1 487 ? -21.619 38.041 59.954 1.00 31.29 493 TYR C CA 1
ATOM 11378 C C . TYR C 1 487 ? -20.683 38.266 58.774 1.00 34.15 493 TYR C C 1
ATOM 11379 O O . TYR C 1 487 ? -21.016 37.925 57.633 1.00 34.72 493 TYR C O 1
ATOM 11388 N N . ALA C 1 488 ? -19.511 38.855 59.029 1.00 33.47 494 ALA C N 1
ATOM 11389 C CA . ALA C 1 488 ? -18.548 39.078 57.958 1.00 35.20 494 ALA C CA 1
ATOM 11390 C C . ALA C 1 488 ? -18.092 37.765 57.336 1.00 36.56 494 ALA C C 1
ATOM 11391 O O . ALA C 1 488 ? -17.831 37.707 56.129 1.00 38.27 494 ALA C O 1
ATOM 11393 N N . LYS C 1 489 ? -18.003 36.701 58.137 1.00 33.26 495 LYS C N 1
ATOM 11394 C CA . LYS C 1 489 ? -17.596 35.399 57.626 1.00 37.27 495 LYS C CA 1
ATOM 11395 C C . LYS C 1 489 ? -18.658 34.748 56.749 1.00 38.40 495 LYS C C 1
ATOM 11396 O O . LYS C 1 489 ? -18.355 33.758 56.075 1.00 40.31 495 LYS C O 1
ATOM 11402 N N . ARG C 1 490 ? -19.883 35.273 56.737 1.00 35.83 496 ARG C N 1
ATOM 11403 C CA . ARG C 1 490 ? -20.948 34.734 55.904 1.00 41.65 496 ARG C CA 1
ATOM 11404 C C . ARG C 1 490 ? -21.226 35.577 54.667 1.00 40.76 496 ARG C C 1
ATOM 11405 O O . ARG C 1 490 ? -21.913 35.102 53.757 1.00 47.48 496 ARG C O 1
ATOM 11413 N N . VAL C 1 491 ? -20.712 36.804 54.609 1.00 39.66 497 VAL C N 1
ATOM 11414 C CA . VAL C 1 491 ? -20.916 37.669 53.460 1.00 46.20 497 VAL C CA 1
ATOM 11415 C C . VAL C 1 491 ? -19.661 37.804 52.601 1.00 46.32 497 VAL C C 1
ATOM 11416 O O . VAL C 1 491 ? -19.773 37.876 51.372 1.00 50.86 497 VAL C O 1
ATOM 11420 N N . ILE C 1 492 ? -18.475 37.820 53.202 1.00 44.11 498 ILE C N 1
ATOM 11421 C CA . ILE C 1 492 ? -17.237 37.935 52.442 1.00 44.97 498 ILE C CA 1
ATOM 11422 C C . ILE C 1 492 ? -16.656 36.556 52.153 1.00 50.14 498 ILE C C 1
ATOM 11423 O O . ILE C 1 492 ? -16.172 35.872 53.056 1.00 57.60 498 ILE C O 1
ATOM 11428 N N . SER D 1 5 ? -15.793 10.976 102.530 1.00 45.65 11 SER D N 1
ATOM 11429 C CA . SER D 1 5 ? -15.709 9.565 102.171 1.00 49.25 11 SER D CA 1
ATOM 11430 C C . SER D 1 5 ? -14.334 8.995 102.502 1.00 43.53 11 SER D C 1
ATOM 11431 O O . SER D 1 5 ? -13.412 9.733 102.851 1.00 43.52 11 SER D O 1
ATOM 11433 N N . TRP D 1 6 ? -14.206 7.675 102.392 1.00 41.64 12 TRP D N 1
ATOM 11434 C CA . TRP D 1 6 ? -12.948 6.982 102.642 1.00 35.30 12 TRP D CA 1
ATOM 11435 C C . TRP D 1 6 ? -12.165 6.823 101.341 1.00 34.09 12 TRP D C 1
ATOM 11436 O O . TRP D 1 6 ? -12.740 6.449 100.314 1.00 33.86 12 TRP D O 1
ATOM 11447 N N . PRO D 1 7 ? -10.851 7.096 101.345 1.00 35.10 13 PRO D N 1
ATOM 11448 C CA . PRO D 1 7 ? -10.094 7.537 102.520 1.00 35.12 13 PRO D CA 1
ATOM 11449 C C . PRO D 1 7 ? -10.180 9.043 102.749 1.00 36.46 13 PRO D C 1
ATOM 11450 O O . PRO D 1 7 ? -10.382 9.801 101.800 1.00 35.36 13 PRO D O 1
ATOM 11454 N N . ALA D 1 8 ? -10.029 9.461 104.004 1.00 38.98 14 ALA D N 1
ATOM 11455 C CA . ALA D 1 8 ? -10.091 10.877 104.333 1.00 41.99 14 ALA D CA 1
ATOM 11456 C C . ALA D 1 8 ? -8.977 11.641 103.626 1.00 52.47 14 ALA D C 1
ATOM 11457 O O . ALA D 1 8 ? -7.914 11.095 103.318 1.00 52.50 14 ALA D O 1
ATOM 11459 N N . VAL D 1 9 ? -9.236 12.926 103.362 1.00 60.61 15 VAL D N 1
ATOM 11460 C CA . VAL D 1 9 ? -8.254 13.775 102.690 1.00 60.40 15 VAL D CA 1
ATOM 11461 C C . VAL D 1 9 ? -7.156 14.254 103.622 1.00 63.92 15 VAL D C 1
ATOM 11462 O O . VAL D 1 9 ? -6.208 14.904 103.161 1.00 58.89 15 VAL D O 1
ATOM 11466 N N . THR D 1 10 ? -7.250 13.956 104.919 1.00 68.21 16 THR D N 1
ATOM 11467 C CA . THR D 1 10 ? -6.203 14.286 105.878 1.00 73.36 16 THR D CA 1
ATOM 11468 C C . THR D 1 10 ? -5.091 13.246 105.919 1.00 85.31 16 THR D C 1
ATOM 11469 O O . THR D 1 10 ? -4.344 13.190 106.904 1.00 86.86 16 THR D O 1
ATOM 11473 N N . GLY D 1 11 ? -4.965 12.422 104.877 1.00 75.28 17 GLY D N 1
ATOM 11474 C CA . GLY D 1 11 ? -3.922 11.431 104.763 1.00 69.21 17 GLY D CA 1
ATOM 11475 C C . GLY D 1 11 ? -2.526 11.971 104.563 1.00 81.12 17 GLY D C 1
ATOM 11476 O O . GLY D 1 11 ? -1.599 11.189 104.338 1.00 77.01 17 GLY D O 1
ATOM 11477 N N . ASP D 1 12 ? -2.344 13.293 104.634 1.00 100.23 18 ASP D N 1
ATOM 11478 C CA . ASP D 1 12 ? -1.018 13.889 104.515 1.00 99.93 18 ASP D CA 1
ATOM 11479 C C . ASP D 1 12 ? -0.133 13.601 105.719 1.00 101.29 18 ASP D C 1
ATOM 11480 O O . ASP D 1 12 ? 1.070 13.874 105.656 1.00 101.02 18 ASP D O 1
ATOM 11482 N N . SER D 1 13 ? -0.693 13.066 106.807 1.00 85.71 19 SER D N 1
ATOM 11483 C CA . SER D 1 13 ? 0.055 12.715 108.011 1.00 85.81 19 SER D CA 1
ATOM 11484 C C . SER D 1 13 ? -0.113 11.219 108.255 1.00 83.90 19 SER D C 1
ATOM 11485 O O . SER D 1 13 ? -0.912 10.803 109.108 1.00 73.96 19 SER D O 1
ATOM 11487 N N . PRO D 1 14 ? 0.616 10.380 107.520 1.00 85.67 20 PRO D N 1
ATOM 11488 C CA . PRO D 1 14 ? 0.504 8.933 107.729 1.00 72.62 20 PRO D CA 1
ATOM 11489 C C . PRO D 1 14 ? 1.217 8.512 109.002 1.00 72.28 20 PRO D C 1
ATOM 11490 O O . PRO D 1 14 ? 2.274 9.043 109.353 1.00 69.33 20 PRO D O 1
ATOM 11494 N N . HIS D 1 15 ? 0.621 7.548 109.703 1.00 63.57 21 HIS D N 1
ATOM 11495 C CA . HIS D 1 15 ? 1.223 7.016 110.925 1.00 54.28 21 HIS D CA 1
ATOM 11496 C C . HIS D 1 15 ? 2.130 5.849 110.551 1.00 46.16 21 HIS D C 1
ATOM 11497 O O . HIS D 1 15 ? 1.794 4.671 110.693 1.00 44.37 21 HIS D O 1
ATOM 11504 N N . LEU D 1 16 ? 3.309 6.207 110.054 1.00 44.63 22 LEU D N 1
ATOM 11505 C CA . LEU D 1 16 ? 4.348 5.246 109.742 1.00 34.86 22 LEU D CA 1
ATOM 11506 C C . LEU D 1 16 ? 4.948 4.689 111.033 1.00 32.04 22 LEU D C 1
ATOM 11507 O O . LEU D 1 16 ? 4.690 5.177 112.137 1.00 37.53 22 LEU D O 1
ATOM 11512 N N . THR D 1 17 ? 5.761 3.651 110.885 1.00 28.77 23 THR D N 1
ATOM 11513 C CA . THR D 1 17 ? 6.594 3.163 111.970 1.00 28.46 23 THR D CA 1
ATOM 11514 C C . THR D 1 17 ? 8.012 3.698 111.788 1.00 31.27 23 THR D C 1
ATOM 11515 O O . THR D 1 17 ? 8.313 4.394 110.816 1.00 28.75 23 THR D O 1
ATOM 11519 N N . ASN D 1 18 ? 8.886 3.382 112.748 1.00 31.76 24 ASN D N 1
ATOM 11520 C CA . ASN D 1 18 ? 10.307 3.677 112.595 1.00 30.20 24 ASN D CA 1
ATOM 11521 C C . ASN D 1 18 ? 10.812 3.194 111.242 1.00 28.41 24 ASN D C 1
ATOM 11522 O O . ASN D 1 18 ? 11.413 3.950 110.470 1.00 27.90 24 ASN D O 1
ATOM 11527 N N . PHE D 1 19 ? 10.546 1.921 110.942 1.00 28.59 25 PHE D N 1
ATOM 11528 C CA . PHE D 1 19 ? 11.024 1.298 109.714 1.00 30.60 25 PHE D CA 1
ATOM 11529 C C . PHE D 1 19 ? 10.542 2.055 108.482 1.00 26.90 25 PHE D C 1
ATOM 11530 O O . PHE D 1 19 ? 11.342 2.428 107.616 1.00 28.30 25 PHE D O 1
ATOM 11538 N N . GLY D 1 20 ? 9.233 2.294 108.391 1.00 28.60 26 GLY D N 1
ATOM 11539 C CA . GLY D 1 20 ? 8.702 3.000 107.237 1.00 26.70 26 GLY D CA 1
ATOM 11540 C C . GLY D 1 20 ? 9.128 4.454 107.191 1.00 23.97 26 GLY D C 1
ATOM 11541 O O . GLY D 1 20 ? 9.390 4.998 106.114 1.00 27.19 26 GLY D O 1
ATOM 11542 N N . ARG D 1 21 ? 9.204 5.104 108.355 1.00 25.86 27 ARG D N 1
ATOM 11543 C CA . ARG D 1 21 ? 9.599 6.508 108.388 1.00 26.89 27 ARG D CA 1
ATOM 11544 C C . ARG D 1 21 ? 11.028 6.696 107.896 1.00 25.70 27 ARG D C 1
ATOM 11545 O O . ARG D 1 21 ? 11.315 7.642 107.154 1.00 24.18 27 ARG D O 1
ATOM 11553 N N . LYS D 1 22 ? 11.940 5.808 108.299 1.00 24.09 28 LYS D N 1
ATOM 11554 C CA . LYS D 1 22 ? 13.317 5.924 107.829 1.00 28.28 28 LYS D CA 1
ATOM 11555 C C . LYS D 1 22 ? 13.413 5.639 106.336 1.00 29.88 28 LYS D C 1
ATOM 11556 O O . LYS D 1 22 ? 14.184 6.291 105.624 1.00 34.29 28 LYS D O 1
ATOM 11562 N N . LEU D 1 23 ? 12.645 4.663 105.845 1.00 27.53 29 LEU D N 1
ATOM 11563 C CA . LEU D 1 23 ? 12.618 4.410 104.408 1.00 29.43 29 LEU D CA 1
ATOM 11564 C C . LEU D 1 23 ? 12.062 5.604 103.646 1.00 28.64 29 LEU D C 1
ATOM 11565 O O . LEU D 1 23 ? 12.504 5.887 102.527 1.00 28.43 29 LEU D O 1
ATOM 11570 N N . LEU D 1 24 ? 11.098 6.318 104.234 1.00 27.12 30 LEU D N 1
ATOM 11571 C CA . LEU D 1 24 ? 10.575 7.518 103.589 1.00 31.28 30 LEU D CA 1
ATOM 11572 C C . LEU D 1 24 ? 11.572 8.666 103.669 1.00 29.67 30 LEU D C 1
ATOM 11573 O O . LEU D 1 24 ? 11.670 9.475 102.739 1.00 29.78 30 LEU D O 1
ATOM 11578 N N . LYS D 1 25 ? 12.320 8.757 104.772 1.00 28.62 31 LYS D N 1
ATOM 11579 C CA . LYS D 1 25 ? 13.350 9.785 104.879 1.00 31.51 31 LYS D CA 1
ATOM 11580 C C . LYS D 1 25 ? 14.449 9.568 103.848 1.00 32.97 31 LYS D C 1
ATOM 11581 O O . LYS D 1 25 ? 14.996 10.531 103.299 1.00 37.86 31 LYS D O 1
ATOM 11587 N N . ASP D 1 26 ? 14.786 8.306 103.569 1.00 30.05 32 ASP D N 1
ATOM 11588 C CA . ASP D 1 26 ? 15.748 8.007 102.517 1.00 31.64 32 ASP D CA 1
ATOM 11589 C C . ASP D 1 26 ? 15.223 8.378 101.137 1.00 37.79 32 ASP D C 1
ATOM 11590 O O . ASP D 1 26 ? 16.020 8.544 100.208 1.00 37.79 32 ASP D O 1
ATOM 11595 N N . CYS D 1 27 ? 13.903 8.510 100.983 1.00 33.95 33 CYS D N 1
ATOM 11596 C CA . CYS D 1 27 ? 13.334 8.912 99.703 1.00 34.94 33 CYS D CA 1
ATOM 11597 C C . CYS D 1 27 ? 13.578 10.384 99.399 1.00 37.43 33 CYS D C 1
ATOM 11598 O O . CYS D 1 27 ? 13.495 10.783 98.236 1.00 36.14 33 CYS D O 1
ATOM 11601 N N . ARG D 1 28 ? 13.867 11.201 100.414 1.00 35.58 34 ARG D N 1
ATOM 11602 C CA . ARG D 1 28 ? 14.160 12.608 100.161 1.00 38.00 34 ARG D CA 1
ATOM 11603 C C . ARG D 1 28 ? 15.387 12.770 99.276 1.00 37.29 34 ARG D C 1
ATOM 11604 O O . ARG D 1 28 ? 15.507 13.767 98.554 1.00 37.75 34 ARG D O 1
ATOM 11612 N N . GLN D 1 29 ? 16.303 11.804 99.314 1.00 41.54 35 GLN D N 1
ATOM 11613 C CA . GLN D 1 29 ? 17.517 11.861 98.516 1.00 40.82 35 GLN D CA 1
ATOM 11614 C C . GLN D 1 29 ? 17.356 11.271 97.123 1.00 38.37 35 GLN D C 1
ATOM 11615 O O . GLN D 1 29 ? 18.284 11.394 96.314 1.00 39.26 35 GLN D O 1
ATOM 11621 N N . VAL D 1 30 ? 16.224 10.628 96.811 1.00 40.56 36 VAL D N 1
ATOM 11622 C CA . VAL D 1 30 ? 16.038 10.153 95.444 1.00 35.61 36 VAL D CA 1
ATOM 11623 C C . VAL D 1 30 ? 15.976 11.380 94.544 1.00 38.79 36 VAL D C 1
ATOM 11624 O O . VAL D 1 30 ? 15.401 12.416 94.904 1.00 36.49 36 VAL D O 1
ATOM 11628 N N . GLN D 1 31 ? 16.614 11.290 93.385 1.00 44.24 37 GLN D N 1
ATOM 11629 C CA . GLN D 1 31 ? 17.003 12.484 92.652 1.00 44.86 37 GLN D CA 1
ATOM 11630 C C . GLN D 1 31 ? 16.368 12.441 91.270 1.00 46.07 37 GLN D C 1
ATOM 11631 O O . GLN D 1 31 ? 16.669 11.546 90.474 1.00 54.55 37 GLN D O 1
ATOM 11637 N N . LYS D 1 32 ? 15.483 13.401 91.003 1.00 48.38 38 LYS D N 1
ATOM 11638 C CA . LYS D 1 32 ? 14.522 13.279 89.914 1.00 47.73 38 LYS D CA 1
ATOM 11639 C C . LYS D 1 32 ? 15.224 13.283 88.556 1.00 47.69 38 LYS D C 1
ATOM 11640 O O . LYS D 1 32 ? 16.184 14.031 88.353 1.00 49.96 38 LYS D O 1
ATOM 11646 N N . PRO D 1 33 ? 14.767 12.451 87.603 1.00 47.59 39 PRO D N 1
ATOM 11647 C CA . PRO D 1 33 ? 15.416 12.395 86.285 1.00 47.24 39 PRO D CA 1
ATOM 11648 C C . PRO D 1 33 ? 15.122 13.583 85.377 1.00 47.45 39 PRO D C 1
ATOM 11649 O O . PRO D 1 33 ? 13.986 13.779 84.930 1.00 50.55 39 PRO D O 1
ATOM 11653 N N . ILE D 1 34 ? 16.160 14.378 85.108 1.00 54.18 40 ILE D N 1
ATOM 11654 C CA . ILE D 1 34 ? 16.148 15.317 83.993 1.00 54.52 40 ILE D CA 1
ATOM 11655 C C . ILE D 1 34 ? 16.076 14.555 82.675 1.00 52.30 40 ILE D C 1
ATOM 11656 O O . ILE D 1 34 ? 16.560 13.421 82.552 1.00 54.90 40 ILE D O 1
ATOM 11661 N N . GLY D 1 35 ? 15.447 15.167 81.689 1.00 52.68 41 GLY D N 1
ATOM 11662 C CA . GLY D 1 35 ? 15.430 14.622 80.342 1.00 52.30 41 GLY D CA 1
ATOM 11663 C C . GLY D 1 35 ? 15.845 15.675 79.342 1.00 57.15 41 GLY D C 1
ATOM 11664 O O . GLY D 1 35 ? 15.445 16.834 79.442 1.00 56.45 41 GLY D O 1
ATOM 11665 N N . GLY D 1 36 ? 16.664 15.262 78.378 1.00 69.40 42 GLY D N 1
ATOM 11666 C CA . GLY D 1 36 ? 17.137 16.169 77.350 1.00 64.11 42 GLY D CA 1
ATOM 11667 C C . GLY D 1 36 ? 16.635 15.802 75.969 1.00 69.97 42 GLY D C 1
ATOM 11668 O O . GLY D 1 36 ? 15.660 15.058 75.832 1.00 66.18 42 GLY D O 1
ATOM 11669 N N . TYR D 1 37 ? 17.296 16.317 74.936 1.00 71.47 43 TYR D N 1
ATOM 11670 C CA . TYR D 1 37 ? 16.926 16.029 73.558 1.00 63.37 43 TYR D CA 1
ATOM 11671 C C . TYR D 1 37 ? 17.373 14.645 73.100 1.00 73.18 43 TYR D C 1
ATOM 11672 O O . TYR D 1 37 ? 17.243 14.332 71.912 1.00 74.40 43 TYR D O 1
ATOM 11674 N N . GLU D 1 38 ? 17.889 13.814 74.007 1.00 57.88 44 GLU D N 1
ATOM 11675 C CA . GLU D 1 38 ? 18.376 12.484 73.669 1.00 54.50 44 GLU D CA 1
ATOM 11676 C C . GLU D 1 38 ? 17.511 11.378 74.267 1.00 53.58 44 GLU D C 1
ATOM 11677 O O . GLU D 1 38 ? 17.951 10.227 74.347 1.00 48.67 44 GLU D O 1
ATOM 11679 N N . ASN D 1 39 ? 16.285 11.705 74.688 1.00 51.26 45 ASN D N 1
ATOM 11680 C CA . ASN D 1 39 ? 15.416 10.692 75.278 1.00 44.30 45 ASN D CA 1
ATOM 11681 C C . ASN D 1 39 ? 14.981 9.654 74.253 1.00 40.02 45 ASN D C 1
ATOM 11682 O O . ASN D 1 39 ? 14.733 8.497 74.611 1.00 40.13 45 ASN D O 1
ATOM 11687 N N . LEU D 1 40 ? 14.884 10.044 72.979 1.00 39.42 46 LEU D N 1
ATOM 11688 C CA . LEU D 1 40 ? 14.428 9.112 71.953 1.00 37.42 46 LEU D CA 1
ATOM 11689 C C . LEU D 1 40 ? 15.462 8.026 71.684 1.00 39.23 46 LEU D C 1
ATOM 11690 O O . LEU D 1 40 ? 15.103 6.877 71.402 1.00 40.26 46 LEU D O 1
ATOM 11695 N N . GLY D 1 41 ? 16.750 8.371 71.768 1.00 43.62 47 GLY D N 1
ATOM 11696 C CA . GLY D 1 41 ? 17.789 7.409 71.433 1.00 36.79 47 GLY D CA 1
ATOM 11697 C C . GLY D 1 41 ? 17.761 6.181 72.322 1.00 38.20 47 GLY D C 1
ATOM 11698 O O . GLY D 1 41 ? 17.832 5.048 71.840 1.00 37.10 47 GLY D O 1
ATOM 11699 N N . ASN D 1 42 ? 17.654 6.390 73.637 1.00 37.92 48 ASN D N 1
ATOM 11700 C CA . ASN D 1 42 ? 17.609 5.262 74.561 1.00 37.51 48 ASN D CA 1
ATOM 11701 C C . ASN D 1 42 ? 16.379 4.397 74.319 1.00 35.98 48 ASN D C 1
ATOM 11702 O O . ASN D 1 42 ? 16.437 3.169 74.452 1.00 35.56 48 ASN D O 1
ATOM 11707 N N . VAL D 1 43 ? 15.257 5.020 73.954 1.00 37.55 49 VAL D N 1
ATOM 11708 C CA . VAL D 1 43 ? 14.031 4.264 73.725 1.00 34.33 49 VAL D CA 1
ATOM 11709 C C . VAL D 1 43 ? 14.113 3.495 72.411 1.00 34.59 49 VAL D C 1
ATOM 11710 O O . VAL D 1 43 ? 13.696 2.334 72.331 1.00 36.32 49 VAL D O 1
ATOM 11714 N N . ILE D 1 44 ? 14.657 4.122 71.366 1.00 34.15 50 ILE D N 1
ATOM 11715 C CA . ILE D 1 44 ? 14.806 3.437 70.085 1.00 34.74 50 ILE D CA 1
ATOM 11716 C C . ILE D 1 44 ? 15.794 2.282 70.206 1.00 35.02 50 ILE D C 1
ATOM 11717 O O . ILE D 1 44 ? 15.571 1.196 69.657 1.00 36.74 50 ILE D O 1
ATOM 11722 N N . LYS D 1 45 ? 16.896 2.495 70.928 1.00 32.28 51 LYS D N 1
ATOM 11723 C CA . LYS D 1 45 ? 17.882 1.437 71.125 1.00 35.06 51 LYS D CA 1
ATOM 11724 C C . LYS D 1 45 ? 17.272 0.246 71.854 1.00 39.19 51 LYS D C 1
ATOM 11725 O O . LYS D 1 45 ? 17.308 -0.888 71.363 1.00 38.88 51 LYS D O 1
ATOM 11731 N N . LEU D 1 46 ? 16.694 0.492 73.032 1.00 34.04 52 LEU D N 1
ATOM 11732 C CA . LEU D 1 46 ? 16.203 -0.604 73.861 1.00 36.37 52 LEU D CA 1
ATOM 11733 C C . LEU D 1 46 ? 14.974 -1.272 73.257 1.00 35.56 52 LEU D C 1
ATOM 11734 O O . LEU D 1 46 ? 14.724 -2.454 73.519 1.00 34.92 52 LEU D O 1
ATOM 11739 N N . SER D 1 47 ? 14.197 -0.544 72.451 1.00 35.50 53 SER D N 1
ATOM 11740 C CA . SER D 1 47 ? 13.070 -1.169 71.766 1.00 37.97 53 SER D CA 1
ATOM 11741 C C . SER D 1 47 ? 13.551 -2.122 70.678 1.00 40.26 53 SER D C 1
ATOM 11742 O O . SER D 1 47 ? 12.970 -3.196 70.484 1.00 39.60 53 SER D O 1
ATOM 11745 N N . ALA D 1 48 ? 14.611 -1.745 69.960 1.00 39.84 54 ALA D N 1
ATOM 11746 C CA . ALA D 1 48 ? 15.161 -2.628 68.937 1.00 39.36 54 ALA D CA 1
ATOM 11747 C C . ALA D 1 48 ? 15.843 -3.837 69.563 1.00 38.61 54 ALA D C 1
ATOM 11748 O O . ALA D 1 48 ? 15.788 -4.943 69.012 1.00 39.33 54 ALA D O 1
ATOM 11750 N N . GLU D 1 49 ? 16.487 -3.650 70.715 1.00 40.03 55 GLU D N 1
ATOM 11751 C CA . GLU D 1 49 ? 17.171 -4.726 71.416 1.00 42.52 55 GLU D CA 1
ATOM 11752 C C . GLU D 1 49 ? 16.278 -5.423 72.439 1.00 43.16 55 GLU D C 1
ATOM 11753 O O . GLU D 1 49 ? 16.790 -6.114 73.328 1.00 46.16 55 GLU D O 1
ATOM 11759 N N . PHE D 1 50 ? 14.964 -5.257 72.333 1.00 44.01 56 PHE D N 1
ATOM 11760 C CA . PHE D 1 50 ? 14.040 -5.941 73.231 1.00 40.16 56 PHE D CA 1
ATOM 11761 C C . PHE D 1 50 ? 13.889 -7.397 72.799 1.00 40.44 56 PHE D C 1
ATOM 11762 O O . PHE D 1 50 ? 13.705 -7.666 71.608 1.00 37.85 56 PHE D O 1
ATOM 11770 N N . PRO D 1 51 ? 13.960 -8.355 73.728 1.00 43.83 57 PRO D N 1
ATOM 11771 C CA . PRO D 1 51 ? 13.988 -9.768 73.315 1.00 37.79 57 PRO D CA 1
ATOM 11772 C C . PRO D 1 51 ? 12.685 -10.262 72.707 1.00 42.48 57 PRO D C 1
ATOM 11773 O O . PRO D 1 51 ? 12.724 -11.127 71.823 1.00 45.55 57 PRO D O 1
ATOM 11777 N N . LEU D 1 52 ? 11.539 -9.755 73.147 1.00 40.20 58 LEU D N 1
ATOM 11778 C CA . LEU D 1 52 ? 10.259 -10.223 72.638 1.00 35.78 58 LEU D CA 1
ATOM 11779 C C . LEU D 1 52 ? 9.787 -9.360 71.475 1.00 34.74 58 LEU D C 1
ATOM 11780 O O . LEU D 1 52 ? 10.093 -8.167 71.393 1.00 37.71 58 LEU D O 1
ATOM 11785 N N . GLU D 1 53 ? 9.029 -9.980 70.574 1.00 29.33 59 GLU D N 1
ATOM 11786 C CA . GLU D 1 53 ? 8.490 -9.293 69.408 1.00 38.40 59 GLU D CA 1
ATOM 11787 C C . GLU D 1 53 ? 7.160 -8.643 69.763 1.00 36.49 59 GLU D C 1
ATOM 11788 O O . GLU D 1 53 ? 6.312 -9.263 70.413 1.00 34.50 59 GLU D O 1
ATOM 11790 N N . PHE D 1 54 ? 6.986 -7.394 69.337 1.00 29.93 60 PHE D N 1
ATOM 11791 C CA . PHE D 1 54 ? 5.757 -6.666 69.616 1.00 30.52 60 PHE D CA 1
ATOM 11792 C C . PHE D 1 54 ? 4.566 -7.356 68.959 1.00 35.47 60 PHE D C 1
ATOM 11793 O O . PHE D 1 54 ? 4.694 -8.009 67.920 1.00 40.85 60 PHE D O 1
ATOM 11801 N N . GLY D 1 55 ? 3.396 -7.212 69.583 1.00 33.04 61 GLY D N 1
ATOM 11802 C CA . GLY D 1 55 ? 2.179 -7.707 68.963 1.00 32.57 61 GLY D CA 1
ATOM 11803 C C . GLY D 1 55 ? 1.888 -7.018 67.644 1.00 36.16 61 GLY D C 1
ATOM 11804 O O . GLY D 1 55 ? 1.483 -7.660 66.671 1.00 35.04 61 GLY D O 1
ATOM 11805 N N . VAL D 1 56 ? 2.077 -5.701 67.598 1.00 34.59 62 VAL D N 1
ATOM 11806 C CA . VAL D 1 56 ? 2.050 -4.929 66.362 1.00 35.14 62 VAL D CA 1
ATOM 11807 C C . VAL D 1 56 ? 3.250 -3.993 66.375 1.00 38.49 62 VAL D C 1
ATOM 11808 O O . VAL D 1 56 ? 3.581 -3.411 67.414 1.00 35.18 62 VAL D O 1
ATOM 11812 N N . ASN D 1 57 ? 3.904 -3.853 65.222 1.00 39.49 63 ASN D N 1
ATOM 11813 C CA . ASN D 1 57 ? 5.064 -2.978 65.112 1.00 39.89 63 ASN D CA 1
ATOM 11814 C C . ASN D 1 57 ? 4.691 -1.527 64.838 1.00 36.76 63 ASN D C 1
ATOM 11815 O O . ASN D 1 57 ? 5.571 -0.661 64.887 1.00 40.76 63 ASN D O 1
ATOM 11820 N N . SER D 1 58 ? 3.418 -1.239 64.561 1.00 36.24 64 SER D N 1
ATOM 11821 C CA . SER D 1 58 ? 3.000 0.107 64.185 1.00 36.83 64 SER D CA 1
ATOM 11822 C C . SER D 1 58 ? 2.971 1.081 65.356 1.00 37.72 64 SER D C 1
ATOM 11823 O O . SER D 1 58 ? 2.676 2.261 65.140 1.00 33.63 64 SER D O 1
ATOM 11826 N N . VAL D 1 59 ? 3.265 0.632 66.577 1.00 35.05 65 VAL D N 1
ATOM 11827 C CA . VAL D 1 59 ? 3.256 1.503 67.745 1.00 35.12 65 VAL D CA 1
ATOM 11828 C C . VAL D 1 59 ? 4.666 1.881 68.187 1.00 39.57 65 VAL D C 1
ATOM 11829 O O . VAL D 1 59 ? 4.834 2.512 69.235 1.00 42.07 65 VAL D O 1
ATOM 11833 N N . LYS D 1 60 ? 5.682 1.513 67.414 1.00 37.70 66 LYS D N 1
ATOM 11834 C CA . LYS D 1 60 ? 7.055 1.835 67.770 1.00 39.99 66 LYS D CA 1
ATOM 11835 C C . LYS D 1 60 ? 7.381 3.281 67.416 1.00 41.00 66 LYS D C 1
ATOM 11836 O O . LYS D 1 60 ? 6.776 3.878 66.520 1.00 37.56 66 LYS D O 1
ATOM 11842 N N . VAL D 1 61 ? 8.351 3.843 68.141 1.00 40.45 67 VAL D N 1
ATOM 11843 C CA . VAL D 1 61 ? 8.790 5.211 67.875 1.00 39.04 67 VAL D CA 1
ATOM 11844 C C . VAL D 1 61 ? 9.364 5.322 66.469 1.00 40.70 67 VAL D C 1
ATOM 11845 O O . VAL D 1 61 ? 9.006 6.226 65.704 1.00 37.43 67 VAL D O 1
ATOM 11849 N N . TYR D 1 62 ? 10.252 4.392 66.103 1.00 43.39 68 TYR D N 1
ATOM 11850 C CA . TYR D 1 62 ? 10.986 4.508 64.848 1.00 45.27 68 TYR D CA 1
ATOM 11851 C C . TYR D 1 62 ? 10.070 4.566 63.633 1.00 41.83 68 TYR D C 1
ATOM 11852 O O . TYR D 1 62 ? 10.518 4.967 62.553 1.00 48.81 68 TYR D O 1
ATOM 11861 N N . ARG D 1 63 ? 8.807 4.170 63.776 1.00 40.46 69 ARG D N 1
ATOM 11862 C CA . ARG D 1 63 ? 7.884 4.123 62.652 1.00 40.95 69 ARG D CA 1
ATOM 11863 C C . ARG D 1 63 ? 6.828 5.222 62.713 1.00 36.51 69 ARG D C 1
ATOM 11864 O O . ARG D 1 63 ? 5.864 5.190 61.939 1.00 33.78 69 ARG D O 1
ATOM 11872 N N . GLN D 1 64 ? 6.986 6.196 63.604 1.00 35.01 70 GLN D N 1
ATOM 11873 C CA . GLN D 1 64 ? 6.126 7.369 63.610 1.00 32.41 70 GLN D CA 1
ATOM 11874 C C . GLN D 1 64 ? 6.695 8.437 62.676 1.00 36.84 70 GLN D C 1
ATOM 11875 O O . GLN D 1 64 ? 7.821 8.333 62.183 1.00 36.95 70 GLN D O 1
ATOM 11881 N N . SER D 1 65 ? 5.901 9.475 62.439 1.00 31.53 71 SER D N 1
ATOM 11882 C CA . SER D 1 65 ? 6.313 10.520 61.514 1.00 32.83 71 SER D CA 1
ATOM 11883 C C . SER D 1 65 ? 7.474 11.322 62.101 1.00 36.22 71 SER D C 1
ATOM 11884 O O . SER D 1 65 ? 7.492 11.599 63.305 1.00 37.67 71 SER D O 1
ATOM 11887 N N . PRO D 1 66 ? 8.458 11.703 61.281 1.00 32.00 72 PRO D N 1
ATOM 11888 C CA . PRO D 1 66 ? 9.586 12.490 61.808 1.00 31.95 72 PRO D CA 1
ATOM 11889 C C . PRO D 1 66 ? 9.174 13.831 62.390 1.00 31.17 72 PRO D C 1
ATOM 11890 O O . PRO D 1 66 ? 9.832 14.321 63.317 1.00 30.73 72 PRO D O 1
ATOM 11894 N N . SER D 1 67 ? 8.103 14.442 61.880 1.00 31.25 73 SER D N 1
ATOM 11895 C CA . SER D 1 67 ? 7.647 15.727 62.399 1.00 30.91 73 SER D CA 1
ATOM 11896 C C . SER D 1 67 ? 6.998 15.619 63.770 1.00 31.24 73 SER D C 1
ATOM 11897 O O . SER D 1 67 ? 6.655 16.653 64.353 1.00 32.77 73 SER D O 1
ATOM 11900 N N . ARG D 1 68 ? 6.815 14.409 64.294 1.00 27.42 74 ARG D N 1
ATOM 11901 C CA . ARG D 1 68 ? 6.239 14.208 65.615 1.00 30.53 74 ARG D CA 1
ATOM 11902 C C . ARG D 1 68 ? 7.247 13.674 66.619 1.00 31.38 74 ARG D C 1
ATOM 11903 O O . ARG D 1 68 ? 6.872 13.386 67.760 1.00 30.67 74 ARG D O 1
ATOM 11911 N N . LEU D 1 69 ? 8.517 13.543 66.230 1.00 28.13 75 LEU D N 1
ATOM 11912 C CA . LEU D 1 69 ? 9.515 12.981 67.134 1.00 31.40 75 LEU D CA 1
ATOM 11913 C C . LEU D 1 69 ? 9.923 13.971 68.217 1.00 33.60 75 LEU D C 1
ATOM 11914 O O . LEU D 1 69 ? 10.341 13.556 69.304 1.00 32.27 75 LEU D O 1
ATOM 11919 N N . ALA D 1 70 ? 9.817 15.273 67.943 1.00 31.77 76 ALA D N 1
ATOM 11920 C CA . ALA D 1 70 ? 10.117 16.267 68.969 1.00 30.38 76 ALA D CA 1
ATOM 11921 C C . ALA D 1 70 ? 9.128 16.175 70.123 1.00 30.10 76 ALA D C 1
ATOM 11922 O O . ALA D 1 70 ? 9.505 16.333 71.290 1.00 29.27 76 ALA D O 1
ATOM 11924 N N . ARG D 1 71 ? 7.857 15.911 69.817 1.00 28.14 77 ARG D N 1
ATOM 11925 C CA . ARG D 1 71 ? 6.846 15.783 70.860 1.00 27.25 77 ARG D CA 1
ATOM 11926 C C . ARG D 1 71 ? 6.921 14.425 71.549 1.00 30.52 77 ARG D C 1
ATOM 11927 O O . ARG D 1 71 ? 6.686 14.329 72.759 1.00 26.27 77 ARG D O 1
ATOM 11935 N N . ILE D 1 72 ? 7.251 13.368 70.800 1.00 28.78 78 ILE D N 1
ATOM 11936 C CA . ILE D 1 72 ? 7.430 12.053 71.411 1.00 29.36 78 ILE D CA 1
ATOM 11937 C C . ILE D 1 72 ? 8.606 12.071 72.377 1.00 29.88 78 ILE D C 1
ATOM 11938 O O . ILE D 1 72 ? 8.607 11.352 73.385 1.00 31.36 78 ILE D O 1
ATOM 11943 N N . ASN D 1 73 ? 9.618 12.899 72.098 1.00 27.41 79 ASN D N 1
ATOM 11944 C CA . ASN D 1 73 ? 10.708 13.082 73.051 1.00 31.22 79 ASN D CA 1
ATOM 11945 C C . ASN D 1 73 ? 10.185 13.588 74.391 1.00 31.28 79 ASN D C 1
ATOM 11946 O O . ASN D 1 73 ? 10.634 13.138 75.452 1.00 28.41 79 ASN D O 1
ATOM 11951 N N . GLU D 1 74 ? 9.227 14.519 74.360 1.00 32.55 80 GLU D N 1
ATOM 11952 C CA . GLU D 1 74 ? 8.621 14.999 75.598 1.00 31.57 80 GLU D CA 1
ATOM 11953 C C . GLU D 1 74 ? 7.739 13.937 76.240 1.00 27.00 80 GLU D C 1
ATOM 11954 O O . GLU D 1 74 ? 7.612 13.899 77.469 1.00 30.76 80 GLU D O 1
ATOM 11960 N N . GLU D 1 75 ? 7.120 13.073 75.432 1.00 25.32 81 GLU D N 1
ATOM 11961 C CA . GLU D 1 75 ? 6.252 12.040 75.985 1.00 28.87 81 GLU D CA 1
ATOM 11962 C C . GLU D 1 75 ? 7.051 10.946 76.680 1.00 26.21 81 GLU D C 1
ATOM 11963 O O . GLU D 1 75 ? 6.573 10.360 77.658 1.00 26.92 81 GLU D O 1
ATOM 11969 N N . VAL D 1 76 ? 8.257 10.653 76.190 1.00 26.89 82 VAL D N 1
ATOM 11970 C CA . VAL D 1 76 ? 9.134 9.715 76.886 1.00 29.54 82 VAL D CA 1
ATOM 11971 C C . VAL D 1 76 ? 9.457 10.238 78.280 1.00 26.82 82 VAL D C 1
ATOM 11972 O O . VAL D 1 76 ? 9.401 9.501 79.271 1.00 26.54 82 VAL D O 1
ATOM 11976 N N . ALA D 1 77 ? 9.779 11.530 78.376 1.00 27.66 83 ALA D N 1
ATOM 11977 C CA . ALA D 1 77 ? 10.087 12.151 79.657 1.00 29.52 83 ALA D CA 1
ATOM 11978 C C . ALA D 1 77 ? 8.864 12.326 80.545 1.00 27.77 83 ALA D C 1
ATOM 11979 O O . ALA D 1 77 ? 9.018 12.707 81.710 1.00 29.73 83 ALA D O 1
ATOM 11981 N N . SER D 1 78 ? 7.664 12.057 80.034 1.00 23.67 84 SER D N 1
ATOM 11982 C CA . SER D 1 78 ? 6.439 12.260 80.793 1.00 28.83 84 SER D CA 1
ATOM 11983 C C . SER D 1 78 ? 5.977 11.016 81.541 1.00 24.20 84 SER D C 1
ATOM 11984 O O . SER D 1 78 ? 5.073 11.118 82.377 1.00 27.76 84 SER D O 1
ATOM 11987 N N . ALA D 1 79 ? 6.570 9.856 81.272 1.00 27.06 85 ALA D N 1
ATOM 11988 C CA . ALA D 1 79 ? 6.145 8.620 81.913 1.00 24.87 85 ALA D CA 1
ATOM 11989 C C . ALA D 1 79 ? 6.695 8.521 83.329 1.00 24.63 85 ALA D C 1
ATOM 11990 O O . ALA D 1 79 ? 7.820 8.947 83.605 1.00 26.62 85 ALA D O 1
ATOM 11992 N N . TYR D 1 80 ? 5.889 7.959 84.230 1.00 24.08 86 TYR D N 1
ATOM 11993 C CA . TYR D 1 80 ? 6.339 7.657 85.582 1.00 27.56 86 TYR D CA 1
ATOM 11994 C C . TYR D 1 80 ? 5.362 6.684 86.221 1.00 25.57 86 TYR D C 1
ATOM 11995 O O . TYR D 1 80 ? 4.185 6.656 85.843 1.00 25.13 86 TYR D O 1
ATOM 12004 N N . PRO D 1 81 ? 5.813 5.872 87.173 1.00 22.34 87 PRO D N 1
ATOM 12005 C CA . PRO D 1 81 ? 4.882 5.079 87.977 1.00 25.76 87 PRO D CA 1
ATOM 12006 C C . PRO D 1 81 ? 4.214 5.940 89.040 1.00 26.18 87 PRO D C 1
ATOM 12007 O O . PRO D 1 81 ? 4.727 6.981 89.453 1.00 20.59 87 PRO D O 1
ATOM 12011 N N . LEU D 1 82 ? 3.046 5.481 89.486 1.00 25.33 88 LEU D N 1
ATOM 12012 C CA . LEU D 1 82 ? 2.212 6.289 90.366 1.00 25.04 88 LEU D CA 1
ATOM 12013 C C . LEU D 1 82 ? 1.446 5.395 91.329 1.00 23.86 88 LEU D C 1
ATOM 12014 O O . LEU D 1 82 ? 0.849 4.399 90.910 1.00 26.81 88 LEU D O 1
ATOM 12019 N N . ILE D 1 83 ? 1.468 5.754 92.614 1.00 24.09 89 ILE D N 1
ATOM 12020 C CA . ILE D 1 83 ? 0.695 5.067 93.640 1.00 24.76 89 ILE D CA 1
ATOM 12021 C C . ILE D 1 83 ? 0.025 6.101 94.534 1.00 24.37 89 ILE D C 1
ATOM 12022 O O . ILE D 1 83 ? 0.435 7.262 94.605 1.00 28.01 89 ILE D O 1
ATOM 12027 N N . HIS D 1 84 ? -1.020 5.654 95.223 1.00 27.14 90 HIS D N 1
ATOM 12028 C CA . HIS D 1 84 ? -1.704 6.479 96.207 1.00 29.11 90 HIS D CA 1
ATOM 12029 C C . HIS D 1 84 ? -0.847 6.610 97.460 1.00 27.34 90 HIS D C 1
ATOM 12030 O O . HIS D 1 84 ? -0.012 5.753 97.757 1.00 26.74 90 HIS D O 1
ATOM 12037 N N . GLU D 1 85 ? -1.055 7.702 98.200 1.00 28.15 91 GLU D N 1
ATOM 12038 C CA . GLU D 1 85 ? -0.321 7.868 99.451 1.00 31.60 91 GLU D CA 1
ATOM 12039 C C . GLU D 1 85 ? -0.704 6.795 100.463 1.00 26.44 91 GLU D C 1
ATOM 12040 O O . GLU D 1 85 ? 0.127 6.395 101.287 1.00 27.10 91 GLU D O 1
ATOM 12046 N N . ARG D 1 86 ? -1.950 6.316 100.414 1.00 24.02 92 ARG D N 1
ATOM 12047 C CA . ARG D 1 86 ? -2.328 5.146 101.200 1.00 27.14 92 ARG D CA 1
ATOM 12048 C C . ARG D 1 86 ? -1.515 3.927 100.782 1.00 27.24 92 ARG D C 1
ATOM 12049 O O . ARG D 1 86 ? -1.093 3.130 101.627 1.00 23.38 92 ARG D O 1
ATOM 12057 N N . THR D 1 87 ? -1.291 3.768 99.475 1.00 25.87 93 THR D N 1
ATOM 12058 C CA . THR D 1 87 ? -0.463 2.673 98.985 1.00 24.55 93 THR D CA 1
ATOM 12059 C C . THR D 1 87 ? 0.990 2.844 99.409 1.00 24.94 93 THR D C 1
ATOM 12060 O O . THR D 1 87 ? 1.698 1.850 99.611 1.00 26.43 93 THR D O 1
ATOM 12064 N N . LEU D 1 88 ? 1.446 4.090 99.551 1.00 26.33 94 LEU D N 1
ATOM 12065 C CA . LEU D 1 88 ? 2.795 4.341 100.047 1.00 25.34 94 LEU D CA 1
ATOM 12066 C C . LEU D 1 88 ? 2.980 3.772 101.449 1.00 26.21 94 LEU D C 1
ATOM 12067 O O . LEU D 1 88 ? 4.018 3.174 101.753 1.00 25.98 94 LEU D O 1
ATOM 12072 N N . GLY D 1 89 ? 1.981 3.947 102.318 1.00 25.86 95 GLY D N 1
ATOM 12073 C CA . GLY D 1 89 ? 2.052 3.351 103.640 1.00 22.56 95 GLY D CA 1
ATOM 12074 C C . GLY D 1 89 ? 1.967 1.839 103.613 1.00 23.43 95 GLY D C 1
ATOM 12075 O O . GLY D 1 89 ? 2.584 1.164 104.442 1.00 23.68 95 GLY D O 1
ATOM 12076 N N . LEU D 1 90 ? 1.211 1.286 102.663 1.00 25.39 96 LEU D N 1
ATOM 12077 C CA . LEU D 1 90 ? 1.101 -0.164 102.551 1.00 23.07 96 LEU D CA 1
ATOM 12078 C C . LEU D 1 90 ? 2.401 -0.782 102.049 1.00 24.18 96 LEU D C 1
ATOM 12079 O O . LEU D 1 90 ? 2.848 -1.809 102.572 1.00 23.02 96 LEU D O 1
ATOM 12084 N N . TYR D 1 91 ? 3.015 -0.172 101.030 1.00 17.91 97 TYR D N 1
ATOM 12085 C CA . TYR D 1 91 ? 4.300 -0.653 100.528 1.00 22.44 97 TYR D CA 1
ATOM 12086 C C . TYR D 1 91 ? 5.355 -0.634 101.624 1.00 22.58 97 TYR D C 1
ATOM 12087 O O . TYR D 1 91 ? 6.024 -1.642 101.879 1.00 24.90 97 TYR D O 1
ATOM 12096 N N . LEU D 1 92 ? 5.526 0.521 102.274 1.00 23.19 98 LEU D N 1
ATOM 12097 C CA . LEU D 1 92 ? 6.514 0.651 103.341 1.00 20.56 98 LEU D CA 1
ATOM 12098 C C . LEU D 1 92 ? 6.300 -0.368 104.453 1.00 25.64 98 LEU D C 1
ATOM 12099 O O . LEU D 1 92 ? 7.273 -0.873 105.026 1.00 26.34 98 LEU D O 1
ATOM 12104 N N . GLN D 1 93 ? 5.041 -0.686 104.794 1.00 22.10 99 GLN D N 1
ATOM 12105 C CA . GLN D 1 93 ? 4.676 -1.609 105.908 1.00 27.00 99 GLN D CA 1
ATOM 12106 C C . GLN D 1 93 ? 4.833 -3.064 105.500 1.00 25.71 99 GLN D C 1
ATOM 12107 O O . GLN D 1 93 ? 4.994 -3.925 106.345 1.00 23.66 99 GLN D O 1
ATOM 12113 N N . TYR D 1 94 ? 4.702 -3.298 104.222 1.00 25.32 100 TYR D N 1
ATOM 12114 C CA . TYR D 1 94 ? 4.898 -4.638 103.684 1.00 26.36 100 TYR D CA 1
ATOM 12115 C C . TYR D 1 94 ? 6.376 -5.001 103.632 1.00 24.47 100 TYR D C 1
ATOM 12116 O O . TYR D 1 94 ? 6.746 -6.156 103.875 1.00 21.69 100 TYR D O 1
ATOM 12125 N N . LEU D 1 95 ? 7.230 -4.033 103.288 1.00 22.21 101 LEU D N 1
ATOM 12126 C CA . LEU D 1 95 ? 8.668 -4.258 103.371 1.00 23.55 101 LEU D CA 1
ATOM 12127 C C . LEU D 1 95 ? 9.075 -4.626 104.790 1.00 27.91 101 LEU D C 1
ATOM 12128 O O . LEU D 1 95 ? 9.922 -5.502 104.996 1.00 31.33 101 LEU D O 1
ATOM 12133 N N . GLU D 1 96 ? 8.442 -3.982 105.761 1.00 24.72 102 GLU D N 1
ATOM 12134 C CA . GLU D 1 96 ? 8.681 -4.304 107.184 1.00 27.92 102 GLU D CA 1
ATOM 12135 C C . GLU D 1 96 ? 8.223 -5.737 107.460 1.00 24.78 102 GLU D C 1
ATOM 12136 O O . GLU D 1 96 ? 8.958 -6.465 108.106 1.00 30.10 102 GLU D O 1
ATOM 12142 N N . HIS D 1 97 ? 7.069 -6.114 106.948 1.00 22.04 103 HIS D N 1
ATOM 12143 C CA . HIS D 1 97 ? 6.530 -7.446 107.203 1.00 26.74 103 HIS D CA 1
ATOM 12144 C C . HIS D 1 97 ? 7.410 -8.530 106.590 1.00 26.12 103 HIS D C 1
ATOM 12145 O O . HIS D 1 97 ? 7.648 -9.572 107.211 1.00 26.18 103 HIS D O 1
ATOM 12152 N N . LYS D 1 98 ? 7.901 -8.304 105.370 1.00 23.03 104 LYS D N 1
ATOM 12153 C CA . LYS D 1 98 ? 8.770 -9.288 104.733 1.00 28.47 104 LYS D CA 1
ATOM 12154 C C . LYS D 1 98 ? 10.145 -9.335 105.388 1.00 29.11 104 LYS D C 1
ATOM 12155 O O . LYS D 1 98 ? 10.795 -10.386 105.385 1.00 28.64 104 LYS D O 1
ATOM 12161 N N . CYS D 1 99 ? 10.602 -8.215 105.954 1.00 30.44 105 CYS D N 1
ATOM 12162 C CA . CYS D 1 99 ? 11.915 -8.183 106.589 1.00 31.84 105 CYS D CA 1
ATOM 12163 C C . CYS D 1 99 ? 11.966 -9.004 107.870 1.00 33.03 105 CYS D C 1
ATOM 12164 O O . CYS D 1 99 ? 13.058 -9.395 108.295 1.00 34.57 105 CYS D O 1
ATOM 12167 N N . ARG D 1 100 ? 10.823 -9.274 108.494 1.00 31.23 106 ARG D N 1
ATOM 12168 C CA . ARG D 1 100 ? 10.781 -10.046 109.728 1.00 33.24 106 ARG D CA 1
ATOM 12169 C C . ARG D 1 100 ? 10.130 -11.409 109.566 1.00 30.72 106 ARG D C 1
ATOM 12170 O O . ARG D 1 100 ? 10.609 -12.386 110.148 1.00 29.43 106 ARG D O 1
ATOM 12178 N N . TRP D 1 101 ? 9.050 -11.506 108.795 1.00 27.25 107 TRP D N 1
ATOM 12179 C CA . TRP D 1 101 ? 8.314 -12.754 108.647 1.00 32.82 107 TRP D CA 1
ATOM 12180 C C . TRP D 1 101 ? 8.646 -13.499 107.361 1.00 33.95 107 TRP D C 1
ATOM 12181 O O . TRP D 1 101 ? 8.070 -14.563 107.114 1.00 33.83 107 TRP D O 1
ATOM 12192 N N . GLY D 1 102 ? 9.553 -12.972 106.541 1.00 36.51 108 GLY D N 1
ATOM 12193 C CA . GLY D 1 102 ? 9.953 -13.677 105.343 1.00 33.43 108 GLY D CA 1
ATOM 12194 C C . GLY D 1 102 ? 10.734 -14.939 105.653 1.00 36.88 108 GLY D C 1
ATOM 12195 O O . GLY D 1 102 ? 11.294 -15.116 106.735 1.00 37.68 108 GLY D O 1
ATOM 12196 N N . ASN D 1 103 ? 10.762 -15.841 104.676 1.00 36.35 109 ASN D N 1
ATOM 12197 C CA . ASN D 1 103 ? 11.487 -17.094 104.816 1.00 33.12 109 ASN D CA 1
ATOM 12198 C C . ASN D 1 103 ? 12.901 -16.929 104.258 1.00 33.91 109 ASN D C 1
ATOM 12199 O O . ASN D 1 103 ? 13.332 -15.826 103.913 1.00 35.79 109 ASN D O 1
ATOM 12204 N N . ALA D 1 104 ? 13.640 -18.038 104.163 1.00 33.32 110 ALA D N 1
ATOM 12205 C CA . ALA D 1 104 ? 15.015 -17.982 103.681 1.00 35.03 110 ALA D CA 1
ATOM 12206 C C . ALA D 1 104 ? 15.105 -17.525 102.232 1.00 33.59 110 ALA D C 1
ATOM 12207 O O . ALA D 1 104 ? 16.168 -17.058 101.806 1.00 30.22 110 ALA D O 1
ATOM 12209 N N . VAL D 1 105 ? 14.022 -17.644 101.469 1.00 32.32 111 VAL D N 1
ATOM 12210 C CA . VAL D 1 105 ? 14.041 -17.218 100.076 1.00 35.66 111 VAL D CA 1
ATOM 12211 C C . VAL D 1 105 ? 13.692 -15.737 99.930 1.00 31.56 111 VAL D C 1
ATOM 12212 O O . VAL D 1 105 ? 14.222 -15.065 99.041 1.00 28.78 111 VAL D O 1
ATOM 12216 N N . GLU D 1 106 ? 12.833 -15.202 100.798 1.00 34.00 112 GLU D N 1
ATOM 12217 C CA . GLU D 1 106 ? 12.378 -13.824 100.652 1.00 32.28 112 GLU D CA 1
ATOM 12218 C C . GLU D 1 106 ? 13.336 -12.813 101.272 1.00 29.59 112 GLU D C 1
ATOM 12219 O O . GLU D 1 106 ? 13.501 -11.714 100.732 1.00 31.82 112 GLU D O 1
ATOM 12225 N N . LYS D 1 107 ? 13.975 -13.161 102.388 1.00 30.14 113 LYS D N 1
ATOM 12226 C CA . LYS D 1 107 ? 14.831 -12.198 103.079 1.00 33.40 113 LYS D CA 1
ATOM 12227 C C . LYS D 1 107 ? 15.959 -11.635 102.216 1.00 32.83 113 LYS D C 1
ATOM 12228 O O . LYS D 1 107 ? 16.195 -10.417 102.290 1.00 37.01 113 LYS D O 1
ATOM 12234 N N . PRO D 1 108 ? 16.680 -12.417 101.402 1.00 34.62 114 PRO D N 1
ATOM 12235 C CA . PRO D 1 108 ? 17.732 -11.814 100.562 1.00 35.30 114 PRO D CA 1
ATOM 12236 C C . PRO D 1 108 ? 17.214 -10.840 99.511 1.00 33.33 114 PRO D C 1
ATOM 12237 O O . PRO D 1 108 ? 18.029 -10.149 98.887 1.00 32.60 114 PRO D O 1
ATOM 12241 N N . ILE D 1 109 ? 15.902 -10.761 99.291 1.00 31.34 115 ILE D N 1
ATOM 12242 C CA . ILE D 1 109 ? 15.342 -9.839 98.307 1.00 27.75 115 ILE D CA 1
ATOM 12243 C C . ILE D 1 109 ? 14.786 -8.590 98.982 1.00 31.29 115 ILE D C 1
ATOM 12244 O O . ILE D 1 109 ? 14.863 -7.492 98.422 1.00 30.41 115 ILE D O 1
ATOM 12249 N N . TYR D 1 110 ? 14.252 -8.730 100.197 1.00 34.11 116 TYR D N 1
ATOM 12250 C CA . TYR D 1 110 ? 13.584 -7.619 100.865 1.00 32.58 116 TYR D CA 1
ATOM 12251 C C . TYR D 1 110 ? 14.393 -6.972 101.983 1.00 33.00 116 TYR D C 1
ATOM 12252 O O . TYR D 1 110 ? 13.956 -5.941 102.505 1.00 35.87 116 TYR D O 1
ATOM 12261 N N . ARG D 1 111 ? 15.555 -7.528 102.344 1.00 34.32 117 ARG D N 1
ATOM 12262 C CA . ARG D 1 111 ? 16.228 -7.178 103.596 1.00 37.58 117 ARG D CA 1
ATOM 12263 C C . ARG D 1 111 ? 16.400 -5.671 103.765 1.00 46.60 117 ARG D C 1
ATOM 12264 O O . ARG D 1 111 ? 15.957 -5.090 104.762 1.00 52.68 117 ARG D O 1
ATOM 12266 N N . ASN D 1 112 ? 17.055 -5.022 102.808 1.00 36.89 118 ASN D N 1
ATOM 12267 C CA . ASN D 1 112 ? 17.274 -3.579 102.853 1.00 38.88 118 ASN D CA 1
ATOM 12268 C C . ASN D 1 112 ? 16.827 -2.932 101.551 1.00 35.93 118 ASN D C 1
ATOM 12269 O O . ASN D 1 112 ? 17.524 -2.105 100.960 1.00 35.86 118 ASN D O 1
ATOM 12274 N N . LEU D 1 113 ? 15.637 -3.306 101.089 1.00 32.40 119 LEU D N 1
ATOM 12275 C CA . LEU D 1 113 ? 15.062 -2.715 99.888 1.00 29.22 119 LEU D CA 1
ATOM 12276 C C . LEU D 1 113 ? 14.533 -1.322 100.195 1.00 27.58 119 LEU D C 1
ATOM 12277 O O . LEU D 1 113 ? 13.675 -1.156 101.069 1.00 24.07 119 LEU D O 1
ATOM 12282 N N . SER D 1 114 ? 15.037 -0.326 99.475 1.00 25.55 120 SER D N 1
ATOM 12283 C CA . SER D 1 114 ? 14.396 0.975 99.496 1.00 26.22 120 SER D CA 1
ATOM 12284 C C . SER D 1 114 ? 13.011 0.867 98.867 1.00 29.32 120 SER D C 1
ATOM 12285 O O . SER D 1 114 ? 12.687 -0.100 98.170 1.00 28.75 120 SER D O 1
ATOM 12288 N N . LEU D 1 115 ? 12.178 1.873 99.125 1.00 24.75 121 LEU D N 1
ATOM 12289 C CA . LEU D 1 115 ? 10.859 1.865 98.508 1.00 29.28 121 LEU D CA 1
ATOM 12290 C C . LEU D 1 115 ? 10.917 2.158 97.013 1.00 26.60 121 LEU D C 1
ATOM 12291 O O . LEU D 1 115 ? 10.102 1.623 96.252 1.00 22.14 121 LEU D O 1
ATOM 12296 N N . CYS D 1 116 ? 11.861 2.986 96.561 1.00 26.21 122 CYS D N 1
ATOM 12297 C CA . CYS D 1 116 ? 12.007 3.158 95.119 1.00 26.99 122 CYS D CA 1
ATOM 12298 C C . CYS D 1 116 ? 12.544 1.890 94.467 1.00 27.41 122 CYS D C 1
ATOM 12299 O O . CYS D 1 116 ? 12.176 1.575 93.330 1.00 23.81 122 CYS D O 1
ATOM 12302 N N . GLY D 1 117 ? 13.393 1.142 95.175 1.00 25.78 123 GLY D N 1
ATOM 12303 C CA . GLY D 1 117 ? 13.854 -0.132 94.653 1.00 27.66 123 GLY D CA 1
ATOM 12304 C C . GLY D 1 117 ? 12.785 -1.205 94.672 1.00 26.75 123 GLY D C 1
ATOM 12305 O O . GLY D 1 117 ? 12.787 -2.101 93.823 1.00 23.19 123 GLY D O 1
ATOM 12306 N N . PHE D 1 118 ? 11.864 -1.138 95.638 1.00 23.79 124 PHE D N 1
ATOM 12307 C CA . PHE D 1 118 ? 10.761 -2.092 95.671 1.00 22.94 124 PHE D CA 1
ATOM 12308 C C . PHE D 1 118 ? 9.764 -1.814 94.553 1.00 20.39 124 PHE D C 1
ATOM 12309 O O . PHE D 1 118 ? 9.199 -2.748 93.970 1.00 21.51 124 PHE D O 1
ATOM 12317 N N . VAL D 1 119 ? 9.531 -0.537 94.244 1.00 22.50 125 VAL D N 1
ATOM 12318 C CA . VAL D 1 119 ? 8.705 -0.189 93.091 1.00 20.78 125 VAL D CA 1
ATOM 12319 C C . VAL D 1 119 ? 9.369 -0.667 91.807 1.00 22.69 125 VAL D C 1
ATOM 12320 O O . VAL D 1 119 ? 8.699 -1.138 90.879 1.00 23.09 125 VAL D O 1
ATOM 12324 N N . GLN D 1 120 ? 10.700 -0.567 91.739 1.00 20.37 126 GLN D N 1
ATOM 12325 C CA . GLN D 1 120 ? 11.422 -1.056 90.570 1.00 21.35 126 GLN D CA 1
ATOM 12326 C C . GLN D 1 120 ? 11.242 -2.558 90.400 1.00 23.87 126 GLN D C 1
ATOM 12327 O O . GLN D 1 120 ? 11.049 -3.044 89.280 1.00 25.65 126 GLN D O 1
ATOM 12333 N N . ARG D 1 121 ? 11.304 -3.308 91.503 1.00 25.21 127 ARG D N 1
ATOM 12334 C CA . ARG D 1 121 ? 11.086 -4.749 91.433 1.00 22.95 127 ARG D CA 1
ATOM 12335 C C . ARG D 1 121 ? 9.706 -5.071 90.874 1.00 25.00 127 ARG D C 1
ATOM 12336 O O . ARG D 1 121 ? 9.563 -5.960 90.026 1.00 22.74 127 ARG D O 1
ATOM 12344 N N . LEU D 1 122 ? 8.677 -4.351 91.331 1.00 22.28 128 LEU D N 1
ATOM 12345 C CA . LEU D 1 122 ? 7.333 -4.559 90.804 1.00 23.42 128 LEU D CA 1
ATOM 12346 C C . LEU D 1 122 ? 7.245 -4.256 89.315 1.00 26.51 128 LEU D C 1
ATOM 12347 O O . LEU D 1 122 ? 6.356 -4.784 88.639 1.00 28.16 128 LEU D O 1
ATOM 12352 N N . LEU D 1 123 ? 8.145 -3.426 88.787 1.00 22.42 129 LEU D N 1
ATOM 12353 C CA . LEU D 1 123 ? 8.112 -3.059 87.377 1.00 23.77 129 LEU D CA 1
ATOM 12354 C C . LEU D 1 123 ? 8.882 -4.045 86.503 1.00 22.78 129 LEU D C 1
ATOM 12355 O O . LEU D 1 123 ? 8.349 -4.535 85.503 1.00 26.40 129 LEU D O 1
ATOM 12360 N N . VAL D 1 124 ? 10.129 -4.352 86.865 1.00 23.92 130 VAL D N 1
ATOM 12361 C CA . VAL D 1 124 ? 10.961 -5.176 85.993 1.00 26.38 130 VAL D CA 1
ATOM 12362 C C . VAL D 1 124 ? 10.611 -6.654 86.131 1.00 31.89 130 VAL D C 1
ATOM 12363 O O . VAL D 1 124 ? 10.551 -7.380 85.134 1.00 35.77 130 VAL D O 1
ATOM 12367 N N . LYS D 1 125 ? 10.363 -7.125 87.354 1.00 29.91 131 LYS D N 1
ATOM 12368 C CA . LYS D 1 125 ? 10.077 -8.536 87.582 1.00 26.90 131 LYS D CA 1
ATOM 12369 C C . LYS D 1 125 ? 8.665 -8.930 87.169 1.00 27.89 131 LYS D C 1
ATOM 12370 O O . LYS D 1 125 ? 8.252 -10.065 87.433 1.00 30.21 131 LYS D O 1
ATOM 12376 N N . ARG D 1 126 ? 7.921 -8.025 86.539 1.00 27.64 132 ARG D N 1
ATOM 12377 C CA . ARG D 1 126 ? 6.644 -8.380 85.944 1.00 27.57 132 ARG D CA 1
ATOM 12378 C C . ARG D 1 126 ? 6.841 -9.424 84.850 1.00 29.15 132 ARG D C 1
ATOM 12379 O O . ARG D 1 126 ? 7.918 -9.557 84.263 1.00 26.25 132 ARG D O 1
ATOM 12387 N N . CYS D 1 127 ? 5.780 -10.174 84.578 1.00 26.04 133 CYS D N 1
ATOM 12388 C CA . CYS D 1 127 ? 5.755 -10.954 83.356 1.00 28.86 133 CYS D CA 1
ATOM 12389 C C . CYS D 1 127 ? 5.433 -10.043 82.179 1.00 31.79 133 CYS D C 1
ATOM 12390 O O . CYS D 1 127 ? 4.892 -8.946 82.340 1.00 27.88 133 CYS D O 1
ATOM 12393 N N . ALA D 1 128 ? 5.789 -10.499 80.979 1.00 27.95 134 ALA D N 1
ATOM 12394 C CA . ALA D 1 128 ? 5.291 -9.830 79.785 1.00 27.96 134 ALA D CA 1
ATOM 12395 C C . ALA D 1 128 ? 3.795 -10.068 79.633 1.00 32.50 134 ALA D C 1
ATOM 12396 O O . ALA D 1 128 ? 3.013 -9.119 79.495 1.00 30.72 134 ALA D O 1
ATOM 12398 N N . SER D 1 129 ? 3.379 -11.330 79.682 1.00 31.06 135 SER D N 1
ATOM 12399 C CA . SER D 1 129 ? 1.976 -11.712 79.656 1.00 30.73 135 SER D CA 1
ATOM 12400 C C . SER D 1 129 ? 1.653 -12.537 80.893 1.00 33.52 135 SER D C 1
ATOM 12401 O O . SER D 1 129 ? 2.475 -13.341 81.347 1.00 31.87 135 SER D O 1
ATOM 12404 N N . PHE D 1 130 ? 0.454 -12.328 81.437 1.00 29.35 136 PHE D N 1
ATOM 12405 C CA . PHE D 1 130 ? 0.005 -13.057 82.626 1.00 30.66 136 PHE D CA 1
ATOM 12406 C C . PHE D 1 130 ? -1.516 -12.881 82.694 1.00 31.39 136 PHE D C 1
ATOM 12407 O O . PHE D 1 130 ? -2.008 -11.897 83.246 1.00 35.62 136 PHE D O 1
ATOM 12415 N N . PHE D 1 131 ? -2.239 -13.840 82.122 1.00 31.95 137 PHE D N 1
ATOM 12416 C CA . PHE D 1 131 ? -3.684 -13.725 81.983 1.00 31.34 137 PHE D CA 1
ATOM 12417 C C . PHE D 1 131 ? -4.315 -15.104 82.128 1.00 32.53 137 PHE D C 1
ATOM 12418 O O . PHE D 1 131 ? -3.626 -16.107 82.338 1.00 35.83 137 PHE D O 1
ATOM 12426 N N . ALA D 1 132 ? -5.648 -15.133 82.025 1.00 29.80 138 ALA D N 1
ATOM 12427 C CA . ALA D 1 132 ? -6.473 -16.332 82.160 1.00 37.96 138 ALA D CA 1
ATOM 12428 C C . ALA D 1 132 ? -6.448 -16.885 83.582 1.00 45.23 138 ALA D C 1
ATOM 12429 O O . ALA D 1 132 ? -5.650 -16.448 84.418 1.00 39.03 138 ALA D O 1
ATOM 12431 N N . ARG D 1 133 ? -7.332 -17.846 83.864 1.00 47.29 139 ARG D N 1
ATOM 12432 C CA . ARG D 1 133 ? -7.437 -18.382 85.218 1.00 42.42 139 ARG D CA 1
ATOM 12433 C C . ARG D 1 133 ? -6.262 -19.294 85.550 1.00 41.81 139 ARG D C 1
ATOM 12434 O O . ARG D 1 133 ? -5.765 -19.286 86.682 1.00 42.80 139 ARG D O 1
ATOM 12442 N N . ASN D 1 134 ? -5.805 -20.085 84.581 1.00 44.10 140 ASN D N 1
ATOM 12443 C CA . ASN D 1 134 ? -4.714 -21.027 84.799 1.00 41.77 140 ASN D CA 1
ATOM 12444 C C . ASN D 1 134 ? -3.340 -20.366 84.778 1.00 39.26 140 ASN D C 1
ATOM 12445 O O . ASN D 1 134 ? -2.330 -21.079 84.760 1.00 42.19 140 ASN D O 1
ATOM 12450 N N . ASP D 1 135 ? -3.284 -19.033 84.772 1.00 37.93 141 ASP D N 1
ATOM 12451 C CA . ASP D 1 135 ? -2.033 -18.277 84.849 1.00 37.62 141 ASP D CA 1
ATOM 12452 C C . ASP D 1 135 ? -1.111 -18.595 83.669 1.00 37.73 141 ASP D C 1
ATOM 12453 O O . ASP D 1 135 ? 0.032 -19.027 83.835 1.00 37.95 141 ASP D O 1
ATOM 12458 N N . LYS D 1 136 ? -1.631 -18.374 82.464 1.00 35.06 142 LYS D N 1
ATOM 12459 C CA . LYS D 1 136 ? -0.789 -18.420 81.276 1.00 37.75 142 LYS D CA 1
ATOM 12460 C C . LYS D 1 136 ? 0.196 -17.260 81.321 1.00 35.71 142 LYS D C 1
ATOM 12461 O O . LYS D 1 136 ? -0.205 -16.102 81.466 1.00 37.93 142 LYS D O 1
ATOM 12467 N N . TYR D 1 137 ? 1.487 -17.564 81.208 1.00 36.77 143 TYR D N 1
ATOM 12468 C CA . TYR D 1 137 ? 2.514 -16.550 81.387 1.00 37.79 143 TYR D CA 1
ATOM 12469 C C . TYR D 1 137 ? 3.534 -16.591 80.259 1.00 40.64 143 TYR D C 1
ATOM 12470 O O . TYR D 1 137 ? 3.733 -17.619 79.606 1.00 38.10 143 TYR D O 1
ATOM 12479 N N . LEU D 1 138 ? 4.173 -15.442 80.042 1.00 38.16 144 LEU D N 1
ATOM 12480 C CA . LEU D 1 138 ? 5.305 -15.307 79.133 1.00 38.19 144 LEU D CA 1
ATOM 12481 C C . LEU D 1 138 ? 6.278 -14.323 79.760 1.00 38.20 144 LEU D C 1
ATOM 12482 O O . LEU D 1 138 ? 5.930 -13.158 79.970 1.00 36.13 144 LEU D O 1
ATOM 12487 N N . LEU D 1 139 ? 7.482 -14.790 80.075 1.00 39.12 145 LEU D N 1
ATOM 12488 C CA . LEU D 1 139 ? 8.472 -13.923 80.693 1.00 38.11 145 LEU D CA 1
ATOM 12489 C C . LEU D 1 139 ? 9.215 -13.116 79.632 1.00 39.19 145 LEU D C 1
ATOM 12490 O O . LEU D 1 139 ? 9.218 -13.453 78.445 1.00 40.90 145 LEU D O 1
ATOM 12495 N N . VAL D 1 140 ? 9.849 -12.028 80.080 1.00 39.16 146 VAL D N 1
ATOM 12496 C CA . VAL D 1 140 ? 10.671 -11.226 79.178 1.00 40.97 146 VAL D CA 1
ATOM 12497 C C . VAL D 1 140 ? 11.836 -12.049 78.646 1.00 42.81 146 VAL D C 1
ATOM 12498 O O . VAL D 1 140 ? 12.350 -11.782 77.553 1.00 42.04 146 VAL D O 1
ATOM 12502 N N . SER D 1 141 ? 12.265 -13.061 79.396 1.00 43.31 147 SER D N 1
ATOM 12503 C CA . SER D 1 141 ? 13.282 -13.992 78.939 1.00 47.80 147 SER D CA 1
ATOM 12504 C C . SER D 1 141 ? 12.740 -15.020 77.937 1.00 44.98 147 SER D C 1
ATOM 12505 O O . SER D 1 141 ? 13.358 -16.077 77.755 1.00 54.51 147 SER D O 1
ATOM 12508 N N . GLY D 1 142 ? 11.604 -14.738 77.299 1.00 45.71 148 GLY D N 1
ATOM 12509 C CA . GLY D 1 142 ? 11.069 -15.574 76.243 1.00 47.75 148 GLY D CA 1
ATOM 12510 C C . GLY D 1 142 ? 10.552 -16.929 76.668 1.00 47.66 148 GLY D C 1
ATOM 12511 O O . GLY D 1 142 ? 10.069 -17.680 75.812 1.00 54.75 148 GLY D O 1
ATOM 12512 N N . GLU D 1 143 ? 10.623 -17.267 77.952 1.00 44.52 149 GLU D N 1
ATOM 12513 C CA . GLU D 1 143 ? 10.228 -18.580 78.450 1.00 48.91 149 GLU D CA 1
ATOM 12514 C C . GLU D 1 143 ? 8.826 -18.512 79.049 1.00 45.58 149 GLU D C 1
ATOM 12515 O O . GLU D 1 143 ? 8.524 -17.608 79.835 1.00 44.95 149 GLU D O 1
ATOM 12521 N N . SER D 1 144 ? 7.970 -19.455 78.658 1.00 42.56 150 SER D N 1
ATOM 12522 C CA . SER D 1 144 ? 6.539 -19.367 78.903 1.00 40.78 150 SER D CA 1
ATOM 12523 C C . SER D 1 144 ? 6.007 -20.666 79.494 1.00 41.58 150 SER D C 1
ATOM 12524 O O . SER D 1 144 ? 6.725 -21.660 79.629 1.00 45.54 150 SER D O 1
ATOM 12527 N N . GLY D 1 145 ? 4.722 -20.643 79.844 1.00 40.72 151 GLY D N 1
ATOM 12528 C CA . GLY D 1 145 ? 4.070 -21.818 80.405 1.00 38.19 151 GLY D CA 1
ATOM 12529 C C . GLY D 1 145 ? 2.701 -21.475 80.958 1.00 40.50 151 GLY D C 1
ATOM 12530 O O . GLY D 1 145 ? 2.044 -20.535 80.494 1.00 37.15 151 GLY D O 1
ATOM 12531 N N . ALA D 1 146 ? 2.284 -22.249 81.959 1.00 38.77 152 ALA D N 1
ATOM 12532 C CA . ALA D 1 146 ? 0.993 -22.044 82.601 1.00 37.32 152 ALA D CA 1
ATOM 12533 C C . ALA D 1 146 ? 1.091 -22.426 84.069 1.00 39.01 152 ALA D C 1
ATOM 12534 O O . ALA D 1 146 ? 1.540 -23.529 84.396 1.00 34.94 152 ALA D O 1
ATOM 12536 N N . SER D 1 147 ? 0.677 -21.503 84.942 1.00 37.85 153 SER D N 1
ATOM 12537 C CA . SER D 1 147 ? 0.622 -21.710 86.387 1.00 36.44 153 SER D CA 1
ATOM 12538 C C . SER D 1 147 ? 2.001 -21.957 86.989 1.00 36.46 153 SER D C 1
ATOM 12539 O O . SER D 1 147 ? 3.008 -21.997 86.274 1.00 37.05 153 SER D O 1
ATOM 12542 N N . GLY D 1 148 ? 2.054 -22.117 88.311 1.00 37.57 154 GLY D N 1
ATOM 12543 C CA . GLY D 1 148 ? 3.302 -22.278 89.030 1.00 31.54 154 GLY D CA 1
ATOM 12544 C C . GLY D 1 148 ? 3.720 -21.075 89.846 1.00 31.92 154 GLY D C 1
ATOM 12545 O O . GLY D 1 148 ? 4.770 -21.128 90.499 1.00 34.59 154 GLY D O 1
ATOM 12546 N N . PHE D 1 149 ? 2.939 -19.994 89.834 1.00 32.34 155 PHE D N 1
ATOM 12547 C CA . PHE D 1 149 ? 3.290 -18.792 90.580 1.00 33.08 155 PHE D CA 1
ATOM 12548 C C . PHE D 1 149 ? 2.933 -18.892 92.054 1.00 33.80 155 PHE D C 1
ATOM 12549 O O . PHE D 1 149 ? 3.398 -18.067 92.848 1.00 32.18 155 PHE D O 1
ATOM 12557 N N . GLU D 1 150 ? 2.118 -19.878 92.431 1.00 33.46 156 GLU D N 1
ATOM 12558 C CA . GLU D 1 150 ? 1.744 -20.048 93.830 1.00 34.61 156 GLU D CA 1
ATOM 12559 C C . GLU D 1 150 ? 2.972 -20.315 94.691 1.00 30.67 156 GLU D C 1
ATOM 12560 O O . GLU D 1 150 ? 3.044 -19.870 95.842 1.00 32.21 156 GLU D O 1
ATOM 12566 N N . ALA D 1 151 ? 3.955 -21.031 94.144 1.00 28.15 157 ALA D N 1
ATOM 12567 C CA . ALA D 1 151 ? 5.142 -21.430 94.890 1.00 31.89 157 ALA D CA 1
ATOM 12568 C C . ALA D 1 151 ? 6.238 -20.372 94.897 1.00 33.11 157 ALA D C 1
ATOM 12569 O O . ALA D 1 151 ? 7.226 -20.542 95.618 1.00 32.47 157 ALA D O 1
ATOM 12571 N N . VAL D 1 152 ? 6.095 -19.297 94.117 1.00 29.02 158 VAL D N 1
ATOM 12572 C CA . VAL D 1 152 ? 7.101 -18.241 94.118 1.00 33.27 158 VAL D CA 1
ATOM 12573 C C . VAL D 1 152 ? 7.179 -17.622 95.505 1.00 33.50 158 VAL D C 1
ATOM 12574 O O . VAL D 1 152 ? 6.167 -17.192 96.072 1.00 31.43 158 VAL D O 1
ATOM 12578 N N . GLY D 1 153 ? 8.387 -17.580 96.062 1.00 33.33 159 GLY D N 1
ATOM 12579 C CA . GLY D 1 153 ? 8.601 -17.100 97.409 1.00 30.75 159 GLY D CA 1
ATOM 12580 C C . GLY D 1 153 ? 8.673 -18.185 98.460 1.00 31.29 159 GLY D C 1
ATOM 12581 O O . GLY D 1 153 ? 9.021 -17.888 99.610 1.00 36.29 159 GLY D O 1
ATOM 12582 N N . THR D 1 154 ? 8.346 -19.423 98.107 1.00 33.17 160 THR D N 1
ATOM 12583 C CA . THR D 1 154 ? 8.467 -20.556 99.011 1.00 30.50 160 THR D CA 1
ATOM 12584 C C . THR D 1 154 ? 9.788 -21.275 98.767 1.00 33.26 160 THR D C 1
ATOM 12585 O O . THR D 1 154 ? 10.512 -20.996 97.809 1.00 35.05 160 THR D O 1
ATOM 12589 N N . ARG D 1 155 ? 10.100 -22.217 99.660 1.00 35.24 161 ARG D N 1
ATOM 12590 C CA . ARG D 1 155 ? 11.283 -23.046 99.460 1.00 31.88 161 ARG D CA 1
ATOM 12591 C C . ARG D 1 155 ? 11.117 -23.967 98.259 1.00 33.08 161 ARG D C 1
ATOM 12592 O O . ARG D 1 155 ? 12.106 -24.320 97.607 1.00 36.83 161 ARG D O 1
ATOM 12594 N N . GLU D 1 156 ? 9.882 -24.353 97.947 1.00 33.32 162 GLU D N 1
ATOM 12595 C CA . GLU D 1 156 ? 9.590 -25.212 96.808 1.00 34.86 162 GLU D CA 1
ATOM 12596 C C . GLU D 1 156 ? 9.479 -24.444 95.498 1.00 34.44 162 GLU D C 1
ATOM 12597 O O . GLU D 1 156 ? 8.994 -25.006 94.508 1.00 36.25 162 GLU D O 1
ATOM 12599 N N . GLU D 1 157 ? 9.907 -23.184 95.465 1.00 32.70 163 GLU D N 1
ATOM 12600 C CA . GLU D 1 157 ? 9.889 -22.433 94.219 1.00 31.98 163 GLU D CA 1
ATOM 12601 C C . GLU D 1 157 ? 10.887 -23.029 93.233 1.00 35.06 163 GLU D C 1
ATOM 12602 O O . GLU D 1 157 ? 11.785 -23.794 93.597 1.00 37.17 163 GLU D O 1
ATOM 12608 N N . LYS D 1 158 ? 10.731 -22.656 91.968 1.00 34.05 164 LYS D N 1
ATOM 12609 C CA . LYS D 1 158 ? 11.423 -23.380 90.917 1.00 34.05 164 LYS D CA 1
ATOM 12610 C C . LYS D 1 158 ? 11.622 -22.503 89.695 1.00 31.89 164 LYS D C 1
ATOM 12611 O O . LYS D 1 158 ? 10.679 -21.853 89.235 1.00 34.15 164 LYS D O 1
ATOM 12617 N N . ALA D 1 159 ? 12.846 -22.505 89.171 1.00 30.25 165 ALA D N 1
ATOM 12618 C CA . ALA D 1 159 ? 13.145 -21.759 87.961 1.00 33.26 165 ALA D CA 1
ATOM 12619 C C . ALA D 1 159 ? 12.248 -22.240 86.821 1.00 32.88 165 ALA D C 1
ATOM 12620 O O . ALA D 1 159 ? 11.929 -23.430 86.732 1.00 33.85 165 ALA D O 1
ATOM 12622 N N . PRO D 1 160 ? 11.821 -21.332 85.929 1.00 32.94 166 PRO D N 1
ATOM 12623 C CA . PRO D 1 160 ? 12.176 -19.909 85.929 1.00 30.75 166 PRO D CA 1
ATOM 12624 C C . PRO D 1 160 ? 11.300 -19.049 86.839 1.00 32.00 166 PRO D C 1
ATOM 12625 O O . PRO D 1 160 ? 11.425 -17.825 86.817 1.00 30.20 166 PRO D O 1
ATOM 12629 N N . LEU D 1 161 ? 10.433 -19.677 87.627 1.00 31.40 167 LEU D N 1
ATOM 12630 C CA . LEU D 1 161 ? 9.522 -18.949 88.511 1.00 31.51 167 LEU D CA 1
ATOM 12631 C C . LEU D 1 161 ? 10.087 -18.874 89.929 1.00 28.98 167 LEU D C 1
ATOM 12632 O O . LEU D 1 161 ? 9.509 -19.376 90.893 1.00 30.32 167 LEU D O 1
ATOM 12637 N N . VAL D 1 162 ? 11.244 -18.230 90.041 1.00 29.54 168 VAL D N 1
ATOM 12638 C CA . VAL D 1 162 ? 11.888 -17.988 91.326 1.00 30.23 168 VAL D CA 1
ATOM 12639 C C . VAL D 1 162 ? 11.670 -16.532 91.706 1.00 32.50 168 VAL D C 1
ATOM 12640 O O . VAL D 1 162 ? 11.486 -15.663 90.846 1.00 32.63 168 VAL D O 1
ATOM 12644 N N . LEU D 1 163 ? 11.698 -16.260 93.015 1.00 33.73 169 LEU D N 1
ATOM 12645 C CA . LEU D 1 163 ? 11.396 -14.917 93.503 1.00 28.47 169 LEU D CA 1
ATOM 12646 C C . LEU D 1 163 ? 12.373 -13.881 92.964 1.00 27.93 169 LEU D C 1
ATOM 12647 O O . LEU D 1 163 ? 11.985 -12.733 92.715 1.00 27.60 169 LEU D O 1
ATOM 12652 N N . ALA D 1 164 ? 13.638 -14.261 92.771 1.00 33.07 170 ALA D N 1
ATOM 12653 C CA . ALA D 1 164 ? 14.636 -13.314 92.289 1.00 33.88 170 ALA D CA 1
ATOM 12654 C C . ALA D 1 164 ? 14.370 -12.857 90.861 1.00 31.14 170 ALA D C 1
ATOM 12655 O O . ALA D 1 164 ? 14.851 -11.790 90.467 1.00 31.08 170 ALA D O 1
ATOM 12657 N N . ASN D 1 165 ? 13.614 -13.632 90.080 1.00 31.72 171 ASN D N 1
ATOM 12658 C CA . ASN D 1 165 ? 13.355 -13.301 88.687 1.00 31.62 171 ASN D CA 1
ATOM 12659 C C . ASN D 1 165 ? 11.916 -12.898 88.402 1.00 27.74 171 ASN D C 1
ATOM 12660 O O . ASN D 1 165 ? 11.663 -12.285 87.361 1.00 28.99 171 ASN D O 1
ATOM 12665 N N . VAL D 1 166 ? 10.972 -13.220 89.289 1.00 27.01 172 VAL D N 1
ATOM 12666 C CA . VAL D 1 166 ? 9.559 -12.976 89.037 1.00 27.87 172 VAL D CA 1
ATOM 12667 C C . VAL D 1 166 ? 8.875 -12.593 90.344 1.00 28.00 172 VAL D C 1
ATOM 12668 O O . VAL D 1 166 ? 9.368 -12.874 91.439 1.00 27.34 172 VAL D O 1
ATOM 12672 N N . LEU D 1 167 ? 7.726 -11.934 90.214 1.00 25.84 173 LEU D N 1
ATOM 12673 C CA . LEU D 1 167 ? 6.958 -11.488 91.366 1.00 24.84 173 LEU D CA 1
ATOM 12674 C C . LEU D 1 167 ? 6.169 -12.640 91.977 1.00 27.45 173 LEU D C 1
ATOM 12675 O O . LEU D 1 167 ? 5.710 -13.550 91.280 1.00 29.25 173 LEU D O 1
ATOM 12680 N N . SER D 1 168 ? 6.015 -12.592 93.296 1.00 25.09 174 SER D N 1
ATOM 12681 C CA . SER D 1 168 ? 5.143 -13.515 94.002 1.00 25.94 174 SER D CA 1
ATOM 12682 C C . SER D 1 168 ? 3.715 -12.977 94.011 1.00 26.47 174 SER D C 1
ATOM 12683 O O . SER D 1 168 ? 3.455 -11.823 93.664 1.00 24.17 174 SER D O 1
ATOM 12686 N N . TYR D 1 169 ? 2.775 -13.835 94.414 1.00 24.64 175 TYR D N 1
ATOM 12687 C CA . TYR D 1 169 ? 1.390 -13.387 94.518 1.00 27.09 175 TYR D CA 1
ATOM 12688 C C . TYR D 1 169 ? 1.227 -12.320 95.591 1.00 23.94 175 TYR D C 1
ATOM 12689 O O . TYR D 1 169 ? 0.343 -11.464 95.482 1.00 27.59 175 TYR D O 1
ATOM 12698 N N . ASP D 1 170 ? 2.063 -12.354 96.630 1.00 25.10 176 ASP D N 1
ATOM 12699 C CA . ASP D 1 170 ? 2.093 -11.248 97.580 1.00 26.10 176 ASP D CA 1
ATOM 12700 C C . ASP D 1 170 ? 2.627 -9.982 96.919 1.00 23.41 176 ASP D C 1
ATOM 12701 O O . ASP D 1 170 ? 2.185 -8.873 97.240 1.00 26.11 176 ASP D O 1
ATOM 12706 N N . ASP D 1 171 ? 3.576 -10.131 95.991 1.00 25.96 177 ASP D N 1
ATOM 12707 C CA . ASP D 1 171 ? 4.085 -8.983 95.246 1.00 22.51 177 ASP D CA 1
ATOM 12708 C C . ASP D 1 171 ? 3.062 -8.490 94.229 1.00 21.19 177 ASP D C 1
ATOM 12709 O O . ASP D 1 171 ? 2.787 -7.287 94.144 1.00 22.48 177 ASP D O 1
ATOM 12714 N N . ILE D 1 172 ? 2.495 -9.410 93.443 1.00 22.90 178 ILE D N 1
ATOM 12715 C CA . ILE D 1 172 ? 1.512 -9.039 92.427 1.00 26.31 178 ILE D CA 1
ATOM 12716 C C . ILE D 1 172 ? 0.310 -8.353 93.062 1.00 24.06 178 ILE D C 1
ATOM 12717 O O . ILE D 1 172 ? -0.298 -7.459 92.460 1.00 22.72 178 ILE D O 1
ATOM 12722 N N . LYS D 1 173 ? -0.042 -8.747 94.288 1.00 22.40 179 LYS D N 1
ATOM 12723 C CA . LYS D 1 173 ? -1.170 -8.128 94.975 1.00 24.35 179 LYS D CA 1
ATOM 12724 C C . LYS D 1 173 ? -0.932 -6.639 95.203 1.00 26.40 179 LYS D C 1
ATOM 12725 O O . LYS D 1 173 ? -1.863 -5.831 95.106 1.00 23.90 179 LYS D O 1
ATOM 12731 N N . LEU D 1 174 ? 0.312 -6.254 95.496 1.00 25.00 180 LEU D N 1
ATOM 12732 C CA . LEU D 1 174 ? 0.630 -4.841 95.669 1.00 25.37 180 LEU D CA 1
ATOM 12733 C C . LEU D 1 174 ? 0.848 -4.137 94.338 1.00 27.27 180 LEU D C 1
ATOM 12734 O O . LEU D 1 174 ? 0.532 -2.948 94.212 1.00 29.90 180 LEU D O 1
ATOM 12739 N N . SER D 1 175 ? 1.394 -4.843 93.345 1.00 24.56 181 SER D N 1
ATOM 12740 C CA . SER D 1 175 ? 1.566 -4.255 92.023 1.00 23.22 181 SER D CA 1
ATOM 12741 C C . SER D 1 175 ? 0.233 -3.906 91.377 1.00 24.00 181 SER D C 1
ATOM 12742 O O . SER D 1 175 ? 0.192 -3.048 90.488 1.00 27.72 181 SER D O 1
ATOM 12745 N N . ALA D 1 176 ? -0.856 -4.549 91.806 1.00 24.31 182 ALA D N 1
ATOM 12746 C CA . ALA D 1 176 ? -2.181 -4.170 91.332 1.00 24.45 182 ALA D CA 1
ATOM 12747 C C . ALA D 1 176 ? -2.559 -2.758 91.760 1.00 25.92 182 ALA D C 1
ATOM 12748 O O . ALA D 1 176 ? -3.490 -2.178 91.192 1.00 26.39 182 ALA D O 1
ATOM 12750 N N . LEU D 1 177 ? -1.860 -2.194 92.744 1.00 25.99 183 LEU D N 1
ATOM 12751 C CA . LEU D 1 177 ? -2.082 -0.827 93.194 1.00 24.50 183 LEU D CA 1
ATOM 12752 C C . LEU D 1 177 ? -1.089 0.154 92.587 1.00 27.44 183 LEU D C 1
ATOM 12753 O O . LEU D 1 177 ? -1.115 1.339 92.931 1.00 26.12 183 LEU D O 1
ATOM 12758 N N . LEU D 1 178 ? -0.219 -0.312 91.699 1.00 27.66 184 LEU D N 1
ATOM 12759 C CA . LEU D 1 178 ? 0.797 0.515 91.060 1.00 25.15 184 LEU D CA 1
ATOM 12760 C C . LEU D 1 178 ? 0.410 0.713 89.603 1.00 25.99 184 LEU D C 1
ATOM 12761 O O . LEU D 1 178 ? 0.385 -0.246 88.824 1.00 34.76 184 LEU D O 1
ATOM 12766 N N . SER D 1 179 ? 0.123 1.952 89.233 1.00 23.18 185 SER D N 1
ATOM 12767 C CA . SER D 1 179 ? -0.144 2.294 87.847 1.00 27.27 185 SER D CA 1
ATOM 12768 C C . SER D 1 179 ? 1.060 2.984 87.222 1.00 23.70 185 SER D C 1
ATOM 12769 O O . SER D 1 179 ? 1.989 3.412 87.906 1.00 21.25 185 SER D O 1
ATOM 12772 N N . VAL D 1 180 ? 1.044 3.042 85.896 1.00 24.67 186 VAL D N 1
ATOM 12773 C CA . VAL D 1 180 ? 2.003 3.811 85.119 1.00 22.08 186 VAL D CA 1
ATOM 12774 C C . VAL D 1 180 ? 1.216 4.764 84.234 1.00 25.74 186 VAL D C 1
ATOM 12775 O O . VAL D 1 180 ? 0.256 4.355 83.573 1.00 24.06 186 VAL D O 1
ATOM 12779 N N . SER D 1 181 ? 1.599 6.039 84.253 1.00 22.80 187 SER D N 1
ATOM 12780 C CA . SER D 1 181 ? 0.918 7.076 83.492 1.00 22.89 187 SER D CA 1
ATOM 12781 C C . SER D 1 181 ? 1.933 7.835 82.651 1.00 26.15 187 SER D C 1
ATOM 12782 O O . SER D 1 181 ? 3.108 7.943 83.015 1.00 24.96 187 SER D O 1
ATOM 12785 N N . SER D 1 182 ? 1.468 8.361 81.521 1.00 23.77 188 SER D N 1
ATOM 12786 C CA . SER D 1 182 ? 2.341 9.083 80.606 1.00 26.96 188 SER D CA 1
ATOM 12787 C C . SER D 1 182 ? 1.498 9.824 79.582 1.00 27.95 188 SER D C 1
ATOM 12788 O O . SER D 1 182 ? 0.337 9.483 79.337 1.00 25.76 188 SER D O 1
ATOM 12791 N N . ARG D 1 183 ? 2.107 10.845 78.989 1.00 26.45 189 ARG D N 1
ATOM 12792 C CA . ARG D 1 183 ? 1.595 11.413 77.756 1.00 29.10 189 ARG D CA 1
ATOM 12793 C C . ARG D 1 183 ? 1.967 10.500 76.595 1.00 26.77 189 ARG D C 1
ATOM 12794 O O . ARG D 1 183 ? 2.997 9.820 76.621 1.00 25.84 189 ARG D O 1
ATOM 12802 N N . THR D 1 184 ? 1.118 10.479 75.573 1.00 26.59 190 THR D N 1
ATOM 12803 C CA . THR D 1 184 ? 1.333 9.545 74.478 1.00 30.40 190 THR D CA 1
ATOM 12804 C C . THR D 1 184 ? 0.671 10.066 73.214 1.00 29.37 190 THR D C 1
ATOM 12805 O O . THR D 1 184 ? -0.239 10.898 73.260 1.00 30.41 190 THR D O 1
ATOM 12809 N N . GLU D 1 185 ? 1.156 9.568 72.082 1.00 30.84 191 GLU D N 1
ATOM 12810 C CA . GLU D 1 185 ? 0.428 9.696 70.833 1.00 30.73 191 GLU D CA 1
ATOM 12811 C C . GLU D 1 185 ? -0.654 8.628 70.764 1.00 29.30 191 GLU D C 1
ATOM 12812 O O . GLU D 1 185 ? -0.533 7.551 71.354 1.00 29.52 191 GLU D O 1
ATOM 12818 N N . PHE D 1 186 ? -1.719 8.937 70.039 1.00 28.32 192 PHE D N 1
ATOM 12819 C CA . PHE D 1 186 ? -2.803 7.994 69.801 1.00 30.29 192 PHE D CA 1
ATOM 12820 C C . PHE D 1 186 ? -2.699 7.529 68.354 1.00 28.08 192 PHE D C 1
ATOM 12821 O O . PHE D 1 186 ? -3.007 8.286 67.428 1.00 28.72 192 PHE D O 1
ATOM 12829 N N . VAL D 1 187 ? -2.248 6.287 68.166 1.00 30.37 193 VAL D N 1
ATOM 12830 C CA . VAL D 1 187 ? -1.996 5.780 66.820 1.00 29.74 193 VAL D CA 1
ATOM 12831 C C . VAL D 1 187 ? -3.304 5.612 66.057 1.00 28.55 193 VAL D C 1
ATOM 12832 O O . VAL D 1 187 ? -3.378 5.896 64.855 1.00 31.55 193 VAL D O 1
ATOM 12836 N N . ASN D 1 188 ? -4.350 5.147 66.733 1.00 28.24 194 ASN D N 1
ATOM 12837 C CA . ASN D 1 188 ? -5.689 5.116 66.160 1.00 29.17 194 ASN D CA 1
ATOM 12838 C C . ASN D 1 188 ? -6.686 5.389 67.281 1.00 30.66 194 ASN D C 1
ATOM 12839 O O . ASN D 1 188 ? -6.303 5.711 68.410 1.00 29.83 194 ASN D O 1
ATOM 12844 N N . GLU D 1 189 ? -7.977 5.256 66.968 1.00 27.78 195 GLU D N 1
ATOM 12845 C CA . GLU D 1 189 ? -9.019 5.661 67.906 1.00 26.90 195 GLU D CA 1
ATOM 12846 C C . GLU D 1 189 ? -9.088 4.767 69.137 1.00 28.64 195 GLU D C 1
ATOM 12847 O O . GLU D 1 189 ? -9.682 5.169 70.143 1.00 25.65 195 GLU D O 1
ATOM 12853 N N . GLY D 1 190 ? -8.504 3.575 69.085 1.00 27.59 196 GLY D N 1
ATOM 12854 C CA . GLY D 1 190 ? -8.422 2.731 70.259 1.00 27.58 196 GLY D CA 1
ATOM 12855 C C . GLY D 1 190 ? -9.596 1.812 70.496 1.00 30.20 196 GLY D C 1
ATOM 12856 O O . GLY D 1 190 ? -9.727 1.280 71.604 1.00 29.85 196 GLY D O 1
ATOM 12857 N N . GLU D 1 191 ? -10.461 1.613 69.503 1.00 30.07 197 GLU D N 1
ATOM 12858 C CA . GLU D 1 191 ? -11.492 0.595 69.628 1.00 30.64 197 GLU D CA 1
ATOM 12859 C C . GLU D 1 191 ? -10.841 -0.770 69.837 1.00 31.26 197 GLU D C 1
ATOM 12860 O O . GLU D 1 191 ? -9.685 -0.998 69.472 1.00 32.21 197 GLU D O 1
ATOM 12866 N N . ARG D 1 192 ? -11.599 -1.684 70.449 1.00 31.83 198 ARG D N 1
ATOM 12867 C CA . ARG D 1 192 ? -11.026 -2.968 70.841 1.00 30.50 198 ARG D CA 1
ATOM 12868 C C . ARG D 1 192 ? -10.482 -3.739 69.645 1.00 30.93 198 ARG D C 1
ATOM 12869 O O . ARG D 1 192 ? -9.486 -4.460 69.775 1.00 31.26 198 ARG D O 1
ATOM 12877 N N . THR D 1 193 ? -11.101 -3.591 68.474 1.00 35.30 199 THR D N 1
ATOM 12878 C CA . THR D 1 193 ? -10.700 -4.317 67.275 1.00 35.44 199 THR D CA 1
ATOM 12879 C C . THR D 1 193 ? -9.765 -3.504 66.383 1.00 36.16 199 THR D C 1
ATOM 12880 O O . THR D 1 193 ? -9.729 -3.721 65.167 1.00 38.66 199 THR D O 1
ATOM 12884 N N . ASN D 1 194 ? -9.002 -2.573 66.961 1.00 34.42 200 ASN D N 1
ATOM 12885 C CA . ASN D 1 194 ? -8.139 -1.727 66.140 1.00 33.39 200 ASN D CA 1
ATOM 12886 C C . ASN D 1 194 ? -6.922 -2.496 65.635 1.00 36.05 200 ASN D C 1
ATOM 12887 O O . ASN D 1 194 ? -6.493 -2.303 64.491 1.00 36.70 200 ASN D O 1
ATOM 12892 N N . CYS D 1 195 ? -6.355 -3.369 66.473 1.00 30.89 201 CYS D N 1
ATOM 12893 C CA . CYS D 1 195 ? -5.281 -4.284 66.072 1.00 32.57 201 CYS D CA 1
ATOM 12894 C C . CYS D 1 195 ? -4.092 -3.550 65.453 1.00 37.61 201 CYS D C 1
ATOM 12895 O O . CYS D 1 195 ? -3.400 -4.083 64.582 1.00 32.47 201 CYS D O 1
ATOM 12898 N N . GLY D 1 196 ? -3.845 -2.320 65.899 1.00 33.80 202 GLY D N 1
ATOM 12899 C CA . GLY D 1 196 ? -2.707 -1.561 65.424 1.00 31.96 202 GLY D CA 1
ATOM 12900 C C . GLY D 1 196 ? -2.857 -0.954 64.049 1.00 34.49 202 GLY D C 1
ATOM 12901 O O . GLY D 1 196 ? -1.861 -0.480 63.490 1.00 32.12 202 GLY D O 1
ATOM 12902 N N . HIS D 1 197 ? -4.062 -0.949 63.485 1.00 34.49 203 HIS D N 1
ATOM 12903 C CA . HIS D 1 197 ? -4.273 -0.372 62.163 1.00 39.38 203 HIS D CA 1
ATOM 12904 C C . HIS D 1 197 ? -4.034 1.131 62.202 1.00 41.50 203 HIS D C 1
ATOM 12905 O O . HIS D 1 197 ? -4.688 1.853 62.963 1.00 43.79 203 HIS D O 1
ATOM 12912 N N . VAL D 1 198 ? -3.092 1.601 61.387 1.00 41.56 204 VAL D N 1
ATOM 12913 C CA . VAL D 1 198 ? -2.829 3.028 61.237 1.00 44.49 204 VAL D CA 1
ATOM 12914 C C . VAL D 1 198 ? -3.696 3.510 60.079 1.00 49.00 204 VAL D C 1
ATOM 12915 O O . VAL D 1 198 ? -3.394 3.258 58.911 1.00 46.74 204 VAL D O 1
ATOM 12919 N N . ASP D 1 199 ? -4.787 4.202 60.408 1.00 47.83 205 ASP D N 1
ATOM 12920 C CA . ASP D 1 199 ? -5.712 4.653 59.374 1.00 53.98 205 ASP D CA 1
ATOM 12921 C C . ASP D 1 199 ? -5.061 5.689 58.467 1.00 56.15 205 ASP D C 1
ATOM 12922 O O . ASP D 1 199 ? -5.130 5.579 57.237 1.00 68.28 205 ASP D O 1
ATOM 12924 N N . LEU D 1 200 ? -4.423 6.703 59.061 1.00 52.00 206 LEU D N 1
ATOM 12925 C CA . LEU D 1 200 ? -3.879 7.856 58.347 1.00 59.06 206 LEU D CA 1
ATOM 12926 C C . LEU D 1 200 ? -4.988 8.624 57.635 1.00 64.44 206 LEU D C 1
ATOM 12927 O O . LEU D 1 200 ? -6.095 8.107 57.453 1.00 67.82 206 LEU D O 1
ATOM 12932 N N . ASN D 1 201 ? -4.707 9.870 57.245 1.00 60.63 207 ASN D N 1
ATOM 12933 C CA . ASN D 1 201 ? -5.697 10.730 56.593 1.00 59.10 207 ASN D CA 1
ATOM 12934 C C . ASN D 1 201 ? -6.965 10.866 57.433 1.00 54.41 207 ASN D C 1
ATOM 12935 O O . ASN D 1 201 ? -8.058 11.083 56.903 1.00 57.10 207 ASN D O 1
ATOM 12937 N N . THR D 1 202 ? -6.827 10.743 58.750 1.00 52.23 208 THR D N 1
ATOM 12938 C CA . THR D 1 202 ? -7.960 10.710 59.663 1.00 52.69 208 THR D CA 1
ATOM 12939 C C . THR D 1 202 ? -8.186 12.090 60.266 1.00 48.05 208 THR D C 1
ATOM 12940 O O . THR D 1 202 ? -7.235 12.749 60.699 1.00 50.82 208 THR D O 1
ATOM 12944 N N . LYS D 1 203 ? -9.444 12.527 60.279 1.00 45.24 209 LYS D N 1
ATOM 12945 C CA . LYS D 1 203 ? -9.843 13.754 60.955 1.00 44.70 209 LYS D CA 1
ATOM 12946 C C . LYS D 1 203 ? -10.718 13.482 62.173 1.00 42.24 209 LYS D C 1
ATOM 12947 O O . LYS D 1 203 ? -11.324 14.414 62.713 1.00 40.73 209 LYS D O 1
ATOM 12949 N N . THR D 1 204 ? -10.798 12.226 62.616 1.00 37.75 210 THR D N 1
ATOM 12950 C CA . THR D 1 204 ? -11.608 11.837 63.765 1.00 42.36 210 THR D CA 1
ATOM 12951 C C . THR D 1 204 ? -10.756 11.306 64.913 1.00 40.77 210 THR D C 1
ATOM 12952 O O . THR D 1 204 ? -11.273 10.613 65.795 1.00 37.66 210 THR D O 1
ATOM 12956 N N . LEU D 1 205 ? -9.464 11.623 64.929 1.00 37.92 211 LEU D N 1
ATOM 12957 C CA . LEU D 1 205 ? -8.531 11.083 65.908 1.00 36.19 211 LEU D CA 1
ATOM 12958 C C . LEU D 1 205 ? -7.904 12.214 66.709 1.00 34.69 211 LEU D C 1
ATOM 12959 O O . LEU D 1 205 ? -7.381 13.174 66.133 1.00 35.55 211 LEU D O 1
ATOM 12964 N N . GLU D 1 206 ? -7.960 12.099 68.034 1.00 34.34 212 GLU D N 1
ATOM 12965 C CA . GLU D 1 206 ? -7.200 12.991 68.899 1.00 35.76 212 GLU D CA 1
ATOM 12966 C C . GLU D 1 206 ? -5.719 12.655 68.775 1.00 33.15 212 GLU D C 1
ATOM 12967 O O . GLU D 1 206 ? -5.319 11.503 68.974 1.00 31.34 212 GLU D O 1
ATOM 12973 N N . ARG D 1 207 ? -4.906 13.659 68.441 1.00 31.63 213 ARG D N 1
ATOM 12974 C CA . ARG D 1 207 ? -3.501 13.414 68.131 1.00 33.85 213 ARG D CA 1
ATOM 12975 C C . ARG D 1 207 ? -2.753 12.863 69.340 1.00 32.96 213 ARG D C 1
ATOM 12976 O O . ARG D 1 207 ? -2.206 11.754 69.298 1.00 31.70 213 ARG D O 1
ATOM 12978 N N . HIS D 1 208 ? -2.718 13.624 70.430 1.00 31.54 214 HIS D N 1
ATOM 12979 C CA . HIS D 1 208 ? -1.979 13.236 71.621 1.00 32.26 214 HIS D CA 1
ATOM 12980 C C . HIS D 1 208 ? -2.837 13.449 72.859 1.00 30.70 214 HIS D C 1
ATOM 12981 O O . HIS D 1 208 ? -3.862 14.135 72.826 1.00 28.01 214 HIS D O 1
ATOM 12988 N N . GLY D 1 209 ? -2.398 12.844 73.959 1.00 30.96 215 GLY D N 1
ATOM 12989 C CA . GLY D 1 209 ? -3.093 12.949 75.226 1.00 29.18 215 GLY D CA 1
ATOM 12990 C C . GLY D 1 209 ? -2.352 12.229 76.332 1.00 27.31 215 GLY D C 1
ATOM 12991 O O . GLY D 1 209 ? -1.132 12.062 76.258 1.00 25.18 215 GLY D O 1
ATOM 12992 N N . VAL D 1 210 ? -3.077 11.794 77.358 1.00 26.43 216 VAL D N 1
ATOM 12993 C CA . VAL D 1 210 ? -2.502 11.068 78.483 1.00 24.34 216 VAL D CA 1
ATOM 12994 C C . VAL D 1 210 ? -3.121 9.679 78.530 1.00 26.38 216 VAL D C 1
ATOM 12995 O O . VAL D 1 210 ? -4.330 9.519 78.327 1.00 24.56 216 VAL D O 1
ATOM 12999 N N . ILE D 1 211 ? -2.288 8.674 78.787 1.00 24.93 217 ILE D N 1
ATOM 13000 C CA . ILE D 1 211 ? -2.724 7.292 78.936 1.00 23.13 217 ILE D CA 1
ATOM 13001 C C . ILE D 1 211 ? -2.362 6.835 80.345 1.00 21.58 217 ILE D C 1
ATOM 13002 O O . ILE D 1 211 ? -1.245 7.079 80.818 1.00 20.97 217 ILE D O 1
ATOM 13007 N N . VAL D 1 212 ? -3.322 6.218 81.033 1.00 23.00 218 VAL D N 1
ATOM 13008 C CA . VAL D 1 212 ? -3.157 5.808 82.424 1.00 22.55 218 VAL D CA 1
ATOM 13009 C C . VAL D 1 212 ? -3.610 4.362 82.561 1.00 19.11 218 VAL D C 1
ATOM 13010 O O . VAL D 1 212 ? -4.719 4.011 82.141 1.00 23.46 218 VAL D O 1
ATOM 13014 N N . GLY D 1 213 ? -2.761 3.529 83.156 1.00 20.80 219 GLY D N 1
ATOM 13015 C CA . GLY D 1 213 ? -3.072 2.122 83.317 1.00 21.01 219 GLY D CA 1
ATOM 13016 C C . GLY D 1 213 ? -3.661 1.772 84.666 1.00 22.65 219 GLY D C 1
ATOM 13017 O O . GLY D 1 213 ? -2.928 1.609 85.644 1.00 24.51 219 GLY D O 1
ATOM 13018 N N . MET D 1 214 ? -4.982 1.643 84.730 1.00 24.50 220 MET D N 1
ATOM 13019 C CA . MET D 1 214 ? -5.662 1.285 85.966 1.00 21.47 220 MET D CA 1
ATOM 13020 C C . MET D 1 214 ? -5.829 -0.226 86.056 1.00 23.14 220 MET D C 1
ATOM 13021 O O . MET D 1 214 ? -6.143 -0.888 85.063 1.00 27.68 220 MET D O 1
ATOM 13026 N N . ILE D 1 215 ? -5.616 -0.768 87.252 1.00 23.07 221 ILE D N 1
ATOM 13027 C CA . ILE D 1 215 ? -5.706 -2.204 87.496 1.00 19.17 221 ILE D CA 1
ATOM 13028 C C . ILE D 1 215 ? -6.898 -2.459 88.406 1.00 23.64 221 ILE D C 1
ATOM 13029 O O . ILE D 1 215 ? -6.926 -1.996 89.553 1.00 25.04 221 ILE D O 1
ATOM 13034 N N . GLY D 1 216 ? -7.878 -3.199 87.898 1.00 22.85 222 GLY D N 1
ATOM 13035 C CA . GLY D 1 216 ? -9.031 -3.566 88.686 1.00 23.41 222 GLY D CA 1
ATOM 13036 C C . GLY D 1 216 ? -8.690 -4.632 89.714 1.00 27.35 222 GLY D C 1
ATOM 13037 O O . GLY D 1 216 ? -7.532 -4.953 89.984 1.00 28.91 222 GLY D O 1
ATOM 13038 N N . ALA D 1 217 ? -9.745 -5.194 90.297 1.00 26.56 223 ALA D N 1
ATOM 13039 C CA . ALA D 1 217 ? -9.619 -6.224 91.320 1.00 27.69 223 ALA D CA 1
ATOM 13040 C C . ALA D 1 217 ? -9.798 -7.595 90.679 1.00 28.61 223 ALA D C 1
ATOM 13041 O O . ALA D 1 217 ? -10.845 -7.875 90.085 1.00 27.98 223 ALA D O 1
ATOM 13043 N N . ARG D 1 218 ? -8.776 -8.441 90.795 1.00 23.87 224 ARG D N 1
ATOM 13044 C CA . ARG D 1 218 ? -8.845 -9.817 90.314 1.00 30.91 224 ARG D CA 1
ATOM 13045 C C . ARG D 1 218 ? -9.380 -10.694 91.441 1.00 28.44 224 ARG D C 1
ATOM 13046 O O . ARG D 1 218 ? -8.714 -10.878 92.465 1.00 26.38 224 ARG D O 1
ATOM 13054 N N . LEU D 1 219 ? -10.582 -11.234 91.252 1.00 32.92 225 LEU D N 1
ATOM 13055 C CA . LEU D 1 219 ? -11.241 -12.038 92.270 1.00 33.56 225 LEU D CA 1
ATOM 13056 C C . LEU D 1 219 ? -11.482 -13.479 91.839 1.00 34.87 225 LEU D C 1
ATOM 13057 O O . LEU D 1 219 ? -12.107 -14.237 92.590 1.00 29.43 225 LEU D O 1
ATOM 13062 N N . SER D 1 220 ? -11.004 -13.880 90.662 1.00 35.12 226 SER D N 1
ATOM 13063 C CA . SER D 1 220 ? -11.240 -15.219 90.139 1.00 37.29 226 SER D CA 1
ATOM 13064 C C . SER D 1 220 ? -10.180 -16.228 90.566 1.00 37.50 226 SER D C 1
ATOM 13065 O O . SER D 1 220 ? -10.404 -17.435 90.423 1.00 42.49 226 SER D O 1
ATOM 13068 N N . ARG D 1 221 ? -9.041 -15.768 91.077 1.00 39.83 227 ARG D N 1
ATOM 13069 C CA . ARG D 1 221 ? -7.995 -16.646 91.598 1.00 37.40 227 ARG D CA 1
ATOM 13070 C C . ARG D 1 221 ? -8.257 -16.829 93.088 1.00 34.84 227 ARG D C 1
ATOM 13071 O O . ARG D 1 221 ? -7.877 -15.983 93.902 1.00 31.27 227 ARG D O 1
ATOM 13079 N N . ARG D 1 222 ? -8.915 -17.933 93.450 1.00 36.81 228 ARG D N 1
ATOM 13080 C CA . ARG D 1 222 ? -9.365 -18.110 94.828 1.00 35.63 228 ARG D CA 1
ATOM 13081 C C . ARG D 1 222 ? -8.191 -18.102 95.802 1.00 35.05 228 ARG D C 1
ATOM 13082 O O . ARG D 1 222 ? -7.101 -18.603 95.508 1.00 37.87 228 ARG D O 1
ATOM 13090 N N . ASN D 1 223 ? -8.435 -17.507 96.970 1.00 34.77 229 ASN D N 1
ATOM 13091 C CA . ASN D 1 223 ? -7.493 -17.353 98.076 1.00 35.82 229 ASN D CA 1
ATOM 13092 C C . ASN D 1 223 ? -6.304 -16.470 97.728 1.00 33.52 229 ASN D C 1
ATOM 13093 O O . ASN D 1 223 ? -5.364 -16.367 98.524 1.00 33.37 229 ASN D O 1
ATOM 13098 N N . LEU D 1 224 ? -6.305 -15.841 96.557 1.00 31.29 230 LEU D N 1
ATOM 13099 C CA . LEU D 1 224 ? -5.199 -14.997 96.139 1.00 30.20 230 LEU D CA 1
ATOM 13100 C C . LEU D 1 224 ? -5.752 -13.678 95.618 1.00 28.73 230 LEU D C 1
ATOM 13101 O O . LEU D 1 224 ? -6.937 -13.564 95.299 1.00 27.08 230 LEU D O 1
ATOM 13106 N N . MET D 1 225 ? -4.877 -12.680 95.543 1.00 27.56 231 MET D N 1
ATOM 13107 C CA . MET D 1 225 ? -5.207 -11.360 94.988 1.00 30.76 231 MET D CA 1
ATOM 13108 C C . MET D 1 225 ? -6.275 -10.705 95.870 1.00 27.43 231 MET D C 1
ATOM 13109 O O . MET D 1 225 ? -6.338 -10.958 97.081 1.00 23.21 231 MET D O 1
ATOM 13114 N N . GLU D 1 226 ? -7.118 -9.855 95.274 1.00 26.17 232 GLU D N 1
ATOM 13115 C CA . GLU D 1 226 ? -8.146 -9.138 96.020 1.00 23.63 232 GLU D CA 1
ATOM 13116 C C . GLU D 1 226 ? -9.233 -10.055 96.565 1.00 27.58 232 GLU D C 1
ATOM 13117 O O . GLU D 1 226 ? -10.069 -9.595 97.350 1.00 29.04 232 GLU D O 1
ATOM 13123 N N . PHE D 1 227 ? -9.249 -11.327 96.157 1.00 26.49 233 PHE D N 1
ATOM 13124 C CA . PHE D 1 227 ? -10.115 -12.312 96.796 1.00 26.53 233 PHE D CA 1
ATOM 13125 C C . PHE D 1 227 ? -9.857 -12.386 98.296 1.00 28.19 233 PHE D C 1
ATOM 13126 O O . PHE D 1 227 ? -10.777 -12.667 99.072 1.00 29.28 233 PHE D O 1
ATOM 13134 N N . GLN D 1 228 ? -8.616 -12.123 98.719 1.00 25.43 234 GLN D N 1
ATOM 13135 C CA . GLN D 1 228 ? -8.257 -12.243 100.128 1.00 27.08 234 GLN D CA 1
ATOM 13136 C C . GLN D 1 228 ? -9.003 -11.240 101.000 1.00 28.05 234 GLN D C 1
ATOM 13137 O O . GLN D 1 228 ? -9.214 -11.494 102.191 1.00 28.46 234 GLN D O 1
ATOM 13143 N N . ASP D 1 229 ? -9.406 -10.100 100.436 1.00 27.59 235 ASP D N 1
ATOM 13144 C CA . ASP D 1 229 ? -9.989 -9.024 101.222 1.00 25.81 235 ASP D CA 1
ATOM 13145 C C . ASP D 1 229 ? -11.421 -8.671 100.847 1.00 29.42 235 ASP D C 1
ATOM 13146 O O . ASP D 1 229 ? -12.032 -7.850 101.541 1.00 29.25 235 ASP D O 1
ATOM 13151 N N . ILE D 1 230 ? -11.978 -9.258 99.791 1.00 26.64 236 ILE D N 1
ATOM 13152 C CA . ILE D 1 230 ? -13.287 -8.838 99.304 1.00 28.83 236 ILE D CA 1
ATOM 13153 C C . ILE D 1 230 ? -14.278 -9.992 99.386 1.00 28.44 236 ILE D C 1
ATOM 13154 O O . ILE D 1 230 ? -15.472 -9.783 99.630 1.00 30.97 236 ILE D O 1
ATOM 13159 N N . VAL D 1 231 ? -13.796 -11.217 99.200 1.00 29.31 237 VAL D N 1
ATOM 13160 C CA . VAL D 1 231 ? -14.643 -12.405 99.199 1.00 30.08 237 VAL D CA 1
ATOM 13161 C C . VAL D 1 231 ? -14.415 -13.175 100.492 1.00 28.78 237 VAL D C 1
ATOM 13162 O O . VAL D 1 231 ? -13.271 -13.487 100.845 1.00 27.22 237 VAL D O 1
ATOM 13166 N N . ILE D 1 232 ? -15.503 -13.482 101.193 1.00 29.47 238 ILE D N 1
ATOM 13167 C CA . ILE D 1 232 ? -15.462 -14.281 102.413 1.00 33.59 238 ILE D CA 1
ATOM 13168 C C . ILE D 1 232 ? -15.836 -15.709 102.033 1.00 32.38 238 ILE D C 1
ATOM 13169 O O . ILE D 1 232 ? -16.987 -15.987 101.681 1.00 34.21 238 ILE D O 1
ATOM 13174 N N . ALA D 1 233 ? -14.865 -16.614 102.096 1.00 33.04 239 ALA D N 1
ATOM 13175 C CA . ALA D 1 233 ? -15.050 -18.002 101.700 1.00 35.31 239 ALA D CA 1
ATOM 13176 C C . ALA D 1 233 ? -14.718 -18.924 102.866 1.00 33.87 239 ALA D C 1
ATOM 13177 O O . ALA D 1 233 ? -14.192 -18.499 103.898 1.00 36.74 239 ALA D O 1
ATOM 13179 N N . ARG D 1 234 ? -15.024 -20.211 102.685 1.00 36.43 240 ARG D N 1
ATOM 13180 C CA . ARG D 1 234 ? -14.893 -21.162 103.785 1.00 33.21 240 ARG D CA 1
ATOM 13181 C C . ARG D 1 234 ? -13.433 -21.494 104.069 1.00 36.02 240 ARG D C 1
ATOM 13182 O O . ARG D 1 234 ? -12.971 -21.363 105.209 1.00 41.36 240 ARG D O 1
ATOM 13190 N N . GLN D 1 235 ? -12.685 -21.934 103.053 1.00 32.68 241 GLN D N 1
ATOM 13191 C CA . GLN D 1 235 ? -11.300 -22.319 103.325 1.00 39.86 241 GLN D CA 1
ATOM 13192 C C . GLN D 1 235 ? -10.372 -21.128 103.498 1.00 37.93 241 GLN D C 1
ATOM 13193 O O . GLN D 1 235 ? -9.260 -21.307 104.005 1.00 40.44 241 GLN D O 1
ATOM 13199 N N . GLN D 1 236 ? -10.787 -19.930 103.087 1.00 36.76 242 GLN D N 1
ATOM 13200 C CA . GLN D 1 236 ? -9.915 -18.768 103.204 1.00 35.38 242 GLN D CA 1
ATOM 13201 C C . GLN D 1 236 ? -10.063 -18.071 104.553 1.00 31.10 242 GLN D C 1
ATOM 13202 O O . GLN D 1 236 ? -9.064 -17.790 105.220 1.00 29.27 242 GLN D O 1
ATOM 13208 N N . ASN D 1 237 ? -11.299 -17.798 104.971 1.00 30.18 243 ASN D N 1
ATOM 13209 C CA . ASN D 1 237 ? -11.550 -16.919 106.113 1.00 31.37 243 ASN D CA 1
ATOM 13210 C C . ASN D 1 237 ? -11.638 -17.740 107.398 1.00 30.89 243 ASN D C 1
ATOM 13211 O O . ASN D 1 237 ? -12.705 -17.976 107.969 1.00 32.66 243 ASN D O 1
ATOM 13216 N N . THR D 1 238 ? -10.472 -18.176 107.853 1.00 31.50 244 THR D N 1
ATOM 13217 C CA . THR D 1 238 ? -10.352 -18.899 109.105 1.00 31.86 244 THR D CA 1
ATOM 13218 C C . THR D 1 238 ? -9.408 -18.159 110.041 1.00 34.94 244 THR D C 1
ATOM 13219 O O . THR D 1 238 ? -8.659 -17.270 109.637 1.00 29.35 244 THR D O 1
ATOM 13223 N N . ARG D 1 239 ? -9.453 -18.541 111.312 1.00 37.46 245 ARG D N 1
ATOM 13224 C CA . ARG D 1 239 ? -8.513 -18.018 112.291 1.00 32.29 245 ARG D CA 1
ATOM 13225 C C . ARG D 1 239 ? -7.121 -18.617 112.174 1.00 33.77 245 ARG D C 1
ATOM 13226 O O . ARG D 1 239 ? -6.168 -17.990 112.641 1.00 33.70 245 ARG D O 1
ATOM 13234 N N . GLU D 1 240 ? -6.948 -19.788 111.559 1.00 35.47 246 GLU D N 1
ATOM 13235 C CA . GLU D 1 240 ? -5.551 -20.198 111.425 1.00 39.94 246 GLU D CA 1
ATOM 13236 C C . GLU D 1 240 ? -4.802 -19.355 110.395 1.00 37.64 246 GLU D C 1
ATOM 13237 O O . GLU D 1 240 ? -3.593 -19.541 110.208 1.00 38.97 246 GLU D O 1
ATOM 13243 N N . ARG D 1 241 ? -5.504 -18.501 109.667 1.00 33.64 247 ARG D N 1
ATOM 13244 C CA . ARG D 1 241 ? -4.902 -17.708 108.611 1.00 36.02 247 ARG D CA 1
ATOM 13245 C C . ARG D 1 241 ? -5.028 -16.217 108.899 1.00 32.16 247 ARG D C 1
ATOM 13246 O O . ARG D 1 241 ? -4.894 -15.403 107.985 1.00 34.14 247 ARG D O 1
ATOM 13254 N N . GLY D 1 242 ? -5.289 -15.845 110.159 1.00 30.21 248 GLY D N 1
ATOM 13255 C CA . GLY D 1 242 ? -5.223 -14.465 110.599 1.00 31.47 248 GLY D CA 1
ATOM 13256 C C . GLY D 1 242 ? -6.514 -13.677 110.527 1.00 30.93 248 GLY D C 1
ATOM 13257 O O . GLY D 1 242 ? -6.517 -12.493 110.889 1.00 32.31 248 GLY D O 1
ATOM 13258 N N . TYR D 1 243 ? -7.608 -14.284 110.079 1.00 30.79 249 TYR D N 1
ATOM 13259 C CA . TYR D 1 243 ? -8.854 -13.549 109.919 1.00 31.59 249 TYR D CA 1
ATOM 13260 C C . TYR D 1 243 ? -9.584 -13.406 111.249 1.00 32.37 249 TYR D C 1
ATOM 13261 O O . TYR D 1 243 ? -9.506 -14.272 112.126 1.00 28.27 249 TYR D O 1
ATOM 13270 N N . GLY D 1 244 ? -10.300 -12.294 111.391 1.00 31.53 250 GLY D N 1
ATOM 13271 C CA . GLY D 1 244 ? -11.142 -12.074 112.550 1.00 31.33 250 GLY D CA 1
ATOM 13272 C C . GLY D 1 244 ? -10.461 -11.476 113.758 1.00 25.33 250 GLY D C 1
ATOM 13273 O O . GLY D 1 244 ? -11.028 -11.528 114.855 1.00 28.70 250 GLY D O 1
ATOM 13274 N N . MET D 1 245 ? -9.271 -10.905 113.600 1.00 29.99 251 MET D N 1
ATOM 13275 C CA . MET D 1 245 ? -8.548 -10.322 114.721 1.00 31.45 251 MET D CA 1
ATOM 13276 C C . MET D 1 245 ? -8.984 -8.879 114.943 1.00 33.19 251 MET D C 1
ATOM 13277 O O . MET D 1 245 ? -9.250 -8.142 113.989 1.00 33.40 251 MET D O 1
ATOM 13282 N N . ALA D 1 246 ? -9.056 -8.484 116.211 1.00 29.71 252 ALA D N 1
ATOM 13283 C CA . ALA D 1 246 ? -9.507 -7.146 116.557 1.00 33.22 252 ALA D CA 1
ATOM 13284 C C . ALA D 1 246 ? -8.431 -6.112 116.238 1.00 34.28 252 ALA D C 1
ATOM 13285 O O . ALA D 1 246 ? -7.266 -6.437 115.992 1.00 36.15 252 ALA D O 1
ATOM 13287 N N . LEU D 1 247 ? -8.844 -4.846 116.236 1.00 34.43 253 LEU D N 1
ATOM 13288 C CA . LEU D 1 247 ? -7.898 -3.756 116.047 1.00 34.66 253 LEU D CA 1
ATOM 13289 C C . LEU D 1 247 ? -6.912 -3.712 117.207 1.00 33.65 253 LEU D C 1
ATOM 13290 O O . LEU D 1 247 ? -7.284 -3.911 118.367 1.00 36.14 253 LEU D O 1
ATOM 13295 N N . ASP D 1 248 ? -5.643 -3.465 116.880 1.00 32.25 254 ASP D N 1
ATOM 13296 C CA . ASP D 1 248 ? -4.513 -3.406 117.803 1.00 35.72 254 ASP D CA 1
ATOM 13297 C C . ASP D 1 248 ? -4.193 -4.754 118.440 1.00 31.26 254 ASP D C 1
ATOM 13298 O O . ASP D 1 248 ? -3.230 -4.840 119.212 1.00 32.83 254 ASP D O 1
ATOM 13300 N N . GLU D 1 249 ? -4.963 -5.806 118.153 1.00 32.18 255 GLU D N 1
ATOM 13301 C CA . GLU D 1 249 ? -4.625 -7.146 118.613 1.00 33.92 255 GLU D CA 1
ATOM 13302 C C . GLU D 1 249 ? -3.322 -7.571 117.949 1.00 31.91 255 GLU D C 1
ATOM 13303 O O . GLU D 1 249 ? -3.271 -7.716 116.720 1.00 36.07 255 GLU D O 1
ATOM 13309 N N . PRO D 1 250 ? -2.252 -7.773 118.718 1.00 32.22 256 PRO D N 1
ATOM 13310 C CA . PRO D 1 250 ? -0.941 -8.014 118.104 1.00 33.94 256 PRO D CA 1
ATOM 13311 C C . PRO D 1 250 ? -0.896 -9.335 117.351 1.00 34.88 256 PRO D C 1
ATOM 13312 O O . PRO D 1 250 ? -1.515 -10.325 117.749 1.00 34.29 256 PRO D O 1
ATOM 13316 N N . ALA D 1 251 ? -0.151 -9.336 116.250 1.00 35.50 257 ALA D N 1
ATOM 13317 C CA . ALA D 1 251 ? 0.022 -10.515 115.412 1.00 31.67 257 ALA D CA 1
ATOM 13318 C C . ALA D 1 251 ? 1.312 -11.226 115.798 1.00 31.29 257 ALA D C 1
ATOM 13319 O O . ALA D 1 251 ? 2.366 -10.592 115.909 1.00 32.19 257 ALA D O 1
ATOM 13321 N N . THR D 1 252 ? 1.225 -12.541 115.998 1.00 32.32 258 THR D N 1
ATOM 13322 C CA . THR D 1 252 ? 2.365 -13.334 116.434 1.00 32.52 258 THR D CA 1
ATOM 13323 C C . THR D 1 252 ? 2.781 -14.406 115.436 1.00 31.22 258 THR D C 1
ATOM 13324 O O . THR D 1 252 ? 3.714 -15.165 115.724 1.00 34.77 258 THR D O 1
ATOM 13328 N N . THR D 1 253 ? 2.118 -14.505 114.287 1.00 28.08 259 THR D N 1
ATOM 13329 C CA . THR D 1 253 ? 2.500 -15.433 113.233 1.00 29.67 259 THR D CA 1
ATOM 13330 C C . THR D 1 253 ? 2.609 -14.673 111.917 1.00 29.14 259 THR D C 1
ATOM 13331 O O . THR D 1 253 ? 2.184 -13.521 111.803 1.00 29.13 259 THR D O 1
ATOM 13335 N N . ARG D 1 254 ? 3.200 -15.334 110.918 1.00 33.63 260 ARG D N 1
ATOM 13336 C CA . ARG D 1 254 ? 3.265 -14.754 109.579 1.00 29.06 260 ARG D CA 1
ATOM 13337 C C . ARG D 1 254 ? 1.870 -14.453 109.044 1.00 30.47 260 ARG D C 1
ATOM 13338 O O . ARG D 1 254 ? 1.613 -13.362 108.521 1.00 27.48 260 ARG D O 1
ATOM 13346 N N . ASP D 1 255 ? 0.958 -15.421 109.153 1.00 32.38 261 ASP D N 1
ATOM 13347 C CA . ASP D 1 255 ? -0.369 -15.263 108.567 1.00 28.72 261 ASP D CA 1
ATOM 13348 C C . ASP D 1 255 ? -1.149 -14.142 109.243 1.00 28.73 261 ASP D C 1
ATOM 13349 O O . ASP D 1 255 ? -1.842 -13.370 108.571 1.00 28.30 261 ASP D O 1
ATOM 13354 N N . GLU D 1 256 ? -1.050 -14.038 110.571 1.00 28.94 262 GLU D N 1
ATOM 13355 C CA . GLU D 1 256 ? -1.741 -12.965 111.280 1.00 28.08 262 GLU D CA 1
ATOM 13356 C C . GLU D 1 256 ? -1.203 -11.600 110.872 1.00 26.51 262 GLU D C 1
ATOM 13357 O O . GLU D 1 256 ? -1.974 -10.654 110.673 1.00 23.24 262 GLU D O 1
ATOM 13363 N N . ASP D 1 257 ? 0.121 -11.480 110.742 1.00 25.08 263 ASP D N 1
ATOM 13364 C CA . ASP D 1 257 ? 0.718 -10.196 110.386 1.00 24.75 263 ASP D CA 1
ATOM 13365 C C . ASP D 1 257 ? 0.388 -9.809 108.950 1.00 25.14 263 ASP D C 1
ATOM 13366 O O . ASP D 1 257 ? 0.185 -8.626 108.653 1.00 24.80 263 ASP D O 1
ATOM 13371 N N . TYR D 1 258 ? 0.338 -10.790 108.045 1.00 26.02 264 TYR D N 1
ATOM 13372 C CA . TYR D 1 258 ? -0.038 -10.500 106.665 1.00 24.22 264 TYR D CA 1
ATOM 13373 C C . TYR D 1 258 ? -1.463 -9.968 106.587 1.00 26.28 264 TYR D C 1
ATOM 13374 O O . TYR D 1 258 ? -1.740 -9.017 105.847 1.00 24.76 264 TYR D O 1
ATOM 13383 N N . ARG D 1 259 ? -2.380 -10.569 107.348 1.00 24.85 265 ARG D N 1
ATOM 13384 C CA . ARG D 1 259 ? -3.751 -10.073 107.381 1.00 26.44 265 ARG D CA 1
ATOM 13385 C C . ARG D 1 259 ? -3.832 -8.689 108.008 1.00 26.46 265 ARG D C 1
ATOM 13386 O O . ARG D 1 259 ? -4.734 -7.912 107.676 1.00 28.58 265 ARG D O 1
ATOM 13394 N N . ARG D 1 260 ? -2.904 -8.362 108.911 1.00 22.15 266 ARG D N 1
ATOM 13395 C CA . ARG D 1 260 ? -2.930 -7.051 109.551 1.00 26.06 266 ARG D CA 1
ATOM 13396 C C . ARG D 1 260 ? -2.563 -5.948 108.566 1.00 26.69 266 ARG D C 1
ATOM 13397 O O . ARG D 1 260 ? -3.100 -4.837 108.646 1.00 29.43 266 ARG D O 1
ATOM 13405 N N . LEU D 1 261 ? -1.649 -6.235 107.633 1.00 26.75 267 LEU D N 1
ATOM 13406 C CA . LEU D 1 261 ? -1.289 -5.252 106.615 1.00 26.47 267 LEU D CA 1
ATOM 13407 C C . LEU D 1 261 ? -2.516 -4.783 105.847 1.00 25.07 267 LEU D C 1
ATOM 13408 O O . LEU D 1 261 ? -2.658 -3.591 105.550 1.00 27.64 267 LEU D O 1
ATOM 13413 N N . TRP D 1 262 ? -3.419 -5.706 105.526 1.00 23.86 268 TRP D N 1
ATOM 13414 C CA . TRP D 1 262 ? -4.576 -5.396 104.699 1.00 27.55 268 TRP D CA 1
ATOM 13415 C C . TRP D 1 262 ? -5.775 -4.936 105.510 1.00 28.31 268 TRP D C 1
ATOM 13416 O O . TRP D 1 262 ? -6.548 -4.096 105.032 1.00 27.57 268 TRP D O 1
ATOM 13427 N N . ARG D 1 263 ? -5.948 -5.465 106.723 1.00 25.72 269 ARG D N 1
ATOM 13428 C CA . ARG D 1 263 ? -6.944 -4.911 107.633 1.00 25.99 269 ARG D CA 1
ATOM 13429 C C . ARG D 1 263 ? -6.687 -3.432 107.885 1.00 27.83 269 ARG D C 1
ATOM 13430 O O . ARG D 1 263 ? -7.615 -2.616 107.858 1.00 28.86 269 ARG D O 1
ATOM 13438 N N . GLU D 1 264 ? -5.425 -3.069 108.126 1.00 28.19 270 GLU D N 1
ATOM 13439 C CA . GLU D 1 264 ? -5.080 -1.681 108.404 1.00 25.17 270 GLU D CA 1
ATOM 13440 C C . GLU D 1 264 ? -5.053 -0.834 107.139 1.00 27.35 270 GLU D C 1
ATOM 13441 O O . GLU D 1 264 ? -5.276 0.380 107.208 1.00 27.47 270 GLU D O 1
ATOM 13447 N N . PHE D 1 265 ? -4.786 -1.448 105.983 1.00 29.11 271 PHE D N 1
ATOM 13448 C CA . PHE D 1 265 ? -4.827 -0.704 104.728 1.00 28.37 271 PHE D CA 1
ATOM 13449 C C . PHE D 1 265 ? -6.245 -0.251 104.406 1.00 28.45 271 PHE D C 1
ATOM 13450 O O . PHE D 1 265 ? -6.461 0.901 104.012 1.00 25.82 271 PHE D O 1
ATOM 13458 N N . TYR D 1 266 ? -7.222 -1.138 104.574 1.00 28.00 272 TYR D N 1
ATOM 13459 C CA . TYR D 1 266 ? -8.617 -0.819 104.305 1.00 30.63 272 TYR D CA 1
ATOM 13460 C C . TYR D 1 266 ? -9.331 -0.218 105.509 1.00 30.52 272 TYR D C 1
ATOM 13461 O O . TYR D 1 266 ? -10.527 0.080 105.412 1.00 29.76 272 TYR D O 1
ATOM 13470 N N . ALA D 1 267 ? -8.630 -0.037 106.632 1.00 30.82 273 ALA D N 1
ATOM 13471 C CA . ALA D 1 267 ? -9.183 0.605 107.827 1.00 31.41 273 ALA D CA 1
ATOM 13472 C C . ALA D 1 267 ? -10.478 -0.067 108.274 1.00 34.05 273 ALA D C 1
ATOM 13473 O O . ALA D 1 267 ? -11.424 0.585 108.724 1.00 32.43 273 ALA D O 1
ATOM 13475 N N . THR D 1 268 ? -10.522 -1.389 108.145 1.00 30.24 274 THR D N 1
ATOM 13476 C CA . THR D 1 268 ? -11.694 -2.156 108.534 1.00 33.85 274 THR D CA 1
ATOM 13477 C C . THR D 1 268 ? -11.249 -3.551 108.948 1.00 33.90 274 THR D C 1
ATOM 13478 O O . THR D 1 268 ? -10.080 -3.920 108.821 1.00 35.32 274 THR D O 1
ATOM 13482 N N . ARG D 1 269 ? -12.205 -4.322 109.448 1.00 30.60 275 ARG D N 1
ATOM 13483 C CA . ARG D 1 269 ? -11.960 -5.685 109.885 1.00 40.10 275 ARG D CA 1
ATOM 13484 C C . ARG D 1 269 ? -12.161 -6.661 108.733 1.00 36.22 275 ARG D C 1
ATOM 13485 O O . ARG D 1 269 ? -13.026 -6.468 107.874 1.00 35.02 275 ARG D O 1
ATOM 13493 N N . ASP D 1 270 ? -11.346 -7.710 108.715 1.00 41.39 276 ASP D N 1
ATOM 13494 C CA . ASP D 1 270 ? -11.655 -8.867 107.892 1.00 38.88 276 ASP D CA 1
ATOM 13495 C C . ASP D 1 270 ? -12.477 -9.854 108.712 1.00 39.95 276 ASP D C 1
ATOM 13496 O O . ASP D 1 270 ? -12.480 -9.822 109.945 1.00 40.10 276 ASP D O 1
ATOM 13501 N N . LEU D 1 271 ? -13.190 -10.730 108.017 1.00 36.45 277 LEU D N 1
ATOM 13502 C CA . LEU D 1 271 ? -14.169 -11.580 108.672 1.00 35.69 277 LEU D CA 1
ATOM 13503 C C . LEU D 1 271 ? -13.822 -13.053 108.522 1.00 34.99 277 LEU D C 1
ATOM 13504 O O . LEU D 1 271 ? -13.202 -13.472 107.540 1.00 30.69 277 LEU D O 1
ATOM 13509 N N . ILE D 1 272 ? -14.228 -13.823 109.521 1.00 28.62 278 ILE D N 1
ATOM 13510 C CA . ILE D 1 272 ? -14.172 -15.278 109.491 1.00 32.77 278 ILE D CA 1
ATOM 13511 C C . ILE D 1 272 ? -15.460 -15.781 108.856 1.00 34.84 278 ILE D C 1
ATOM 13512 O O . ILE D 1 272 ? -16.527 -15.181 109.034 1.00 29.53 278 ILE D O 1
ATOM 13517 N N . HIS D 1 273 ? -15.361 -16.868 108.092 1.00 31.80 279 HIS D N 1
ATOM 13518 C CA . HIS D 1 273 ? -16.532 -17.432 107.433 1.00 32.58 279 HIS D CA 1
ATOM 13519 C C . HIS D 1 273 ? -17.587 -17.813 108.464 1.00 34.92 279 HIS D C 1
ATOM 13520 O O . HIS D 1 273 ? -17.354 -18.676 109.317 1.00 33.79 279 HIS D O 1
ATOM 13527 N N . GLY D 1 274 ? -18.746 -17.165 108.384 1.00 33.67 280 GLY D N 1
ATOM 13528 C CA . GLY D 1 274 ? -19.802 -17.370 109.355 1.00 37.46 280 GLY D CA 1
ATOM 13529 C C . GLY D 1 274 ? -20.214 -16.078 110.028 1.00 39.43 280 GLY D C 1
ATOM 13530 O O . GLY D 1 274 ? -21.393 -15.871 110.332 1.00 41.88 280 GLY D O 1
ATOM 13531 N N . GLN D 1 275 ? -19.241 -15.196 110.267 1.00 36.57 281 GLN D N 1
ATOM 13532 C CA . GLN D 1 275 ? -19.550 -13.891 110.839 1.00 34.37 281 GLN D CA 1
ATOM 13533 C C . GLN D 1 275 ? -20.247 -12.989 109.829 1.00 40.19 281 GLN D C 1
ATOM 13534 O O . GLN D 1 275 ? -21.001 -12.090 110.219 1.00 39.27 281 GLN D O 1
ATOM 13540 N N . ALA D 1 276 ? -20.011 -13.212 108.538 1.00 41.76 282 ALA D N 1
ATOM 13541 C CA . ALA D 1 276 ? -20.550 -12.370 107.476 1.00 38.48 282 ALA D CA 1
ATOM 13542 C C . ALA D 1 276 ? -21.814 -13.013 106.921 1.00 40.93 282 ALA D C 1
ATOM 13543 O O . ALA D 1 276 ? -21.746 -14.024 106.213 1.00 39.76 282 ALA D O 1
ATOM 13545 N N . VAL D 1 277 ? -22.963 -12.428 107.242 1.00 44.44 283 VAL D N 1
ATOM 13546 C CA . VAL D 1 277 ? -24.242 -12.813 106.662 1.00 50.03 283 VAL D CA 1
ATOM 13547 C C . VAL D 1 277 ? -24.643 -11.739 105.663 1.00 47.32 283 VAL D C 1
ATOM 13548 O O . VAL D 1 277 ? -24.522 -10.541 105.946 1.00 46.37 283 VAL D O 1
ATOM 13552 N N . ILE D 1 278 ? -25.104 -12.168 104.488 1.00 42.11 284 ILE D N 1
ATOM 13553 C CA . ILE D 1 278 ? -25.467 -11.249 103.415 1.00 41.70 284 ILE D CA 1
ATOM 13554 C C . ILE D 1 278 ? -26.574 -10.319 103.891 1.00 45.39 284 ILE D C 1
ATOM 13555 O O . ILE D 1 278 ? -27.707 -10.751 104.132 1.00 43.47 284 ILE D O 1
ATOM 13560 N N . ASP D 1 279 ? -26.246 -9.036 104.039 1.00 46.32 285 ASP D N 1
ATOM 13561 C CA . ASP D 1 279 ? -27.204 -8.032 104.476 1.00 43.21 285 ASP D CA 1
ATOM 13562 C C . ASP D 1 279 ? -27.548 -7.018 103.395 1.00 38.42 285 ASP D C 1
ATOM 13563 O O . ASP D 1 279 ? -28.465 -6.215 103.598 1.00 37.11 285 ASP D O 1
ATOM 13568 N N . ASN D 1 280 ? -26.843 -7.035 102.263 1.00 38.88 286 ASN D N 1
ATOM 13569 C CA . ASN D 1 280 ? -26.979 -6.086 101.161 1.00 41.84 286 ASN D CA 1
ATOM 13570 C C . ASN D 1 280 ? -26.581 -4.668 101.552 1.00 43.41 286 ASN D C 1
ATOM 13571 O O . ASN D 1 280 ? -26.824 -3.728 100.782 1.00 40.00 286 ASN D O 1
ATOM 13576 N N . GLN D 1 281 ? -25.981 -4.483 102.727 1.00 41.04 287 GLN D N 1
ATOM 13577 C CA . GLN D 1 281 ? -25.343 -3.219 103.070 1.00 39.96 287 GLN D CA 1
ATOM 13578 C C . GLN D 1 281 ? -23.842 -3.358 102.860 1.00 42.86 287 GLN D C 1
ATOM 13579 O O . GLN D 1 281 ? -23.314 -2.944 101.823 1.00 41.32 287 GLN D O 1
ATOM 13581 N N . ARG D 1 282 ? -23.147 -3.958 103.829 1.00 40.42 288 ARG D N 1
ATOM 13582 C CA . ARG D 1 282 ? -21.730 -4.243 103.641 1.00 37.04 288 ARG D CA 1
ATOM 13583 C C . ARG D 1 282 ? -21.503 -5.525 102.849 1.00 38.19 288 ARG D C 1
ATOM 13584 O O . ARG D 1 282 ? -20.550 -5.603 102.065 1.00 37.80 288 ARG D O 1
ATOM 13592 N N . PHE D 1 283 ? -22.360 -6.527 103.021 1.00 37.26 289 PHE D N 1
ATOM 13593 C CA . PHE D 1 283 ? -22.138 -7.851 102.457 1.00 38.94 289 PHE D CA 1
ATOM 13594 C C . PHE D 1 283 ? -23.192 -8.165 101.404 1.00 39.45 289 PHE D C 1
ATOM 13595 O O . PHE D 1 283 ? -24.390 -7.981 101.641 1.00 41.54 289 PHE D O 1
ATOM 13603 N N . GLY D 1 284 ? -22.737 -8.643 100.247 1.00 35.99 290 GLY D N 1
ATOM 13604 C CA . GLY D 1 284 ? -23.618 -9.020 99.169 1.00 33.23 290 GLY D CA 1
ATOM 13605 C C . GLY D 1 284 ? -23.222 -10.346 98.552 1.00 33.79 290 GLY D C 1
ATOM 13606 O O . GLY D 1 284 ? -22.287 -11.014 99.005 1.00 38.01 290 GLY D O 1
ATOM 13607 N N . PRO D 1 285 ? -23.929 -10.754 97.503 1.00 37.17 291 PRO D N 1
ATOM 13608 C CA . PRO D 1 285 ? -23.641 -12.045 96.874 1.00 32.75 291 PRO D CA 1
ATOM 13609 C C . PRO D 1 285 ? -22.440 -11.980 95.944 1.00 35.78 291 PRO D C 1
ATOM 13610 O O . PRO D 1 285 ? -22.096 -10.931 95.395 1.00 40.20 291 PRO D O 1
ATOM 13614 N N . SER D 1 286 ? -21.805 -13.135 95.773 1.00 35.40 292 SER D N 1
ATOM 13615 C CA . SER D 1 286 ? -20.658 -13.307 94.897 1.00 41.81 292 SER D CA 1
ATOM 13616 C C . SER D 1 286 ? -21.064 -14.141 93.683 1.00 46.61 292 SER D C 1
ATOM 13617 O O . SER D 1 286 ? -22.240 -14.473 93.496 1.00 47.75 292 SER D O 1
ATOM 13620 N N . LYS D 1 287 ? -20.080 -14.475 92.845 1.00 48.89 293 LYS D N 1
ATOM 13621 C CA . LYS D 1 287 ? -20.339 -15.383 91.732 1.00 50.04 293 LYS D CA 1
ATOM 13622 C C . LYS D 1 287 ? -20.723 -16.763 92.247 1.00 49.78 293 LYS D C 1
ATOM 13623 O O . LYS D 1 287 ? -21.753 -17.325 91.857 1.00 47.60 293 LYS D O 1
ATOM 13625 N N . ASN D 1 288 ? -19.900 -17.323 93.126 1.00 53.24 294 ASN D N 1
ATOM 13626 C CA . ASN D 1 288 ? -20.271 -18.536 93.837 1.00 54.00 294 ASN D CA 1
ATOM 13627 C C . ASN D 1 288 ? -21.325 -18.204 94.883 1.00 54.32 294 ASN D C 1
ATOM 13628 O O . ASN D 1 288 ? -21.146 -17.289 95.692 1.00 55.31 294 ASN D O 1
ATOM 13633 N N . LYS D 1 289 ? -22.427 -18.946 94.868 1.00 58.82 295 LYS D N 1
ATOM 13634 C CA . LYS D 1 289 ? -23.443 -18.776 95.899 1.00 65.95 295 LYS D CA 1
ATOM 13635 C C . LYS D 1 289 ? -23.080 -19.434 97.238 1.00 58.60 295 LYS D C 1
ATOM 13636 O O . LYS D 1 289 ? -23.951 -19.526 98.105 1.00 69.90 295 LYS D O 1
ATOM 13642 N N . MET D 1 290 ? -21.839 -19.899 97.423 1.00 55.77 296 MET D N 1
ATOM 13643 C CA . MET D 1 290 ? -21.273 -20.140 98.753 1.00 56.95 296 MET D CA 1
ATOM 13644 C C . MET D 1 290 ? -20.618 -18.909 99.359 1.00 52.86 296 MET D C 1
ATOM 13645 O O . MET D 1 290 ? -20.619 -18.749 100.587 1.00 50.99 296 MET D O 1
ATOM 13650 N N . ASP D 1 291 ? -20.041 -18.054 98.534 1.00 55.23 297 ASP D N 1
ATOM 13651 C CA . ASP D 1 291 ? -19.198 -16.981 99.024 1.00 49.62 297 ASP D CA 1
ATOM 13652 C C . ASP D 1 291 ? -20.029 -15.751 99.369 1.00 50.64 297 ASP D C 1
ATOM 13653 O O . ASP D 1 291 ? -21.200 -15.630 99.004 1.00 49.66 297 ASP D O 1
ATOM 13658 N N . VAL D 1 292 ? -19.397 -14.827 100.088 1.00 39.08 298 VAL D N 1
ATOM 13659 C CA . VAL D 1 292 ? -19.999 -13.554 100.457 1.00 34.77 298 VAL D CA 1
ATOM 13660 C C . VAL D 1 292 ? -19.094 -12.435 99.961 1.00 37.50 298 VAL D C 1
ATOM 13661 O O . VAL D 1 292 ? -17.871 -12.490 100.129 1.00 33.64 298 VAL D O 1
ATOM 13665 N N . PHE D 1 293 ? -19.699 -11.424 99.345 1.00 36.90 299 PHE D N 1
ATOM 13666 C CA . PHE D 1 293 ? -18.975 -10.302 98.763 1.00 34.25 299 PHE D CA 1
ATOM 13667 C C . PHE D 1 293 ? -18.963 -9.135 99.743 1.00 28.94 299 PHE D C 1
ATOM 13668 O O . PHE D 1 293 ? -20.019 -8.719 100.230 1.00 31.14 299 PHE D O 1
ATOM 13676 N N . ASP D 1 294 ? -17.772 -8.612 100.027 1.00 29.52 300 ASP D N 1
ATOM 13677 C CA . ASP D 1 294 ? -17.613 -7.480 100.941 1.00 30.79 300 ASP D CA 1
ATOM 13678 C C . ASP D 1 294 ? -17.717 -6.193 100.130 1.00 30.75 300 ASP D C 1
ATOM 13679 O O . ASP D 1 294 ? -16.737 -5.739 99.534 1.00 28.10 300 ASP D O 1
ATOM 13684 N N . ASN D 1 295 ? -18.914 -5.600 100.110 1.00 29.74 301 ASN D N 1
ATOM 13685 C CA . ASN D 1 295 ? -19.124 -4.375 99.344 1.00 32.52 301 ASN D CA 1
ATOM 13686 C C . ASN D 1 295 ? -18.302 -3.218 99.892 1.00 31.44 301 ASN D C 1
ATOM 13687 O O . ASN D 1 295 ? -17.956 -2.295 99.146 1.00 29.75 301 ASN D O 1
ATOM 13692 N N . LEU D 1 296 ? -17.983 -3.244 101.188 1.00 32.25 302 LEU D N 1
ATOM 13693 C CA . LEU D 1 296 ? -17.225 -2.150 101.787 1.00 33.86 302 LEU D CA 1
ATOM 13694 C C . LEU D 1 296 ? -15.799 -2.112 101.253 1.00 30.20 302 LEU D C 1
ATOM 13695 O O . LEU D 1 296 ? -15.302 -1.050 100.860 1.00 26.65 302 LEU D O 1
ATOM 13700 N N . VAL D 1 297 ? -15.126 -3.264 101.222 1.00 30.69 303 VAL D N 1
ATOM 13701 C CA . VAL D 1 297 ? -13.741 -3.298 100.760 1.00 32.27 303 VAL D CA 1
ATOM 13702 C C . VAL D 1 297 ? -13.661 -3.021 99.264 1.00 28.90 303 VAL D C 1
ATOM 13703 O O . VAL D 1 297 ? -12.703 -2.394 98.794 1.00 28.58 303 VAL D O 1
ATOM 13707 N N . MET D 1 298 ? -14.657 -3.467 98.493 1.00 28.18 304 MET D N 1
ATOM 13708 C CA . MET D 1 298 ? -14.674 -3.163 97.065 1.00 28.15 304 MET D CA 1
ATOM 13709 C C . MET D 1 298 ? -14.791 -1.663 96.824 1.00 28.85 304 MET D C 1
ATOM 13710 O O . MET D 1 298 ? -14.142 -1.119 95.923 1.00 27.74 304 MET D O 1
ATOM 13715 N N . LYS D 1 299 ? -15.615 -0.979 97.621 1.00 27.77 305 LYS D N 1
ATOM 13716 C CA . LYS D 1 299 ? -15.717 0.473 97.509 1.00 27.63 305 LYS D CA 1
ATOM 13717 C C . LYS D 1 299 ? -14.402 1.146 97.876 1.00 25.51 305 LYS D C 1
ATOM 13718 O O . LYS D 1 299 ? -13.964 2.083 97.199 1.00 22.67 305 LYS D O 1
ATOM 13724 N N . ARG D 1 300 ? -13.753 0.677 98.943 1.00 27.72 306 ARG D N 1
ATOM 13725 C CA . ARG D 1 300 ? -12.491 1.275 99.360 1.00 25.63 306 ARG D CA 1
ATOM 13726 C C . ARG D 1 300 ? -11.369 0.958 98.379 1.00 24.20 306 ARG D C 1
ATOM 13727 O O . ARG D 1 300 ? -10.459 1.775 98.195 1.00 25.17 306 ARG D O 1
ATOM 13735 N N . ARG D 1 301 ? -11.421 -0.210 97.735 1.00 26.47 307 ARG D N 1
ATOM 13736 C CA . ARG D 1 301 ? -10.412 -0.556 96.738 1.00 24.83 307 ARG D CA 1
ATOM 13737 C C . ARG D 1 301 ? -10.522 0.349 95.516 1.00 23.34 307 ARG D C 1
ATOM 13738 O O . ARG D 1 301 ? -9.522 0.907 95.049 1.00 25.82 307 ARG D O 1
ATOM 13746 N N . TYR D 1 302 ? -11.739 0.500 94.981 1.00 25.57 308 TYR D N 1
ATOM 13747 C CA . TYR D 1 302 ? -11.980 1.494 93.938 1.00 25.15 308 TYR D CA 1
ATOM 13748 C C . TYR D 1 302 ? -11.634 2.905 94.398 1.00 26.93 308 TYR D C 1
ATOM 13749 O O . TYR D 1 302 ? -11.145 3.716 93.602 1.00 26.76 308 TYR D O 1
ATOM 13758 N N . ALA D 1 303 ? -11.887 3.227 95.670 1.00 25.40 309 ALA D N 1
ATOM 13759 C CA . ALA D 1 303 ? -11.602 4.577 96.148 1.00 24.42 309 ALA D CA 1
ATOM 13760 C C . ALA D 1 303 ? -10.134 4.929 95.956 1.00 27.83 309 ALA D C 1
ATOM 13761 O O . ALA D 1 303 ? -9.804 6.041 95.524 1.00 31.54 309 ALA D O 1
ATOM 13763 N N . ILE D 1 304 ? -9.238 3.989 96.260 1.00 24.78 310 ILE D N 1
ATOM 13764 C CA . ILE D 1 304 ? -7.811 4.215 96.048 1.00 25.83 310 ILE D CA 1
ATOM 13765 C C . ILE D 1 304 ? -7.525 4.439 94.569 1.00 26.49 310 ILE D C 1
ATOM 13766 O O . ILE D 1 304 ? -6.772 5.344 94.191 1.00 30.33 310 ILE D O 1
ATOM 13771 N N . SER D 1 305 ? -8.132 3.618 93.709 1.00 25.63 311 SER D N 1
ATOM 13772 C CA . SER D 1 305 ? -7.901 3.738 92.273 1.00 28.15 311 SER D CA 1
ATOM 13773 C C . SER D 1 305 ? -8.396 5.079 91.744 1.00 27.65 311 SER D C 1
ATOM 13774 O O . SER D 1 305 ? -7.679 5.775 91.015 1.00 28.20 311 SER D O 1
ATOM 13777 N N . PHE D 1 306 ? -9.620 5.466 92.113 1.00 26.63 312 PHE D N 1
ATOM 13778 C CA . PHE D 1 306 ? -10.208 6.682 91.557 1.00 28.28 312 PHE D CA 1
ATOM 13779 C C . PHE D 1 306 ? -9.426 7.922 91.970 1.00 25.88 312 PHE D C 1
ATOM 13780 O O . PHE D 1 306 ? -9.263 8.850 91.170 1.00 24.36 312 PHE D O 1
ATOM 13788 N N . ASP D 1 307 ? -8.938 7.958 93.213 1.00 27.15 313 ASP D N 1
ATOM 13789 C CA . ASP D 1 307 ? -8.101 9.076 93.638 1.00 29.75 313 ASP D CA 1
ATOM 13790 C C . ASP D 1 307 ? -6.853 9.184 92.772 1.00 29.04 313 ASP D C 1
ATOM 13791 O O . ASP D 1 307 ? -6.443 10.289 92.398 1.00 27.03 313 ASP D O 1
ATOM 13796 N N . MET D 1 308 ? -6.237 8.045 92.444 1.00 25.99 314 MET D N 1
ATOM 13797 C CA . MET D 1 308 ? -5.105 8.052 91.522 1.00 26.50 314 MET D CA 1
ATOM 13798 C C . MET D 1 308 ? -5.492 8.689 90.195 1.00 27.10 314 MET D C 1
ATOM 13799 O O . MET D 1 308 ? -4.850 9.641 89.737 1.00 26.57 314 MET D O 1
ATOM 13804 N N . LEU D 1 309 ? -6.556 8.179 89.570 1.00 25.55 315 LEU D N 1
ATOM 13805 C CA . LEU D 1 309 ? -6.928 8.620 88.229 1.00 25.04 315 LEU D CA 1
ATOM 13806 C C . LEU D 1 309 ? -7.372 10.078 88.219 1.00 25.24 315 LEU D C 1
ATOM 13807 O O . LEU D 1 309 ? -7.036 10.827 87.295 1.00 25.36 315 LEU D O 1
ATOM 13812 N N . LEU D 1 310 ? -8.129 10.499 89.234 1.00 25.19 316 LEU D N 1
ATOM 13813 C CA . LEU D 1 310 ? -8.629 11.870 89.259 1.00 23.60 316 LEU D CA 1
ATOM 13814 C C . LEU D 1 310 ? -7.502 12.865 89.515 1.00 25.39 316 LEU D C 1
ATOM 13815 O O . LEU D 1 310 ? -7.380 13.874 88.810 1.00 24.81 316 LEU D O 1
ATOM 13820 N N . LEU D 1 311 ? -6.666 12.598 90.522 1.00 22.70 317 LEU D N 1
ATOM 13821 C CA . LEU D 1 311 ? -5.557 13.502 90.811 1.00 26.38 317 LEU D CA 1
ATOM 13822 C C . LEU D 1 311 ? -4.518 13.499 89.696 1.00 25.72 317 LEU D C 1
ATOM 13823 O O . LEU D 1 311 ? -3.817 14.498 89.504 1.00 26.27 317 LEU D O 1
ATOM 13828 N N . GLU D 1 312 ? -4.404 12.396 88.952 1.00 28.43 318 GLU D N 1
ATOM 13829 C CA . GLU D 1 312 ? -3.425 12.336 87.871 1.00 26.35 318 GLU D CA 1
ATOM 13830 C C . GLU D 1 312 ? -3.882 13.152 86.668 1.00 27.04 318 GLU D C 1
ATOM 13831 O O . GLU D 1 312 ? -3.102 13.926 86.100 1.00 28.25 318 GLU D O 1
ATOM 13837 N N . ALA D 1 313 ? -5.140 12.983 86.255 1.00 24.49 319 ALA D N 1
ATOM 13838 C CA . ALA D 1 313 ? -5.676 13.814 85.183 1.00 24.93 319 ALA D CA 1
ATOM 13839 C C . ALA D 1 313 ? -5.672 15.284 85.582 1.00 26.52 319 ALA D C 1
ATOM 13840 O O . ALA D 1 313 ? -5.420 16.163 84.749 1.00 29.65 319 ALA D O 1
ATOM 13842 N N . GLU D 1 314 ? -5.947 15.566 86.859 1.00 28.38 320 GLU D N 1
ATOM 13843 C CA . GLU D 1 314 ? -5.859 16.931 87.364 1.00 25.82 320 GLU D CA 1
ATOM 13844 C C . GLU D 1 314 ? -4.457 17.499 87.180 1.00 28.26 320 GLU D C 1
ATOM 13845 O O . GLU D 1 314 ? -4.295 18.644 86.744 1.00 31.26 320 GLU D O 1
ATOM 13851 N N . ALA D 1 315 ? -3.430 16.706 87.496 1.00 26.12 321 ALA D N 1
ATOM 13852 C CA . ALA D 1 315 ? -2.059 17.197 87.399 1.00 24.31 321 ALA D CA 1
ATOM 13853 C C . ALA D 1 315 ? -1.622 17.348 85.948 1.00 28.23 321 ALA D C 1
ATOM 13854 O O . ALA D 1 315 ? -0.930 18.312 85.601 1.00 32.04 321 ALA D O 1
ATOM 13856 N N . ARG D 1 316 ? -2.009 16.403 85.087 1.00 29.14 322 ARG D N 1
ATOM 13857 C CA . ARG D 1 316 ? -1.641 16.490 83.677 1.00 29.64 322 ARG D CA 1
ATOM 13858 C C . ARG D 1 316 ? -2.280 17.707 83.020 1.00 30.84 322 ARG D C 1
ATOM 13859 O O . ARG D 1 316 ? -1.619 18.452 82.287 1.00 31.41 322 ARG D O 1
ATOM 13867 N N . ALA D 1 317 ? -3.572 17.924 83.275 1.00 28.53 323 ALA D N 1
ATOM 13868 C CA . ALA D 1 317 ? -4.256 19.078 82.701 1.00 33.15 323 ALA D CA 1
ATOM 13869 C C . ALA D 1 317 ? -3.708 20.382 83.264 1.00 34.35 323 ALA D C 1
ATOM 13870 O O . ALA D 1 317 ? -3.549 21.364 82.529 1.00 30.05 323 ALA D O 1
ATOM 13872 N N . LYS D 1 318 ? -3.412 20.409 84.567 1.00 37.71 324 LYS D N 1
ATOM 13873 C CA . LYS D 1 318 ? -2.877 21.617 85.187 1.00 37.60 324 LYS D CA 1
ATOM 13874 C C . LYS D 1 318 ? -1.529 22.006 84.594 1.00 39.36 324 LYS D C 1
ATOM 13875 O O . LYS D 1 318 ? -1.218 23.199 84.490 1.00 38.38 324 LYS D O 1
ATOM 13881 N N . ARG D 1 319 ? -0.721 21.022 84.194 1.00 34.69 325 ARG D N 1
ATOM 13882 C CA . ARG D 1 319 ? 0.597 21.321 83.647 1.00 36.89 325 ARG D CA 1
ATOM 13883 C C . ARG D 1 319 ? 0.496 22.095 82.339 1.00 37.82 325 ARG D C 1
ATOM 13884 O O . ARG D 1 319 ? 1.303 23.000 82.080 1.00 44.45 325 ARG D O 1
ATOM 13892 N N . VAL D 1 320 ? -0.486 21.760 81.500 1.00 36.43 326 VAL D N 1
ATOM 13893 C CA . VAL D 1 320 ? -0.579 22.331 80.161 1.00 40.95 326 VAL D CA 1
ATOM 13894 C C . VAL D 1 320 ? -1.632 23.435 80.081 1.00 34.04 326 VAL D C 1
ATOM 13895 O O . VAL D 1 320 ? -1.953 23.900 78.982 1.00 37.17 326 VAL D O 1
ATOM 13899 N N . LYS D 1 321 ? -2.171 23.873 81.224 1.00 34.61 327 LYS D N 1
ATOM 13900 C CA . LYS D 1 321 ? -3.176 24.936 81.277 1.00 38.23 327 LYS D CA 1
ATOM 13901 C C . LYS D 1 321 ? -4.434 24.545 80.499 1.00 32.41 327 LYS D C 1
ATOM 13902 O O . LYS D 1 321 ? -4.985 25.326 79.720 1.00 29.80 327 LYS D O 1
ATOM 13908 N N . LYS D 1 322 ? -4.891 23.314 80.723 1.00 31.15 328 LYS D N 1
ATOM 13909 C CA . LYS D 1 322 ? -6.096 22.789 80.097 1.00 30.44 328 LYS D CA 1
ATOM 13910 C C . LYS D 1 322 ? -6.992 22.166 81.161 1.00 29.65 328 LYS D C 1
ATOM 13911 O O . LYS D 1 322 ? -6.610 22.020 82.326 1.00 27.75 328 LYS D O 1
ATOM 13917 N N . LEU D 1 323 ? -8.198 21.797 80.742 1.00 29.56 329 LEU D N 1
ATOM 13918 C CA . LEU D 1 323 ? -9.120 21.027 81.564 1.00 29.43 329 LEU D CA 1
ATOM 13919 C C . LEU D 1 323 ? -9.116 19.578 81.096 1.00 27.14 329 LEU D C 1
ATOM 13920 O O . LEU D 1 323 ? -9.077 19.305 79.893 1.00 29.18 329 LEU D O 1
ATOM 13925 N N . ALA D 1 324 ? -9.158 18.652 82.050 1.00 24.65 330 ALA D N 1
ATOM 13926 C CA . ALA D 1 324 ? -9.007 17.238 81.737 1.00 25.71 330 ALA D CA 1
ATOM 13927 C C . ALA D 1 324 ? -10.321 16.640 81.246 1.00 29.34 330 ALA D C 1
ATOM 13928 O O . ALA D 1 324 ? -11.381 16.865 81.841 1.00 26.29 330 ALA D O 1
ATOM 13930 N N . TYR D 1 325 ? -10.244 15.880 80.157 1.00 29.77 331 TYR D N 1
ATOM 13931 C CA . TYR D 1 325 ? -11.358 15.096 79.627 1.00 26.31 331 TYR D CA 1
ATOM 13932 C C . TYR D 1 325 ? -10.998 13.632 79.859 1.00 24.75 331 TYR D C 1
ATOM 13933 O O . TYR D 1 325 ? -10.250 13.037 79.079 1.00 24.54 331 TYR D O 1
ATOM 13942 N N . ILE D 1 326 ? -11.529 13.055 80.932 1.00 24.89 332 ILE D N 1
ATOM 13943 C CA . ILE D 1 326 ? -11.141 11.718 81.366 1.00 23.13 332 ILE D CA 1
ATOM 13944 C C . ILE D 1 326 ? -12.031 10.686 80.686 1.00 24.36 332 ILE D C 1
ATOM 13945 O O . ILE D 1 326 ? -13.255 10.697 80.859 1.00 24.05 332 ILE D O 1
ATOM 13950 N N . HIS D 1 327 ? -11.414 9.791 79.918 1.00 21.78 333 HIS D N 1
ATOM 13951 C CA . HIS D 1 327 ? -12.096 8.628 79.361 1.00 23.48 333 HIS D CA 1
ATOM 13952 C C . HIS D 1 327 ? -11.990 7.494 80.375 1.00 22.20 333 HIS D C 1
ATOM 13953 O O . HIS D 1 327 ? -10.920 6.899 80.543 1.00 23.23 333 HIS D O 1
ATOM 13960 N N . VAL D 1 328 ? -13.094 7.200 81.055 1.00 24.66 334 VAL D N 1
ATOM 13961 C CA . VAL D 1 328 ? -13.104 6.273 82.182 1.00 23.79 334 VAL D CA 1
ATOM 13962 C C . VAL D 1 328 ? -13.645 4.930 81.712 1.00 26.71 334 VAL D C 1
ATOM 13963 O O . VAL D 1 328 ? -14.781 4.841 81.230 1.00 27.06 334 VAL D O 1
ATOM 13967 N N . VAL D 1 329 ? -12.836 3.886 81.859 1.00 25.63 335 VAL D N 1
ATOM 13968 C CA . VAL D 1 329 ? -13.264 2.528 81.579 1.00 26.81 335 VAL D CA 1
ATOM 13969 C C . VAL D 1 329 ? -13.496 1.813 82.902 1.00 29.88 335 VAL D C 1
ATOM 13970 O O . VAL D 1 329 ? -13.009 2.223 83.960 1.00 25.41 335 VAL D O 1
ATOM 13974 N N . GLY D 1 330 ? -14.257 0.725 82.845 1.00 30.81 336 GLY D N 1
ATOM 13975 C CA . GLY D 1 330 ? -14.540 -0.052 84.034 1.00 27.51 336 GLY D CA 1
ATOM 13976 C C . GLY D 1 330 ? -13.541 -1.163 84.266 1.00 28.06 336 GLY D C 1
ATOM 13977 O O . GLY D 1 330 ? -13.827 -2.328 83.975 1.00 27.89 336 GLY D O 1
ATOM 13978 N N . PHE D 1 331 ? -12.361 -0.821 84.777 1.00 25.68 337 PHE D N 1
ATOM 13979 C CA . PHE D 1 331 ? -11.378 -1.844 85.104 1.00 26.35 337 PHE D CA 1
ATOM 13980 C C . PHE D 1 331 ? -11.899 -2.717 86.238 1.00 28.55 337 PHE D C 1
ATOM 13981 O O . PHE D 1 331 ? -12.495 -2.226 87.202 1.00 25.36 337 PHE D O 1
ATOM 13989 N N . GLY D 1 332 ? -11.686 -4.025 86.109 1.00 26.89 338 GLY D N 1
ATOM 13990 C CA . GLY D 1 332 ? -12.286 -4.988 87.004 1.00 25.80 338 GLY D CA 1
ATOM 13991 C C . GLY D 1 332 ? -13.715 -5.355 86.674 1.00 32.04 338 GLY D C 1
ATOM 13992 O O . GLY D 1 332 ? -14.233 -6.326 87.240 1.00 36.67 338 GLY D O 1
ATOM 13993 N N . LEU D 1 333 ? -14.371 -4.618 85.779 1.00 26.65 339 LEU D N 1
ATOM 13994 C CA . LEU D 1 333 ? -15.745 -4.894 85.383 1.00 27.24 339 LEU D CA 1
ATOM 13995 C C . LEU D 1 333 ? -15.840 -5.692 84.089 1.00 31.67 339 LEU D C 1
ATOM 13996 O O . LEU D 1 333 ? -16.951 -5.925 83.603 1.00 28.27 339 LEU D O 1
ATOM 14001 N N . GLY D 1 334 ? -14.712 -6.109 83.521 1.00 31.80 340 GLY D N 1
ATOM 14002 C CA . GLY D 1 334 ? -14.727 -6.914 82.316 1.00 32.66 340 GLY D CA 1
ATOM 14003 C C . GLY D 1 334 ? -14.509 -8.385 82.601 1.00 31.77 340 GLY D C 1
ATOM 14004 O O . GLY D 1 334 ? -15.364 -9.039 83.206 1.00 30.70 340 GLY D O 1
ATOM 14005 N N . VAL D 1 335 ? -13.360 -8.919 82.176 1.00 32.24 341 VAL D N 1
ATOM 14006 C CA . VAL D 1 335 ? -13.049 -10.324 82.411 1.00 35.46 341 VAL D CA 1
ATOM 14007 C C . VAL D 1 335 ? -12.772 -10.632 83.873 1.00 36.89 341 VAL D C 1
ATOM 14008 O O . VAL D 1 335 ? -12.731 -11.809 84.251 1.00 38.43 341 VAL D O 1
ATOM 14012 N N . TRP D 1 336 ? -12.586 -9.610 84.706 1.00 34.90 342 TRP D N 1
ATOM 14013 C CA . TRP D 1 336 ? -12.247 -9.792 86.110 1.00 34.69 342 TRP D CA 1
ATOM 14014 C C . TRP D 1 336 ? -13.442 -9.648 87.041 1.00 37.81 342 TRP D C 1
ATOM 14015 O O . TRP D 1 336 ? -13.278 -9.783 88.258 1.00 36.73 342 TRP D O 1
ATOM 14026 N N . LYS D 1 337 ? -14.633 -9.381 86.511 1.00 36.28 343 LYS D N 1
ATOM 14027 C CA . LYS D 1 337 ? -15.792 -9.166 87.366 1.00 42.39 343 LYS D CA 1
ATOM 14028 C C . LYS D 1 337 ? -16.190 -10.457 88.072 1.00 44.40 343 LYS D C 1
ATOM 14029 O O . LYS D 1 337 ? -16.121 -11.549 87.501 1.00 46.97 343 LYS D O 1
ATOM 14035 N N . ALA D 1 338 ? -16.588 -10.325 89.339 1.00 37.94 344 ALA D N 1
ATOM 14036 C CA . ALA D 1 338 ? -17.003 -11.466 90.142 1.00 41.79 344 ALA D CA 1
ATOM 14037 C C . ALA D 1 338 ? -18.353 -11.279 90.818 1.00 44.12 344 ALA D C 1
ATOM 14038 O O . ALA D 1 338 ? -18.883 -12.252 91.366 1.00 44.06 344 ALA D O 1
ATOM 14040 N N . ALA D 1 339 ? -18.920 -10.076 90.803 1.00 36.41 345 ALA D N 1
ATOM 14041 C CA . ALA D 1 339 ? -20.228 -9.818 91.383 1.00 38.01 345 ALA D CA 1
ATOM 14042 C C . ALA D 1 339 ? -20.953 -8.789 90.529 1.00 36.83 345 ALA D C 1
ATOM 14043 O O . ALA D 1 339 ? -20.331 -7.910 89.927 1.00 35.57 345 ALA D O 1
ATOM 14045 N N . GLU D 1 340 ? -22.283 -8.907 90.484 1.00 34.45 346 GLU D N 1
ATOM 14046 C CA . GLU D 1 340 ? -23.071 -8.034 89.621 1.00 31.45 346 GLU D CA 1
ATOM 14047 C C . GLU D 1 340 ? -23.163 -6.617 90.172 1.00 33.67 346 GLU D C 1
ATOM 14048 O O . GLU D 1 340 ? -23.334 -5.665 89.402 1.00 39.83 346 GLU D O 1
ATOM 14050 N N . GLN D 1 341 ? -23.054 -6.452 91.489 1.00 30.93 347 GLN D N 1
ATOM 14051 C CA . GLN D 1 341 ? -23.150 -5.135 92.105 1.00 32.71 347 GLN D CA 1
ATOM 14052 C C . GLN D 1 341 ? -21.861 -4.331 91.999 1.00 33.18 347 GLN D C 1
ATOM 14053 O O . GLN D 1 341 ? -21.821 -3.197 92.489 1.00 33.63 347 GLN D O 1
ATOM 14059 N N . GLN D 1 342 ? -20.817 -4.882 91.373 1.00 31.88 348 GLN D N 1
ATOM 14060 C CA . GLN D 1 342 ? -19.538 -4.180 91.297 1.00 33.27 348 GLN D CA 1
ATOM 14061 C C . GLN D 1 342 ? -19.662 -2.876 90.519 1.00 32.82 348 GLN D C 1
ATOM 14062 O O . GLN D 1 342 ? -19.016 -1.878 90.861 1.00 32.99 348 GLN D O 1
ATOM 14068 N N . GLU D 1 343 ? -20.485 -2.863 89.469 1.00 30.29 349 GLU D N 1
ATOM 14069 C CA . GLU D 1 343 ? -20.581 -1.675 88.627 1.00 33.23 349 GLU D CA 1
ATOM 14070 C C . GLU D 1 343 ? -21.260 -0.525 89.362 1.00 30.98 349 GLU D C 1
ATOM 14071 O O . GLU D 1 343 ? -20.870 0.637 89.199 1.00 32.63 349 GLU D O 1
ATOM 14077 N N . ARG D 1 344 ? -22.278 -0.826 90.171 1.00 32.11 350 ARG D N 1
ATOM 14078 C CA . ARG D 1 344 ? -22.888 0.211 90.996 1.00 34.80 350 ARG D CA 1
ATOM 14079 C C . ARG D 1 344 ? -21.894 0.747 92.018 1.00 32.80 350 ARG D C 1
ATOM 14080 O O . ARG D 1 344 ? -21.822 1.959 92.252 1.00 31.38 350 ARG D O 1
ATOM 14082 N N . ILE D 1 345 ? -21.113 -0.146 92.631 1.00 31.74 351 ILE D N 1
ATOM 14083 C CA . ILE D 1 345 ? -20.079 0.279 93.570 1.00 32.59 351 ILE D CA 1
ATOM 14084 C C . ILE D 1 345 ? -19.037 1.135 92.862 1.00 29.34 351 ILE D C 1
ATOM 14085 O O . ILE D 1 345 ? -18.530 2.113 93.424 1.00 30.33 351 ILE D O 1
ATOM 14090 N N . PHE D 1 346 ? -18.708 0.783 91.616 1.00 29.07 352 PHE D N 1
ATOM 14091 C CA . PHE D 1 346 ? -17.751 1.567 90.838 1.00 29.84 352 PHE D CA 1
ATOM 14092 C C . PHE D 1 346 ? -18.213 3.012 90.695 1.00 30.15 352 PHE D C 1
ATOM 14093 O O . PHE D 1 346 ? -17.454 3.950 90.966 1.00 28.67 352 PHE D O 1
ATOM 14101 N N . MET D 1 347 ? -19.461 3.212 90.270 1.00 32.51 353 MET D N 1
ATOM 14102 C CA . MET D 1 347 ? -19.942 4.558 89.985 1.00 31.29 353 MET D CA 1
ATOM 14103 C C . MET D 1 347 ? -20.338 5.310 91.250 1.00 31.63 353 MET D C 1
ATOM 14104 O O . MET D 1 347 ? -20.159 6.531 91.317 1.00 31.53 353 MET D O 1
ATOM 14109 N N . GLU D 1 348 ? -20.877 4.611 92.252 1.00 31.19 354 GLU D N 1
ATOM 14110 C CA . GLU D 1 348 ? -21.126 5.251 93.540 1.00 34.22 354 GLU D CA 1
ATOM 14111 C C . GLU D 1 348 ? -19.831 5.775 94.146 1.00 33.15 354 GLU D C 1
ATOM 14112 O O . GLU D 1 348 ? -19.784 6.898 94.661 1.00 32.94 354 GLU D O 1
ATOM 14118 N N . THR D 1 349 ? -18.765 4.972 94.086 1.00 31.99 355 THR D N 1
ATOM 14119 C CA . THR D 1 349 ? -17.486 5.391 94.649 1.00 31.86 355 THR D CA 1
ATOM 14120 C C . THR D 1 349 ? -16.858 6.511 93.831 1.00 28.35 355 THR D C 1
ATOM 14121 O O . THR D 1 349 ? -16.234 7.419 94.392 1.00 29.59 355 THR D O 1
ATOM 14125 N N . PHE D 1 350 ? -17.001 6.460 92.504 1.00 26.41 356 PHE D N 1
ATOM 14126 C CA . PHE D 1 350 ? -16.406 7.494 91.665 1.00 28.99 356 PHE D CA 1
ATOM 14127 C C . PHE D 1 350 ? -16.987 8.862 91.997 1.00 29.35 356 PHE D C 1
ATOM 14128 O O . PHE D 1 350 ? -16.244 9.825 92.213 1.00 27.43 356 PHE D O 1
ATOM 14136 N N . GLU D 1 351 ? -18.317 8.959 92.068 1.00 27.77 357 GLU D N 1
ATOM 14137 C CA . GLU D 1 351 ? -18.944 10.225 92.437 1.00 28.28 357 GLU D CA 1
ATOM 14138 C C . GLU D 1 351 ? -18.551 10.645 93.848 1.00 30.60 357 GLU D C 1
ATOM 14139 O O . GLU D 1 351 ? -18.352 11.836 94.117 1.00 32.52 357 GLU D O 1
ATOM 14145 N N . GLN D 1 352 ? -18.427 9.679 94.762 1.00 28.15 358 GLN D N 1
ATOM 14146 C CA . GLN D 1 352 ? -18.018 9.991 96.128 1.00 29.69 358 GLN D CA 1
ATOM 14147 C C . GLN D 1 352 ? -16.656 10.674 96.151 1.00 27.93 358 GLN D C 1
ATOM 14148 O O . GLN D 1 352 ? -16.480 11.716 96.794 1.00 28.78 358 GLN D O 1
ATOM 14154 N N . ARG D 1 353 ? -15.678 10.102 95.445 1.00 27.03 359 ARG D N 1
ATOM 14155 C CA . ARG D 1 353 ? -14.331 10.660 95.467 1.00 28.24 359 ARG D CA 1
ATOM 14156 C C . ARG D 1 353 ? -14.252 11.987 94.721 1.00 32.09 359 ARG D C 1
ATOM 14157 O O . ARG D 1 353 ? -13.437 12.845 95.079 1.00 34.41 359 ARG D O 1
ATOM 14165 N N . MET D 1 354 ? -15.078 12.180 93.688 1.00 29.25 360 MET D N 1
ATOM 14166 C CA . MET D 1 354 ? -15.116 13.476 93.014 1.00 29.10 360 MET D CA 1
ATOM 14167 C C . MET D 1 354 ? -15.558 14.579 93.966 1.00 29.77 360 MET D C 1
ATOM 14168 O O . MET D 1 354 ? -14.962 15.662 93.995 1.00 27.80 360 MET D O 1
ATOM 14173 N N . ARG D 1 355 ? -16.604 14.322 94.753 1.00 27.86 361 ARG D N 1
ATOM 14174 C CA . ARG D 1 355 ? -17.101 15.338 95.675 1.00 29.51 361 ARG D CA 1
ATOM 14175 C C . ARG D 1 355 ? -16.142 15.541 96.841 1.00 28.80 361 ARG D C 1
ATOM 14176 O O . ARG D 1 355 ? -15.966 16.669 97.316 1.00 34.34 361 ARG D O 1
ATOM 14184 N N . THR D 1 356 ? -15.511 14.464 97.312 1.00 29.62 362 THR D N 1
ATOM 14185 C CA . THR D 1 356 ? -14.575 14.582 98.426 1.00 32.16 362 THR D CA 1
ATOM 14186 C C . THR D 1 356 ? -13.337 15.373 98.021 1.00 34.68 362 THR D C 1
ATOM 14187 O O . THR D 1 356 ? -12.892 16.266 98.753 1.00 38.09 362 THR D O 1
ATOM 14191 N N . LEU D 1 357 ? -12.766 15.061 96.855 1.00 32.67 363 LEU D N 1
ATOM 14192 C CA . LEU D 1 357 ? -11.605 15.811 96.387 1.00 33.29 363 LEU D CA 1
ATOM 14193 C C . LEU D 1 357 ? -11.983 17.248 96.044 1.00 33.14 363 LEU D C 1
ATOM 14194 O O . LEU D 1 357 ? -11.232 18.182 96.350 1.00 35.72 363 LEU D O 1
ATOM 14199 N N . GLY D 1 358 ? -13.138 17.442 95.416 1.00 31.10 364 GLY D N 1
ATOM 14200 C CA . GLY D 1 358 ? -13.693 18.778 95.252 1.00 33.14 364 GLY D CA 1
ATOM 14201 C C . GLY D 1 358 ? -12.789 19.697 94.452 1.00 33.90 364 GLY D C 1
ATOM 14202 O O . GLY D 1 358 ? -12.458 19.428 93.291 1.00 33.31 364 GLY D O 1
ATOM 14203 N N . ASN D 1 359 ? -12.379 20.803 95.082 1.00 35.96 365 ASN D N 1
ATOM 14204 C CA . ASN D 1 359 ? -11.541 21.789 94.407 1.00 35.49 365 ASN D CA 1
ATOM 14205 C C . ASN D 1 359 ? -10.176 21.232 94.032 1.00 34.95 365 ASN D C 1
ATOM 14206 O O . ASN D 1 359 ? -9.483 21.830 93.202 1.00 32.02 365 ASN D O 1
ATOM 14211 N N . ARG D 1 360 ? -9.771 20.104 94.621 1.00 31.90 366 ARG D N 1
ATOM 14212 C CA . ARG D 1 360 ? -8.575 19.413 94.158 1.00 34.57 366 ARG D CA 1
ATOM 14213 C C . ARG D 1 360 ? -8.716 18.919 92.725 1.00 32.76 366 ARG D C 1
ATOM 14214 O O . ARG D 1 360 ? -7.720 18.490 92.132 1.00 34.52 366 ARG D O 1
ATOM 14222 N N . LEU D 1 361 ? -9.922 18.963 92.163 1.00 30.93 367 LEU D N 1
ATOM 14223 C CA . LEU D 1 361 ? -10.180 18.621 90.769 1.00 32.92 367 LEU D CA 1
ATOM 14224 C C . LEU D 1 361 ? -10.632 19.848 89.982 1.00 30.91 367 LEU D C 1
ATOM 14225 O O . LEU D 1 361 ? -11.486 19.759 89.098 1.00 29.40 367 LEU D O 1
ATOM 14230 N N . ASN D 1 362 ? -10.061 21.013 90.306 1.00 30.55 368 ASN D N 1
ATOM 14231 C CA . ASN D 1 362 ? -10.432 22.240 89.608 1.00 32.83 368 ASN D CA 1
ATOM 14232 C C . ASN D 1 362 ? -10.056 22.186 88.134 1.00 34.65 368 ASN D C 1
ATOM 14233 O O . ASN D 1 362 ? -10.714 22.821 87.302 1.00 36.99 368 ASN D O 1
ATOM 14238 N N . ASN D 1 363 ? -9.007 21.441 87.791 1.00 30.56 369 ASN D N 1
ATOM 14239 C CA . ASN D 1 363 ? -8.561 21.304 86.413 1.00 29.65 369 ASN D CA 1
ATOM 14240 C C . ASN D 1 363 ? -9.105 20.046 85.744 1.00 28.25 369 ASN D C 1
ATOM 14241 O O . ASN D 1 363 ? -8.652 19.691 84.651 1.00 27.13 369 ASN D O 1
ATOM 14246 N N . VAL D 1 364 ? -10.055 19.365 86.377 1.00 28.81 370 VAL D N 1
ATOM 14247 C CA . VAL D 1 364 ? -10.784 18.262 85.763 1.00 26.11 370 VAL D CA 1
ATOM 14248 C C . VAL D 1 364 ? -12.109 18.814 85.257 1.00 29.69 370 VAL D C 1
ATOM 14249 O O . VAL D 1 364 ? -12.875 19.409 86.024 1.00 32.90 370 VAL D O 1
ATOM 14253 N N . GLY D 1 365 ? -12.382 18.621 83.970 1.00 29.10 371 GLY D N 1
ATOM 14254 C CA . GLY D 1 365 ? -13.553 19.228 83.369 1.00 28.76 371 GLY D CA 1
ATOM 14255 C C . GLY D 1 365 ? -14.660 18.266 82.990 1.00 27.60 371 GLY D C 1
ATOM 14256 O O . GLY D 1 365 ? -15.833 18.650 82.968 1.00 29.32 371 GLY D O 1
ATOM 14257 N N . LEU D 1 366 ? -14.312 17.018 82.686 1.00 27.40 372 LEU D N 1
ATOM 14258 C CA . LEU D 1 366 ? -15.318 16.054 82.266 1.00 30.48 372 LEU D CA 1
ATOM 14259 C C . LEU D 1 366 ? -14.815 14.642 82.524 1.00 25.60 372 LEU D C 1
ATOM 14260 O O . LEU D 1 366 ? -13.619 14.362 82.411 1.00 27.82 372 LEU D O 1
ATOM 14265 N N . VAL D 1 367 ? -15.748 13.759 82.874 1.00 25.77 373 VAL D N 1
ATOM 14266 C CA . VAL D 1 367 ? -15.491 12.330 83.004 1.00 25.95 373 VAL D CA 1
ATOM 14267 C C . VAL D 1 367 ? -16.465 11.595 82.092 1.00 28.66 373 VAL D C 1
ATOM 14268 O O . VAL D 1 367 ? -17.671 11.869 82.112 1.00 26.55 373 VAL D O 1
ATOM 14272 N N . HIS D 1 368 ? -15.941 10.679 81.281 1.00 27.44 374 HIS D N 1
ATOM 14273 C CA . HIS D 1 368 ? -16.736 9.947 80.299 1.00 24.59 374 HIS D CA 1
ATOM 14274 C C . HIS D 1 368 ? -16.666 8.460 80.624 1.00 26.57 374 HIS D C 1
ATOM 14275 O O . HIS D 1 368 ? -15.603 7.842 80.496 1.00 26.66 374 HIS D O 1
ATOM 14282 N N . PHE D 1 369 ? -17.797 7.892 81.038 1.00 27.67 375 PHE D N 1
ATOM 14283 C CA . PHE D 1 369 ? -17.890 6.472 81.378 1.00 27.39 375 PHE D CA 1
ATOM 14284 C C . PHE D 1 369 ? -18.284 5.705 80.122 1.00 28.51 375 PHE D C 1
ATOM 14285 O O . PHE D 1 369 ? -19.454 5.693 79.731 1.00 30.31 375 PHE D O 1
ATOM 14293 N N . SER D 1 370 ? -17.310 5.058 79.489 1.00 26.92 376 SER D N 1
ATOM 14294 C CA . SER D 1 370 ? -17.564 4.281 78.284 1.00 30.17 376 SER D CA 1
ATOM 14295 C C . SER D 1 370 ? -17.761 2.810 78.623 1.00 30.15 376 SER D C 1
ATOM 14296 O O . SER D 1 370 ? -17.069 2.258 79.484 1.00 30.57 376 SER D O 1
ATOM 14299 N N . TRP D 1 371 ? -18.719 2.185 77.936 1.00 27.27 377 TRP D N 1
ATOM 14300 C CA . TRP D 1 371 ? -18.973 0.748 78.042 1.00 32.07 377 TRP D CA 1
ATOM 14301 C C . TRP D 1 371 ? -19.367 0.346 79.462 1.00 30.80 377 TRP D C 1
ATOM 14302 O O . TRP D 1 371 ? -18.977 -0.711 79.961 1.00 31.71 377 TRP D O 1
ATOM 14313 N N . PHE D 1 372 ? -20.148 1.200 80.116 1.00 33.52 378 PHE D N 1
ATOM 14314 C CA . PHE D 1 372 ? -20.787 0.873 81.383 1.00 39.42 378 PHE D CA 1
ATOM 14315 C C . PHE D 1 372 ? -22.244 0.523 81.115 1.00 45.54 378 PHE D C 1
ATOM 14316 O O . PHE D 1 372 ? -22.943 1.262 80.413 1.00 41.90 378 PHE D O 1
ATOM 14324 N N . SER D 1 373 ? -22.697 -0.605 81.666 1.00 44.01 379 SER D N 1
ATOM 14325 C CA . SER D 1 373 ? -24.084 -1.011 81.462 1.00 45.73 379 SER D CA 1
ATOM 14326 C C . SER D 1 373 ? -25.047 -0.064 82.167 1.00 50.57 379 SER D C 1
ATOM 14327 O O . SER D 1 373 ? -26.142 0.208 81.662 1.00 53.27 379 SER D O 1
ATOM 14330 N N . ILE D 1 374 ? -24.656 0.451 83.328 1.00 49.52 380 ILE D N 1
ATOM 14331 C CA . ILE D 1 374 ? -25.504 1.356 84.095 1.00 51.31 380 ILE D CA 1
ATOM 14332 C C . ILE D 1 374 ? -25.397 2.757 83.507 1.00 50.85 380 ILE D C 1
ATOM 14333 O O . ILE D 1 374 ? -24.294 3.280 83.311 1.00 53.89 380 ILE D O 1
ATOM 14338 N N . THR D 1 375 ? -26.546 3.370 83.225 1.00 46.65 381 THR D N 1
ATOM 14339 C CA . THR D 1 375 ? -26.595 4.718 82.676 1.00 51.93 381 THR D CA 1
ATOM 14340 C C . THR D 1 375 ? -27.074 5.758 83.680 1.00 52.99 381 THR D C 1
ATOM 14341 O O . THR D 1 375 ? -27.197 6.934 83.319 1.00 49.79 381 THR D O 1
ATOM 14345 N N . HIS D 1 376 ? -27.345 5.365 84.923 1.00 58.50 382 HIS D N 1
ATOM 14346 C CA . HIS D 1 376 ? -27.770 6.308 85.951 1.00 56.96 382 HIS D CA 1
ATOM 14347 C C . HIS D 1 376 ? -27.363 5.778 87.317 1.00 54.29 382 HIS D C 1
ATOM 14348 O O . HIS D 1 376 ? -27.649 4.623 87.646 1.00 50.59 382 HIS D O 1
ATOM 14355 N N . CYS D 1 377 ? -26.709 6.627 88.109 1.00 46.69 383 CYS D N 1
ATOM 14356 C CA . CYS D 1 377 ? -26.281 6.241 89.452 1.00 47.91 383 CYS D CA 1
ATOM 14357 C C . CYS D 1 377 ? -26.028 7.511 90.254 1.00 42.55 383 CYS D C 1
ATOM 14358 O O . CYS D 1 377 ? -25.011 8.179 90.044 1.00 38.55 383 CYS D O 1
ATOM 14361 N N . GLY D 1 378 ? -26.941 7.832 91.167 1.00 42.84 384 GLY D N 1
ATOM 14362 C CA . GLY D 1 378 ? -26.782 9.033 91.973 1.00 36.52 384 GLY D CA 1
ATOM 14363 C C . GLY D 1 378 ? -26.763 10.271 91.100 1.00 45.67 384 GLY D C 1
ATOM 14364 O O . GLY D 1 378 ? -27.598 10.443 90.205 1.00 47.06 384 GLY D O 1
ATOM 14365 N N . GLY D 1 379 ? -25.797 11.148 91.356 1.00 44.19 385 GLY D N 1
ATOM 14366 C CA . GLY D 1 379 ? -25.596 12.313 90.522 1.00 36.92 385 GLY D CA 1
ATOM 14367 C C . GLY D 1 379 ? -24.890 12.049 89.215 1.00 40.54 385 GLY D C 1
ATOM 14368 O O . GLY D 1 379 ? -24.730 12.969 88.408 1.00 35.88 385 GLY D O 1
ATOM 14369 N N . LEU D 1 380 ? -24.458 10.811 88.981 1.00 39.56 386 LEU D N 1
ATOM 14370 C CA . LEU D 1 380 ? -23.803 10.442 87.731 1.00 37.35 386 LEU D CA 1
ATOM 14371 C C . LEU D 1 380 ? -24.869 10.123 86.691 1.00 35.85 386 LEU D C 1
ATOM 14372 O O . LEU D 1 380 ? -25.573 9.114 86.799 1.00 39.40 386 LEU D O 1
ATOM 14377 N N . SER D 1 381 ? -24.992 10.987 85.687 1.00 35.18 387 SER D N 1
ATOM 14378 C CA . SER D 1 381 ? -25.899 10.761 84.574 1.00 38.58 387 SER D CA 1
ATOM 14379 C C . SER D 1 381 ? -25.356 11.499 83.360 1.00 34.67 387 SER D C 1
ATOM 14380 O O . SER D 1 381 ? -24.638 12.494 83.495 1.00 33.33 387 SER D O 1
ATOM 14383 N N . ASN D 1 382 ? -25.697 10.997 82.176 1.00 34.72 388 ASN D N 1
ATOM 14384 C CA . ASN D 1 382 ? -25.214 11.604 80.941 1.00 35.04 388 ASN D CA 1
ATOM 14385 C C . ASN D 1 382 ? -25.690 13.047 80.843 1.00 34.10 388 ASN D C 1
ATOM 14386 O O . ASN D 1 382 ? -26.894 13.311 80.768 1.00 41.45 388 ASN D O 1
ATOM 14391 N N . GLY D 1 383 ? -24.739 13.980 80.848 1.00 32.50 389 GLY D N 1
ATOM 14392 C CA . GLY D 1 383 ? -25.046 15.391 80.820 1.00 33.16 389 GLY D CA 1
ATOM 14393 C C . GLY D 1 383 ? -25.154 16.050 82.179 1.00 36.58 389 GLY D C 1
ATOM 14394 O O . GLY D 1 383 ? -25.244 17.282 82.244 1.00 37.63 389 GLY D O 1
ATOM 14395 N N . SER D 1 384 ? -25.147 15.275 83.261 1.00 34.61 390 SER D N 1
ATOM 14396 C CA . SER D 1 384 ? -25.229 15.847 84.595 1.00 32.54 390 SER D CA 1
ATOM 14397 C C . SER D 1 384 ? -23.921 16.551 84.953 1.00 38.26 390 SER D C 1
ATOM 14398 O O . SER D 1 384 ? -22.898 16.415 84.275 1.00 37.21 390 SER D O 1
ATOM 14401 N N . LEU D 1 385 ? -23.964 17.312 86.044 1.00 35.07 391 LEU D N 1
ATOM 14402 C CA . LEU D 1 385 ? -22.828 18.114 86.483 1.00 38.99 391 LEU D CA 1
ATOM 14403 C C . LEU D 1 385 ? -22.596 17.886 87.968 1.00 38.77 391 LEU D C 1
ATOM 14404 O O . LEU D 1 385 ? -23.473 18.179 88.788 1.00 35.18 391 LEU D O 1
ATOM 14409 N N . ILE D 1 386 ? -21.420 17.363 88.311 1.00 38.40 392 ILE D N 1
ATOM 14410 C CA . ILE D 1 386 ? -20.995 17.279 89.703 1.00 37.31 392 ILE D CA 1
ATOM 14411 C C . ILE D 1 386 ? -20.581 18.676 90.141 1.00 35.70 392 ILE D C 1
ATOM 14412 O O . ILE D 1 386 ? -19.438 19.094 89.921 1.00 34.43 392 ILE D O 1
ATOM 14417 N N . GLU D 1 387 ? -21.507 19.412 90.752 1.00 37.27 393 GLU D N 1
ATOM 14418 C CA . GLU D 1 387 ? -21.250 20.809 91.075 1.00 38.17 393 GLU D CA 1
ATOM 14419 C C . GLU D 1 387 ? -20.175 20.920 92.150 1.00 35.23 393 GLU D C 1
ATOM 14420 O O . GLU D 1 387 ? -20.197 20.199 93.152 1.00 40.06 393 GLU D O 1
ATOM 14426 N N . ILE D 1 388 ? -19.212 21.804 91.916 1.00 37.52 394 ILE D N 1
ATOM 14427 C CA . ILE D 1 388 ? -18.124 22.050 92.857 1.00 38.35 394 ILE D CA 1
ATOM 14428 C C . ILE D 1 388 ? -17.964 23.557 93.007 1.00 37.80 394 ILE D C 1
ATOM 14429 O O . ILE D 1 388 ? -17.611 24.241 92.036 1.00 38.68 394 ILE D O 1
ATOM 14434 N N . PRO D 1 389 ? -18.240 24.118 94.181 1.00 38.29 395 PRO D N 1
ATOM 14435 C CA . PRO D 1 389 ? -18.011 25.554 94.389 1.00 38.83 395 PRO D CA 1
ATOM 14436 C C . PRO D 1 389 ? -16.551 25.914 94.161 1.00 40.56 395 PRO D C 1
ATOM 14437 O O . PRO D 1 389 ? -15.644 25.283 94.707 1.00 40.15 395 PRO D O 1
ATOM 14441 N N . GLY D 1 390 ? -16.331 26.937 93.335 1.00 38.74 396 GLY D N 1
ATOM 14442 C CA . GLY D 1 390 ? -14.997 27.369 92.986 1.00 32.73 396 GLY D CA 1
ATOM 14443 C C . GLY D 1 390 ? -14.433 26.753 91.724 1.00 36.23 396 GLY D C 1
ATOM 14444 O O . GLY D 1 390 ? -13.389 27.214 91.245 1.00 36.34 396 GLY D O 1
ATOM 14445 N N . HIS D 1 391 ? -15.081 25.731 91.175 1.00 35.36 397 HIS D N 1
ATOM 14446 C CA . HIS D 1 391 ? -14.599 25.129 89.942 1.00 39.14 397 HIS D CA 1
ATOM 14447 C C . HIS D 1 391 ? -14.805 26.096 88.777 1.00 34.63 397 HIS D C 1
ATOM 14448 O O . HIS D 1 391 ? -15.870 26.712 88.662 1.00 37.84 397 HIS D O 1
ATOM 14455 N N . PRO D 1 392 ? -13.809 26.252 87.901 1.00 37.25 398 PRO D N 1
ATOM 14456 C CA . PRO D 1 392 ? -13.922 27.256 86.828 1.00 40.26 398 PRO D CA 1
ATOM 14457 C C . PRO D 1 392 ? -15.067 27.006 85.860 1.00 43.07 398 PRO D C 1
ATOM 14458 O O . PRO D 1 392 ? -15.431 27.920 85.110 1.00 44.58 398 PRO D O 1
ATOM 14462 N N . LYS D 1 393 ? -15.645 25.805 85.847 1.00 41.22 399 LYS D N 1
ATOM 14463 C CA . LYS D 1 393 ? -16.796 25.495 85.008 1.00 40.09 399 LYS D CA 1
ATOM 14464 C C . LYS D 1 393 ? -17.980 25.022 85.846 1.00 41.24 399 LYS D C 1
ATOM 14465 O O . LYS D 1 393 ? -18.767 24.182 85.402 1.00 38.65 399 LYS D O 1
ATOM 14471 N N . ASP D 1 394 ? -18.094 25.544 87.072 1.00 41.53 400 ASP D N 1
ATOM 14472 C CA . ASP D 1 394 ? -19.174 25.238 88.009 1.00 42.68 400 ASP D CA 1
ATOM 14473 C C . ASP D 1 394 ? -19.118 23.800 88.517 1.00 38.43 400 ASP D C 1
ATOM 14474 O O . ASP D 1 394 ? -19.893 23.423 89.402 1.00 35.65 400 ASP D O 1
ATOM 14479 N N . GLY D 1 395 ? -18.213 22.998 87.980 1.00 35.88 401 GLY D N 1
ATOM 14480 C CA . GLY D 1 395 ? -18.083 21.616 88.390 1.00 35.78 401 GLY D CA 1
ATOM 14481 C C . GLY D 1 395 ? -17.554 20.772 87.248 1.00 33.74 401 GLY D C 1
ATOM 14482 O O . GLY D 1 395 ? -17.042 21.291 86.262 1.00 29.97 401 GLY D O 1
ATOM 14483 N N . ILE D 1 396 ? -17.697 19.459 87.407 1.00 35.52 402 ILE D N 1
ATOM 14484 C CA . ILE D 1 396 ? -17.198 18.483 86.445 1.00 33.16 402 ILE D CA 1
ATOM 14485 C C . ILE D 1 396 ? -18.386 17.902 85.692 1.00 32.48 402 ILE D C 1
ATOM 14486 O O . ILE D 1 396 ? -19.298 17.328 86.301 1.00 33.27 402 ILE D O 1
ATOM 14491 N N . ARG D 1 397 ? -18.374 18.050 84.370 1.00 29.47 403 ARG D N 1
ATOM 14492 C CA . ARG D 1 397 ? -19.425 17.487 83.536 1.00 32.69 403 ARG D CA 1
ATOM 14493 C C . ARG D 1 397 ? -19.278 15.970 83.451 1.00 33.23 403 ARG D C 1
ATOM 14494 O O . ARG D 1 397 ? -18.180 15.421 83.571 1.00 36.23 403 ARG D O 1
ATOM 14502 N N . VAL D 1 398 ? -20.404 15.289 83.250 1.00 32.42 404 VAL D N 1
ATOM 14503 C CA . VAL D 1 398 ? -20.447 13.834 83.194 1.00 31.24 404 VAL D CA 1
ATOM 14504 C C . VAL D 1 398 ? -21.063 13.407 81.870 1.00 31.78 404 VAL D C 1
ATOM 14505 O O . VAL D 1 398 ? -22.064 13.980 81.425 1.00 31.28 404 VAL D O 1
ATOM 14509 N N . LEU D 1 399 ? -20.454 12.406 81.237 1.00 30.32 405 LEU D N 1
ATOM 14510 C CA . LEU D 1 399 ? -21.002 11.763 80.053 1.00 31.28 405 LEU D CA 1
ATOM 14511 C C . LEU D 1 399 ? -20.949 10.255 80.244 1.00 31.11 405 LEU D C 1
ATOM 14512 O O . LEU D 1 399 ? -19.949 9.719 80.729 1.00 34.07 405 LEU D O 1
ATOM 14517 N N . ILE D 1 400 ? -22.033 9.577 79.875 1.00 29.51 406 ILE D N 1
ATOM 14518 C CA . ILE D 1 400 ? -22.125 8.121 79.947 1.00 34.08 406 ILE D CA 1
ATOM 14519 C C . ILE D 1 400 ? -22.558 7.638 78.568 1.00 33.38 406 ILE D C 1
ATOM 14520 O O . ILE D 1 400 ? -23.736 7.749 78.207 1.00 36.35 406 ILE D O 1
ATOM 14525 N N . SER D 1 401 ? -21.616 7.101 77.798 1.00 31.11 407 SER D N 1
ATOM 14526 C CA . SER D 1 401 ? -21.891 6.634 76.445 1.00 32.04 407 SER D CA 1
ATOM 14527 C C . SER D 1 401 ? -20.691 5.844 75.949 1.00 30.27 407 SER D C 1
ATOM 14528 O O . SER D 1 401 ? -19.563 6.038 76.413 1.00 31.25 407 SER D O 1
ATOM 14531 N N . LYS D 1 402 ? -20.949 4.950 74.997 1.00 32.18 408 LYS D N 1
ATOM 14532 C CA . LYS D 1 402 ? -19.871 4.224 74.341 1.00 30.38 408 LYS D CA 1
ATOM 14533 C C . LYS D 1 402 ? -19.050 5.184 73.489 1.00 29.79 408 LYS D C 1
ATOM 14534 O O . LYS D 1 402 ? -19.596 5.910 72.652 1.00 32.91 408 LYS D O 1
ATOM 14540 N N . ARG D 1 403 ? -17.738 5.187 73.703 1.00 27.50 409 ARG D N 1
ATOM 14541 C CA . ARG D 1 403 ? -16.858 6.119 73.014 1.00 28.05 409 ARG D CA 1
ATOM 14542 C C . ARG D 1 403 ? -15.516 5.449 72.761 1.00 27.97 409 ARG D C 1
ATOM 14543 O O . ARG D 1 403 ? -14.995 4.743 73.628 1.00 24.99 409 ARG D O 1
ATOM 14551 N N . ASN D 1 404 ? -14.970 5.669 71.569 1.00 23.20 410 ASN D N 1
ATOM 14552 C CA . ASN D 1 404 ? -13.620 5.209 71.290 1.00 22.56 410 ASN D CA 1
ATOM 14553 C C . ASN D 1 404 ? -12.630 5.989 72.152 1.00 27.59 410 ASN D C 1
ATOM 14554 O O . ASN D 1 404 ? -12.771 7.207 72.308 1.00 26.92 410 ASN D O 1
ATOM 14559 N N . PRO D 1 405 ? -11.634 5.314 72.738 1.00 26.75 411 PRO D N 1
ATOM 14560 C CA . PRO D 1 405 ? -10.737 5.999 73.689 1.00 25.94 411 PRO D CA 1
ATOM 14561 C C . PRO D 1 405 ? -10.128 7.287 73.160 1.00 27.71 411 PRO D C 1
ATOM 14562 O O . PRO D 1 405 ? -10.148 8.311 73.855 1.00 24.78 411 PRO D O 1
ATOM 14566 N N . ALA D 1 406 ? -9.594 7.268 71.939 1.00 28.67 412 ALA D N 1
ATOM 14567 C CA . ALA D 1 406 ? -8.948 8.434 71.351 1.00 24.57 412 ALA D CA 1
ATOM 14568 C C . ALA D 1 406 ? -9.815 9.110 70.295 1.00 26.03 412 ALA D C 1
ATOM 14569 O O . ALA D 1 406 ? -9.287 9.681 69.335 1.00 30.05 412 ALA D O 1
ATOM 14571 N N . ARG D 1 407 ? -11.135 9.052 70.448 1.00 29.91 413 ARG D N 1
ATOM 14572 C CA . ARG D 1 407 ? -12.018 9.759 69.531 1.00 32.05 413 ARG D CA 1
ATOM 14573 C C . ARG D 1 407 ? -11.785 11.260 69.645 1.00 29.32 413 ARG D C 1
ATOM 14574 O O . ARG D 1 407 ? -11.677 11.801 70.749 1.00 26.71 413 ARG D O 1
ATOM 14582 N N . LYS D 1 408 ? -11.694 11.926 68.494 1.00 30.05 414 LYS D N 1
ATOM 14583 C CA . LYS D 1 408 ? -11.396 13.352 68.457 1.00 33.40 414 LYS D CA 1
ATOM 14584 C C . LYS D 1 408 ? -12.403 14.144 69.280 1.00 36.98 414 LYS D C 1
ATOM 14585 O O . LYS D 1 408 ? -13.617 13.984 69.126 1.00 37.14 414 LYS D O 1
ATOM 14591 N N . LEU D 1 409 ? -11.890 15.001 70.164 1.00 31.54 415 LEU D N 1
ATOM 14592 C CA . LEU D 1 409 ? -12.729 15.904 70.950 1.00 41.53 415 LEU D CA 1
ATOM 14593 C C . LEU D 1 409 ? -13.108 17.085 70.061 1.00 47.14 415 LEU D C 1
ATOM 14594 O O . LEU D 1 409 ? -12.571 18.191 70.164 1.00 52.77 415 LEU D O 1
ATOM 14599 N N . SER D 1 410 ? -14.057 16.834 69.160 1.00 52.68 416 SER D N 1
ATOM 14600 C CA . SER D 1 410 ? -14.491 17.840 68.200 1.00 57.63 416 SER D CA 1
ATOM 14601 C C . SER D 1 410 ? -15.584 18.749 68.739 1.00 57.63 416 SER D C 1
ATOM 14602 O O . SER D 1 410 ? -15.840 19.803 68.145 1.00 60.53 416 SER D O 1
ATOM 14605 N N . ASP D 1 411 ? -16.232 18.368 69.833 1.00 55.19 417 ASP D N 1
ATOM 14606 C CA . ASP D 1 411 ? -17.283 19.197 70.401 1.00 58.02 417 ASP D CA 1
ATOM 14607 C C . ASP D 1 411 ? -16.702 20.546 70.821 1.00 57.91 417 ASP D C 1
ATOM 14608 O O . ASP D 1 411 ? -15.602 20.596 71.387 1.00 54.60 417 ASP D O 1
ATOM 14613 N N . PRO D 1 412 ? -17.399 21.655 70.549 1.00 65.38 418 PRO D N 1
ATOM 14614 C CA . PRO D 1 412 ? -16.828 22.974 70.892 1.00 66.02 418 PRO D CA 1
ATOM 14615 C C . PRO D 1 412 ? -16.503 23.135 72.371 1.00 65.96 418 PRO D C 1
ATOM 14616 O O . PRO D 1 412 ? -15.408 23.600 72.715 1.00 73.06 418 PRO D O 1
ATOM 14620 N N . GLU D 1 413 ? -17.428 22.764 73.259 1.00 61.99 419 GLU D N 1
ATOM 14621 C CA . GLU D 1 413 ? -17.183 22.843 74.691 1.00 60.51 419 GLU D CA 1
ATOM 14622 C C . GLU D 1 413 ? -16.183 21.797 75.169 1.00 57.43 419 GLU D C 1
ATOM 14623 O O . GLU D 1 413 ? -15.697 21.897 76.301 1.00 62.42 419 GLU D O 1
ATOM 14629 N N . HIS D 1 414 ? -15.864 20.805 74.338 1.00 56.04 420 HIS D N 1
ATOM 14630 C CA . HIS D 1 414 ? -14.823 19.835 74.638 1.00 51.02 420 HIS D CA 1
ATOM 14631 C C . HIS D 1 414 ? -13.500 20.157 73.957 1.00 51.00 420 HIS D C 1
ATOM 14632 O O . HIS D 1 414 ? -12.479 19.554 74.306 1.00 42.67 420 HIS D O 1
ATOM 14639 N N . ALA D 1 415 ? -13.497 21.079 72.998 1.00 52.61 421 ALA D N 1
ATOM 14640 C CA . ALA D 1 415 ? -12.274 21.440 72.299 1.00 53.93 421 ALA D CA 1
ATOM 14641 C C . ALA D 1 415 ? -11.288 22.108 73.250 1.00 51.35 421 ALA D C 1
ATOM 14642 O O . ALA D 1 415 ? -11.671 22.803 74.195 1.00 48.05 421 ALA D O 1
ATOM 14644 N N . GLY D 1 416 ? -10.002 21.886 72.992 1.00 52.45 422 GLY D N 1
ATOM 14645 C CA . GLY D 1 416 ? -8.958 22.412 73.841 1.00 54.69 422 GLY D CA 1
ATOM 14646 C C . GLY D 1 416 ? -8.738 21.655 75.130 1.00 51.66 422 GLY D C 1
ATOM 14647 O O . GLY D 1 416 ? -7.810 21.994 75.875 1.00 52.25 422 GLY D O 1
ATOM 14648 N N . MET D 1 417 ? -9.556 20.650 75.423 1.00 39.03 423 MET D N 1
ATOM 14649 C CA . MET D 1 417 ? -9.373 19.850 76.622 1.00 37.79 423 MET D CA 1
ATOM 14650 C C . MET D 1 417 ? -8.257 18.834 76.412 1.00 36.44 423 MET D C 1
ATOM 14651 O O . MET D 1 417 ? -7.953 18.436 75.284 1.00 32.34 423 MET D O 1
ATOM 14656 N N . LEU D 1 418 ? -7.642 18.419 77.515 1.00 32.77 424 LEU D N 1
ATOM 14657 C CA . LEU D 1 418 ? -6.612 17.389 77.482 1.00 29.33 424 LEU D CA 1
ATOM 14658 C C . LEU D 1 418 ? -7.268 16.028 77.681 1.00 30.36 424 LEU D C 1
ATOM 14659 O O . LEU D 1 418 ? -7.877 15.773 78.726 1.00 30.32 424 LEU D O 1
ATOM 14664 N N . LEU D 1 419 ? -7.147 15.160 76.681 1.00 26.34 425 LEU D N 1
ATOM 14665 C CA . LEU D 1 419 ? -7.749 13.835 76.751 1.00 26.26 425 LEU D CA 1
ATOM 14666 C C . LEU D 1 419 ? -6.893 12.932 77.630 1.00 26.84 425 LEU D C 1
ATOM 14667 O O . LEU D 1 419 ? -5.722 12.683 77.323 1.00 26.72 425 LEU D O 1
ATOM 14672 N N . VAL D 1 420 ? -7.478 12.444 78.719 1.00 25.37 426 VAL D N 1
ATOM 14673 C CA . VAL D 1 420 ? -6.824 11.515 79.633 1.00 24.75 426 VAL D CA 1
ATOM 14674 C C . VAL D 1 420 ? -7.554 10.185 79.524 1.00 21.06 426 VAL D C 1
ATOM 14675 O O . VAL D 1 420 ? -8.702 10.056 79.968 1.00 20.54 426 VAL D O 1
ATOM 14679 N N . VAL D 1 421 ? -6.897 9.192 78.932 1.00 20.97 427 VAL D N 1
ATOM 14680 C CA . VAL D 1 421 ? -7.489 7.878 78.714 1.00 21.29 427 VAL D CA 1
ATOM 14681 C C . VAL D 1 421 ? -7.003 6.933 79.802 1.00 22.52 427 VAL D C 1
ATOM 14682 O O . VAL D 1 421 ? -5.805 6.890 80.111 1.00 24.01 427 VAL D O 1
ATOM 14686 N N . SER D 1 422 ? -7.931 6.185 80.389 1.00 21.86 428 SER D N 1
ATOM 14687 C CA . SER D 1 422 ? -7.615 5.113 81.320 1.00 24.72 428 SER D CA 1
ATOM 14688 C C . SER D 1 422 ? -7.853 3.773 80.637 1.00 21.70 428 SER D C 1
ATOM 14689 O O . SER D 1 422 ? -8.779 3.636 79.830 1.00 23.06 428 SER D O 1
ATOM 14692 N N . TYR D 1 423 ? -7.014 2.789 80.949 1.00 20.20 429 TYR D N 1
ATOM 14693 C CA . TYR D 1 423 ? -7.180 1.455 80.391 1.00 22.01 429 TYR D CA 1
ATOM 14694 C C . TYR D 1 423 ? -6.946 0.416 81.476 1.00 22.58 429 TYR D C 1
ATOM 14695 O O . TYR D 1 423 ? -6.209 0.651 82.437 1.00 26.06 429 TYR D O 1
ATOM 14704 N N . ALA D 1 424 ? -7.597 -0.735 81.315 1.00 23.13 430 ALA D N 1
ATOM 14705 C CA . ALA D 1 424 ? -7.551 -1.806 82.306 1.00 19.97 430 ALA D CA 1
ATOM 14706 C C . ALA D 1 424 ? -6.252 -2.585 82.141 1.00 24.42 430 ALA D C 1
ATOM 14707 O O . ALA D 1 424 ? -6.057 -3.280 81.139 1.00 23.97 430 ALA D O 1
ATOM 14709 N N . TRP D 1 425 ? -5.371 -2.481 83.129 1.00 23.30 431 TRP D N 1
ATOM 14710 C CA . TRP D 1 425 ? -4.045 -3.071 83.085 1.00 23.49 431 TRP D CA 1
ATOM 14711 C C . TRP D 1 425 ? -4.002 -4.328 83.963 1.00 26.45 431 TRP D C 1
ATOM 14712 O O . TRP D 1 425 ? -5.045 -4.879 84.337 1.00 24.60 431 TRP D O 1
ATOM 14723 N N . ASP D 1 426 ? -2.797 -4.789 84.292 1.00 26.45 432 ASP D N 1
ATOM 14724 C CA . ASP D 1 426 ? -2.594 -5.993 85.084 1.00 24.45 432 ASP D CA 1
ATOM 14725 C C . ASP D 1 426 ? -1.359 -5.794 85.950 1.00 26.71 432 ASP D C 1
ATOM 14726 O O . ASP D 1 426 ? -0.393 -5.155 85.525 1.00 24.17 432 ASP D O 1
ATOM 14731 N N . GLY D 1 427 ? -1.398 -6.347 87.164 1.00 24.25 433 GLY D N 1
ATOM 14732 C CA . GLY D 1 427 ? -0.306 -6.156 88.104 1.00 24.38 433 GLY D CA 1
ATOM 14733 C C . GLY D 1 427 ? 0.944 -6.949 87.783 1.00 26.08 433 GLY D C 1
ATOM 14734 O O . GLY D 1 427 ? 2.036 -6.558 88.208 1.00 24.69 433 GLY D O 1
ATOM 14735 N N . ASN D 1 428 ? 0.812 -8.049 87.044 1.00 22.68 434 ASN D N 1
ATOM 14736 C CA . ASN D 1 428 ? 1.937 -8.923 86.731 1.00 26.33 434 ASN D CA 1
ATOM 14737 C C . ASN D 1 428 ? 2.192 -8.994 85.229 1.00 28.84 434 ASN D C 1
ATOM 14738 O O . ASN D 1 428 ? 2.724 -9.985 84.727 1.00 23.03 434 ASN D O 1
ATOM 14743 N N . ALA D 1 429 ? 1.824 -7.948 84.497 1.00 26.71 435 ALA D N 1
ATOM 14744 C CA . ALA D 1 429 ? 1.961 -7.943 83.050 1.00 26.41 435 ALA D CA 1
ATOM 14745 C C . ALA D 1 429 ? 2.587 -6.640 82.581 1.00 28.42 435 ALA D C 1
ATOM 14746 O O . ALA D 1 429 ? 2.391 -5.581 83.184 1.00 28.52 435 ALA D O 1
ATOM 14748 N N . LEU D 1 430 ? 3.355 -6.734 81.499 1.00 28.46 436 LEU D N 1
ATOM 14749 C CA . LEU D 1 430 ? 3.805 -5.547 80.801 1.00 29.47 436 LEU D CA 1
ATOM 14750 C C . LEU D 1 430 ? 2.607 -4.866 80.145 1.00 28.39 436 LEU D C 1
ATOM 14751 O O . LEU D 1 430 ? 1.556 -5.485 79.962 1.00 23.97 436 LEU D O 1
ATOM 14756 N N . PRO D 1 431 ? 2.731 -3.576 79.804 1.00 30.18 437 PRO D N 1
ATOM 14757 C CA . PRO D 1 431 ? 1.630 -2.893 79.110 1.00 27.22 437 PRO D CA 1
ATOM 14758 C C . PRO D 1 431 ? 1.207 -3.623 77.846 1.00 28.52 437 PRO D C 1
ATOM 14759 O O . PRO D 1 431 ? 1.983 -3.736 76.891 1.00 28.20 437 PRO D O 1
ATOM 14763 N N . GLY D 1 432 ? -0.025 -4.137 77.841 1.00 28.81 438 GLY D N 1
ATOM 14764 C CA . GLY D 1 432 ? -0.553 -4.934 76.748 1.00 29.14 438 GLY D CA 1
ATOM 14765 C C . GLY D 1 432 ? -0.883 -6.360 77.146 1.00 28.52 438 GLY D C 1
ATOM 14766 O O . GLY D 1 432 ? -1.819 -6.950 76.596 1.00 29.90 438 GLY D O 1
ATOM 14767 N N . ASN D 1 433 ? -0.127 -6.921 78.093 1.00 31.17 439 ASN D N 1
ATOM 14768 C CA . ASN D 1 433 ? -0.346 -8.273 78.601 1.00 31.37 439 ASN D CA 1
ATOM 14769 C C . ASN D 1 433 ? -0.293 -9.309 77.484 1.00 30.96 439 ASN D C 1
ATOM 14770 O O . ASN D 1 433 ? 0.784 -9.615 76.963 1.00 25.30 439 ASN D O 1
ATOM 14775 N N . GLU D 1 434 ? -1.457 -9.853 77.115 1.00 28.27 440 GLU D N 1
ATOM 14776 C CA . GLU D 1 434 ? -1.522 -10.870 76.070 1.00 34.28 440 GLU D CA 1
ATOM 14777 C C . GLU D 1 434 ? -1.018 -10.354 74.730 1.00 32.68 440 GLU D C 1
ATOM 14778 O O . GLU D 1 434 ? -0.692 -11.159 73.850 1.00 33.90 440 GLU D O 1
ATOM 14784 N N . PHE D 1 435 ? -0.961 -9.032 74.559 1.00 30.27 441 PHE D N 1
ATOM 14785 C CA . PHE D 1 435 ? -0.398 -8.371 73.387 1.00 30.90 441 PHE D CA 1
ATOM 14786 C C . PHE D 1 435 ? 0.943 -8.981 72.995 1.00 32.63 441 PHE D C 1
ATOM 14787 O O . PHE D 1 435 ? 1.242 -9.131 71.806 1.00 32.49 441 PHE D O 1
ATOM 14795 N N . TRP D 1 436 ? 1.748 -9.349 73.992 1.00 32.58 442 TRP D N 1
ATOM 14796 C CA . TRP D 1 436 ? 3.051 -9.953 73.750 1.00 30.60 442 TRP D CA 1
ATOM 14797 C C . TRP D 1 436 ? 2.964 -11.417 73.340 1.00 33.35 442 TRP D C 1
ATOM 14798 O O . TRP D 1 436 ? 3.982 -11.989 72.934 1.00 29.87 442 TRP D O 1
ATOM 14809 N N . MET D 1 437 ? 1.787 -12.034 73.439 1.00 32.75 443 MET D N 1
ATOM 14810 C CA . MET D 1 437 ? 1.534 -13.348 72.861 1.00 37.81 443 MET D CA 1
ATOM 14811 C C . MET D 1 437 ? 0.715 -13.254 71.578 1.00 37.97 443 MET D C 1
ATOM 14812 O O . MET D 1 437 ? -0.023 -14.185 71.238 1.00 39.19 443 MET D O 1
ATOM 14817 N N . LYS D 1 438 ? 0.826 -12.127 70.872 1.00 38.21 444 LYS D N 1
ATOM 14818 C CA . LYS D 1 438 ? 0.185 -11.887 69.580 1.00 43.54 444 LYS D CA 1
ATOM 14819 C C . LYS D 1 438 ? -1.340 -11.922 69.658 1.00 39.33 444 LYS D C 1
ATOM 14820 O O . LYS D 1 438 ? -2.008 -12.180 68.652 1.00 39.77 444 LYS D O 1
ATOM 14826 N N . MET D 1 439 ? -1.907 -11.661 70.834 1.00 37.04 445 MET D N 1
ATOM 14827 C CA . MET D 1 439 ? -3.349 -11.511 71.002 1.00 35.65 445 MET D CA 1
ATOM 14828 C C . MET D 1 439 ? -3.645 -10.021 71.138 1.00 37.33 445 MET D C 1
ATOM 14829 O O . MET D 1 439 ? -3.363 -9.417 72.178 1.00 40.26 445 MET D O 1
ATOM 14834 N N . LEU D 1 440 ? -4.222 -9.432 70.089 1.00 33.49 446 LEU D N 1
ATOM 14835 C CA . LEU D 1 440 ? -4.280 -7.982 69.961 1.00 33.45 446 LEU D CA 1
ATOM 14836 C C . LEU D 1 440 ? -5.617 -7.368 70.354 1.00 33.85 446 LEU D C 1
ATOM 14837 O O . LEU D 1 440 ? -5.676 -6.152 70.564 1.00 35.53 446 LEU D O 1
ATOM 14842 N N . GLN D 1 441 ? -6.689 -8.160 70.458 1.00 33.40 447 GLN D N 1
ATOM 14843 C CA . GLN D 1 441 ? -8.005 -7.564 70.657 1.00 32.53 447 GLN D CA 1
ATOM 14844 C C . GLN D 1 441 ? -8.861 -8.311 71.676 1.00 32.53 447 GLN D C 1
ATOM 14845 O O . GLN D 1 441 ? -10.093 -8.216 71.619 1.00 31.26 447 GLN D O 1
ATOM 14851 N N . SER D 1 442 ? -8.252 -9.039 72.612 1.00 34.83 448 SER D N 1
ATOM 14852 C CA . SER D 1 442 ? -9.046 -9.809 73.564 1.00 39.21 448 SER D CA 1
ATOM 14853 C C . SER D 1 442 ? -9.534 -8.948 74.725 1.00 38.09 448 SER D C 1
ATOM 14854 O O . SER D 1 442 ? -10.651 -9.146 75.216 1.00 47.44 448 SER D O 1
ATOM 14857 N N . THR D 1 443 ? -8.719 -7.997 75.180 1.00 35.99 449 THR D N 1
ATOM 14858 C CA . THR D 1 443 ? -9.079 -7.139 76.300 1.00 34.98 449 THR D CA 1
ATOM 14859 C C . THR D 1 443 ? -8.658 -5.706 76.003 1.00 33.42 449 THR D C 1
ATOM 14860 O O . THR D 1 443 ? -7.988 -5.422 75.007 1.00 34.55 449 THR D O 1
ATOM 14864 N N . GLY D 1 444 ? -9.063 -4.796 76.893 1.00 29.57 450 GLY D N 1
ATOM 14865 C CA . GLY D 1 444 ? -8.658 -3.408 76.757 1.00 27.58 450 GLY D CA 1
ATOM 14866 C C . GLY D 1 444 ? -7.167 -3.207 76.936 1.00 28.83 450 GLY D C 1
ATOM 14867 O O . GLY D 1 444 ? -6.599 -2.245 76.412 1.00 31.87 450 GLY D O 1
ATOM 14868 N N . ASP D 1 445 ? -6.514 -4.104 77.679 1.00 24.87 451 ASP D N 1
ATOM 14869 C CA . ASP D 1 445 ? -5.064 -4.034 77.821 1.00 25.03 451 ASP D CA 1
ATOM 14870 C C . ASP D 1 445 ? -4.370 -4.240 76.481 1.00 30.94 451 ASP D C 1
ATOM 14871 O O . ASP D 1 445 ? -3.412 -3.530 76.152 1.00 30.06 451 ASP D O 1
ATOM 14876 N N . SER D 1 446 ? -4.846 -5.203 75.688 1.00 30.59 452 SER D N 1
ATOM 14877 C CA . SER D 1 446 ? -4.218 -5.490 74.403 1.00 29.40 452 SER D CA 1
ATOM 14878 C C . SER D 1 446 ? -4.583 -4.450 73.351 1.00 28.63 452 SER D C 1
ATOM 14879 O O . SER D 1 446 ? -3.744 -4.087 72.519 1.00 29.22 452 SER D O 1
ATOM 14882 N N . SER D 1 447 ? -5.825 -3.960 73.369 1.00 27.38 453 SER D N 1
ATOM 14883 C CA . SER D 1 447 ? -6.222 -2.937 72.407 1.00 27.33 453 SER D CA 1
ATOM 14884 C C . SER D 1 447 ? -5.489 -1.625 72.649 1.00 29.59 453 SER D C 1
ATOM 14885 O O . SER D 1 447 ? -5.207 -0.889 71.696 1.00 29.39 453 SER D O 1
ATOM 14888 N N . THR D 1 448 ? -5.172 -1.317 73.909 1.00 25.84 454 THR D N 1
ATOM 14889 C CA . THR D 1 448 ? -4.416 -0.105 74.207 1.00 26.48 454 THR D CA 1
ATOM 14890 C C . THR D 1 448 ? -2.989 -0.205 73.682 1.00 28.05 454 THR D C 1
ATOM 14891 O O . THR D 1 448 ? -2.460 0.759 73.115 1.00 25.61 454 THR D O 1
ATOM 14895 N N . ALA D 1 449 ? -2.353 -1.367 73.850 1.00 24.78 455 ALA D N 1
ATOM 14896 C CA . ALA D 1 449 ? -0.998 -1.556 73.347 1.00 29.20 455 ALA D CA 1
ATOM 14897 C C . ALA D 1 449 ? -0.929 -1.498 71.827 1.00 30.20 455 ALA D C 1
ATOM 14898 O O . ALA D 1 449 ? 0.164 -1.340 71.275 1.00 31.50 455 ALA D O 1
ATOM 14900 N N . CYS D 1 450 ? -2.064 -1.629 71.143 1.00 27.50 456 CYS D N 1
ATOM 14901 C CA . CYS D 1 450 ? -2.113 -1.511 69.694 1.00 30.60 456 CYS D CA 1
ATOM 14902 C C . CYS D 1 450 ? -2.429 -0.098 69.223 1.00 31.61 456 CYS D C 1
ATOM 14903 O O . CYS D 1 450 ? -2.271 0.190 68.033 1.00 32.81 456 CYS D O 1
ATOM 14906 N N . SER D 1 451 ? -2.862 0.787 70.121 1.00 30.43 457 SER D N 1
ATOM 14907 C CA . SER D 1 451 ? -3.299 2.124 69.745 1.00 31.71 457 SER D CA 1
ATOM 14908 C C . SER D 1 451 ? -2.531 3.239 70.440 1.00 28.82 457 SER D C 1
ATOM 14909 O O . SER D 1 451 ? -2.794 4.415 70.163 1.00 27.40 457 SER D O 1
ATOM 14912 N N . THR D 1 452 ? -1.605 2.913 71.340 1.00 30.96 458 THR D N 1
ATOM 14913 C CA . THR D 1 452 ? -0.812 3.928 72.025 1.00 29.81 458 THR D CA 1
ATOM 14914 C C . THR D 1 452 ? 0.665 3.561 71.983 1.00 28.27 458 THR D C 1
ATOM 14915 O O . THR D 1 452 ? 1.056 2.622 71.283 1.00 29.85 458 THR D O 1
ATOM 14919 N N . LEU D 1 453 ? 1.493 4.291 72.730 1.00 27.75 459 LEU D N 1
ATOM 14920 C CA . LEU D 1 453 ? 2.917 4.002 72.828 1.00 31.17 459 LEU D CA 1
ATOM 14921 C C . LEU D 1 453 ? 3.293 3.363 74.161 1.00 26.26 459 LEU D C 1
ATOM 14922 O O . LEU D 1 453 ? 4.455 3.445 74.574 1.00 28.46 459 LEU D O 1
ATOM 14927 N N . VAL D 1 454 ? 2.336 2.721 74.838 1.00 27.07 460 VAL D N 1
ATOM 14928 C CA . VAL D 1 454 ? 2.610 2.160 76.158 1.00 27.04 460 VAL D CA 1
ATOM 14929 C C . VAL D 1 454 ? 3.593 1.001 76.071 1.00 25.79 460 VAL D C 1
ATOM 14930 O O . VAL D 1 454 ? 4.349 0.751 77.018 1.00 25.64 460 VAL D O 1
ATOM 14934 N N . ALA D 1 455 ? 3.609 0.279 74.947 1.00 26.37 461 ALA D N 1
ATOM 14935 C CA . ALA D 1 455 ? 4.495 -0.872 74.812 1.00 26.84 461 ALA D CA 1
ATOM 14936 C C . ALA D 1 455 ? 5.964 -0.482 74.901 1.00 25.86 461 ALA D C 1
ATOM 14937 O O . ALA D 1 455 ? 6.808 -1.345 75.162 1.00 28.26 461 ALA D O 1
ATOM 14939 N N . GLU D 1 456 ? 6.285 0.790 74.694 1.00 27.43 462 GLU D N 1
ATOM 14940 C CA . GLU D 1 456 ? 7.637 1.304 74.865 1.00 30.59 462 GLU D CA 1
ATOM 14941 C C . GLU D 1 456 ? 7.743 2.347 75.964 1.00 30.41 462 GLU D C 1
ATOM 14942 O O . GLU D 1 456 ? 8.697 2.316 76.746 1.00 30.03 462 GLU D O 1
ATOM 14948 N N . LEU D 1 457 ? 6.782 3.270 76.050 1.00 29.46 463 LEU D N 1
ATOM 14949 C CA . LEU D 1 457 ? 6.871 4.360 77.016 1.00 31.30 463 LEU D CA 1
ATOM 14950 C C . LEU D 1 457 ? 6.535 3.907 78.431 1.00 26.46 463 LEU D C 1
ATOM 14951 O O . LEU D 1 457 ? 7.117 4.420 79.393 1.00 29.92 463 LEU D O 1
ATOM 14956 N N . HIS D 1 458 ? 5.607 2.965 78.582 1.00 27.41 464 HIS D N 1
ATOM 14957 C CA . HIS D 1 458 ? 5.263 2.404 79.880 1.00 27.95 464 HIS D CA 1
ATOM 14958 C C . HIS D 1 458 ? 6.056 1.143 80.203 1.00 28.10 464 HIS D C 1
ATOM 14959 O O . HIS D 1 458 ? 5.761 0.477 81.201 1.00 27.39 464 HIS D O 1
ATOM 14966 N N . ASN D 1 459 ? 7.051 0.800 79.383 1.00 27.35 465 ASN D N 1
ATOM 14967 C CA . ASN D 1 459 ? 7.798 -0.438 79.546 1.00 27.56 465 ASN D CA 1
ATOM 14968 C C . ASN D 1 459 ? 9.068 -0.168 80.335 1.00 32.14 465 ASN D C 1
ATOM 14969 O O . ASN D 1 459 ? 9.928 0.593 79.862 1.00 34.58 465 ASN D O 1
ATOM 14974 N N . PRO D 1 460 ? 9.241 -0.762 81.521 1.00 33.12 466 PRO D N 1
ATOM 14975 C CA . PRO D 1 460 ? 10.479 -0.546 82.285 1.00 30.08 466 PRO D CA 1
ATOM 14976 C C . PRO D 1 460 ? 11.703 -1.215 81.681 1.00 32.16 466 PRO D C 1
ATOM 14977 O O . PRO D 1 460 ? 12.792 -1.105 82.256 1.00 31.91 466 PRO D O 1
ATOM 14981 N N . TYR D 1 461 ? 11.561 -1.913 80.553 1.00 31.36 467 TYR D N 1
ATOM 14982 C CA . TYR D 1 461 ? 12.699 -2.457 79.825 1.00 30.44 467 TYR D CA 1
ATOM 14983 C C . TYR D 1 461 ? 13.103 -1.603 78.632 1.00 32.73 467 TYR D C 1
ATOM 14984 O O . TYR D 1 461 ? 14.217 -1.766 78.122 1.00 30.69 467 TYR D O 1
ATOM 14993 N N . ILE D 1 462 ? 12.227 -0.709 78.178 1.00 34.25 468 ILE D N 1
ATOM 14994 C CA . ILE D 1 462 ? 12.498 0.166 77.040 1.00 32.77 468 ILE D CA 1
ATOM 14995 C C . ILE D 1 462 ? 12.685 1.611 77.493 1.00 32.36 468 ILE D C 1
ATOM 14996 O O . ILE D 1 462 ? 13.712 2.232 77.213 1.00 34.38 468 ILE D O 1
ATOM 15001 N N . ASN D 1 463 ? 11.699 2.165 78.196 1.00 32.83 469 ASN D N 1
ATOM 15002 C CA . ASN D 1 463 ? 11.814 3.504 78.774 1.00 33.19 469 ASN D CA 1
ATOM 15003 C C . ASN D 1 463 ? 12.411 3.414 80.180 1.00 33.62 469 ASN D C 1
ATOM 15004 O O . ASN D 1 463 ? 11.811 3.809 81.179 1.00 32.51 469 ASN D O 1
ATOM 15009 N N . THR D 1 464 ? 13.629 2.870 80.235 1.00 35.40 470 THR D N 1
ATOM 15010 C CA . THR D 1 464 ? 14.317 2.629 81.499 1.00 40.73 470 THR D CA 1
ATOM 15011 C C . THR D 1 464 ? 14.704 3.911 82.223 1.00 34.94 470 THR D C 1
ATOM 15012 O O . THR D 1 464 ? 15.080 3.849 83.398 1.00 36.83 470 THR D O 1
ATOM 15016 N N . LYS D 1 465 ? 14.619 5.061 81.558 1.00 32.64 471 LYS D N 1
ATOM 15017 C CA . LYS D 1 465 ? 15.084 6.319 82.124 1.00 34.81 471 LYS D CA 1
ATOM 15018 C C . LYS D 1 465 ? 14.007 7.046 82.918 1.00 32.34 471 LYS D C 1
ATOM 15019 O O . LYS D 1 465 ? 14.326 7.725 83.901 1.00 31.68 471 LYS D O 1
ATOM 15025 N N . PHE D 1 466 ? 12.742 6.916 82.525 1.00 33.91 472 PHE D N 1
ATOM 15026 C CA . PHE D 1 466 ? 11.643 7.575 83.218 1.00 29.97 472 PHE D CA 1
ATOM 15027 C C . PHE D 1 466 ? 10.623 6.614 83.808 1.00 29.57 472 PHE D C 1
ATOM 15028 O O . PHE D 1 466 ? 9.961 6.970 84.785 1.00 27.38 472 PHE D O 1
ATOM 15036 N N . CYS D 1 467 ? 10.474 5.416 83.245 1.00 28.90 473 CYS D N 1
ATOM 15037 C CA . CYS D 1 467 ? 9.597 4.397 83.822 1.00 29.94 473 CYS D CA 1
ATOM 15038 C C . CYS D 1 467 ? 10.425 3.471 84.715 1.00 28.75 473 CYS D C 1
ATOM 15039 O O . CYS D 1 467 ? 10.716 2.318 84.390 1.00 27.25 473 CYS D O 1
ATOM 15042 N N . ASN D 1 468 ? 10.815 4.014 85.866 1.00 24.05 474 ASN D N 1
ATOM 15043 C CA . ASN D 1 468 ? 11.607 3.277 86.837 1.00 27.25 474 ASN D CA 1
ATOM 15044 C C . ASN D 1 468 ? 11.153 3.647 88.241 1.00 27.15 474 ASN D C 1
ATOM 15045 O O . ASN D 1 468 ? 10.383 4.590 88.443 1.00 28.38 474 ASN D O 1
ATOM 15050 N N . GLY D 1 469 ? 11.644 2.885 89.221 1.00 23.47 475 GLY D N 1
ATOM 15051 C CA . GLY D 1 469 ? 11.254 3.129 90.601 1.00 22.69 475 GLY D CA 1
ATOM 15052 C C . GLY D 1 469 ? 11.705 4.485 91.109 1.00 26.64 475 GLY D C 1
ATOM 15053 O O . GLY D 1 469 ? 10.995 5.139 91.877 1.00 29.01 475 GLY D O 1
ATOM 15054 N N . GLY D 1 470 ? 12.888 4.930 90.683 1.00 27.75 476 GLY D N 1
ATOM 15055 C CA . GLY D 1 470 ? 13.402 6.227 91.090 1.00 26.70 476 GLY D CA 1
ATOM 15056 C C . GLY D 1 470 ? 12.592 7.408 90.597 1.00 28.32 476 GLY D C 1
ATOM 15057 O O . GLY D 1 470 ? 12.849 8.536 91.033 1.00 32.88 476 GLY D O 1
ATOM 15058 N N . ASN D 1 471 ? 11.632 7.180 89.700 1.00 26.51 477 ASN D N 1
ATOM 15059 C CA . ASN D 1 471 ? 10.741 8.222 89.207 1.00 25.44 477 ASN D CA 1
ATOM 15060 C C . ASN D 1 471 ? 9.310 8.020 89.701 1.00 26.33 477 ASN D C 1
ATOM 15061 O O . ASN D 1 471 ? 8.355 8.465 89.061 1.00 24.45 477 ASN D O 1
ATOM 15066 N N . LEU D 1 472 ? 9.152 7.346 90.838 1.00 24.46 478 LEU D N 1
ATOM 15067 C CA . LEU D 1 472 ? 7.826 7.117 91.394 1.00 26.21 478 LEU D CA 1
ATOM 15068 C C . LEU D 1 472 ? 7.173 8.437 91.784 1.00 25.94 478 LEU D C 1
ATOM 15069 O O . LEU D 1 472 ? 7.818 9.332 92.338 1.00 24.34 478 LEU D O 1
ATOM 15074 N N . HIS D 1 473 ? 5.884 8.558 91.480 1.00 24.41 479 HIS D N 1
ATOM 15075 C CA . HIS D 1 473 ? 5.092 9.715 91.863 1.00 23.87 479 HIS D CA 1
ATOM 15076 C C . HIS D 1 473 ? 3.975 9.277 92.800 1.00 25.48 479 HIS D C 1
ATOM 15077 O O . HIS D 1 473 ? 3.477 8.150 92.714 1.00 25.60 479 HIS D O 1
ATOM 15084 N N . ILE D 1 474 ? 3.589 10.176 93.701 1.00 26.29 480 ILE D N 1
ATOM 15085 C CA . ILE D 1 474 ? 2.611 9.888 94.744 1.00 27.09 480 ILE D CA 1
ATOM 15086 C C . ILE D 1 474 ? 1.352 10.699 94.475 1.00 28.21 480 ILE D C 1
ATOM 15087 O O . ILE D 1 474 ? 1.419 11.920 94.286 1.00 22.85 480 ILE D O 1
ATOM 15092 N N . ALA D 1 475 ? 0.207 10.020 94.460 1.00 25.79 481 ALA D N 1
ATOM 15093 C CA . ALA D 1 475 ? -1.092 10.676 94.321 1.00 26.61 481 ALA D CA 1
ATOM 15094 C C . ALA D 1 475 ? -1.614 10.977 95.720 1.00 30.84 481 ALA D C 1
ATOM 15095 O O . ALA D 1 475 ? -2.133 10.094 96.408 1.00 27.39 481 ALA D O 1
ATOM 15097 N N . SER D 1 476 ? -1.469 12.230 96.148 1.00 28.85 482 SER D N 1
ATOM 15098 C CA . SER D 1 476 ? -1.889 12.654 97.472 1.00 30.88 482 SER D CA 1
ATOM 15099 C C . SER D 1 476 ? -3.028 13.653 97.366 1.00 30.20 482 SER D C 1
ATOM 15100 O O . SER D 1 476 ? -2.915 14.633 96.618 1.00 29.13 482 SER D O 1
ATOM 15103 N N . PRO D 1 477 ? -4.137 13.440 98.078 1.00 35.12 483 PRO D N 1
ATOM 15104 C CA . PRO D 1 477 ? -5.217 14.439 98.056 1.00 36.64 483 PRO D CA 1
ATOM 15105 C C . PRO D 1 477 ? -4.805 15.787 98.621 1.00 34.57 483 PRO D C 1
ATOM 15106 O O . PRO D 1 477 ? -5.313 16.820 98.167 1.00 34.59 483 PRO D O 1
ATOM 15110 N N . GLU D 1 478 ? -3.893 15.814 99.592 1.00 33.57 484 GLU D N 1
ATOM 15111 C CA . GLU D 1 478 ? -3.496 17.067 100.221 1.00 37.81 484 GLU D CA 1
ATOM 15112 C C . GLU D 1 478 ? -2.324 17.748 99.528 1.00 41.72 484 GLU D C 1
ATOM 15113 O O . GLU D 1 478 ? -2.101 18.942 99.756 1.00 48.66 484 GLU D O 1
ATOM 15115 N N . HIS D 1 479 ? -1.575 17.028 98.689 1.00 36.19 485 HIS D N 1
ATOM 15116 C CA . HIS D 1 479 ? -0.399 17.590 98.038 1.00 36.35 485 HIS D CA 1
ATOM 15117 C C . HIS D 1 479 ? -0.409 17.401 96.526 1.00 33.72 485 HIS D C 1
ATOM 15118 O O . HIS D 1 479 ? 0.611 17.664 95.877 1.00 36.08 485 HIS D O 1
ATOM 15125 N N . GLY D 1 480 ? -1.525 16.961 95.946 1.00 28.16 486 GLY D N 1
ATOM 15126 C CA . GLY D 1 480 ? -1.548 16.716 94.517 1.00 27.47 486 GLY D CA 1
ATOM 15127 C C . GLY D 1 480 ? -0.671 15.534 94.139 1.00 31.08 486 GLY D C 1
ATOM 15128 O O . GLY D 1 480 ? -0.463 14.598 94.918 1.00 32.10 486 GLY D O 1
ATOM 15129 N N . VAL D 1 481 ? -0.146 15.579 92.918 1.00 28.32 487 VAL D N 1
ATOM 15130 C CA . VAL D 1 481 ? 0.758 14.554 92.411 1.00 27.48 487 VAL D CA 1
ATOM 15131 C C . VAL D 1 481 ? 2.176 15.103 92.471 1.00 27.71 487 VAL D C 1
ATOM 15132 O O . VAL D 1 481 ? 2.464 16.166 91.908 1.00 26.19 487 VAL D O 1
ATOM 15136 N N . LEU D 1 482 ? 3.061 14.381 93.155 1.00 28.39 488 LEU D N 1
ATOM 15137 C CA . LEU D 1 482 ? 4.435 14.815 93.346 1.00 28.19 488 LEU D CA 1
ATOM 15138 C C . LEU D 1 482 ? 5.379 13.646 93.121 1.00 26.54 488 LEU D C 1
ATOM 15139 O O . LEU D 1 482 ? 5.019 12.487 93.336 1.00 25.45 488 LEU D O 1
ATOM 15144 N N . HIS D 1 483 ? 6.596 13.967 92.688 1.00 24.97 489 HIS D N 1
ATOM 15145 C CA . HIS D 1 483 ? 7.677 12.996 92.732 1.00 25.42 489 HIS D CA 1
ATOM 15146 C C . HIS D 1 483 ? 7.922 12.578 94.179 1.00 24.60 489 HIS D C 1
ATOM 15147 O O . HIS D 1 483 ? 7.728 13.361 95.113 1.00 24.82 489 HIS D O 1
ATOM 15154 N N . ILE D 1 484 ? 8.336 11.321 94.361 1.00 27.90 490 ILE D N 1
ATOM 15155 C CA . ILE D 1 484 ? 8.432 10.751 95.705 1.00 27.15 490 ILE D CA 1
ATOM 15156 C C . ILE D 1 484 ? 9.388 11.551 96.583 1.00 31.50 490 ILE D C 1
ATOM 15157 O O . ILE D 1 484 ? 9.180 11.659 97.799 1.00 29.65 490 ILE D O 1
ATOM 15162 N N . ALA D 1 485 ? 10.430 12.143 95.992 1.00 29.95 491 ALA D N 1
ATOM 15163 C CA . ALA D 1 485 ? 11.372 12.938 96.776 1.00 32.33 491 ALA D CA 1
ATOM 15164 C C . ALA D 1 485 ? 10.697 14.166 97.371 1.00 33.78 491 ALA D C 1
ATOM 15165 O O . ALA D 1 485 ? 10.848 14.456 98.563 1.00 34.77 491 ALA D O 1
ATOM 15167 N N . GLU D 1 486 ? 9.956 14.911 96.546 1.00 31.50 492 GLU D N 1
ATOM 15168 C CA . GLU D 1 486 ? 9.311 16.119 97.045 1.00 33.66 492 GLU D CA 1
ATOM 15169 C C . GLU D 1 486 ? 8.180 15.792 98.007 1.00 35.46 492 GLU D C 1
ATOM 15170 O O . GLU D 1 486 ? 7.940 16.549 98.955 1.00 36.85 492 GLU D O 1
ATOM 15176 N N . TYR D 1 487 ? 7.475 14.682 97.786 1.00 29.96 493 TYR D N 1
ATOM 15177 C CA . TYR D 1 487 ? 6.527 14.206 98.783 1.00 36.10 493 TYR D CA 1
ATOM 15178 C C . TYR D 1 487 ? 7.257 13.998 100.104 1.00 39.05 493 TYR D C 1
ATOM 15179 O O . TYR D 1 487 ? 7.033 14.748 101.059 1.00 42.61 493 TYR D O 1
ATOM 15188 N N . ALA D 1 488 ? 8.162 13.012 100.140 1.00 34.90 494 ALA D N 1
ATOM 15189 C CA . ALA D 1 488 ? 8.887 12.672 101.365 1.00 33.91 494 ALA D CA 1
ATOM 15190 C C . ALA D 1 488 ? 9.434 13.906 102.073 1.00 39.00 494 ALA D C 1
ATOM 15191 O O . ALA D 1 488 ? 9.373 14.002 103.305 1.00 43.67 494 ALA D O 1
ATOM 15193 N N . LYS D 1 489 ? 9.969 14.865 101.313 1.00 36.82 495 LYS D N 1
ATOM 15194 C CA . LYS D 1 489 ? 10.438 16.110 101.915 1.00 40.10 495 LYS D CA 1
ATOM 15195 C C . LYS D 1 489 ? 9.298 16.864 102.589 1.00 38.56 495 LYS D C 1
ATOM 15196 O O . LYS D 1 489 ? 9.484 17.469 103.651 1.00 41.08 495 LYS D O 1
ATOM 15202 N N . ARG D 1 490 ? 8.109 16.834 101.989 1.00 37.29 496 ARG D N 1
ATOM 15203 C CA . ARG D 1 490 ? 6.969 17.618 102.447 1.00 40.52 496 ARG D CA 1
ATOM 15204 C C . ARG D 1 490 ? 6.160 16.939 103.543 1.00 42.85 496 ARG D C 1
ATOM 15205 O O . ARG D 1 490 ? 5.311 17.594 104.159 1.00 42.75 496 ARG D O 1
ATOM 15213 N N . VAL D 1 491 ? 6.403 15.661 103.815 1.00 43.65 497 VAL D N 1
ATOM 15214 C CA . VAL D 1 491 ? 5.576 14.888 104.727 1.00 44.93 497 VAL D CA 1
ATOM 15215 C C . VAL D 1 491 ? 6.297 14.608 106.041 1.00 44.50 497 VAL D C 1
ATOM 15216 O O . VAL D 1 491 ? 5.673 14.600 107.105 1.00 48.61 497 VAL D O 1
ATOM 15220 N N . ILE D 1 492 ? 7.607 14.388 105.987 1.00 40.06 498 ILE D N 1
ATOM 15221 C CA . ILE D 1 492 ? 8.418 14.168 107.176 1.00 43.58 498 ILE D CA 1
ATOM 15222 C C . ILE D 1 492 ? 8.615 15.480 107.924 1.00 50.20 498 ILE D C 1
ATOM 15223 O O . ILE D 1 492 ? 9.309 16.375 107.442 1.00 53.17 498 ILE D O 1
#

Organism: Drosophila melanogaster (NCBI:txid7227)

Sequence (1950 aa):
SWPAVTGDSPHLTNFGRKLLKDCRQVQKPIGGYENLGNVIKLSAEFPLEFGVNSVKVYRQSPSRLARINEEVASAYPLIHERTLGLYLQYLEHKCRWGNAVEKPIYRNLSLCGFVQRLLVKRCASFFARNDKYLLVSGESGASGFEAVGTREEKAPLVLANVLSYDDIKLSALLSVSSRTEFVNEGERTNCGHVDLNTKTLERHGVIVGMIGARLSRRNLMEFQDIVIARQQNTRERGYGMALDEPATTRDEDYRRLWREFYATRDLIHGQAVIDNQRFGPSKNKMDVFDNLVMKRRYAISFDMLLLEAEARAKRVKKLAYIHVVGFGLGVWKAAEQQERIFMETFEQRMRTLGNRLNNVGLVHFSWFSITHCGGLSNGSLIEIPGHPKDGIRVLISKRNPARKLSDPEHAGMLLVVSYAWDGNALPGNEFWMKMLQSTGDSSTACSTLVAELHNPYINTKFCNGGNLHIASPEHGVLHIAEYAKRVISWPAVTGPHLTNFGRKLLKDCRQVQKPIGGYENLGNVIKLSAEFPLEFGVNSVKVYRQSPSRLARINEEVASAYPLIHERTLGLYLQYLEHKCRWGNAVEKPIYRNLSLCGFVQRLLVKRCASFFARNDKYLLVSGESGASGFEAVGTREEKAPLVLANVLSYDDIKLSALLSVSSRTEFVNEGERTNCGHVDLNTKTLERHGVIVGMIGARLSRRNLMEFQDIVIARQQNTRERGYGMALDEPATTRDEDYRRLWREFYATRDLIHGQAVIDNQRFGPSKNKMDVFDNLVMKRRYAISFDMLLLEAEARAKRVKKLAYIHVVGFGLGVWKAAEQQERIFMETFEQRMRTLGNRLNNVGLVHFSWFSITHCGGLSNGSLIEIPGHPKDGIRVLISKRNPARKLSDPEHAGMLLVVSYAWDGNALPGNEFWMKMLQSTGDSSTACSTLVAELHNPYINTKFCNGGNLHIASPEHGVLHIAEYAKRVISWPAVTGDSPHLTNFGRKLLKDCRQVQKPIGGYENLGNVIKLSAEFPLEFGVNSVKVYRQSPSRLARINEEVASAYPLIHERTLGLYLQYLEHKCRWGNAVEKPIYRNLSLCGFVQRLLVKRCASFFARNDKYLLVSGESGASGFEAVGTREEKAPLVLANVLSYDDIKLSALLSVSSRTEFVNEGERTNCGHVDLNTKTLERHGVIVGMIGARLSRRNLMEFQDIVIARQQNTRERGYGMALDEPATTRDEDYRRLWREFYATRDLIHGQAVIDNQRFGPSKNKMDVFDNLVMKRRYAISFDMLLLEAEARAKRVKKLAYIHVVGFGLGVWKAAEQQERIFMETFEQRMRTLGNRLNNVGLVHFSWFSITHCGGLSNGSLIEIPGHPKDGIRVLISKRNPARKLSDPEHAGMLLVVSYAWDGNALPGNEFWMKMLQSTGDSSTACSTLVAELHNPYINTKFCNGGNLHIASPEHGVLHIAEYAKRVISWPAVTGDSPHLTNFGRKLLKDCRQVQKPIGGYENLGNVIKLSAEFPLEFGVNSVKVYRQSPSRLARINEEVASAYPLIHERTLGLYLQYLEHKCRWGNAVEKPIYRNLSLCGFVQRLLVKRCASFFARNDKYLLVSGESGASGFEAVGTREEKAPLVLANVLSYDDIKLSALLSVSSRTEFVNEGERTNCGHVDLNTKTLERHGVIVGMIGARLSRRNLMEFQDIVIARQQNTRERGYGMALDEPATTRDEDYRRLWREFYATRDLIHGQAVIDNQRFGPSKNKMDVFDNLVMKRRYAISFDMLLLEAEARAKRVKKLAYIHVVGFGLGVWKAAEQQERIFMETFEQRMRTLGNRLNNVGLVHFSWFSITHCGGLSNGSLIEIPGHPKDGIRVLISKRNPARKLSDPEHAGMLLVVSYAWDGNALPGNEFWMKMLQSTGDSSTACSTLVAELHNPYINTKFCNGGNLHIASPEHGVLHIAEYAKRVI

Solvent-accessible surface area: 72773 Å² total; per-residue (Å²): 70,52,7,69,12,91,84,45,80,50,106,37,69,136,63,2,101,114,26,2,70,59,3,79,129,38,87,102,30,130,37,39,174,75,14,0,19,84,4,50,102,43,7,87,112,18,53,11,102,9,10,18,67,8,0,31,0,60,27,14,18,10,27,70,23,25,56,0,6,101,0,2,34,17,0,19,0,0,0,1,15,80,0,4,12,6,0,1,44,0,0,57,4,2,12,149,60,8,59,93,38,12,67,104,46,1,120,161,35,56,0,11,24,0,0,57,16,0,1,29,66,7,0,0,0,2,32,48,74,76,1,77,9,1,10,16,49,4,16,30,28,54,56,31,2,103,35,6,2,49,88,119,30,65,23,6,10,34,0,51,82,2,0,5,11,20,0,4,2,0,0,5,4,1,2,0,0,0,41,1,5,6,12,15,35,6,62,122,94,5,44,7,125,37,77,63,93,50,171,48,26,34,116,61,0,0,1,0,0,3,5,2,1,13,7,78,41,115,31,23,5,3,6,22,12,0,6,4,0,179,115,1,4,42,99,88,85,0,6,30,7,62,139,128,68,104,24,98,60,86,48,21,16,10,10,48,1,4,13,69,7,4,51,27,140,12,4,39,74,56,105,6,108,82,72,114,145,36,14,0,68,24,156,38,104,165,8,16,0,3,15,51,4,0,50,38,3,2,0,0,6,0,0,5,0,0,6,0,0,20,29,22,0,132,202,57,174,86,39,0,5,0,3,0,33,16,0,6,27,54,118,47,91,13,3,96,37,0,21,35,14,0,0,85,1,0,23,70,0,0,115,39,0,9,78,96,0,42,23,0,7,4,0,8,0,2,180,23,97,53,92,131,15,78,26,0,38,93,37,23,58,0,128,8,115,67,9,85,138,100,1,0,112,0,35,17,55,144,27,53,30,1,87,76,18,72,73,110,133,26,67,51,24,11,1,0,4,1,6,35,10,9,2,0,0,0,0,0,7,3,0,8,51,79,66,31,98,51,32,13,6,0,6,13,0,0,4,4,0,0,0,2,0,1,0,9,72,1,2,65,105,3,0,38,0,15,5,0,14,0,0,0,1,86,48,25,27,31,9,0,7,67,1,0,107,123,37,64,88,55,8,69,21,72,102,140,179,53,68,137,60,2,104,40,26,3,82,73,3,97,136,41,160,102,30,136,26,47,210,89,8,22,45,61,1,71,111,35,9,87,108,20,94,23,160,17,23,26,66,15,1,17,3,138,130,31,54,112,98,74,49,85,68,0,10,96,1,1,35,14,0,10,0,0,0,3,41,71,0,4,18,7,0,2,43,1,0,59,3,2,18,145,57,9,61,79,41,11,66,101,37,1,107,156,36,55,0,11,25,0,0,57,16,0,0,33,62,7,0,0,0,1,26,23,93,32,0,36,16,18,10,18,88,42,65,74,35,52,40,43,1,108,29,7,2,45,96,113,38,161,85,43,12,31,0,57,84,4,0,4,11,25,0,0,4,0,0,7,4,0,2,0,0,0,55,0,10,6,14,16,24,6,64,127,93,4,20,8,129,60,77,151,139,38,92,63,12,26,81,70,2,0,0,1,0,1,3,1,0,11,11,42,34,82,59,22,6,4,4,18,14,0,5,4,0,64,74,14,3,13,100,73,33,0,7,14,3,28,83,132,73,103,26,97,54,77,64,22,14,14,8,49,1,5,3,64,9,5,42,20,116,15,22,36,66,54,111,7,110,69,66,110,33,56,12,0,65,23,78,58,94,147,9,14,0,2,16,50,5,0,52,38,2,0,0,0,4,0,0,5,0,0,4,0,0,13,14,10,0,112,172,50,184,78,36,0,6,0,3,0,33,19,0,6,24,54,83,44,114,18,7,96,26,0,23,107,5,0,0,62,2,0,21,76,1,0,93,34,0,11,76,105,0,38,36,0,8,2,0,8,0,4,190,22,95,41,83,141,12,77,29,0,27,89,35,21,66,0,99,6,116,68,4,95,119,100,1,0,100,0,33,13,50,142,27,45,30,0,103,86,10,79,73,122,66,28,52,52,17,12,1,0,5,1,5,32,10,7,2,0,0,0,0,0,9,7,0,13,53,62,11,10,48,24,24,16,6,0,7,13,0,0,4,4,0,0,1,0,0,0,0,6,57,0,1,51,97,4,0,30,0,22,4,0,6,0,0,0,4,98,49,27,25,34,9,0,6,42,14,0,131,131,60,53,66,48,2,48,20,97,87,28,70,38,124,31,12,16,34,2,56,75,8,1,83,74,3,68,134,52,152,122,37,86,45,41,148,86,11,17,42,63,2,63,122,48,6,87,114,18,91,24,86,9,6,26,54,16,0,25,1,126,134,33,46,108,101,100,47,81,57,0,15,94,0,1,34,17,0,11,0,0,0,2,31,13,0,4,7,8,0,2,20,3,0,12,3,0,28,121,48,9,62,92,42,11,91,84,40,1,128,136,32,46,0,9,26,0,0,59,12,0,1,27,66,7,0,0,0,2,52,52,73,83,1,22,17,19,12,19,76,44,81,71,38,55,42,39,1,93,35,6,2,59,102,85,42,71,83,48,10,32,0,57,84,3,0,5,11,27,0,2,4,0,0,7,5,0,3,1,0,0,41,0,10,8,12,15,26,6,66,129,89,5,42,6,130,58,54,167,152,56,84,63,31,31,120,58,0,0,0,0,0,1,3,1,0,12,9,68,43,103,54,23,7,4,7,18,14,0,3,5,2,150,144,0,3,44,105,99,102,0,5,10,3,26,84,38,52,20,3,83,55,72,60,19,3,12,9,13,2,7,18,63,6,6,57,22,122,16,23,44,76,63,110,8,114,65,77,117,76,70,23,0,65,25,90,60,108,52,2,12,0,2,14,45,6,0,51,40,0,0,0,0,4,0,0,3,0,0,6,0,0,25,22,7,0,46,145,71,191,77,33,0,6,0,3,0,33,18,0,4,28,56,120,43,79,19,6,134,32,0,21,93,5,0,0,52,0,0,22,63,0,0,120,33,0,13,87,100,0,37,41,0,7,3,0,8,0,2,179,27,97,45,91,137,13,84,27,1,26,90,34,27,66,0,64,7,117,62,6,86,119,99,0,0,95,0,31,20,52,142,28,42,28,0,106,92,12,94,65,119,65,29,57,56,22,12,0,0,4,1,4,29,9,11,3,0,0,0,0,0,6,5,0,12,78,147,74,31,101,46,28,11,8,0,8,13,0,0,4,4,0,0,0,2,0,1,0,7,69,0,1,49,90,5,0,28,1,20,2,0,7,0,0,0,3,108,38,22,24,28,12,0,5,78,10,0,85,43,42,16,69,49,4,62,35,107,22,26,80,43,179,40,62,138,66,3,112,128,25,0,74,58,3,71,122,34,168,138,36,160,43,43,105,76,4,24,37,59,1,66,139,49,5,83,133,19,99,21,70,6,10,26,65,12,0,23,2,129,127,37,49,110,102,105,52,78,64,0,24,114,4,0,40,15,0,18,0,0,0,1,6,71,0,4,13,5,0,1,39,1,1,53,5,8,29,149,63,11,63,92,36,13,84,100,40,1,54,149,39,52,0,12,24,0,0,54,16,0,1,30,63,5,0,0,0,4,42,45,163,69,0,86,16,18,10,24,73,46,74,66,33,60,40,31,0,84,33,8,4,54,98,77,32,152,81,42,12,30,0,56,87,1,0,4,11,18,0,1,4,0,0,4,8,1,4,0,0,0,43,0,9,10,15,10,28,7,61,125,92,4,42,4,127,63,56,136,73,53,51,67,35,28,44,81,1,0,1,1,0,2,5,1,0,10,6,42,59,98,30,42,4,3,5,19,13,0,3,7,0,190,116,0,3,44,100,160,86,0,4,32,4,64,149,93,69,105,24,99,60,88,42,18,15,10,7,48,1,4,11,67,9,4,56,26,127,15,2,44,77,55,106,8,114,77,80,119,76,39,14,1,68,18,82,60,199,156,7,16,0,3,20,51,5,0,49,39,1,0,0,0,4,0,0,6,0,0,3,0,0,8,23,21,0,110,200,43,189,81,34,0,5,0,3,0,33,18,0,5,26,49,104,37,111,17,7,91,42,0,26,31,12,0,0,86,1,0,18,72,0,0,103,36,0,10,76,92,0,44,35,0,3,2,0,8,0,2,187,16,102,52,92,127,14,60,29,0,33,82,34,30,52,0,110,8,116,67,3,74,101,85,1,0,103,0,33,12,52,144,26,41,32,1,101,87,15,91,54,119,115,21,59,52,17,6,1,0,3,1,6,33,9,11,0,0,0,0,0,0,7,4,0,9,61,128,78,38,90,53,29,14,7,0,7,13,0,0,4,4,0,0,0,1,0,0,0,6,62,0,0,56,75,3,0,26,0,30,7,0,24,0,0,0,4,47,42,25,25,28,12,0,12,73,0,0,111,116,31,51

InterPro domains:
  IPR032063 ADP-ribosylhydrolase MavL-like [PF16062] (48-496)

Secondary structure (DSSP, 8-state):
-PSPSSS------HHHHHHHHGGGGPPPPPP-STHHHHHHHHHHT-SS--S-STTSGGGS-GGGHHHHHHHHHT-EEEEEHHHHHHHHHHHHHHHHH--TTTHHHHTT--HHHHHHHHHHSSBSEEETTTTEEE-TTS-EEE---TTTTSTT-BBTB-TTTS--HHHHHHHTT-EEEEEEE-SS---TT-TT---TT-SSB--EEEEEEE-----SSTTSTTHHHHEE-TTTS-GGGT-S--SS----SHHHHHHHHHHHHTTS----TTT----SSSEE--SSTT-EEEHHHHHHHHHHHHHHHHHHHHHHHHHTT--EEEEE--TTSSTT---TTHHHHHHHHHHHHHHHHGGGGTTEEEEEE-S-S-SEETTEETT-EEE-TT-TTSEEEEEES---TTB---STTSTT-EEEEEEE--TTB-TTGGGGGT--SSSHHHHHHTTSSHHHHT-TTTSTTTSSGGG-EEEETTTEEEEHHHHHHHH-/-PSPS------HHHHHHHHHGGG-------STHHHHHHHHHHT-SS--S-STTSGGGS-GGGHHHHHHHHTT-EEEEEHHHHHHHHHHHHHHHHH--TTTHHHHTT--HHHHHHHHHHTSBSEEETTTTEEE-TTS-EEE---TTTTSTT-BTTB-TTTS--HHHHHHHTT-EEEEEEE-SS---TT-TT---TT-SSB--EEEEEEE------STTSTTHHHHB--TTT--GGGTTT--TTSPP-SHHHHHHHHHHHHHTS----TTT----SSSEE--SSTTS-EEHHHHHHHHHHHHHHHHHHHHHHHHHTTS-EEEEE--TTSSTT---TTHHHHHHHHHHHHHHHHGGGGTTEEEEEE-S-S--EETTEETT-EEE-TT-TTSEEEEEES---TTB---STTTTTSEEEEEEE--TTB-TTGGGGGTB-SSSHHHHHHHHSSHHHHT-TTTSTTTSSGGG-EEEETTTEEEEHHHHHHHH-/-PSPSSS-SPPPPHHHHHHHHHTTTSPPPPP-S-HHHHHHHHHHT-SS--S-GGGSSTTS-GGGHHHHHHHHHT-EEEEEHHHHHHHHHHHHHHHHH--TTTHHHHHT--HHHHHHHHHHSSBSEEETTTTEEE-TTS-EEE--TTSTTSTT--TTS-TTTS--HHHHHHHTT-EEEEEEE-SS---TT-TT---TT-SSB--EEEEEEE-----SSTTSTTHHHHEE-TTTS-TTTT-SPPTT----SHHHHHHHHHHHHHTS----TTS----SSSEE--SSTT-EEEHHHHHHHHHHHHHHHHHHHHHHHHHTT--EEEEE--TTSSTT---TTHHHHHHHHHHHHHHHHGGGGTTEEEEEE-S-S-SEETTEETT-EEE-TT-TTSEEEEEES---TTB---STTTTT-EEEEEEE--TTB-TTGGGGGT--SSSHHHHHHTTSSHHHHT-TTTSTTTSSGGG-EEEETTTEEEEHHHHHHHH-/-PSPTTTTS----HHHHHHHHHHTT-------TTHHHHHHHHHHT-SSPPS-GGGSGGGS-GGGHHHHHHHHTT-EEEEEHHHHHHHHHHHHHHHHH--TTTHHHHTT--HHHHHHHHHHTSBSEEETTTTEEE-TTS-EEE--GGGTTSTT-BTTB-TTTS--HHHHHHHTT-EEEEEEE-SS---TT-TT----S-SSB--EEEEEEE-----SSTTSTTHHHHEE-TTTS-GGGTTTPPTT----SHHHHHHHHHHHHTTS----TTT----SSSEEE-SSTTSEEEHHHHHHHHHHHHHHHHHHHHHHHHHTT--EEEEE--TTSSTT---TTHHHHHHHHHHHHHHHHGGGGTTEEEEEE-S-S--EETTEETT-EEE-TT-TTSEEEEEES---TTB---SGGGTTPEEEEEEE--TTB-TTGGGGGT--SSSHHHHHHHHSSHHHHT-TTTSTTTSSGGG-EEEETTTEEEEHHHHHHHH-

Radius of gyration: 43.3 Å; Cα contacts (8 Å, |Δi|>4): 4264; chains: 4; bounding box: 76×102×131 Å

Nearest PDB structures (foldseek):
  8dmt-assembly4_D  TM=9.992E-01  e=2.747E-98  Drosophila melanogaster
  8dmu-assembly3_C  TM=9.829E-01  e=1.590E-68  Drosophila melanogaster
  8dmu-assembly4_D  TM=9.809E-01  e=5.031E-68  Drosophila melanogaster
  8dmu-assembly2_B  TM=9.806E-01  e=1.339E-67  Drosophila melanogaster
  8dmu-assembly1_A  TM=9.791E-01  e=2.999E-67  Drosophila melanogaster

Foldseek 3Di:
DPPAFPPPLDDDDPQLLVLLVVLLPLDADDADQCLVVLLLVLVVVQQFDFLDDCQHLVNDDPVCNRVVSVQLQFKAKEFAPLLSRLLSLVLVLCCPAADPQRNVPRPPQRSQNLQQCLFQQFFAFFDDPQTWTAHSVGDTDTHQQQCERDPPRDPPNHVVRHPHLVSQLSLLRMKMKTKWFWQALLDLPCSLDHDPPDDFFQGIFMEMEHAAFQCSHDLTHCVQAWKAAQVRQAVVQQADDDLPRDDDHSSVSVLNSVCVSLVHGGGHQPPDDAPPPQWDDWPDRSMIGGLSSLLSVLLRRLLRQQLVQQVRLVVVVFAEEEADEDACCPPRPIDPCSLLSNVVSNLVSQASLAVSNLRHAEYEYAPRPDQDHVQAHAQGFSAGPPRPVRGHGHHYYHGRQRGDPPDPSCPPHGYHYYFHDGSRHQQLRCSSVSPQRDGSRSSRVSTINSNRSCRCSSSVSRNGSSQYWYARSNPGIGGSSVVSVVSD/DPPAQDDDDDDPQLLVLLLVLLPQDADDADQCLVVLQLVLVVVQQFDFLDPCLGLVNDDPVCNSVVSVQLSFKAKEFAVLLLSLLSLVLVLCCPAADPQSNVVSPPQHSLNLVQCLAQQFFAFFDDLFTWTAHSVGDTDTDQQQCERHPPRDPPRHVVRHPHLVSLLSLLRMKMKTKWFFQALLALPCSLDHDPDDPFFQGIFMEMEHAAFFCSPDLTRPVQAFKAAQPRQDVVQQADDDLPDDDDHSRVSVLNSVCVSLVHGGDHQPRDDDDVPQWHAWLDRRMIGGLSSNLNVVLRRLLRQQLVQQVRLVVVVFAEAEEDEDACCPPRNIDPCSLLSNVVSNLVSQASLACSNLSHAEYEYAPRPDADHVQAHAFGFSAGPPRPVRGHTYHYYHGRQGTDQPPPSRPRHGRYYYFHDGSRHQQLRCSSVSDQRPGSRSSCVSTINRNRSCRCSNSVSHNGSSQYWYQRSNPGIGGSSVVSVVND/DPPALPDRAPDADPQLLVLLVVLLPLDAFDADQCLVVLLQVLVVVQQFDFLDPLLDLVNDDPVCNSVVSVQLSFKAKEFAVLLLRLLSLVLVLCCPLADPQRNVVSVPAGSQSLVQCLFQLFFAFFDDLQTWTAHSVRDTDTHQLQCARHPPRDPPRHVVRHPHLVSQLSLLRMKMKTKWFFQALLALPCSLDHDPPDPFFFGIFMEMEHAAFFCSHDLTRCVLAFKADQVNQDPVQQADDDPPRDDDHSSVSVLVSVCSSLVHGGHHPPVDDDPVPQWHAWLDHSMIGGLSSLLSVLLRRLLRQLLVQQVVLVVVVFAEEEEDEDACVDPRPIDPCSLLSNVVSNLVSQVSLFCSNLRHAEYEYAPGPDQDHDQAHAQGFSAGPPRPVRGHGYHYYHGRQGGPQPPPSRPRHGRYYYFHDGSRHQQQRCSSVSPQSDGGRSSVVSTINRNRSCRCSSSVSHYGSSQYWYSRSNPGIGGSSVVSVVPD/DPPAQPLLFPPADPQLLVLLLVLLPLDAFDADPCLLVLLLVLVVVQQFDFLDPLLGLVNDDPVCNSVVSVQLQFKEKEFASLLSRLLSLVLVLCCPAADPQRNVPSNDQRQLNLVQCLFQQFFAFFDDQQTWTAHSVRDTDTDQLQCARHPPHDPPNHVVRHPHLLSLLSLLRMKMKTKWFFQDLLDLPCSQDRPPPDPFFFGIFMEMEHAAFFCSHDLTHCVQAWKAAQVRQDVVQQADDDPPRDDDHSRVSSLVSVCVSLVHGGHHPPVDDAPVPQWHAWLDNRMIGGLSSLLNVLLRRLLRQQLVQQVRLVVVVAAEAEEDEDACPPPRPIDPCSLLSNVVSNLVNQVSLACSNLRHAEYEYAPRPDQDHVQAHAQGFSAGPPRPVRGHGYHYYHGRQRTDQPDPVSPRHHYHYYFHDGSRHQQQRCSSVSPQRPGSSNSCSSTINSNRSCRCSSSVSRHGSSQYWYSRSVPRIGGSSVSSVVSD

GO terms:
  GO:0003875 ADP-ribosylarginine hydrolase activity (F, IDA)